Protein 2ECT (pdb70)

GO terms:
  GO:0061630 ubiquitin protein ligase activity (F, IDA)
  GO:0070534 protein K63-linked ubiquitination (P, IDA)
  GO:0070936 protein K48-linked ubiquitination (P, IDA)
  GO:0005154 epidermal growth factor receptor binding (F, IPI)
  GO:0005515 protein binding (F, IPI)

Solvent-accessible surface area: 6063 Å² total; per-residue (Å²): 129,130,116,80,119,123,57,118,127,169,78,91,53,64,82,34,80,0,29,58,55,146,113,78,22,37,191,75,74,74,42,102,112,7,100,14,128,61,33,0,19,58,89,27,0,62,61,67,20,72,128,74,70,18,0,38,78,51,124,114,83,50,86,72,161,115,123,87,94,137,99,53,45,128,138,56,58,110

Organism: Mus musculus (NCBI:txid10090)

Secondary structure (DSSP, 8-state):
---------TTSSSS---TTTTS---TTS-EEE-TTS-EEETTTTHHHHTTT-S-TTT------S-S----SS-TT--

Structure (mmCIF, N/CA/C/O backbone):
data_2ECT
#
_entry.id   2ECT
#
loop_
_entity.id
_entity.type
_entity.pdbx_description
1 polymer 'RING finger protein 126'
2 non-polymer 'ZINC ION'
#
loop_
_atom_site.group_PDB
_atom_site.id
_atom_site.type_symbol
_atom_site.label_atom_id
_atom_site.label_alt_id
_atom_site.label_comp_id
_atom_site.label_asym_id
_atom_site.label_entity_id
_atom_site.label_seq_id
_atom_site.pdbx_PDB_ins_code
_atom_site.Cartn_x
_atom_site.Cartn_y
_atom_site.Cartn_z
_atom_site.occupancy
_atom_site.B_iso_or_equiv
_atom_site.auth_seq_id
_atom_site.auth_comp_id
_atom_site.auth_asym_id
_atom_s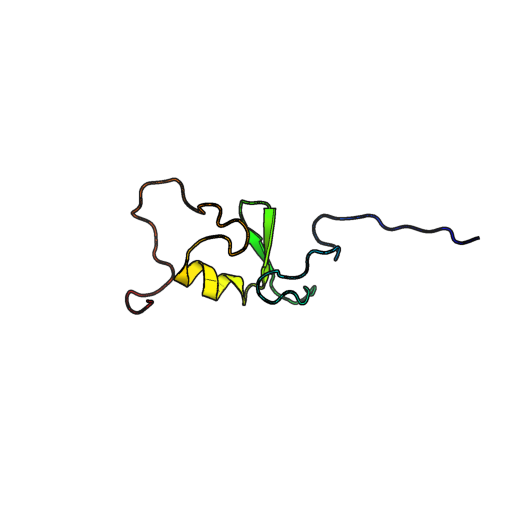ite.auth_atom_id
_atom_site.pdbx_PDB_model_num
ATOM 1 N N . GLY A 1 1 ? 7.995 -40.751 5.289 1.00 0.00 1 GLY A N 1
ATOM 2 C CA . GLY A 1 1 ? 6.861 -39.960 5.730 1.00 0.00 1 GLY A CA 1
ATOM 3 C C . GLY A 1 1 ? 6.631 -38.742 4.857 1.00 0.00 1 GLY A C 1
ATOM 4 O O . GLY A 1 1 ? 6.761 -38.811 3.635 1.00 0.00 1 GLY A O 1
ATOM 8 N N . SER A 1 2 ? 6.285 -37.623 5.486 1.00 0.00 2 SER A N 1
ATOM 9 C CA . SER A 1 2 ? 6.030 -36.385 4.758 1.00 0.00 2 SER A CA 1
ATOM 10 C C . SER A 1 2 ? 7.331 -35.636 4.486 1.00 0.00 2 SER A C 1
ATOM 11 O O . SER A 1 2 ? 8.012 -35.196 5.412 1.00 0.00 2 SER A O 1
ATOM 19 N N . SER A 1 3 ? 7.670 -35.497 3.209 1.00 0.00 3 SER A N 1
ATOM 20 C CA . SER A 1 3 ? 8.892 -34.805 2.813 1.00 0.00 3 SER A CA 1
ATOM 21 C C . SER A 1 3 ? 8.594 -33.730 1.773 1.00 0.00 3 SER A C 1
ATOM 22 O O . SER A 1 3 ? 8.142 -34.027 0.668 1.00 0.00 3 SER A O 1
ATOM 30 N N . GLY A 1 4 ? 8.853 -32.477 2.135 1.00 0.00 4 GLY A N 1
ATOM 31 C CA . GLY A 1 4 ? 8.607 -31.375 1.223 1.00 0.00 4 GLY A CA 1
ATOM 32 C C . GLY A 1 4 ? 8.655 -30.027 1.915 1.00 0.00 4 GLY A C 1
ATOM 33 O O . GLY A 1 4 ? 8.341 -29.919 3.101 1.00 0.00 4 GLY A O 1
ATOM 37 N N . SER A 1 5 ? 9.051 -28.997 1.175 1.00 0.00 5 SER A N 1
ATOM 38 C CA . SER A 1 5 ? 9.145 -27.650 1.726 1.00 0.00 5 SER A CA 1
ATOM 39 C C . SER A 1 5 ? 9.181 -26.608 0.613 1.00 0.00 5 SER A C 1
ATOM 40 O O . SER A 1 5 ? 9.405 -26.936 -0.552 1.00 0.00 5 SER A O 1
ATOM 48 N N . SER A 1 6 ? 8.958 -25.351 0.980 1.00 0.00 6 SER A N 1
ATOM 49 C CA . SER A 1 6 ? 8.960 -24.260 0.013 1.00 0.00 6 SER A CA 1
ATOM 50 C C . SER A 1 6 ? 9.850 -23.115 0.487 1.00 0.00 6 SER A C 1
ATOM 51 O O . SER A 1 6 ? 10.698 -22.623 -0.257 1.00 0.00 6 SER A O 1
ATOM 59 N N . GLY A 1 7 ? 9.651 -22.695 1.733 1.00 0.00 7 GLY A N 1
ATOM 60 C CA . GLY A 1 7 ? 10.442 -21.612 2.286 1.00 0.00 7 GLY A CA 1
ATOM 61 C C . GLY A 1 7 ? 9.608 -20.385 2.597 1.00 0.00 7 GLY A C 1
ATOM 62 O O . GLY A 1 7 ? 8.379 -20.451 2.628 1.00 0.00 7 GLY A O 1
ATOM 66 N N . THR A 1 8 ? 10.277 -19.259 2.828 1.00 0.00 8 THR A N 1
ATOM 67 C CA . THR A 1 8 ? 9.590 -18.013 3.141 1.00 0.00 8 THR A CA 1
ATOM 68 C C . THR A 1 8 ? 10.145 -16.858 2.315 1.00 0.00 8 THR A C 1
ATOM 69 O O . THR A 1 8 ? 10.974 -16.084 2.793 1.00 0.00 8 THR A O 1
ATOM 80 N N . GLU A 1 9 ? 9.682 -16.747 1.074 1.00 0.00 9 GLU A N 1
ATOM 81 C CA . GLU A 1 9 ? 10.133 -15.685 0.182 1.00 0.00 9 GLU A CA 1
ATOM 82 C C . GLU A 1 9 ? 9.635 -14.325 0.661 1.00 0.00 9 GLU A C 1
ATOM 83 O O . GLU A 1 9 ? 8.689 -14.239 1.442 1.00 0.00 9 GLU A O 1
ATOM 95 N N . GLU A 1 10 ? 10.280 -13.264 0.185 1.00 0.00 10 GLU A N 1
ATOM 96 C CA . GLU A 1 10 ? 9.904 -11.908 0.566 1.00 0.00 10 GLU A CA 1
ATOM 97 C C . GLU A 1 10 ? 8.388 -11.735 0.535 1.00 0.00 10 GLU A C 1
ATOM 98 O O . GLU A 1 10 ? 7.765 -11.438 1.555 1.00 0.00 10 GLU A O 1
ATOM 110 N N . HIS A 1 11 ? 7.801 -11.923 -0.643 1.00 0.00 11 HIS A N 1
ATOM 111 C CA . HIS A 1 11 ? 6.358 -11.788 -0.808 1.00 0.00 11 HIS A CA 1
ATOM 112 C C . HIS A 1 11 ? 5.766 -13.037 -1.454 1.00 0.00 11 HIS A C 1
ATOM 113 O O . HIS A 1 11 ? 5.484 -13.054 -2.652 1.00 0.00 11 HIS A O 1
ATOM 127 N N . VAL A 1 12 ? 5.581 -14.081 -0.652 1.00 0.00 12 VAL A N 1
ATOM 128 C CA . VAL A 1 12 ? 5.022 -15.334 -1.146 1.00 0.00 12 VAL A CA 1
ATOM 129 C C . VAL A 1 12 ? 3.643 -15.593 -0.550 1.00 0.00 12 VAL A C 1
ATOM 130 O O . VAL A 1 12 ? 2.793 -16.223 -1.178 1.00 0.00 12 VAL A O 1
ATOM 143 N N . GLY A 1 13 ? 3.428 -15.102 0.666 1.00 0.00 13 GLY A N 1
ATOM 144 C CA . GLY A 1 13 ? 2.149 -15.290 1.327 1.00 0.00 13 GLY A CA 1
ATOM 145 C C . GLY A 1 13 ? 2.301 -15.768 2.757 1.00 0.00 13 GLY A C 1
ATOM 146 O O . GLY A 1 13 ? 1.580 -16.663 3.200 1.00 0.00 13 GLY A O 1
ATOM 150 N N . SER A 1 14 ? 3.241 -15.172 3.482 1.00 0.00 14 SER A N 1
ATOM 151 C CA . SER A 1 14 ? 3.489 -15.545 4.870 1.00 0.00 14 SER A CA 1
ATOM 152 C C . SER A 1 14 ? 3.156 -14.392 5.811 1.00 0.00 14 SER A C 1
ATOM 153 O O . SER A 1 14 ? 3.863 -13.386 5.853 1.00 0.00 14 SER A O 1
ATOM 161 N N . GLY A 1 15 ? 2.072 -14.546 6.567 1.00 0.00 15 GLY A N 1
ATOM 162 C CA . GLY A 1 15 ? 1.663 -13.510 7.497 1.00 0.00 15 GLY A CA 1
ATOM 163 C C . GLY A 1 15 ? 1.964 -12.117 6.982 1.00 0.00 15 GLY A C 1
ATOM 164 O O . GLY A 1 15 ? 2.417 -11.253 7.735 1.00 0.00 15 GLY A O 1
ATOM 168 N N . LEU A 1 16 ? 1.713 -11.896 5.697 1.00 0.00 16 LEU A N 1
ATOM 169 C CA . LEU A 1 16 ? 1.961 -10.597 5.081 1.00 0.00 16 LEU A CA 1
ATOM 170 C C . LEU A 1 16 ? 0.652 -9.857 4.826 1.00 0.00 16 LEU A C 1
ATOM 171 O O . LEU A 1 16 ? 0.653 -8.718 4.358 1.00 0.00 16 LEU A O 1
ATOM 187 N N . GLU A 1 17 ? -0.463 -10.510 5.139 1.00 0.00 17 GLU A N 1
ATOM 188 C CA . GLU A 1 17 ? -1.779 -9.912 4.944 1.00 0.00 17 GLU A CA 1
ATOM 189 C C . GLU A 1 17 ? -1.756 -8.426 5.288 1.00 0.00 17 GLU A C 1
ATOM 190 O O . GLU A 1 17 ? -1.117 -8.009 6.254 1.00 0.00 17 GLU A O 1
ATOM 202 N N . CYS A 1 18 ? -2.459 -7.630 4.489 1.00 0.00 18 CYS A N 1
ATOM 203 C CA . CYS A 1 18 ? -2.521 -6.189 4.706 1.00 0.00 18 CYS A CA 1
ATOM 204 C C . CYS A 1 18 ? -3.012 -5.872 6.115 1.00 0.00 18 CYS A C 1
ATOM 205 O O . CYS A 1 18 ? -4.058 -6.347 6.557 1.00 0.00 18 CYS A O 1
ATOM 212 N N . PRO A 1 19 ? -2.239 -5.048 6.839 1.00 0.00 19 PRO A N 1
ATOM 213 C CA . PRO A 1 19 ? -2.575 -4.648 8.209 1.00 0.00 19 PRO A CA 1
ATOM 214 C C . PRO A 1 19 ? -3.783 -3.719 8.262 1.00 0.00 19 PRO A C 1
ATOM 215 O O . PRO A 1 19 ? -4.545 -3.730 9.229 1.00 0.00 19 PRO A O 1
ATOM 226 N N . VAL A 1 20 ? -3.954 -2.917 7.215 1.00 0.00 20 VAL A N 1
ATOM 227 C CA . VAL A 1 20 ? -5.071 -1.983 7.142 1.00 0.00 20 VAL A CA 1
ATOM 228 C C . VAL A 1 20 ? -6.398 -2.695 7.378 1.00 0.00 20 VAL A C 1
ATOM 229 O O . VAL A 1 20 ? -7.215 -2.257 8.188 1.00 0.00 20 VAL A O 1
ATOM 242 N N . CYS A 1 21 ? -6.608 -3.796 6.664 1.00 0.00 21 CYS A N 1
ATOM 243 C CA . CYS A 1 21 ? -7.836 -4.571 6.795 1.00 0.00 21 CYS A CA 1
ATOM 244 C C . CYS A 1 21 ? -7.569 -5.900 7.494 1.00 0.00 21 CYS A C 1
ATOM 245 O O . CYS A 1 21 ? -8.488 -6.541 8.006 1.00 0.00 21 CYS A O 1
ATOM 252 N N . LYS A 1 22 ? -6.305 -6.309 7.514 1.00 0.00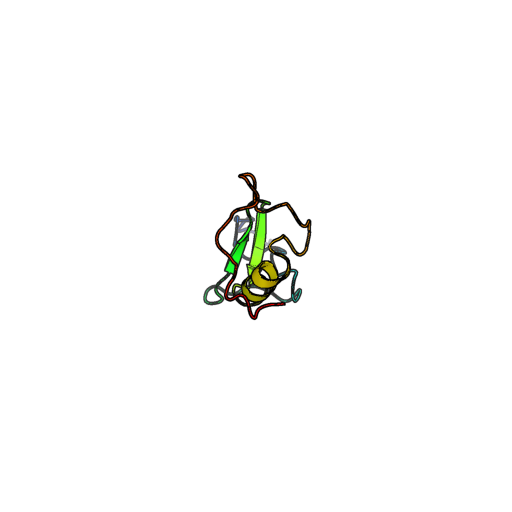 22 LYS A N 1
ATOM 253 C CA . LYS A 1 22 ? -5.915 -7.561 8.151 1.00 0.00 22 LYS A CA 1
ATOM 254 C C . LYS A 1 22 ? -6.570 -8.752 7.458 1.00 0.00 22 LYS A C 1
ATOM 255 O O . LYS A 1 22 ? -7.011 -9.696 8.113 1.00 0.00 22 LYS A O 1
ATOM 274 N N . GLU A 1 23 ? -6.627 -8.700 6.131 1.00 0.00 23 GLU A N 1
ATOM 275 C CA . GLU A 1 23 ? -7.227 -9.776 5.351 1.00 0.00 23 GLU A CA 1
ATOM 276 C C . GLU A 1 23 ? -6.151 -10.644 4.703 1.00 0.00 23 GLU A C 1
ATOM 277 O O . GLU A 1 23 ? -5.766 -11.680 5.245 1.00 0.00 23 GLU A O 1
ATOM 289 N N . ASP A 1 24 ? -5.673 -10.213 3.541 1.00 0.00 24 ASP A N 1
ATOM 290 C CA . ASP A 1 24 ? -4.642 -10.949 2.819 1.00 0.00 24 ASP A CA 1
ATOM 291 C C . ASP A 1 24 ? -4.330 -10.279 1.484 1.00 0.00 24 ASP A C 1
ATOM 292 O O . ASP A 1 24 ? -5.012 -9.340 1.075 1.00 0.00 24 ASP A O 1
ATOM 301 N N . TYR A 1 25 ? -3.295 -10.768 0.811 1.00 0.00 25 TYR A N 1
ATOM 302 C CA . TYR A 1 25 ? -2.890 -10.215 -0.476 1.00 0.00 25 TYR A CA 1
ATOM 303 C C . TYR A 1 25 ? -3.365 -11.101 -1.624 1.00 0.00 25 TYR A C 1
ATOM 304 O O . TYR A 1 25 ? -4.086 -12.076 -1.413 1.00 0.00 25 TYR A O 1
ATOM 322 N N . ALA A 1 26 ? -2.953 -10.755 -2.839 1.00 0.00 26 ALA A N 1
ATOM 323 C CA . ALA A 1 26 ? -3.334 -11.519 -4.021 1.00 0.00 26 ALA A CA 1
ATOM 324 C C . ALA A 1 26 ? -2.461 -11.152 -5.216 1.00 0.00 26 ALA A C 1
ATOM 325 O O . ALA A 1 26 ? -2.266 -9.973 -5.517 1.00 0.00 26 ALA A O 1
ATOM 332 N N . LEU A 1 27 ? -1.937 -12.167 -5.894 1.00 0.00 27 LEU A N 1
ATOM 333 C CA . LEU A 1 27 ? -1.084 -11.951 -7.057 1.00 0.00 27 LEU A CA 1
ATOM 334 C C . LEU A 1 27 ? -1.586 -10.776 -7.890 1.00 0.00 27 LEU A C 1
ATOM 335 O O . LEU A 1 27 ? -0.809 -9.910 -8.292 1.00 0.00 27 LEU A O 1
ATOM 351 N N . GLY A 1 28 ? -2.891 -10.750 -8.143 1.00 0.00 28 GLY A N 1
ATOM 352 C CA . GLY A 1 28 ? -3.474 -9.676 -8.925 1.00 0.00 28 GLY A CA 1
ATOM 353 C C . GLY A 1 28 ? -3.699 -8.420 -8.106 1.00 0.00 28 GLY A C 1
ATOM 354 O O . GLY A 1 28 ? -3.733 -7.316 -8.649 1.00 0.00 28 GLY A O 1
ATOM 358 N N . GLU A 1 29 ? -3.853 -8.588 -6.797 1.00 0.00 29 GLU A N 1
ATOM 359 C CA . GLU A 1 29 ? -4.078 -7.458 -5.903 1.00 0.00 29 GLU A CA 1
ATOM 360 C C . GLU A 1 29 ? -2.856 -6.545 -5.861 1.00 0.00 29 GLU A C 1
ATOM 361 O O . GLU A 1 29 ? -1.773 -6.959 -5.445 1.00 0.00 29 GLU A O 1
ATOM 373 N N . SER A 1 30 ? -3.037 -5.303 -6.296 1.00 0.00 30 SER A N 1
ATOM 374 C CA . SER A 1 30 ? -1.949 -4.332 -6.313 1.00 0.00 30 SER A CA 1
ATOM 375 C C . SER A 1 30 ? -1.500 -3.995 -4.894 1.00 0.00 30 SER A C 1
ATOM 376 O O . SER A 1 30 ? -2.193 -3.290 -4.162 1.00 0.00 30 SER A O 1
ATOM 384 N N . VAL A 1 31 ? -0.333 -4.505 -4.513 1.00 0.00 31 VAL A N 1
ATOM 385 C CA . VAL A 1 31 ? 0.211 -4.259 -3.183 1.00 0.00 31 VAL A CA 1
ATOM 386 C C . VAL A 1 31 ? 1.300 -3.193 -3.224 1.00 0.00 31 VAL A C 1
ATOM 387 O O . VAL A 1 31 ? 2.008 -3.051 -4.222 1.00 0.00 31 VAL A O 1
ATOM 400 N N . ARG A 1 32 ? 1.430 -2.445 -2.133 1.00 0.00 32 ARG A N 1
ATOM 401 C CA . ARG A 1 32 ? 2.432 -1.390 -2.044 1.00 0.00 32 ARG A CA 1
ATOM 402 C C . ARG A 1 32 ? 3.348 -1.610 -0.844 1.00 0.00 32 ARG A C 1
ATOM 403 O O . ARG A 1 32 ? 2.884 -1.908 0.256 1.00 0.00 32 ARG A O 1
ATOM 424 N N . GLN A 1 33 ? 4.651 -1.463 -1.065 1.00 0.00 33 GLN A N 1
ATOM 425 C CA . GLN A 1 33 ? 5.631 -1.648 -0.001 1.00 0.00 33 GLN A CA 1
ATOM 426 C C . GLN A 1 33 ? 6.107 -0.303 0.539 1.00 0.00 33 GLN A C 1
ATOM 427 O O . GLN A 1 33 ? 6.309 0.646 -0.220 1.00 0.00 33 GLN A O 1
ATOM 441 N N . LEU A 1 34 ? 6.286 -0.229 1.853 1.00 0.00 34 LEU A N 1
ATOM 442 C CA . LEU A 1 34 ? 6.738 1.000 2.496 1.00 0.00 34 LEU A CA 1
ATOM 443 C C . LEU A 1 34 ? 8.237 0.949 2.773 1.00 0.00 34 LEU A C 1
ATOM 444 O O . LEU A 1 34 ? 8.851 -0.118 2.810 1.00 0.00 34 LEU A O 1
ATOM 460 N N . PRO A 1 35 ? 8.843 2.129 2.975 1.00 0.00 35 PRO A N 1
ATOM 461 C CA . PRO A 1 35 ? 10.277 2.245 3.255 1.00 0.00 35 PRO A CA 1
ATOM 462 C C . PRO A 1 35 ? 10.642 1.711 4.636 1.00 0.00 35 PRO A C 1
ATOM 463 O O . PRO A 1 35 ? 11.781 1.848 5.084 1.00 0.00 35 PRO A O 1
ATOM 474 N N . CYS A 1 36 ? 9.670 1.101 5.306 1.00 0.00 36 CYS A N 1
ATOM 475 C CA . CYS A 1 36 ? 9.889 0.545 6.636 1.00 0.00 36 CYS A CA 1
ATOM 476 C C . CYS A 1 36 ? 9.758 -0.975 6.618 1.00 0.00 36 CYS A C 1
ATOM 477 O O . CYS A 1 36 ? 9.690 -1.614 7.667 1.00 0.00 36 CYS A O 1
ATOM 484 N N . ASN A 1 37 ? 9.723 -1.547 5.419 1.00 0.00 37 ASN A N 1
ATOM 485 C CA . ASN A 1 37 ? 9.599 -2.992 5.265 1.00 0.00 37 ASN A CA 1
ATOM 486 C C . ASN A 1 37 ? 8.178 -3.452 5.573 1.00 0.00 37 ASN A C 1
ATOM 487 O O . ASN A 1 37 ? 7.965 -4.563 6.061 1.00 0.00 37 ASN A O 1
ATOM 498 N N . HIS A 1 38 ? 7.207 -2.592 5.284 1.00 0.00 38 HIS A N 1
ATOM 499 C CA . HIS A 1 38 ? 5.805 -2.910 5.528 1.00 0.00 38 HIS A CA 1
ATOM 500 C C . HIS A 1 38 ? 4.979 -2.741 4.257 1.00 0.00 38 HIS A C 1
ATOM 501 O O . HIS A 1 38 ? 5.004 -1.684 3.624 1.00 0.00 38 HIS A O 1
ATOM 515 N N . LEU A 1 39 ? 4.249 -3.788 3.887 1.00 0.00 39 LEU A N 1
ATOM 516 C CA . LEU A 1 39 ? 3.416 -3.755 2.690 1.00 0.00 39 LEU A CA 1
ATOM 517 C C . LEU A 1 39 ? 1.967 -3.432 3.044 1.00 0.00 39 LEU A C 1
ATOM 518 O O . LEU A 1 39 ? 1.535 -3.633 4.179 1.00 0.00 39 LEU A O 1
ATOM 534 N N . PHE A 1 40 ? 1.222 -2.933 2.063 1.00 0.00 40 PHE A N 1
ATOM 535 C CA . PHE A 1 40 ? -0.179 -2.584 2.270 1.00 0.00 40 PHE A CA 1
ATOM 536 C C . PHE A 1 40 ? -0.930 -2.541 0.943 1.00 0.00 40 PHE A C 1
ATOM 537 O O . PHE A 1 40 ? -0.368 -2.179 -0.091 1.00 0.00 40 PHE A O 1
ATOM 554 N N . HIS A 1 41 ? -2.206 -2.915 0.980 1.00 0.00 41 HIS A N 1
ATOM 555 C CA . HIS A 1 41 ? -3.036 -2.919 -0.220 1.00 0.00 41 HIS A CA 1
ATOM 556 C C . HIS A 1 41 ? -3.009 -1.556 -0.904 1.00 0.00 41 HIS A C 1
ATOM 557 O O . HIS A 1 41 ? -3.152 -0.521 -0.254 1.00 0.00 41 HIS A O 1
ATOM 571 N N . ASP A 1 42 ? -2.823 -1.564 -2.220 1.00 0.00 42 ASP A N 1
ATOM 572 C CA . ASP A 1 42 ? -2.777 -0.328 -2.993 1.00 0.00 42 ASP A CA 1
ATOM 573 C C . ASP A 1 42 ? -4.079 0.453 -2.846 1.00 0.00 42 ASP A C 1
ATOM 574 O O . ASP A 1 42 ? -4.175 1.604 -3.271 1.00 0.00 42 ASP A O 1
ATOM 583 N N . SER A 1 43 ? -5.079 -0.181 -2.242 1.00 0.00 43 SER A N 1
ATOM 584 C CA . SER A 1 43 ? -6.377 0.453 -2.043 1.00 0.00 43 SER A CA 1
ATOM 585 C C . SER A 1 43 ? -6.590 0.805 -0.574 1.00 0.00 43 SER A C 1
ATOM 586 O O . SER A 1 43 ? -7.543 1.502 -0.222 1.00 0.00 43 SER A O 1
ATOM 594 N N . CYS A 1 44 ? -5.697 0.318 0.281 1.00 0.00 44 CYS A N 1
ATOM 595 C CA . CYS A 1 44 ? -5.785 0.579 1.712 1.00 0.00 44 CYS A CA 1
ATOM 596 C C . CYS A 1 44 ? -4.764 1.631 2.137 1.00 0.00 44 CYS A C 1
ATOM 597 O O . CYS A 1 44 ? -5.029 2.446 3.022 1.00 0.00 44 CYS A O 1
ATOM 604 N N . ILE A 1 45 ? -3.598 1.606 1.500 1.00 0.00 45 ILE A N 1
ATOM 605 C CA . ILE A 1 45 ? -2.538 2.558 1.811 1.00 0.00 45 ILE A CA 1
ATOM 606 C C . ILE A 1 45 ? -2.718 3.855 1.030 1.00 0.00 45 ILE A C 1
ATOM 607 O O . ILE A 1 45 ? -2.596 4.948 1.583 1.00 0.00 45 ILE A O 1
ATOM 623 N N . VAL A 1 46 ? -3.009 3.726 -0.261 1.00 0.00 46 VAL A N 1
ATOM 624 C CA . VAL A 1 46 ? -3.208 4.888 -1.119 1.00 0.00 46 VAL A CA 1
ATOM 625 C C . VAL A 1 46 ? -4.047 5.951 -0.419 1.00 0.00 46 VAL A C 1
ATOM 626 O O . VAL A 1 46 ? -3.627 7.095 -0.246 1.00 0.00 46 VAL A O 1
ATOM 639 N N . PRO A 1 47 ? -5.264 5.567 -0.006 1.00 0.00 47 PRO A N 1
ATOM 640 C CA . PRO A 1 47 ? -6.188 6.472 0.684 1.00 0.00 47 PRO A CA 1
ATOM 641 C C . PRO A 1 47 ? -5.714 6.824 2.090 1.00 0.00 47 PRO A C 1
ATOM 642 O O . PRO A 1 47 ? -6.236 7.745 2.718 1.00 0.00 47 PRO A O 1
ATOM 653 N N . TRP A 1 48 ? -4.724 6.086 2.577 1.00 0.00 48 TRP A N 1
ATOM 654 C CA . TRP A 1 48 ? -4.179 6.322 3.909 1.00 0.00 48 TRP A CA 1
ATOM 655 C C . TRP A 1 48 ? -3.097 7.395 3.873 1.00 0.00 48 TRP A C 1
ATOM 656 O O . TRP A 1 48 ? -3.211 8.428 4.534 1.00 0.00 48 TRP A O 1
ATOM 677 N N . LEU A 1 49 ? -2.048 7.145 3.098 1.00 0.00 49 LEU A N 1
ATOM 678 C CA . LEU A 1 49 ? -0.944 8.091 2.975 1.00 0.00 49 LEU A CA 1
ATOM 679 C C . LEU A 1 49 ? -1.449 9.462 2.535 1.00 0.00 49 LEU A C 1
ATOM 680 O O . LEU A 1 49 ? -0.879 10.490 2.901 1.00 0.00 49 LEU A O 1
ATOM 696 N N . GLU A 1 50 ? -2.522 9.468 1.751 1.00 0.00 50 GLU A N 1
ATOM 697 C CA . GLU A 1 50 ? -3.103 10.714 1.263 1.00 0.00 50 GLU A CA 1
ATOM 698 C C . GLU A 1 50 ? -3.821 11.456 2.386 1.00 0.00 50 GLU A C 1
ATOM 699 O O . GLU A 1 50 ? -4.379 12.532 2.175 1.00 0.00 50 GLU A O 1
ATOM 711 N N . GLN A 1 51 ? -3.802 10.872 3.580 1.00 0.00 51 GLN A N 1
ATOM 712 C CA . GLN A 1 51 ? -4.452 11.477 4.736 1.00 0.00 51 GLN A CA 1
ATOM 713 C C . GLN A 1 51 ? -3.472 11.629 5.894 1.00 0.00 51 GLN A C 1
ATOM 714 O O . GLN A 1 51 ? -3.487 12.634 6.606 1.00 0.00 51 GLN A O 1
ATOM 728 N N . HIS A 1 52 ? -2.619 10.626 6.078 1.00 0.00 52 HIS A N 1
ATOM 729 C CA . HIS A 1 52 ? -1.631 10.649 7.150 1.00 0.00 52 HIS A CA 1
ATOM 730 C C . HIS A 1 52 ? -0.217 10.739 6.584 1.00 0.00 52 HIS A C 1
ATOM 731 O O . HIS A 1 52 ? 0.685 11.281 7.223 1.00 0.00 52 HIS A O 1
ATOM 745 N N . ASP A 1 53 ? -0.031 10.205 5.382 1.00 0.00 53 ASP A N 1
ATOM 746 C CA . ASP A 1 53 ? 1.273 10.225 4.729 1.00 0.00 53 ASP A CA 1
ATOM 747 C C . ASP A 1 53 ? 2.314 9.494 5.571 1.00 0.00 53 ASP A C 1
ATOM 748 O O . ASP A 1 53 ? 3.456 9.939 5.688 1.00 0.00 53 ASP A O 1
ATOM 757 N N . SER A 1 54 ? 1.911 8.371 6.156 1.00 0.00 54 SER A N 1
ATOM 758 C CA . SER A 1 54 ? 2.807 7.580 6.992 1.00 0.00 54 SER A CA 1
ATOM 759 C C . SER A 1 54 ? 2.350 6.126 7.055 1.00 0.00 54 SER A C 1
ATOM 760 O O . SER A 1 54 ? 1.362 5.746 6.425 1.00 0.00 54 SER A O 1
ATOM 768 N N . CYS A 1 55 ? 3.075 5.317 7.819 1.00 0.00 55 CYS A N 1
ATOM 769 C CA . CYS A 1 55 ? 2.747 3.904 7.966 1.00 0.00 55 CYS A CA 1
ATOM 770 C C . CYS A 1 55 ? 1.688 3.702 9.046 1.00 0.00 55 CYS A C 1
ATOM 771 O O . CYS A 1 55 ? 1.854 4.105 10.197 1.00 0.00 55 CYS A O 1
ATOM 778 N N . PRO A 1 56 ? 0.572 3.060 8.668 1.00 0.00 56 PRO A N 1
ATOM 779 C CA . PRO A 1 56 ? -0.535 2.788 9.589 1.00 0.00 56 PRO A CA 1
ATOM 780 C C . PRO A 1 56 ? -0.173 1.743 10.639 1.00 0.00 56 PRO A C 1
ATOM 781 O O . PRO A 1 56 ? -1.013 1.340 11.444 1.00 0.00 56 PRO A O 1
ATOM 792 N N . VAL A 1 57 ? 1.083 1.308 10.625 1.00 0.00 57 VAL A N 1
ATOM 793 C CA . VAL A 1 57 ? 1.557 0.311 11.577 1.00 0.00 57 VAL A CA 1
ATOM 794 C C . VAL A 1 57 ? 2.609 0.899 12.512 1.00 0.00 57 VAL A C 1
ATOM 795 O O . VAL A 1 57 ? 2.422 0.938 13.728 1.00 0.00 57 VAL A O 1
ATOM 808 N N . CYS A 1 58 ? 3.715 1.356 11.935 1.00 0.00 58 CYS A N 1
ATOM 809 C CA . CYS A 1 58 ? 4.798 1.943 12.715 1.00 0.00 58 CYS A CA 1
ATOM 810 C C . CYS A 1 58 ? 4.855 3.455 12.516 1.00 0.00 58 CYS A C 1
ATOM 811 O O . CYS A 1 58 ? 5.550 4.162 13.245 1.00 0.00 58 CYS A O 1
ATOM 818 N N . ARG A 1 59 ? 4.118 3.943 11.522 1.00 0.00 59 ARG A N 1
ATOM 819 C CA . ARG A 1 59 ? 4.086 5.370 11.226 1.00 0.00 59 ARG A CA 1
ATOM 820 C C . ARG A 1 59 ? 5.494 5.911 11.000 1.00 0.00 59 ARG A C 1
ATOM 821 O O . ARG A 1 59 ? 5.866 6.952 11.543 1.00 0.00 59 ARG A O 1
ATOM 842 N N . LYS A 1 60 ? 6.275 5.197 10.196 1.00 0.00 60 LYS A N 1
ATOM 843 C CA . LYS A 1 60 ? 7.642 5.604 9.896 1.00 0.00 60 LYS A CA 1
ATOM 844 C C . LYS A 1 60 ? 7.659 6.785 8.931 1.00 0.00 60 LYS A C 1
ATOM 845 O O . LYS A 1 60 ? 7.334 6.640 7.752 1.00 0.00 60 LYS A O 1
ATOM 864 N N . SER A 1 61 ? 8.042 7.953 9.437 1.00 0.00 61 SER A N 1
ATOM 865 C CA . SER A 1 61 ? 8.099 9.159 8.620 1.00 0.00 61 SER A CA 1
ATOM 866 C C . SER A 1 61 ? 8.564 8.834 7.204 1.00 0.00 61 SER A C 1
ATOM 867 O O . SER A 1 61 ? 9.714 8.450 6.988 1.00 0.00 61 SER A O 1
ATOM 875 N N . LEU A 1 62 ? 7.661 8.989 6.242 1.00 0.00 62 LEU A N 1
ATOM 876 C CA . LEU A 1 62 ? 7.977 8.713 4.844 1.00 0.00 62 LEU A CA 1
ATOM 877 C C . LEU A 1 62 ? 8.501 9.964 4.147 1.00 0.00 62 LEU A C 1
ATOM 878 O O . LEU A 1 62 ? 8.192 10.214 2.981 1.00 0.00 62 LEU A O 1
ATOM 894 N N . THR A 1 63 ? 9.299 10.746 4.867 1.00 0.00 63 THR A N 1
ATOM 895 C CA . THR A 1 63 ? 9.868 11.970 4.317 1.00 0.00 63 THR A CA 1
ATOM 896 C C . THR A 1 63 ? 11.106 12.399 5.096 1.00 0.00 63 THR A C 1
ATOM 897 O O . THR A 1 63 ? 11.175 12.232 6.313 1.00 0.00 63 THR A O 1
ATOM 908 N N . GLY A 1 64 ? 12.084 12.954 4.386 1.00 0.00 64 GLY A N 1
ATOM 909 C CA . GLY A 1 64 ? 13.307 13.399 5.028 1.00 0.00 64 GLY A CA 1
ATOM 910 C C . GLY A 1 64 ? 13.652 14.835 4.686 1.00 0.00 64 GLY A C 1
ATOM 911 O O . GLY A 1 64 ? 14.084 15.598 5.549 1.00 0.00 64 GLY A O 1
ATOM 915 N N . GLN A 1 65 ? 13.464 15.202 3.423 1.00 0.00 65 GLN A N 1
ATOM 916 C CA . GLN A 1 65 ? 13.761 16.555 2.969 1.00 0.00 65 GLN A CA 1
ATOM 917 C C . GLN A 1 65 ? 12.810 17.564 3.605 1.00 0.00 65 GLN A C 1
ATOM 918 O O . GLN A 1 65 ? 11.885 17.191 4.325 1.00 0.00 65 GLN A O 1
ATOM 932 N N . ASN A 1 66 ? 13.045 18.844 3.334 1.00 0.00 66 ASN A N 1
ATOM 933 C CA . ASN A 1 66 ? 12.210 19.907 3.881 1.00 0.00 66 ASN A CA 1
ATOM 934 C C . ASN A 1 66 ? 10.732 19.543 3.780 1.00 0.00 66 ASN A C 1
ATOM 935 O O . ASN A 1 66 ? 10.349 18.659 3.012 1.00 0.00 66 ASN A O 1
ATOM 946 N N . THR A 1 67 ? 9.904 20.232 4.559 1.00 0.00 67 THR A N 1
ATOM 947 C CA . THR A 1 67 ? 8.468 19.982 4.559 1.00 0.00 67 THR A CA 1
ATOM 948 C C . THR A 1 67 ? 7.884 20.135 3.159 1.00 0.00 67 THR A C 1
ATOM 949 O O . THR A 1 67 ? 7.046 19.340 2.736 1.00 0.00 67 THR A O 1
ATOM 960 N N . ALA A 1 68 ? 8.333 21.162 2.445 1.00 0.00 68 ALA A N 1
ATOM 961 C CA . ALA A 1 68 ? 7.856 21.417 1.091 1.00 0.00 68 ALA A CA 1
ATOM 962 C C . ALA A 1 68 ? 7.980 20.170 0.221 1.00 0.00 68 ALA A C 1
ATOM 963 O O . ALA A 1 68 ? 9.045 19.888 -0.330 1.00 0.00 68 ALA A O 1
ATOM 970 N N . THR A 1 69 ? 6.885 19.426 0.102 1.00 0.00 69 THR A N 1
ATOM 971 C CA . THR A 1 69 ? 6.872 18.209 -0.699 1.00 0.00 69 THR A CA 1
ATOM 972 C C . THR A 1 69 ? 5.547 18.050 -1.436 1.00 0.00 69 THR A C 1
ATOM 973 O O . THR A 1 69 ? 4.494 18.432 -0.928 1.00 0.00 69 THR A O 1
ATOM 984 N N . ASN A 1 70 ? 5.607 17.482 -2.636 1.00 0.00 70 ASN A N 1
ATOM 985 C CA . ASN A 1 70 ? 4.411 17.273 -3.444 1.00 0.00 70 ASN A CA 1
ATOM 986 C C . ASN A 1 70 ? 3.256 16.767 -2.584 1.00 0.00 70 ASN A C 1
ATOM 987 O O . ASN A 1 70 ? 3.404 15.843 -1.784 1.00 0.00 70 ASN A O 1
ATOM 998 N N . PRO A 1 71 ? 2.078 17.386 -2.752 1.00 0.00 71 PRO A N 1
ATOM 999 C CA . PRO A 1 71 ? 0.875 17.015 -2.001 1.00 0.00 71 PRO A CA 1
ATOM 1000 C C . PRO A 1 71 ? 0.330 15.653 -2.416 1.00 0.00 71 PRO A C 1
ATOM 1001 O O . PRO A 1 71 ? 0.570 15.173 -3.524 1.00 0.00 71 PRO A O 1
ATOM 1012 N N . PRO A 1 72 ? -0.423 15.014 -1.508 1.00 0.00 72 PRO A N 1
ATOM 1013 C CA . PRO A 1 72 ? -1.019 13.699 -1.759 1.00 0.00 72 PRO A CA 1
ATOM 1014 C C . PRO A 1 72 ? -2.140 13.757 -2.791 1.00 0.00 72 PRO A C 1
ATOM 1015 O O . PRO A 1 72 ? -2.468 12.754 -3.423 1.00 0.00 72 PRO A O 1
ATOM 1026 N N . GLY A 1 73 ? -2.724 14.940 -2.958 1.00 0.00 73 GLY A N 1
ATOM 1027 C CA . GLY A 1 73 ? -3.802 15.107 -3.916 1.00 0.00 73 GLY A CA 1
ATOM 1028 C C . GLY A 1 73 ? -4.112 16.564 -4.191 1.00 0.00 73 GLY A C 1
ATOM 1029 O O . GLY A 1 73 ? -3.302 17.278 -4.785 1.00 0.00 73 GLY A O 1
ATOM 1033 N N . LEU A 1 74 ? -5.288 17.009 -3.762 1.00 0.00 74 LEU A N 1
ATOM 1034 C CA . LEU A 1 74 ? -5.704 18.392 -3.968 1.00 0.00 74 LEU A CA 1
ATOM 1035 C C . LEU A 1 74 ? -6.052 19.059 -2.641 1.00 0.00 74 LEU A C 1
ATOM 1036 O O . LEU A 1 74 ? -6.555 18.412 -1.721 1.00 0.00 74 LEU A O 1
ATOM 1052 N N . THR A 1 75 ? -5.784 20.357 -2.548 1.00 0.00 75 THR A N 1
ATOM 1053 C CA . THR A 1 75 ? -6.069 21.112 -1.335 1.00 0.00 75 THR A CA 1
ATOM 1054 C C . THR A 1 75 ? -7.325 20.592 -0.646 1.00 0.00 75 THR A C 1
ATOM 1055 O O . THR A 1 75 ? -7.368 20.468 0.577 1.00 0.00 75 THR A O 1
ATOM 1066 N N . GLY A 1 76 ? -8.348 20.289 -1.441 1.00 0.00 76 GLY A N 1
ATOM 1067 C CA . GLY A 1 76 ? -9.592 19.785 -0.889 1.00 0.00 76 GLY A CA 1
ATOM 1068 C C . GLY A 1 76 ? -9.367 18.770 0.215 1.00 0.00 76 GLY A C 1
ATOM 1069 O O . GLY A 1 76 ? -9.951 18.877 1.294 1.00 0.00 76 GLY A O 1
ATOM 1073 N N . VAL A 1 77 ? -8.520 17.782 -0.055 1.00 0.00 77 VAL A N 1
ATOM 1074 C CA . VAL A 1 77 ? -8.221 16.744 0.924 1.00 0.00 77 VAL A CA 1
ATOM 1075 C C . VAL A 1 77 ? -8.173 17.317 2.336 1.00 0.00 77 VAL A C 1
ATOM 1076 O O . VAL A 1 77 ? -7.724 18.443 2.545 1.00 0.00 77 VAL A O 1
ATOM 1089 N N . GLY A 1 78 ? -8.638 16.533 3.304 1.00 0.00 78 GLY A N 1
ATOM 1090 C CA . GLY A 1 78 ? -8.639 16.979 4.684 1.00 0.00 78 GLY A CA 1
ATOM 1091 C C . GLY A 1 78 ? -7.243 17.265 5.202 1.00 0.00 78 GLY A C 1
ATOM 1092 O O . GLY A 1 78 ? -7.057 17.330 6.416 1.00 0.00 78 GLY A O 1
ATOM 1098 N N . GLY A 1 1 ? 6.249 -30.807 -6.883 1.00 0.00 1 GLY A N 2
ATOM 1099 C CA . GLY A 1 1 ? 5.492 -30.844 -8.121 1.00 0.00 1 GLY A CA 2
ATOM 1100 C C . GLY A 1 1 ? 6.084 -29.946 -9.189 1.00 0.00 1 GLY A C 2
ATOM 1101 O O . GLY A 1 1 ? 6.938 -29.108 -8.902 1.00 0.00 1 GLY A O 2
ATOM 1105 N N . SER A 1 2 ? 5.630 -30.121 -10.426 1.00 0.00 2 SER A N 2
ATOM 1106 C CA . SER A 1 2 ? 6.124 -29.323 -11.542 1.00 0.00 2 SER A CA 2
ATOM 1107 C C . SER A 1 2 ? 5.914 -27.835 -11.280 1.00 0.00 2 SER A C 2
ATOM 1108 O O . SER A 1 2 ? 4.841 -27.292 -11.543 1.00 0.00 2 SER A O 2
ATOM 1116 N N . SER A 1 3 ? 6.948 -27.181 -10.761 1.00 0.00 3 SER A N 2
ATOM 1117 C CA . SER A 1 3 ? 6.878 -25.756 -10.459 1.00 0.00 3 SER A CA 2
ATOM 1118 C C . SER A 1 3 ? 5.779 -25.470 -9.441 1.00 0.00 3 SER A C 2
ATOM 1119 O O . SER A 1 3 ? 5.024 -24.509 -9.579 1.00 0.00 3 SER A O 2
ATOM 1127 N N . GLY A 1 4 ? 5.696 -26.313 -8.416 1.00 0.00 4 GLY A N 2
ATOM 1128 C CA . GLY A 1 4 ? 4.687 -26.135 -7.388 1.00 0.00 4 GLY A CA 2
ATOM 1129 C C . GLY A 1 4 ? 5.221 -25.407 -6.171 1.00 0.00 4 GLY A C 2
ATOM 1130 O O . GLY A 1 4 ? 6.017 -24.477 -6.295 1.00 0.00 4 GLY A O 2
ATOM 1134 N N . SER A 1 5 ? 4.781 -25.831 -4.990 1.00 0.00 5 SER A N 2
ATOM 1135 C CA . SER A 1 5 ? 5.216 -25.209 -3.745 1.00 0.00 5 SER A CA 2
ATOM 1136 C C . SER A 1 5 ? 6.191 -26.114 -2.997 1.00 0.00 5 SER A C 2
ATOM 1137 O O . SER A 1 5 ? 5.798 -27.133 -2.429 1.00 0.00 5 SER A O 2
ATOM 1145 N N . SER A 1 6 ? 7.464 -25.734 -3.002 1.00 0.00 6 SER A N 2
ATOM 1146 C CA . SER A 1 6 ? 8.497 -26.512 -2.328 1.00 0.00 6 SER A CA 2
ATOM 1147 C C . SER A 1 6 ? 8.419 -26.323 -0.816 1.00 0.00 6 SER A C 2
ATOM 1148 O O . SER A 1 6 ? 8.242 -27.283 -0.067 1.00 0.00 6 SER A O 2
ATOM 1156 N N . GLY A 1 7 ? 8.553 -25.077 -0.374 1.00 0.00 7 GLY A N 2
ATOM 1157 C CA . GLY A 1 7 ? 8.496 -24.783 1.046 1.00 0.00 7 GLY A CA 2
ATOM 1158 C C . GLY A 1 7 ? 8.110 -23.344 1.326 1.00 0.00 7 GLY A C 2
ATOM 1159 O O . GLY A 1 7 ? 7.159 -23.080 2.063 1.00 0.00 7 GLY A O 2
ATOM 1163 N N . THR A 1 8 ? 8.849 -22.409 0.737 1.00 0.00 8 THR A N 2
ATOM 1164 C CA . THR A 1 8 ? 8.581 -20.989 0.928 1.00 0.00 8 THR A CA 2
ATOM 1165 C C . THR A 1 8 ? 8.882 -20.197 -0.339 1.00 0.00 8 THR A C 2
ATOM 1166 O O . THR A 1 8 ? 10.041 -20.047 -0.726 1.00 0.00 8 THR A O 2
ATOM 1177 N N . GLU A 1 9 ? 7.833 -19.692 -0.979 1.00 0.00 9 GLU A N 2
ATOM 1178 C CA . GLU A 1 9 ? 7.987 -18.915 -2.203 1.00 0.00 9 GLU A CA 2
ATOM 1179 C C . GLU A 1 9 ? 7.936 -17.419 -1.908 1.00 0.00 9 GLU A C 2
ATOM 1180 O O . GLU A 1 9 ? 7.370 -16.994 -0.901 1.00 0.00 9 GLU A O 2
ATOM 1192 N N . GLU A 1 10 ? 8.531 -16.626 -2.794 1.00 0.00 10 GLU A N 2
ATOM 1193 C CA . GLU A 1 10 ? 8.554 -15.177 -2.627 1.00 0.00 10 GLU A CA 2
ATOM 1194 C C . GLU A 1 10 ? 7.138 -14.622 -2.493 1.00 0.00 10 GLU A C 2
ATOM 1195 O O . GLU A 1 10 ? 6.309 -14.783 -3.389 1.00 0.00 10 GLU A O 2
ATOM 1207 N N . HIS A 1 11 ? 6.869 -13.969 -1.367 1.00 0.00 11 HIS A N 2
ATOM 1208 C CA . HIS A 1 11 ? 5.555 -13.390 -1.115 1.00 0.00 11 HIS A CA 2
ATOM 1209 C C . HIS A 1 11 ? 4.450 -14.394 -1.427 1.00 0.00 11 HIS A C 2
ATOM 1210 O O . HIS A 1 11 ? 3.507 -14.090 -2.158 1.00 0.00 11 HIS A O 2
ATOM 1224 N N . VAL A 1 12 ? 4.572 -15.594 -0.867 1.00 0.00 12 VAL A N 2
ATOM 1225 C CA . VAL A 1 12 ? 3.584 -16.644 -1.084 1.00 0.00 12 VAL A CA 2
ATOM 1226 C C . VAL A 1 12 ? 2.361 -16.440 -0.197 1.00 0.00 12 VAL A C 2
ATOM 1227 O O . VAL A 1 12 ? 1.297 -17.003 -0.449 1.00 0.00 12 VAL A O 2
ATOM 1240 N N . GLY A 1 13 ? 2.521 -15.629 0.845 1.00 0.00 13 GLY A N 2
ATOM 1241 C CA . GLY A 1 13 ? 1.422 -15.365 1.755 1.00 0.00 13 GLY A CA 2
ATOM 1242 C C . GLY A 1 13 ? 1.759 -15.721 3.190 1.00 0.00 13 GLY A C 2
ATOM 1243 O O . GLY A 1 13 ? 0.928 -16.274 3.911 1.00 0.00 13 GLY A O 2
ATOM 1247 N N . SER A 1 14 ? 2.981 -15.405 3.605 1.00 0.00 14 SER A N 2
ATOM 1248 C CA . SER A 1 14 ? 3.428 -15.700 4.962 1.00 0.00 14 SER A CA 2
ATOM 1249 C C . SER A 1 14 ? 3.149 -14.524 5.893 1.00 0.00 14 SER A C 2
ATOM 1250 O O . SER A 1 14 ? 3.900 -13.550 5.924 1.00 0.00 14 SER A O 2
ATOM 1258 N N . GLY A 1 15 ? 2.062 -14.624 6.652 1.00 0.00 15 GLY A N 2
ATOM 1259 C CA . GLY A 1 15 ? 1.701 -13.563 7.575 1.00 0.00 15 GLY A CA 2
ATOM 1260 C C . GLY A 1 15 ? 2.049 -12.187 7.041 1.00 0.00 15 GLY A C 2
ATOM 1261 O O . GLY A 1 15 ? 2.678 -11.385 7.733 1.00 0.00 15 GLY A O 2
ATOM 1265 N N . LEU A 1 16 ? 1.642 -11.913 5.806 1.00 0.00 16 LEU A N 2
ATOM 1266 C CA . LEU A 1 16 ? 1.917 -10.625 5.178 1.00 0.00 16 LEU A CA 2
ATOM 1267 C C . LEU A 1 16 ? 0.622 -9.867 4.903 1.00 0.00 16 LEU A C 2
ATOM 1268 O O . LEU A 1 16 ? 0.646 -8.727 4.441 1.00 0.00 16 LEU A O 2
ATOM 1284 N N . GLU A 1 17 ? -0.506 -10.509 5.191 1.00 0.00 17 GLU A N 2
ATOM 1285 C CA . GLU A 1 17 ? -1.811 -9.894 4.974 1.00 0.00 17 GLU A CA 2
ATOM 1286 C C . GLU A 1 17 ? -1.775 -8.408 5.318 1.00 0.00 17 GLU A C 2
ATOM 1287 O O . GLU A 1 17 ? -1.143 -7.999 6.293 1.00 0.00 17 GLU A O 2
ATOM 1299 N N . CYS A 1 18 ? -2.457 -7.603 4.510 1.00 0.00 18 CYS A N 2
ATOM 1300 C CA . CYS A 1 18 ? -2.504 -6.162 4.725 1.00 0.00 18 CYS A CA 2
ATOM 1301 C C . CYS A 1 18 ? -2.997 -5.839 6.133 1.00 0.00 18 CYS A C 2
ATOM 1302 O O . CYS A 1 18 ? -4.042 -6.314 6.576 1.00 0.00 18 CYS A O 2
ATOM 1309 N N . PRO A 1 19 ? -2.227 -5.010 6.853 1.00 0.00 19 PRO A N 2
ATOM 1310 C CA . PRO A 1 19 ? -2.565 -4.603 8.221 1.00 0.00 19 PRO A CA 2
ATOM 1311 C C . PRO A 1 19 ? -3.775 -3.677 8.267 1.00 0.00 19 PRO A C 2
ATOM 1312 O O . PRO A 1 19 ? -4.539 -3.685 9.233 1.00 0.00 19 PRO A O 2
ATOM 1323 N N . VAL A 1 20 ? -3.945 -2.880 7.218 1.00 0.00 20 VAL A N 2
ATOM 1324 C CA . VAL A 1 20 ? -5.065 -1.948 7.138 1.00 0.00 20 VAL A CA 2
ATOM 1325 C C . VAL A 1 20 ? -6.391 -2.662 7.376 1.00 0.00 20 VAL A C 2
ATOM 1326 O O . VAL A 1 20 ? -7.203 -2.229 8.194 1.00 0.00 20 VAL A O 2
ATOM 1339 N N . CYS A 1 21 ? -6.604 -3.758 6.656 1.00 0.00 21 CYS A N 2
ATOM 1340 C CA . CYS A 1 21 ? -7.832 -4.533 6.787 1.00 0.00 21 CYS A CA 2
ATOM 1341 C C . CYS A 1 21 ? -7.568 -5.852 7.506 1.00 0.00 21 CYS A C 2
ATOM 1342 O O . CYS A 1 21 ? -8.482 -6.465 8.059 1.00 0.00 21 CYS A O 2
ATOM 1349 N N . LYS A 1 22 ? -6.312 -6.285 7.495 1.00 0.00 22 LYS A N 2
ATOM 1350 C CA . LYS A 1 22 ? -5.925 -7.530 8.147 1.00 0.00 22 LYS A CA 2
ATOM 1351 C C . LYS A 1 22 ? -6.577 -8.728 7.463 1.00 0.00 22 LYS A C 2
ATOM 1352 O O . LYS A 1 22 ? -7.014 -9.669 8.125 1.00 0.00 22 LYS A O 2
ATOM 1371 N N . GLU A 1 23 ? -6.638 -8.685 6.136 1.00 0.00 23 GLU A N 2
ATOM 1372 C CA . GLU A 1 23 ? -7.237 -9.767 5.364 1.00 0.00 23 GLU A CA 2
ATOM 1373 C C . GLU A 1 23 ? -6.160 -10.646 4.734 1.00 0.00 23 GLU A C 2
ATOM 1374 O O . GLU A 1 23 ? -5.786 -11.681 5.286 1.00 0.00 23 GLU A O 2
ATOM 1386 N N . ASP A 1 24 ? -5.666 -10.227 3.574 1.00 0.00 24 ASP A N 2
ATOM 1387 C CA . ASP A 1 24 ? -4.632 -10.974 2.868 1.00 0.00 24 ASP A CA 2
ATOM 1388 C C . ASP A 1 24 ? -4.306 -10.319 1.530 1.00 0.00 24 ASP A C 2
ATOM 1389 O O . ASP A 1 24 ? -5.000 -9.402 1.091 1.00 0.00 24 ASP A O 2
ATOM 1398 N N . TYR A 1 25 ? -3.245 -10.794 0.887 1.00 0.00 25 TYR A N 2
ATOM 1399 C CA . TYR A 1 25 ? -2.825 -10.252 -0.400 1.00 0.00 25 TYR A CA 2
ATOM 1400 C C . TYR A 1 25 ? -3.280 -11.152 -1.545 1.00 0.00 25 TYR A C 2
ATOM 1401 O O . TYR A 1 25 ? -4.007 -12.122 -1.335 1.00 0.00 25 TYR A O 2
ATOM 1419 N N . ALA A 1 26 ? -2.846 -10.821 -2.757 1.00 0.00 26 ALA A N 2
ATOM 1420 C CA . ALA A 1 26 ? -3.206 -11.599 -3.935 1.00 0.00 26 ALA A CA 2
ATOM 1421 C C . ALA A 1 26 ? -2.310 -11.249 -5.119 1.00 0.00 26 ALA A C 2
ATOM 1422 O O . ALA A 1 26 ? -2.142 -10.076 -5.458 1.00 0.00 26 ALA A O 2
ATOM 1429 N N . LEU A 1 27 ? -1.736 -12.271 -5.743 1.00 0.00 27 LEU A N 2
ATOM 1430 C CA . LEU A 1 27 ? -0.856 -12.071 -6.889 1.00 0.00 27 LEU A CA 2
ATOM 1431 C C . LEU A 1 27 ? -1.332 -10.900 -7.744 1.00 0.00 27 LEU A C 2
ATOM 1432 O O . LEU A 1 27 ? -0.550 -10.019 -8.098 1.00 0.00 27 LEU A O 2
ATOM 1448 N N . GLY A 1 28 ? -2.621 -10.897 -8.070 1.00 0.00 28 GLY A N 2
ATOM 1449 C CA . GLY A 1 28 ? -3.179 -9.829 -8.877 1.00 0.00 28 GLY A CA 2
ATOM 1450 C C . GLY A 1 28 ? -3.446 -8.572 -8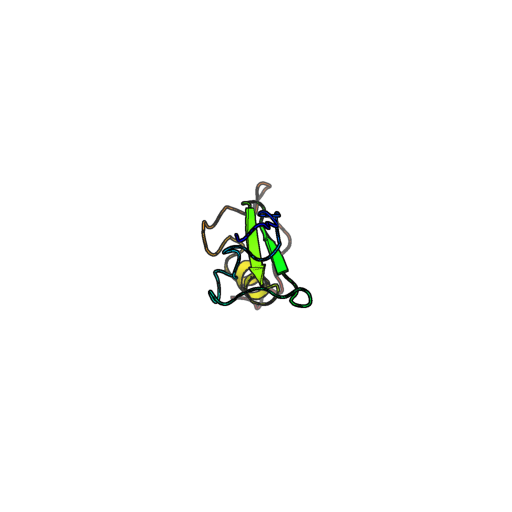.073 1.00 0.00 28 GLY A C 2
ATOM 1451 O O . GLY A 1 28 ? -3.405 -7.465 -8.608 1.00 0.00 28 GLY A O 2
ATOM 1455 N N . GLU A 1 29 ? -3.722 -8.744 -6.784 1.00 0.00 29 GLU A N 2
ATOM 1456 C CA . GLU A 1 29 ? -3.999 -7.614 -5.905 1.00 0.00 29 GLU A CA 2
ATOM 1457 C C . GLU A 1 29 ? -2.808 -6.661 -5.852 1.00 0.00 29 GLU A C 2
ATOM 1458 O O . GLU A 1 29 ? -1.722 -7.033 -5.408 1.00 0.00 29 GLU A O 2
ATOM 1470 N N . SER A 1 30 ? -3.021 -5.431 -6.308 1.00 0.00 30 SER A N 2
ATOM 1471 C CA . SER A 1 30 ? -1.965 -4.425 -6.317 1.00 0.00 30 SER A CA 2
ATOM 1472 C C . SER A 1 30 ? -1.538 -4.074 -4.895 1.00 0.00 30 SER A C 2
ATOM 1473 O O . SER A 1 30 ? -2.274 -3.421 -4.156 1.00 0.00 30 SER A O 2
ATOM 1481 N N . VAL A 1 31 ? -0.341 -4.513 -4.518 1.00 0.00 31 VAL A N 2
ATOM 1482 C CA . VAL A 1 31 ? 0.187 -4.245 -3.186 1.00 0.00 31 VAL A CA 2
ATOM 1483 C C . VAL A 1 31 ? 1.276 -3.179 -3.230 1.00 0.00 31 VAL A C 2
ATOM 1484 O O . VAL A 1 31 ? 1.972 -3.029 -4.235 1.00 0.00 31 VAL A O 2
ATOM 1497 N N . ARG A 1 32 ? 1.418 -2.440 -2.135 1.00 0.00 32 ARG A N 2
ATOM 1498 C CA . ARG A 1 32 ? 2.422 -1.386 -2.049 1.00 0.00 32 ARG A CA 2
ATOM 1499 C C . ARG A 1 32 ? 3.335 -1.602 -0.845 1.00 0.00 32 ARG A C 2
ATOM 1500 O O . ARG A 1 32 ? 2.868 -1.902 0.253 1.00 0.00 32 ARG A O 2
ATOM 1521 N N . GLN A 1 33 ? 4.637 -1.448 -1.062 1.00 0.00 33 GLN A N 2
ATOM 1522 C CA . GLN A 1 33 ? 5.615 -1.628 0.005 1.00 0.00 33 GLN A CA 2
ATOM 1523 C C . GLN A 1 33 ? 6.074 -0.282 0.555 1.00 0.00 33 GLN A C 2
ATOM 1524 O O . GLN A 1 33 ? 6.241 0.683 -0.194 1.00 0.00 33 GLN A O 2
ATOM 1538 N N . LEU A 1 34 ? 6.276 -0.222 1.866 1.00 0.00 34 LEU A N 2
ATOM 1539 C CA . LEU A 1 34 ? 6.716 1.007 2.518 1.00 0.00 34 LEU A CA 2
ATOM 1540 C C . LEU A 1 34 ? 8.216 0.972 2.791 1.00 0.00 34 LEU A C 2
ATOM 1541 O O . LEU A 1 34 ? 8.842 -0.088 2.819 1.00 0.00 34 LEU A O 2
ATOM 1557 N N . PRO A 1 35 ? 8.808 2.157 3.000 1.00 0.00 35 PRO A N 2
ATOM 1558 C CA . PRO A 1 35 ? 10.242 2.288 3.278 1.00 0.00 35 PRO A CA 2
ATOM 1559 C C . PRO A 1 35 ? 10.617 1.748 4.654 1.00 0.00 35 PRO A C 2
ATOM 1560 O O . PRO A 1 35 ? 11.758 1.887 5.096 1.00 0.00 35 PRO A O 2
ATOM 1571 N N . CYS A 1 36 ? 9.651 1.131 5.326 1.00 0.00 36 CYS A N 2
ATOM 1572 C CA . CYS A 1 36 ? 9.879 0.569 6.652 1.00 0.00 36 CYS A CA 2
ATOM 1573 C C . CYS A 1 36 ? 9.749 -0.951 6.628 1.00 0.00 36 CYS A C 2
ATOM 1574 O O . CYS A 1 36 ? 9.682 -1.594 7.674 1.00 0.00 36 CYS A O 2
ATOM 1581 N N . ASN A 1 37 ? 9.716 -1.518 5.426 1.00 0.00 37 ASN A N 2
ATOM 1582 C CA . ASN A 1 37 ? 9.594 -2.962 5.266 1.00 0.00 37 ASN A CA 2
ATOM 1583 C C . ASN A 1 37 ? 8.174 -3.426 5.574 1.00 0.00 37 ASN A C 2
ATOM 1584 O O . ASN A 1 37 ? 7.964 -4.538 6.059 1.00 0.00 37 ASN A O 2
ATOM 1595 N N . HIS A 1 38 ? 7.201 -2.566 5.287 1.00 0.00 38 HIS A N 2
ATOM 1596 C CA . HIS A 1 38 ? 5.800 -2.888 5.532 1.00 0.00 38 HIS A CA 2
ATOM 1597 C C . HIS A 1 38 ? 4.976 -2.731 4.258 1.00 0.00 38 HIS A C 2
ATOM 1598 O O . HIS A 1 38 ? 5.000 -1.680 3.616 1.00 0.00 38 HIS A O 2
ATOM 1612 N N . LEU A 1 39 ? 4.247 -3.781 3.897 1.00 0.00 39 LEU A N 2
ATOM 1613 C CA . LEU A 1 39 ? 3.416 -3.761 2.698 1.00 0.00 39 LEU A CA 2
ATOM 1614 C C . LEU A 1 39 ? 1.965 -3.444 3.047 1.00 0.00 39 LEU A C 2
ATOM 1615 O O . LEU A 1 39 ? 1.525 -3.666 4.176 1.00 0.00 39 LEU A O 2
ATOM 1631 N N . PHE A 1 40 ? 1.226 -2.927 2.071 1.00 0.00 40 PHE A N 2
ATOM 1632 C CA . PHE A 1 40 ? -0.176 -2.581 2.275 1.00 0.00 40 PHE A CA 2
ATOM 1633 C C . PHE A 1 40 ? -0.925 -2.543 0.946 1.00 0.00 40 PHE A C 2
ATOM 1634 O O . PHE A 1 40 ? -0.370 -2.152 -0.081 1.00 0.00 40 PHE A O 2
ATOM 1651 N N . HIS A 1 41 ? -2.189 -2.953 0.975 1.00 0.00 41 HIS A N 2
ATOM 1652 C CA . HIS A 1 41 ? -3.016 -2.966 -0.227 1.00 0.00 41 HIS A CA 2
ATOM 1653 C C . HIS A 1 41 ? -2.984 -1.609 -0.923 1.00 0.00 41 HIS A C 2
ATOM 1654 O O . HIS A 1 41 ? -3.096 -0.567 -0.278 1.00 0.00 41 HIS A O 2
ATOM 1668 N N . ASP A 1 42 ? -2.829 -1.630 -2.242 1.00 0.00 42 ASP A N 2
ATOM 1669 C CA . ASP A 1 42 ? -2.782 -0.402 -3.027 1.00 0.00 42 ASP A CA 2
ATOM 1670 C C . ASP A 1 42 ? -4.088 0.376 -2.897 1.00 0.00 42 ASP A C 2
ATOM 1671 O O . ASP A 1 42 ? -4.198 1.507 -3.370 1.00 0.00 42 ASP A O 2
ATOM 1680 N N . SER A 1 43 ? -5.076 -0.239 -2.253 1.00 0.00 43 SER A N 2
ATOM 1681 C CA . SER A 1 43 ? -6.376 0.394 -2.065 1.00 0.00 43 SER A CA 2
ATOM 1682 C C . SER A 1 43 ? -6.606 0.736 -0.597 1.00 0.00 43 SER A C 2
ATOM 1683 O O . SER A 1 43 ? -7.591 1.387 -0.246 1.00 0.00 43 SER A O 2
ATOM 1691 N N . CYS A 1 44 ? -5.691 0.291 0.258 1.00 0.00 44 CYS A N 2
ATOM 1692 C CA . CYS A 1 44 ? -5.793 0.548 1.690 1.00 0.00 44 CYS A CA 2
ATOM 1693 C C . CYS A 1 44 ? -4.779 1.602 2.126 1.00 0.00 44 CYS A C 2
ATOM 1694 O O . CYS A 1 44 ? -5.046 2.400 3.026 1.00 0.00 44 CYS A O 2
ATOM 1701 N N . ILE A 1 45 ? -3.616 1.599 1.484 1.00 0.00 45 ILE A N 2
ATOM 1702 C CA . ILE A 1 45 ? -2.564 2.554 1.804 1.00 0.00 45 ILE A CA 2
ATOM 1703 C C . ILE A 1 45 ? -2.742 3.851 1.022 1.00 0.00 45 ILE A C 2
ATOM 1704 O O . ILE A 1 45 ? -2.644 4.944 1.580 1.00 0.00 45 ILE A O 2
ATOM 1720 N N . VAL A 1 46 ? -3.006 3.723 -0.274 1.00 0.00 46 VAL A N 2
ATOM 1721 C CA . VAL A 1 46 ? -3.202 4.884 -1.133 1.00 0.00 46 VAL A CA 2
ATOM 1722 C C . VAL A 1 46 ? -4.030 5.954 -0.431 1.00 0.00 46 VAL A C 2
ATOM 1723 O O . VAL A 1 46 ? -3.602 7.097 -0.267 1.00 0.00 46 VAL A O 2
ATOM 1736 N N . PRO A 1 47 ? -5.245 5.577 -0.005 1.00 0.00 47 PRO A N 2
ATOM 1737 C CA . PRO A 1 47 ? -6.159 6.490 0.688 1.00 0.00 47 PRO A CA 2
ATOM 1738 C C . PRO A 1 47 ? -5.671 6.847 2.088 1.00 0.00 47 PRO A C 2
ATOM 1739 O O . PRO A 1 47 ? -6.146 7.806 2.695 1.00 0.00 47 PRO A O 2
ATOM 1750 N N . TRP A 1 48 ? -4.720 6.070 2.594 1.00 0.00 48 TRP A N 2
ATOM 1751 C CA . TRP A 1 48 ? -4.168 6.305 3.923 1.00 0.00 48 TRP A CA 2
ATOM 1752 C C . TRP A 1 48 ? -3.094 7.387 3.882 1.00 0.00 48 TRP A C 2
ATOM 1753 O O . TRP A 1 48 ? -3.208 8.413 4.554 1.00 0.00 48 TRP A O 2
ATOM 1774 N N . LEU A 1 49 ? -2.053 7.153 3.091 1.00 0.00 49 LEU A N 2
ATOM 1775 C CA . LEU A 1 49 ? -0.959 8.109 2.963 1.00 0.00 49 LEU A CA 2
ATOM 1776 C C . LEU A 1 49 ? -1.479 9.479 2.540 1.00 0.00 49 LEU A C 2
ATOM 1777 O O . LEU A 1 49 ? -0.918 10.508 2.914 1.00 0.00 49 LEU A O 2
ATOM 1793 N N . GLU A 1 50 ? -2.556 9.482 1.761 1.00 0.00 50 GLU A N 2
ATOM 1794 C CA . GLU A 1 50 ? -3.153 10.726 1.289 1.00 0.00 50 GLU A CA 2
ATOM 1795 C C . GLU A 1 50 ? -3.840 11.468 2.432 1.00 0.00 50 GLU A C 2
ATOM 1796 O O . GLU A 1 50 ? -4.359 12.568 2.247 1.00 0.00 50 GLU A O 2
ATOM 1808 N N . GLN A 1 51 ? -3.839 10.856 3.612 1.00 0.00 51 GLN A N 2
ATOM 1809 C CA . GLN A 1 51 ? -4.464 11.458 4.784 1.00 0.00 51 GLN A CA 2
ATOM 1810 C C . GLN A 1 51 ? -3.454 11.620 5.916 1.00 0.00 51 GLN A C 2
ATOM 1811 O O . GLN A 1 51 ? -3.447 12.635 6.614 1.00 0.00 51 GLN A O 2
ATOM 1825 N N . HIS A 1 52 ? -2.603 10.615 6.092 1.00 0.00 52 HIS A N 2
ATOM 1826 C CA . HIS A 1 52 ? -1.588 10.647 7.139 1.00 0.00 52 HIS A CA 2
ATOM 1827 C C . HIS A 1 52 ? -0.187 10.707 6.537 1.00 0.00 52 HIS A C 2
ATOM 1828 O O . HIS A 1 52 ? 0.747 11.207 7.163 1.00 0.00 52 HIS A O 2
ATOM 1842 N N . ASP A 1 53 ? -0.050 10.194 5.319 1.00 0.00 53 ASP A N 2
ATOM 1843 C CA . ASP A 1 53 ? 1.237 10.190 4.632 1.00 0.00 53 ASP A CA 2
ATOM 1844 C C . ASP A 1 53 ? 2.287 9.445 5.450 1.00 0.00 53 ASP A C 2
ATOM 1845 O O . ASP A 1 53 ? 3.466 9.797 5.432 1.00 0.00 53 ASP A O 2
ATOM 1854 N N . SER A 1 54 ? 1.850 8.414 6.166 1.00 0.00 54 SER A N 2
ATOM 1855 C CA . SER A 1 54 ? 2.752 7.621 6.994 1.00 0.00 54 SER A CA 2
ATOM 1856 C C . SER A 1 54 ? 2.284 6.171 7.073 1.00 0.00 54 SER A C 2
ATOM 1857 O O . SER A 1 54 ? 1.248 5.810 6.514 1.00 0.00 54 SER A O 2
ATOM 1865 N N . CYS A 1 55 ? 3.056 5.344 7.770 1.00 0.00 55 CYS A N 2
ATOM 1866 C CA . CYS A 1 55 ? 2.723 3.933 7.923 1.00 0.00 55 CYS A CA 2
ATOM 1867 C C . CYS A 1 55 ? 1.666 3.737 9.005 1.00 0.00 55 CYS A C 2
ATOM 1868 O O . CYS A 1 55 ? 1.829 4.158 10.151 1.00 0.00 55 CYS A O 2
ATOM 1875 N N . PRO A 1 56 ? 0.555 3.083 8.636 1.00 0.00 56 PRO A N 2
ATOM 1876 C CA . PRO A 1 56 ? -0.551 2.816 9.561 1.00 0.00 56 PRO A CA 2
ATOM 1877 C C . PRO A 1 56 ? -0.181 1.787 10.624 1.00 0.00 56 PRO A C 2
ATOM 1878 O O . PRO A 1 56 ? -1.017 1.392 11.437 1.00 0.00 56 PRO A O 2
ATOM 1889 N N . VAL A 1 57 ? 1.077 1.358 10.614 1.00 0.00 57 VAL A N 2
ATOM 1890 C CA . VAL A 1 57 ? 1.558 0.377 11.579 1.00 0.00 57 VAL A CA 2
ATOM 1891 C C . VAL A 1 57 ? 2.603 0.985 12.507 1.00 0.00 57 VAL A C 2
ATOM 1892 O O . VAL A 1 57 ? 2.401 1.068 13.719 1.00 0.00 57 VAL A O 2
ATOM 1905 N N . CYS A 1 58 ? 3.722 1.411 11.931 1.00 0.00 58 CYS A N 2
ATOM 1906 C CA . CYS A 1 58 ? 4.801 2.012 12.705 1.00 0.00 58 CYS A CA 2
ATOM 1907 C C . CYS A 1 58 ? 4.834 3.525 12.507 1.00 0.00 58 CYS A C 2
ATOM 1908 O O . CYS A 1 58 ? 5.496 4.245 13.256 1.00 0.00 58 CYS A O 2
ATOM 1915 N N . ARG A 1 59 ? 4.117 4.000 11.494 1.00 0.00 59 ARG A N 2
ATOM 1916 C CA . ARG A 1 59 ? 4.065 5.426 11.197 1.00 0.00 59 ARG A CA 2
ATOM 1917 C C . ARG A 1 59 ? 5.466 5.985 10.968 1.00 0.00 59 ARG A C 2
ATOM 1918 O O . ARG A 1 59 ? 5.844 7.001 11.552 1.00 0.00 59 ARG A O 2
ATOM 1939 N N . LYS A 1 60 ? 6.232 5.315 10.114 1.00 0.00 60 LYS A N 2
ATOM 1940 C CA . LYS A 1 60 ? 7.591 5.744 9.806 1.00 0.00 60 LYS A CA 2
ATOM 1941 C C . LYS A 1 60 ? 7.586 6.873 8.780 1.00 0.00 60 LYS A C 2
ATOM 1942 O O . LYS A 1 60 ? 7.247 6.664 7.615 1.00 0.00 60 LYS A O 2
ATOM 1961 N N . SER A 1 61 ? 7.966 8.068 9.221 1.00 0.00 61 SER A N 2
ATOM 1962 C CA . SER A 1 61 ? 8.003 9.230 8.341 1.00 0.00 61 SER A CA 2
ATOM 1963 C C . SER A 1 61 ? 8.401 8.827 6.924 1.00 0.00 61 SER A C 2
ATOM 1964 O O . SER A 1 61 ? 9.493 8.304 6.698 1.00 0.00 61 SER A O 2
ATOM 1972 N N . LEU A 1 62 ? 7.507 9.073 5.973 1.00 0.00 62 LEU A N 2
ATOM 1973 C CA . LEU A 1 62 ? 7.763 8.737 4.577 1.00 0.00 62 LEU A CA 2
ATOM 1974 C C . LEU A 1 62 ? 8.262 9.954 3.806 1.00 0.00 62 LEU A C 2
ATOM 1975 O O . LEU A 1 62 ? 7.894 10.165 2.650 1.00 0.00 62 LEU A O 2
ATOM 1991 N N . THR A 1 63 ? 9.106 10.752 4.452 1.00 0.00 63 THR A N 2
ATOM 1992 C CA . THR A 1 63 ? 9.658 11.948 3.828 1.00 0.00 63 THR A CA 2
ATOM 1993 C C . THR A 1 63 ? 10.925 12.406 4.541 1.00 0.00 63 THR A C 2
ATOM 1994 O O . THR A 1 63 ? 11.001 12.384 5.768 1.00 0.00 63 THR A O 2
ATOM 2005 N N . GLY A 1 64 ? 11.919 12.822 3.762 1.00 0.00 64 GLY A N 2
ATOM 2006 C CA . GLY A 1 64 ? 13.171 13.280 4.337 1.00 0.00 64 GLY A CA 2
ATOM 2007 C C . GLY A 1 64 ? 14.094 13.892 3.304 1.00 0.00 64 GLY A C 2
ATOM 2008 O O . GLY A 1 64 ? 13.729 14.855 2.629 1.00 0.00 64 GLY A O 2
ATOM 2012 N N . GLN A 1 65 ? 15.294 13.335 3.180 1.00 0.00 65 GLN A N 2
ATOM 2013 C CA . GLN A 1 65 ? 16.274 13.835 2.223 1.00 0.00 65 GLN A CA 2
ATOM 2014 C C . GLN A 1 65 ? 15.649 13.999 0.841 1.00 0.00 65 GLN A C 2
ATOM 2015 O O . GLN A 1 65 ? 15.585 15.105 0.306 1.00 0.00 65 GLN A O 2
ATOM 2029 N N . ASN A 1 66 ? 15.190 12.891 0.269 1.00 0.00 66 ASN A N 2
ATOM 2030 C CA . ASN A 1 66 ? 14.571 12.912 -1.051 1.00 0.00 66 ASN A CA 2
ATOM 2031 C C . ASN A 1 66 ? 13.756 11.645 -1.290 1.00 0.00 66 ASN A C 2
ATOM 2032 O O . ASN A 1 66 ? 13.993 10.612 -0.662 1.00 0.00 66 ASN A O 2
ATOM 2043 N N . THR A 1 67 ? 12.794 11.730 -2.204 1.00 0.00 67 THR A N 2
ATOM 2044 C CA . THR A 1 67 ? 11.943 10.592 -2.526 1.00 0.00 67 THR A CA 2
ATOM 2045 C C . THR A 1 67 ? 11.487 10.640 -3.980 1.00 0.00 67 THR A C 2
ATOM 2046 O O . THR A 1 67 ? 11.238 11.714 -4.527 1.00 0.00 67 THR A O 2
ATOM 2057 N N . ALA A 1 68 ? 11.380 9.470 -4.601 1.00 0.00 68 ALA A N 2
ATOM 2058 C CA . ALA A 1 68 ? 10.951 9.379 -5.991 1.00 0.00 68 ALA A CA 2
ATOM 2059 C C . ALA A 1 68 ? 9.432 9.446 -6.103 1.00 0.00 68 ALA A C 2
ATOM 2060 O O . ALA A 1 68 ? 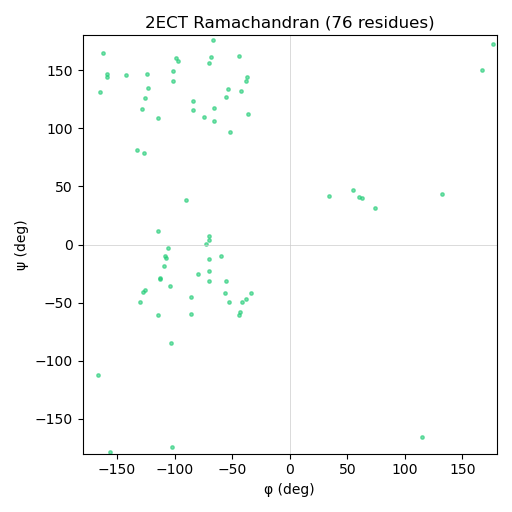8.890 10.205 -6.907 1.00 0.00 68 ALA A O 2
ATOM 2067 N N . THR A 1 69 ? 8.748 8.646 -5.291 1.00 0.00 69 THR A N 2
ATOM 2068 C CA . THR A 1 69 ? 7.291 8.612 -5.299 1.00 0.00 69 THR A CA 2
ATOM 2069 C C . THR A 1 69 ? 6.708 9.938 -4.824 1.00 0.00 69 THR A C 2
ATOM 2070 O O . THR A 1 69 ? 7.074 10.443 -3.764 1.00 0.00 69 THR A O 2
ATOM 2081 N N . ASN A 1 70 ? 5.797 10.496 -5.615 1.00 0.00 70 ASN A N 2
ATOM 2082 C CA . ASN A 1 70 ? 5.162 11.764 -5.274 1.00 0.00 70 ASN A CA 2
ATOM 2083 C C . ASN A 1 70 ? 4.371 11.644 -3.975 1.00 0.00 70 ASN A C 2
ATOM 2084 O O . ASN A 1 70 ? 3.803 10.598 -3.660 1.00 0.00 70 ASN A O 2
ATOM 2095 N N . PRO A 1 71 ? 4.330 12.741 -3.204 1.00 0.00 71 PRO A N 2
ATOM 2096 C CA . PRO A 1 71 ? 3.610 12.784 -1.928 1.00 0.00 71 PRO A CA 2
ATOM 2097 C C . PRO A 1 71 ? 2.097 12.740 -2.114 1.00 0.00 71 PRO A C 2
ATOM 2098 O O . PRO A 1 71 ? 1.511 13.559 -2.822 1.00 0.00 71 PRO A O 2
ATOM 2109 N N . PRO A 1 72 ? 1.448 11.763 -1.464 1.00 0.00 72 PRO A N 2
ATOM 2110 C CA . PRO A 1 72 ? -0.005 11.589 -1.542 1.00 0.00 72 PRO A CA 2
ATOM 2111 C C . PRO A 1 72 ? -0.761 12.702 -0.824 1.00 0.00 72 PRO A C 2
ATOM 2112 O O . PRO A 1 72 ? -1.982 12.807 -0.933 1.00 0.00 72 PRO A O 2
ATOM 2123 N N . GLY A 1 73 ? -0.026 13.532 -0.089 1.00 0.00 73 GLY A N 2
ATOM 2124 C CA . GLY A 1 73 ? -0.645 14.627 0.635 1.00 0.00 73 GLY A CA 2
ATOM 2125 C C . GLY A 1 73 ? -0.310 15.979 0.039 1.00 0.00 73 GLY A C 2
ATOM 2126 O O . GLY A 1 73 ? 0.419 16.067 -0.950 1.00 0.00 73 GLY A O 2
ATOM 2130 N N . LEU A 1 74 ? -0.845 17.037 0.639 1.00 0.00 74 LEU A N 2
ATOM 2131 C CA . LEU A 1 74 ? -0.600 18.393 0.161 1.00 0.00 74 LEU A CA 2
ATOM 2132 C C . LEU A 1 74 ? -0.915 18.511 -1.327 1.00 0.00 74 LEU A C 2
ATOM 2133 O O . LEU A 1 74 ? -0.160 19.118 -2.087 1.00 0.00 74 LEU A O 2
ATOM 2149 N N . THR A 1 75 ? -2.036 17.926 -1.737 1.00 0.00 75 THR A N 2
ATOM 2150 C CA . THR A 1 75 ? -2.453 17.966 -3.134 1.00 0.00 75 THR A CA 2
ATOM 2151 C C . THR A 1 75 ? -3.687 18.842 -3.315 1.00 0.00 75 THR A C 2
ATOM 2152 O O . THR A 1 75 ? -3.697 19.753 -4.141 1.00 0.00 75 THR A O 2
ATOM 2163 N N . GLY A 1 76 ? -4.727 18.560 -2.536 1.00 0.00 76 GLY A N 2
ATOM 2164 C CA . GLY A 1 76 ? -5.952 19.332 -2.626 1.00 0.00 76 GLY A CA 2
ATOM 2165 C C . GLY A 1 76 ? -7.146 18.595 -2.050 1.00 0.00 76 GLY A C 2
ATOM 2166 O O . GLY A 1 76 ? -8.177 18.459 -2.708 1.00 0.00 76 GLY A O 2
ATOM 2170 N N . VAL A 1 77 ? -7.005 18.116 -0.818 1.00 0.00 77 VAL A N 2
ATOM 2171 C CA . VAL A 1 77 ? -8.080 17.389 -0.154 1.00 0.00 77 VAL A CA 2
ATOM 2172 C C . VAL A 1 77 ? -8.821 18.283 0.833 1.00 0.00 77 VAL A C 2
ATOM 2173 O O . VAL A 1 77 ? -8.243 19.205 1.407 1.00 0.00 77 VAL A O 2
ATOM 2186 N N . GLY A 1 78 ? -10.107 18.005 1.026 1.00 0.00 78 GLY A N 2
ATOM 2187 C CA . GLY A 1 78 ? -10.908 18.793 1.944 1.00 0.00 78 GLY A CA 2
ATOM 2188 C C . GLY A 1 78 ? -12.286 18.202 2.167 1.00 0.00 78 GLY A C 2
ATOM 2189 O O . GLY A 1 78 ? -12.738 17.410 1.342 1.00 0.00 78 GLY A O 2
ATOM 2195 N N . GLY A 1 1 ? 9.693 -25.619 -13.414 1.00 0.00 1 GLY A N 3
ATOM 2196 C CA . GLY A 1 1 ? 8.387 -26.077 -12.978 1.00 0.00 1 GLY A CA 3
ATOM 2197 C C . GLY A 1 1 ? 8.381 -26.517 -11.527 1.00 0.00 1 GLY A C 3
ATOM 2198 O O . GLY A 1 1 ? 8.500 -25.692 -10.621 1.00 0.00 1 GLY A O 3
ATOM 2202 N N . SER A 1 2 ? 8.240 -27.820 -11.307 1.00 0.00 2 SER A N 3
ATOM 2203 C CA . SER A 1 2 ? 8.213 -28.368 -9.955 1.00 0.00 2 SER A CA 3
ATOM 2204 C C . SER A 1 2 ? 9.167 -27.606 -9.041 1.00 0.00 2 SER A C 3
ATOM 2205 O O . SER A 1 2 ? 10.250 -27.196 -9.459 1.00 0.00 2 SER A O 3
ATOM 2213 N N . SER A 1 3 ? 8.757 -27.420 -7.791 1.00 0.00 3 SER A N 3
ATOM 2214 C CA . SER A 1 3 ? 9.573 -26.704 -6.817 1.00 0.00 3 SER A CA 3
ATOM 2215 C C . SER A 1 3 ? 10.493 -27.664 -6.068 1.00 0.00 3 SER A C 3
ATOM 2216 O O . SER A 1 3 ? 10.450 -28.875 -6.281 1.00 0.00 3 SER A O 3
ATOM 2224 N N . GLY A 1 4 ? 11.324 -27.113 -5.189 1.00 0.00 4 GLY A N 3
ATOM 2225 C CA . GLY A 1 4 ? 12.243 -27.933 -4.422 1.00 0.00 4 GLY A CA 3
ATOM 2226 C C . GLY A 1 4 ? 11.528 -28.853 -3.452 1.00 0.00 4 GLY A C 3
ATOM 2227 O O . GLY A 1 4 ? 10.789 -29.747 -3.864 1.00 0.00 4 GLY A O 3
ATOM 2231 N N . SER A 1 5 ? 11.749 -28.635 -2.160 1.00 0.00 5 SER A N 3
ATOM 2232 C CA . SER A 1 5 ? 11.124 -29.455 -1.129 1.00 0.00 5 SER A CA 3
ATOM 2233 C C . SER A 1 5 ? 10.074 -28.657 -0.363 1.00 0.00 5 SER A C 3
ATOM 2234 O O . SER A 1 5 ? 8.943 -29.109 -0.184 1.00 0.00 5 SER A O 3
ATOM 2242 N N . SER A 1 6 ? 10.456 -27.466 0.088 1.00 0.00 6 SER A N 3
ATOM 2243 C CA . SER A 1 6 ? 9.549 -26.605 0.838 1.00 0.00 6 SER A CA 3
ATOM 2244 C C . SER A 1 6 ? 8.802 -25.658 -0.096 1.00 0.00 6 SER A C 3
ATOM 2245 O O . SER A 1 6 ? 9.282 -25.330 -1.180 1.00 0.00 6 SER A O 3
ATOM 2253 N N . GLY A 1 7 ? 7.621 -25.223 0.334 1.00 0.00 7 GLY A N 3
ATOM 2254 C CA . GLY A 1 7 ? 6.825 -24.318 -0.475 1.00 0.00 7 GLY A CA 3
ATOM 2255 C C . GLY A 1 7 ? 6.699 -22.942 0.148 1.00 0.00 7 GLY A C 3
ATOM 2256 O O . GLY A 1 7 ? 5.690 -22.629 0.783 1.00 0.00 7 GLY A O 3
ATOM 2260 N N . THR A 1 8 ? 7.725 -22.116 -0.030 1.00 0.00 8 THR A N 3
ATOM 2261 C CA . THR A 1 8 ? 7.726 -20.768 0.521 1.00 0.00 8 THR A CA 3
ATOM 2262 C C . THR A 1 8 ? 8.681 -19.860 -0.245 1.00 0.00 8 THR A C 3
ATOM 2263 O O . THR A 1 8 ? 9.790 -20.265 -0.594 1.00 0.00 8 THR A O 3
ATOM 2274 N N . GLU A 1 9 ? 8.244 -18.632 -0.505 1.00 0.00 9 GLU A N 3
ATOM 2275 C CA . GLU A 1 9 ? 9.062 -17.668 -1.231 1.00 0.00 9 GLU A CA 3
ATOM 2276 C C . GLU A 1 9 ? 9.071 -16.318 -0.521 1.00 0.00 9 GLU A C 3
ATOM 2277 O O . GLU A 1 9 ? 8.409 -16.138 0.501 1.00 0.00 9 GLU A O 3
ATOM 2289 N N . GLU A 1 10 ? 9.828 -15.372 -1.069 1.00 0.00 10 GLU A N 3
ATOM 2290 C CA . GLU A 1 10 ? 9.925 -14.039 -0.486 1.00 0.00 10 GLU A CA 3
ATOM 2291 C C . GLU A 1 10 ? 8.540 -13.434 -0.278 1.00 0.00 10 GLU A C 3
ATOM 2292 O O . GLU A 1 10 ? 8.202 -12.993 0.821 1.00 0.00 10 GLU A O 3
ATOM 2304 N N . HIS A 1 11 ? 7.741 -13.418 -1.340 1.00 0.00 11 HIS A N 3
ATOM 2305 C CA . HIS A 1 11 ? 6.392 -12.867 -1.274 1.00 0.00 11 HIS A CA 3
ATOM 2306 C C . HIS A 1 11 ? 5.373 -13.861 -1.823 1.00 0.00 11 HIS A C 3
ATOM 2307 O O . HIS A 1 11 ? 4.890 -13.715 -2.946 1.00 0.00 11 HIS A O 3
ATOM 2321 N N . VAL A 1 12 ? 5.050 -14.873 -1.023 1.00 0.00 12 VAL A N 3
ATOM 2322 C CA . VAL A 1 12 ? 4.088 -15.891 -1.428 1.00 0.00 12 VAL A CA 3
ATOM 2323 C C . VAL A 1 12 ? 2.789 -15.763 -0.641 1.00 0.00 12 VAL A C 3
ATOM 2324 O O . VAL A 1 12 ? 1.705 -16.017 -1.165 1.00 0.00 12 VAL A O 3
ATOM 2337 N N . GLY A 1 13 ? 2.905 -15.367 0.623 1.00 0.00 13 GLY A N 3
ATOM 2338 C CA . GLY A 1 13 ? 1.732 -15.212 1.463 1.00 0.00 13 GLY A CA 3
ATOM 2339 C C . GLY A 1 13 ? 1.977 -15.660 2.890 1.00 0.00 13 GLY A C 3
ATOM 2340 O O . GLY A 1 13 ? 1.145 -16.344 3.485 1.00 0.00 13 GLY A O 3
ATOM 2344 N N . SER A 1 14 ? 3.125 -15.276 3.441 1.00 0.00 14 SER A N 3
ATOM 2345 C CA . SER A 1 14 ? 3.480 -15.648 4.805 1.00 0.00 14 SER A CA 3
ATOM 2346 C C . SER A 1 14 ? 3.219 -14.493 5.768 1.00 0.00 14 SER A C 3
ATOM 2347 O O . SER A 1 14 ? 3.978 -13.526 5.815 1.00 0.00 14 SER A O 3
ATOM 2355 N N . GLY A 1 15 ? 2.139 -14.603 6.535 1.00 0.00 15 GLY A N 3
ATOM 2356 C CA . GLY A 1 15 ? 1.796 -13.563 7.487 1.00 0.00 15 GLY A CA 3
ATOM 2357 C C . GLY A 1 15 ? 2.132 -12.176 6.976 1.00 0.00 15 GLY A C 3
ATOM 2358 O O . GLY A 1 15 ? 2.746 -11.376 7.684 1.00 0.00 15 GLY A O 3
ATOM 2362 N N . LEU A 1 16 ? 1.731 -11.889 5.742 1.00 0.00 16 LEU A N 3
ATOM 2363 C CA . LEU A 1 16 ? 1.995 -10.589 5.135 1.00 0.00 16 LEU A CA 3
ATOM 2364 C C . LEU A 1 16 ? 0.693 -9.840 4.866 1.00 0.00 16 LEU A C 3
ATOM 2365 O O . LEU A 1 16 ? 0.708 -8.694 4.418 1.00 0.00 16 LEU A O 3
ATOM 2381 N N . GLU A 1 17 ? -0.429 -10.495 5.145 1.00 0.00 17 GLU A N 3
ATOM 2382 C CA . GLU A 1 17 ? -1.739 -9.889 4.934 1.00 0.00 17 GLU A CA 3
ATOM 2383 C C . GLU A 1 17 ? -1.714 -8.404 5.282 1.00 0.00 17 GLU A C 3
ATOM 2384 O O . GLU A 1 17 ? -1.079 -7.993 6.254 1.00 0.00 17 GLU A O 3
ATOM 2396 N N . CYS A 1 18 ? -2.408 -7.602 4.481 1.00 0.00 18 CYS A N 3
ATOM 2397 C CA . CYS A 1 18 ? -2.466 -6.163 4.702 1.00 0.00 18 CYS A CA 3
ATOM 2398 C C . CYS A 1 18 ? -2.961 -5.848 6.111 1.00 0.00 18 CYS A C 3
ATOM 2399 O O . CYS A 1 18 ? -4.000 -6.336 6.555 1.00 0.00 18 CYS A O 3
ATOM 2406 N N . PRO A 1 19 ? -2.199 -5.013 6.833 1.00 0.00 19 PRO A N 3
ATOM 2407 C CA . PRO A 1 19 ? -2.540 -4.613 8.201 1.00 0.00 19 PRO A CA 3
ATOM 2408 C C . PRO A 1 19 ? -3.760 -3.701 8.252 1.00 0.00 19 PRO A C 3
ATOM 2409 O O . PRO A 1 19 ? -4.524 -3.722 9.217 1.00 0.00 19 PRO A O 3
ATOM 2420 N N . VAL A 1 20 ? -3.938 -2.899 7.207 1.00 0.00 20 VAL A N 3
ATOM 2421 C CA . VAL A 1 20 ? -5.068 -1.980 7.132 1.00 0.00 20 VAL A CA 3
ATOM 2422 C C . VAL A 1 20 ? -6.385 -2.707 7.375 1.00 0.00 20 VAL A C 3
ATOM 2423 O O . VAL A 1 20 ? -7.197 -2.284 8.199 1.00 0.00 20 VAL A O 3
ATOM 2436 N 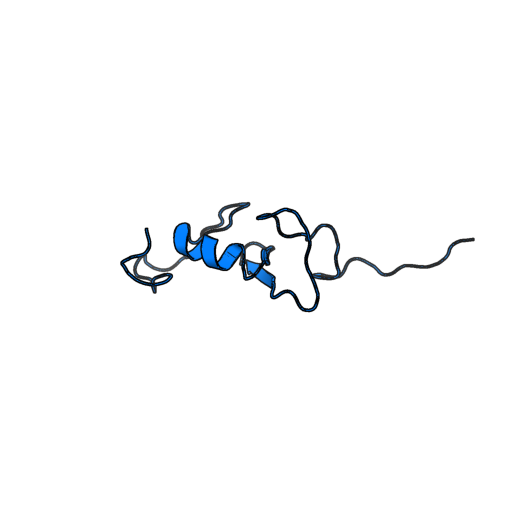N . CYS A 1 21 ? -6.592 -3.804 6.654 1.00 0.00 21 CYS A N 3
ATOM 2437 C CA . CYS A 1 21 ? -7.811 -4.592 6.791 1.00 0.00 21 CYS A CA 3
ATOM 2438 C C . CYS A 1 21 ? -7.528 -5.913 7.500 1.00 0.00 21 CYS A C 3
ATOM 2439 O O . CYS A 1 21 ? -8.432 -6.541 8.052 1.00 0.00 21 CYS A O 3
ATOM 2446 N N . LYS A 1 22 ? -6.266 -6.330 7.480 1.00 0.00 22 LYS A N 3
ATOM 2447 C CA . LYS A 1 22 ? -5.862 -7.576 8.122 1.00 0.00 22 LYS A CA 3
ATOM 2448 C C . LYS A 1 22 ? -6.506 -8.776 7.435 1.00 0.00 22 LYS A C 3
ATOM 2449 O O . LYS A 1 22 ? -6.932 -9.724 8.093 1.00 0.00 22 LYS A O 3
ATOM 2468 N N . GLU A 1 23 ? -6.572 -8.727 6.108 1.00 0.00 23 GLU A N 3
ATOM 2469 C CA . GLU A 1 23 ? -7.164 -9.812 5.333 1.00 0.00 23 GLU A CA 3
ATOM 2470 C C . GLU A 1 23 ? -6.082 -10.674 4.690 1.00 0.00 23 GLU A C 3
ATOM 2471 O O . GLU A 1 23 ? -5.690 -11.706 5.236 1.00 0.00 23 GLU A O 3
ATOM 2483 N N . ASP A 1 24 ? -5.605 -10.245 3.527 1.00 0.00 24 ASP A N 3
ATOM 2484 C CA . ASP A 1 24 ? -4.568 -10.977 2.809 1.00 0.00 24 ASP A CA 3
ATOM 2485 C C . ASP A 1 24 ? -4.266 -10.316 1.468 1.00 0.00 24 ASP A C 3
ATOM 2486 O O . ASP A 1 24 ? -4.972 -9.402 1.042 1.00 0.00 24 ASP A O 3
ATOM 2495 N N . TYR A 1 25 ? -3.213 -10.785 0.807 1.00 0.00 25 TYR A N 3
ATOM 2496 C CA . TYR A 1 25 ? -2.816 -10.237 -0.484 1.00 0.00 25 TYR A CA 3
ATOM 2497 C C . TYR A 1 25 ? -3.265 -11.148 -1.624 1.00 0.00 25 TYR A C 3
ATOM 2498 O O . TYR A 1 25 ? -3.971 -12.131 -1.405 1.00 0.00 25 TYR A O 3
ATOM 2516 N N . ALA A 1 26 ? -2.849 -10.811 -2.840 1.00 0.00 26 ALA A N 3
ATOM 2517 C CA . ALA A 1 26 ? -3.205 -11.599 -4.014 1.00 0.00 26 ALA A CA 3
ATOM 2518 C C . ALA A 1 26 ? -2.346 -11.214 -5.214 1.00 0.00 26 ALA A C 3
ATOM 2519 O O . ALA A 1 26 ? -2.169 -10.032 -5.510 1.00 0.00 26 ALA A O 3
ATOM 2526 N N . LEU A 1 27 ? -1.814 -12.219 -5.901 1.00 0.00 27 LEU A N 3
ATOM 2527 C CA . LEU A 1 27 ? -0.972 -11.986 -7.069 1.00 0.00 27 LEU A CA 3
ATOM 2528 C C . LEU A 1 27 ? -1.525 -10.847 -7.920 1.00 0.00 27 LEU A C 3
ATOM 2529 O O . LEU A 1 27 ? -0.778 -9.985 -8.381 1.00 0.00 27 LEU A O 3
ATOM 2545 N N . GLY A 1 28 ? -2.839 -10.850 -8.122 1.00 0.00 28 GLY A N 3
ATOM 2546 C CA . GLY A 1 28 ? -3.469 -9.811 -8.916 1.00 0.00 28 GLY A CA 3
ATOM 2547 C C . GLY A 1 28 ? -3.705 -8.540 -8.124 1.00 0.00 28 GLY A C 3
ATOM 2548 O O . GLY A 1 28 ? -3.805 -7.455 -8.696 1.00 0.00 28 GLY A O 3
ATOM 2552 N N . GLU A 1 29 ? -3.795 -8.674 -6.805 1.00 0.00 29 GLU A N 3
ATOM 2553 C CA . GLU A 1 29 ? -4.023 -7.526 -5.934 1.00 0.00 29 GLU A CA 3
ATOM 2554 C C . GLU A 1 29 ? -2.802 -6.611 -5.911 1.00 0.00 29 GLU A C 3
ATOM 2555 O O . GLU A 1 29 ? -1.707 -7.028 -5.535 1.00 0.00 29 GLU A O 3
ATOM 2567 N N . SER A 1 30 ? -3.000 -5.360 -6.316 1.00 0.00 30 SER A N 3
ATOM 2568 C CA . SER A 1 30 ? -1.916 -4.386 -6.346 1.00 0.00 30 SER A CA 3
ATOM 2569 C C . SER A 1 30 ? -1.483 -4.012 -4.932 1.00 0.00 30 SER A C 3
ATOM 2570 O O . SER A 1 30 ? -2.162 -3.251 -4.242 1.00 0.00 30 SER A O 3
ATOM 2578 N N . VAL A 1 31 ? -0.346 -4.553 -4.505 1.00 0.00 31 VAL A N 3
ATOM 2579 C CA . VAL A 1 31 ? 0.180 -4.276 -3.174 1.00 0.00 31 VAL A CA 3
ATOM 2580 C C . VAL A 1 31 ? 1.278 -3.220 -3.226 1.00 0.00 31 VAL A C 3
ATOM 2581 O O . VAL A 1 31 ? 1.987 -3.095 -4.224 1.00 0.00 31 VAL A O 3
ATOM 2594 N N . ARG A 1 32 ? 1.413 -2.461 -2.143 1.00 0.00 32 ARG A N 3
ATOM 2595 C CA . ARG A 1 32 ? 2.425 -1.414 -2.064 1.00 0.00 32 ARG A CA 3
ATOM 2596 C C . ARG A 1 32 ? 3.336 -1.628 -0.860 1.00 0.00 32 ARG A C 3
ATOM 2597 O O . ARG A 1 32 ? 2.868 -1.922 0.240 1.00 0.00 32 ARG A O 3
ATOM 2618 N N . GLN A 1 33 ? 4.639 -1.478 -1.076 1.00 0.00 33 GLN A N 3
ATOM 2619 C CA . GLN A 1 33 ? 5.616 -1.656 -0.008 1.00 0.00 33 GLN A CA 3
ATOM 2620 C C . GLN A 1 33 ? 6.088 -0.308 0.528 1.00 0.00 33 GLN A C 3
ATOM 2621 O O . GLN A 1 33 ? 6.268 0.645 -0.231 1.00 0.00 33 GLN A O 3
ATOM 2635 N N . LEU A 1 34 ? 6.287 -0.235 1.839 1.00 0.00 34 LEU A N 3
ATOM 2636 C CA . LEU A 1 34 ? 6.738 0.997 2.477 1.00 0.00 34 LEU A CA 3
ATOM 2637 C C . LEU A 1 34 ? 8.237 0.949 2.754 1.00 0.00 34 LEU A C 3
ATOM 2638 O O . LEU A 1 34 ? 8.853 -0.117 2.791 1.00 0.00 34 LEU A O 3
ATOM 2654 N N . PRO A 1 35 ? 8.840 2.130 2.954 1.00 0.00 35 PRO A N 3
ATOM 2655 C CA . PRO A 1 35 ? 10.274 2.250 3.234 1.00 0.00 35 PRO A CA 3
ATOM 2656 C C . PRO A 1 35 ? 10.642 1.716 4.614 1.00 0.00 35 PRO A C 3
ATOM 2657 O O . PRO A 1 35 ? 11.785 1.844 5.056 1.00 0.00 35 PRO A O 3
ATOM 2668 N N . CYS A 1 36 ? 9.668 1.118 5.291 1.00 0.00 36 CYS A N 3
ATOM 2669 C CA . CYS A 1 36 ? 9.889 0.565 6.622 1.00 0.00 36 CYS A CA 3
ATOM 2670 C C . CYS A 1 36 ? 9.750 -0.955 6.609 1.00 0.00 36 CYS A C 3
ATOM 2671 O O . CYS A 1 36 ? 9.670 -1.590 7.660 1.00 0.00 36 CYS A O 3
ATOM 2678 N N . ASN A 1 37 ? 9.723 -1.531 5.412 1.00 0.00 37 ASN A N 3
ATOM 2679 C CA . ASN A 1 37 ? 9.594 -2.976 5.261 1.00 0.00 37 ASN A CA 3
ATOM 2680 C C . ASN A 1 37 ? 8.170 -3.430 5.568 1.00 0.00 37 ASN A C 3
ATOM 2681 O O . ASN A 1 37 ? 7.951 -4.546 6.039 1.00 0.00 37 ASN A O 3
ATOM 2692 N N . HIS A 1 38 ? 7.205 -2.556 5.297 1.00 0.00 38 HIS A N 3
ATOM 2693 C CA . HIS A 1 38 ? 5.802 -2.867 5.543 1.00 0.00 38 HIS A CA 3
ATOM 2694 C C . HIS A 1 38 ? 4.980 -2.717 4.266 1.00 0.00 38 HIS A C 3
ATOM 2695 O O . HIS A 1 38 ? 5.009 -1.671 3.617 1.00 0.00 38 HIS A O 3
ATOM 2709 N N . LEU A 1 39 ? 4.250 -3.768 3.911 1.00 0.00 39 LEU A N 3
ATOM 2710 C CA . LEU A 1 39 ? 3.421 -3.754 2.711 1.00 0.00 39 LEU A CA 3
ATOM 2711 C C . LEU A 1 39 ? 1.972 -3.422 3.055 1.00 0.00 39 LEU A C 3
ATOM 2712 O O . LEU A 1 39 ? 1.531 -3.616 4.188 1.00 0.00 39 LEU A O 3
ATOM 2728 N N . PHE A 1 40 ? 1.235 -2.923 2.068 1.00 0.00 40 PHE A N 3
ATOM 2729 C CA . PHE A 1 40 ? -0.165 -2.565 2.265 1.00 0.00 40 PHE A CA 3
ATOM 2730 C C . PHE A 1 40 ? -0.910 -2.529 0.934 1.00 0.00 40 PHE A C 3
ATOM 2731 O O . PHE A 1 40 ? -0.350 -2.143 -0.093 1.00 0.00 40 PHE A O 3
ATOM 2748 N N . HIS A 1 41 ? -2.176 -2.934 0.959 1.00 0.00 41 HIS A N 3
ATOM 2749 C CA . HIS A 1 41 ? -2.998 -2.948 -0.246 1.00 0.00 41 HIS A CA 3
ATOM 2750 C C . HIS A 1 41 ? -2.965 -1.591 -0.942 1.00 0.00 41 HIS A C 3
ATOM 2751 O O . HIS A 1 41 ? -3.063 -0.548 -0.295 1.00 0.00 41 HIS A O 3
ATOM 2765 N N . ASP A 1 42 ? -2.826 -1.612 -2.263 1.00 0.00 42 ASP A N 3
ATOM 2766 C CA . ASP A 1 42 ? -2.781 -0.383 -3.047 1.00 0.00 42 ASP A CA 3
ATOM 2767 C C . ASP A 1 42 ? -4.083 0.400 -2.906 1.00 0.00 42 ASP A C 3
ATOM 2768 O O . ASP A 1 42 ? -4.195 1.528 -3.385 1.00 0.00 42 ASP A O 3
ATOM 2777 N N . SER A 1 43 ? -5.064 -0.208 -2.246 1.00 0.00 43 SER A N 3
ATOM 2778 C CA . SER A 1 43 ? -6.360 0.430 -2.047 1.00 0.00 43 SER A CA 3
ATOM 2779 C C . SER A 1 43 ? -6.581 0.763 -0.574 1.00 0.00 43 SER A C 3
ATOM 2780 O O . SER A 1 43 ? -7.564 1.409 -0.212 1.00 0.00 43 SER A O 3
ATOM 2788 N N . CYS A 1 44 ? -5.659 0.315 0.271 1.00 0.00 44 CYS A N 3
ATOM 2789 C CA . CYS A 1 44 ? -5.751 0.562 1.705 1.00 0.00 44 CYS A CA 3
ATOM 2790 C C . CYS A 1 44 ? -4.738 1.617 2.141 1.00 0.00 44 CYS A C 3
ATOM 2791 O O . CYS A 1 44 ? -5.001 2.407 3.048 1.00 0.00 44 CYS A O 3
ATOM 2798 N N . ILE A 1 45 ? -3.581 1.623 1.489 1.00 0.00 45 ILE A N 3
ATOM 2799 C CA . ILE A 1 45 ? -2.529 2.580 1.808 1.00 0.00 45 ILE A CA 3
ATOM 2800 C C . ILE A 1 45 ? -2.714 3.879 1.030 1.00 0.00 45 ILE A C 3
ATOM 2801 O O . ILE A 1 45 ? -2.615 4.971 1.590 1.00 0.00 45 ILE A O 3
ATOM 2817 N N . VAL A 1 46 ? -2.983 3.753 -0.266 1.00 0.00 46 VAL A N 3
ATOM 2818 C CA . VAL A 1 46 ? -3.185 4.916 -1.122 1.00 0.00 46 VAL A CA 3
ATOM 2819 C C . VAL A 1 46 ? -4.029 5.974 -0.421 1.00 0.00 46 VAL A C 3
ATOM 2820 O O . VAL A 1 46 ? -3.615 7.120 -0.247 1.00 0.00 46 VAL A O 3
ATOM 2833 N N . PRO A 1 47 ? -5.244 5.583 -0.008 1.00 0.00 47 PRO A N 3
ATOM 2834 C CA . PRO A 1 47 ? -6.173 6.483 0.682 1.00 0.00 47 PRO A CA 3
ATOM 2835 C C . PRO A 1 47 ? -5.701 6.837 2.088 1.00 0.00 47 PRO A C 3
ATOM 2836 O O . PRO A 1 47 ? -6.205 7.775 2.705 1.00 0.00 47 PRO A O 3
ATOM 2847 N N . TRP A 1 48 ? -4.731 6.080 2.589 1.00 0.00 48 TRP A N 3
ATOM 2848 C CA . TRP A 1 48 ? -4.191 6.315 3.923 1.00 0.00 48 TRP A CA 3
ATOM 2849 C C . TRP A 1 48 ? -3.117 7.397 3.893 1.00 0.00 48 TRP A C 3
ATOM 2850 O O . TRP A 1 48 ? -3.234 8.421 4.567 1.00 0.00 48 TRP A O 3
ATOM 2871 N N . LEU A 1 49 ? -2.070 7.164 3.108 1.00 0.00 49 LEU A N 3
ATOM 2872 C CA . LEU A 1 49 ? -0.975 8.120 2.990 1.00 0.00 49 LEU A CA 3
ATOM 2873 C C . LEU A 1 49 ? -1.493 9.493 2.575 1.00 0.00 49 LEU A C 3
ATOM 2874 O O . LEU A 1 49 ? -0.928 10.519 2.952 1.00 0.00 49 LEU A O 3
ATOM 2890 N N . GLU A 1 50 ? -2.572 9.504 1.799 1.00 0.00 50 GLU A N 3
ATOM 2891 C CA . GLU A 1 50 ? -3.166 10.752 1.335 1.00 0.00 50 GLU A CA 3
ATOM 2892 C C . GLU A 1 50 ? -3.824 11.503 2.488 1.00 0.00 50 GLU A C 3
ATOM 2893 O O . GLU A 1 50 ? -4.331 12.610 2.312 1.00 0.00 50 GLU A O 3
ATOM 2905 N N . GLN A 1 51 ? -3.812 10.891 3.668 1.00 0.00 51 GLN A N 3
ATOM 2906 C CA . GLN A 1 51 ? -4.409 11.502 4.851 1.00 0.00 51 GLN A CA 3
ATOM 2907 C C . GLN A 1 51 ? -3.387 11.623 5.976 1.00 0.00 51 GLN A C 3
ATOM 2908 O O . GLN A 1 51 ? -3.338 12.633 6.678 1.00 0.00 51 GLN A O 3
ATOM 2922 N N . HIS A 1 52 ? -2.571 10.587 6.141 1.00 0.00 52 HIS A N 3
ATOM 2923 C CA . HIS A 1 52 ? -1.548 10.578 7.181 1.00 0.00 52 HIS A CA 3
ATOM 2924 C C . HIS A 1 52 ? -0.153 10.673 6.572 1.00 0.00 52 HIS A C 3
ATOM 2925 O O . HIS A 1 52 ? 0.782 11.158 7.211 1.00 0.00 52 HIS A O 3
ATOM 2939 N N . ASP A 1 53 ? -0.019 10.208 5.335 1.00 0.00 53 ASP A N 3
ATOM 2940 C CA . ASP A 1 53 ? 1.262 10.241 4.640 1.00 0.00 53 ASP A CA 3
ATOM 2941 C C . ASP A 1 53 ? 2.321 9.462 5.414 1.00 0.00 53 ASP A C 3
ATOM 2942 O O . ASP A 1 53 ? 3.516 9.733 5.295 1.00 0.00 53 ASP A O 3
ATOM 2951 N N . SER A 1 54 ? 1.874 8.495 6.208 1.00 0.00 54 SER A N 3
ATOM 2952 C CA . SER A 1 54 ? 2.783 7.680 7.006 1.00 0.00 54 SER A CA 3
ATOM 2953 C C . SER A 1 54 ? 2.315 6.228 7.048 1.00 0.00 54 SER A C 3
ATOM 2954 O O . SER A 1 54 ? 1.319 5.865 6.422 1.00 0.00 54 SER A O 3
ATOM 2962 N N . CYS A 1 55 ? 3.042 5.400 7.792 1.00 0.00 55 CYS A N 3
ATOM 2963 C CA . CYS A 1 55 ? 2.705 3.988 7.917 1.00 0.00 55 CYS A CA 3
ATOM 2964 C C . CYS A 1 55 ? 1.656 3.774 9.005 1.00 0.00 55 CYS A C 3
ATOM 2965 O O . CYS A 1 55 ? 1.824 4.186 10.153 1.00 0.00 55 CYS A O 3
ATOM 2972 N N . PRO A 1 56 ? 0.548 3.113 8.638 1.00 0.00 56 PRO A N 3
ATOM 2973 C CA . PRO A 1 56 ? -0.549 2.828 9.567 1.00 0.00 56 PRO A CA 3
ATOM 2974 C C . PRO A 1 56 ? -0.163 1.794 10.619 1.00 0.00 56 PRO A C 3
ATOM 2975 O O . PRO A 1 56 ? -0.989 1.385 11.435 1.00 0.00 56 PRO A O 3
ATOM 2986 N N . VAL A 1 57 ? 1.098 1.373 10.595 1.00 0.00 57 VAL A N 3
ATOM 2987 C CA . VAL A 1 57 ? 1.594 0.388 11.548 1.00 0.00 57 VAL A CA 3
ATOM 2988 C C . VAL A 1 57 ? 2.645 0.995 12.470 1.00 0.00 57 VAL A C 3
ATOM 2989 O O . VAL A 1 57 ? 2.475 1.024 13.690 1.00 0.00 57 VAL A O 3
ATOM 3002 N N . CYS A 1 58 ? 3.732 1.480 11.880 1.00 0.00 58 CYS A N 3
ATOM 3003 C CA . CYS A 1 58 ? 4.813 2.088 12.647 1.00 0.00 58 CYS A CA 3
ATOM 3004 C C . CYS A 1 58 ? 4.852 3.598 12.431 1.00 0.00 58 CYS A C 3
ATOM 3005 O O . CYS A 1 58 ? 5.533 4.322 13.156 1.00 0.00 58 CYS A O 3
ATOM 3012 N N . ARG A 1 59 ? 4.115 4.065 11.428 1.00 0.00 59 ARG A N 3
ATOM 3013 C CA . ARG A 1 59 ? 4.066 5.488 11.114 1.00 0.00 59 ARG A CA 3
ATOM 3014 C C . ARG A 1 59 ? 5.468 6.042 10.880 1.00 0.00 59 ARG A C 3
ATOM 3015 O O . ARG A 1 59 ? 5.839 7.078 11.432 1.00 0.00 59 ARG A O 3
ATOM 3036 N N . LYS A 1 60 ? 6.245 5.344 10.058 1.00 0.00 60 LYS A N 3
ATOM 3037 C CA . LYS A 1 60 ? 7.606 5.765 9.749 1.00 0.00 60 LYS A CA 3
ATOM 3038 C C . LYS A 1 60 ? 7.606 6.903 8.733 1.00 0.00 60 LYS A C 3
ATOM 3039 O O . LYS A 1 60 ? 7.310 6.697 7.556 1.00 0.00 60 LYS A O 3
ATOM 3058 N N . SER A 1 61 ? 7.942 8.103 9.195 1.00 0.00 61 SER A N 3
ATOM 3059 C CA . SER A 1 61 ? 7.979 9.274 8.327 1.00 0.00 61 SER A CA 3
ATOM 3060 C C . SER A 1 61 ? 8.421 8.892 6.918 1.00 0.00 61 SER A C 3
ATOM 3061 O O . SER A 1 61 ? 9.553 8.453 6.708 1.00 0.00 61 SER A O 3
ATOM 3069 N N . LEU A 1 62 ? 7.521 9.061 5.956 1.00 0.00 62 LEU A N 3
ATOM 3070 C CA . LEU A 1 62 ? 7.818 8.734 4.565 1.00 0.00 62 LEU A CA 3
ATOM 3071 C C . LEU A 1 62 ? 8.349 9.955 3.820 1.00 0.00 62 LEU A C 3
ATOM 3072 O O . LEU A 1 62 ? 8.002 10.190 2.663 1.00 0.00 62 LEU A O 3
ATOM 3088 N N . THR A 1 63 ? 9.196 10.729 4.492 1.00 0.00 63 THR A N 3
ATOM 3089 C CA . THR A 1 63 ? 9.777 11.925 3.894 1.00 0.00 63 THR A CA 3
ATOM 3090 C C . THR A 1 63 ? 10.944 12.444 4.726 1.00 0.00 63 THR A C 3
ATOM 3091 O O . THR A 1 63 ? 11.129 12.040 5.873 1.00 0.00 63 THR A O 3
ATOM 3102 N N . GLY A 1 64 ? 11.729 13.343 4.140 1.00 0.00 64 GLY A N 3
ATOM 3103 C CA . GLY A 1 64 ? 12.868 13.903 4.842 1.00 0.00 64 GLY A CA 3
ATOM 3104 C C . GLY A 1 64 ? 14.176 13.659 4.115 1.00 0.00 64 GLY A C 3
ATOM 3105 O O . GLY A 1 64 ? 15.015 14.553 4.017 1.00 0.00 64 GLY A O 3
ATOM 3109 N N . GLN A 1 65 ? 14.349 12.444 3.605 1.00 0.00 65 GLN A N 3
ATOM 3110 C CA . GLN A 1 65 ? 15.565 12.084 2.885 1.00 0.00 65 GLN A CA 3
ATOM 3111 C C . GLN A 1 65 ? 15.690 12.885 1.593 1.00 0.00 65 GLN A C 3
ATOM 3112 O O . GLN A 1 65 ? 14.751 13.565 1.180 1.00 0.00 65 GLN A O 3
ATOM 3126 N N . ASN A 1 66 ? 16.855 12.799 0.960 1.00 0.00 66 ASN A N 3
ATOM 3127 C CA . ASN A 1 66 ? 17.103 13.517 -0.285 1.00 0.00 66 ASN A CA 3
ATOM 3128 C C . ASN A 1 66 ? 15.925 13.366 -1.244 1.00 0.00 66 ASN A C 3
ATOM 3129 O O . ASN A 1 66 ? 15.485 14.336 -1.863 1.00 0.00 66 ASN A O 3
ATOM 3140 N N . THR A 1 67 ? 15.418 12.143 -1.362 1.00 0.00 67 THR A N 3
ATOM 3141 C CA . THR A 1 67 ? 14.292 11.864 -2.244 1.00 0.00 67 THR A CA 3
ATOM 3142 C C . THR A 1 67 ? 13.296 13.017 -2.246 1.00 0.00 67 THR A C 3
ATOM 3143 O O . THR A 1 67 ? 13.039 13.629 -1.209 1.00 0.00 67 THR A O 3
ATOM 3154 N N . ALA A 1 68 ? 12.737 13.309 -3.416 1.00 0.00 68 ALA A N 3
ATOM 3155 C CA . ALA A 1 68 ? 11.766 14.387 -3.551 1.00 0.00 68 ALA A CA 3
ATOM 3156 C C . ALA A 1 68 ? 10.488 14.076 -2.779 1.00 0.00 68 ALA A C 3
ATOM 3157 O O . ALA A 1 68 ? 10.180 12.914 -2.511 1.00 0.00 68 ALA A O 3
ATOM 3164 N N . THR A 1 69 ? 9.746 15.121 -2.425 1.00 0.00 69 THR A N 3
ATOM 3165 C CA . THR A 1 69 ? 8.503 14.958 -1.682 1.00 0.00 69 THR A CA 3
ATOM 3166 C C . THR A 1 69 ? 7.341 14.642 -2.618 1.00 0.00 69 THR A C 3
ATOM 3167 O O . THR A 1 69 ? 7.301 15.112 -3.754 1.00 0.00 69 THR A O 3
ATOM 3178 N N . ASN A 1 70 ? 6.398 13.842 -2.132 1.00 0.00 70 ASN A N 3
ATOM 3179 C CA . ASN A 1 70 ? 5.235 13.462 -2.926 1.00 0.00 70 ASN A CA 3
ATOM 3180 C C . ASN A 1 70 ? 3.969 14.121 -2.386 1.00 0.00 70 ASN A C 3
ATOM 3181 O O . ASN A 1 70 ? 3.734 14.174 -1.178 1.00 0.00 70 ASN A O 3
ATOM 3192 N N . PRO A 1 71 ? 3.133 14.635 -3.300 1.00 0.00 71 PRO A N 3
ATOM 3193 C CA . PRO A 1 71 ? 1.877 15.299 -2.940 1.00 0.00 71 PRO A CA 3
ATOM 3194 C C . PRO A 1 71 ? 0.839 14.321 -2.398 1.00 0.00 71 PRO A C 3
ATOM 3195 O O . PRO A 1 71 ? 0.770 13.162 -2.807 1.00 0.00 71 PRO A O 3
ATOM 3206 N N . PRO A 1 72 ? 0.012 14.797 -1.455 1.00 0.00 72 PRO A N 3
ATOM 3207 C CA . PRO A 1 72 ? -1.038 13.981 -0.838 1.00 0.00 72 PRO A CA 3
ATOM 3208 C C . PRO A 1 72 ? -2.169 13.661 -1.808 1.00 0.00 72 PRO A C 3
ATOM 3209 O O . PRO A 1 72 ? -3.153 13.021 -1.440 1.00 0.00 72 PRO A O 3
ATOM 3220 N N . GLY A 1 73 ? -2.022 14.110 -3.051 1.00 0.00 73 GLY A N 3
ATOM 3221 C CA . GLY A 1 73 ? -3.040 13.861 -4.055 1.00 0.00 73 GLY A CA 3
ATOM 3222 C C . GLY A 1 73 ? -3.391 15.106 -4.846 1.00 0.00 73 GLY A C 3
ATOM 3223 O O . GLY A 1 73 ? -2.691 16.117 -4.770 1.00 0.00 73 GLY A O 3
ATOM 3227 N N . LEU A 1 74 ? -4.476 15.034 -5.609 1.00 0.00 74 LEU A N 3
ATOM 3228 C CA . LEU A 1 74 ? -4.918 16.163 -6.420 1.00 0.00 74 LEU A CA 3
ATOM 3229 C C . LEU A 1 74 ? -6.277 16.671 -5.950 1.00 0.00 74 LEU A C 3
ATOM 3230 O O . LEU A 1 74 ? -7.115 15.898 -5.485 1.00 0.00 74 LEU A O 3
ATOM 3246 N N . THR A 1 75 ? -6.491 17.977 -6.076 1.00 0.00 75 THR A N 3
ATOM 3247 C CA . THR A 1 75 ? -7.749 18.589 -5.666 1.00 0.00 75 THR A CA 3
ATOM 3248 C C . THR A 1 75 ? -8.104 18.208 -4.233 1.00 0.00 75 THR A C 3
ATOM 3249 O O . THR A 1 75 ? -9.272 18.003 -3.907 1.00 0.00 75 THR A O 3
ATOM 3260 N N . GLY A 1 76 ? -7.087 18.116 -3.381 1.00 0.00 76 GLY A N 3
ATOM 3261 C CA . GLY A 1 76 ? -7.313 17.761 -1.992 1.00 0.00 76 GLY A CA 3
ATOM 3262 C C . GLY A 1 76 ? -8.365 16.681 -1.834 1.00 0.00 76 GLY A C 3
ATOM 3263 O O . GLY A 1 76 ? -9.544 16.975 -1.637 1.00 0.00 76 GLY A O 3
ATOM 3267 N N . VAL A 1 77 ? -7.938 15.425 -1.922 1.00 0.00 77 VAL A N 3
ATOM 3268 C CA . VAL A 1 77 ? -8.851 14.296 -1.788 1.00 0.00 77 VAL A CA 3
ATOM 3269 C C . VAL A 1 77 ? -8.861 13.764 -0.360 1.00 0.00 77 VAL A C 3
ATOM 3270 O O . VAL A 1 77 ? -7.827 13.722 0.306 1.00 0.00 77 VAL A O 3
ATOM 3283 N N . GLY A 1 78 ? -10.038 13.357 0.106 1.00 0.00 78 GLY A N 3
ATOM 3284 C CA . GLY A 1 78 ? -10.161 12.832 1.454 1.00 0.00 78 GLY A CA 3
ATOM 3285 C C . GLY A 1 78 ? -10.683 11.409 1.476 1.00 0.00 78 GLY A C 3
ATOM 3286 O O . GLY A 1 78 ? -11.311 11.017 2.458 1.00 0.00 78 GLY A O 3
ATOM 3292 N N . GLY A 1 1 ? 27.291 -35.517 -4.646 1.00 0.00 1 GLY A N 4
ATOM 3293 C CA . GLY A 1 1 ? 26.781 -34.856 -3.459 1.00 0.00 1 GLY A CA 4
ATOM 3294 C C . GLY A 1 1 ? 26.632 -33.359 -3.648 1.00 0.00 1 GLY A C 4
ATOM 3295 O O . GLY A 1 1 ? 27.422 -32.734 -4.354 1.00 0.00 1 GLY A O 4
ATOM 3299 N N . SER A 1 2 ? 25.614 -32.784 -3.016 1.00 0.00 2 SER A N 4
ATOM 3300 C CA . SER A 1 2 ? 25.359 -31.352 -3.122 1.00 0.00 2 SER A CA 4
ATOM 3301 C C . SER A 1 2 ? 25.340 -30.700 -1.743 1.00 0.00 2 SER A C 4
ATOM 3302 O O . SER A 1 2 ? 24.859 -31.286 -0.773 1.00 0.00 2 SER A O 4
ATOM 3310 N N . SER A 1 3 ? 25.868 -29.482 -1.663 1.00 0.00 3 SER A N 4
ATOM 3311 C CA . SER A 1 3 ? 25.916 -28.751 -0.403 1.00 0.00 3 SER A CA 4
ATOM 3312 C C . SER A 1 3 ? 25.352 -27.343 -0.570 1.00 0.00 3 SER A C 4
ATOM 3313 O O . SER A 1 3 ? 25.973 -26.484 -1.194 1.00 0.00 3 SER A O 4
ATOM 3321 N N . GLY A 1 4 ? 24.169 -27.115 -0.007 1.00 0.00 4 GLY A N 4
ATOM 3322 C CA . GLY A 1 4 ? 23.540 -25.811 -0.104 1.00 0.00 4 GLY A CA 4
ATOM 3323 C C . GLY A 1 4 ? 22.208 -25.862 -0.825 1.00 0.00 4 GLY A C 4
ATOM 3324 O O . GLY A 1 4 ? 21.897 -24.987 -1.633 1.00 0.00 4 GLY A O 4
ATOM 3328 N N . SER A 1 5 ? 21.418 -26.891 -0.534 1.00 0.00 5 SER A N 4
ATOM 3329 C CA . SER A 1 5 ? 20.114 -27.057 -1.165 1.00 0.00 5 SER A CA 4
ATOM 3330 C C . SER A 1 5 ? 19.005 -26.516 -0.268 1.00 0.00 5 SER A C 4
ATOM 3331 O O . SER A 1 5 ? 18.801 -26.999 0.846 1.00 0.00 5 SER A O 4
ATOM 3339 N N . SER A 1 6 ? 18.291 -25.509 -0.762 1.00 0.00 6 SER A N 4
ATOM 3340 C CA . SER A 1 6 ? 17.204 -24.899 -0.005 1.00 0.00 6 SER A CA 4
ATOM 3341 C C . SER A 1 6 ? 16.382 -23.967 -0.890 1.00 0.00 6 SER A C 4
ATOM 3342 O O . SER A 1 6 ? 16.874 -23.451 -1.893 1.00 0.00 6 SER A O 4
ATOM 3350 N N . GLY A 1 7 ? 15.126 -23.756 -0.510 1.00 0.00 7 GLY A N 4
ATOM 3351 C CA . GLY A 1 7 ? 14.254 -22.886 -1.279 1.00 0.00 7 GLY A CA 4
ATOM 3352 C C . GLY A 1 7 ? 13.653 -21.777 -0.439 1.00 0.00 7 GLY A C 4
ATOM 3353 O O . GLY A 1 7 ? 13.596 -21.878 0.787 1.00 0.00 7 GLY A O 4
ATOM 3357 N N . THR A 1 8 ? 13.205 -20.713 -1.098 1.00 0.00 8 THR A N 4
ATOM 3358 C CA . THR A 1 8 ? 12.609 -19.579 -0.404 1.00 0.00 8 THR A CA 4
ATOM 3359 C C . THR A 1 8 ? 11.280 -19.184 -1.038 1.00 0.00 8 THR A C 4
ATOM 3360 O O . THR A 1 8 ? 11.240 -18.710 -2.172 1.00 0.00 8 THR A O 4
ATOM 3371 N N . GLU A 1 9 ? 10.194 -19.382 -0.297 1.00 0.00 9 GLU A N 4
ATOM 3372 C CA . GLU A 1 9 ? 8.863 -19.045 -0.788 1.00 0.00 9 GLU A CA 4
ATOM 3373 C C . GLU A 1 9 ? 8.692 -17.534 -0.905 1.00 0.00 9 GLU A C 4
ATOM 3374 O O . GLU A 1 9 ? 8.686 -16.820 0.097 1.00 0.00 9 GLU A O 4
ATOM 3386 N N . GLU A 1 10 ? 8.555 -17.053 -2.137 1.00 0.00 10 GLU A N 4
ATOM 3387 C CA . GLU A 1 10 ? 8.386 -15.626 -2.385 1.00 0.00 10 GLU A CA 4
ATOM 3388 C C . GLU A 1 10 ? 6.909 -15.270 -2.528 1.00 0.00 10 GLU A C 4
ATOM 3389 O O . GLU A 1 10 ? 6.131 -16.022 -3.117 1.00 0.00 10 GLU A O 4
ATOM 3401 N N . HIS A 1 11 ? 6.528 -14.118 -1.985 1.00 0.00 11 HIS A N 4
ATOM 3402 C CA . HIS A 1 11 ? 5.145 -13.661 -2.052 1.00 0.00 11 HIS A CA 4
ATOM 3403 C C . HIS A 1 11 ? 4.179 -14.839 -1.969 1.00 0.00 11 HIS A C 4
ATOM 3404 O O . HIS A 1 11 ? 3.126 -14.838 -2.606 1.00 0.00 11 HIS A O 4
ATOM 3418 N N . VAL A 1 12 ? 4.546 -15.845 -1.180 1.00 0.00 12 VAL A N 4
ATOM 3419 C CA . VAL A 1 12 ? 3.712 -17.029 -1.013 1.00 0.00 12 VAL A CA 4
ATOM 3420 C C . VAL A 1 12 ? 2.526 -16.742 -0.099 1.00 0.00 12 VAL A C 4
ATOM 3421 O O . VAL A 1 12 ? 1.549 -17.489 -0.080 1.00 0.00 12 VAL A O 4
ATOM 3434 N N . GLY A 1 13 ? 2.620 -15.654 0.659 1.00 0.00 13 GLY A N 4
ATOM 3435 C CA . GLY A 1 13 ? 1.548 -15.287 1.566 1.00 0.00 13 GLY A CA 4
ATOM 3436 C C . GLY A 1 13 ? 1.841 -15.682 3.000 1.00 0.00 13 GLY A C 4
ATOM 3437 O O . GLY A 1 13 ? 0.984 -16.239 3.685 1.00 0.00 13 GLY A O 4
ATOM 3441 N N . SER A 1 14 ? 3.057 -15.395 3.455 1.00 0.00 14 SER A N 4
ATOM 3442 C CA . SER A 1 14 ? 3.462 -15.729 4.815 1.00 0.00 14 SER A CA 4
ATOM 3443 C C . SER A 1 14 ? 3.163 -14.577 5.770 1.00 0.00 14 SER A C 4
ATOM 3444 O O . SER A 1 14 ? 3.913 -13.604 5.842 1.00 0.00 14 SER A O 4
ATOM 3452 N N . GLY A 1 15 ? 2.059 -14.695 6.502 1.00 0.00 15 GLY A N 4
ATOM 3453 C CA . GLY A 1 15 ? 1.679 -13.658 7.443 1.00 0.00 15 GLY A CA 4
ATOM 3454 C C . GLY A 1 15 ? 2.032 -12.269 6.949 1.00 0.00 15 GLY A C 4
ATOM 3455 O O . GLY A 1 15 ? 2.676 -11.495 7.658 1.00 0.00 15 GLY A O 4
ATOM 3459 N N . LEU A 1 16 ? 1.613 -11.952 5.729 1.00 0.00 16 LEU A N 4
ATOM 3460 C CA . LEU A 1 16 ? 1.891 -10.647 5.139 1.00 0.00 16 LEU A CA 4
ATOM 3461 C C . LEU A 1 16 ? 0.597 -9.888 4.862 1.00 0.00 16 LEU A C 4
ATOM 3462 O O . LEU A 1 16 ? 0.623 -8.744 4.411 1.00 0.00 16 LEU A O 4
ATOM 3478 N N . GLU A 1 17 ? -0.532 -10.534 5.137 1.00 0.00 17 GLU A N 4
ATOM 3479 C CA . GLU A 1 17 ? -1.835 -9.918 4.918 1.00 0.00 17 GLU A CA 4
ATOM 3480 C C . GLU A 1 17 ? -1.802 -8.433 5.269 1.00 0.00 17 GLU A C 4
ATOM 3481 O O . GLU A 1 17 ? -1.170 -8.029 6.245 1.00 0.00 17 GLU A O 4
ATOM 3493 N N . CYS A 1 18 ? -2.486 -7.626 4.465 1.00 0.00 18 CYS A N 4
ATOM 3494 C CA . CYS A 1 18 ? -2.535 -6.186 4.688 1.00 0.00 18 CYS A CA 4
ATOM 3495 C C . CYS A 1 18 ? -3.041 -5.870 6.093 1.00 0.00 18 CYS A C 4
ATOM 3496 O O . CYS A 1 18 ? -4.090 -6.348 6.524 1.00 0.00 18 CYS A O 4
ATOM 3503 N N . PRO A 1 19 ? -2.278 -5.045 6.825 1.00 0.00 19 PRO A N 4
ATOM 3504 C CA . PRO A 1 19 ? -2.628 -4.646 8.191 1.00 0.00 19 PRO A CA 4
ATOM 3505 C C . PRO A 1 19 ? -3.839 -3.721 8.232 1.00 0.00 19 PRO A C 4
ATOM 3506 O O . PRO A 1 19 ? -4.614 -3.737 9.188 1.00 0.00 19 PRO A O 4
ATOM 3517 N N . VAL A 1 20 ? -3.996 -2.913 7.188 1.00 0.00 20 VAL A N 4
ATOM 3518 C CA . VAL A 1 20 ? -5.115 -1.981 7.104 1.00 0.00 20 VAL A CA 4
ATOM 3519 C C . VAL A 1 20 ? -6.443 -2.694 7.331 1.00 0.00 20 VAL A C 4
ATOM 3520 O O . VAL A 1 20 ? -7.263 -2.260 8.141 1.00 0.00 20 VAL A O 4
ATOM 3533 N N . CYS A 1 21 ? -6.649 -3.792 6.612 1.00 0.00 21 CYS A N 4
ATOM 3534 C CA . CYS A 1 21 ? -7.878 -4.567 6.734 1.00 0.00 21 CYS A CA 4
ATOM 3535 C C . CYS A 1 21 ? -7.616 -5.893 7.444 1.00 0.00 21 CYS A C 4
ATOM 3536 O O . CYS A 1 21 ? -8.534 -6.514 7.981 1.00 0.00 21 CYS A O 4
ATOM 3543 N N . LYS A 1 22 ? -6.358 -6.321 7.442 1.00 0.00 22 LYS A N 4
ATOM 3544 C CA . LYS A 1 22 ? -5.974 -7.571 8.086 1.00 0.00 22 LYS A CA 4
ATOM 3545 C C . LYS A 1 22 ? -6.622 -8.763 7.390 1.00 0.00 22 LYS A C 4
ATOM 3546 O O . LYS A 1 22 ? -7.065 -9.708 8.043 1.00 0.00 22 LYS A O 4
ATOM 3565 N N . GLU A 1 23 ? -6.673 -8.712 6.063 1.00 0.00 23 GLU A N 4
ATOM 3566 C CA . GLU A 1 23 ? -7.266 -9.790 5.280 1.00 0.00 23 GLU A CA 4
ATOM 3567 C C . GLU A 1 23 ? -6.186 -10.660 4.645 1.00 0.00 23 GLU A C 4
ATOM 3568 O O . GLU A 1 23 ? -5.808 -11.697 5.191 1.00 0.00 23 GLU A O 4
ATOM 3580 N N . ASP A 1 24 ? -5.693 -10.231 3.488 1.00 0.00 24 ASP A N 4
ATOM 3581 C CA . ASP A 1 24 ? -4.656 -10.970 2.777 1.00 0.00 24 ASP A CA 4
ATOM 3582 C C . ASP A 1 24 ? -4.328 -10.302 1.446 1.00 0.00 24 ASP A C 4
ATOM 3583 O O . ASP A 1 24 ? -5.017 -9.374 1.019 1.00 0.00 24 ASP A O 4
ATOM 3592 N N . TYR A 1 25 ? -3.274 -10.779 0.794 1.00 0.00 25 TYR A N 4
ATOM 3593 C CA . TYR A 1 25 ? -2.853 -10.225 -0.488 1.00 0.00 25 TYR A CA 4
ATOM 3594 C C . TYR A 1 25 ? -3.296 -11.122 -1.640 1.00 0.00 25 TYR A C 4
ATOM 3595 O O . TYR A 1 25 ? -4.012 -12.102 -1.438 1.00 0.00 25 TYR A O 4
ATOM 3613 N N . ALA A 1 26 ? -2.863 -10.778 -2.848 1.00 0.00 26 ALA A N 4
ATOM 3614 C CA . ALA A 1 26 ? -3.212 -11.552 -4.034 1.00 0.00 26 ALA A CA 4
ATOM 3615 C C . ALA A 1 26 ? -2.370 -11.130 -5.232 1.00 0.00 26 ALA A C 4
ATOM 3616 O O . ALA A 1 26 ? -2.244 -9.940 -5.528 1.00 0.00 26 ALA A O 4
ATOM 3623 N N . LEU A 1 27 ? -1.794 -12.110 -5.919 1.00 0.00 27 LEU A N 4
ATOM 3624 C CA . LEU A 1 27 ? -0.962 -11.840 -7.087 1.00 0.00 27 LEU A CA 4
ATOM 3625 C C . LEU A 1 27 ? -1.525 -10.679 -7.900 1.00 0.00 27 LEU A C 4
ATOM 3626 O O . LEU A 1 27 ? -0.801 -9.754 -8.265 1.00 0.00 27 LEU A O 4
ATOM 3642 N N . GLY A 1 28 ? -2.824 -10.735 -8.180 1.00 0.00 28 GLY A N 4
ATOM 3643 C CA . GLY A 1 28 ? -3.463 -9.681 -8.947 1.00 0.00 28 GLY A CA 4
ATOM 3644 C C . GLY A 1 28 ? -3.682 -8.422 -8.132 1.00 0.00 28 GLY A C 4
ATOM 3645 O O . GLY A 1 28 ? -3.727 -7.321 -8.679 1.00 0.00 28 GLY A O 4
ATOM 3649 N N . GLU A 1 29 ? -3.820 -8.585 -6.819 1.00 0.00 29 GLU A N 4
ATOM 3650 C CA . GLU A 1 29 ? -4.038 -7.452 -5.929 1.00 0.00 29 GLU A CA 4
ATOM 3651 C C . GLU A 1 29 ? -2.814 -6.541 -5.897 1.00 0.00 29 GLU A C 4
ATOM 3652 O O . GLU A 1 29 ? -1.726 -6.959 -5.500 1.00 0.00 29 GLU A O 4
ATOM 3664 N N . SER A 1 30 ? -3.000 -5.294 -6.319 1.00 0.00 30 SER A N 4
ATOM 3665 C CA . SER A 1 30 ? -1.910 -4.325 -6.343 1.00 0.00 30 SER A CA 4
ATOM 3666 C C . SER A 1 30 ? -1.463 -3.975 -4.927 1.00 0.00 30 SER A C 4
ATOM 3667 O O . SER A 1 30 ? -2.131 -3.219 -4.221 1.00 0.00 30 SER A O 4
ATOM 3675 N N . VAL A 1 31 ? -0.327 -4.531 -4.517 1.00 0.00 31 VAL A N 4
ATOM 3676 C CA . VAL A 1 31 ? 0.212 -4.278 -3.187 1.00 0.00 31 VAL A CA 4
ATOM 3677 C C . VAL A 1 31 ? 1.304 -3.216 -3.229 1.00 0.00 31 VAL A C 4
ATOM 3678 O O . VAL A 1 31 ? 2.015 -3.081 -4.225 1.00 0.00 31 VAL A O 4
ATOM 3691 N N . ARG A 1 32 ? 1.433 -2.464 -2.141 1.00 0.00 32 ARG A N 4
ATOM 3692 C CA . ARG A 1 32 ? 2.439 -1.412 -2.054 1.00 0.00 32 ARG A CA 4
ATOM 3693 C C . ARG A 1 32 ? 3.350 -1.630 -0.849 1.00 0.00 32 ARG A C 4
ATOM 3694 O O . ARG A 1 32 ? 2.883 -1.945 0.245 1.00 0.00 32 ARG A O 4
ATOM 3715 N N . GLN A 1 33 ? 4.652 -1.459 -1.059 1.00 0.00 33 GLN A N 4
ATOM 3716 C CA . GLN A 1 33 ? 5.627 -1.638 0.009 1.00 0.00 33 GLN A CA 4
ATOM 3717 C C . GLN A 1 33 ? 6.097 -0.291 0.550 1.00 0.00 33 GLN A C 4
ATOM 3718 O O . GLN A 1 33 ? 6.295 0.659 -0.209 1.00 0.00 33 GLN A O 4
ATOM 3732 N N . LEU A 1 34 ? 6.272 -0.215 1.864 1.00 0.00 34 LEU A N 4
ATOM 3733 C CA . LEU A 1 34 ? 6.718 1.016 2.507 1.00 0.00 34 LEU A CA 4
ATOM 3734 C C . LEU A 1 34 ? 8.216 0.971 2.790 1.00 0.00 34 LEU A C 4
ATOM 3735 O O . LEU A 1 34 ? 8.835 -0.093 2.823 1.00 0.00 34 LEU A O 4
ATOM 3751 N N . PRO A 1 35 ? 8.815 2.152 3.001 1.00 0.00 35 PRO A N 4
ATOM 3752 C CA . PRO A 1 35 ? 10.247 2.274 3.288 1.00 0.00 35 PRO A CA 4
ATOM 3753 C C . PRO A 1 35 ? 10.610 1.733 4.667 1.00 0.00 35 PRO A C 4
ATOM 3754 O O . PRO A 1 35 ? 11.751 1.857 5.113 1.00 0.00 35 PRO A O 4
ATOM 3765 N N . CYS A 1 36 ? 9.633 1.132 5.338 1.00 0.00 36 CYS A N 4
ATOM 3766 C CA . CYS A 1 36 ? 9.849 0.572 6.666 1.00 0.00 36 CYS A CA 4
ATOM 3767 C C . CYS A 1 36 ? 9.713 -0.948 6.644 1.00 0.00 36 CYS A C 4
ATOM 3768 O O . CYS A 1 36 ? 9.620 -1.588 7.690 1.00 0.00 36 CYS A O 4
ATOM 3775 N N . ASN A 1 37 ? 9.704 -1.518 5.443 1.00 0.00 37 ASN A N 4
ATOM 3776 C CA . ASN A 1 37 ? 9.579 -2.962 5.284 1.00 0.00 37 ASN A CA 4
ATOM 3777 C C . ASN A 1 37 ? 8.157 -3.423 5.587 1.00 0.00 37 ASN A C 4
ATOM 3778 O O . ASN A 1 37 ? 7.941 -4.540 6.057 1.00 0.00 37 ASN A O 4
ATOM 3789 N N . HIS A 1 38 ? 7.188 -2.554 5.312 1.00 0.00 38 HIS A N 4
ATOM 3790 C CA . HIS A 1 38 ? 5.785 -2.871 5.554 1.00 0.00 38 HIS A CA 4
ATOM 3791 C C . HIS A 1 38 ? 4.965 -2.713 4.277 1.00 0.00 38 HIS A C 4
ATOM 3792 O O . HIS A 1 38 ? 4.989 -1.660 3.638 1.00 0.00 38 HIS A O 4
ATOM 3806 N N . LEU A 1 39 ? 4.240 -3.764 3.911 1.00 0.00 39 LEU A N 4
ATOM 3807 C CA . LEU A 1 39 ? 3.413 -3.743 2.710 1.00 0.00 39 LEU A CA 4
ATOM 3808 C C . LEU A 1 39 ? 1.963 -3.417 3.054 1.00 0.00 39 LEU A C 4
ATOM 3809 O O . LEU A 1 39 ? 1.527 -3.601 4.190 1.00 0.00 39 LEU A O 4
ATOM 3825 N N . PHE A 1 40 ? 1.220 -2.933 2.064 1.00 0.00 40 PHE A N 4
ATOM 3826 C CA . PHE A 1 40 ? -0.182 -2.583 2.261 1.00 0.00 40 PHE A CA 4
ATOM 3827 C C . PHE A 1 40 ? -0.925 -2.545 0.929 1.00 0.00 40 PHE A C 4
ATOM 3828 O O . PHE A 1 40 ? -0.359 -2.175 -0.100 1.00 0.00 40 PHE A O 4
ATOM 3845 N N . HIS A 1 41 ? -2.197 -2.930 0.957 1.00 0.00 41 HIS A N 4
ATOM 3846 C CA . HIS A 1 41 ? -3.020 -2.940 -0.248 1.00 0.00 41 HIS A CA 4
ATOM 3847 C C . HIS A 1 41 ? -2.991 -1.579 -0.937 1.00 0.00 41 HIS A C 4
ATOM 3848 O O . HIS A 1 41 ? -3.121 -0.541 -0.287 1.00 0.00 41 HIS A O 4
ATOM 3862 N N . ASP A 1 42 ? -2.819 -1.591 -2.254 1.00 0.00 42 ASP A N 4
ATOM 3863 C CA . ASP A 1 42 ? -2.773 -0.358 -3.031 1.00 0.00 42 ASP A CA 4
ATOM 3864 C C . ASP A 1 42 ? -4.080 0.419 -2.895 1.00 0.00 42 ASP A C 4
ATOM 3865 O O . ASP A 1 42 ? -4.183 1.562 -3.339 1.00 0.00 42 ASP A O 4
ATOM 3874 N N . SER A 1 43 ? -5.075 -0.211 -2.280 1.00 0.00 43 SER A N 4
ATOM 3875 C CA . SER A 1 43 ? -6.377 0.418 -2.090 1.00 0.00 43 SER A CA 4
ATOM 3876 C C . SER A 1 43 ? -6.606 0.760 -0.621 1.00 0.00 43 SER A C 4
ATOM 3877 O O . SER A 1 43 ? -7.582 1.425 -0.271 1.00 0.00 43 SER A O 4
ATOM 3885 N N . CYS A 1 44 ? -5.699 0.302 0.235 1.00 0.00 44 CYS A N 4
ATOM 3886 C CA . CYS A 1 44 ? -5.799 0.558 1.667 1.00 0.00 44 CYS A CA 4
ATOM 3887 C C . CYS A 1 44 ? -4.781 1.606 2.105 1.00 0.00 44 CYS A C 4
ATOM 3888 O O . CYS A 1 44 ? -5.043 2.403 3.006 1.00 0.00 44 CYS A O 4
ATOM 3895 N N . ILE A 1 45 ? -3.618 1.598 1.462 1.00 0.00 45 ILE A N 4
ATOM 3896 C CA . ILE A 1 45 ? -2.561 2.549 1.784 1.00 0.00 45 ILE A CA 4
ATOM 3897 C C . ILE A 1 45 ? -2.741 3.853 1.015 1.00 0.00 45 ILE A C 4
ATOM 3898 O O . ILE A 1 45 ? -2.614 4.941 1.577 1.00 0.00 45 ILE A O 4
ATOM 3914 N N . VAL A 1 46 ? -3.038 3.736 -0.276 1.00 0.00 46 VAL A N 4
ATOM 3915 C CA . VAL A 1 46 ? -3.239 4.906 -1.123 1.00 0.00 46 VAL A CA 4
ATOM 3916 C C . VAL A 1 46 ? -4.071 5.965 -0.409 1.00 0.00 46 VAL A C 4
ATOM 3917 O O . VAL A 1 46 ? -3.644 7.105 -0.224 1.00 0.00 46 VAL A O 4
ATOM 3930 N N . PRO A 1 47 ? -5.288 5.582 0.005 1.00 0.00 47 PRO A N 4
ATOM 3931 C CA . PRO A 1 47 ? -6.206 6.485 0.707 1.00 0.00 47 PRO A CA 4
ATOM 3932 C C . PRO A 1 47 ? -5.726 6.820 2.115 1.00 0.00 47 PRO A C 4
ATOM 3933 O O . PRO A 1 47 ? -6.265 7.713 2.768 1.00 0.00 47 PRO A O 4
ATOM 3944 N N . TRP A 1 48 ? -4.710 6.099 2.575 1.00 0.00 48 TRP A N 4
ATOM 3945 C CA . TRP A 1 48 ? -4.157 6.321 3.906 1.00 0.00 48 TRP A CA 4
ATOM 3946 C C . TRP A 1 48 ? -3.073 7.393 3.874 1.00 0.00 48 TRP A C 4
ATOM 3947 O O . TRP A 1 48 ? -3.180 8.417 4.550 1.00 0.00 48 TRP A O 4
ATOM 3968 N N . LEU A 1 49 ? -2.032 7.152 3.085 1.00 0.00 49 LEU A N 4
ATOM 3969 C CA . LEU A 1 49 ? -0.928 8.099 2.965 1.00 0.00 49 LEU A CA 4
ATOM 3970 C C . LEU A 1 49 ? -1.438 9.481 2.570 1.00 0.00 49 LEU A C 4
ATOM 3971 O O . LEU A 1 49 ? -0.905 10.498 3.013 1.00 0.00 49 LEU A O 4
ATOM 3987 N N . GLU A 1 50 ? -2.472 9.510 1.736 1.00 0.00 50 GLU A N 4
ATOM 3988 C CA . GLU A 1 50 ? -3.054 10.768 1.284 1.00 0.00 50 GLU A CA 4
ATOM 3989 C C . GLU A 1 50 ? -3.770 11.479 2.428 1.00 0.00 50 GLU A C 4
ATOM 3990 O O . GLU A 1 50 ? -4.293 12.580 2.257 1.00 0.00 50 GLU A O 4
ATOM 4002 N N . GLN A 1 51 ? -3.788 10.842 3.594 1.00 0.00 51 GLN A N 4
ATOM 4003 C CA . GLN A 1 51 ? -4.440 11.413 4.766 1.00 0.00 51 GLN A CA 4
ATOM 4004 C C . GLN A 1 51 ? -3.452 11.570 5.917 1.00 0.00 51 GLN A C 4
ATOM 4005 O O . GLN A 1 51 ? -3.508 12.543 6.669 1.00 0.00 51 GLN A O 4
ATOM 4019 N N . HIS A 1 52 ? -2.547 10.604 6.050 1.00 0.00 52 HIS A N 4
ATOM 4020 C CA . HIS A 1 52 ? -1.546 10.635 7.109 1.00 0.00 52 HIS A CA 4
ATOM 4021 C C . HIS A 1 52 ? -0.140 10.736 6.526 1.00 0.00 52 HIS A C 4
ATOM 4022 O O . HIS A 1 52 ? 0.768 11.276 7.158 1.00 0.00 52 HIS A O 4
ATOM 4036 N N . ASP A 1 53 ? 0.032 10.212 5.317 1.00 0.00 53 ASP A N 4
ATOM 4037 C CA . ASP A 1 53 ? 1.327 10.244 4.647 1.00 0.00 53 ASP A CA 4
ATOM 4038 C C . ASP A 1 53 ? 2.371 9.471 5.447 1.00 0.00 53 ASP A C 4
ATOM 4039 O O . ASP A 1 53 ? 3.562 9.779 5.394 1.00 0.00 53 ASP A O 4
ATOM 4048 N N . SER A 1 54 ? 1.916 8.466 6.189 1.00 0.00 54 SER A N 4
ATOM 4049 C CA . SER A 1 54 ? 2.810 7.652 7.004 1.00 0.00 54 SER A CA 4
ATOM 4050 C C . SER A 1 54 ? 2.331 6.204 7.055 1.00 0.00 54 SER A C 4
ATOM 4051 O O . SER A 1 54 ? 1.295 5.860 6.486 1.00 0.00 54 SER A O 4
ATOM 4059 N N . CYS A 1 55 ? 3.094 5.359 7.741 1.00 0.00 55 CYS A N 4
ATOM 4060 C CA . CYS A 1 55 ? 2.750 3.948 7.867 1.00 0.00 55 CYS A CA 4
ATOM 4061 C C . CYS A 1 55 ? 1.646 3.747 8.901 1.00 0.00 55 CYS A C 4
ATOM 4062 O O . CYS A 1 55 ? 1.750 4.181 10.049 1.00 0.00 55 CYS A O 4
ATOM 4069 N N . PRO A 1 56 ? 0.563 3.074 8.487 1.00 0.00 56 PRO A N 4
ATOM 4070 C CA . PRO A 1 56 ? -0.581 2.799 9.362 1.00 0.00 56 PRO A CA 4
ATOM 4071 C C . PRO A 1 56 ? -0.247 1.786 10.452 1.00 0.00 56 PRO A C 4
ATOM 4072 O O . PRO A 1 56 ? -1.115 1.385 11.227 1.00 0.00 56 PRO A O 4
ATOM 4083 N N . VAL A 1 57 ? 1.016 1.377 10.506 1.00 0.00 57 VAL A N 4
ATOM 4084 C CA . VAL A 1 57 ? 1.465 0.411 11.502 1.00 0.00 57 VAL A CA 4
ATOM 4085 C C . VAL A 1 57 ? 2.520 1.019 12.420 1.00 0.00 57 VAL A C 4
ATOM 4086 O O . VAL A 1 57 ? 2.274 1.241 13.606 1.00 0.00 57 VAL A O 4
ATOM 4099 N N . CYS A 1 58 ? 3.697 1.286 11.863 1.00 0.00 58 CYS A N 4
ATOM 4100 C CA . CYS A 1 58 ? 4.792 1.869 12.630 1.00 0.00 58 CYS A CA 4
ATOM 4101 C C . CYS A 1 58 ? 4.807 3.388 12.488 1.00 0.00 58 CYS A C 4
ATOM 4102 O O . CYS A 1 58 ? 5.479 4.086 13.248 1.00 0.00 58 CYS A O 4
ATOM 4109 N N . ARG A 1 59 ? 4.063 3.893 11.510 1.00 0.00 59 ARG A N 4
ATOM 4110 C CA . ARG A 1 59 ? 3.992 5.329 11.267 1.00 0.00 59 ARG A CA 4
ATOM 4111 C C . ARG A 1 59 ? 5.386 5.916 11.067 1.00 0.00 59 ARG A C 4
ATOM 4112 O O . ARG A 1 59 ? 5.740 6.927 11.675 1.00 0.00 59 ARG A O 4
ATOM 4133 N N . LYS A 1 60 ? 6.175 5.275 10.211 1.00 0.00 60 LYS A N 4
ATOM 4134 C CA . LYS A 1 60 ? 7.530 5.733 9.928 1.00 0.00 60 LYS A CA 4
ATOM 4135 C C . LYS A 1 60 ? 7.518 6.890 8.935 1.00 0.00 60 LYS A C 4
ATOM 4136 O O . LYS A 1 60 ? 7.061 6.742 7.801 1.00 0.00 60 LYS A O 4
ATOM 4155 N N . SER A 1 61 ? 8.024 8.041 9.367 1.00 0.00 61 SER A N 4
ATOM 4156 C CA . SER A 1 61 ? 8.069 9.224 8.515 1.00 0.00 61 SER A CA 4
ATOM 4157 C C . SER A 1 61 ? 8.481 8.854 7.094 1.00 0.00 61 SER A C 4
ATOM 4158 O O . SER A 1 61 ? 9.596 8.386 6.860 1.00 0.00 61 SER A O 4
ATOM 4166 N N . LEU A 1 62 ? 7.574 9.069 6.147 1.00 0.00 62 LEU A N 4
ATOM 4167 C CA . LEU A 1 62 ? 7.842 8.759 4.747 1.00 0.00 62 LEU A CA 4
ATOM 4168 C C . LEU A 1 62 ? 8.365 9.986 4.008 1.00 0.00 62 LEU A C 4
ATOM 4169 O O . LEU A 1 62 ? 7.995 10.239 2.861 1.00 0.00 62 LEU A O 4
ATOM 4185 N N . THR A 1 63 ? 9.231 10.746 4.672 1.00 0.00 63 THR A N 4
ATOM 4186 C CA . THR A 1 63 ? 9.806 11.946 4.079 1.00 0.00 63 THR A CA 4
ATOM 4187 C C . THR A 1 63 ? 10.949 12.487 4.931 1.00 0.00 63 THR A C 4
ATOM 4188 O O . THR A 1 63 ? 10.999 12.256 6.139 1.00 0.00 63 THR A O 4
ATOM 4199 N N . GLY A 1 64 ? 11.866 13.209 4.294 1.00 0.00 64 GLY A N 4
ATOM 4200 C CA . GLY A 1 64 ? 12.996 13.772 5.010 1.00 0.00 64 GLY A CA 4
ATOM 4201 C C . GLY A 1 64 ? 14.065 14.306 4.078 1.00 0.00 64 GLY A C 4
ATOM 4202 O O . GLY A 1 64 ? 14.308 13.740 3.013 1.00 0.00 64 GLY A O 4
ATOM 4206 N N . GLN A 1 65 ? 14.704 15.401 4.479 1.00 0.00 65 GLN A N 4
ATOM 4207 C CA . GLN A 1 65 ? 15.751 16.013 3.669 1.00 0.00 65 GLN A CA 4
ATOM 4208 C C . GLN A 1 65 ? 15.329 16.096 2.206 1.00 0.00 65 GLN A C 4
ATOM 4209 O O . GLN A 1 65 ? 16.120 15.818 1.306 1.00 0.00 65 GLN A O 4
ATOM 4223 N N . ASN A 1 66 ? 14.078 16.480 1.977 1.00 0.00 66 ASN A N 4
ATOM 4224 C CA . ASN A 1 66 ? 13.551 16.599 0.622 1.00 0.00 66 ASN A CA 4
ATOM 4225 C C . ASN A 1 66 ? 14.017 15.435 -0.247 1.00 0.00 66 ASN A C 4
ATOM 4226 O O . ASN A 1 66 ? 14.407 15.623 -1.400 1.00 0.00 66 ASN A O 4
ATOM 4237 N N . THR A 1 67 ? 13.974 14.230 0.314 1.00 0.00 67 THR A N 4
ATOM 4238 C CA . THR A 1 67 ? 14.392 13.036 -0.409 1.00 0.00 67 THR A CA 4
ATOM 4239 C C . THR A 1 67 ? 13.215 12.390 -1.131 1.00 0.00 67 THR A C 4
ATOM 4240 O O . THR A 1 67 ? 13.222 12.260 -2.355 1.00 0.00 67 THR A O 4
ATOM 4251 N N . ALA A 1 68 ? 12.206 11.988 -0.367 1.00 0.00 68 ALA A N 4
ATOM 4252 C CA . ALA A 1 68 ? 11.021 11.358 -0.935 1.00 0.00 68 ALA A CA 4
ATOM 4253 C C . ALA A 1 68 ? 9.939 12.391 -1.232 1.00 0.00 68 ALA A C 4
ATOM 4254 O O . ALA A 1 68 ? 9.397 13.018 -0.321 1.00 0.00 68 ALA A O 4
ATOM 4261 N N . THR A 1 69 ? 9.629 12.565 -2.513 1.00 0.00 69 THR A N 4
ATOM 4262 C CA . THR A 1 69 ? 8.614 13.524 -2.931 1.00 0.00 69 THR A CA 4
ATOM 4263 C C . THR A 1 69 ? 7.392 12.816 -3.505 1.00 0.00 69 THR A C 4
ATOM 4264 O O . THR A 1 69 ? 7.412 12.348 -4.643 1.00 0.00 69 THR A O 4
ATOM 4275 N N . ASN A 1 70 ? 6.330 12.741 -2.710 1.00 0.00 70 ASN A N 4
ATOM 4276 C CA . ASN A 1 70 ? 5.098 12.089 -3.140 1.00 0.00 70 ASN A CA 4
ATOM 4277 C C . ASN A 1 70 ? 3.886 12.968 -2.845 1.00 0.00 70 ASN A C 4
ATOM 4278 O O . ASN A 1 70 ? 3.371 13.003 -1.727 1.00 0.00 70 ASN A O 4
ATOM 4289 N N . PRO A 1 71 ? 3.418 13.695 -3.871 1.00 0.00 71 PRO A N 4
ATOM 4290 C CA . PRO A 1 71 ? 2.261 14.586 -3.746 1.00 0.00 71 PRO A CA 4
ATOM 4291 C C . PRO A 1 71 ? 0.955 13.819 -3.567 1.00 0.00 71 PRO A C 4
ATOM 4292 O O . PRO A 1 71 ? 0.833 12.655 -3.949 1.00 0.00 71 PRO A O 4
ATOM 4303 N N . PRO A 1 72 ? -0.046 14.484 -2.972 1.00 0.00 72 PRO A N 4
ATOM 4304 C CA . PRO A 1 72 ? -1.361 13.884 -2.729 1.00 0.00 72 PRO A CA 4
ATOM 4305 C C . PRO A 1 72 ? -2.144 13.663 -4.019 1.00 0.00 72 PRO A C 4
ATOM 4306 O O . PRO A 1 72 ? -2.421 14.606 -4.758 1.00 0.00 72 PRO A O 4
ATOM 4317 N N . GLY A 1 73 ? -2.499 12.409 -4.283 1.00 0.00 73 GLY A N 4
ATOM 4318 C CA . GLY A 1 73 ? -3.248 12.087 -5.484 1.00 0.00 73 GLY A CA 4
ATOM 4319 C C . GLY A 1 73 ? -4.357 13.083 -5.760 1.00 0.00 73 GLY A C 4
ATOM 4320 O O . GLY A 1 73 ? -4.890 13.701 -4.838 1.00 0.00 73 GLY A O 4
ATOM 4324 N N . LEU A 1 74 ? -4.704 13.240 -7.032 1.00 0.00 74 LEU A N 4
ATOM 4325 C CA . LEU A 1 74 ? -5.757 14.170 -7.428 1.00 0.00 74 LEU A CA 4
ATOM 4326 C C . LEU A 1 74 ? -7.133 13.531 -7.274 1.00 0.00 74 LEU A C 4
ATOM 4327 O O . LEU A 1 74 ? -8.083 14.176 -6.827 1.00 0.00 74 LEU A O 4
ATOM 4343 N N . THR A 1 75 ? -7.235 12.259 -7.645 1.00 0.00 75 THR A N 4
ATOM 4344 C CA . THR A 1 75 ? -8.494 11.532 -7.547 1.00 0.00 75 THR A CA 4
ATOM 4345 C C . THR A 1 75 ? -8.643 10.871 -6.181 1.00 0.00 75 THR A C 4
ATOM 4346 O O . THR A 1 75 ? -7.657 10.474 -5.562 1.00 0.00 75 THR A O 4
ATOM 4357 N N . GLY A 1 76 ? -9.883 10.756 -5.716 1.00 0.00 76 GLY A N 4
ATOM 4358 C CA . GLY A 1 76 ? -10.138 10.141 -4.426 1.00 0.00 76 GLY A CA 4
ATOM 4359 C C . GLY A 1 76 ? -10.431 11.163 -3.345 1.00 0.00 76 GLY A C 4
ATOM 4360 O O . GLY A 1 76 ? -11.355 10.988 -2.550 1.00 0.00 76 GLY A O 4
ATOM 4364 N N . VAL A 1 77 ? -9.642 12.232 -3.313 1.00 0.00 77 VAL A N 4
ATOM 4365 C CA . VAL A 1 77 ? -9.821 13.285 -2.321 1.00 0.00 77 VAL A CA 4
ATOM 4366 C C . VAL A 1 77 ? -10.443 14.529 -2.946 1.00 0.00 77 VAL A C 4
ATOM 4367 O O . VAL A 1 77 ? -9.737 15.410 -3.435 1.00 0.00 77 VAL A O 4
ATOM 4380 N N . GLY A 1 78 ? -11.771 14.594 -2.926 1.00 0.00 78 GLY A N 4
ATOM 4381 C CA . GLY A 1 78 ? -12.467 15.734 -3.493 1.00 0.00 78 GLY A CA 4
ATOM 4382 C C . GLY A 1 78 ? -12.116 15.961 -4.951 1.00 0.00 78 GLY A C 4
ATOM 4383 O O . GLY A 1 78 ? -12.868 16.639 -5.649 1.00 0.00 78 GLY A O 4
ATOM 4389 N N . GLY A 1 1 ? 6.280 -34.966 14.306 1.00 0.00 1 GLY A N 5
ATOM 4390 C CA . GLY A 1 1 ? 5.046 -34.590 13.642 1.00 0.00 1 GLY A CA 5
ATOM 4391 C C . GLY A 1 1 ? 5.289 -33.882 12.324 1.00 0.00 1 GLY A C 5
ATOM 4392 O O . GLY A 1 1 ? 6.080 -32.940 12.254 1.00 0.00 1 GLY A O 5
ATOM 4396 N N . SER A 1 2 ? 4.610 -34.335 11.276 1.00 0.00 2 SER A N 5
ATOM 4397 C CA . SER A 1 2 ? 4.760 -33.741 9.952 1.00 0.00 2 SER A CA 5
ATOM 4398 C C . SER A 1 2 ? 3.792 -32.578 9.765 1.00 0.00 2 SER A C 5
ATOM 4399 O O . SER A 1 2 ? 3.180 -32.429 8.707 1.00 0.00 2 SER A O 5
ATOM 4407 N N . SER A 1 3 ? 3.658 -31.755 10.801 1.00 0.00 3 SER A N 5
ATOM 4408 C CA . SER A 1 3 ? 2.761 -30.607 10.754 1.00 0.00 3 SER A CA 5
ATOM 4409 C C . SER A 1 3 ? 3.540 -29.303 10.901 1.00 0.00 3 SER A C 5
ATOM 4410 O O . SER A 1 3 ? 4.177 -29.060 11.925 1.00 0.00 3 SER A O 5
ATOM 4418 N N . GLY A 1 4 ? 3.483 -28.467 9.869 1.00 0.00 4 GLY A N 5
ATOM 4419 C CA . GLY A 1 4 ? 4.187 -27.198 9.902 1.00 0.00 4 GLY A CA 5
ATOM 4420 C C . GLY A 1 4 ? 4.079 -26.440 8.594 1.00 0.00 4 GLY A C 5
ATOM 4421 O O . GLY A 1 4 ? 3.447 -26.910 7.647 1.00 0.00 4 GLY A O 5
ATOM 4425 N N . SER A 1 5 ? 4.695 -25.264 8.540 1.00 0.00 5 SER A N 5
ATOM 4426 C CA . SER A 1 5 ? 4.660 -24.436 7.340 1.00 0.00 5 SER A CA 5
ATOM 4427 C C . SER A 1 5 ? 5.194 -25.205 6.135 1.00 0.00 5 SER A C 5
ATOM 4428 O O . SER A 1 5 ? 6.128 -25.997 6.255 1.00 0.00 5 SER A O 5
ATOM 4436 N N . SER A 1 6 ? 4.594 -24.963 4.974 1.00 0.00 6 SER A N 5
ATOM 4437 C CA . SER A 1 6 ? 5.005 -25.634 3.747 1.00 0.00 6 SER A CA 5
ATOM 4438 C C . SER A 1 6 ? 5.740 -24.670 2.820 1.00 0.00 6 SER A C 5
ATOM 4439 O O . SER A 1 6 ? 5.160 -23.706 2.323 1.00 0.00 6 SER A O 5
ATOM 4447 N N . GLY A 1 7 ? 7.023 -24.939 2.593 1.00 0.00 7 GLY A N 5
ATOM 4448 C CA . GLY A 1 7 ? 7.817 -24.087 1.728 1.00 0.00 7 GLY A CA 5
ATOM 4449 C C . GLY A 1 7 ? 7.955 -22.678 2.269 1.00 0.00 7 GLY A C 5
ATOM 4450 O O . GLY A 1 7 ? 7.360 -22.336 3.292 1.00 0.00 7 GLY A O 5
ATOM 4454 N N . THR A 1 8 ? 8.743 -21.856 1.583 1.00 0.00 8 THR A N 5
ATOM 4455 C CA . THR A 1 8 ? 8.960 -20.477 2.003 1.00 0.00 8 THR A CA 5
ATOM 4456 C C . THR A 1 8 ? 9.544 -19.643 0.869 1.00 0.00 8 THR A C 5
ATOM 4457 O O . THR A 1 8 ? 10.488 -20.063 0.200 1.00 0.00 8 THR A O 5
ATOM 4468 N N . GLU A 1 9 ? 8.977 -18.459 0.658 1.00 0.00 9 GLU A N 5
ATOM 4469 C CA . GLU A 1 9 ? 9.443 -17.567 -0.397 1.00 0.00 9 GLU A CA 5
ATOM 4470 C C . GLU A 1 9 ? 9.360 -16.109 0.048 1.00 0.00 9 GLU A C 5
ATOM 4471 O O . GLU A 1 9 ? 8.769 -15.798 1.081 1.00 0.00 9 GLU A O 5
ATOM 4483 N N . GLU A 1 10 ? 9.958 -15.221 -0.741 1.00 0.00 10 GLU A N 5
ATOM 4484 C CA . GLU A 1 10 ? 9.953 -13.797 -0.427 1.00 0.00 10 GLU A CA 5
ATOM 4485 C C . GLU A 1 10 ? 8.526 -13.284 -0.252 1.00 0.00 10 GLU A C 5
ATOM 4486 O O . GLU A 1 10 ? 8.124 -12.899 0.846 1.00 0.00 10 GLU A O 5
ATOM 4498 N N . HIS A 1 11 ? 7.766 -13.281 -1.343 1.00 0.00 11 HIS A N 5
ATOM 4499 C CA . HIS A 1 11 ? 6.385 -12.815 -1.310 1.00 0.00 11 HIS A CA 5
ATOM 4500 C C . HIS A 1 11 ? 5.439 -13.882 -1.852 1.00 0.00 11 HIS A C 5
ATOM 4501 O O . HIS A 1 11 ? 5.101 -13.883 -3.036 1.00 0.00 11 HIS A O 5
ATOM 4515 N N . VAL A 1 12 ? 5.015 -14.790 -0.979 1.00 0.00 12 VAL A N 5
ATOM 4516 C CA . VAL A 1 12 ? 4.108 -15.862 -1.370 1.00 0.00 12 VAL A CA 5
ATOM 4517 C C . VAL A 1 12 ? 2.790 -15.773 -0.607 1.00 0.00 12 VAL A C 5
ATOM 4518 O O . VAL A 1 12 ? 1.724 -16.048 -1.156 1.00 0.00 12 VAL A O 5
ATOM 4531 N N . GLY A 1 13 ? 2.872 -15.385 0.662 1.00 0.00 13 GLY A N 5
ATOM 4532 C CA . GLY A 1 13 ? 1.679 -15.265 1.479 1.00 0.00 13 GLY A CA 5
ATOM 4533 C C . GLY A 1 13 ? 1.913 -15.697 2.913 1.00 0.00 13 GLY A C 5
ATOM 4534 O O . GLY A 1 13 ? 1.086 -16.393 3.502 1.00 0.00 13 GLY A O 5
ATOM 4538 N N . SER A 1 14 ? 3.045 -15.286 3.476 1.00 0.00 14 SER A N 5
ATOM 4539 C CA . SER A 1 14 ? 3.388 -15.639 4.849 1.00 0.00 14 SER A CA 5
ATOM 4540 C C . SER A 1 14 ? 3.109 -14.476 5.796 1.00 0.00 14 SER A C 5
ATOM 4541 O O . SER A 1 14 ? 3.849 -13.494 5.825 1.00 0.00 14 SER A O 5
ATOM 4549 N N . GLY A 1 15 ? 2.034 -14.596 6.569 1.00 0.00 15 GLY A N 5
ATOM 4550 C CA . GLY A 1 15 ? 1.674 -13.548 7.507 1.00 0.00 15 GLY A CA 5
ATOM 4551 C C . GLY A 1 15 ? 2.005 -12.164 6.984 1.00 0.00 15 GLY A C 5
ATOM 4552 O O . GLY A 1 15 ? 2.573 -11.340 7.703 1.00 0.00 15 GLY A O 5
ATOM 4556 N N . LEU A 1 16 ? 1.651 -11.906 5.730 1.00 0.00 16 LEU A N 5
ATOM 4557 C CA . LEU A 1 16 ? 1.915 -10.612 5.111 1.00 0.00 16 LEU A CA 5
ATOM 4558 C C . LEU A 1 16 ? 0.615 -9.860 4.846 1.00 0.00 16 LEU A C 5
ATOM 4559 O O . LEU A 1 16 ? 0.631 -8.708 4.413 1.00 0.00 16 LEU A O 5
ATOM 4575 N N . GLU A 1 17 ? -0.509 -10.519 5.111 1.00 0.00 17 GLU A N 5
ATOM 4576 C CA . GLU A 1 17 ? -1.818 -9.910 4.903 1.00 0.00 17 GLU A CA 5
ATOM 4577 C C . GLU A 1 17 ? -1.790 -8.426 5.255 1.00 0.00 17 GLU A C 5
ATOM 4578 O O . GLU A 1 17 ? -1.159 -8.019 6.231 1.00 0.00 17 GLU A O 5
ATOM 4590 N N . CYS A 1 18 ? -2.478 -7.621 4.452 1.00 0.00 18 CYS A N 5
ATOM 4591 C CA . CYS A 1 18 ? -2.533 -6.181 4.677 1.00 0.00 18 CYS A CA 5
ATOM 4592 C C . CYS A 1 18 ? -3.032 -5.869 6.084 1.00 0.00 18 CYS A C 5
ATOM 4593 O O . CYS A 1 18 ? -4.080 -6.348 6.519 1.00 0.00 18 CYS A O 5
ATOM 4600 N N . PRO A 1 19 ? -2.265 -5.045 6.815 1.00 0.00 19 PRO A N 5
ATOM 4601 C CA . PRO A 1 19 ? -2.610 -4.649 8.184 1.00 0.00 19 PRO A CA 5
ATOM 4602 C C . PRO A 1 19 ? -3.820 -3.724 8.232 1.00 0.00 19 PRO A C 5
ATOM 4603 O O . PRO A 1 19 ? -4.587 -3.737 9.195 1.00 0.00 19 PRO A O 5
ATOM 4614 N N . VAL A 1 20 ? -3.987 -2.920 7.186 1.00 0.00 20 VAL A N 5
ATOM 4615 C CA . VAL A 1 20 ? -5.106 -1.989 7.109 1.00 0.00 20 VAL A CA 5
ATOM 4616 C C . VAL A 1 20 ? -6.433 -2.704 7.336 1.00 0.00 20 VAL A C 5
ATOM 4617 O O . VAL A 1 20 ? -7.257 -2.268 8.141 1.00 0.00 20 VAL A O 5
ATOM 4630 N N . CYS A 1 21 ? -6.635 -3.806 6.620 1.00 0.00 21 CYS A N 5
ATOM 4631 C CA . CYS A 1 21 ? -7.862 -4.583 6.742 1.00 0.00 21 CYS A CA 5
ATOM 4632 C C . CYS A 1 21 ? -7.596 -5.913 7.442 1.00 0.00 21 CYS A C 5
ATOM 4633 O O . CYS A 1 21 ? -8.516 -6.554 7.951 1.00 0.00 21 CYS A O 5
ATOM 4640 N N . LYS A 1 22 ? -6.332 -6.321 7.464 1.00 0.00 22 LYS A N 5
ATOM 4641 C CA . LYS A 1 22 ? -5.943 -7.573 8.102 1.00 0.00 22 LYS A CA 5
ATOM 4642 C C . LYS A 1 22 ? -6.593 -8.764 7.405 1.00 0.00 22 LYS A C 5
ATOM 4643 O O . LYS A 1 22 ? -7.034 -9.710 8.057 1.00 0.00 22 LYS A O 5
ATOM 4662 N N . GLU A 1 23 ? -6.649 -8.710 6.078 1.00 0.00 23 GLU A N 5
ATOM 4663 C CA . GLU A 1 23 ? -7.245 -9.785 5.295 1.00 0.00 23 GLU A CA 5
ATOM 4664 C C . GLU A 1 23 ? -6.167 -10.656 4.657 1.00 0.00 23 GLU A C 5
ATOM 4665 O O . GLU A 1 23 ? -5.785 -11.690 5.205 1.00 0.00 23 GLU A O 5
ATOM 4677 N N . ASP A 1 24 ? -5.681 -10.231 3.496 1.00 0.00 24 ASP A N 5
ATOM 4678 C CA . ASP A 1 24 ? -4.646 -10.971 2.784 1.00 0.00 24 ASP A CA 5
ATOM 4679 C C . ASP A 1 24 ? -4.323 -10.305 1.450 1.00 0.00 24 ASP A C 5
ATOM 4680 O O . ASP A 1 24 ? -5.014 -9.380 1.022 1.00 0.00 24 ASP A O 5
ATOM 4689 N N . TYR A 1 25 ? -3.268 -10.780 0.797 1.00 0.00 25 TYR A N 5
ATOM 4690 C CA . TYR A 1 25 ? -2.851 -10.229 -0.486 1.00 0.00 25 TYR A CA 5
ATOM 4691 C C . TYR A 1 25 ? -3.303 -11.123 -1.637 1.00 0.00 25 TYR A C 5
ATOM 4692 O O . TYR A 1 25 ? -4.020 -12.102 -1.431 1.00 0.00 25 TYR A O 5
ATOM 4710 N N . ALA A 1 26 ? -2.877 -10.780 -2.848 1.00 0.00 26 ALA A N 5
ATOM 4711 C CA . ALA A 1 26 ? -3.234 -11.552 -4.031 1.00 0.00 26 ALA A CA 5
ATOM 4712 C C . ALA A 1 26 ? -2.423 -11.106 -5.243 1.00 0.00 26 ALA A C 5
ATOM 4713 O O . ALA A 1 26 ? -2.315 -9.913 -5.526 1.00 0.00 26 ALA A O 5
ATOM 4720 N N . LEU A 1 27 ? -1.853 -12.072 -5.955 1.00 0.00 27 LEU A N 5
ATOM 4721 C CA . LEU A 1 27 ? -1.050 -11.779 -7.137 1.00 0.00 27 LEU A CA 5
ATOM 4722 C C . LEU A 1 27 ? -1.643 -10.614 -7.923 1.00 0.00 27 LEU A C 5
ATOM 4723 O O . LEU A 1 27 ? -0.944 -9.660 -8.261 1.00 0.00 27 LEU A O 5
ATOM 4739 N N . GLY A 1 28 ? -2.939 -10.699 -8.210 1.00 0.00 28 GLY A N 5
ATOM 4740 C CA . GLY A 1 28 ? -3.605 -9.644 -8.951 1.00 0.00 28 GLY A CA 5
ATOM 4741 C C . GLY A 1 28 ? -3.800 -8.388 -8.125 1.00 0.00 28 GLY A C 5
ATOM 4742 O O . GLY A 1 28 ? -3.866 -7.286 -8.667 1.00 0.00 28 GLY A O 5
ATOM 4746 N N . GLU A 1 29 ? -3.895 -8.556 -6.810 1.00 0.00 29 GLU A N 5
ATOM 4747 C CA . GLU A 1 29 ? -4.087 -7.426 -5.908 1.00 0.00 29 GLU A CA 5
ATOM 4748 C C . GLU A 1 29 ? -2.850 -6.532 -5.885 1.00 0.00 29 GLU A C 5
ATOM 4749 O O . GLU A 1 29 ? -1.767 -6.963 -5.490 1.00 0.00 29 GLU A O 5
ATOM 4761 N N . SER A 1 30 ? -3.021 -5.285 -6.313 1.00 0.00 30 SER A N 5
ATOM 4762 C CA . SER A 1 30 ? -1.919 -4.331 -6.346 1.00 0.00 30 SER A CA 5
ATOM 4763 C C . SER A 1 30 ? -1.472 -3.969 -4.933 1.00 0.00 30 SER A C 5
ATOM 4764 O O . SER A 1 30 ? -2.128 -3.189 -4.243 1.00 0.00 30 SER A O 5
ATOM 4772 N N . VAL A 1 31 ? -0.349 -4.540 -4.509 1.00 0.00 31 VAL A N 5
ATOM 4773 C CA . VAL A 1 31 ? 0.188 -4.277 -3.180 1.00 0.00 31 VAL A CA 5
ATOM 4774 C C . VAL A 1 31 ? 1.282 -3.217 -3.228 1.00 0.00 31 VAL A C 5
ATOM 4775 O O . VAL A 1 31 ? 1.981 -3.077 -4.232 1.00 0.00 31 VAL A O 5
ATOM 4788 N N . ARG A 1 32 ? 1.425 -2.471 -2.138 1.00 0.00 32 ARG A N 5
ATOM 4789 C CA . ARG A 1 32 ? 2.433 -1.422 -2.056 1.00 0.00 32 ARG A CA 5
ATOM 4790 C C . ARG A 1 32 ? 3.348 -1.639 -0.854 1.00 0.00 32 ARG A C 5
ATOM 4791 O O . ARG A 1 32 ? 2.883 -1.942 0.244 1.00 0.00 32 ARG A O 5
ATOM 4812 N N . GLN A 1 33 ? 4.650 -1.484 -1.072 1.00 0.00 33 GLN A N 5
ATOM 4813 C CA . GLN A 1 33 ? 5.630 -1.665 -0.007 1.00 0.00 33 GLN A CA 5
ATOM 4814 C C . GLN A 1 33 ? 6.106 -0.319 0.528 1.00 0.00 33 GLN A C 5
ATOM 4815 O O . GLN A 1 33 ? 6.318 0.625 -0.235 1.00 0.00 33 GLN A O 5
ATOM 4829 N N . LEU A 1 34 ? 6.273 -0.236 1.843 1.00 0.00 34 LEU A N 5
ATOM 4830 C CA . LEU A 1 34 ? 6.725 0.995 2.482 1.00 0.00 34 LEU A CA 5
ATOM 4831 C C . LEU A 1 34 ? 8.225 0.948 2.756 1.00 0.00 34 LEU A C 5
ATOM 4832 O O . LEU A 1 34 ? 8.841 -0.117 2.790 1.00 0.00 34 LEU A O 5
ATOM 4848 N N . PRO A 1 35 ? 8.827 2.129 2.959 1.00 0.00 35 PRO A N 5
ATOM 4849 C CA . PRO A 1 35 ? 10.261 2.249 3.237 1.00 0.00 35 PRO A CA 5
ATOM 4850 C C . PRO A 1 35 ? 10.631 1.712 4.616 1.00 0.00 35 PRO A C 5
ATOM 4851 O O . PRO A 1 35 ? 11.774 1.837 5.056 1.00 0.00 35 PRO A O 5
ATOM 4862 N N . CYS A 1 36 ? 9.658 1.113 5.293 1.00 0.00 36 CYS A N 5
ATOM 4863 C CA . CYS A 1 36 ? 9.880 0.557 6.622 1.00 0.00 36 CYS A CA 5
ATOM 4864 C C . CYS A 1 36 ? 9.748 -0.963 6.605 1.00 0.00 36 CYS A C 5
ATOM 4865 O O . CYS A 1 36 ? 9.681 -1.603 7.654 1.00 0.00 36 CYS A O 5
ATOM 4872 N N . ASN A 1 37 ? 9.710 -1.535 5.406 1.00 0.00 37 ASN A N 5
ATOM 4873 C CA . ASN A 1 37 ? 9.586 -2.980 5.251 1.00 0.00 37 ASN A CA 5
ATOM 4874 C C . ASN A 1 37 ? 8.162 -3.438 5.554 1.00 0.00 37 ASN A C 5
ATOM 4875 O O . ASN A 1 37 ? 7.943 -4.565 6.001 1.00 0.00 37 ASN A O 5
ATOM 4886 N N . HIS A 1 38 ? 7.198 -2.558 5.308 1.00 0.00 38 HIS A N 5
ATOM 4887 C CA . HIS A 1 38 ? 5.795 -2.872 5.554 1.00 0.00 38 HIS A CA 5
ATOM 4888 C C . HIS A 1 38 ? 4.971 -2.713 4.279 1.00 0.00 38 HIS A C 5
ATOM 4889 O O . HIS A 1 38 ? 4.989 -1.658 3.643 1.00 0.00 38 HIS A O 5
ATOM 4903 N N . LEU A 1 39 ? 4.251 -3.767 3.911 1.00 0.00 39 LEU A N 5
ATOM 4904 C CA . LEU A 1 39 ? 3.421 -3.745 2.711 1.00 0.00 39 LEU A CA 5
ATOM 4905 C C . LEU A 1 39 ? 1.974 -3.407 3.056 1.00 0.00 39 LEU A C 5
ATOM 4906 O O . LEU A 1 39 ? 1.540 -3.580 4.196 1.00 0.00 39 LEU A O 5
ATOM 4922 N N . PHE A 1 40 ? 1.231 -2.927 2.065 1.00 0.00 40 PHE A N 5
ATOM 4923 C CA . PHE A 1 40 ? -0.168 -2.566 2.263 1.00 0.00 40 PHE A CA 5
ATOM 4924 C C . PHE A 1 40 ? -0.912 -2.522 0.931 1.00 0.00 40 PHE A C 5
ATOM 4925 O O . PHE A 1 40 ? -0.348 -2.145 -0.096 1.00 0.00 40 PHE A O 5
ATOM 4942 N N . HIS A 1 41 ? -2.183 -2.912 0.957 1.00 0.00 41 HIS A N 5
ATOM 4943 C CA . HIS A 1 41 ? -3.006 -2.917 -0.247 1.00 0.00 41 HIS A CA 5
ATOM 4944 C C . HIS A 1 41 ? -2.974 -1.555 -0.933 1.00 0.00 41 HIS A C 5
ATOM 4945 O O . HIS A 1 41 ? -3.110 -0.519 -0.282 1.00 0.00 41 HIS A O 5
ATOM 4959 N N . ASP A 1 42 ? -2.793 -1.565 -2.249 1.00 0.00 42 ASP A N 5
ATOM 4960 C CA . ASP A 1 42 ? -2.744 -0.330 -3.023 1.00 0.00 42 ASP A CA 5
ATOM 4961 C C . ASP A 1 42 ? -4.047 0.451 -2.885 1.00 0.00 42 ASP A C 5
ATOM 4962 O O . ASP A 1 42 ? -4.148 1.594 -3.330 1.00 0.00 42 ASP A O 5
ATOM 4971 N N . SER A 1 43 ? -5.043 -0.176 -2.266 1.00 0.00 43 SER A N 5
ATOM 4972 C CA . SER A 1 43 ? -6.342 0.458 -2.074 1.00 0.00 43 SER A CA 5
ATOM 4973 C C . SER A 1 43 ? -6.565 0.806 -0.605 1.00 0.00 43 SER A C 5
ATOM 4974 O O . SER A 1 43 ? -7.524 1.495 -0.256 1.00 0.00 43 SER A O 5
ATOM 4982 N N . CYS A 1 44 ? -5.671 0.325 0.252 1.00 0.00 44 CYS A N 5
ATOM 4983 C CA . CYS A 1 44 ? -5.767 0.584 1.684 1.00 0.00 44 CYS A CA 5
ATOM 4984 C C . CYS A 1 44 ? -4.751 1.636 2.117 1.00 0.00 44 CYS A C 5
ATOM 4985 O O . CYS A 1 44 ? -5.020 2.446 3.004 1.00 0.00 44 CYS A O 5
ATOM 4992 N N . ILE A 1 45 ? -3.583 1.618 1.483 1.00 0.00 45 ILE A N 5
ATOM 4993 C CA . ILE A 1 45 ? -2.527 2.571 1.801 1.00 0.00 45 ILE A CA 5
ATOM 4994 C C . ILE A 1 45 ? -2.706 3.870 1.023 1.00 0.00 45 ILE A C 5
ATOM 4995 O O . ILE A 1 45 ? -2.581 4.962 1.579 1.00 0.00 45 ILE A O 5
ATOM 5011 N N . VAL A 1 46 ? -3.002 3.745 -0.267 1.00 0.00 46 VAL A N 5
ATOM 5012 C CA . VAL A 1 46 ? -3.202 4.909 -1.121 1.00 0.00 46 VAL A CA 5
ATOM 5013 C C . VAL A 1 46 ? -4.042 5.969 -0.419 1.00 0.00 46 VAL A C 5
ATOM 5014 O O . VAL A 1 46 ? -3.624 7.114 -0.243 1.00 0.00 46 VAL A O 5
ATOM 5027 N N . PRO A 1 47 ? -5.258 5.582 -0.005 1.00 0.00 47 PRO A N 5
ATOM 5028 C CA . PRO A 1 47 ? -6.183 6.484 0.687 1.00 0.00 47 PRO A CA 5
ATOM 5029 C C . PRO A 1 47 ? -5.709 6.834 2.093 1.00 0.00 47 PRO A C 5
ATOM 5030 O O . PRO A 1 47 ? -6.216 7.768 2.715 1.00 0.00 47 PRO A O 5
ATOM 5041 N N . TRP A 1 48 ? -4.734 6.081 2.588 1.00 0.00 48 TRP A N 5
ATOM 5042 C CA . TRP A 1 48 ? -4.191 6.313 3.922 1.00 0.00 48 TRP A CA 5
ATOM 5043 C C . TRP A 1 48 ? -3.113 7.391 3.891 1.00 0.00 48 TRP A C 5
ATOM 5044 O O . TRP A 1 48 ? -3.230 8.418 4.561 1.00 0.00 48 TRP A O 5
ATOM 5065 N N . LEU A 1 49 ? -2.066 7.153 3.110 1.00 0.00 49 LEU A N 5
ATOM 5066 C CA . LEU A 1 49 ? -0.967 8.105 2.991 1.00 0.00 49 LEU A CA 5
ATOM 5067 C C . LEU A 1 49 ? -1.477 9.473 2.550 1.00 0.00 49 LEU A C 5
ATOM 5068 O O . LEU A 1 49 ? -0.904 10.503 2.905 1.00 0.00 49 LEU A O 5
ATOM 5084 N N . GLU A 1 50 ? -2.559 9.475 1.778 1.00 0.00 50 GLU A N 5
ATOM 5085 C CA . GLU A 1 50 ? -3.147 10.717 1.291 1.00 0.00 50 GLU A CA 5
ATOM 5086 C C . GLU A 1 50 ? -3.846 11.468 2.420 1.00 0.00 50 GLU A C 5
ATOM 5087 O O . GLU A 1 50 ? -4.321 12.588 2.233 1.00 0.00 50 GLU A O 5
ATOM 5099 N N . GLN A 1 51 ? -3.906 10.842 3.591 1.00 0.00 51 GLN A N 5
ATOM 5100 C CA . GLN A 1 51 ? -4.548 11.450 4.750 1.00 0.00 51 GLN A CA 5
ATOM 5101 C C . GLN A 1 51 ? -3.551 11.639 5.888 1.00 0.00 51 GLN A C 5
ATOM 5102 O O . GLN A 1 51 ? -3.547 12.672 6.559 1.00 0.00 51 GLN A O 5
ATOM 5116 N N . HIS A 1 52 ? -2.705 10.635 6.101 1.00 0.00 52 HIS A N 5
ATOM 5117 C CA . HIS A 1 52 ? -1.703 10.692 7.159 1.00 0.00 52 HIS A CA 5
ATOM 5118 C C . HIS A 1 52 ? -0.296 10.757 6.571 1.00 0.00 52 HIS A C 5
ATOM 5119 O O . HIS A 1 52 ? 0.618 11.309 7.184 1.00 0.00 52 HIS A O 5
ATOM 5133 N N . ASP A 1 53 ? -0.131 10.191 5.381 1.00 0.00 53 ASP A N 5
ATOM 5134 C CA . ASP A 1 53 ? 1.164 10.185 4.710 1.00 0.00 53 ASP A CA 5
ATOM 5135 C C . ASP A 1 53 ? 2.214 9.477 5.561 1.00 0.00 53 ASP A C 5
ATOM 5136 O O . ASP A 1 53 ? 3.345 9.947 5.688 1.00 0.00 53 ASP A O 5
ATOM 5145 N N . SER A 1 54 ? 1.831 8.345 6.144 1.00 0.00 54 SER A N 5
ATOM 5146 C CA . SER A 1 54 ? 2.738 7.575 6.987 1.00 0.00 54 SER A CA 5
ATOM 5147 C C . SER A 1 54 ? 2.289 6.120 7.080 1.00 0.00 54 SER A C 5
ATOM 5148 O O . SER A 1 54 ? 1.224 5.754 6.583 1.00 0.00 54 SER A O 5
ATOM 5156 N N . CYS A 1 55 ? 3.109 5.295 7.722 1.00 0.00 55 CYS A N 5
ATOM 5157 C CA . CYS A 1 55 ? 2.799 3.879 7.881 1.00 0.00 55 CYS A CA 5
ATOM 5158 C C . CYS A 1 55 ? 1.739 3.673 8.960 1.00 0.00 55 CYS A C 5
ATOM 5159 O O . CYS A 1 55 ? 1.906 4.069 10.113 1.00 0.00 55 CYS A O 5
ATOM 5166 N N . PRO A 1 56 ? 0.622 3.037 8.577 1.00 0.00 56 PRO A N 5
ATOM 5167 C CA . PRO A 1 56 ? -0.486 2.762 9.496 1.00 0.00 56 PRO A CA 5
ATOM 5168 C C . PRO A 1 56 ? -0.128 1.710 10.540 1.00 0.00 56 PRO A C 5
ATOM 5169 O O . PRO A 1 56 ? -0.974 1.290 11.329 1.00 0.00 56 PRO A O 5
ATOM 5180 N N . VAL A 1 57 ? 1.133 1.287 10.538 1.00 0.00 57 VAL A N 5
ATOM 5181 C CA . VAL A 1 57 ? 1.604 0.285 11.486 1.00 0.00 57 VAL A CA 5
ATOM 5182 C C . VAL A 1 57 ? 2.668 0.862 12.414 1.00 0.00 57 VAL A C 5
ATOM 5183 O O . VAL A 1 57 ? 2.561 0.762 13.636 1.00 0.00 57 VAL A O 5
ATOM 5196 N N . CYS A 1 58 ? 3.693 1.468 11.824 1.00 0.00 58 CYS A N 5
ATOM 5197 C CA . CYS A 1 58 ? 4.777 2.062 12.596 1.00 0.00 58 CYS A CA 5
ATOM 5198 C C . CYS A 1 58 ? 4.775 3.582 12.457 1.00 0.00 58 CYS A C 5
ATOM 5199 O O . CYS A 1 58 ? 5.429 4.287 13.225 1.00 0.00 58 CYS A O 5
ATOM 5206 N N . ARG A 1 59 ? 4.035 4.078 11.471 1.00 0.00 59 ARG A N 5
ATOM 5207 C CA . ARG A 1 59 ? 3.948 5.514 11.229 1.00 0.00 59 ARG A CA 5
ATOM 5208 C C . ARG A 1 59 ? 5.323 6.097 10.917 1.00 0.00 59 ARG A C 5
ATOM 5209 O O . ARG A 1 59 ? 5.630 7.229 11.292 1.00 0.00 59 ARG A O 5
ATOM 5230 N N . LYS A 1 60 ? 6.149 5.316 10.228 1.00 0.00 60 LYS A N 5
ATOM 5231 C CA . LYS A 1 60 ? 7.491 5.754 9.864 1.00 0.00 60 LYS A CA 5
ATOM 5232 C C . LYS A 1 60 ? 7.436 6.903 8.863 1.00 0.00 60 LYS A C 5
ATOM 5233 O O . LYS A 1 60 ? 7.013 6.725 7.721 1.00 0.00 60 LYS A O 5
ATOM 5252 N N . SER A 1 61 ? 7.866 8.083 9.299 1.00 0.00 61 SER A N 5
ATOM 5253 C CA . SER A 1 61 ? 7.864 9.262 8.441 1.00 0.00 61 SER A CA 5
ATOM 5254 C C . SER A 1 61 ? 8.323 8.909 7.030 1.00 0.00 61 SER A C 5
ATOM 5255 O O . SER A 1 61 ? 9.477 8.533 6.816 1.00 0.00 61 SER A O 5
ATOM 5263 N N . LEU A 1 62 ? 7.414 9.032 6.070 1.00 0.00 62 LEU A N 5
ATOM 5264 C CA . LEU A 1 62 ? 7.724 8.726 4.678 1.00 0.00 62 LEU A CA 5
ATOM 5265 C C . LEU A 1 62 ? 8.138 9.985 3.923 1.00 0.00 62 LEU A C 5
ATOM 5266 O O . LEU A 1 62 ? 7.839 10.140 2.739 1.00 0.00 62 LEU A O 5
ATOM 5282 N N . THR A 1 63 ? 8.832 10.883 4.616 1.00 0.00 63 THR A N 5
ATOM 5283 C CA . THR A 1 63 ? 9.289 12.128 4.012 1.00 0.00 63 THR A CA 5
ATOM 5284 C C . THR A 1 63 ? 10.573 12.620 4.670 1.00 0.00 63 THR A C 5
ATOM 5285 O O . THR A 1 63 ? 10.680 12.655 5.896 1.00 0.00 63 THR A O 5
ATOM 5296 N N . GLY A 1 64 ? 11.546 13.002 3.848 1.00 0.00 64 GLY A N 5
ATOM 5297 C CA . GLY A 1 64 ? 12.810 13.488 4.370 1.00 0.00 64 GLY A CA 5
ATOM 5298 C C . GLY A 1 64 ? 13.996 13.004 3.560 1.00 0.00 64 GLY A C 5
ATOM 5299 O O . GLY A 1 64 ? 14.732 13.806 2.986 1.00 0.00 64 GLY A O 5
ATOM 5303 N N . GLN A 1 65 ? 14.182 11.689 3.515 1.00 0.00 65 GLN A N 5
ATOM 5304 C CA . GLN A 1 65 ? 15.290 11.100 2.771 1.00 0.00 65 GLN A CA 5
ATOM 5305 C C . GLN A 1 65 ? 14.842 10.672 1.377 1.00 0.00 65 GLN A C 5
ATOM 5306 O O . GLN A 1 65 ? 15.556 10.876 0.396 1.00 0.00 65 GLN A O 5
ATOM 5320 N N . ASN A 1 66 ? 13.657 10.077 1.298 1.00 0.00 66 ASN A N 5
ATOM 5321 C CA . ASN A 1 66 ? 13.115 9.619 0.024 1.00 0.00 66 ASN A CA 5
ATOM 5322 C C . ASN A 1 66 ? 13.204 10.717 -1.031 1.00 0.00 66 ASN A C 5
ATOM 5323 O O . ASN A 1 66 ? 13.161 11.906 -0.712 1.00 0.00 66 ASN A O 5
ATOM 5334 N N . THR A 1 67 ? 13.327 10.311 -2.291 1.00 0.00 67 THR A N 5
ATOM 5335 C CA . THR A 1 67 ? 13.423 11.260 -3.394 1.00 0.00 67 THR A CA 5
ATOM 5336 C C . THR A 1 67 ? 12.426 10.923 -4.496 1.00 0.00 67 THR A C 5
ATOM 5337 O O . THR A 1 67 ? 12.158 9.753 -4.768 1.00 0.00 67 THR A O 5
ATOM 5348 N N . ALA A 1 68 ? 11.880 11.956 -5.129 1.00 0.00 68 ALA A N 5
ATOM 5349 C CA . ALA A 1 68 ? 10.914 11.769 -6.205 1.00 0.00 68 ALA A CA 5
ATOM 5350 C C . ALA A 1 68 ? 9.642 11.102 -5.691 1.00 0.00 68 ALA A C 5
ATOM 5351 O O . ALA A 1 68 ? 9.152 10.139 -6.281 1.00 0.00 68 ALA A O 5
ATOM 5358 N N . THR A 1 69 ? 9.112 11.621 -4.588 1.00 0.00 69 THR A N 5
ATOM 5359 C CA . THR A 1 69 ? 7.898 11.075 -3.994 1.00 0.00 69 THR A CA 5
ATOM 5360 C C . THR A 1 69 ? 6.676 11.896 -4.388 1.00 0.00 69 THR A C 5
ATOM 5361 O O . THR A 1 69 ? 6.753 13.116 -4.524 1.00 0.00 69 THR A O 5
ATOM 5372 N N . ASN A 1 70 ? 5.547 11.218 -4.569 1.00 0.00 70 ASN A N 5
ATOM 5373 C CA . ASN A 1 70 ? 4.307 11.885 -4.948 1.00 0.00 70 ASN A CA 5
ATOM 5374 C C . ASN A 1 70 ? 3.584 12.429 -3.719 1.00 0.00 70 ASN A C 5
ATOM 5375 O O . ASN A 1 70 ? 3.214 11.688 -2.808 1.00 0.00 70 ASN A O 5
ATOM 5386 N N . PRO A 1 71 ? 3.378 13.754 -3.691 1.00 0.00 71 PRO A N 5
ATOM 5387 C CA . PRO A 1 71 ? 2.697 14.426 -2.581 1.00 0.00 71 PRO A CA 5
ATOM 5388 C C . PRO A 1 71 ? 1.210 14.094 -2.526 1.00 0.00 71 PRO A C 5
ATOM 5389 O O . PRO A 1 71 ? 0.611 13.655 -3.508 1.00 0.00 71 PRO A O 5
ATOM 5400 N N . PRO A 1 72 ? 0.598 14.309 -1.352 1.00 0.00 72 PRO A N 5
ATOM 5401 C CA . PRO A 1 72 ? -0.828 14.040 -1.142 1.00 0.00 72 PRO A CA 5
ATOM 5402 C C . PRO A 1 72 ? -1.720 15.019 -1.898 1.00 0.00 72 PRO A C 5
ATOM 5403 O O . PRO A 1 72 ? -1.236 15.846 -2.670 1.00 0.00 72 PRO A O 5
ATOM 5414 N N . GLY A 1 73 ? -3.026 14.920 -1.671 1.00 0.00 73 GLY A N 5
ATOM 5415 C CA . GLY A 1 73 ? -3.965 15.803 -2.338 1.00 0.00 73 GLY A CA 5
ATOM 5416 C C . GLY A 1 73 ? -3.612 17.266 -2.158 1.00 0.00 73 GLY A C 5
ATOM 5417 O O . GLY A 1 73 ? -2.736 17.608 -1.363 1.00 0.00 73 GLY A O 5
ATOM 5421 N N . LEU A 1 74 ? -4.295 18.133 -2.898 1.00 0.00 74 LEU A N 5
ATOM 5422 C CA . LEU A 1 74 ? -4.048 19.568 -2.818 1.00 0.00 74 LEU A CA 5
ATOM 5423 C C . LEU A 1 74 ? -5.301 20.312 -2.364 1.00 0.00 74 LEU A C 5
ATOM 5424 O O . LEU A 1 74 ? -5.246 21.156 -1.469 1.00 0.00 74 LEU A O 5
ATOM 5440 N N . THR A 1 75 ? -6.431 19.991 -2.986 1.00 0.00 75 THR A N 5
ATOM 5441 C CA . THR A 1 75 ? -7.698 20.626 -2.646 1.00 0.00 75 THR A CA 5
ATOM 5442 C C . THR A 1 75 ? -8.611 19.665 -1.894 1.00 0.00 75 THR A C 5
ATOM 5443 O O . THR A 1 75 ? -9.045 18.652 -2.439 1.00 0.00 75 THR A O 5
ATOM 5454 N N . GLY A 1 76 ? -8.899 19.991 -0.638 1.00 0.00 76 GLY A N 5
ATOM 5455 C CA . GLY A 1 76 ? -9.760 19.146 0.169 1.00 0.00 76 GLY A CA 5
ATOM 5456 C C . GLY A 1 76 ? -9.565 17.672 -0.124 1.00 0.00 76 GLY A C 5
ATOM 5457 O O . GLY A 1 76 ? -10.448 17.021 -0.682 1.00 0.00 76 GLY A O 5
ATOM 5461 N N . VAL A 1 77 ? -8.405 17.144 0.252 1.00 0.00 77 VAL A N 5
ATOM 5462 C CA . VAL A 1 77 ? -8.096 15.737 0.025 1.00 0.00 77 VAL A CA 5
ATOM 5463 C C . VAL A 1 77 ? -9.085 14.833 0.753 1.00 0.00 77 VAL A C 5
ATOM 5464 O O . VAL A 1 77 ? -9.555 15.160 1.842 1.00 0.00 77 VAL A O 5
ATOM 5477 N N . GLY A 1 78 ? -9.397 13.694 0.142 1.00 0.00 78 GLY A N 5
ATOM 5478 C CA . GLY A 1 78 ? -10.329 12.760 0.747 1.00 0.00 78 GLY A CA 5
ATOM 5479 C C . GLY A 1 78 ? -11.463 13.458 1.470 1.00 0.00 78 GLY A C 5
ATOM 5480 O O . GLY A 1 78 ? -12.430 13.858 0.822 1.00 0.00 78 GLY A O 5
ATOM 5486 N N . GLY A 1 1 ? 1.007 -33.116 12.311 1.00 0.00 1 GLY A N 6
ATOM 5487 C CA . GLY A 1 1 ? 1.116 -31.803 11.704 1.00 0.00 1 GLY A CA 6
ATOM 5488 C C . GLY A 1 1 ? 2.076 -30.897 12.449 1.00 0.00 1 GLY A C 6
ATOM 5489 O O . GLY A 1 1 ? 1.678 -30.178 13.365 1.00 0.00 1 GLY A O 6
ATOM 5493 N N . SER A 1 2 ? 3.346 -30.932 12.057 1.00 0.00 2 SER A N 6
ATOM 5494 C CA . SER A 1 2 ? 4.367 -30.112 12.698 1.00 0.00 2 SER A CA 6
ATOM 5495 C C . SER A 1 2 ? 4.185 -28.640 12.340 1.00 0.00 2 SER A C 6
ATOM 5496 O O . SER A 1 2 ? 4.123 -27.780 13.218 1.00 0.00 2 SER A O 6
ATOM 5504 N N . SER A 1 3 ? 4.101 -28.359 11.044 1.00 0.00 3 SER A N 6
ATOM 5505 C CA . SER A 1 3 ? 3.931 -26.992 10.568 1.00 0.00 3 SER A CA 6
ATOM 5506 C C . SER A 1 3 ? 3.239 -26.972 9.208 1.00 0.00 3 SER A C 6
ATOM 5507 O O . SER A 1 3 ? 3.046 -28.013 8.582 1.00 0.00 3 SER A O 6
ATOM 5515 N N . GLY A 1 4 ? 2.868 -25.777 8.757 1.00 0.00 4 GLY A N 6
ATOM 5516 C CA . GLY A 1 4 ? 2.202 -25.643 7.475 1.00 0.00 4 GLY A CA 6
ATOM 5517 C C . GLY A 1 4 ? 2.926 -24.693 6.542 1.00 0.00 4 GLY A C 6
ATOM 5518 O O . GLY A 1 4 ? 2.296 -23.911 5.829 1.00 0.00 4 GLY A O 6
ATOM 5522 N N . SER A 1 5 ? 4.254 -24.758 6.547 1.00 0.00 5 SER A N 6
ATOM 5523 C CA . SER A 1 5 ? 5.065 -23.892 5.699 1.00 0.00 5 SER A CA 6
ATOM 5524 C C . SER A 1 5 ? 5.916 -24.717 4.738 1.00 0.00 5 SER A C 6
ATOM 5525 O O . SER A 1 5 ? 7.001 -25.178 5.092 1.00 0.00 5 SER A O 6
ATOM 5533 N N . SER A 1 6 ? 5.416 -24.898 3.520 1.00 0.00 6 SER A N 6
ATOM 5534 C CA . SER A 1 6 ? 6.127 -25.670 2.508 1.00 0.00 6 SER A CA 6
ATOM 5535 C C . SER A 1 6 ? 6.591 -24.771 1.365 1.00 0.00 6 SER A C 6
ATOM 5536 O O . SER A 1 6 ? 7.766 -24.767 1.001 1.00 0.00 6 SER A O 6
ATOM 5544 N N . GLY A 1 7 ? 5.656 -24.010 0.803 1.00 0.00 7 GLY A N 6
ATOM 5545 C CA . GLY A 1 7 ? 5.987 -23.117 -0.292 1.00 0.00 7 GLY A CA 6
ATOM 5546 C C . GLY A 1 7 ? 6.429 -21.749 0.188 1.00 0.00 7 GLY A C 6
ATOM 5547 O O . GLY A 1 7 ? 5.626 -20.819 0.261 1.00 0.00 7 GLY A O 6
ATOM 5551 N N . THR A 1 8 ? 7.711 -21.625 0.518 1.00 0.00 8 THR A N 6
ATOM 5552 C CA . THR A 1 8 ? 8.258 -20.362 0.996 1.00 0.00 8 THR A CA 6
ATOM 5553 C C . THR A 1 8 ? 8.751 -19.502 -0.162 1.00 0.00 8 THR A C 6
ATOM 5554 O O . THR A 1 8 ? 9.827 -18.909 -0.092 1.00 0.00 8 THR A O 6
ATOM 5565 N N . GLU A 1 9 ? 7.957 -19.439 -1.227 1.00 0.00 9 GLU A N 6
ATOM 5566 C CA . GLU A 1 9 ? 8.315 -18.652 -2.400 1.00 0.00 9 GLU A CA 6
ATOM 5567 C C . GLU A 1 9 ? 8.228 -17.158 -2.100 1.00 0.00 9 GLU A C 6
ATOM 5568 O O . GLU A 1 9 ? 7.483 -16.735 -1.217 1.00 0.00 9 GLU A O 6
ATOM 5580 N N . GLU A 1 10 ? 8.997 -16.366 -2.841 1.00 0.00 10 GLU A N 6
ATOM 5581 C CA . GLU A 1 10 ? 9.008 -14.920 -2.653 1.00 0.00 10 GLU A CA 6
ATOM 5582 C C . GLU A 1 10 ? 7.589 -14.359 -2.663 1.00 0.00 10 GLU A C 6
ATOM 5583 O O . GLU A 1 10 ? 6.880 -14.452 -3.666 1.00 0.00 10 GLU A O 6
ATOM 5595 N N . HIS A 1 11 ? 7.180 -13.777 -1.540 1.00 0.00 11 HIS A N 6
ATOM 5596 C CA . HIS A 1 11 ? 5.846 -13.201 -1.418 1.00 0.00 11 HIS A CA 6
ATOM 5597 C C . HIS A 1 11 ? 4.774 -14.252 -1.686 1.00 0.00 11 HIS A C 6
ATOM 5598 O O . HIS A 1 11 ? 3.833 -14.016 -2.444 1.00 0.00 11 HIS A O 6
ATOM 5612 N N . VAL A 1 12 ? 4.922 -15.415 -1.058 1.00 0.00 12 VAL A N 6
ATOM 5613 C CA . VAL A 1 12 ? 3.967 -16.503 -1.228 1.00 0.00 12 VAL A CA 6
ATOM 5614 C C . VAL A 1 12 ? 2.733 -16.291 -0.358 1.00 0.00 12 VAL A C 6
ATOM 5615 O O . VAL A 1 12 ? 1.695 -16.918 -0.571 1.00 0.00 12 VAL A O 6
ATOM 5628 N N . GLY A 1 13 ? 2.853 -15.403 0.624 1.00 0.00 13 GLY A N 6
ATOM 5629 C CA . GLY A 1 13 ? 1.739 -15.123 1.512 1.00 0.00 13 GLY A CA 6
ATOM 5630 C C . GLY A 1 13 ? 2.036 -15.502 2.949 1.00 0.00 13 GLY A C 6
ATOM 5631 O O . GLY A 1 13 ? 1.178 -16.047 3.644 1.00 0.00 13 GLY A O 6
ATOM 5635 N N . SER A 1 14 ? 3.253 -15.213 3.397 1.00 0.00 14 SER A N 6
ATOM 5636 C CA . SER A 1 14 ? 3.663 -15.531 4.760 1.00 0.00 14 SER A CA 6
ATOM 5637 C C . SER A 1 14 ? 3.334 -14.382 5.708 1.00 0.00 14 SER A C 6
ATOM 5638 O O . SER A 1 14 ? 4.047 -13.381 5.759 1.00 0.00 14 SER A O 6
ATOM 5646 N N . GLY A 1 15 ? 2.247 -14.535 6.459 1.00 0.00 15 GLY A N 6
ATOM 5647 C CA . GLY A 1 15 ? 1.841 -13.503 7.395 1.00 0.00 15 GLY A CA 6
ATOM 5648 C C . GLY A 1 15 ? 2.156 -12.108 6.893 1.00 0.00 15 GLY A C 6
ATOM 5649 O O . GLY A 1 15 ? 2.761 -11.306 7.606 1.00 0.00 15 GLY A O 6
ATOM 5653 N N . LEU A 1 16 ? 1.747 -11.818 5.663 1.00 0.00 16 LEU A N 6
ATOM 5654 C CA . LEU A 1 16 ? 1.991 -10.509 5.065 1.00 0.00 16 LEU A CA 6
ATOM 5655 C C . LEU A 1 16 ? 0.679 -9.770 4.820 1.00 0.00 16 LEU A C 6
ATOM 5656 O O . LEU A 1 16 ? 0.678 -8.613 4.401 1.00 0.00 16 LEU A O 6
ATOM 5672 N N . GLU A 1 17 ? -0.434 -10.446 5.086 1.00 0.00 17 GLU A N 6
ATOM 5673 C CA . GLU A 1 17 ? -1.752 -9.852 4.894 1.00 0.00 17 GLU A CA 6
ATOM 5674 C C . GLU A 1 17 ? -1.741 -8.373 5.270 1.00 0.00 17 GLU A C 6
ATOM 5675 O O . GLU A 1 17 ? -1.119 -7.975 6.255 1.00 0.00 17 GLU A O 6
ATOM 5687 N N . CYS A 1 18 ? -2.435 -7.563 4.477 1.00 0.00 18 CYS A N 6
ATOM 5688 C CA . CYS A 1 18 ? -2.506 -6.128 4.724 1.00 0.00 18 CYS A CA 6
ATOM 5689 C C . CYS A 1 18 ? -2.983 -5.843 6.145 1.00 0.00 18 CYS A C 6
ATOM 5690 O O . CYS A 1 18 ? -4.009 -6.353 6.596 1.00 0.00 18 CYS A O 6
ATOM 5697 N N . PRO A 1 19 ? -2.221 -5.009 6.869 1.00 0.00 19 PRO A N 6
ATOM 5698 C CA . PRO A 1 19 ? -2.546 -4.637 8.249 1.00 0.00 19 PRO A CA 6
ATOM 5699 C C . PRO A 1 19 ? -3.778 -3.742 8.333 1.00 0.00 19 PRO A C 6
ATOM 5700 O O . PRO A 1 19 ? -4.519 -3.779 9.316 1.00 0.00 19 PRO A O 6
ATOM 5711 N N . VAL A 1 20 ? -3.992 -2.938 7.296 1.00 0.00 20 VAL A N 6
ATOM 5712 C CA . VAL A 1 20 ? -5.136 -2.035 7.252 1.00 0.00 20 VAL A CA 6
ATOM 5713 C C . VAL A 1 20 ? -6.441 -2.789 7.482 1.00 0.00 20 VAL A C 6
ATOM 5714 O O . VAL A 1 20 ? -7.242 -2.418 8.341 1.00 0.00 20 VAL A O 6
ATOM 5727 N N . CYS A 1 21 ? -6.649 -3.850 6.710 1.00 0.00 21 CYS A N 6
ATOM 5728 C CA . CYS A 1 21 ? -7.856 -4.658 6.829 1.00 0.00 21 CYS A CA 6
ATOM 5729 C C . CYS A 1 21 ? -7.556 -5.988 7.514 1.00 0.00 21 CYS A C 6
ATOM 5730 O O . CYS A 1 21 ? -8.454 -6.644 8.042 1.00 0.00 21 CYS A O 6
ATOM 5737 N N . LYS A 1 22 ? -6.287 -6.380 7.503 1.00 0.00 22 LYS A N 6
ATOM 5738 C CA . LYS A 1 22 ? -5.866 -7.630 8.124 1.00 0.00 22 LYS A CA 6
ATOM 5739 C C . LYS A 1 22 ? -6.508 -8.826 7.429 1.00 0.00 22 LYS A C 6
ATOM 5740 O O . LYS A 1 22 ? -6.919 -9.786 8.080 1.00 0.00 22 LYS A O 6
ATOM 5759 N N . GLU A 1 23 ? -6.588 -8.762 6.103 1.00 0.00 23 GLU A N 6
ATOM 5760 C CA . GLU A 1 23 ? -7.179 -9.841 5.321 1.00 0.00 23 GLU A CA 6
ATOM 5761 C C . GLU A 1 23 ? -6.097 -10.701 4.676 1.00 0.00 23 GLU A C 6
ATOM 5762 O O . GLU A 1 23 ? -5.704 -11.734 5.218 1.00 0.00 23 GLU A O 6
ATOM 5774 N N . ASP A 1 24 ? -5.620 -10.268 3.514 1.00 0.00 24 ASP A N 6
ATOM 5775 C CA . ASP A 1 24 ? -4.583 -10.997 2.793 1.00 0.00 24 ASP A CA 6
ATOM 5776 C C . ASP A 1 24 ? -4.277 -10.329 1.456 1.00 0.00 24 ASP A C 6
ATOM 5777 O O . ASP A 1 24 ? -4.989 -9.420 1.029 1.00 0.00 24 ASP A O 6
ATOM 5786 N N . TYR A 1 25 ? -3.214 -10.784 0.803 1.00 0.00 25 TYR A N 6
ATOM 5787 C CA . TYR A 1 25 ? -2.812 -10.227 -0.483 1.00 0.00 25 TYR A CA 6
ATOM 5788 C C . TYR A 1 25 ? -3.259 -11.128 -1.631 1.00 0.00 25 TYR A C 6
ATOM 5789 O O . TYR A 1 25 ? -3.961 -12.117 -1.421 1.00 0.00 25 TYR A O 6
ATOM 5807 N N . ALA A 1 26 ? -2.845 -10.779 -2.844 1.00 0.00 26 ALA A N 6
ATOM 5808 C CA . ALA A 1 26 ? -3.199 -11.556 -4.025 1.00 0.00 26 ALA A CA 6
ATOM 5809 C C . ALA A 1 26 ? -2.361 -11.138 -5.229 1.00 0.00 26 ALA A C 6
ATOM 5810 O O . ALA A 1 26 ? -2.218 -9.949 -5.517 1.00 0.00 26 ALA A O 6
ATOM 5817 N N . LEU A 1 27 ? -1.808 -12.123 -5.929 1.00 0.00 27 LEU A N 6
ATOM 5818 C CA . LEU A 1 27 ? -0.983 -11.858 -7.102 1.00 0.00 27 LEU A CA 6
ATOM 5819 C C . LEU A 1 27 ? -1.544 -10.692 -7.911 1.00 0.00 27 LEU A C 6
ATOM 5820 O O . LEU A 1 27 ? -0.821 -9.761 -8.262 1.00 0.00 27 LEU A O 6
ATOM 5836 N N . GLY A 1 28 ? -2.840 -10.751 -8.202 1.00 0.00 28 GLY A N 6
ATOM 5837 C CA . GLY A 1 28 ? -3.477 -9.693 -8.965 1.00 0.00 28 GLY A CA 6
ATOM 5838 C C . GLY A 1 28 ? -3.698 -8.438 -8.144 1.00 0.00 28 GLY A C 6
ATOM 5839 O O . GLY A 1 28 ? -3.736 -7.334 -8.686 1.00 0.00 28 GLY A O 6
ATOM 5843 N N . GLU A 1 29 ? -3.846 -8.608 -6.834 1.00 0.00 29 GLU A N 6
ATOM 5844 C CA . GLU A 1 29 ? -4.067 -7.479 -5.938 1.00 0.00 29 GLU A CA 6
ATOM 5845 C C . GLU A 1 29 ? -2.845 -6.566 -5.902 1.00 0.00 29 GLU A C 6
ATOM 5846 O O . GLU A 1 29 ? -1.757 -6.983 -5.508 1.00 0.00 29 GLU A O 6
ATOM 5858 N N . SER A 1 30 ? -3.035 -5.317 -6.317 1.00 0.00 30 SER A N 6
ATOM 5859 C CA . SER A 1 30 ? -1.948 -4.345 -6.337 1.00 0.00 30 SER A CA 6
ATOM 5860 C C . SER A 1 30 ? -1.510 -3.991 -4.919 1.00 0.00 30 SER A C 6
ATOM 5861 O O . SER A 1 30 ? -2.206 -3.269 -4.205 1.00 0.00 30 SER A O 6
ATOM 5869 N N . VAL A 1 31 ? -0.352 -4.504 -4.518 1.00 0.00 31 VAL A N 6
ATOM 5870 C CA . VAL A 1 31 ? 0.181 -4.242 -3.186 1.00 0.00 31 VAL A CA 6
ATOM 5871 C C . VAL A 1 31 ? 1.278 -3.185 -3.232 1.00 0.00 31 VAL A C 6
ATOM 5872 O O . VAL A 1 31 ? 1.978 -3.044 -4.235 1.00 0.00 31 VAL A O 6
ATOM 5885 N N . ARG A 1 32 ? 1.425 -2.444 -2.138 1.00 0.00 32 ARG A N 6
ATOM 5886 C CA . ARG A 1 32 ? 2.438 -1.399 -2.053 1.00 0.00 32 ARG A CA 6
ATOM 5887 C C . ARG A 1 32 ? 3.351 -1.623 -0.851 1.00 0.00 32 ARG A C 6
ATOM 5888 O O . ARG A 1 32 ? 2.884 -1.924 0.247 1.00 0.00 32 ARG A O 6
ATOM 5909 N N . GLN A 1 33 ? 4.654 -1.475 -1.069 1.00 0.00 33 GLN A N 6
ATOM 5910 C CA . GLN A 1 33 ? 5.632 -1.663 -0.004 1.00 0.00 33 GLN A CA 6
ATOM 5911 C C . GLN A 1 33 ? 6.116 -0.320 0.534 1.00 0.00 33 GLN A C 6
ATOM 5912 O O . GLN A 1 33 ? 6.323 0.626 -0.226 1.00 0.00 33 GLN A O 6
ATOM 5926 N N . LEU A 1 34 ? 6.293 -0.245 1.848 1.00 0.00 34 LEU A N 6
ATOM 5927 C CA . LEU A 1 34 ? 6.752 0.983 2.489 1.00 0.00 34 LEU A CA 6
ATOM 5928 C C . LEU A 1 34 ? 8.251 0.926 2.763 1.00 0.00 34 LEU A C 6
ATOM 5929 O O . LEU A 1 34 ? 8.862 -0.143 2.793 1.00 0.00 34 LEU A O 6
ATOM 5945 N N . PRO A 1 35 ? 8.861 2.103 2.970 1.00 0.00 35 PRO A N 6
ATOM 5946 C CA . PRO A 1 35 ? 10.296 2.213 3.249 1.00 0.00 35 PRO A CA 6
ATOM 5947 C C . PRO A 1 35 ? 10.662 1.670 4.625 1.00 0.00 35 PRO A C 6
ATOM 5948 O O . PRO A 1 35 ? 11.807 1.785 5.065 1.00 0.00 35 PRO A O 6
ATOM 5959 N N . CYS A 1 36 ? 9.684 1.078 5.302 1.00 0.00 36 CYS A N 6
ATOM 5960 C CA . CYS A 1 36 ? 9.903 0.516 6.630 1.00 0.00 36 CYS A CA 6
ATOM 5961 C C . CYS A 1 36 ? 9.739 -1.001 6.613 1.00 0.00 36 CYS A C 6
ATOM 5962 O O . CYS A 1 36 ? 9.612 -1.633 7.660 1.00 0.00 36 CYS A O 6
ATOM 5969 N N . ASN A 1 37 ? 9.744 -1.578 5.415 1.00 0.00 37 ASN A N 6
ATOM 5970 C CA . ASN A 1 37 ? 9.596 -3.020 5.261 1.00 0.00 37 ASN A CA 6
ATOM 5971 C C . ASN A 1 37 ? 8.171 -3.458 5.585 1.00 0.00 37 ASN A C 6
ATOM 5972 O O . ASN A 1 37 ? 7.949 -4.549 6.111 1.00 0.00 37 ASN A O 6
ATOM 5983 N N . HIS A 1 38 ? 7.207 -2.600 5.266 1.00 0.00 38 HIS A N 6
ATOM 5984 C CA . HIS A 1 38 ? 5.802 -2.898 5.522 1.00 0.00 38 HIS A CA 6
ATOM 5985 C C . HIS A 1 38 ? 4.973 -2.738 4.252 1.00 0.00 38 HIS A C 6
ATOM 5986 O O . HIS A 1 38 ? 4.987 -1.683 3.617 1.00 0.00 38 HIS A O 6
ATOM 6000 N N . LEU A 1 39 ? 4.251 -3.792 3.886 1.00 0.00 39 LEU A N 6
ATOM 6001 C CA . LEU A 1 39 ? 3.415 -3.769 2.690 1.00 0.00 39 LEU A CA 6
ATOM 6002 C C . LEU A 1 39 ? 1.967 -3.446 3.044 1.00 0.00 39 LEU A C 6
ATOM 6003 O O . LEU A 1 39 ? 1.530 -3.664 4.174 1.00 0.00 39 LEU A O 6
ATOM 6019 N N . PHE A 1 40 ? 1.227 -2.926 2.070 1.00 0.00 40 PHE A N 6
ATOM 6020 C CA . PHE A 1 40 ? -0.173 -2.574 2.278 1.00 0.00 40 PHE A CA 6
ATOM 6021 C C . PHE A 1 40 ? -0.926 -2.533 0.952 1.00 0.00 40 PHE A C 6
ATOM 6022 O O . PHE A 1 40 ? -0.374 -2.141 -0.077 1.00 0.00 40 PHE A O 6
ATOM 6039 N N . HIS A 1 41 ? -2.191 -2.942 0.984 1.00 0.00 41 HIS A N 6
ATOM 6040 C CA . HIS A 1 41 ? -3.021 -2.952 -0.215 1.00 0.00 41 HIS A CA 6
ATOM 6041 C C . HIS A 1 41 ? -2.992 -1.593 -0.908 1.00 0.00 41 HIS A C 6
ATOM 6042 O O . HIS A 1 41 ? -3.126 -0.553 -0.262 1.00 0.00 41 HIS A O 6
ATOM 6056 N N . ASP A 1 42 ? -2.815 -1.609 -2.225 1.00 0.00 42 ASP A N 6
ATOM 6057 C CA . ASP A 1 42 ? -2.769 -0.378 -3.005 1.00 0.00 42 ASP A CA 6
ATOM 6058 C C . ASP A 1 42 ? -4.062 0.415 -2.847 1.00 0.00 42 ASP A C 6
ATOM 6059 O O . ASP A 1 42 ? -4.156 1.561 -3.284 1.00 0.00 42 ASP A O 6
ATOM 6068 N N . SER A 1 43 ? -5.057 -0.204 -2.219 1.00 0.00 43 SER A N 6
ATOM 6069 C CA . SER A 1 43 ? -6.347 0.442 -2.007 1.00 0.00 43 SER A CA 6
ATOM 6070 C C . SER A 1 43 ? -6.552 0.776 -0.532 1.00 0.00 43 SER A C 6
ATOM 6071 O O . SER A 1 43 ? -7.518 1.444 -0.163 1.00 0.00 43 SER A O 6
ATOM 6079 N N . CYS A 1 44 ? -5.635 0.306 0.307 1.00 0.00 44 CYS A N 6
ATOM 6080 C CA . CYS A 1 44 ? -5.713 0.552 1.742 1.00 0.00 44 CYS A CA 6
ATOM 6081 C C . CYS A 1 44 ? -4.700 1.611 2.167 1.00 0.00 44 CYS A C 6
ATOM 6082 O O . CYS A 1 44 ? -4.957 2.400 3.077 1.00 0.00 44 CYS A O 6
ATOM 6089 N N . ILE A 1 45 ? -3.549 1.621 1.504 1.00 0.00 45 ILE A N 6
ATOM 6090 C CA . ILE A 1 45 ? -2.498 2.584 1.812 1.00 0.00 45 ILE A CA 6
ATOM 6091 C C . ILE A 1 45 ? -2.689 3.877 1.027 1.00 0.00 45 ILE A C 6
ATOM 6092 O O . ILE A 1 45 ? -2.583 4.972 1.579 1.00 0.00 45 ILE A O 6
ATOM 6108 N N . VAL A 1 46 ? -2.974 3.742 -0.264 1.00 0.00 46 VAL A N 6
ATOM 6109 C CA . VAL A 1 46 ? -3.184 4.900 -1.126 1.00 0.00 46 VAL A CA 6
ATOM 6110 C C . VAL A 1 46 ? -4.030 5.958 -0.428 1.00 0.00 46 VAL A C 6
ATOM 6111 O O . VAL A 1 46 ? -3.619 7.106 -0.260 1.00 0.00 46 VAL A O 6
ATOM 6124 N N . PRO A 1 47 ? -5.242 5.565 -0.009 1.00 0.00 47 PRO A N 6
ATOM 6125 C CA . PRO A 1 47 ? -6.173 6.465 0.679 1.00 0.00 47 PRO A CA 6
ATOM 6126 C C . PRO A 1 47 ? -5.698 6.827 2.082 1.00 0.00 47 PRO A C 6
ATOM 6127 O O . PRO A 1 47 ? -6.202 7.769 2.693 1.00 0.00 47 PRO A O 6
ATOM 6138 N N . TRP A 1 48 ? -4.727 6.074 2.585 1.00 0.00 48 TRP A N 6
ATOM 6139 C CA . TRP A 1 48 ? -4.184 6.317 3.917 1.00 0.00 48 TRP A CA 6
ATOM 6140 C C . TRP A 1 48 ? -3.120 7.409 3.880 1.00 0.00 48 TRP A C 6
ATOM 6141 O O . TRP A 1 48 ? -3.254 8.442 4.538 1.00 0.00 48 TRP A O 6
ATOM 6162 N N . LEU A 1 49 ? -2.065 7.175 3.109 1.00 0.00 49 LEU A N 6
ATOM 6163 C CA . LEU A 1 49 ? -0.977 8.139 2.986 1.00 0.00 49 LEU A CA 6
ATOM 6164 C C . LEU A 1 49 ? -1.504 9.501 2.545 1.00 0.00 49 LEU A C 6
ATOM 6165 O O . LEU A 1 49 ? -0.950 10.538 2.906 1.00 0.00 49 LEU A O 6
ATOM 6181 N N . GLU A 1 50 ? -2.580 9.489 1.764 1.00 0.00 50 GLU A N 6
ATOM 6182 C CA . GLU A 1 50 ? -3.182 10.723 1.275 1.00 0.00 50 GLU A CA 6
ATOM 6183 C C . GLU A 1 50 ? -3.904 11.459 2.400 1.00 0.00 50 GLU A C 6
ATOM 6184 O O . GLU A 1 50 ? -4.522 12.500 2.178 1.00 0.00 50 GLU A O 6
ATOM 6196 N N . GLN A 1 51 ? -3.821 10.910 3.607 1.00 0.00 51 GLN A N 6
ATOM 6197 C CA . GLN A 1 51 ? -4.467 11.513 4.767 1.00 0.00 51 GLN A CA 6
ATOM 6198 C C . GLN A 1 51 ? -3.490 11.637 5.931 1.00 0.00 51 GLN A C 6
ATOM 6199 O O . GLN A 1 51 ? -3.490 12.636 6.651 1.00 0.00 51 GLN A O 6
ATOM 6213 N N . HIS A 1 52 ? -2.657 10.617 6.110 1.00 0.00 52 HIS A N 6
ATOM 6214 C CA . HIS A 1 52 ? -1.673 10.613 7.187 1.00 0.00 52 HIS A CA 6
ATOM 6215 C C . HIS A 1 52 ? -0.258 10.742 6.632 1.00 0.00 52 HIS A C 6
ATOM 6216 O O . HIS A 1 52 ? 0.634 11.270 7.296 1.00 0.00 52 HIS A O 6
ATOM 6230 N N . ASP A 1 53 ? -0.060 10.256 5.411 1.00 0.00 53 ASP A N 6
ATOM 6231 C CA . ASP A 1 53 ? 1.246 10.318 4.767 1.00 0.00 53 ASP A CA 6
ATOM 6232 C C . ASP A 1 53 ? 2.293 9.573 5.588 1.00 0.00 53 ASP A C 6
ATOM 6233 O O . ASP A 1 53 ? 3.448 9.990 5.665 1.00 0.00 53 ASP A O 6
ATOM 6242 N N . SER A 1 54 ? 1.881 8.467 6.200 1.00 0.00 54 SER A N 6
ATOM 6243 C CA . SER A 1 54 ? 2.782 7.665 7.019 1.00 0.00 54 SER A CA 6
ATOM 6244 C C . SER A 1 54 ? 2.323 6.211 7.068 1.00 0.00 54 SER A C 6
ATOM 6245 O O . SER A 1 54 ? 1.322 5.843 6.454 1.00 0.00 54 SER A O 6
ATOM 6253 N N . CYS A 1 55 ? 3.064 5.388 7.803 1.00 0.00 55 CYS A N 6
ATOM 6254 C CA . CYS A 1 55 ? 2.736 3.974 7.933 1.00 0.00 55 CYS A CA 6
ATOM 6255 C C . CYS A 1 55 ? 1.698 3.755 9.031 1.00 0.00 55 CYS A C 6
ATOM 6256 O O . CYS A 1 55 ? 1.882 4.152 10.182 1.00 0.00 55 CYS A O 6
ATOM 6263 N N . PRO A 1 56 ? 0.581 3.107 8.668 1.00 0.00 56 PRO A N 6
ATOM 6264 C CA . PRO A 1 56 ? -0.508 2.820 9.607 1.00 0.00 56 PRO A CA 6
ATOM 6265 C C . PRO A 1 56 ? -0.118 1.770 10.642 1.00 0.00 56 PRO A C 6
ATOM 6266 O O . PRO A 1 56 ? -0.940 1.355 11.459 1.00 0.00 56 PRO A O 6
ATOM 6277 N N . VAL A 1 57 ? 1.140 1.345 10.603 1.00 0.00 57 VAL A N 6
ATOM 6278 C CA . VAL A 1 57 ? 1.639 0.345 11.539 1.00 0.00 57 VAL A CA 6
ATOM 6279 C C . VAL A 1 57 ? 2.705 0.934 12.456 1.00 0.00 57 VAL A C 6
ATOM 6280 O O . VAL A 1 57 ? 2.561 0.926 13.679 1.00 0.00 57 VAL A O 6
ATOM 6293 N N . CYS A 1 58 ? 3.776 1.445 11.858 1.00 0.00 58 CYS A N 6
ATOM 6294 C CA . CYS A 1 58 ? 4.868 2.038 12.620 1.00 0.00 58 CYS A CA 6
ATOM 6295 C C . CYS A 1 58 ? 4.916 3.549 12.414 1.00 0.00 58 CYS A C 6
ATOM 6296 O O . CYS A 1 58 ? 5.628 4.261 13.123 1.00 0.00 58 CYS A O 6
ATOM 6303 N N . ARG A 1 59 ? 4.155 4.032 11.438 1.00 0.00 59 ARG A N 6
ATOM 6304 C CA . ARG A 1 59 ? 4.111 5.458 11.137 1.00 0.00 59 ARG A CA 6
ATOM 6305 C C . ARG A 1 59 ? 5.513 6.002 10.874 1.00 0.00 59 ARG A C 6
ATOM 6306 O O . ARG A 1 59 ? 5.875 7.075 11.356 1.00 0.00 59 ARG A O 6
ATOM 6327 N N . LYS A 1 60 ? 6.298 5.253 10.107 1.00 0.00 60 LYS A N 6
ATOM 6328 C CA . LYS A 1 60 ? 7.659 5.658 9.778 1.00 0.00 60 LYS A CA 6
ATOM 6329 C C . LYS A 1 60 ? 7.658 6.800 8.767 1.00 0.00 60 LYS A C 6
ATOM 6330 O O . LYS A 1 60 ? 7.388 6.593 7.584 1.00 0.00 60 LYS A O 6
ATOM 6349 N N . SER A 1 61 ? 7.963 8.004 9.240 1.00 0.00 61 SER A N 6
ATOM 6350 C CA . SER A 1 61 ? 7.995 9.179 8.377 1.00 0.00 61 SER A CA 6
ATOM 6351 C C . SER A 1 61 ? 8.484 8.813 6.979 1.00 0.00 61 SER A C 6
ATOM 6352 O O . SER A 1 61 ? 9.635 8.415 6.796 1.00 0.00 61 SER A O 6
ATOM 6360 N N . LEU A 1 62 ? 7.602 8.951 5.996 1.00 0.00 62 LEU A N 6
ATOM 6361 C CA . LEU A 1 62 ? 7.942 8.636 4.613 1.00 0.00 62 LEU A CA 6
ATOM 6362 C C . LEU A 1 62 ? 8.564 9.842 3.916 1.00 0.00 62 LEU A C 6
ATOM 6363 O O . LEU A 1 62 ? 9.052 9.739 2.790 1.00 0.00 62 LEU A O 6
ATOM 6379 N N . THR A 1 63 ? 8.544 10.985 4.594 1.00 0.00 63 THR A N 6
ATOM 6380 C CA . THR A 1 63 ? 9.107 12.211 4.042 1.00 0.00 63 THR A CA 6
ATOM 6381 C C . THR A 1 63 ? 10.583 12.348 4.397 1.00 0.00 63 THR A C 6
ATOM 6382 O O . THR A 1 63 ? 11.407 12.689 3.550 1.00 0.00 63 THR A O 6
ATOM 6393 N N . GLY A 1 64 ? 10.911 12.078 5.658 1.00 0.00 64 GLY A N 6
ATOM 6394 C CA . GLY A 1 64 ? 12.289 12.176 6.103 1.00 0.00 64 GLY A CA 6
ATOM 6395 C C . GLY A 1 64 ? 12.893 13.538 5.822 1.00 0.00 64 GLY A C 6
ATOM 6396 O O . GLY A 1 64 ? 12.731 14.469 6.610 1.00 0.00 64 GLY A O 6
ATOM 6400 N N . GLN A 1 65 ? 13.593 13.653 4.698 1.00 0.00 65 GLN A N 6
ATOM 6401 C CA . GLN A 1 65 ? 14.225 14.910 4.318 1.00 0.00 65 GLN A CA 6
ATOM 6402 C C . GLN A 1 65 ? 13.196 15.893 3.768 1.00 0.00 65 GLN A C 6
ATOM 6403 O O . GLN A 1 65 ? 12.261 15.501 3.072 1.00 0.00 65 GLN A O 6
ATOM 6417 N N . ASN A 1 66 ? 13.377 17.170 4.086 1.00 0.00 66 ASN A N 6
ATOM 6418 C CA . ASN A 1 66 ? 12.463 18.209 3.624 1.00 0.00 66 ASN A CA 6
ATOM 6419 C C . ASN A 1 66 ? 12.377 18.220 2.101 1.00 0.00 66 ASN A C 6
ATOM 6420 O O . ASN A 1 66 ? 13.016 19.036 1.437 1.00 0.00 66 ASN A O 6
ATOM 6431 N N . THR A 1 67 ? 11.581 17.307 1.552 1.00 0.00 67 THR A N 6
ATOM 6432 C CA . THR A 1 67 ? 11.411 17.210 0.108 1.00 0.00 67 THR A CA 6
ATOM 6433 C C . THR A 1 67 ? 10.322 16.206 -0.251 1.00 0.00 67 THR A C 6
ATOM 6434 O O . THR A 1 67 ? 10.245 15.125 0.331 1.00 0.00 67 THR A O 6
ATOM 6445 N N . ALA A 1 68 ? 9.482 16.571 -1.215 1.00 0.00 68 ALA A N 6
ATOM 6446 C CA . ALA A 1 68 ? 8.399 15.700 -1.654 1.00 0.00 68 ALA A CA 6
ATOM 6447 C C . ALA A 1 68 ? 8.339 15.622 -3.175 1.00 0.00 68 ALA A C 6
ATOM 6448 O O . ALA A 1 68 ? 8.837 16.506 -3.873 1.00 0.00 68 ALA A O 6
ATOM 6455 N N . THR A 1 69 ? 7.727 14.557 -3.685 1.00 0.00 69 THR A N 6
ATOM 6456 C CA . THR A 1 69 ? 7.604 14.363 -5.124 1.00 0.00 69 THR A CA 6
ATOM 6457 C C . THR A 1 69 ? 6.155 14.102 -5.522 1.00 0.00 69 THR A C 6
ATOM 6458 O O . THR A 1 69 ? 5.717 14.497 -6.601 1.00 0.00 69 THR A O 6
ATOM 6469 N N . ASN A 1 70 ? 5.416 13.433 -4.642 1.00 0.00 70 ASN A N 6
ATOM 6470 C CA . ASN A 1 70 ? 4.016 13.119 -4.902 1.00 0.00 70 ASN A CA 6
ATOM 6471 C C . ASN A 1 70 ? 3.133 13.571 -3.743 1.00 0.00 70 ASN A C 6
ATOM 6472 O O . ASN A 1 70 ? 2.777 12.790 -2.861 1.00 0.00 70 ASN A O 6
ATOM 6483 N N . PRO A 1 71 ? 2.770 14.862 -3.744 1.00 0.00 71 PRO A N 6
ATOM 6484 C CA . PRO A 1 71 ? 1.923 15.447 -2.700 1.00 0.00 71 PRO A CA 6
ATOM 6485 C C . PRO A 1 71 ? 0.486 14.941 -2.769 1.00 0.00 71 PRO A C 6
ATOM 6486 O O . PRO A 1 71 ? -0.050 14.666 -3.842 1.00 0.00 71 PRO A O 6
ATOM 6497 N N . PRO A 1 72 ? -0.155 14.816 -1.597 1.00 0.00 72 PRO A N 6
ATOM 6498 C CA . PRO A 1 72 ? -1.539 14.345 -1.498 1.00 0.00 72 PRO A CA 6
ATOM 6499 C C . PRO A 1 72 ? -2.538 15.358 -2.048 1.00 0.00 72 PRO A C 6
ATOM 6500 O O . PRO A 1 72 ? -2.360 16.565 -1.895 1.00 0.00 72 PRO A O 6
ATOM 6511 N N . GLY A 1 73 ? -3.589 14.857 -2.689 1.00 0.00 73 GLY A N 6
ATOM 6512 C CA . GLY A 1 73 ? -4.601 15.733 -3.252 1.00 0.00 73 GLY A CA 6
ATOM 6513 C C . GLY A 1 73 ? -5.984 15.452 -2.697 1.00 0.00 73 GLY A C 6
ATOM 6514 O O . GLY A 1 73 ? -6.161 14.550 -1.879 1.00 0.00 73 GLY A O 6
ATOM 6518 N N . LEU A 1 74 ? -6.966 16.229 -3.142 1.00 0.00 74 LEU A N 6
ATOM 6519 C CA . LEU A 1 74 ? -8.340 16.061 -2.684 1.00 0.00 74 LEU A CA 6
ATOM 6520 C C . LEU A 1 74 ? -9.113 15.127 -3.610 1.00 0.00 74 LEU A C 6
ATOM 6521 O O . LEU A 1 74 ? -9.778 14.195 -3.157 1.00 0.00 74 LEU A O 6
ATOM 6537 N N . THR A 1 75 ? -9.020 15.382 -4.911 1.00 0.00 75 THR A N 6
ATOM 6538 C CA . THR A 1 75 ? -9.708 14.565 -5.902 1.00 0.00 75 THR A CA 6
ATOM 6539 C C . THR A 1 75 ? -8.933 13.285 -6.194 1.00 0.00 75 THR A C 6
ATOM 6540 O O . THR A 1 75 ? -9.518 12.255 -6.525 1.00 0.00 75 THR A O 6
ATOM 6551 N N . GLY A 1 76 ? -7.611 13.358 -6.068 1.00 0.00 76 GLY A N 6
ATOM 6552 C CA . GLY A 1 76 ? -6.777 12.197 -6.322 1.00 0.00 76 GLY A CA 6
ATOM 6553 C C . GLY A 1 76 ? -7.140 11.019 -5.441 1.00 0.00 76 GLY A C 6
ATOM 6554 O O . GLY A 1 76 ? -7.165 9.876 -5.899 1.00 0.00 76 GLY A O 6
ATOM 6558 N N . VAL A 1 77 ? -7.421 11.295 -4.171 1.00 0.00 77 VAL A N 6
ATOM 6559 C CA . VAL A 1 77 ? -7.784 10.248 -3.223 1.00 0.00 77 VAL A CA 6
ATOM 6560 C C . VAL A 1 77 ? -8.592 9.148 -3.902 1.00 0.00 77 VAL A C 6
ATOM 6561 O O . VAL A 1 77 ? -9.500 9.424 -4.685 1.00 0.00 77 VAL A O 6
ATOM 6574 N N . GLY A 1 78 ? -8.255 7.899 -3.596 1.00 0.00 78 GLY A N 6
ATOM 6575 C CA . GLY A 1 78 ? -8.960 6.775 -4.185 1.00 0.00 78 GLY A CA 6
ATOM 6576 C C . GLY A 1 78 ? -9.907 6.107 -3.207 1.00 0.00 78 GLY A C 6
ATOM 6577 O O . GLY A 1 78 ? -9.773 4.908 -2.968 1.00 0.00 78 GLY A O 6
ATOM 6583 N N . GLY A 1 1 ? 7.289 -27.872 -6.646 1.00 0.00 1 GLY A N 7
ATOM 6584 C CA . GLY A 1 1 ? 6.438 -27.872 -5.470 1.00 0.00 1 GLY A CA 7
ATOM 6585 C C . GLY A 1 1 ? 6.929 -26.919 -4.399 1.00 0.00 1 GLY A C 7
ATOM 6586 O O . GLY A 1 1 ? 8.086 -26.983 -3.984 1.00 0.00 1 GLY A O 7
ATOM 6590 N N . SER A 1 2 ? 6.048 -26.030 -3.951 1.00 0.00 2 SER A N 7
ATOM 6591 C CA . SER A 1 2 ? 6.400 -25.055 -2.925 1.00 0.00 2 SER A CA 7
ATOM 6592 C C . SER A 1 2 ? 5.831 -25.464 -1.569 1.00 0.00 2 SER A C 7
ATOM 6593 O O . SER A 1 2 ? 4.640 -25.296 -1.308 1.00 0.00 2 SER A O 7
ATOM 6601 N N . SER A 1 3 ? 6.692 -26.001 -0.711 1.00 0.00 3 SER A N 7
ATOM 6602 C CA . SER A 1 3 ? 6.276 -26.438 0.617 1.00 0.00 3 SER A CA 7
ATOM 6603 C C . SER A 1 3 ? 6.553 -25.356 1.656 1.00 0.00 3 SER A C 7
ATOM 6604 O O . SER A 1 3 ? 7.010 -25.643 2.761 1.00 0.00 3 SER A O 7
ATOM 6612 N N . GLY A 1 4 ? 6.271 -24.108 1.292 1.00 0.00 4 GLY A N 7
ATOM 6613 C CA . GLY A 1 4 ? 6.496 -23.001 2.203 1.00 0.00 4 GLY A CA 7
ATOM 6614 C C . GLY A 1 4 ? 7.838 -23.089 2.902 1.00 0.00 4 GLY A C 7
ATOM 6615 O O . GLY A 1 4 ? 7.901 -23.312 4.111 1.00 0.00 4 GLY A O 7
ATOM 6619 N N . SER A 1 5 ? 8.913 -22.916 2.141 1.00 0.00 5 SER A N 7
ATOM 6620 C CA . SER A 1 5 ? 10.261 -22.983 2.695 1.00 0.00 5 SER A CA 7
ATOM 6621 C C . SER A 1 5 ? 10.784 -21.587 3.021 1.00 0.00 5 SER A C 7
ATOM 6622 O O . SER A 1 5 ? 10.225 -20.584 2.578 1.00 0.00 5 SER A O 7
ATOM 6630 N N . SER A 1 6 ? 11.860 -21.532 3.798 1.00 0.00 6 SER A N 7
ATOM 6631 C CA . SER A 1 6 ? 12.458 -20.261 4.188 1.00 0.00 6 SER A CA 7
ATOM 6632 C C . SER A 1 6 ? 13.052 -19.546 2.978 1.00 0.00 6 SER A C 7
ATOM 6633 O O . SER A 1 6 ? 13.139 -20.112 1.889 1.00 0.00 6 SER A O 7
ATOM 6641 N N . GLY A 1 7 ? 13.459 -18.296 3.178 1.00 0.00 7 GLY A N 7
ATOM 6642 C CA . GLY A 1 7 ? 14.040 -17.523 2.095 1.00 0.00 7 GLY A CA 7
ATOM 6643 C C . GLY A 1 7 ? 13.118 -16.422 1.610 1.00 0.00 7 GLY A C 7
ATOM 6644 O O . GLY A 1 7 ? 12.981 -15.384 2.258 1.00 0.00 7 GLY A O 7
ATOM 6648 N N . THR A 1 8 ? 12.482 -16.647 0.464 1.00 0.00 8 THR A N 7
ATOM 6649 C CA . THR A 1 8 ? 11.571 -15.665 -0.110 1.00 0.00 8 THR A CA 7
ATOM 6650 C C . THR A 1 8 ? 10.761 -16.268 -1.252 1.00 0.00 8 THR A C 7
ATOM 6651 O O . THR A 1 8 ? 11.225 -17.175 -1.942 1.00 0.00 8 THR A O 7
ATOM 6662 N N . GLU A 1 9 ? 9.549 -15.758 -1.446 1.00 0.00 9 GLU A N 7
ATOM 6663 C CA . GLU A 1 9 ? 8.675 -16.248 -2.505 1.00 0.00 9 GLU A CA 7
ATOM 6664 C C . GLU A 1 9 ? 7.791 -15.126 -3.044 1.00 0.00 9 GLU A C 7
ATOM 6665 O O . GLU A 1 9 ? 7.682 -14.063 -2.435 1.00 0.00 9 GLU A O 7
ATOM 6677 N N . GLU A 1 10 ? 7.164 -15.374 -4.190 1.00 0.00 10 GLU A N 7
ATOM 6678 C CA . GLU A 1 10 ? 6.292 -14.384 -4.811 1.00 0.00 10 GLU A CA 7
ATOM 6679 C C . GLU A 1 10 ? 5.019 -14.191 -3.993 1.00 0.00 10 GLU A C 7
ATOM 6680 O O . GLU A 1 10 ? 3.945 -14.659 -4.373 1.00 0.00 10 GLU A O 7
ATOM 6692 N N . HIS A 1 11 ? 5.146 -13.497 -2.866 1.00 0.00 11 HIS A N 7
ATOM 6693 C CA . HIS A 1 11 ? 4.006 -13.241 -1.993 1.00 0.00 11 HIS A CA 7
ATOM 6694 C C . HIS A 1 11 ? 3.250 -14.532 -1.695 1.00 0.00 11 HIS A C 7
ATOM 6695 O O . HIS A 1 11 ? 2.024 -14.583 -1.796 1.00 0.00 11 HIS A O 7
ATOM 6709 N N . VAL A 1 12 ? 3.989 -15.574 -1.327 1.00 0.00 12 VAL A N 7
ATOM 6710 C CA . VAL A 1 12 ? 3.388 -16.865 -1.014 1.00 0.00 12 VAL A CA 7
ATOM 6711 C C . VAL A 1 12 ? 2.230 -16.709 -0.035 1.00 0.00 12 VAL A C 7
ATOM 6712 O O . VAL A 1 12 ? 1.261 -17.467 -0.077 1.00 0.00 12 VAL A O 7
ATOM 6725 N N . GLY A 1 13 ? 2.337 -15.720 0.847 1.00 0.00 13 GLY A N 7
ATOM 6726 C CA . GLY A 1 13 ? 1.292 -15.482 1.825 1.00 0.00 13 GLY A CA 7
ATOM 6727 C C . GLY A 1 13 ? 1.718 -15.853 3.232 1.00 0.00 13 GLY A C 7
ATOM 6728 O O . GLY A 1 13 ? 0.954 -16.465 3.978 1.00 0.00 13 GLY A O 7
ATOM 6732 N N . SER A 1 14 ? 2.942 -15.484 3.594 1.00 0.00 14 SER A N 7
ATOM 6733 C CA . SER A 1 14 ? 3.472 -15.787 4.919 1.00 0.00 14 SER A CA 7
ATOM 6734 C C . SER A 1 14 ? 3.223 -14.630 5.881 1.00 0.00 14 SER A C 7
ATOM 6735 O O . SER A 1 14 ? 4.067 -13.750 6.043 1.00 0.00 14 SER A O 7
ATOM 6743 N N . GLY A 1 15 ? 2.055 -14.639 6.518 1.00 0.00 15 GLY A N 7
ATOM 6744 C CA . GLY A 1 15 ? 1.714 -13.585 7.456 1.00 0.00 15 GLY A CA 7
ATOM 6745 C C . GLY A 1 15 ? 2.049 -12.205 6.925 1.00 0.00 15 GLY A C 7
ATOM 6746 O O . GLY A 1 15 ? 2.674 -11.401 7.617 1.00 0.00 15 GLY A O 7
ATOM 6750 N N . LEU A 1 16 ? 1.634 -11.930 5.694 1.00 0.00 16 LEU A N 7
ATOM 6751 C CA . LEU A 1 16 ? 1.894 -10.638 5.069 1.00 0.00 16 LEU A CA 7
ATOM 6752 C C . LEU A 1 16 ? 0.593 -9.883 4.815 1.00 0.00 16 LEU A C 7
ATOM 6753 O O . LEU A 1 16 ? 0.606 -8.747 4.344 1.00 0.00 16 LEU A O 7
ATOM 6769 N N . GLU A 1 17 ? -0.528 -10.524 5.133 1.00 0.00 17 GLU A N 7
ATOM 6770 C CA . GLU A 1 17 ? -1.837 -9.911 4.940 1.00 0.00 17 GLU A CA 7
ATOM 6771 C C . GLU A 1 17 ? -1.800 -8.426 5.289 1.00 0.00 17 GLU A C 7
ATOM 6772 O O . GLU A 1 17 ? -1.155 -8.020 6.256 1.00 0.00 17 GLU A O 7
ATOM 6784 N N . CYS A 1 18 ? -2.496 -7.620 4.494 1.00 0.00 18 CYS A N 7
ATOM 6785 C CA . CYS A 1 18 ? -2.543 -6.180 4.716 1.00 0.00 18 CYS A CA 7
ATOM 6786 C C . CYS A 1 18 ? -3.040 -5.863 6.124 1.00 0.00 18 CYS A C 7
ATOM 6787 O O . CYS A 1 18 ? -4.088 -6.339 6.562 1.00 0.00 18 CYS A O 7
ATOM 6794 N N . PRO A 1 19 ? -2.270 -5.039 6.851 1.00 0.00 19 PRO A N 7
ATOM 6795 C CA . PRO A 1 19 ? -2.611 -4.639 8.219 1.00 0.00 19 PRO A CA 7
ATOM 6796 C C . PRO A 1 19 ? -3.820 -3.711 8.267 1.00 0.00 19 PRO A C 7
ATOM 6797 O O . PRO A 1 19 ? -4.593 -3.730 9.226 1.00 0.00 19 PRO A O 7
ATOM 6808 N N . VAL A 1 20 ? -3.979 -2.899 7.227 1.00 0.00 20 VAL A N 7
ATOM 6809 C CA . VAL A 1 20 ? -5.095 -1.964 7.150 1.00 0.00 20 VAL A CA 7
ATOM 6810 C C . VAL A 1 20 ? -6.424 -2.674 7.387 1.00 0.00 20 VAL A C 7
ATOM 6811 O O . VAL A 1 20 ? -7.237 -2.237 8.202 1.00 0.00 20 VAL A O 7
ATOM 6824 N N . CYS A 1 21 ? -6.638 -3.772 6.670 1.00 0.00 21 CYS A N 7
ATOM 6825 C CA . CYS A 1 21 ? -7.867 -4.544 6.801 1.00 0.00 21 CYS A CA 7
ATOM 6826 C C . CYS A 1 21 ? -7.606 -5.867 7.515 1.00 0.00 21 CYS A C 7
ATOM 6827 O O . CYS A 1 21 ? -8.520 -6.478 8.069 1.00 0.00 21 CYS A O 7
ATOM 6834 N N . LYS A 1 22 ? -6.351 -6.303 7.499 1.00 0.00 22 LYS A N 7
ATOM 6835 C CA . LYS A 1 22 ? -5.966 -7.552 8.146 1.00 0.00 22 LYS A CA 7
ATOM 6836 C C . LYS A 1 22 ? -6.621 -8.745 7.457 1.00 0.00 22 LYS A C 7
ATOM 6837 O O . LYS A 1 22 ? -7.064 -9.686 8.115 1.00 0.00 22 LYS A O 7
ATOM 6856 N N . GLU A 1 23 ? -6.675 -8.700 6.130 1.00 0.00 23 GLU A N 7
ATOM 6857 C CA . GLU A 1 23 ? -7.275 -9.779 5.354 1.00 0.00 23 GLU A CA 7
ATOM 6858 C C . GLU A 1 23 ? -6.199 -10.652 4.714 1.00 0.00 23 GLU A C 7
ATOM 6859 O O . GLU A 1 23 ? -5.817 -11.686 5.262 1.00 0.00 23 GLU A O 7
ATOM 6871 N N . ASP A 1 24 ? -5.717 -10.228 3.551 1.00 0.00 24 ASP A N 7
ATOM 6872 C CA . ASP A 1 24 ? -4.685 -10.970 2.835 1.00 0.00 24 ASP A CA 7
ATOM 6873 C C . ASP A 1 24 ? -4.364 -10.305 1.501 1.00 0.00 24 ASP A C 7
ATOM 6874 O O . ASP A 1 24 ? -5.070 -9.396 1.063 1.00 0.00 24 ASP A O 7
ATOM 6883 N N . TYR A 1 25 ? -3.296 -10.764 0.859 1.00 0.00 25 TYR A N 7
ATOM 6884 C CA . TYR A 1 25 ? -2.879 -10.211 -0.425 1.00 0.00 25 TYR A CA 7
ATOM 6885 C C . TYR A 1 25 ? -3.349 -11.095 -1.577 1.00 0.00 25 TYR A C 7
ATOM 6886 O O . TYR A 1 25 ? -4.072 -12.069 -1.371 1.00 0.00 25 TYR A O 7
ATOM 6904 N N . ALA A 1 26 ? -2.930 -10.747 -2.789 1.00 0.00 26 ALA A N 7
ATOM 6905 C CA . ALA A 1 26 ? -3.304 -11.509 -3.974 1.00 0.00 26 ALA A CA 7
ATOM 6906 C C . ALA A 1 26 ? -2.405 -11.162 -5.156 1.00 0.00 26 ALA A C 7
ATOM 6907 O O . ALA A 1 26 ? -2.186 -9.988 -5.459 1.00 0.00 26 ALA A O 7
ATOM 6914 N N . LEU A 1 27 ? -1.887 -12.189 -5.820 1.00 0.00 27 LEU A N 7
ATOM 6915 C CA . LEU A 1 27 ? -1.010 -11.992 -6.970 1.00 0.00 27 LEU A CA 7
ATOM 6916 C C . LEU A 1 27 ? -1.500 -10.837 -7.837 1.00 0.00 27 LEU A C 7
ATOM 6917 O O . LEU A 1 27 ? -0.712 -9.999 -8.275 1.00 0.00 27 LEU A O 7
ATOM 6933 N N . GLY A 1 28 ? -2.807 -10.797 -8.079 1.00 0.00 28 GLY A N 7
ATOM 6934 C CA . GLY A 1 28 ? -3.379 -9.739 -8.890 1.00 0.00 28 GLY A CA 7
ATOM 6935 C C . GLY A 1 28 ? -3.629 -8.471 -8.098 1.00 0.00 28 GLY A C 7
ATOM 6936 O O . GLY A 1 28 ? -3.711 -7.383 -8.666 1.00 0.00 28 GLY A O 7
ATOM 6940 N N . GLU A 1 29 ? -3.751 -8.612 -6.782 1.00 0.00 29 GLU A N 7
ATOM 6941 C CA . GLU A 1 29 ? -3.996 -7.468 -5.911 1.00 0.00 29 GLU A CA 7
ATOM 6942 C C . GLU A 1 29 ? -2.786 -6.539 -5.881 1.00 0.00 29 GLU A C 7
ATOM 6943 O O . GLU A 1 29 ? -1.689 -6.943 -5.493 1.00 0.00 29 GLU A O 7
ATOM 6955 N N . SER A 1 30 ? -2.993 -5.293 -6.292 1.00 0.00 30 SER A N 7
ATOM 6956 C CA . SER A 1 30 ? -1.920 -4.307 -6.317 1.00 0.00 30 SER A CA 7
ATOM 6957 C C . SER A 1 30 ? -1.461 -3.967 -4.902 1.00 0.00 30 SER A C 7
ATOM 6958 O O . SER A 1 30 ? -2.122 -3.214 -4.186 1.00 0.00 30 SER A O 7
ATOM 6966 N N . VAL A 1 31 ? -0.324 -4.529 -4.504 1.00 0.00 31 VAL A N 7
ATOM 6967 C CA . VAL A 1 31 ? 0.225 -4.286 -3.176 1.00 0.00 31 VAL A CA 7
ATOM 6968 C C . VAL A 1 31 ? 1.316 -3.221 -3.218 1.00 0.00 31 VAL A C 7
ATOM 6969 O O . VAL A 1 31 ? 2.034 -3.093 -4.210 1.00 0.00 31 VAL A O 7
ATOM 6982 N N . ARG A 1 32 ? 1.435 -2.461 -2.134 1.00 0.00 32 ARG A N 7
ATOM 6983 C CA . ARG A 1 32 ? 2.438 -1.406 -2.048 1.00 0.00 32 ARG A CA 7
ATOM 6984 C C . ARG A 1 32 ? 3.353 -1.624 -0.846 1.00 0.00 32 ARG A C 7
ATOM 6985 O O . ARG A 1 32 ? 2.888 -1.936 0.250 1.00 0.00 32 ARG A O 7
ATOM 7006 N N . GLN A 1 33 ? 4.653 -1.457 -1.061 1.00 0.00 33 GLN A N 7
ATOM 7007 C CA . GLN A 1 33 ? 5.632 -1.636 0.005 1.00 0.00 33 GLN A CA 7
ATOM 7008 C C . GLN A 1 33 ? 6.114 -0.289 0.534 1.00 0.00 33 GLN A C 7
ATOM 7009 O O . GLN A 1 33 ? 6.318 0.654 -0.232 1.00 0.00 33 GLN A O 7
ATOM 7023 N N . LEU A 1 34 ? 6.294 -0.206 1.847 1.00 0.00 34 LEU A N 7
ATOM 7024 C CA . LEU A 1 34 ? 6.752 1.027 2.480 1.00 0.00 34 LEU A CA 7
ATOM 7025 C C . LEU A 1 34 ? 8.250 0.970 2.761 1.00 0.00 34 LEU A C 7
ATOM 7026 O O . LEU A 1 34 ? 8.858 -0.099 2.809 1.00 0.00 34 LEU A O 7
ATOM 7042 N N . PRO A 1 35 ? 8.861 2.149 2.955 1.00 0.00 35 PRO A N 7
ATOM 7043 C CA . PRO A 1 35 ? 10.295 2.260 3.238 1.00 0.00 35 PRO A CA 7
ATOM 7044 C C . PRO A 1 35 ? 10.655 1.735 4.623 1.00 0.00 35 PRO A C 7
ATOM 7045 O O . PRO A 1 35 ? 11.795 1.865 5.071 1.00 0.00 35 PRO A O 7
ATOM 7056 N N . CYS A 1 36 ? 9.677 1.141 5.298 1.00 0.00 36 CYS A N 7
ATOM 7057 C CA . CYS A 1 36 ? 9.889 0.596 6.633 1.00 0.00 36 CYS A CA 7
ATOM 7058 C C . CYS A 1 36 ? 9.755 -0.925 6.628 1.00 0.00 36 CYS A C 7
ATOM 7059 O O . CYS A 1 36 ? 9.669 -1.554 7.681 1.00 0.00 36 CYS A O 7
ATOM 7066 N N . ASN A 1 37 ? 9.739 -1.507 5.434 1.00 0.00 37 ASN A N 7
ATOM 7067 C CA . ASN A 1 37 ? 9.615 -2.953 5.290 1.00 0.00 37 ASN A CA 7
ATOM 7068 C C . ASN A 1 37 ? 8.197 -3.413 5.615 1.00 0.00 37 ASN A C 7
ATOM 7069 O O . ASN A 1 37 ? 7.995 -4.484 6.188 1.00 0.00 37 ASN A O 7
ATOM 7080 N N . HIS A 1 38 ? 7.216 -2.595 5.244 1.00 0.00 38 HIS A N 7
ATOM 7081 C CA . HIS A 1 38 ? 5.816 -2.918 5.495 1.00 0.00 38 HIS A CA 7
ATOM 7082 C C . HIS A 1 38 ? 4.982 -2.739 4.230 1.00 0.00 38 HIS A C 7
ATOM 7083 O O . HIS A 1 38 ? 5.000 -1.676 3.607 1.00 0.00 38 HIS A O 7
ATOM 7097 N N . LEU A 1 39 ? 4.254 -3.784 3.854 1.00 0.00 39 LEU A N 7
ATOM 7098 C CA . LEU A 1 39 ? 3.413 -3.743 2.662 1.00 0.00 39 LEU A CA 7
ATOM 7099 C C . LEU A 1 39 ? 1.968 -3.421 3.026 1.00 0.00 39 LEU A C 7
ATOM 7100 O O . LEU A 1 39 ? 1.545 -3.617 4.166 1.00 0.00 39 LEU A O 7
ATOM 7116 N N . PHE A 1 40 ? 1.213 -2.927 2.050 1.00 0.00 40 PHE A N 7
ATOM 7117 C CA . PHE A 1 40 ? -0.186 -2.579 2.267 1.00 0.00 40 PHE A CA 7
ATOM 7118 C C . PHE A 1 40 ? -0.946 -2.530 0.945 1.00 0.00 40 PHE A C 7
ATOM 7119 O O . PHE A 1 40 ? -0.399 -2.134 -0.084 1.00 0.00 40 PHE A O 7
ATOM 7136 N N . HIS A 1 41 ? -2.211 -2.938 0.981 1.00 0.00 41 HIS A N 7
ATOM 7137 C CA . HIS A 1 41 ? -3.047 -2.941 -0.214 1.00 0.00 41 HIS A CA 7
ATOM 7138 C C . HIS A 1 41 ? -3.016 -1.580 -0.903 1.00 0.00 41 HIS A C 7
ATOM 7139 O O . HIS A 1 41 ? -3.140 -0.542 -0.253 1.00 0.00 41 HIS A O 7
ATOM 7153 N N . ASP A 1 42 ? -2.850 -1.593 -2.221 1.00 0.00 42 ASP A N 7
ATOM 7154 C CA . ASP A 1 42 ? -2.803 -0.360 -2.998 1.00 0.00 42 ASP A CA 7
ATOM 7155 C C . ASP A 1 42 ? -4.105 0.421 -2.857 1.00 0.00 42 ASP A C 7
ATOM 7156 O O . ASP A 1 42 ? -4.209 1.562 -3.309 1.00 0.00 42 ASP A O 7
ATOM 7165 N N . SER A 1 43 ? -5.098 -0.201 -2.228 1.00 0.00 43 SER A N 7
ATOM 7166 C CA . SER A 1 43 ? -6.396 0.434 -2.032 1.00 0.00 43 SER A CA 7
ATOM 7167 C C . SER A 1 43 ? -6.617 0.774 -0.561 1.00 0.00 43 SER A C 7
ATOM 7168 O O . SER A 1 43 ? -7.592 1.438 -0.206 1.00 0.00 43 SER A O 7
ATOM 7176 N N . CYS A 1 44 ? -5.705 0.315 0.289 1.00 0.00 44 CYS A N 7
ATOM 7177 C CA . CYS A 1 44 ? -5.799 0.569 1.722 1.00 0.00 44 CYS A CA 7
ATOM 7178 C C . CYS A 1 44 ? -4.777 1.616 2.157 1.00 0.00 44 CYS A C 7
ATOM 7179 O O . CYS A 1 44 ? -5.035 2.412 3.061 1.00 0.00 44 CYS A O 7
ATOM 7186 N N . ILE A 1 45 ? -3.618 1.609 1.506 1.00 0.00 45 ILE A N 7
ATOM 7187 C CA . ILE A 1 45 ? -2.559 2.559 1.825 1.00 0.00 45 ILE A CA 7
ATOM 7188 C C . ILE A 1 45 ? -2.732 3.858 1.045 1.00 0.00 45 ILE A C 7
ATOM 7189 O O . ILE A 1 45 ? -2.622 4.949 1.604 1.00 0.00 45 ILE A O 7
ATOM 7205 N N . VAL A 1 46 ? -3.007 3.732 -0.250 1.00 0.00 46 VAL A N 7
ATOM 7206 C CA . VAL A 1 46 ? -3.199 4.896 -1.107 1.00 0.00 46 VAL A CA 7
ATOM 7207 C C . VAL A 1 46 ? -4.044 5.957 -0.411 1.00 0.00 46 VAL A C 7
ATOM 7208 O O . VAL A 1 46 ? -3.625 7.100 -0.229 1.00 0.00 46 VAL A O 7
ATOM 7221 N N . PRO A 1 47 ? -5.266 5.572 -0.012 1.00 0.00 47 PRO A N 7
ATOM 7222 C CA . PRO A 1 47 ? -6.196 6.475 0.672 1.00 0.00 47 PRO A CA 7
ATOM 7223 C C . PRO A 1 47 ? -5.737 6.822 2.084 1.00 0.00 47 PRO A C 7
ATOM 7224 O O . PRO A 1 47 ? -6.288 7.717 2.724 1.00 0.00 47 PRO A O 7
ATOM 7235 N N . TRP A 1 48 ? -4.724 6.108 2.563 1.00 0.00 48 TRP A N 7
ATOM 7236 C CA . TRP A 1 48 ? -4.190 6.342 3.900 1.00 0.00 48 TRP A CA 7
ATOM 7237 C C . TRP A 1 48 ? -3.103 7.411 3.873 1.00 0.00 48 TRP A C 7
ATOM 7238 O O . TRP A 1 48 ? -3.222 8.448 4.528 1.00 0.00 48 TRP A O 7
ATOM 7259 N N . LEU A 1 49 ? -2.045 7.154 3.112 1.00 0.00 49 LEU A N 7
ATOM 7260 C CA . LEU A 1 49 ? -0.937 8.096 2.999 1.00 0.00 49 LEU A CA 7
ATOM 7261 C C . LEU A 1 49 ? -1.434 9.474 2.576 1.00 0.00 49 LEU A C 7
ATOM 7262 O O . LEU A 1 49 ? -0.869 10.495 2.967 1.00 0.00 49 LEU A O 7
ATOM 7278 N N . GLU A 1 50 ? -2.496 9.495 1.777 1.00 0.00 50 GLU A N 7
ATOM 7279 C CA . GLU A 1 50 ? -3.070 10.749 1.302 1.00 0.00 50 GLU A CA 7
ATOM 7280 C C . GLU A 1 50 ? -3.705 11.526 2.451 1.00 0.00 50 GLU A C 7
ATOM 7281 O O . GLU A 1 50 ? -4.195 12.639 2.264 1.00 0.00 50 GLU A O 7
ATOM 7293 N N . GLN A 1 51 ? -3.692 10.930 3.639 1.00 0.00 51 GLN A N 7
ATOM 7294 C CA . GLN A 1 51 ? -4.268 11.565 4.818 1.00 0.00 51 GLN A CA 7
ATOM 7295 C C . GLN A 1 51 ? -3.249 11.635 5.951 1.00 0.00 51 GLN A C 7
ATOM 7296 O O . GLN A 1 51 ? -3.168 12.634 6.667 1.00 0.00 51 GLN A O 7
ATOM 7310 N N . HIS A 1 52 ? -2.473 10.568 6.109 1.00 0.00 52 HIS A N 7
ATOM 7311 C CA . HIS A 1 52 ? -1.459 10.508 7.156 1.00 0.00 52 HIS A CA 7
ATOM 7312 C C . HIS A 1 52 ? -0.057 10.515 6.554 1.00 0.00 52 HIS A C 7
ATOM 7313 O O . HIS A 1 52 ? 0.915 10.864 7.225 1.00 0.00 52 HIS A O 7
ATOM 7327 N N . ASP A 1 53 ? 0.040 10.127 5.288 1.00 0.00 53 ASP A N 7
ATOM 7328 C CA . ASP A 1 53 ? 1.324 10.089 4.596 1.00 0.00 53 ASP A CA 7
ATOM 7329 C C . ASP A 1 53 ? 2.373 9.369 5.437 1.00 0.00 53 ASP A C 7
ATOM 7330 O O . ASP A 1 53 ? 3.518 9.811 5.531 1.00 0.00 53 ASP A O 7
ATOM 7339 N N . SER A 1 54 ? 1.975 8.257 6.047 1.00 0.00 54 SER A N 7
ATOM 7340 C CA . SER A 1 54 ? 2.879 7.479 6.885 1.00 0.00 54 SER A CA 7
ATOM 7341 C C . SER A 1 54 ? 2.406 6.033 6.997 1.00 0.00 54 SER A C 7
ATOM 7342 O O . SER A 1 54 ? 1.366 5.663 6.452 1.00 0.00 54 SER A O 7
ATOM 7350 N N . CYS A 1 55 ? 3.178 5.218 7.709 1.00 0.00 55 CYS A N 7
ATOM 7351 C CA . CYS A 1 55 ? 2.840 3.812 7.894 1.00 0.00 55 CYS A CA 7
ATOM 7352 C C . CYS A 1 55 ? 1.790 3.644 8.988 1.00 0.00 55 CYS A C 7
ATOM 7353 O O . CYS A 1 55 ? 1.983 4.045 10.136 1.00 0.00 55 CYS A O 7
ATOM 7360 N N . PRO A 1 56 ? 0.649 3.038 8.625 1.00 0.00 56 PRO A N 7
ATOM 7361 C CA . PRO A 1 56 ? -0.454 2.802 9.561 1.00 0.00 56 PRO A CA 7
ATOM 7362 C C . PRO A 1 56 ? -0.112 1.748 10.608 1.00 0.00 56 PRO A C 7
ATOM 7363 O O . PRO A 1 56 ? -0.959 1.359 11.412 1.00 0.00 56 PRO A O 7
ATOM 7374 N N . VAL A 1 57 ? 1.136 1.289 10.593 1.00 0.00 57 VAL A N 7
ATOM 7375 C CA . VAL A 1 57 ? 1.591 0.280 11.542 1.00 0.00 57 VAL A CA 7
ATOM 7376 C C . VAL A 1 57 ? 2.636 0.853 12.493 1.00 0.00 57 VAL A C 7
ATOM 7377 O O . VAL A 1 57 ? 2.446 0.863 13.710 1.00 0.00 57 VAL A O 7
ATOM 7390 N N . CYS A 1 58 ? 3.742 1.329 11.930 1.00 0.00 58 CYS A N 7
ATOM 7391 C CA . CYS A 1 58 ? 4.819 1.904 12.727 1.00 0.00 58 CYS A CA 7
ATOM 7392 C C . CYS A 1 58 ? 4.896 3.415 12.528 1.00 0.00 58 CYS A C 7
ATOM 7393 O O . CYS A 1 58 ? 5.562 4.118 13.288 1.00 0.00 58 CYS A O 7
ATOM 7400 N N . ARG A 1 59 ? 4.209 3.907 11.502 1.00 0.00 59 ARG A N 7
ATOM 7401 C CA . ARG A 1 59 ? 4.199 5.334 11.203 1.00 0.00 59 ARG A CA 7
ATOM 7402 C C . ARG A 1 59 ? 5.614 5.845 10.947 1.00 0.00 59 ARG A C 7
ATOM 7403 O O . ARG A 1 59 ? 6.030 6.861 11.504 1.00 0.00 59 ARG A O 7
ATOM 7424 N N . LYS A 1 60 ? 6.350 5.134 10.100 1.00 0.00 60 LYS A N 7
ATOM 7425 C CA . LYS A 1 60 ? 7.718 5.514 9.767 1.00 0.00 60 LYS A CA 7
ATOM 7426 C C . LYS A 1 60 ? 7.735 6.637 8.735 1.00 0.00 60 LYS A C 7
ATOM 7427 O O . LYS A 1 60 ? 7.357 6.437 7.581 1.00 0.00 60 LYS A O 7
ATOM 7446 N N . SER A 1 61 ? 8.176 7.817 9.158 1.00 0.00 61 SER A N 7
ATOM 7447 C CA . SER A 1 61 ? 8.240 8.972 8.270 1.00 0.00 61 SER A CA 7
ATOM 7448 C C . SER A 1 61 ? 8.601 8.546 6.850 1.00 0.00 61 SER A C 7
ATOM 7449 O O . SER A 1 61 ? 9.613 7.881 6.627 1.00 0.00 61 SER A O 7
ATOM 7457 N N . LEU A 1 62 ? 7.766 8.935 5.893 1.00 0.00 62 LEU A N 7
ATOM 7458 C CA . LEU A 1 62 ? 7.995 8.594 4.493 1.00 0.00 62 LEU A CA 7
ATOM 7459 C C . LEU A 1 62 ? 8.615 9.768 3.742 1.00 0.00 62 LEU A C 7
ATOM 7460 O O . LEU A 1 62 ? 8.265 10.039 2.592 1.00 0.00 62 LEU A O 7
ATOM 7476 N N . THR A 1 63 ? 9.540 10.462 4.398 1.00 0.00 63 THR A N 7
ATOM 7477 C CA . THR A 1 63 ? 10.210 11.606 3.792 1.00 0.00 63 THR A CA 7
ATOM 7478 C C . THR A 1 63 ? 11.415 12.039 4.620 1.00 0.00 63 THR A C 7
ATOM 7479 O O . THR A 1 63 ? 11.395 11.965 5.848 1.00 0.00 63 THR A O 7
ATOM 7490 N N . GLY A 1 64 ? 12.463 12.493 3.939 1.00 0.00 64 GLY A N 7
ATOM 7491 C CA . GLY A 1 64 ? 13.662 12.932 4.629 1.00 0.00 64 GLY A CA 7
ATOM 7492 C C . GLY A 1 64 ? 14.568 13.764 3.744 1.00 0.00 64 GLY A C 7
ATOM 7493 O O . GLY A 1 64 ? 14.355 14.965 3.582 1.00 0.00 64 GLY A O 7
ATOM 7497 N N . GLN A 1 65 ? 15.583 13.124 3.171 1.00 0.00 65 GLN A N 7
ATOM 7498 C CA . GLN A 1 65 ? 16.526 13.814 2.300 1.00 0.00 65 GLN A CA 7
ATOM 7499 C C . GLN A 1 65 ? 15.825 14.356 1.059 1.00 0.00 65 GLN A C 7
ATOM 7500 O O . GLN A 1 65 ? 14.658 14.053 0.811 1.00 0.00 65 GLN A O 7
ATOM 7514 N N . ASN A 1 66 ? 16.544 15.160 0.282 1.00 0.00 66 ASN A N 7
ATOM 7515 C CA . ASN A 1 66 ? 15.989 15.746 -0.933 1.00 0.00 66 ASN A CA 7
ATOM 7516 C C . ASN A 1 66 ? 15.176 14.716 -1.711 1.00 0.00 66 ASN A C 7
ATOM 7517 O O . ASN A 1 66 ? 15.733 13.813 -2.337 1.00 0.00 66 ASN A O 7
ATOM 7528 N N . THR A 1 67 ? 13.855 14.857 -1.668 1.00 0.00 67 THR A N 7
ATOM 7529 C CA . THR A 1 67 ? 12.965 13.940 -2.368 1.00 0.00 67 THR A CA 7
ATOM 7530 C C . THR A 1 67 ? 11.852 14.695 -3.087 1.00 0.00 67 THR A C 7
ATOM 7531 O O . THR A 1 67 ? 11.503 15.813 -2.709 1.00 0.00 67 THR A O 7
ATOM 7542 N N . ALA A 1 68 ? 11.298 14.076 -4.124 1.00 0.00 68 ALA A N 7
ATOM 7543 C CA . ALA A 1 68 ? 10.222 14.688 -4.894 1.00 0.00 68 ALA A CA 7
ATOM 7544 C C . ALA A 1 68 ? 9.205 15.360 -3.977 1.00 0.00 68 ALA A C 7
ATOM 7545 O O . ALA A 1 68 ? 8.431 14.689 -3.293 1.00 0.00 68 ALA A O 7
ATOM 7552 N N . THR A 1 69 ? 9.212 16.689 -3.967 1.00 0.00 69 THR A N 7
ATOM 7553 C CA . THR A 1 69 ? 8.291 17.452 -3.133 1.00 0.00 69 THR A CA 7
ATOM 7554 C C . THR A 1 69 ? 6.887 17.456 -3.727 1.00 0.00 69 THR A C 7
ATOM 7555 O O . THR A 1 69 ? 6.571 18.275 -4.589 1.00 0.00 69 THR A O 7
ATOM 7566 N N . ASN A 1 70 ? 6.049 16.538 -3.258 1.00 0.00 70 ASN A N 7
ATOM 7567 C CA . ASN A 1 70 ? 4.677 16.437 -3.744 1.00 0.00 70 ASN A CA 7
ATOM 7568 C C . ASN A 1 70 ? 3.703 16.247 -2.585 1.00 0.00 70 ASN A C 7
ATOM 7569 O O . ASN A 1 70 ? 3.916 15.429 -1.690 1.00 0.00 70 ASN A O 7
ATOM 7580 N N . PRO A 1 71 ? 2.607 17.020 -2.601 1.00 0.00 71 PRO A N 7
ATOM 7581 C CA . PRO A 1 71 ? 1.577 16.955 -1.559 1.00 0.00 71 PRO A CA 7
ATOM 7582 C C . PRO A 1 71 ? 0.781 15.656 -1.612 1.00 0.00 71 PRO A C 7
ATOM 7583 O O . PRO A 1 71 ? 0.767 14.948 -2.620 1.00 0.00 71 PRO A O 7
ATOM 7594 N N . PRO A 1 72 ? 0.101 15.332 -0.502 1.00 0.00 72 PRO A N 7
ATOM 7595 C CA . PRO A 1 72 ? -0.712 14.116 -0.398 1.00 0.00 72 PRO A CA 7
ATOM 7596 C C . PRO A 1 72 ? -1.965 14.180 -1.265 1.00 0.00 72 PRO A C 7
ATOM 7597 O O . PRO A 1 72 ? -2.676 13.188 -1.419 1.00 0.00 72 PRO A O 7
ATOM 7608 N N . GLY A 1 73 ? -2.228 15.354 -1.831 1.00 0.00 73 GLY A N 7
ATOM 7609 C CA . GLY A 1 73 ? -3.396 15.525 -2.676 1.00 0.00 73 GLY A CA 7
ATOM 7610 C C . GLY A 1 73 ? -4.177 16.780 -2.339 1.00 0.00 73 GLY A C 7
ATOM 7611 O O . GLY A 1 73 ? -3.738 17.892 -2.638 1.00 0.00 73 GLY A O 7
ATOM 7615 N N . LEU A 1 74 ? -5.337 16.604 -1.718 1.00 0.00 74 LEU A N 7
ATOM 7616 C CA . LEU A 1 74 ? -6.183 17.731 -1.342 1.00 0.00 74 LEU A CA 7
ATOM 7617 C C . LEU A 1 74 ? -5.349 18.863 -0.750 1.00 0.00 74 LEU A C 7
ATOM 7618 O O . LEU A 1 74 ? -4.535 18.646 0.148 1.00 0.00 74 LEU A O 7
ATOM 7634 N N . THR A 1 75 ? -5.560 20.074 -1.257 1.00 0.00 75 THR A N 7
ATOM 7635 C CA . THR A 1 75 ? -4.829 21.241 -0.779 1.00 0.00 75 THR A CA 7
ATOM 7636 C C . THR A 1 75 ? -4.867 21.327 0.743 1.00 0.00 75 THR A C 7
ATOM 7637 O O . THR A 1 75 ? -3.853 21.596 1.385 1.00 0.00 75 THR A O 7
ATOM 7648 N N . GLY A 1 76 ? -6.045 21.097 1.315 1.00 0.00 76 GLY A N 7
ATOM 7649 C CA . GLY A 1 76 ? -6.193 21.153 2.758 1.00 0.00 76 GLY A CA 7
ATOM 7650 C C . GLY A 1 76 ? -6.557 19.809 3.356 1.00 0.00 76 GLY A C 7
ATOM 7651 O O . GLY A 1 76 ? -7.722 19.550 3.658 1.00 0.00 76 GLY A O 7
ATOM 7655 N N . VAL A 1 77 ? -5.558 18.949 3.527 1.00 0.00 77 VAL A N 7
ATOM 7656 C CA . VAL A 1 77 ? -5.778 17.623 4.092 1.00 0.00 77 VAL A CA 7
ATOM 7657 C C . VAL A 1 77 ? -5.066 17.472 5.432 1.00 0.00 77 VAL A C 7
ATOM 7658 O O . VAL A 1 77 ? -3.864 17.713 5.539 1.00 0.00 77 VAL A O 7
ATOM 7671 N N . GLY A 1 78 ? -5.816 17.069 6.453 1.00 0.00 78 GLY A N 7
ATOM 7672 C CA . GLY A 1 78 ? -5.240 16.892 7.773 1.00 0.00 78 GLY A CA 7
ATOM 7673 C C . GLY A 1 78 ? -5.354 18.139 8.628 1.00 0.00 78 GLY A C 7
ATOM 7674 O O . GLY A 1 78 ? -4.701 18.214 9.668 1.00 0.00 78 GLY A O 7
ATOM 7680 N N . GLY A 1 1 ? -6.604 -20.740 -10.651 1.00 0.00 1 GLY A N 8
ATOM 7681 C CA . GLY A 1 1 ? -7.687 -21.676 -10.415 1.00 0.00 1 GLY A CA 8
ATOM 7682 C C . GLY A 1 1 ? -7.477 -22.503 -9.162 1.00 0.00 1 GLY A C 8
ATOM 7683 O O . GLY A 1 1 ? -7.841 -22.082 -8.064 1.00 0.00 1 GLY A O 8
ATOM 7687 N N . SER A 1 2 ? -6.890 -23.684 -9.326 1.00 0.00 2 SER A N 8
ATOM 7688 C CA . SER A 1 2 ? -6.637 -24.575 -8.200 1.00 0.00 2 SER A CA 8
ATOM 7689 C C . SER A 1 2 ? -5.329 -25.337 -8.393 1.00 0.00 2 SER A C 8
ATOM 7690 O O . SER A 1 2 ? -4.879 -25.543 -9.520 1.00 0.00 2 SER A O 8
ATOM 7698 N N . SER A 1 3 ? -4.725 -25.752 -7.284 1.00 0.00 3 SER A N 8
ATOM 7699 C CA . SER A 1 3 ? -3.467 -26.488 -7.330 1.00 0.00 3 SER A CA 8
ATOM 7700 C C . SER A 1 3 ? -2.495 -25.843 -8.313 1.00 0.00 3 SER A C 8
ATOM 7701 O O . SER A 1 3 ? -1.825 -26.530 -9.083 1.00 0.00 3 SER A O 8
ATOM 7709 N N . GLY A 1 4 ? -2.423 -24.515 -8.280 1.00 0.00 4 GLY A N 8
ATOM 7710 C CA . GLY A 1 4 ? -1.532 -23.798 -9.172 1.00 0.00 4 GLY A CA 8
ATOM 7711 C C . GLY A 1 4 ? -0.084 -24.213 -9.002 1.00 0.00 4 GLY A C 8
ATOM 7712 O O . GLY A 1 4 ? 0.393 -25.120 -9.684 1.00 0.00 4 GLY A O 8
ATOM 7716 N N . SER A 1 5 ? 0.618 -23.547 -8.090 1.00 0.00 5 SER A N 8
ATOM 7717 C CA . SER A 1 5 ? 2.022 -23.848 -7.836 1.00 0.00 5 SER A CA 8
ATOM 7718 C C . SER A 1 5 ? 2.279 -24.023 -6.343 1.00 0.00 5 SER A C 8
ATOM 7719 O O . SER A 1 5 ? 1.384 -23.825 -5.521 1.00 0.00 5 SER A O 8
ATOM 7727 N N . SER A 1 6 ? 3.507 -24.397 -6.000 1.00 0.00 6 SER A N 8
ATOM 7728 C CA . SER A 1 6 ? 3.882 -24.603 -4.606 1.00 0.00 6 SER A CA 8
ATOM 7729 C C . SER A 1 6 ? 5.253 -23.999 -4.316 1.00 0.00 6 SER A C 8
ATOM 7730 O O . SER A 1 6 ? 6.054 -23.786 -5.225 1.00 0.00 6 SER A O 8
ATOM 7738 N N . GLY A 1 7 ? 5.515 -23.725 -3.042 1.00 0.00 7 GLY A N 8
ATOM 7739 C CA . GLY A 1 7 ? 6.789 -23.147 -2.654 1.00 0.00 7 GLY A CA 8
ATOM 7740 C C . GLY A 1 7 ? 6.641 -22.084 -1.585 1.00 0.00 7 GLY A C 8
ATOM 7741 O O . GLY A 1 7 ? 5.553 -21.547 -1.377 1.00 0.00 7 GLY A O 8
ATOM 7745 N N . THR A 1 8 ? 7.740 -21.778 -0.901 1.00 0.00 8 THR A N 8
ATOM 7746 C CA . THR A 1 8 ? 7.728 -20.774 0.155 1.00 0.00 8 THR A CA 8
ATOM 7747 C C . THR A 1 8 ? 8.605 -19.581 -0.210 1.00 0.00 8 THR A C 8
ATOM 7748 O O . THR A 1 8 ? 9.783 -19.536 0.142 1.00 0.00 8 THR A O 8
ATOM 7759 N N . GLU A 1 9 ? 8.022 -18.618 -0.916 1.00 0.00 9 GLU A N 8
ATOM 7760 C CA . GLU A 1 9 ? 8.753 -17.425 -1.328 1.00 0.00 9 GLU A CA 8
ATOM 7761 C C . GLU A 1 9 ? 8.822 -16.409 -0.191 1.00 0.00 9 GLU A C 8
ATOM 7762 O O . GLU A 1 9 ? 8.371 -16.678 0.922 1.00 0.00 9 GLU A O 8
ATOM 7774 N N . GLU A 1 10 ? 9.389 -15.242 -0.481 1.00 0.00 10 GLU A N 8
ATOM 7775 C CA . GLU A 1 10 ? 9.518 -14.187 0.517 1.00 0.00 10 GLU A CA 8
ATOM 7776 C C . GLU A 1 10 ? 8.222 -13.390 0.636 1.00 0.00 10 GLU A C 8
ATOM 7777 O O . GLU A 1 10 ? 8.011 -12.670 1.612 1.00 0.00 10 GLU A O 8
ATOM 7789 N N . HIS A 1 11 ? 7.358 -13.523 -0.366 1.00 0.00 11 HIS A N 8
ATOM 7790 C CA . HIS A 1 11 ? 6.083 -12.815 -0.374 1.00 0.00 11 HIS A CA 8
ATOM 7791 C C . HIS A 1 11 ? 4.941 -13.756 -0.746 1.00 0.00 11 HIS A C 8
ATOM 7792 O O . HIS A 1 11 ? 3.779 -13.354 -0.785 1.00 0.00 11 HIS A O 8
ATOM 7806 N N . VAL A 1 12 ? 5.282 -15.012 -1.019 1.00 0.00 12 VAL A N 8
ATOM 7807 C CA . VAL A 1 12 ? 4.285 -16.011 -1.388 1.00 0.00 12 VAL A CA 8
ATOM 7808 C C . VAL A 1 12 ? 2.962 -15.757 -0.674 1.00 0.00 12 VAL A C 8
ATOM 7809 O O . VAL A 1 12 ? 1.890 -15.951 -1.244 1.00 0.00 12 VAL A O 8
ATOM 7822 N N . GLY A 1 13 ? 3.046 -15.321 0.579 1.00 0.00 13 GLY A N 8
ATOM 7823 C CA . GLY A 1 13 ? 1.849 -15.046 1.351 1.00 0.00 13 GLY A CA 8
ATOM 7824 C C . GLY A 1 13 ? 1.941 -15.569 2.771 1.00 0.00 13 GLY A C 8
ATOM 7825 O O . GLY A 1 13 ? 1.073 -16.317 3.222 1.00 0.00 13 GLY A O 8
ATOM 7829 N N . SER A 1 14 ? 2.997 -15.178 3.477 1.00 0.00 14 SER A N 8
ATOM 7830 C CA . SER A 1 14 ? 3.204 -15.616 4.852 1.00 0.00 14 SER A CA 8
ATOM 7831 C C . SER A 1 14 ? 2.993 -14.463 5.828 1.00 0.00 14 SER A C 8
ATOM 7832 O O . SER A 1 14 ? 3.760 -13.501 5.844 1.00 0.00 14 SER A O 8
ATOM 7840 N N . GLY A 1 15 ? 1.945 -14.566 6.640 1.00 0.00 15 GLY A N 8
ATOM 7841 C CA . GLY A 1 15 ? 1.651 -13.526 7.608 1.00 0.00 15 GLY A CA 8
ATOM 7842 C C . GLY A 1 15 ? 1.981 -12.141 7.088 1.00 0.00 15 GLY A C 8
ATOM 7843 O O . GLY A 1 15 ? 2.502 -11.301 7.823 1.00 0.00 15 GLY A O 8
ATOM 7847 N N . LEU A 1 16 ? 1.679 -11.900 5.817 1.00 0.00 16 LEU A N 8
ATOM 7848 C CA . LEU A 1 16 ? 1.948 -10.607 5.198 1.00 0.00 16 LEU A CA 8
ATOM 7849 C C . LEU A 1 16 ? 0.650 -9.855 4.921 1.00 0.00 16 LEU A C 8
ATOM 7850 O O . LEU A 1 16 ? 0.669 -8.701 4.495 1.00 0.00 16 LEU A O 8
ATOM 7866 N N . GLU A 1 17 ? -0.476 -10.517 5.170 1.00 0.00 17 GLU A N 8
ATOM 7867 C CA . GLU A 1 17 ? -1.783 -9.909 4.949 1.00 0.00 17 GLU A CA 8
ATOM 7868 C C . GLU A 1 17 ? -1.757 -8.422 5.290 1.00 0.00 17 GLU A C 8
ATOM 7869 O O . GLU A 1 17 ? -1.125 -8.008 6.263 1.00 0.00 17 GLU A O 8
ATOM 7881 N N . CYS A 1 18 ? -2.447 -7.623 4.484 1.00 0.00 18 CYS A N 8
ATOM 7882 C CA . CYS A 1 18 ? -2.503 -6.183 4.698 1.00 0.00 18 CYS A CA 8
ATOM 7883 C C . CYS A 1 18 ? -3.006 -5.861 6.103 1.00 0.00 18 CYS A C 8
ATOM 7884 O O . CYS A 1 18 ? -4.051 -6.342 6.540 1.00 0.00 18 CYS A O 8
ATOM 7891 N N . PRO A 1 19 ? -2.245 -5.027 6.827 1.00 0.00 19 PRO A N 8
ATOM 7892 C CA . PRO A 1 19 ? -2.593 -4.621 8.192 1.00 0.00 19 PRO A CA 8
ATOM 7893 C C . PRO A 1 19 ? -3.809 -3.702 8.231 1.00 0.00 19 PRO A C 8
ATOM 7894 O O . PRO A 1 19 ? -4.579 -3.716 9.192 1.00 0.00 19 PRO A O 8
ATOM 7905 N N . VAL A 1 20 ? -3.977 -2.905 7.181 1.00 0.00 20 VAL A N 8
ATOM 7906 C CA . VAL A 1 20 ? -5.101 -1.980 7.095 1.00 0.00 20 VAL A CA 8
ATOM 7907 C C . VAL A 1 20 ? -6.424 -2.700 7.328 1.00 0.00 20 VAL A C 8
ATOM 7908 O O . VAL A 1 20 ? -7.245 -2.267 8.137 1.00 0.00 20 VAL A O 8
ATOM 7921 N N . CYS A 1 21 ? -6.625 -3.803 6.615 1.00 0.00 21 CYS A N 8
ATOM 7922 C CA . CYS A 1 21 ? -7.848 -4.585 6.744 1.00 0.00 21 CYS A CA 8
ATOM 7923 C C . CYS A 1 21 ? -7.577 -5.906 7.459 1.00 0.00 21 CYS A C 8
ATOM 7924 O O . CYS A 1 21 ? -8.490 -6.531 7.999 1.00 0.00 21 CYS A O 8
ATOM 7931 N N . LYS A 1 22 ? -6.316 -6.325 7.458 1.00 0.00 22 LYS A N 8
ATOM 7932 C CA . LYS A 1 22 ? -5.923 -7.569 8.107 1.00 0.00 22 LYS A CA 8
ATOM 7933 C C . LYS A 1 22 ? -6.565 -8.769 7.419 1.00 0.00 22 LYS A C 8
ATOM 7934 O O . LYS A 1 22 ? -6.999 -9.714 8.076 1.00 0.00 22 LYS A O 8
ATOM 7953 N N . GLU A 1 23 ? -6.621 -8.724 6.091 1.00 0.00 23 GLU A N 8
ATOM 7954 C CA . GLU A 1 23 ? -7.210 -9.809 5.315 1.00 0.00 23 GLU A CA 8
ATOM 7955 C C . GLU A 1 23 ? -6.125 -10.682 4.690 1.00 0.00 23 GLU A C 8
ATOM 7956 O O . GLU A 1 23 ? -5.748 -11.714 5.246 1.00 0.00 23 GLU A O 8
ATOM 7968 N N . ASP A 1 24 ? -5.629 -10.261 3.532 1.00 0.00 24 ASP A N 8
ATOM 7969 C CA . ASP A 1 24 ? -4.588 -11.003 2.831 1.00 0.00 24 ASP A CA 8
ATOM 7970 C C . ASP A 1 24 ? -4.254 -10.343 1.497 1.00 0.00 24 ASP A C 8
ATOM 7971 O O . ASP A 1 24 ? -4.957 -9.438 1.048 1.00 0.00 24 ASP A O 8
ATOM 7980 N N . TYR A 1 25 ? -3.178 -10.803 0.868 1.00 0.00 25 TYR A N 8
ATOM 7981 C CA . TYR A 1 25 ? -2.749 -10.255 -0.413 1.00 0.00 25 TYR A CA 8
ATOM 7982 C C . TYR A 1 25 ? -3.169 -11.166 -1.563 1.00 0.00 25 TYR A C 8
ATOM 7983 O O . TYR A 1 25 ? -3.865 -12.160 -1.359 1.00 0.00 25 TYR A O 8
ATOM 8001 N N . ALA A 1 26 ? -2.739 -10.818 -2.771 1.00 0.00 26 ALA A N 8
ATOM 8002 C CA . ALA A 1 26 ? -3.067 -11.604 -3.954 1.00 0.00 26 ALA A CA 8
ATOM 8003 C C . ALA A 1 26 ? -2.145 -11.256 -5.118 1.00 0.00 26 ALA A C 8
ATOM 8004 O O . ALA A 1 26 ? -1.964 -10.084 -5.450 1.00 0.00 26 ALA A O 8
ATOM 8011 N N . LEU A 1 27 ? -1.564 -12.280 -5.733 1.00 0.00 27 LEU A N 8
ATOM 8012 C CA . LEU A 1 27 ? -0.660 -12.082 -6.860 1.00 0.00 27 LEU A CA 8
ATOM 8013 C C . LEU A 1 27 ? -1.131 -10.929 -7.740 1.00 0.00 27 LEU A C 8
ATOM 8014 O O . LEU A 1 27 ? -0.340 -10.072 -8.135 1.00 0.00 27 LEU A O 8
ATOM 8030 N N . GLY A 1 28 ? -2.425 -10.912 -8.043 1.00 0.00 28 GLY A N 8
ATOM 8031 C CA . GLY A 1 28 ? -2.980 -9.858 -8.872 1.00 0.00 28 GLY A CA 8
ATOM 8032 C C . GLY A 1 28 ? -3.282 -8.599 -8.085 1.00 0.00 28 GLY A C 8
ATOM 8033 O O . GLY A 1 28 ? -3.298 -7.501 -8.640 1.00 0.00 28 GLY A O 8
ATOM 8037 N N . GLU A 1 29 ? -3.524 -8.758 -6.787 1.00 0.00 29 GLU A N 8
ATOM 8038 C CA . GLU A 1 29 ? -3.830 -7.624 -5.923 1.00 0.00 29 GLU A CA 8
ATOM 8039 C C . GLU A 1 29 ? -2.665 -6.638 -5.886 1.00 0.00 29 GLU A C 8
ATOM 8040 O O . GLU A 1 29 ? -1.560 -6.982 -5.467 1.00 0.00 29 GLU A O 8
ATOM 8052 N N . SER A 1 30 ? -2.922 -5.411 -6.330 1.00 0.00 30 SER A N 8
ATOM 8053 C CA . SER A 1 30 ? -1.895 -4.376 -6.352 1.00 0.00 30 SER A CA 8
ATOM 8054 C C . SER A 1 30 ? -1.469 -4.003 -4.936 1.00 0.00 30 SER A C 8
ATOM 8055 O O . SER A 1 30 ? -2.158 -3.252 -4.245 1.00 0.00 30 SER A O 8
ATOM 8063 N N . VAL A 1 31 ? -0.328 -4.534 -4.509 1.00 0.00 31 VAL A N 8
ATOM 8064 C CA . VAL A 1 31 ? 0.193 -4.257 -3.175 1.00 0.00 31 VAL A CA 8
ATOM 8065 C C . VAL A 1 31 ? 1.287 -3.196 -3.222 1.00 0.00 31 VAL A C 8
ATOM 8066 O O . VAL A 1 31 ? 1.990 -3.058 -4.223 1.00 0.00 31 VAL A O 8
ATOM 8079 N N . ARG A 1 32 ? 1.426 -2.450 -2.131 1.00 0.00 32 ARG A N 8
ATOM 8080 C CA . ARG A 1 32 ? 2.435 -1.400 -2.048 1.00 0.00 32 ARG A CA 8
ATOM 8081 C C . ARG A 1 32 ? 3.341 -1.612 -0.839 1.00 0.00 32 ARG A C 8
ATOM 8082 O O . ARG A 1 32 ? 2.868 -1.908 0.259 1.00 0.00 32 ARG A O 8
ATOM 8103 N N . GLN A 1 33 ? 4.645 -1.460 -1.049 1.00 0.00 33 GLN A N 8
ATOM 8104 C CA . GLN A 1 33 ? 5.617 -1.636 0.024 1.00 0.00 33 GLN A CA 8
ATOM 8105 C C . GLN A 1 33 ? 6.093 -0.288 0.554 1.00 0.00 33 GLN A C 8
ATOM 8106 O O . GLN A 1 33 ? 6.282 0.660 -0.210 1.00 0.00 33 GLN A O 8
ATOM 8120 N N . LEU A 1 34 ? 6.286 -0.208 1.866 1.00 0.00 34 LEU A N 8
ATOM 8121 C CA . LEU A 1 34 ? 6.741 1.025 2.499 1.00 0.00 34 LEU A CA 8
ATOM 8122 C C . LEU A 1 34 ? 8.239 0.972 2.782 1.00 0.00 34 LEU A C 8
ATOM 8123 O O . LEU A 1 34 ? 8.849 -0.097 2.828 1.00 0.00 34 LEU A O 8
ATOM 8139 N N . PRO A 1 35 ? 8.847 2.151 2.978 1.00 0.00 35 PRO A N 8
ATOM 8140 C CA . PRO A 1 35 ? 10.280 2.265 3.263 1.00 0.00 35 PRO A CA 8
ATOM 8141 C C . PRO A 1 35 ? 10.639 1.739 4.648 1.00 0.00 35 PRO A C 8
ATOM 8142 O O . PRO A 1 35 ? 11.780 1.865 5.095 1.00 0.00 35 PRO A O 8
ATOM 8153 N N . CYS A 1 36 ? 9.660 1.148 5.324 1.00 0.00 36 CYS A N 8
ATOM 8154 C CA . CYS A 1 36 ? 9.872 0.602 6.659 1.00 0.00 36 CYS A CA 8
ATOM 8155 C C . CYS A 1 36 ? 9.719 -0.916 6.656 1.00 0.00 36 CYS A C 8
ATOM 8156 O O . CYS A 1 36 ? 9.606 -1.540 7.710 1.00 0.00 36 CYS A O 8
ATOM 8163 N N . ASN A 1 37 ? 9.718 -1.503 5.464 1.00 0.00 37 ASN A N 8
ATOM 8164 C CA . ASN A 1 37 ? 9.580 -2.948 5.323 1.00 0.00 37 ASN A CA 8
ATOM 8165 C C . ASN A 1 37 ? 8.155 -3.391 5.640 1.00 0.00 37 ASN A C 8
ATOM 8166 O O . ASN A 1 37 ? 7.936 -4.475 6.181 1.00 0.00 37 ASN A O 8
ATOM 8177 N N . HIS A 1 38 ? 7.188 -2.545 5.299 1.00 0.00 38 HIS A N 8
ATOM 8178 C CA . HIS A 1 38 ? 5.783 -2.849 5.546 1.00 0.00 38 HIS A CA 8
ATOM 8179 C C . HIS A 1 38 ? 4.962 -2.698 4.269 1.00 0.00 38 HIS A C 8
ATOM 8180 O O . HIS A 1 38 ? 4.986 -1.649 3.623 1.00 0.00 38 HIS A O 8
ATOM 8194 N N . LEU A 1 39 ? 4.236 -3.751 3.910 1.00 0.00 39 LEU A N 8
ATOM 8195 C CA . LEU A 1 39 ? 3.407 -3.736 2.709 1.00 0.00 39 LEU A CA 8
ATOM 8196 C C . LEU A 1 39 ? 1.958 -3.406 3.052 1.00 0.00 39 LEU A C 8
ATOM 8197 O O . LEU A 1 39 ? 1.521 -3.587 4.189 1.00 0.00 39 LEU A O 8
ATOM 8213 N N . PHE A 1 40 ? 1.216 -2.923 2.061 1.00 0.00 40 PHE A N 8
ATOM 8214 C CA . PHE A 1 40 ? -0.185 -2.569 2.257 1.00 0.00 40 PHE A CA 8
ATOM 8215 C C . PHE A 1 40 ? -0.928 -2.533 0.925 1.00 0.00 40 PHE A C 8
ATOM 8216 O O . PHE A 1 40 ? -0.368 -2.148 -0.102 1.00 0.00 40 PHE A O 8
ATOM 8233 N N . HIS A 1 41 ? -2.194 -2.938 0.950 1.00 0.00 41 HIS A N 8
ATOM 8234 C CA . HIS A 1 41 ? -3.016 -2.953 -0.255 1.00 0.00 41 HIS A CA 8
ATOM 8235 C C . HIS A 1 41 ? -2.990 -1.593 -0.947 1.00 0.00 41 HIS A C 8
ATOM 8236 O O . HIS A 1 41 ? -3.133 -0.555 -0.302 1.00 0.00 41 HIS A O 8
ATOM 8250 N N . ASP A 1 42 ? -2.805 -1.608 -2.263 1.00 0.00 42 ASP A N 8
ATOM 8251 C CA . ASP A 1 42 ? -2.760 -0.376 -3.042 1.00 0.00 42 ASP A CA 8
ATOM 8252 C C . ASP A 1 42 ? -4.066 0.401 -2.906 1.00 0.00 42 ASP A C 8
ATOM 8253 O O . ASP A 1 42 ? -4.168 1.545 -3.347 1.00 0.00 42 ASP A O 8
ATOM 8262 N N . SER A 1 43 ? -5.063 -0.229 -2.292 1.00 0.00 43 SER A N 8
ATOM 8263 C CA . SER A 1 43 ? -6.364 0.401 -2.102 1.00 0.00 43 SER A CA 8
ATOM 8264 C C . SER A 1 43 ? -6.589 0.749 -0.634 1.00 0.00 43 SER A C 8
ATOM 8265 O O . SER A 1 43 ? -7.556 1.427 -0.286 1.00 0.00 43 SER A O 8
ATOM 8273 N N . CYS A 1 44 ? -5.689 0.280 0.224 1.00 0.00 44 CYS A N 8
ATOM 8274 C CA . CYS A 1 44 ? -5.787 0.540 1.655 1.00 0.00 44 CYS A CA 8
ATOM 8275 C C . CYS A 1 44 ? -4.777 1.599 2.086 1.00 0.00 44 CYS A C 8
ATOM 8276 O O . CYS A 1 44 ? -5.048 2.404 2.978 1.00 0.00 44 CYS A O 8
ATOM 8283 N N . ILE A 1 45 ? -3.611 1.591 1.448 1.00 0.00 45 ILE A N 8
ATOM 8284 C CA . ILE A 1 45 ? -2.561 2.551 1.764 1.00 0.00 45 ILE A CA 8
ATOM 8285 C C . ILE A 1 45 ? -2.753 3.851 0.990 1.00 0.00 45 ILE A C 8
ATOM 8286 O O . ILE A 1 45 ? -2.648 4.942 1.551 1.00 0.00 45 ILE A O 8
ATOM 8302 N N . VAL A 1 46 ? -3.037 3.727 -0.303 1.00 0.00 46 VAL A N 8
ATOM 8303 C CA . VAL A 1 46 ? -3.246 4.892 -1.154 1.00 0.00 46 VAL A CA 8
ATOM 8304 C C . VAL A 1 46 ? -4.062 5.960 -0.433 1.00 0.00 46 VAL A C 8
ATOM 8305 O O . VAL A 1 46 ? -3.630 7.102 -0.271 1.00 0.00 46 VAL A O 8
ATOM 8318 N N . PRO A 1 47 ? -5.269 5.583 0.011 1.00 0.00 47 PRO A N 8
ATOM 8319 C CA . PRO A 1 47 ? -6.171 6.493 0.723 1.00 0.00 47 PRO A CA 8
ATOM 8320 C C . PRO A 1 47 ? -5.659 6.844 2.117 1.00 0.00 47 PRO A C 8
ATOM 8321 O O . PRO A 1 47 ? -6.115 7.808 2.731 1.00 0.00 47 PRO A O 8
ATOM 8332 N N . TRP A 1 48 ? -4.710 6.055 2.608 1.00 0.00 48 TRP A N 8
ATOM 8333 C CA . TRP A 1 48 ? -4.136 6.283 3.929 1.00 0.00 48 TRP A CA 8
ATOM 8334 C C . TRP A 1 48 ? -3.067 7.369 3.879 1.00 0.00 48 TRP A C 8
ATOM 8335 O O . TRP A 1 48 ? -3.176 8.394 4.553 1.00 0.00 48 TRP A O 8
ATOM 8356 N N . LEU A 1 49 ? -2.034 7.139 3.076 1.00 0.00 49 LEU A N 8
ATOM 8357 C CA . LEU A 1 49 ? -0.944 8.099 2.937 1.00 0.00 49 LEU A CA 8
ATOM 8358 C C . LEU A 1 49 ? -1.477 9.478 2.562 1.00 0.00 49 LEU A C 8
ATOM 8359 O O . LEU A 1 49 ? -0.919 10.498 2.962 1.00 0.00 49 LEU A O 8
ATOM 8375 N N . GLU A 1 50 ? -2.562 9.498 1.795 1.00 0.00 50 GLU A N 8
ATOM 8376 C CA . GLU A 1 50 ? -3.171 10.753 1.368 1.00 0.00 50 GLU A CA 8
ATOM 8377 C C . GLU A 1 50 ? -3.897 11.428 2.529 1.00 0.00 50 GLU A C 8
ATOM 8378 O O . GLU A 1 50 ? -4.535 12.466 2.355 1.00 0.00 50 GLU A O 8
ATOM 8390 N N . GLN A 1 51 ? -3.793 10.830 3.711 1.00 0.00 51 GLN A N 8
ATOM 8391 C CA . GLN A 1 51 ? -4.440 11.373 4.900 1.00 0.00 51 GLN A CA 8
ATOM 8392 C C . GLN A 1 51 ? -3.449 11.491 6.053 1.00 0.00 51 GLN A C 8
ATOM 8393 O O . GLN A 1 51 ? -3.486 12.453 6.820 1.00 0.00 51 GLN A O 8
ATOM 8407 N N . HIS A 1 52 ? -2.565 10.505 6.170 1.00 0.00 52 HIS A N 8
ATOM 8408 C CA . HIS A 1 52 ? -1.563 10.499 7.230 1.00 0.00 52 HIS A CA 8
ATOM 8409 C C . HIS A 1 52 ? -0.156 10.591 6.649 1.00 0.00 52 HIS A C 8
ATOM 8410 O O . HIS A 1 52 ? 0.795 10.934 7.351 1.00 0.00 52 HIS A O 8
ATOM 8424 N N . ASP A 1 53 ? -0.031 10.283 5.362 1.00 0.00 53 ASP A N 8
ATOM 8425 C CA . ASP A 1 53 ? 1.260 10.332 4.686 1.00 0.00 53 ASP A CA 8
ATOM 8426 C C . ASP A 1 53 ? 2.317 9.567 5.477 1.00 0.00 53 ASP A C 8
ATOM 8427 O O . ASP A 1 53 ? 3.484 9.957 5.511 1.00 0.00 53 ASP A O 8
ATOM 8436 N N . SER A 1 54 ? 1.899 8.477 6.113 1.00 0.00 54 SER A N 8
ATOM 8437 C CA . SER A 1 54 ? 2.809 7.660 6.908 1.00 0.00 54 SER A CA 8
ATOM 8438 C C . SER A 1 54 ? 2.329 6.213 6.966 1.00 0.00 54 SER A C 8
ATOM 8439 O O . SER A 1 54 ? 1.300 5.864 6.387 1.00 0.00 54 SER A O 8
ATOM 8447 N N . CYS A 1 55 ? 3.082 5.375 7.670 1.00 0.00 55 CYS A N 8
ATOM 8448 C CA . CYS A 1 55 ? 2.737 3.965 7.806 1.00 0.00 55 CYS A CA 8
ATOM 8449 C C . CYS A 1 55 ? 1.652 3.770 8.862 1.00 0.00 55 CYS A C 8
ATOM 8450 O O . CYS A 1 55 ? 1.782 4.202 10.007 1.00 0.00 55 CYS A O 8
ATOM 8457 N N . PRO A 1 56 ? 0.556 3.104 8.468 1.00 0.00 56 PRO A N 8
ATOM 8458 C CA . PRO A 1 56 ? -0.572 2.836 9.365 1.00 0.00 56 PRO A CA 8
ATOM 8459 C C . PRO A 1 56 ? -0.223 1.820 10.447 1.00 0.00 56 PRO A C 8
ATOM 8460 O O . PRO A 1 56 ? -1.081 1.411 11.229 1.00 0.00 56 PRO A O 8
ATOM 8471 N N . VAL A 1 57 ? 1.043 1.415 10.487 1.00 0.00 57 VAL A N 8
ATOM 8472 C CA . VAL A 1 57 ? 1.506 0.447 11.474 1.00 0.00 57 VAL A CA 8
ATOM 8473 C C . VAL A 1 57 ? 2.557 1.059 12.393 1.00 0.00 57 VAL A C 8
ATOM 8474 O O . VAL A 1 57 ? 2.394 1.082 13.613 1.00 0.00 57 VAL A O 8
ATOM 8487 N N . CYS A 1 58 ? 3.637 1.556 11.799 1.00 0.00 58 CYS A N 8
ATOM 8488 C CA . CYS A 1 58 ? 4.717 2.169 12.563 1.00 0.00 58 CYS A CA 8
ATOM 8489 C C . CYS A 1 58 ? 4.745 3.680 12.349 1.00 0.00 58 CYS A C 8
ATOM 8490 O O . CYS A 1 58 ? 5.483 4.399 13.023 1.00 0.00 58 CYS A O 8
ATOM 8497 N N . ARG A 1 59 ? 3.935 4.153 11.407 1.00 0.00 59 ARG A N 8
ATOM 8498 C CA . ARG A 1 59 ? 3.868 5.578 11.103 1.00 0.00 59 ARG A CA 8
ATOM 8499 C C . ARG A 1 59 ? 5.265 6.159 10.908 1.00 0.00 59 ARG A C 8
ATOM 8500 O O . ARG A 1 59 ? 5.595 7.210 11.460 1.00 0.00 59 ARG A O 8
ATOM 8521 N N . LYS A 1 60 ? 6.083 5.469 10.121 1.00 0.00 60 LYS A N 8
ATOM 8522 C CA . LYS A 1 60 ? 7.445 5.915 9.852 1.00 0.00 60 LYS A CA 8
ATOM 8523 C C . LYS A 1 60 ? 7.450 7.086 8.874 1.00 0.00 60 LYS A C 8
ATOM 8524 O O . LYS A 1 60 ? 7.039 6.947 7.722 1.00 0.00 60 LYS A O 8
ATOM 8543 N N . SER A 1 61 ? 7.919 8.239 9.341 1.00 0.00 61 SER A N 8
ATOM 8544 C CA . SER A 1 61 ? 7.976 9.435 8.508 1.00 0.00 61 SER A CA 8
ATOM 8545 C C . SER A 1 61 ? 8.460 9.095 7.102 1.00 0.00 61 SER A C 8
ATOM 8546 O O . SER A 1 61 ? 9.646 8.842 6.885 1.00 0.00 61 SER A O 8
ATOM 8554 N N . LEU A 1 62 ? 7.534 9.090 6.150 1.00 0.00 62 LEU A N 8
ATOM 8555 C CA . LEU A 1 62 ? 7.865 8.782 4.763 1.00 0.00 62 LEU A CA 8
ATOM 8556 C C . LEU A 1 62 ? 8.387 10.019 4.039 1.00 0.00 62 LEU A C 8
ATOM 8557 O O . LEU A 1 62 ? 8.079 10.243 2.867 1.00 0.00 62 LEU A O 8
ATOM 8573 N N . THR A 1 63 ? 9.180 10.820 4.744 1.00 0.00 63 THR A N 8
ATOM 8574 C CA . THR A 1 63 ? 9.746 12.034 4.169 1.00 0.00 63 THR A CA 8
ATOM 8575 C C . THR A 1 63 ? 10.912 12.546 5.005 1.00 0.00 63 THR A C 8
ATOM 8576 O O . THR A 1 63 ? 10.937 12.376 6.224 1.00 0.00 63 THR A O 8
ATOM 8587 N N . GLY A 1 64 ? 11.878 13.176 4.343 1.00 0.00 64 GLY A N 8
ATOM 8588 C CA . GLY A 1 64 ? 13.034 13.705 5.043 1.00 0.00 64 GLY A CA 8
ATOM 8589 C C . GLY A 1 64 ? 12.699 14.926 5.877 1.00 0.00 64 GLY A C 8
ATOM 8590 O O . GLY A 1 64 ? 11.539 15.148 6.223 1.00 0.00 64 GLY A O 8
ATOM 8594 N N . GLN A 1 65 ? 13.717 15.717 6.201 1.00 0.00 65 GLN A N 8
ATOM 8595 C CA . GLN A 1 65 ? 13.524 16.920 7.001 1.00 0.00 65 GLN A CA 8
ATOM 8596 C C . GLN A 1 65 ? 13.139 18.104 6.121 1.00 0.00 65 GLN A C 8
ATOM 8597 O O . GLN A 1 65 ? 12.224 18.859 6.445 1.00 0.00 65 GLN A O 8
ATOM 8611 N N . ASN A 1 66 ? 13.846 18.260 5.006 1.00 0.00 66 ASN A N 8
ATOM 8612 C CA . ASN A 1 66 ? 13.579 19.354 4.079 1.00 0.00 66 ASN A CA 8
ATOM 8613 C C . ASN A 1 66 ? 13.533 18.848 2.640 1.00 0.00 66 ASN A C 8
ATOM 8614 O O . ASN A 1 66 ? 14.502 18.983 1.891 1.00 0.00 66 ASN A O 8
ATOM 8625 N N . THR A 1 67 ? 12.401 18.265 2.259 1.00 0.00 67 THR A N 8
ATOM 8626 C CA . THR A 1 67 ? 12.228 17.738 0.911 1.00 0.00 67 THR A CA 8
ATOM 8627 C C . THR A 1 67 ? 10.753 17.665 0.534 1.00 0.00 67 THR A C 8
ATOM 8628 O O . THR A 1 67 ? 9.879 17.952 1.351 1.00 0.00 67 THR A O 8
ATOM 8639 N N . ALA A 1 68 ? 10.483 17.277 -0.708 1.00 0.00 68 ALA A N 8
ATOM 8640 C CA . ALA A 1 68 ? 9.113 17.164 -1.192 1.00 0.00 68 ALA A CA 8
ATOM 8641 C C . ALA A 1 68 ? 8.999 16.094 -2.273 1.00 0.00 68 ALA A C 8
ATOM 8642 O O . ALA A 1 68 ? 9.777 16.076 -3.227 1.00 0.00 68 ALA A O 8
ATOM 8649 N N . THR A 1 69 ? 8.025 15.203 -2.118 1.00 0.00 69 THR A N 8
ATOM 8650 C CA . THR A 1 69 ? 7.811 14.129 -3.079 1.00 0.00 69 THR A CA 8
ATOM 8651 C C . THR A 1 69 ? 6.627 14.434 -3.990 1.00 0.00 69 THR A C 8
ATOM 8652 O O . THR A 1 69 ? 6.782 14.555 -5.204 1.00 0.00 69 THR A O 8
ATOM 8663 N N . ASN A 1 70 ? 5.446 14.558 -3.395 1.00 0.00 70 ASN A N 8
ATOM 8664 C CA . ASN A 1 70 ? 4.235 14.850 -4.153 1.00 0.00 70 ASN A CA 8
ATOM 8665 C C . ASN A 1 70 ? 3.092 15.246 -3.223 1.00 0.00 70 ASN A C 8
ATOM 8666 O O . ASN A 1 70 ? 3.014 14.809 -2.075 1.00 0.00 70 ASN A O 8
ATOM 8677 N N . PRO A 1 71 ? 2.184 16.093 -3.729 1.00 0.00 71 PRO A N 8
ATOM 8678 C CA . PRO A 1 71 ? 1.028 16.566 -2.961 1.00 0.00 71 PRO A CA 8
ATOM 8679 C C . PRO A 1 71 ? 0.005 15.462 -2.714 1.00 0.00 71 PRO A C 8
ATOM 8680 O O . PRO A 1 71 ? -0.303 14.660 -3.596 1.00 0.00 71 PRO A O 8
ATOM 8691 N N . PRO A 1 72 ? -0.536 15.419 -1.488 1.00 0.00 72 PRO A N 8
ATOM 8692 C CA . PRO A 1 72 ? -1.533 14.419 -1.097 1.00 0.00 72 PRO A CA 8
ATOM 8693 C C . PRO A 1 72 ? -2.875 14.637 -1.787 1.00 0.00 72 PRO A C 8
ATOM 8694 O O . PRO A 1 72 ? -3.553 15.634 -1.545 1.00 0.00 72 PRO A O 8
ATOM 8705 N N . GLY A 1 73 ? -3.252 13.697 -2.649 1.00 0.00 73 GLY A N 8
ATOM 8706 C CA . GLY A 1 73 ? -4.512 13.806 -3.361 1.00 0.00 73 GLY A CA 8
ATOM 8707 C C . GLY A 1 73 ? -4.738 15.192 -3.931 1.00 0.00 73 GLY A C 8
ATOM 8708 O O . GLY A 1 73 ? -3.910 15.703 -4.687 1.00 0.00 73 GLY A O 8
ATOM 8712 N N . LEU A 1 74 ? -5.862 15.802 -3.571 1.00 0.00 74 LEU A N 8
ATOM 8713 C CA . LEU A 1 74 ? -6.195 17.138 -4.054 1.00 0.00 74 LEU A CA 8
ATOM 8714 C C . LEU A 1 74 ? -5.683 18.207 -3.095 1.00 0.00 74 LEU A C 8
ATOM 8715 O O . LEU A 1 74 ? -5.452 17.940 -1.915 1.00 0.00 74 LEU A O 8
ATOM 8731 N N . THR A 1 75 ? -5.509 19.421 -3.608 1.00 0.00 75 THR A N 8
ATOM 8732 C CA . THR A 1 75 ? -5.025 20.531 -2.797 1.00 0.00 75 THR A CA 8
ATOM 8733 C C . THR A 1 75 ? -5.667 20.524 -1.415 1.00 0.00 75 THR A C 8
ATOM 8734 O O . THR A 1 75 ? -6.884 20.399 -1.286 1.00 0.00 75 THR A O 8
ATOM 8745 N N . GLY A 1 76 ? -4.840 20.659 -0.382 1.00 0.00 76 GLY A N 8
ATOM 8746 C CA . GLY A 1 76 ? -5.347 20.666 0.978 1.00 0.00 76 GLY A CA 8
ATOM 8747 C C . GLY A 1 76 ? -6.458 19.657 1.187 1.00 0.00 76 GLY A C 8
ATOM 8748 O O . GLY A 1 76 ? -7.472 19.961 1.816 1.00 0.00 76 GLY A O 8
ATOM 8752 N N . VAL A 1 77 ? -6.270 18.453 0.657 1.00 0.00 77 VAL A N 8
ATOM 8753 C CA . VAL A 1 77 ? -7.266 17.396 0.789 1.00 0.00 77 VAL A CA 8
ATOM 8754 C C . VAL A 1 77 ? -7.556 17.093 2.254 1.00 0.00 77 VAL A C 8
ATOM 8755 O O . VAL A 1 77 ? -7.088 16.094 2.798 1.00 0.00 77 VAL A O 8
ATOM 8768 N N . GLY A 1 78 ? -8.334 17.965 2.890 1.00 0.00 78 GLY A N 8
ATOM 8769 C CA . GLY A 1 78 ? -8.674 17.773 4.288 1.00 0.00 78 GLY A CA 8
ATOM 8770 C C . GLY A 1 78 ? -7.449 17.654 5.172 1.00 0.00 78 GLY A C 8
ATOM 8771 O O . GLY A 1 78 ? -7.557 17.870 6.378 1.00 0.00 78 GLY A O 8
ATOM 8777 N N . GLY A 1 1 ? 5.941 -37.938 -8.261 1.00 0.00 1 GLY A N 9
ATOM 8778 C CA . GLY A 1 1 ? 5.289 -36.962 -9.114 1.00 0.00 1 GLY A CA 9
ATOM 8779 C C . GLY A 1 1 ? 6.152 -35.741 -9.364 1.00 0.00 1 GLY A C 9
ATOM 8780 O O . GLY A 1 1 ? 7.371 -35.790 -9.198 1.00 0.00 1 GLY A O 9
ATOM 8784 N N . SER A 1 2 ? 5.520 -34.644 -9.767 1.00 0.00 2 SER A N 9
ATOM 8785 C CA . SER A 1 2 ? 6.239 -33.406 -10.046 1.00 0.00 2 SER A CA 9
ATOM 8786 C C . SER A 1 2 ? 7.199 -33.068 -8.910 1.00 0.00 2 SER A C 9
ATOM 8787 O O . SER A 1 2 ? 7.252 -33.767 -7.898 1.00 0.00 2 SER A O 9
ATOM 8795 N N . SER A 1 3 ? 7.958 -31.990 -9.086 1.00 0.00 3 SER A N 9
ATOM 8796 C CA . SER A 1 3 ? 8.919 -31.560 -8.078 1.00 0.00 3 SER A CA 9
ATOM 8797 C C . SER A 1 3 ? 8.653 -30.119 -7.653 1.00 0.00 3 SER A C 9
ATOM 8798 O O . SER A 1 3 ? 9.126 -29.176 -8.286 1.00 0.00 3 SER A O 9
ATOM 8806 N N . GLY A 1 4 ? 7.891 -29.957 -6.575 1.00 0.00 4 GLY A N 9
ATOM 8807 C CA . GLY A 1 4 ? 7.574 -28.629 -6.084 1.00 0.00 4 GLY A CA 9
ATOM 8808 C C . GLY A 1 4 ? 8.354 -28.273 -4.833 1.00 0.00 4 GLY A C 9
ATOM 8809 O O . GLY A 1 4 ? 7.780 -27.815 -3.845 1.00 0.00 4 GLY A O 9
ATOM 8813 N N . SER A 1 5 ? 9.666 -28.484 -4.875 1.00 0.00 5 SER A N 9
ATOM 8814 C CA . SER A 1 5 ? 10.524 -28.187 -3.735 1.00 0.00 5 SER A CA 9
ATOM 8815 C C . SER A 1 5 ? 10.846 -26.697 -3.671 1.00 0.00 5 SER A C 9
ATOM 8816 O O . SER A 1 5 ? 11.563 -26.168 -4.521 1.00 0.00 5 SER A O 9
ATOM 8824 N N . SER A 1 6 ? 10.311 -26.025 -2.656 1.00 0.00 6 SER A N 9
ATOM 8825 C CA . SER A 1 6 ? 10.537 -24.595 -2.482 1.00 0.00 6 SER A CA 9
ATOM 8826 C C . SER A 1 6 ? 11.287 -24.318 -1.182 1.00 0.00 6 SER A C 9
ATOM 8827 O O . SER A 1 6 ? 11.056 -24.974 -0.168 1.00 0.00 6 SER A O 9
ATOM 8835 N N . GLY A 1 7 ? 12.187 -23.340 -1.222 1.00 0.00 7 GLY A N 9
ATOM 8836 C CA . GLY A 1 7 ? 12.957 -22.992 -0.043 1.00 0.00 7 GLY A CA 9
ATOM 8837 C C . GLY A 1 7 ? 12.293 -21.909 0.784 1.00 0.00 7 GLY A C 9
ATOM 8838 O O . GLY A 1 7 ? 11.292 -22.155 1.457 1.00 0.00 7 GLY A O 9
ATOM 8842 N N . THR A 1 8 ? 12.853 -20.704 0.737 1.00 0.00 8 THR A N 9
ATOM 8843 C CA . THR A 1 8 ? 12.312 -19.579 1.490 1.00 0.00 8 THR A CA 9
ATOM 8844 C C . THR A 1 8 ? 11.843 -18.469 0.558 1.00 0.00 8 THR A C 9
ATOM 8845 O O . THR A 1 8 ? 12.654 -17.731 -0.000 1.00 0.00 8 THR A O 9
ATOM 8856 N N . GLU A 1 9 ? 10.528 -18.355 0.394 1.00 0.00 9 GLU A N 9
ATOM 8857 C CA . GLU A 1 9 ? 9.952 -17.333 -0.472 1.00 0.00 9 GLU A CA 9
ATOM 8858 C C . GLU A 1 9 ? 9.938 -15.975 0.224 1.00 0.00 9 GLU A C 9
ATOM 8859 O O . GLU A 1 9 ? 9.941 -15.896 1.452 1.00 0.00 9 GLU A O 9
ATOM 8871 N N . GLU A 1 10 ? 9.924 -14.909 -0.571 1.00 0.00 10 GLU A N 9
ATOM 8872 C CA . GLU A 1 10 ? 9.911 -13.555 -0.031 1.00 0.00 10 GLU A CA 9
ATOM 8873 C C . GLU A 1 10 ? 8.481 -13.051 0.141 1.00 0.00 10 GLU A C 9
ATOM 8874 O O . GLU A 1 10 ? 8.070 -12.677 1.240 1.00 0.00 10 GLU A O 9
ATOM 8886 N N . HIS A 1 11 ? 7.727 -13.045 -0.954 1.00 0.00 11 HIS A N 9
ATOM 8887 C CA . HIS A 1 11 ? 6.342 -12.587 -0.925 1.00 0.00 11 HIS A CA 9
ATOM 8888 C C . HIS A 1 11 ? 5.408 -13.644 -1.508 1.00 0.00 11 HIS A C 9
ATOM 8889 O O . HIS A 1 11 ? 5.006 -13.560 -2.669 1.00 0.00 11 HIS A O 9
ATOM 8903 N N . VAL A 1 12 ? 5.068 -14.640 -0.696 1.00 0.00 12 VAL A N 9
ATOM 8904 C CA . VAL A 1 12 ? 4.182 -15.713 -1.130 1.00 0.00 12 VAL A CA 9
ATOM 8905 C C . VAL A 1 12 ? 2.838 -15.639 -0.415 1.00 0.00 12 VAL A C 9
ATOM 8906 O O . VAL A 1 12 ? 1.783 -15.701 -1.045 1.00 0.00 12 VAL A O 9
ATOM 8919 N N . GLY A 1 13 ? 2.884 -15.506 0.908 1.00 0.00 13 GLY A N 9
ATOM 8920 C CA . GLY A 1 13 ? 1.663 -15.426 1.688 1.00 0.00 13 GLY A CA 9
ATOM 8921 C C . GLY A 1 13 ? 1.872 -15.831 3.134 1.00 0.00 13 GLY A C 9
ATOM 8922 O O . GLY A 1 13 ? 1.076 -16.583 3.696 1.00 0.00 13 GLY A O 9
ATOM 8926 N N . SER A 1 14 ? 2.946 -15.332 3.738 1.00 0.00 14 SER A N 9
ATOM 8927 C CA . SER A 1 14 ? 3.260 -15.651 5.125 1.00 0.00 14 SER A CA 9
ATOM 8928 C C . SER A 1 14 ? 3.010 -14.447 6.029 1.00 0.00 14 SER A C 9
ATOM 8929 O O . SER A 1 14 ? 3.767 -13.477 6.013 1.00 0.00 14 SER A O 9
ATOM 8937 N N . GLY A 1 15 ? 1.942 -14.517 6.817 1.00 0.00 15 GLY A N 9
ATOM 8938 C CA . GLY A 1 15 ? 1.610 -13.428 7.716 1.00 0.00 15 GLY A CA 9
ATOM 8939 C C . GLY A 1 15 ? 1.951 -12.070 7.134 1.00 0.00 15 GLY A C 9
ATOM 8940 O O . GLY A 1 15 ? 2.505 -11.212 7.822 1.00 0.00 15 GLY A O 9
ATOM 8944 N N . LEU A 1 16 ? 1.622 -11.875 5.862 1.00 0.00 16 LEU A N 9
ATOM 8945 C CA . LEU A 1 16 ? 1.898 -10.612 5.185 1.00 0.00 16 LEU A CA 9
ATOM 8946 C C . LEU A 1 16 ? 0.604 -9.865 4.878 1.00 0.00 16 LEU A C 9
ATOM 8947 O O . LEU A 1 16 ? 0.629 -8.752 4.354 1.00 0.00 16 LEU A O 9
ATOM 8963 N N . GLU A 1 17 ? -0.525 -10.484 5.211 1.00 0.00 17 GLU A N 9
ATOM 8964 C CA . GLU A 1 17 ? -1.828 -9.876 4.971 1.00 0.00 17 GLU A CA 9
ATOM 8965 C C . GLU A 1 17 ? -1.807 -8.390 5.321 1.00 0.00 17 GLU A C 9
ATOM 8966 O O . GLU A 1 17 ? -1.189 -7.981 6.304 1.00 0.00 17 GLU A O 9
ATOM 8978 N N . CYS A 1 18 ? -2.487 -7.588 4.509 1.00 0.00 18 CYS A N 9
ATOM 8979 C CA . CYS A 1 18 ? -2.548 -6.148 4.729 1.00 0.00 18 CYS A CA 9
ATOM 8980 C C . CYS A 1 18 ? -3.046 -5.834 6.137 1.00 0.00 18 CYS A C 9
ATOM 8981 O O . CYS A 1 18 ? -4.091 -6.316 6.575 1.00 0.00 18 CYS A O 9
ATOM 8988 N N . PRO A 1 19 ? -2.280 -5.007 6.865 1.00 0.00 19 PRO A N 9
ATOM 8989 C CA . PRO A 1 19 ? -2.624 -4.609 8.233 1.00 0.00 19 PRO A CA 9
ATOM 8990 C C . PRO A 1 19 ? -3.837 -3.688 8.282 1.00 0.00 19 PRO A C 9
ATOM 8991 O O . PRO A 1 19 ? -4.602 -3.702 9.247 1.00 0.00 19 PRO A O 9
ATOM 9002 N N . VAL A 1 20 ? -4.009 -2.887 7.235 1.00 0.00 20 VAL A N 9
ATOM 9003 C CA . VAL A 1 20 ? -5.131 -1.959 7.158 1.00 0.00 20 VAL A CA 9
ATOM 9004 C C . VAL A 1 20 ? -6.456 -2.680 7.381 1.00 0.00 20 VAL A C 9
ATOM 9005 O O . VAL A 1 20 ? -7.278 -2.253 8.193 1.00 0.00 20 VAL A O 9
ATOM 9018 N N . CYS A 1 21 ? -6.657 -3.775 6.656 1.00 0.00 21 CYS A N 9
ATOM 9019 C CA . CYS A 1 21 ? -7.882 -4.556 6.774 1.00 0.00 21 CYS A CA 9
ATOM 9020 C C . CYS A 1 21 ? -7.615 -5.883 7.479 1.00 0.00 21 CYS A C 9
ATOM 9021 O O . CYS A 1 21 ? -8.536 -6.532 7.976 1.00 0.00 21 CYS A O 9
ATOM 9028 N N . LYS A 1 22 ? -6.348 -6.282 7.517 1.00 0.00 22 LYS A N 9
ATOM 9029 C CA . LYS A 1 22 ? -5.958 -7.530 8.161 1.00 0.00 22 LYS A CA 9
ATOM 9030 C C . LYS A 1 22 ? -6.607 -8.725 7.471 1.00 0.00 22 LYS A C 9
ATOM 9031 O O . LYS A 1 22 ? -7.056 -9.664 8.128 1.00 0.00 22 LYS A O 9
ATOM 9050 N N . GLU A 1 23 ? -6.653 -8.683 6.143 1.00 0.00 23 GLU A N 9
ATOM 9051 C CA . GLU A 1 23 ? -7.248 -9.764 5.365 1.00 0.00 23 GLU A CA 9
ATOM 9052 C C . GLU A 1 23 ? -6.168 -10.637 4.732 1.00 0.00 23 GLU A C 9
ATOM 9053 O O . GLU A 1 23 ? -5.787 -11.669 5.285 1.00 0.00 23 GLU A O 9
ATOM 9065 N N . ASP A 1 24 ? -5.680 -10.215 3.571 1.00 0.00 24 ASP A N 9
ATOM 9066 C CA . ASP A 1 24 ? -4.644 -10.958 2.862 1.00 0.00 24 ASP A CA 9
ATOM 9067 C C . ASP A 1 24 ? -4.331 -10.306 1.519 1.00 0.00 24 ASP A C 9
ATOM 9068 O O . ASP A 1 24 ? -5.031 -9.391 1.083 1.00 0.00 24 ASP A O 9
ATOM 9077 N N . TYR A 1 25 ? -3.275 -10.782 0.868 1.00 0.00 25 TYR A N 9
ATOM 9078 C CA . TYR A 1 25 ? -2.867 -10.243 -0.424 1.00 0.00 25 TYR A CA 9
ATOM 9079 C C . TYR A 1 25 ? -3.344 -11.139 -1.563 1.00 0.00 25 TYR A C 9
ATOM 9080 O O . TYR A 1 25 ? -4.069 -12.109 -1.343 1.00 0.00 25 TYR A O 9
ATOM 9098 N N . ALA A 1 26 ? -2.930 -10.808 -2.781 1.00 0.00 26 ALA A N 9
ATOM 9099 C CA . ALA A 1 26 ? -3.311 -11.583 -3.955 1.00 0.00 26 ALA A CA 9
ATOM 9100 C C . ALA A 1 26 ? -2.411 -11.259 -5.143 1.00 0.00 26 ALA A C 9
ATOM 9101 O O . ALA A 1 26 ? -2.180 -10.092 -5.460 1.00 0.00 26 ALA A O 9
ATOM 9108 N N . LEU A 1 27 ? -1.904 -12.300 -5.795 1.00 0.00 27 LEU A N 9
ATOM 9109 C CA . LEU A 1 27 ? -1.028 -12.126 -6.949 1.00 0.00 27 LEU A CA 9
ATOM 9110 C C . LEU A 1 27 ? -1.475 -10.942 -7.799 1.00 0.00 27 LEU A C 9
ATOM 9111 O O . LEU A 1 27 ? -0.665 -10.098 -8.181 1.00 0.00 27 LEU A O 9
ATOM 9127 N N . GLY A 1 28 ? -2.771 -10.885 -8.091 1.00 0.00 28 GLY A N 9
ATOM 9128 C CA . GLY A 1 28 ? -3.303 -9.799 -8.893 1.00 0.00 28 GLY A CA 9
ATOM 9129 C C . GLY A 1 28 ? -3.533 -8.539 -8.082 1.00 0.00 28 GLY A C 9
ATOM 9130 O O . GLY A 1 28 ? -3.472 -7.431 -8.616 1.00 0.00 28 GLY A O 9
ATOM 9134 N N . GLU A 1 29 ? -3.798 -8.707 -6.791 1.00 0.00 29 GLU A N 9
ATOM 9135 C CA . GLU A 1 29 ? -4.040 -7.573 -5.907 1.00 0.00 29 GLU A CA 9
ATOM 9136 C C . GLU A 1 29 ? -2.826 -6.650 -5.862 1.00 0.00 29 GLU A C 9
ATOM 9137 O O . GLU A 1 29 ? -1.742 -7.052 -5.438 1.00 0.00 29 GLU A O 9
ATOM 9149 N N . SER A 1 30 ? -3.015 -5.410 -6.303 1.00 0.00 30 SER A N 9
ATOM 9150 C CA . SER A 1 30 ? -1.935 -4.431 -6.318 1.00 0.00 30 SER A CA 9
ATOM 9151 C C . SER A 1 30 ? -1.500 -4.081 -4.899 1.00 0.00 30 SER A C 9
ATOM 9152 O O . SER A 1 30 ? -2.216 -3.396 -4.168 1.00 0.00 30 SER A O 9
ATOM 9160 N N . VAL A 1 31 ? -0.319 -4.556 -4.515 1.00 0.00 31 VAL A N 9
ATOM 9161 C CA . VAL A 1 31 ? 0.214 -4.294 -3.183 1.00 0.00 31 VAL A CA 9
ATOM 9162 C C . VAL A 1 31 ? 1.304 -3.229 -3.228 1.00 0.00 31 VAL A C 9
ATOM 9163 O O . VAL A 1 31 ? 2.018 -3.098 -4.222 1.00 0.00 31 VAL A O 9
ATOM 9176 N N . ARG A 1 32 ? 1.427 -2.469 -2.144 1.00 0.00 32 ARG A N 9
ATOM 9177 C CA . ARG A 1 32 ? 2.429 -1.414 -2.060 1.00 0.00 32 ARG A CA 9
ATOM 9178 C C . ARG A 1 32 ? 3.340 -1.625 -0.854 1.00 0.00 32 ARG A C 9
ATOM 9179 O O . ARG A 1 32 ? 2.873 -1.932 0.242 1.00 0.00 32 ARG A O 9
ATOM 9200 N N . GLN A 1 33 ? 4.642 -1.460 -1.066 1.00 0.00 33 GLN A N 9
ATOM 9201 C CA . GLN A 1 33 ? 5.618 -1.633 0.003 1.00 0.00 33 GLN A CA 9
ATOM 9202 C C . GLN A 1 33 ? 6.102 -0.284 0.523 1.00 0.00 33 GLN A C 9
ATOM 9203 O O . GLN A 1 33 ? 6.316 0.651 -0.251 1.00 0.00 33 GLN A O 9
ATOM 9217 N N . LEU A 1 34 ? 6.273 -0.188 1.837 1.00 0.00 34 LEU A N 9
ATOM 9218 C CA . LEU A 1 34 ? 6.733 1.048 2.460 1.00 0.00 34 LEU A CA 9
ATOM 9219 C C . LEU A 1 34 ? 8.230 0.991 2.744 1.00 0.00 34 LEU A C 9
ATOM 9220 O O . LEU A 1 34 ? 8.836 -0.079 2.800 1.00 0.00 34 LEU A O 9
ATOM 9236 N N . PRO A 1 35 ? 8.843 2.170 2.929 1.00 0.00 35 PRO A N 9
ATOM 9237 C CA . PRO A 1 35 ? 10.277 2.281 3.213 1.00 0.00 35 PRO A CA 9
ATOM 9238 C C . PRO A 1 35 ? 10.634 1.766 4.603 1.00 0.00 35 PRO A C 9
ATOM 9239 O O . PRO A 1 35 ? 11.777 1.887 5.046 1.00 0.00 35 PRO A O 9
ATOM 9250 N N . CYS A 1 36 ? 9.651 1.189 5.286 1.00 0.00 36 CYS A N 9
ATOM 9251 C CA . CYS A 1 36 ? 9.861 0.655 6.626 1.00 0.00 36 CYS A CA 9
ATOM 9252 C C . CYS A 1 36 ? 9.747 -0.867 6.629 1.00 0.00 36 CYS A C 9
ATOM 9253 O O . CYS A 1 36 ? 9.697 -1.494 7.686 1.00 0.00 36 CYS A O 9
ATOM 9260 N N . ASN A 1 37 ? 9.708 -1.454 5.437 1.00 0.00 37 ASN A N 9
ATOM 9261 C CA . ASN A 1 37 ? 9.599 -2.902 5.301 1.00 0.00 37 ASN A CA 9
ATOM 9262 C C . ASN A 1 37 ? 8.183 -3.373 5.616 1.00 0.00 37 ASN A C 9
ATOM 9263 O O . ASN A 1 37 ? 7.985 -4.464 6.153 1.00 0.00 37 ASN A O 9
ATOM 9274 N N . HIS A 1 38 ? 7.200 -2.545 5.277 1.00 0.00 38 HIS A N 9
ATOM 9275 C CA . HIS A 1 38 ? 5.801 -2.877 5.522 1.00 0.00 38 HIS A CA 9
ATOM 9276 C C . HIS A 1 38 ? 4.973 -2.713 4.252 1.00 0.00 38 HIS A C 9
ATOM 9277 O O . HIS A 1 38 ? 4.991 -1.656 3.619 1.00 0.00 38 HIS A O 9
ATOM 9291 N N . LEU A 1 39 ? 4.249 -3.764 3.883 1.00 0.00 39 LEU A N 9
ATOM 9292 C CA . LEU A 1 39 ? 3.415 -3.737 2.687 1.00 0.00 39 LEU A CA 9
ATOM 9293 C C . LEU A 1 39 ? 1.966 -3.417 3.041 1.00 0.00 39 LEU A C 9
ATOM 9294 O O . LEU A 1 39 ? 1.535 -3.614 4.178 1.00 0.00 39 LEU A O 9
ATOM 9310 N N . PHE A 1 40 ? 1.218 -2.923 2.060 1.00 0.00 40 PHE A N 9
ATOM 9311 C CA . PHE A 1 40 ? -0.184 -2.576 2.268 1.00 0.00 40 PHE A CA 9
ATOM 9312 C C . PHE A 1 40 ? -0.937 -2.539 0.941 1.00 0.00 40 PHE A C 9
ATOM 9313 O O . PHE A 1 40 ? -0.389 -2.136 -0.086 1.00 0.00 40 PHE A O 9
ATOM 9330 N N . HIS A 1 41 ? -2.196 -2.963 0.971 1.00 0.00 41 HIS A N 9
ATOM 9331 C CA . HIS A 1 41 ? -3.026 -2.978 -0.229 1.00 0.00 41 HIS A CA 9
ATOM 9332 C C . HIS A 1 41 ? -2.999 -1.621 -0.926 1.00 0.00 41 HIS A C 9
ATOM 9333 O O . HIS A 1 41 ? -3.126 -0.579 -0.282 1.00 0.00 41 HIS A O 9
ATOM 9347 N N . ASP A 1 42 ? -2.832 -1.642 -2.244 1.00 0.00 42 ASP A N 9
ATOM 9348 C CA . ASP A 1 42 ? -2.788 -0.413 -3.028 1.00 0.00 42 ASP A CA 9
ATOM 9349 C C . ASP A 1 42 ? -4.095 0.363 -2.895 1.00 0.00 42 ASP A C 9
ATOM 9350 O O . ASP A 1 42 ? -4.207 1.495 -3.366 1.00 0.00 42 ASP A O 9
ATOM 9359 N N . SER A 1 43 ? -5.081 -0.254 -2.252 1.00 0.00 43 SER A N 9
ATOM 9360 C CA . SER A 1 43 ? -6.382 0.377 -2.062 1.00 0.00 43 SER A CA 9
ATOM 9361 C C . SER A 1 43 ? -6.621 0.695 -0.589 1.00 0.00 43 SER A C 9
ATOM 9362 O O . SER A 1 43 ? -7.641 1.282 -0.226 1.00 0.00 43 SER A O 9
ATOM 9370 N N . CYS A 1 44 ? -5.673 0.304 0.256 1.00 0.00 44 CYS A N 9
ATOM 9371 C CA . CYS A 1 44 ? -5.779 0.545 1.690 1.00 0.00 44 CYS A CA 9
ATOM 9372 C C . CYS A 1 44 ? -4.759 1.586 2.142 1.00 0.00 44 CYS A C 9
ATOM 9373 O O . CYS A 1 44 ? -5.007 2.347 3.078 1.00 0.00 44 CYS A O 9
ATOM 9380 N N . ILE A 1 45 ? -3.612 1.613 1.472 1.00 0.00 45 ILE A N 9
ATOM 9381 C CA . ILE A 1 45 ? -2.556 2.561 1.804 1.00 0.00 45 ILE A CA 9
ATOM 9382 C C . ILE A 1 45 ? -2.728 3.867 1.037 1.00 0.00 45 ILE A C 9
ATOM 9383 O O . ILE A 1 45 ? -2.621 4.953 1.607 1.00 0.00 45 ILE A O 9
ATOM 9399 N N . VAL A 1 46 ? -2.997 3.754 -0.260 1.00 0.00 46 VAL A N 9
ATOM 9400 C CA . VAL A 1 46 ? -3.187 4.926 -1.106 1.00 0.00 46 VAL A CA 9
ATOM 9401 C C . VAL A 1 46 ? -4.041 5.977 -0.405 1.00 0.00 46 VAL A C 9
ATOM 9402 O O . VAL A 1 46 ? -3.629 7.121 -0.215 1.00 0.00 46 VAL A O 9
ATOM 9415 N N . PRO A 1 47 ? -5.261 5.582 -0.012 1.00 0.00 47 PRO A N 9
ATOM 9416 C CA . PRO A 1 47 ? -6.199 6.474 0.675 1.00 0.00 47 PRO A CA 9
ATOM 9417 C C . PRO A 1 47 ? -5.745 6.814 2.091 1.00 0.00 47 PRO A C 9
ATOM 9418 O O . PRO A 1 47 ? -6.313 7.691 2.741 1.00 0.00 47 PRO A O 9
ATOM 9429 N N . TRP A 1 48 ? -4.718 6.115 2.561 1.00 0.00 48 TRP A N 9
ATOM 9430 C CA . TRP A 1 48 ? -4.188 6.344 3.901 1.00 0.00 48 TRP A CA 9
ATOM 9431 C C . TRP A 1 48 ? -3.104 7.416 3.881 1.00 0.00 48 TRP A C 9
ATOM 9432 O O . TRP A 1 48 ? -3.226 8.448 4.543 1.00 0.00 48 TRP A O 9
ATOM 9453 N N . LEU A 1 49 ? -2.045 7.167 3.119 1.00 0.00 49 LEU A N 9
ATOM 9454 C CA . LEU A 1 49 ? -0.939 8.112 3.014 1.00 0.00 49 LEU A CA 9
ATOM 9455 C C . LEU A 1 49 ? -1.439 9.490 2.590 1.00 0.00 49 LEU A C 9
ATOM 9456 O O . LEU A 1 49 ? -0.899 10.512 3.011 1.00 0.00 49 LEU A O 9
ATOM 9472 N N . GLU A 1 50 ? -2.474 9.508 1.757 1.00 0.00 50 GLU A N 9
ATOM 9473 C CA . GLU A 1 50 ? -3.047 10.760 1.278 1.00 0.00 50 GLU A CA 9
ATOM 9474 C C . GLU A 1 50 ? -3.755 11.501 2.409 1.00 0.00 50 GLU A C 9
ATOM 9475 O O . GLU A 1 50 ? -4.280 12.597 2.213 1.00 0.00 50 GLU A O 9
ATOM 9487 N N . GLN A 1 51 ? -3.765 10.895 3.591 1.00 0.00 51 GLN A N 9
ATOM 9488 C CA . GLN A 1 51 ? -4.409 11.497 4.753 1.00 0.00 51 GLN A CA 9
ATOM 9489 C C . GLN A 1 51 ? -3.426 11.633 5.911 1.00 0.00 51 GLN A C 9
ATOM 9490 O O . GLN A 1 51 ? -3.439 12.628 6.636 1.00 0.00 51 GLN A O 9
ATOM 9504 N N . HIS A 1 52 ? -2.575 10.626 6.080 1.00 0.00 52 HIS A N 9
ATOM 9505 C CA . HIS A 1 52 ? -1.584 10.634 7.150 1.00 0.00 52 HIS A CA 9
ATOM 9506 C C . HIS A 1 52 ? -0.169 10.657 6.581 1.00 0.00 52 HIS A C 9
ATOM 9507 O O . HIS A 1 52 ? 0.769 11.104 7.241 1.00 0.00 52 HIS A O 9
ATOM 9521 N N . ASP A 1 53 ? -0.023 10.172 5.353 1.00 0.00 53 ASP A N 9
ATOM 9522 C CA . ASP A 1 53 ? 1.278 10.137 4.694 1.00 0.00 53 ASP A CA 9
ATOM 9523 C C . ASP A 1 53 ? 2.306 9.414 5.559 1.00 0.00 53 ASP A C 9
ATOM 9524 O O . ASP A 1 53 ? 3.472 9.805 5.613 1.00 0.00 53 ASP A O 9
ATOM 9533 N N . SER A 1 54 ? 1.865 8.357 6.235 1.00 0.00 54 SER A N 9
ATOM 9534 C CA . SER A 1 54 ? 2.745 7.582 7.101 1.00 0.00 54 SER A CA 9
ATOM 9535 C C . SER A 1 54 ? 2.287 6.129 7.181 1.00 0.00 54 SER A C 9
ATOM 9536 O O . SER A 1 54 ? 1.247 5.763 6.633 1.00 0.00 54 SER A O 9
ATOM 9544 N N . CYS A 1 55 ? 3.073 5.305 7.866 1.00 0.00 55 CYS A N 9
ATOM 9545 C CA . CYS A 1 55 ? 2.751 3.891 8.017 1.00 0.00 55 CYS A CA 9
ATOM 9546 C C . CYS A 1 55 ? 1.727 3.683 9.129 1.00 0.00 55 CYS A C 9
ATOM 9547 O O . CYS A 1 55 ? 1.940 4.058 10.282 1.00 0.00 55 CYS A O 9
ATOM 9554 N N . PRO A 1 56 ? 0.587 3.069 8.777 1.00 0.00 56 PRO A N 9
ATOM 9555 C CA . PRO A 1 56 ? -0.492 2.796 9.730 1.00 0.00 56 PRO A CA 9
ATOM 9556 C C . PRO A 1 56 ? -0.113 1.722 10.743 1.00 0.00 56 PRO A C 9
ATOM 9557 O O . PRO A 1 56 ? -0.938 1.300 11.554 1.00 0.00 56 PRO A O 9
ATOM 9568 N N . VAL A 1 57 ? 1.141 1.283 10.692 1.00 0.00 57 VAL A N 9
ATOM 9569 C CA . VAL A 1 57 ? 1.630 0.258 11.607 1.00 0.00 57 VAL A CA 9
ATOM 9570 C C . VAL A 1 57 ? 2.711 0.814 12.527 1.00 0.00 57 VAL A C 9
ATOM 9571 O O . VAL A 1 57 ? 2.582 0.772 13.751 1.00 0.00 57 VAL A O 9
ATOM 9584 N N . CYS A 1 58 ? 3.777 1.337 11.931 1.00 0.00 58 CYS A N 9
ATOM 9585 C CA . CYS A 1 58 ? 4.882 1.902 12.696 1.00 0.00 58 CYS A CA 9
ATOM 9586 C C . CYS A 1 58 ? 4.911 3.422 12.566 1.00 0.00 58 CYS A C 9
ATOM 9587 O O . CYS A 1 58 ? 5.581 4.108 13.338 1.00 0.00 58 CYS A O 9
ATOM 9594 N N . ARG A 1 59 ? 4.181 3.941 11.584 1.00 0.00 59 ARG A N 9
ATOM 9595 C CA . ARG A 1 59 ? 4.124 5.379 11.352 1.00 0.00 59 ARG A CA 9
ATOM 9596 C C . ARG A 1 59 ? 5.498 5.924 10.974 1.00 0.00 59 ARG A C 9
ATOM 9597 O O . ARG A 1 59 ? 5.840 7.060 11.302 1.00 0.00 59 ARG A O 9
ATOM 9618 N N . LYS A 1 60 ? 6.283 5.105 10.282 1.00 0.00 60 LYS A N 9
ATOM 9619 C CA . LYS A 1 60 ? 7.620 5.503 9.857 1.00 0.00 60 LYS A CA 9
ATOM 9620 C C . LYS A 1 60 ? 7.561 6.725 8.946 1.00 0.00 60 LYS A C 9
ATOM 9621 O O . LYS A 1 60 ? 7.044 6.655 7.831 1.00 0.00 60 LYS A O 9
ATOM 9640 N N . SER A 1 61 ? 8.094 7.843 9.428 1.00 0.00 61 SER A N 9
ATOM 9641 C CA . SER A 1 61 ? 8.099 9.081 8.658 1.00 0.00 61 SER A CA 9
ATOM 9642 C C . SER A 1 61 ? 8.514 8.820 7.213 1.00 0.00 61 SER A C 9
ATOM 9643 O O . SER A 1 61 ? 9.674 8.512 6.934 1.00 0.00 61 SER A O 9
ATOM 9651 N N . LEU A 1 62 ? 7.560 8.946 6.298 1.00 0.00 62 LEU A N 9
ATOM 9652 C CA . LEU A 1 62 ? 7.824 8.724 4.881 1.00 0.00 62 LEU A CA 9
ATOM 9653 C C . LEU A 1 62 ? 8.241 10.021 4.195 1.00 0.00 62 LEU A C 9
ATOM 9654 O O . LEU A 1 62 ? 7.858 10.285 3.055 1.00 0.00 62 LEU A O 9
ATOM 9670 N N . THR A 1 63 ? 9.031 10.828 4.897 1.00 0.00 63 THR A N 9
ATOM 9671 C CA . THR A 1 63 ? 9.502 12.096 4.356 1.00 0.00 63 THR A CA 9
ATOM 9672 C C . THR A 1 63 ? 10.791 12.541 5.039 1.00 0.00 63 THR A C 9
ATOM 9673 O O . THR A 1 63 ? 11.036 12.211 6.198 1.00 0.00 63 THR A O 9
ATOM 9684 N N . GLY A 1 64 ? 11.612 13.293 4.312 1.00 0.00 64 GLY A N 9
ATOM 9685 C CA . GLY A 1 64 ? 12.865 13.771 4.865 1.00 0.00 64 GLY A CA 9
ATOM 9686 C C . GLY A 1 64 ? 13.969 13.836 3.828 1.00 0.00 64 GLY A C 9
ATOM 9687 O O . GLY A 1 64 ? 15.037 13.252 4.012 1.00 0.00 64 GLY A O 9
ATOM 9691 N N . GLN A 1 65 ? 13.711 14.546 2.734 1.00 0.00 65 GLN A N 9
ATOM 9692 C CA . GLN A 1 65 ? 14.691 14.682 1.663 1.00 0.00 65 GLN A CA 9
ATOM 9693 C C . GLN A 1 65 ? 15.007 16.150 1.398 1.00 0.00 65 GLN A C 9
ATOM 9694 O O . GLN A 1 65 ? 16.169 16.554 1.395 1.00 0.00 65 GLN A O 9
ATOM 9708 N N . ASN A 1 66 ? 13.964 16.944 1.176 1.00 0.00 66 ASN A N 9
ATOM 9709 C CA . ASN A 1 66 ? 14.131 18.368 0.909 1.00 0.00 66 ASN A CA 9
ATOM 9710 C C . ASN A 1 66 ? 12.990 19.174 1.522 1.00 0.00 66 ASN A C 9
ATOM 9711 O O . ASN A 1 66 ? 12.055 18.612 2.094 1.00 0.00 66 ASN A O 9
ATOM 9722 N N . THR A 1 67 ? 13.072 20.495 1.397 1.00 0.00 67 THR A N 9
ATOM 9723 C CA . THR A 1 67 ? 12.047 21.379 1.938 1.00 0.00 67 THR A CA 9
ATOM 9724 C C . THR A 1 67 ? 10.675 21.048 1.362 1.00 0.00 67 THR A C 9
ATOM 9725 O O . THR A 1 67 ? 9.779 20.608 2.081 1.00 0.00 67 THR A O 9
ATOM 9736 N N . ALA A 1 68 ? 10.518 21.263 0.060 1.00 0.00 68 ALA A N 9
ATOM 9737 C CA . ALA A 1 68 ? 9.256 20.986 -0.614 1.00 0.00 68 ALA A CA 9
ATOM 9738 C C . ALA A 1 68 ? 8.571 19.763 -0.013 1.00 0.00 68 ALA A C 9
ATOM 9739 O O . ALA A 1 68 ? 9.208 18.737 0.230 1.00 0.00 68 ALA A O 9
ATOM 9746 N N . THR A 1 69 ? 7.268 19.878 0.226 1.00 0.00 69 THR A N 9
ATOM 9747 C CA . THR A 1 69 ? 6.496 18.783 0.800 1.00 0.00 69 THR A CA 9
ATOM 9748 C C . THR A 1 69 ? 5.547 18.180 -0.229 1.00 0.00 69 THR A C 9
ATOM 9749 O O . THR A 1 69 ? 4.948 18.897 -1.029 1.00 0.00 69 THR A O 9
ATOM 9760 N N . ASN A 1 70 ? 5.415 16.858 -0.202 1.00 0.00 70 ASN A N 9
ATOM 9761 C CA . ASN A 1 70 ? 4.538 16.158 -1.134 1.00 0.00 70 ASN A CA 9
ATOM 9762 C C . ASN A 1 70 ? 3.074 16.478 -0.847 1.00 0.00 70 ASN A C 9
ATOM 9763 O O . ASN A 1 70 ? 2.625 16.472 0.299 1.00 0.00 70 ASN A O 9
ATOM 9774 N N . PRO A 1 71 ? 2.311 16.763 -1.912 1.00 0.00 71 PRO A N 9
ATOM 9775 C CA . PRO A 1 71 ? 0.886 17.090 -1.801 1.00 0.00 71 PRO A CA 9
ATOM 9776 C C . PRO A 1 71 ? 0.045 15.883 -1.399 1.00 0.00 71 PRO A C 9
ATOM 9777 O O . PRO A 1 71 ? 0.514 14.745 -1.387 1.00 0.00 71 PRO A O 9
ATOM 9788 N N . PRO A 1 72 ? -1.229 16.135 -1.062 1.00 0.00 72 PRO A N 9
ATOM 9789 C CA . PRO A 1 72 ? -2.162 15.081 -0.654 1.00 0.00 72 PRO A CA 9
ATOM 9790 C C . PRO A 1 72 ? -2.547 14.167 -1.812 1.00 0.00 72 PRO A C 9
ATOM 9791 O O . PRO A 1 72 ? -3.398 13.290 -1.668 1.00 0.00 72 PRO A O 9
ATOM 9802 N N . GLY A 1 73 ? -1.913 14.377 -2.962 1.00 0.00 73 GLY A N 9
ATOM 9803 C CA . GLY A 1 73 ? -2.202 13.564 -4.128 1.00 0.00 73 GLY A CA 9
ATOM 9804 C C . GLY A 1 73 ? -3.027 14.305 -5.162 1.00 0.00 73 GLY A C 9
ATOM 9805 O O . GLY A 1 73 ? -2.509 15.156 -5.887 1.00 0.00 73 GLY A O 9
ATOM 9809 N N . LEU A 1 74 ? -4.313 13.981 -5.233 1.00 0.00 74 LEU A N 9
ATOM 9810 C CA . LEU A 1 74 ? -5.212 14.622 -6.187 1.00 0.00 74 LEU A CA 9
ATOM 9811 C C . LEU A 1 74 ? -6.650 14.601 -5.679 1.00 0.00 74 LEU A C 9
ATOM 9812 O O . LEU A 1 74 ? -7.111 13.601 -5.127 1.00 0.00 74 LEU A O 9
ATOM 9828 N N . THR A 1 75 ? -7.357 15.710 -5.872 1.00 0.00 75 THR A N 9
ATOM 9829 C CA . THR A 1 75 ? -8.743 15.819 -5.435 1.00 0.00 75 THR A CA 9
ATOM 9830 C C . THR A 1 75 ? -9.547 14.590 -5.844 1.00 0.00 75 THR A C 9
ATOM 9831 O O . THR A 1 75 ? -9.436 14.111 -6.972 1.00 0.00 75 THR A O 9
ATOM 9842 N N . GLY A 1 76 ? -10.357 14.084 -4.920 1.00 0.00 76 GLY A N 9
ATOM 9843 C CA . GLY A 1 76 ? -11.168 12.914 -5.204 1.00 0.00 76 GLY A CA 9
ATOM 9844 C C . GLY A 1 76 ? -10.359 11.633 -5.201 1.00 0.00 76 GLY A C 9
ATOM 9845 O O . GLY A 1 76 ? -10.261 10.949 -6.220 1.00 0.00 76 GLY A O 9
ATOM 9849 N N . VAL A 1 77 ? -9.775 11.306 -4.052 1.00 0.00 77 VAL A N 9
ATOM 9850 C CA . VAL A 1 77 ? -8.970 10.098 -3.920 1.00 0.00 77 VAL A CA 9
ATOM 9851 C C . VAL A 1 77 ? -9.850 8.855 -3.850 1.00 0.00 77 VAL A C 9
ATOM 9852 O O . VAL A 1 77 ? -10.594 8.663 -2.889 1.00 0.00 77 VAL A O 9
ATOM 9865 N N . GLY A 1 78 ? -9.760 8.013 -4.875 1.00 0.00 78 GLY A N 9
ATOM 9866 C CA . GLY A 1 78 ? -10.553 6.799 -4.909 1.00 0.00 78 GLY A CA 9
ATOM 9867 C C . GLY A 1 78 ? -11.814 6.953 -5.736 1.00 0.00 78 GLY A C 9
ATOM 9868 O O . GLY A 1 78 ? -12.867 6.473 -5.319 1.00 0.00 78 GLY A O 9
ATOM 9874 N N . GLY A 1 1 ? -1.685 -25.474 -18.265 1.00 0.00 1 GLY A N 10
ATOM 9875 C CA . GLY A 1 1 ? -0.817 -26.469 -17.662 1.00 0.00 1 GLY A CA 10
ATOM 9876 C C . GLY A 1 1 ? -1.088 -26.654 -16.182 1.00 0.00 1 GLY A C 10
ATOM 9877 O O . GLY A 1 1 ? -2.165 -26.312 -15.694 1.00 0.00 1 GLY A O 10
ATOM 9881 N N . SER A 1 2 ? -0.110 -27.199 -15.466 1.00 0.00 2 SER A N 10
ATOM 9882 C CA . SER A 1 2 ? -0.251 -27.436 -14.034 1.00 0.00 2 SER A CA 10
ATOM 9883 C C . SER A 1 2 ? 0.794 -26.649 -13.249 1.00 0.00 2 SER A C 10
ATOM 9884 O O . SER A 1 2 ? 1.847 -27.178 -12.892 1.00 0.00 2 SER A O 10
ATOM 9892 N N . SER A 1 3 ? 0.495 -25.381 -12.983 1.00 0.00 3 SER A N 10
ATOM 9893 C CA . SER A 1 3 ? 1.410 -24.519 -12.243 1.00 0.00 3 SER A CA 10
ATOM 9894 C C . SER A 1 3 ? 0.721 -23.918 -11.022 1.00 0.00 3 SER A C 10
ATOM 9895 O O . SER A 1 3 ? -0.351 -23.323 -11.130 1.00 0.00 3 SER A O 10
ATOM 9903 N N . GLY A 1 4 ? 1.345 -24.078 -9.859 1.00 0.00 4 GLY A N 10
ATOM 9904 C CA . GLY A 1 4 ? 0.779 -23.546 -8.633 1.00 0.00 4 GLY A CA 10
ATOM 9905 C C . GLY A 1 4 ? 1.831 -22.950 -7.719 1.00 0.00 4 GLY A C 10
ATOM 9906 O O . GLY A 1 4 ? 2.859 -22.457 -8.183 1.00 0.00 4 GLY A O 10
ATOM 9910 N N . SER A 1 5 ? 1.574 -22.995 -6.416 1.00 0.00 5 SER A N 10
ATOM 9911 C CA . SER A 1 5 ? 2.504 -22.450 -5.434 1.00 0.00 5 SER A CA 10
ATOM 9912 C C . SER A 1 5 ? 2.113 -22.873 -4.022 1.00 0.00 5 SER A C 10
ATOM 9913 O O . SER A 1 5 ? 0.937 -22.858 -3.660 1.00 0.00 5 SER A O 10
ATOM 9921 N N . SER A 1 6 ? 3.109 -23.251 -3.227 1.00 0.00 6 SER A N 10
ATOM 9922 C CA . SER A 1 6 ? 2.871 -23.683 -1.855 1.00 0.00 6 SER A CA 10
ATOM 9923 C C . SER A 1 6 ? 4.188 -23.903 -1.117 1.00 0.00 6 SER A C 10
ATOM 9924 O O . SER A 1 6 ? 5.184 -24.315 -1.711 1.00 0.00 6 SER A O 10
ATOM 9932 N N . GLY A 1 7 ? 4.186 -23.623 0.183 1.00 0.00 7 GLY A N 10
ATOM 9933 C CA . GLY A 1 7 ? 5.385 -23.796 0.981 1.00 0.00 7 GLY A CA 10
ATOM 9934 C C . GLY A 1 7 ? 5.888 -22.489 1.562 1.00 0.00 7 GLY A C 10
ATOM 9935 O O . GLY A 1 7 ? 5.222 -21.873 2.394 1.00 0.00 7 GLY A O 10
ATOM 9939 N N . THR A 1 8 ? 7.069 -22.064 1.124 1.00 0.00 8 THR A N 10
ATOM 9940 C CA . THR A 1 8 ? 7.663 -20.824 1.608 1.00 0.00 8 THR A CA 10
ATOM 9941 C C . THR A 1 8 ? 8.144 -19.957 0.451 1.00 0.00 8 THR A C 10
ATOM 9942 O O . THR A 1 8 ? 9.204 -19.337 0.527 1.00 0.00 8 THR A O 10
ATOM 9953 N N . GLU A 1 9 ? 7.357 -19.917 -0.620 1.00 0.00 9 GLU A N 10
ATOM 9954 C CA . GLU A 1 9 ? 7.704 -19.124 -1.793 1.00 0.00 9 GLU A CA 10
ATOM 9955 C C . GLU A 1 9 ? 7.732 -17.636 -1.456 1.00 0.00 9 GLU A C 10
ATOM 9956 O O . GLU A 1 9 ? 6.977 -17.168 -0.605 1.00 0.00 9 GLU A O 10
ATOM 9968 N N . GLU A 1 10 ? 8.610 -16.899 -2.130 1.00 0.00 10 GLU A N 10
ATOM 9969 C CA . GLU A 1 10 ? 8.737 -15.464 -1.900 1.00 0.00 10 GLU A CA 10
ATOM 9970 C C . GLU A 1 10 ? 7.396 -14.762 -2.089 1.00 0.00 10 GLU A C 10
ATOM 9971 O O . GLU A 1 10 ? 6.859 -14.710 -3.196 1.00 0.00 10 GLU A O 10
ATOM 9983 N N . HIS A 1 11 ? 6.858 -14.223 -0.999 1.00 0.00 11 HIS A N 10
ATOM 9984 C CA . HIS A 1 11 ? 5.580 -13.523 -1.043 1.00 0.00 11 HIS A CA 10
ATOM 9985 C C . HIS A 1 11 ? 4.438 -14.495 -1.327 1.00 0.00 11 HIS A C 10
ATOM 9986 O O . HIS A 1 11 ? 3.526 -14.189 -2.095 1.00 0.00 11 HIS A O 10
ATOM 10000 N N . VAL A 1 12 ? 4.496 -15.666 -0.702 1.00 0.00 12 VAL A N 10
ATOM 10001 C CA . VAL A 1 12 ? 3.467 -16.683 -0.887 1.00 0.00 12 VAL A CA 10
ATOM 10002 C C . VAL A 1 12 ? 2.232 -16.374 -0.047 1.00 0.00 12 VAL A C 10
ATOM 10003 O O . VAL A 1 12 ? 1.102 -16.517 -0.511 1.00 0.00 12 VAL A O 10
ATOM 10016 N N . GLY A 1 13 ? 2.457 -15.949 1.192 1.00 0.00 13 GLY A N 10
ATOM 10017 C CA . GLY A 1 13 ? 1.354 -15.627 2.078 1.00 0.00 13 GLY A CA 10
ATOM 10018 C C . GLY A 1 13 ? 1.653 -15.966 3.525 1.00 0.00 13 GLY A C 10
ATOM 10019 O O . GLY A 1 13 ? 0.789 -16.469 4.242 1.00 0.00 13 GLY A O 10
ATOM 10023 N N . SER A 1 14 ? 2.880 -15.691 3.954 1.00 0.00 14 SER A N 10
ATOM 10024 C CA . SER A 1 14 ? 3.293 -15.976 5.323 1.00 0.00 14 SER A CA 10
ATOM 10025 C C . SER A 1 14 ? 3.010 -14.786 6.234 1.00 0.00 14 SER A C 10
ATOM 10026 O O . SER A 1 14 ? 3.871 -13.933 6.447 1.00 0.00 14 SER A O 10
ATOM 10034 N N . GLY A 1 15 ? 1.794 -14.735 6.770 1.00 0.00 15 GLY A N 10
ATOM 10035 C CA . GLY A 1 15 ? 1.417 -13.646 7.652 1.00 0.00 15 GLY A CA 10
ATOM 10036 C C . GLY A 1 15 ? 1.823 -12.291 7.107 1.00 0.00 15 GLY A C 10
ATOM 10037 O O . GLY A 1 15 ? 2.436 -11.488 7.812 1.00 0.00 15 GLY A O 10
ATOM 10041 N N . LEU A 1 16 ? 1.483 -12.035 5.849 1.00 0.00 16 LEU A N 10
ATOM 10042 C CA . LEU A 1 16 ? 1.817 -10.768 5.208 1.00 0.00 16 LEU A CA 10
ATOM 10043 C C . LEU A 1 16 ? 0.556 -9.976 4.876 1.00 0.00 16 LEU A C 10
ATOM 10044 O O . LEU A 1 16 ? 0.631 -8.845 4.397 1.00 0.00 16 LEU A O 10
ATOM 10060 N N . GLU A 1 17 ? -0.600 -10.578 5.136 1.00 0.00 17 GLU A N 10
ATOM 10061 C CA . GLU A 1 17 ? -1.877 -9.927 4.866 1.00 0.00 17 GLU A CA 10
ATOM 10062 C C . GLU A 1 17 ? -1.819 -8.445 5.225 1.00 0.00 17 GLU A C 10
ATOM 10063 O O . GLU A 1 17 ? -1.179 -8.056 6.203 1.00 0.00 17 GLU A O 10
ATOM 10075 N N . CYS A 1 18 ? -2.491 -7.622 4.427 1.00 0.00 18 CYS A N 10
ATOM 10076 C CA . CYS A 1 18 ? -2.516 -6.183 4.658 1.00 0.00 18 CYS A CA 10
ATOM 10077 C C . CYS A 1 18 ? -3.019 -5.867 6.063 1.00 0.00 18 CYS A C 10
ATOM 10078 O O . CYS A 1 18 ? -4.069 -6.342 6.495 1.00 0.00 18 CYS A O 10
ATOM 10085 N N . PRO A 1 19 ? -2.253 -5.044 6.795 1.00 0.00 19 PRO A N 10
ATOM 10086 C CA . PRO A 1 19 ? -2.600 -4.645 8.162 1.00 0.00 19 PRO A CA 10
ATOM 10087 C C . PRO A 1 19 ? -3.809 -3.716 8.204 1.00 0.00 19 PRO A C 10
ATOM 10088 O O . PRO A 1 19 ? -4.585 -3.733 9.160 1.00 0.00 19 PRO A O 10
ATOM 10099 N N . VAL A 1 20 ? -3.964 -2.905 7.162 1.00 0.00 20 VAL A N 10
ATOM 10100 C CA . VAL A 1 20 ? -5.080 -1.970 7.080 1.00 0.00 20 VAL A CA 10
ATOM 10101 C C . VAL A 1 20 ? -6.409 -2.680 7.307 1.00 0.00 20 VAL A C 10
ATOM 10102 O O . VAL A 1 20 ? -7.231 -2.241 8.112 1.00 0.00 20 VAL A O 10
ATOM 10115 N N . CYS A 1 21 ? -6.615 -3.781 6.592 1.00 0.00 21 CYS A N 10
ATOM 10116 C CA . CYS A 1 21 ? -7.846 -4.554 6.715 1.00 0.00 21 CYS A CA 10
ATOM 10117 C C . CYS A 1 21 ? -7.587 -5.880 7.423 1.00 0.00 21 CYS A C 10
ATOM 10118 O O . CYS A 1 21 ? -8.508 -6.509 7.944 1.00 0.00 21 CYS A O 10
ATOM 10125 N N . LYS A 1 22 ? -6.326 -6.300 7.439 1.00 0.00 22 LYS A N 10
ATOM 10126 C CA . LYS A 1 22 ? -5.944 -7.550 8.085 1.00 0.00 22 LYS A CA 10
ATOM 10127 C C . LYS A 1 22 ? -6.598 -8.742 7.393 1.00 0.00 22 LYS A C 10
ATOM 10128 O O . LYS A 1 22 ? -7.041 -9.684 8.048 1.00 0.00 22 LYS A O 10
ATOM 10147 N N . GLU A 1 23 ? -6.652 -8.693 6.066 1.00 0.00 23 GLU A N 10
ATOM 10148 C CA . GLU A 1 23 ? -7.252 -9.770 5.287 1.00 0.00 23 GLU A CA 10
ATOM 10149 C C . GLU A 1 23 ? -6.176 -10.649 4.656 1.00 0.00 23 GLU A C 10
ATOM 10150 O O . GLU A 1 23 ? -5.805 -11.686 5.207 1.00 0.00 23 GLU A O 10
ATOM 10162 N N . ASP A 1 24 ? -5.680 -10.228 3.498 1.00 0.00 24 ASP A N 10
ATOM 10163 C CA . ASP A 1 24 ? -4.646 -10.976 2.791 1.00 0.00 24 ASP A CA 10
ATOM 10164 C C . ASP A 1 24 ? -4.308 -10.310 1.461 1.00 0.00 24 ASP A C 10
ATOM 10165 O O . ASP A 1 24 ? -4.972 -9.362 1.042 1.00 0.00 24 ASP A O 10
ATOM 10174 N N . TYR A 1 25 ? -3.270 -10.813 0.801 1.00 0.00 25 TYR A N 10
ATOM 10175 C CA . TYR A 1 25 ? -2.841 -10.265 -0.480 1.00 0.00 25 TYR A CA 10
ATOM 10176 C C . TYR A 1 25 ? -3.297 -11.154 -1.633 1.00 0.00 25 TYR A C 10
ATOM 10177 O O . TYR A 1 25 ? -4.023 -12.127 -1.431 1.00 0.00 25 TYR A O 10
ATOM 10195 N N . ALA A 1 26 ? -2.866 -10.811 -2.842 1.00 0.00 26 ALA A N 10
ATOM 10196 C CA . ALA A 1 26 ? -3.227 -11.578 -4.028 1.00 0.00 26 ALA A CA 10
ATOM 10197 C C . ALA A 1 26 ? -2.342 -11.206 -5.213 1.00 0.00 26 ALA A C 10
ATOM 10198 O O . ALA A 1 26 ? -2.160 -10.027 -5.520 1.00 0.00 26 ALA A O 10
ATOM 10205 N N . LEU A 1 27 ? -1.792 -12.219 -5.874 1.00 0.00 27 LEU A N 10
ATOM 10206 C CA . LEU A 1 27 ? -0.924 -11.999 -7.026 1.00 0.00 27 LEU A CA 10
ATOM 10207 C C . LEU A 1 27 ? -1.417 -10.822 -7.862 1.00 0.00 27 LEU A C 10
ATOM 10208 O O . LEU A 1 27 ? -0.639 -9.944 -8.235 1.00 0.00 27 LEU A O 10
ATOM 10224 N N . GLY A 1 28 ? -2.714 -10.809 -8.150 1.00 0.00 28 GLY A N 10
ATOM 10225 C CA . GLY A 1 28 ? -3.289 -9.734 -8.938 1.00 0.00 28 GLY A CA 10
ATOM 10226 C C . GLY A 1 28 ? -3.522 -8.478 -8.122 1.00 0.00 28 GLY A C 10
ATOM 10227 O O . GLY A 1 28 ? -3.503 -7.370 -8.658 1.00 0.00 28 GLY A O 10
ATOM 10231 N N . GLU A 1 29 ? -3.743 -8.650 -6.823 1.00 0.00 29 GLU A N 10
ATOM 10232 C CA . GLU A 1 29 ? -3.984 -7.521 -5.933 1.00 0.00 29 GLU A CA 10
ATOM 10233 C C . GLU A 1 29 ? -2.777 -6.587 -5.901 1.00 0.00 29 GLU A C 10
ATOM 10234 O O . GLU A 1 29 ? -1.684 -6.982 -5.497 1.00 0.00 29 GLU A O 10
ATOM 10246 N N . SER A 1 30 ? -2.984 -5.346 -6.330 1.00 0.00 30 SER A N 10
ATOM 10247 C CA . SER A 1 30 ? -1.913 -4.357 -6.355 1.00 0.00 30 SER A CA 10
ATOM 10248 C C . SER A 1 30 ? -1.474 -3.997 -4.940 1.00 0.00 30 SER A C 10
ATOM 10249 O O . SER A 1 30 ? -2.144 -3.233 -4.244 1.00 0.00 30 SER A O 10
ATOM 10257 N N . VAL A 1 31 ? -0.342 -4.553 -4.519 1.00 0.00 31 VAL A N 10
ATOM 10258 C CA . VAL A 1 31 ? 0.190 -4.290 -3.187 1.00 0.00 31 VAL A CA 10
ATOM 10259 C C . VAL A 1 31 ? 1.292 -3.238 -3.233 1.00 0.00 31 VAL A C 10
ATOM 10260 O O . VAL A 1 31 ? 2.010 -3.119 -4.226 1.00 0.00 31 VAL A O 10
ATOM 10273 N N . ARG A 1 32 ? 1.421 -2.477 -2.151 1.00 0.00 32 ARG A N 10
ATOM 10274 C CA . ARG A 1 32 ? 2.436 -1.433 -2.067 1.00 0.00 32 ARG A CA 10
ATOM 10275 C C . ARG A 1 32 ? 3.347 -1.656 -0.864 1.00 0.00 32 ARG A C 10
ATOM 10276 O O . ARG A 1 32 ? 2.879 -1.968 0.231 1.00 0.00 32 ARG A O 10
ATOM 10297 N N . GLN A 1 33 ? 4.649 -1.493 -1.075 1.00 0.00 33 GLN A N 10
ATOM 10298 C CA . GLN A 1 33 ? 5.625 -1.678 -0.008 1.00 0.00 33 GLN A CA 10
ATOM 10299 C C . GLN A 1 33 ? 6.113 -0.333 0.522 1.00 0.00 33 GLN A C 10
ATOM 10300 O O . GLN A 1 33 ? 6.345 0.601 -0.246 1.00 0.00 33 GLN A O 10
ATOM 10314 N N . LEU A 1 34 ? 6.265 -0.242 1.838 1.00 0.00 34 LEU A N 10
ATOM 10315 C CA . LEU A 1 34 ? 6.726 0.989 2.472 1.00 0.00 34 LEU A CA 10
ATOM 10316 C C . LEU A 1 34 ? 8.224 0.931 2.750 1.00 0.00 34 LEU A C 10
ATOM 10317 O O . LEU A 1 34 ? 8.832 -0.139 2.790 1.00 0.00 34 LEU A O 10
ATOM 10333 N N . PRO A 1 35 ? 8.835 2.108 2.950 1.00 0.00 35 PRO A N 10
ATOM 10334 C CA . PRO A 1 35 ? 10.270 2.217 3.231 1.00 0.00 35 PRO A CA 10
ATOM 10335 C C . PRO A 1 35 ? 10.632 1.684 4.613 1.00 0.00 35 PRO A C 10
ATOM 10336 O O . PRO A 1 35 ? 11.775 1.802 5.056 1.00 0.00 35 PRO A O 10
ATOM 10347 N N . CYS A 1 36 ? 9.652 1.095 5.290 1.00 0.00 36 CYS A N 10
ATOM 10348 C CA . CYS A 1 36 ? 9.867 0.542 6.622 1.00 0.00 36 CYS A CA 10
ATOM 10349 C C . CYS A 1 36 ? 9.719 -0.977 6.612 1.00 0.00 36 CYS A C 10
ATOM 10350 O O . CYS A 1 36 ? 9.622 -1.608 7.663 1.00 0.00 36 CYS A O 10
ATOM 10357 N N . ASN A 1 37 ? 9.704 -1.556 5.415 1.00 0.00 37 ASN A N 10
ATOM 10358 C CA . ASN A 1 37 ? 9.568 -3.000 5.267 1.00 0.00 37 ASN A CA 10
ATOM 10359 C C . ASN A 1 37 ? 8.140 -3.446 5.569 1.00 0.00 37 ASN A C 10
ATOM 10360 O O . ASN A 1 37 ? 7.909 -4.575 6.004 1.00 0.00 37 ASN A O 10
ATOM 10371 N N . HIS A 1 38 ? 7.185 -2.552 5.335 1.00 0.00 38 HIS A N 10
ATOM 10372 C CA . HIS A 1 38 ? 5.779 -2.853 5.580 1.00 0.00 38 HIS A CA 10
ATOM 10373 C C . HIS A 1 38 ? 4.959 -2.698 4.303 1.00 0.00 38 HIS A C 10
ATOM 10374 O O . HIS A 1 38 ? 4.979 -1.645 3.664 1.00 0.00 38 HIS A O 10
ATOM 10388 N N . LEU A 1 39 ? 4.239 -3.752 3.936 1.00 0.00 39 LEU A N 10
ATOM 10389 C CA . LEU A 1 39 ? 3.412 -3.734 2.735 1.00 0.00 39 LEU A CA 10
ATOM 10390 C C . LEU A 1 39 ? 1.968 -3.377 3.073 1.00 0.00 39 LEU A C 10
ATOM 10391 O O . LEU A 1 39 ? 1.534 -3.519 4.216 1.00 0.00 39 LEU A O 10
ATOM 10407 N N . PHE A 1 40 ? 1.227 -2.917 2.070 1.00 0.00 40 PHE A N 10
ATOM 10408 C CA . PHE A 1 40 ? -0.169 -2.542 2.260 1.00 0.00 40 PHE A CA 10
ATOM 10409 C C . PHE A 1 40 ? -0.909 -2.506 0.927 1.00 0.00 40 PHE A C 10
ATOM 10410 O O . PHE A 1 40 ? -0.348 -2.115 -0.098 1.00 0.00 40 PHE A O 10
ATOM 10427 N N . HIS A 1 41 ? -2.173 -2.917 0.947 1.00 0.00 41 HIS A N 10
ATOM 10428 C CA . HIS A 1 41 ? -2.992 -2.933 -0.260 1.00 0.00 41 HIS A CA 10
ATOM 10429 C C . HIS A 1 41 ? -2.964 -1.573 -0.953 1.00 0.00 41 HIS A C 10
ATOM 10430 O O . HIS A 1 41 ? -3.096 -0.534 -0.307 1.00 0.00 41 HIS A O 10
ATOM 10444 N N . ASP A 1 42 ? -2.791 -1.589 -2.270 1.00 0.00 42 ASP A N 10
ATOM 10445 C CA . ASP A 1 42 ? -2.746 -0.358 -3.050 1.00 0.00 42 ASP A CA 10
ATOM 10446 C C . ASP A 1 42 ? -4.052 0.419 -2.915 1.00 0.00 42 ASP A C 10
ATOM 10447 O O . ASP A 1 42 ? -4.156 1.560 -3.364 1.00 0.00 42 ASP A O 10
ATOM 10456 N N . SER A 1 43 ? -5.046 -0.208 -2.295 1.00 0.00 43 SER A N 10
ATOM 10457 C CA . SER A 1 43 ? -6.347 0.422 -2.105 1.00 0.00 43 SER A CA 10
ATOM 10458 C C . SER A 1 43 ? -6.576 0.763 -0.636 1.00 0.00 43 SER A C 10
ATOM 10459 O O . SER A 1 43 ? -7.560 1.414 -0.283 1.00 0.00 43 SER A O 10
ATOM 10467 N N . CYS A 1 44 ? -5.661 0.317 0.218 1.00 0.00 44 CYS A N 10
ATOM 10468 C CA . CYS A 1 44 ? -5.762 0.573 1.650 1.00 0.00 44 CYS A CA 10
ATOM 10469 C C . CYS A 1 44 ? -4.748 1.627 2.087 1.00 0.00 44 CYS A C 10
ATOM 10470 O O . CYS A 1 44 ? -5.019 2.430 2.980 1.00 0.00 44 CYS A O 10
ATOM 10477 N N . ILE A 1 45 ? -3.582 1.617 1.451 1.00 0.00 45 ILE A N 10
ATOM 10478 C CA . ILE A 1 45 ? -2.529 2.572 1.772 1.00 0.00 45 ILE A CA 10
ATOM 10479 C C . ILE A 1 45 ? -2.716 3.876 1.004 1.00 0.00 45 ILE A C 10
ATOM 10480 O O . ILE A 1 45 ? -2.597 4.964 1.567 1.00 0.00 45 ILE A O 10
ATOM 10496 N N . VAL A 1 46 ? -3.011 3.758 -0.287 1.00 0.00 46 VAL A N 10
ATOM 10497 C CA . VAL A 1 46 ? -3.218 4.927 -1.134 1.00 0.00 46 VAL A CA 10
ATOM 10498 C C . VAL A 1 46 ? -4.053 5.983 -0.419 1.00 0.00 46 VAL A C 10
ATOM 10499 O O . VAL A 1 46 ? -3.633 7.127 -0.241 1.00 0.00 46 VAL A O 10
ATOM 10512 N N . PRO A 1 47 ? -5.265 5.593 0.003 1.00 0.00 47 PRO A N 10
ATOM 10513 C CA . PRO A 1 47 ? -6.185 6.491 0.707 1.00 0.00 47 PRO A CA 10
ATOM 10514 C C . PRO A 1 47 ? -5.699 6.834 2.111 1.00 0.00 47 PRO A C 10
ATOM 10515 O O . PRO A 1 47 ? -6.194 7.771 2.737 1.00 0.00 47 PRO A O 10
ATOM 10526 N N . TRP A 1 48 ? -4.728 6.070 2.599 1.00 0.00 48 TRP A N 10
ATOM 10527 C CA . TRP A 1 48 ? -4.176 6.295 3.930 1.00 0.00 48 TRP A CA 10
ATOM 10528 C C . TRP A 1 48 ? -3.107 7.382 3.899 1.00 0.00 48 TRP A C 10
ATOM 10529 O O . TRP A 1 48 ? -3.227 8.404 4.577 1.00 0.00 48 TRP A O 10
ATOM 10550 N N . LEU A 1 49 ? -2.062 7.156 3.110 1.00 0.00 49 LEU A N 10
ATOM 10551 C CA . LEU A 1 49 ? -0.971 8.117 2.991 1.00 0.00 49 LEU A CA 10
ATOM 10552 C C . LEU A 1 49 ? -1.494 9.483 2.556 1.00 0.00 49 LEU A C 10
ATOM 10553 O O . LEU A 1 49 ? -0.928 10.516 2.911 1.00 0.00 49 LEU A O 10
ATOM 10569 N N . GLU A 1 50 ? -2.578 9.478 1.786 1.00 0.00 50 GLU A N 10
ATOM 10570 C CA . GLU A 1 50 ? -3.177 10.716 1.304 1.00 0.00 50 GLU A CA 10
ATOM 10571 C C . GLU A 1 50 ? -3.855 11.473 2.443 1.00 0.00 50 GLU A C 10
ATOM 10572 O O . GLU A 1 50 ? -4.321 12.597 2.263 1.00 0.00 50 GLU A O 10
ATOM 10584 N N . GLN A 1 51 ? -3.905 10.846 3.614 1.00 0.00 51 GLN A N 10
ATOM 10585 C CA . GLN A 1 51 ? -4.526 11.459 4.781 1.00 0.00 51 GLN A CA 10
ATOM 10586 C C . GLN A 1 51 ? -3.513 11.635 5.908 1.00 0.00 51 GLN A C 10
ATOM 10587 O O . GLN A 1 51 ? -3.489 12.667 6.579 1.00 0.00 51 GLN A O 10
ATOM 10601 N N . HIS A 1 52 ? -2.679 10.620 6.110 1.00 0.00 52 HIS A N 10
ATOM 10602 C CA . HIS A 1 52 ? -1.663 10.663 7.156 1.00 0.00 52 HIS A CA 10
ATOM 10603 C C . HIS A 1 52 ? -0.267 10.780 6.553 1.00 0.00 52 HIS A C 10
ATOM 10604 O O . HIS A 1 52 ? 0.643 11.332 7.171 1.00 0.00 52 HIS A O 10
ATOM 10618 N N . ASP A 1 53 ? -0.105 10.256 5.343 1.00 0.00 53 ASP A N 10
ATOM 10619 C CA . ASP A 1 53 ? 1.181 10.302 4.656 1.00 0.00 53 ASP A CA 10
ATOM 10620 C C . ASP A 1 53 ? 2.247 9.549 5.446 1.00 0.00 53 ASP A C 10
ATOM 10621 O O . ASP A 1 53 ? 3.416 9.934 5.454 1.00 0.00 53 ASP A O 10
ATOM 10630 N N . SER A 1 54 ? 1.835 8.474 6.110 1.00 0.00 54 SER A N 10
ATOM 10631 C CA . SER A 1 54 ? 2.753 7.670 6.908 1.00 0.00 54 SER A CA 10
ATOM 10632 C C . SER A 1 54 ? 2.292 6.217 6.967 1.00 0.00 54 SER A C 10
ATOM 10633 O O . SER A 1 54 ? 1.276 5.851 6.376 1.00 0.00 54 SER A O 10
ATOM 10641 N N . CYS A 1 55 ? 3.047 5.392 7.685 1.00 0.00 55 CYS A N 10
ATOM 10642 C CA . CYS A 1 55 ? 2.718 3.978 7.823 1.00 0.00 55 CYS A CA 10
ATOM 10643 C C . CYS A 1 55 ? 1.617 3.774 8.860 1.00 0.00 55 CYS A C 10
ATOM 10644 O O . CYS A 1 55 ? 1.719 4.213 10.006 1.00 0.00 55 CYS A O 10
ATOM 10651 N N . PRO A 1 56 ? 0.537 3.092 8.450 1.00 0.00 56 PRO A N 10
ATOM 10652 C CA . PRO A 1 56 ? -0.603 2.813 9.327 1.00 0.00 56 PRO A CA 10
ATOM 10653 C C . PRO A 1 56 ? -0.261 1.807 10.420 1.00 0.00 56 PRO A C 10
ATOM 10654 O O . PRO A 1 56 ? -1.123 1.410 11.205 1.00 0.00 56 PRO A O 10
ATOM 10665 N N . VAL A 1 57 ? 1.002 1.397 10.467 1.00 0.00 57 VAL A N 10
ATOM 10666 C CA . VAL A 1 57 ? 1.459 0.438 11.466 1.00 0.00 57 VAL A CA 10
ATOM 10667 C C . VAL A 1 57 ? 2.518 1.052 12.374 1.00 0.00 57 VAL A C 10
ATOM 10668 O O . VAL A 1 57 ? 2.266 1.318 13.549 1.00 0.00 57 VAL A O 10
ATOM 10681 N N . CYS A 1 58 ? 3.706 1.274 11.821 1.00 0.00 58 CYS A N 10
ATOM 10682 C CA . CYS A 1 58 ? 4.806 1.857 12.580 1.00 0.00 58 CYS A CA 10
ATOM 10683 C C . CYS A 1 58 ? 4.812 3.377 12.448 1.00 0.00 58 CYS A C 10
ATOM 10684 O O . CYS A 1 58 ? 5.477 4.075 13.215 1.00 0.00 58 CYS A O 10
ATOM 10691 N N . ARG A 1 59 ? 4.067 3.884 11.471 1.00 0.00 59 ARG A N 10
ATOM 10692 C CA . ARG A 1 59 ? 3.987 5.321 11.238 1.00 0.00 59 ARG A CA 10
ATOM 10693 C C . ARG A 1 59 ? 5.377 5.917 11.032 1.00 0.00 59 ARG A C 10
ATOM 10694 O O . ARG A 1 59 ? 5.721 6.938 11.626 1.00 0.00 59 ARG A O 10
ATOM 10715 N N . LYS A 1 60 ? 6.172 5.271 10.186 1.00 0.00 60 LYS A N 10
ATOM 10716 C CA . LYS A 1 60 ? 7.524 5.735 9.899 1.00 0.00 60 LYS A CA 10
ATOM 10717 C C . LYS A 1 60 ? 7.501 6.900 8.914 1.00 0.00 60 LYS A C 10
ATOM 10718 O O . LYS A 1 60 ? 7.081 6.747 7.767 1.00 0.00 60 LYS A O 10
ATOM 10737 N N . SER A 1 61 ? 7.958 8.062 9.369 1.00 0.00 61 SER A N 10
ATOM 10738 C CA . SER A 1 61 ? 7.988 9.253 8.528 1.00 0.00 61 SER A CA 10
ATOM 10739 C C . SER A 1 61 ? 8.448 8.909 7.115 1.00 0.00 61 SER A C 10
ATOM 10740 O O . SER A 1 61 ? 9.606 8.551 6.896 1.00 0.00 61 SER A O 10
ATOM 10748 N N . LEU A 1 62 ? 7.533 9.020 6.158 1.00 0.00 62 LEU A N 10
ATOM 10749 C CA . LEU A 1 62 ? 7.843 8.721 4.765 1.00 0.00 62 LEU A CA 10
ATOM 10750 C C . LEU A 1 62 ? 8.318 9.972 4.032 1.00 0.00 62 LEU A C 10
ATOM 10751 O O . LEU A 1 62 ? 8.022 10.164 2.852 1.00 0.00 62 LEU A O 10
ATOM 10767 N N . THR A 1 63 ? 9.059 10.820 4.738 1.00 0.00 63 THR A N 10
ATOM 10768 C CA . THR A 1 63 ? 9.576 12.051 4.156 1.00 0.00 63 THR A CA 10
ATOM 10769 C C . THR A 1 63 ? 10.955 12.387 4.714 1.00 0.00 63 THR A C 10
ATOM 10770 O O . THR A 1 63 ? 11.258 12.086 5.867 1.00 0.00 63 THR A O 10
ATOM 10781 N N . GLY A 1 64 ? 11.787 13.013 3.887 1.00 0.00 64 GLY A N 10
ATOM 10782 C CA . GLY A 1 64 ? 13.124 13.380 4.317 1.00 0.00 64 GLY A CA 10
ATOM 10783 C C . GLY A 1 64 ? 14.121 13.375 3.175 1.00 0.00 64 GLY A C 10
ATOM 10784 O O . GLY A 1 64 ? 14.359 14.406 2.547 1.00 0.00 64 GLY A O 10
ATOM 10788 N N . GLN A 1 65 ? 14.707 12.212 2.908 1.00 0.00 65 GLN A N 10
ATOM 10789 C CA . GLN A 1 65 ? 15.686 12.079 1.836 1.00 0.00 65 GLN A CA 10
ATOM 10790 C C . GLN A 1 65 ? 14.998 11.977 0.479 1.00 0.00 65 GLN A C 10
ATOM 10791 O O . GLN A 1 65 ? 13.896 11.440 0.370 1.00 0.00 65 GLN A O 10
ATOM 10805 N N . ASN A 1 66 ? 15.654 12.497 -0.553 1.00 0.00 66 ASN A N 10
ATOM 10806 C CA . ASN A 1 66 ? 15.104 12.466 -1.903 1.00 0.00 66 ASN A CA 10
ATOM 10807 C C . ASN A 1 66 ? 14.566 11.078 -2.239 1.00 0.00 66 ASN A C 10
ATOM 10808 O O . ASN A 1 66 ? 15.271 10.077 -2.107 1.00 0.00 66 ASN A O 10
ATOM 10819 N N . THR A 1 67 ? 13.311 11.026 -2.674 1.00 0.00 67 THR A N 10
ATOM 10820 C CA . THR A 1 67 ? 12.677 9.762 -3.028 1.00 0.00 67 THR A CA 10
ATOM 10821 C C . THR A 1 67 ? 12.105 9.810 -4.440 1.00 0.00 67 THR A C 10
ATOM 10822 O O . THR A 1 67 ? 12.208 8.844 -5.195 1.00 0.00 67 THR A O 10
ATOM 10833 N N . ALA A 1 68 ? 11.503 10.942 -4.791 1.00 0.00 68 ALA A N 10
ATOM 10834 C CA . ALA A 1 68 ? 10.918 11.117 -6.115 1.00 0.00 68 ALA A CA 10
ATOM 10835 C C . ALA A 1 68 ? 9.752 10.158 -6.330 1.00 0.00 68 ALA A C 10
ATOM 10836 O O . ALA A 1 68 ? 9.714 9.421 -7.316 1.00 0.00 68 ALA A O 10
ATOM 10843 N N . THR A 1 69 ? 8.801 10.171 -5.401 1.00 0.00 69 THR A N 10
ATOM 10844 C CA . THR A 1 69 ? 7.635 9.301 -5.489 1.00 0.00 69 THR A CA 10
ATOM 10845 C C . THR A 1 69 ? 6.350 10.114 -5.600 1.00 0.00 69 THR A C 10
ATOM 10846 O O . THR A 1 69 ? 6.275 11.243 -5.116 1.00 0.00 69 THR A O 10
ATOM 10857 N N . ASN A 1 70 ? 5.340 9.532 -6.239 1.00 0.00 70 ASN A N 10
ATOM 10858 C CA . ASN A 1 70 ? 4.057 10.203 -6.413 1.00 0.00 70 ASN A CA 10
ATOM 10859 C C . ASN A 1 70 ? 3.572 10.800 -5.095 1.00 0.00 70 ASN A C 10
ATOM 10860 O O . ASN A 1 70 ? 3.128 10.092 -4.191 1.00 0.00 70 ASN A O 10
ATOM 10871 N N . PRO A 1 71 ? 3.659 12.133 -4.981 1.00 0.00 71 PRO A N 10
ATOM 10872 C CA . PRO A 1 71 ? 3.232 12.855 -3.779 1.00 0.00 71 PRO A CA 10
ATOM 10873 C C . PRO A 1 71 ? 1.718 12.839 -3.600 1.00 0.00 71 PRO A C 10
ATOM 10874 O O . PRO A 1 71 ? 0.954 12.898 -4.563 1.00 0.00 71 PRO A O 10
ATOM 10885 N N . PRO A 1 72 ? 1.271 12.759 -2.337 1.00 0.00 72 PRO A N 10
ATOM 10886 C CA . PRO A 1 72 ? -0.156 12.735 -2.003 1.00 0.00 72 PRO A CA 10
ATOM 10887 C C . PRO A 1 72 ? -0.834 14.076 -2.261 1.00 0.00 72 PRO A C 10
ATOM 10888 O O . PRO A 1 72 ? -0.619 15.042 -1.531 1.00 0.00 72 PRO A O 10
ATOM 10899 N N . GLY A 1 73 ? -1.655 14.127 -3.306 1.00 0.00 73 GLY A N 10
ATOM 10900 C CA . GLY A 1 73 ? -2.353 15.354 -3.642 1.00 0.00 73 GLY A CA 10
ATOM 10901 C C . GLY A 1 73 ? -3.860 15.201 -3.578 1.00 0.00 73 GLY A C 10
ATOM 10902 O O . GLY A 1 73 ? -4.372 14.091 -3.427 1.00 0.00 73 GLY A O 10
ATOM 10906 N N . LEU A 1 74 ? -4.572 16.317 -3.691 1.00 0.00 74 LEU A N 10
ATOM 10907 C CA . LEU A 1 74 ? -6.030 16.302 -3.643 1.00 0.00 74 LEU A CA 10
ATOM 10908 C C . LEU A 1 74 ? -6.592 15.184 -4.515 1.00 0.00 74 LEU A C 10
ATOM 10909 O O . LEU A 1 74 ? -7.422 14.391 -4.069 1.00 0.00 74 LEU A O 10
ATOM 10925 N N . THR A 1 75 ? -6.132 15.124 -5.761 1.00 0.00 75 THR A N 10
ATOM 10926 C CA . THR A 1 75 ? -6.588 14.102 -6.695 1.00 0.00 75 THR A CA 10
ATOM 10927 C C . THR A 1 75 ? -8.034 13.709 -6.417 1.00 0.00 75 THR A C 10
ATOM 10928 O O . THR A 1 75 ? -8.376 12.527 -6.410 1.00 0.00 75 THR A O 10
ATOM 10939 N N . GLY A 1 76 ? -8.881 14.708 -6.190 1.00 0.00 76 GLY A N 10
ATOM 10940 C CA . GLY A 1 76 ? -10.282 14.445 -5.916 1.00 0.00 76 GLY A CA 10
ATOM 10941 C C . GLY A 1 76 ? -10.492 13.144 -5.167 1.00 0.00 76 GLY A C 10
ATOM 10942 O O . GLY A 1 76 ? -11.323 12.323 -5.555 1.00 0.00 76 GLY A O 10
ATOM 10946 N N . VAL A 1 77 ? -9.735 12.954 -4.091 1.00 0.00 77 VAL A N 10
ATOM 10947 C CA . VAL A 1 77 ? -9.842 11.742 -3.286 1.00 0.00 77 VAL A CA 10
ATOM 10948 C C . VAL A 1 77 ? -10.711 11.975 -2.055 1.00 0.00 77 VAL A C 10
ATOM 10949 O O . VAL A 1 77 ? -10.750 13.077 -1.509 1.00 0.00 77 VAL A O 10
ATOM 10962 N N . GLY A 1 78 ? -11.408 10.928 -1.623 1.00 0.00 78 GLY A N 10
ATOM 10963 C CA . GLY A 1 78 ? -12.267 11.039 -0.459 1.00 0.00 78 GLY A CA 10
ATOM 10964 C C . GLY A 1 78 ? -13.650 10.468 -0.703 1.00 0.00 78 GLY A C 10
ATOM 10965 O O . GLY A 1 78 ? -14.636 11.163 -0.462 1.00 0.00 78 GLY A O 10
ATOM 10971 N N . GLY A 1 1 ? -4.582 -34.395 8.012 1.00 0.00 1 GLY A N 11
ATOM 10972 C CA . GLY A 1 1 ? -3.294 -34.434 8.680 1.00 0.00 1 GLY A CA 11
ATOM 10973 C C . GLY A 1 1 ? -2.378 -33.312 8.236 1.00 0.00 1 GLY A C 11
ATOM 10974 O O . GLY A 1 1 ? -2.783 -32.434 7.475 1.00 0.00 1 GLY A O 11
ATOM 10978 N N . SER A 1 2 ? -1.138 -33.338 8.715 1.00 0.00 2 SER A N 11
ATOM 10979 C CA . SER A 1 2 ? -0.162 -32.311 8.368 1.00 0.00 2 SER A CA 11
ATOM 10980 C C . SER A 1 2 ? 0.508 -32.628 7.034 1.00 0.00 2 SER A C 11
ATOM 10981 O O . SER A 1 2 ? 1.560 -33.266 6.992 1.00 0.00 2 SER A O 11
ATOM 10989 N N . SER A 1 3 ? -0.109 -32.178 5.947 1.00 0.00 3 SER A N 11
ATOM 10990 C CA . SER A 1 3 ? 0.425 -32.417 4.611 1.00 0.00 3 SER A CA 11
ATOM 10991 C C . SER A 1 3 ? 1.913 -32.086 4.554 1.00 0.00 3 SER A C 11
ATOM 10992 O O . SER A 1 3 ? 2.734 -32.927 4.189 1.00 0.00 3 SER A O 11
ATOM 11000 N N . GLY A 1 4 ? 2.254 -30.854 4.918 1.00 0.00 4 GLY A N 11
ATOM 11001 C CA . GLY A 1 4 ? 3.643 -30.433 4.901 1.00 0.00 4 GLY A CA 11
ATOM 11002 C C . GLY A 1 4 ? 3.971 -29.565 3.702 1.00 0.00 4 GLY A C 11
ATOM 11003 O O . GLY A 1 4 ? 4.166 -30.070 2.597 1.00 0.00 4 GLY A O 11
ATOM 11007 N N . SER A 1 5 ? 4.031 -28.255 3.920 1.00 0.00 5 SER A N 11
ATOM 11008 C CA . SER A 1 5 ? 4.332 -27.315 2.847 1.00 0.00 5 SER A CA 11
ATOM 11009 C C . SER A 1 5 ? 5.649 -26.592 3.112 1.00 0.00 5 SER A C 11
ATOM 11010 O O . SER A 1 5 ? 5.763 -25.386 2.895 1.00 0.00 5 SER A O 11
ATOM 11018 N N . SER A 1 6 ? 6.643 -27.340 3.583 1.00 0.00 6 SER A N 11
ATOM 11019 C CA . SER A 1 6 ? 7.952 -26.771 3.882 1.00 0.00 6 SER A CA 11
ATOM 11020 C C . SER A 1 6 ? 8.502 -26.011 2.678 1.00 0.00 6 SER A C 11
ATOM 11021 O O . SER A 1 6 ? 8.362 -26.449 1.537 1.00 0.00 6 SER A O 11
ATOM 11029 N N . GLY A 1 7 ? 9.128 -24.869 2.943 1.00 0.00 7 GLY A N 11
ATOM 11030 C CA . GLY A 1 7 ? 9.690 -24.066 1.873 1.00 0.00 7 GLY A CA 11
ATOM 11031 C C . GLY A 1 7 ? 9.082 -22.678 1.809 1.00 0.00 7 GLY A C 11
ATOM 11032 O O . GLY A 1 7 ? 8.258 -22.314 2.648 1.00 0.00 7 GLY A O 11
ATOM 11036 N N . THR A 1 8 ? 9.491 -21.900 0.811 1.00 0.00 8 THR A N 11
ATOM 11037 C CA . THR A 1 8 ? 8.983 -20.545 0.642 1.00 0.00 8 THR A CA 11
ATOM 11038 C C . THR A 1 8 ? 8.905 -20.167 -0.832 1.00 0.00 8 THR A C 11
ATOM 11039 O O . THR A 1 8 ? 9.929 -20.009 -1.496 1.00 0.00 8 THR A O 11
ATOM 11050 N N . GLU A 1 9 ? 7.684 -20.023 -1.338 1.00 0.00 9 GLU A N 11
ATOM 11051 C CA . GLU A 1 9 ? 7.474 -19.663 -2.735 1.00 0.00 9 GLU A CA 11
ATOM 11052 C C . GLU A 1 9 ? 7.258 -18.160 -2.883 1.00 0.00 9 GLU A C 11
ATOM 11053 O O . GLU A 1 9 ? 7.010 -17.459 -1.903 1.00 0.00 9 GLU A O 11
ATOM 11065 N N . GLU A 1 10 ? 7.356 -17.672 -4.116 1.00 0.00 10 GLU A N 11
ATOM 11066 C CA . GLU A 1 10 ? 7.173 -16.252 -4.393 1.00 0.00 10 GLU A CA 11
ATOM 11067 C C . GLU A 1 10 ? 5.791 -15.785 -3.945 1.00 0.00 10 GLU A C 11
ATOM 11068 O O . GLU A 1 10 ? 4.788 -16.459 -4.182 1.00 0.00 10 GLU A O 11
ATOM 11080 N N . HIS A 1 11 ? 5.747 -14.626 -3.296 1.00 0.00 11 HIS A N 11
ATOM 11081 C CA . HIS A 1 11 ? 4.489 -14.067 -2.814 1.00 0.00 11 HIS A CA 11
ATOM 11082 C C . HIS A 1 11 ? 3.541 -15.173 -2.360 1.00 0.00 11 HIS A C 11
ATOM 11083 O O . HIS A 1 11 ? 2.363 -15.180 -2.717 1.00 0.00 11 HIS A O 11
ATOM 11097 N N . VAL A 1 12 ? 4.064 -16.107 -1.572 1.00 0.00 12 VAL A N 11
ATOM 11098 C CA . VAL A 1 12 ? 3.265 -17.218 -1.069 1.00 0.00 12 VAL A CA 11
ATOM 11099 C C . VAL A 1 12 ? 2.413 -16.788 0.121 1.00 0.00 12 VAL A C 11
ATOM 11100 O O . VAL A 1 12 ? 1.272 -17.223 0.270 1.00 0.00 12 VAL A O 11
ATOM 11113 N N . GLY A 1 13 ? 2.977 -15.931 0.966 1.00 0.00 13 GLY A N 11
ATOM 11114 C CA . GLY A 1 13 ? 2.256 -15.456 2.132 1.00 0.00 13 GLY A CA 11
ATOM 11115 C C . GLY A 1 13 ? 3.149 -15.314 3.349 1.00 0.00 13 GLY A C 11
ATOM 11116 O O . GLY A 1 13 ? 3.924 -14.363 3.451 1.00 0.00 13 GLY A O 11
ATOM 11120 N N . SER A 1 14 ? 3.040 -16.261 4.275 1.00 0.00 14 SER A N 11
ATOM 11121 C CA . SER A 1 14 ? 3.841 -16.235 5.493 1.00 0.00 14 SER A CA 11
ATOM 11122 C C . SER A 1 14 ? 3.479 -15.029 6.355 1.00 0.00 14 SER A C 11
ATOM 11123 O O . SER A 1 14 ? 4.354 -14.316 6.844 1.00 0.00 14 SER A O 11
ATOM 11131 N N . GLY A 1 15 ? 2.180 -14.806 6.536 1.00 0.00 15 GLY A N 11
ATOM 11132 C CA . GLY A 1 15 ? 1.724 -13.686 7.338 1.00 0.00 15 GLY A CA 11
ATOM 11133 C C . GLY A 1 15 ? 2.110 -12.349 6.738 1.00 0.00 15 GLY A C 11
ATOM 11134 O O . GLY A 1 15 ? 2.916 -11.613 7.310 1.00 0.00 15 GLY A O 11
ATOM 11138 N N . LEU A 1 16 ? 1.536 -12.032 5.583 1.00 0.00 16 LEU A N 11
ATOM 11139 C CA . LEU A 1 16 ? 1.825 -10.774 4.904 1.00 0.00 16 LEU A CA 11
ATOM 11140 C C . LEU A 1 16 ? 0.545 -9.984 4.652 1.00 0.00 16 LEU A C 11
ATOM 11141 O O . LEU A 1 16 ? 0.588 -8.850 4.175 1.00 0.00 16 LEU A O 11
ATOM 11157 N N . GLU A 1 17 ? -0.592 -10.590 4.979 1.00 0.00 17 GLU A N 11
ATOM 11158 C CA . GLU A 1 17 ? -1.884 -9.941 4.788 1.00 0.00 17 GLU A CA 11
ATOM 11159 C C . GLU A 1 17 ? -1.813 -8.465 5.168 1.00 0.00 17 GLU A C 11
ATOM 11160 O O . GLU A 1 17 ? -1.147 -8.092 6.134 1.00 0.00 17 GLU A O 11
ATOM 11172 N N . CYS A 1 18 ? -2.504 -7.629 4.400 1.00 0.00 18 CYS A N 11
ATOM 11173 C CA . CYS A 1 18 ? -2.519 -6.193 4.653 1.00 0.00 18 CYS A CA 11
ATOM 11174 C C . CYS A 1 18 ? -3.024 -5.894 6.061 1.00 0.00 18 CYS A C 11
ATOM 11175 O O . CYS A 1 18 ? -4.068 -6.386 6.491 1.00 0.00 18 CYS A O 11
ATOM 11182 N N . PRO A 1 19 ? -2.266 -5.069 6.798 1.00 0.00 19 PRO A N 11
ATOM 11183 C CA . PRO A 1 19 ? -2.617 -4.685 8.169 1.00 0.00 19 PRO A CA 11
ATOM 11184 C C . PRO A 1 19 ? -3.837 -3.771 8.221 1.00 0.00 19 PRO A C 11
ATOM 11185 O O . PRO A 1 19 ? -4.617 -3.814 9.172 1.00 0.00 19 PRO A O 11
ATOM 11196 N N . VAL A 1 20 ? -3.996 -2.944 7.193 1.00 0.00 20 VAL A N 11
ATOM 11197 C CA . VAL A 1 20 ? -5.122 -2.021 7.121 1.00 0.00 20 VAL A CA 11
ATOM 11198 C C . VAL A 1 20 ? -6.442 -2.745 7.361 1.00 0.00 20 VAL A C 11
ATOM 11199 O O . VAL A 1 20 ? -7.244 -2.334 8.200 1.00 0.00 20 VAL A O 11
ATOM 11212 N N . CYS A 1 21 ? -6.661 -3.825 6.620 1.00 0.00 21 CYS A N 11
ATOM 11213 C CA . CYS A 1 21 ? -7.884 -4.608 6.751 1.00 0.00 21 CYS A CA 11
ATOM 11214 C C . CYS A 1 21 ? -7.608 -5.936 7.451 1.00 0.00 21 CYS A C 11
ATOM 11215 O O . CYS A 1 21 ? -8.506 -6.541 8.037 1.00 0.00 21 CYS A O 11
ATOM 11222 N N . LYS A 1 22 ? -6.359 -6.384 7.385 1.00 0.00 22 LYS A N 11
ATOM 11223 C CA . LYS A 1 22 ? -5.961 -7.638 8.013 1.00 0.00 22 LYS A CA 11
ATOM 11224 C C . LYS A 1 22 ? -6.615 -8.827 7.315 1.00 0.00 22 LYS A C 11
ATOM 11225 O O . LYS A 1 22 ? -7.035 -9.784 7.964 1.00 0.00 22 LYS A O 11
ATOM 11244 N N . GLU A 1 23 ? -6.697 -8.758 5.990 1.00 0.00 23 GLU A N 11
ATOM 11245 C CA . GLU A 1 23 ? -7.300 -9.829 5.206 1.00 0.00 23 GLU A CA 11
ATOM 11246 C C . GLU A 1 23 ? -6.227 -10.699 4.558 1.00 0.00 23 GLU A C 11
ATOM 11247 O O . GLU A 1 23 ? -5.839 -11.734 5.101 1.00 0.00 23 GLU A O 11
ATOM 11259 N N . ASP A 1 24 ? -5.751 -10.271 3.393 1.00 0.00 24 ASP A N 11
ATOM 11260 C CA . ASP A 1 24 ? -4.723 -11.009 2.670 1.00 0.00 24 ASP A CA 11
ATOM 11261 C C . ASP A 1 24 ? -4.424 -10.351 1.327 1.00 0.00 24 ASP A C 11
ATOM 11262 O O . ASP A 1 24 ? -5.142 -9.449 0.893 1.00 0.00 24 ASP A O 11
ATOM 11271 N N . TYR A 1 25 ? -3.360 -10.806 0.674 1.00 0.00 25 TYR A N 11
ATOM 11272 C CA . TYR A 1 25 ? -2.965 -10.258 -0.618 1.00 0.00 25 TYR A CA 11
ATOM 11273 C C . TYR A 1 25 ? -3.389 -11.183 -1.755 1.00 0.00 25 TYR A C 11
ATOM 11274 O O . TYR A 1 25 ? -4.024 -12.213 -1.528 1.00 0.00 25 TYR A O 11
ATOM 11292 N N . ALA A 1 26 ? -3.034 -10.807 -2.979 1.00 0.00 26 ALA A N 11
ATOM 11293 C CA . ALA A 1 26 ? -3.375 -11.603 -4.152 1.00 0.00 26 ALA A CA 11
ATOM 11294 C C . ALA A 1 26 ? -2.551 -11.177 -5.362 1.00 0.00 26 ALA A C 11
ATOM 11295 O O . ALA A 1 26 ? -2.245 -9.997 -5.534 1.00 0.00 26 ALA A O 11
ATOM 11302 N N . LEU A 1 27 ? -2.194 -12.146 -6.199 1.00 0.00 27 LEU A N 11
ATOM 11303 C CA . LEU A 1 27 ? -1.404 -11.871 -7.394 1.00 0.00 27 LEU A CA 11
ATOM 11304 C C . LEU A 1 27 ? -1.971 -10.680 -8.160 1.00 0.00 27 LEU A C 11
ATOM 11305 O O . LEU A 1 27 ? -1.227 -9.817 -8.624 1.00 0.00 27 LEU A O 11
ATOM 11321 N N . GLY A 1 28 ? -3.294 -10.638 -8.285 1.00 0.00 28 GLY A N 11
ATOM 11322 C CA . GLY A 1 28 ? -3.938 -9.547 -8.993 1.00 0.00 28 GLY A CA 11
ATOM 11323 C C . GLY A 1 28 ? -4.095 -8.310 -8.132 1.00 0.00 28 GLY A C 11
ATOM 11324 O O . GLY A 1 28 ? -4.224 -7.200 -8.647 1.00 0.00 28 GLY A O 11
ATOM 11328 N N . GLU A 1 29 ? -4.084 -8.501 -6.816 1.00 0.00 29 GLU A N 11
ATOM 11329 C CA . GLU A 1 29 ? -4.228 -7.390 -5.882 1.00 0.00 29 GLU A CA 11
ATOM 11330 C C . GLU A 1 29 ? -2.960 -6.542 -5.846 1.00 0.00 29 GLU A C 11
ATOM 11331 O O . GLU A 1 29 ? -1.904 -7.004 -5.415 1.00 0.00 29 GLU A O 11
ATOM 11343 N N . SER A 1 30 ? -3.073 -5.298 -6.302 1.00 0.00 30 SER A N 11
ATOM 11344 C CA . SER A 1 30 ? -1.936 -4.386 -6.325 1.00 0.00 30 SER A CA 11
ATOM 11345 C C . SER A 1 30 ? -1.488 -4.039 -4.909 1.00 0.00 30 SER A C 11
ATOM 11346 O O . SER A 1 30 ? -2.171 -3.308 -4.191 1.00 0.00 30 SER A O 11
ATOM 11354 N N . VAL A 1 31 ? -0.336 -4.570 -4.513 1.00 0.00 31 VAL A N 11
ATOM 11355 C CA . VAL A 1 31 ? 0.205 -4.317 -3.183 1.00 0.00 31 VAL A CA 11
ATOM 11356 C C . VAL A 1 31 ? 1.304 -3.260 -3.228 1.00 0.00 31 VAL A C 11
ATOM 11357 O O . VAL A 1 31 ? 2.029 -3.146 -4.217 1.00 0.00 31 VAL A O 11
ATOM 11370 N N . ARG A 1 32 ? 1.421 -2.490 -2.152 1.00 0.00 32 ARG A N 11
ATOM 11371 C CA . ARG A 1 32 ? 2.431 -1.442 -2.069 1.00 0.00 32 ARG A CA 11
ATOM 11372 C C . ARG A 1 32 ? 3.346 -1.662 -0.867 1.00 0.00 32 ARG A C 11
ATOM 11373 O O . ARG A 1 32 ? 2.884 -2.000 0.222 1.00 0.00 32 ARG A O 11
ATOM 11394 N N . GLN A 1 33 ? 4.644 -1.468 -1.075 1.00 0.00 33 GLN A N 11
ATOM 11395 C CA . GLN A 1 33 ? 5.623 -1.647 -0.010 1.00 0.00 33 GLN A CA 11
ATOM 11396 C C . GLN A 1 33 ? 6.088 -0.300 0.534 1.00 0.00 33 GLN A C 11
ATOM 11397 O O . GLN A 1 33 ? 6.284 0.653 -0.222 1.00 0.00 33 GLN A O 11
ATOM 11411 N N . LEU A 1 34 ? 6.261 -0.226 1.849 1.00 0.00 34 LEU A N 11
ATOM 11412 C CA . LEU A 1 34 ? 6.703 1.005 2.495 1.00 0.00 34 LEU A CA 11
ATOM 11413 C C . LEU A 1 34 ? 8.203 0.969 2.768 1.00 0.00 34 LEU A C 11
ATOM 11414 O O . LEU A 1 34 ? 8.829 -0.091 2.794 1.00 0.00 34 LEU A O 11
ATOM 11430 N N . PRO A 1 35 ? 8.795 2.154 2.980 1.00 0.00 35 PRO A N 11
ATOM 11431 C CA . PRO A 1 35 ? 10.228 2.284 3.258 1.00 0.00 35 PRO A CA 11
ATOM 11432 C C . PRO A 1 35 ? 10.604 1.741 4.633 1.00 0.00 35 PRO A C 11
ATOM 11433 O O . PRO A 1 35 ? 11.746 1.872 5.073 1.00 0.00 35 PRO A O 11
ATOM 11444 N N . CYS A 1 36 ? 9.635 1.129 5.307 1.00 0.00 36 CYS A N 11
ATOM 11445 C CA . CYS A 1 36 ? 9.864 0.566 6.632 1.00 0.00 36 CYS A CA 11
ATOM 11446 C C . CYS A 1 36 ? 9.723 -0.954 6.608 1.00 0.00 36 CYS A C 11
ATOM 11447 O O . CYS A 1 36 ? 9.624 -1.595 7.653 1.00 0.00 36 CYS A O 11
ATOM 11454 N N . ASN A 1 37 ? 9.717 -1.523 5.407 1.00 0.00 37 ASN A N 11
ATOM 11455 C CA . ASN A 1 37 ? 9.589 -2.967 5.246 1.00 0.00 37 ASN A CA 11
ATOM 11456 C C . ASN A 1 37 ? 8.166 -3.424 5.553 1.00 0.00 37 ASN A C 11
ATOM 11457 O O . ASN A 1 37 ? 7.948 -4.547 6.009 1.00 0.00 37 ASN A O 11
ATOM 11468 N N . HIS A 1 38 ? 7.200 -2.546 5.299 1.00 0.00 38 HIS A N 11
ATOM 11469 C CA . HIS A 1 38 ? 5.797 -2.860 5.547 1.00 0.00 38 HIS A CA 11
ATOM 11470 C C . HIS A 1 38 ? 4.972 -2.699 4.274 1.00 0.00 38 HIS A C 11
ATOM 11471 O O . HIS A 1 38 ? 4.987 -1.642 3.642 1.00 0.00 38 HIS A O 11
ATOM 11485 N N . LEU A 1 39 ? 4.252 -3.752 3.904 1.00 0.00 39 LEU A N 11
ATOM 11486 C CA . LEU A 1 39 ? 3.420 -3.728 2.706 1.00 0.00 39 LEU A CA 11
ATOM 11487 C C . LEU A 1 39 ? 1.974 -3.389 3.054 1.00 0.00 39 LEU A C 11
ATOM 11488 O O . LEU A 1 39 ? 1.547 -3.544 4.198 1.00 0.00 39 LEU A O 11
ATOM 11504 N N . PHE A 1 40 ? 1.224 -2.927 2.059 1.00 0.00 40 PHE A N 11
ATOM 11505 C CA . PHE A 1 40 ? -0.174 -2.567 2.259 1.00 0.00 40 PHE A CA 11
ATOM 11506 C C . PHE A 1 40 ? -0.920 -2.522 0.929 1.00 0.00 40 PHE A C 11
ATOM 11507 O O . PHE A 1 40 ? -0.361 -2.133 -0.097 1.00 0.00 40 PHE A O 11
ATOM 11524 N N . HIS A 1 41 ? -2.187 -2.923 0.954 1.00 0.00 41 HIS A N 11
ATOM 11525 C CA . HIS A 1 41 ? -3.011 -2.929 -0.250 1.00 0.00 41 HIS A CA 11
ATOM 11526 C C . HIS A 1 41 ? -2.965 -1.572 -0.947 1.00 0.00 41 HIS A C 11
ATOM 11527 O O . HIS A 1 41 ? -3.045 -0.528 -0.300 1.00 0.00 41 HIS A O 11
ATOM 11541 N N . ASP A 1 42 ? -2.833 -1.596 -2.268 1.00 0.00 42 ASP A N 11
ATOM 11542 C CA . ASP A 1 42 ? -2.776 -0.368 -3.053 1.00 0.00 42 ASP A CA 11
ATOM 11543 C C . ASP A 1 42 ? -4.075 0.421 -2.924 1.00 0.00 42 ASP A C 11
ATOM 11544 O O . ASP A 1 42 ? -4.184 1.543 -3.418 1.00 0.00 42 ASP A O 11
ATOM 11553 N N . SER A 1 43 ? -5.058 -0.174 -2.256 1.00 0.00 43 SER A N 11
ATOM 11554 C CA . SER A 1 43 ? -6.352 0.471 -2.065 1.00 0.00 43 SER A CA 11
ATOM 11555 C C . SER A 1 43 ? -6.578 0.813 -0.596 1.00 0.00 43 SER A C 11
ATOM 11556 O O . SER A 1 43 ? -7.539 1.499 -0.246 1.00 0.00 43 SER A O 11
ATOM 11564 N N . CYS A 1 44 ? -5.685 0.330 0.262 1.00 0.00 44 CYS A N 11
ATOM 11565 C CA . CYS A 1 44 ? -5.784 0.582 1.694 1.00 0.00 44 CYS A CA 11
ATOM 11566 C C . CYS A 1 44 ? -4.770 1.635 2.132 1.00 0.00 44 CYS A C 11
ATOM 11567 O O . CYS A 1 44 ? -5.041 2.439 3.025 1.00 0.00 44 CYS A O 11
ATOM 11574 N N . ILE A 1 45 ? -3.602 1.623 1.499 1.00 0.00 45 ILE A N 11
ATOM 11575 C CA . ILE A 1 45 ? -2.548 2.577 1.822 1.00 0.00 45 ILE A CA 11
ATOM 11576 C C . ILE A 1 45 ? -2.724 3.876 1.043 1.00 0.00 45 ILE A C 11
ATOM 11577 O O . ILE A 1 45 ? -2.616 4.967 1.602 1.00 0.00 45 ILE A O 11
ATOM 11593 N N . VAL A 1 46 ? -2.999 3.750 -0.252 1.00 0.00 46 VAL A N 11
ATOM 11594 C CA . VAL A 1 46 ? -3.193 4.914 -1.108 1.00 0.00 46 VAL A CA 11
ATOM 11595 C C . VAL A 1 46 ? -4.033 5.976 -0.409 1.00 0.00 46 VAL A C 11
ATOM 11596 O O . VAL A 1 46 ? -3.611 7.119 -0.230 1.00 0.00 46 VAL A O 11
ATOM 11609 N N . PRO A 1 47 ? -5.253 5.594 -0.003 1.00 0.00 47 PRO A N 11
ATOM 11610 C CA . PRO A 1 47 ? -6.179 6.499 0.684 1.00 0.00 47 PRO A CA 11
ATOM 11611 C C . PRO A 1 47 ? -5.711 6.846 2.093 1.00 0.00 47 PRO A C 11
ATOM 11612 O O . PRO A 1 47 ? -6.224 7.775 2.716 1.00 0.00 47 PRO A O 11
ATOM 11623 N N . TRP A 1 48 ? -4.735 6.094 2.589 1.00 0.00 48 TRP A N 11
ATOM 11624 C CA . TRP A 1 48 ? -4.199 6.323 3.926 1.00 0.00 48 TRP A CA 11
ATOM 11625 C C . TRP A 1 48 ? -3.118 7.398 3.902 1.00 0.00 48 TRP A C 11
ATOM 11626 O O . TRP A 1 48 ? -3.230 8.420 4.579 1.00 0.00 48 TRP A O 11
ATOM 11647 N N . LEU A 1 49 ? -2.072 7.162 3.118 1.00 0.00 49 LEU A N 11
ATOM 11648 C CA . LEU A 1 49 ? -0.970 8.111 3.005 1.00 0.00 49 LEU A CA 11
ATOM 11649 C C . LEU A 1 49 ? -1.475 9.482 2.569 1.00 0.00 49 LEU A C 11
ATOM 11650 O O . LEU A 1 49 ? -0.902 10.509 2.930 1.00 0.00 49 LEU A O 11
ATOM 11666 N N . GLU A 1 50 ? -2.554 9.490 1.791 1.00 0.00 50 GLU A N 11
ATOM 11667 C CA . GLU A 1 50 ? -3.137 10.736 1.308 1.00 0.00 50 GLU A CA 11
ATOM 11668 C C . GLU A 1 50 ? -3.840 11.483 2.438 1.00 0.00 50 GLU A C 11
ATOM 11669 O O . GLU A 1 50 ? -4.286 12.616 2.262 1.00 0.00 50 GLU A O 11
ATOM 11681 N N . GLN A 1 51 ? -3.933 10.839 3.596 1.00 0.00 51 GLN A N 11
ATOM 11682 C CA . GLN A 1 51 ? -4.583 11.441 4.754 1.00 0.00 51 GLN A CA 11
ATOM 11683 C C . GLN A 1 51 ? -3.587 11.649 5.890 1.00 0.00 51 GLN A C 11
ATOM 11684 O O . GLN A 1 51 ? -3.594 12.686 6.555 1.00 0.00 51 GLN A O 11
ATOM 11698 N N . HIS A 1 52 ? -2.729 10.657 6.108 1.00 0.00 52 HIS A N 11
ATOM 11699 C CA . HIS A 1 52 ? -1.726 10.731 7.164 1.00 0.00 52 HIS A CA 11
ATOM 11700 C C . HIS A 1 52 ? -0.322 10.814 6.575 1.00 0.00 52 HIS A C 11
ATOM 11701 O O . HIS A 1 52 ? 0.578 11.407 7.170 1.00 0.00 52 HIS A O 11
ATOM 11715 N N . ASP A 1 53 ? -0.141 10.216 5.402 1.00 0.00 53 ASP A N 11
ATOM 11716 C CA . ASP A 1 53 ? 1.154 10.223 4.731 1.00 0.00 53 ASP A CA 11
ATOM 11717 C C . ASP A 1 53 ? 2.199 9.483 5.560 1.00 0.00 53 ASP A C 11
ATOM 11718 O O . ASP A 1 53 ? 3.364 9.877 5.603 1.00 0.00 53 ASP A O 11
ATOM 11727 N N . SER A 1 54 ? 1.773 8.410 6.219 1.00 0.00 54 SER A N 11
ATOM 11728 C CA . SER A 1 54 ? 2.671 7.617 7.051 1.00 0.00 54 SER A CA 11
ATOM 11729 C C . SER A 1 54 ? 2.217 6.162 7.107 1.00 0.00 54 SER A C 11
ATOM 11730 O O . SER A 1 54 ? 1.198 5.794 6.522 1.00 0.00 54 SER A O 11
ATOM 11738 N N . CYS A 1 55 ? 2.981 5.338 7.816 1.00 0.00 55 CYS A N 11
ATOM 11739 C CA . CYS A 1 55 ? 2.660 3.922 7.950 1.00 0.00 55 CYS A CA 11
ATOM 11740 C C . CYS A 1 55 ? 1.592 3.705 9.018 1.00 0.00 55 CYS A C 11
ATOM 11741 O O . CYS A 1 55 ? 1.738 4.115 10.170 1.00 0.00 55 CYS A O 11
ATOM 11748 N N . PRO A 1 56 ? 0.491 3.044 8.629 1.00 0.00 56 PRO A N 11
ATOM 11749 C CA . PRO A 1 56 ? -0.622 2.757 9.538 1.00 0.00 56 PRO A CA 11
ATOM 11750 C C . PRO A 1 56 ? -0.255 1.721 10.596 1.00 0.00 56 PRO A C 11
ATOM 11751 O O . PRO A 1 56 ? -1.096 1.310 11.395 1.00 0.00 56 PRO A O 11
ATOM 11762 N N . VAL A 1 57 ? 1.007 1.302 10.594 1.00 0.00 57 VAL A N 11
ATOM 11763 C CA . VAL A 1 57 ? 1.486 0.315 11.555 1.00 0.00 57 VAL A CA 11
ATOM 11764 C C . VAL A 1 57 ? 2.531 0.918 12.487 1.00 0.00 57 VAL A C 11
ATOM 11765 O O . VAL A 1 57 ? 2.349 0.949 13.704 1.00 0.00 57 VAL A O 11
ATOM 11778 N N . CYS A 1 58 ? 3.627 1.396 11.907 1.00 0.00 58 CYS A N 11
ATOM 11779 C CA . CYS A 1 58 ? 4.703 1.998 12.685 1.00 0.00 58 CYS A CA 11
ATOM 11780 C C . CYS A 1 58 ? 4.745 3.510 12.477 1.00 0.00 58 CYS A C 11
ATOM 11781 O O . CYS A 1 58 ? 5.445 4.226 13.192 1.00 0.00 58 CYS A O 11
ATOM 11788 N N . ARG A 1 59 ? 3.990 3.987 11.492 1.00 0.00 59 ARG A N 11
ATOM 11789 C CA . ARG A 1 59 ? 3.941 5.412 11.189 1.00 0.00 59 ARG A CA 11
ATOM 11790 C C . ARG A 1 59 ? 5.345 5.973 10.988 1.00 0.00 59 ARG A C 11
ATOM 11791 O O . ARG A 1 59 ? 5.714 6.983 11.589 1.00 0.00 59 ARG A O 11
ATOM 11812 N N . LYS A 1 60 ? 6.125 5.313 10.140 1.00 0.00 60 LYS A N 11
ATOM 11813 C CA . LYS A 1 60 ? 7.489 5.745 9.858 1.00 0.00 60 LYS A CA 11
ATOM 11814 C C . LYS A 1 60 ? 7.499 6.898 8.859 1.00 0.00 60 LYS A C 11
ATOM 11815 O O . LYS A 1 60 ? 7.187 6.715 7.683 1.00 0.00 60 LYS A O 11
ATOM 11834 N N . SER A 1 61 ? 7.861 8.085 9.336 1.00 0.00 61 SER A N 11
ATOM 11835 C CA . SER A 1 61 ? 7.909 9.268 8.485 1.00 0.00 61 SER A CA 11
ATOM 11836 C C . SER A 1 61 ? 8.333 8.900 7.066 1.00 0.00 61 SER A C 11
ATOM 11837 O O . SER A 1 61 ? 9.456 8.449 6.838 1.00 0.00 61 SER A O 11
ATOM 11845 N N . LEU A 1 62 ? 7.425 9.095 6.116 1.00 0.00 62 LEU A N 11
ATOM 11846 C CA . LEU A 1 62 ? 7.703 8.784 4.718 1.00 0.00 62 LEU A CA 11
ATOM 11847 C C . LEU A 1 62 ? 8.183 10.023 3.969 1.00 0.00 62 LEU A C 11
ATOM 11848 O O . LEU A 1 62 ? 7.820 10.244 2.813 1.00 0.00 62 LEU A O 11
ATOM 11864 N N . THR A 1 63 ? 9.004 10.829 4.635 1.00 0.00 63 THR A N 11
ATOM 11865 C CA . THR A 1 63 ? 9.536 12.045 4.033 1.00 0.00 63 THR A CA 11
ATOM 11866 C C . THR A 1 63 ? 10.786 12.520 4.765 1.00 0.00 63 THR A C 11
ATOM 11867 O O . THR A 1 63 ? 10.840 12.509 5.994 1.00 0.00 63 THR A O 11
ATOM 11878 N N . GLY A 1 64 ? 11.791 12.937 4.001 1.00 0.00 64 GLY A N 11
ATOM 11879 C CA . GLY A 1 64 ? 13.028 13.410 4.594 1.00 0.00 64 GLY A CA 11
ATOM 11880 C C . GLY A 1 64 ? 13.817 14.303 3.657 1.00 0.00 64 GLY A C 11
ATOM 11881 O O . GLY A 1 64 ? 13.802 15.526 3.798 1.00 0.00 64 GLY A O 11
ATOM 11885 N N . GLN A 1 65 ? 14.507 13.692 2.700 1.00 0.00 65 GLN A N 11
ATOM 11886 C CA . GLN A 1 65 ? 15.307 14.441 1.738 1.00 0.00 65 GLN A CA 11
ATOM 11887 C C . GLN A 1 65 ? 14.607 14.509 0.385 1.00 0.00 65 GLN A C 11
ATOM 11888 O O . GLN A 1 65 ? 14.407 15.590 -0.167 1.00 0.00 65 GLN A O 11
ATOM 11902 N N . ASN A 1 66 ? 14.239 13.347 -0.144 1.00 0.00 66 ASN A N 11
ATOM 11903 C CA . ASN A 1 66 ? 13.562 13.275 -1.434 1.00 0.00 66 ASN A CA 11
ATOM 11904 C C . ASN A 1 66 ? 12.348 14.198 -1.464 1.00 0.00 66 ASN A C 11
ATOM 11905 O O . ASN A 1 66 ? 11.918 14.712 -0.430 1.00 0.00 66 ASN A O 11
ATOM 11916 N N . THR A 1 67 ? 11.797 14.404 -2.656 1.00 0.00 67 THR A N 11
ATOM 11917 C CA . THR A 1 67 ? 10.633 15.265 -2.822 1.00 0.00 67 THR A CA 11
ATOM 11918 C C . THR A 1 67 ? 9.501 14.530 -3.531 1.00 0.00 67 THR A C 11
ATOM 11919 O O . THR A 1 67 ? 9.706 13.922 -4.582 1.00 0.00 67 THR A O 11
ATOM 11930 N N . ALA A 1 68 ? 8.307 14.590 -2.951 1.00 0.00 68 ALA A N 11
ATOM 11931 C CA . ALA A 1 68 ? 7.143 13.931 -3.529 1.00 0.00 68 ALA A CA 11
ATOM 11932 C C . ALA A 1 68 ? 6.475 14.817 -4.576 1.00 0.00 68 ALA A C 11
ATOM 11933 O O . ALA A 1 68 ? 6.374 16.032 -4.403 1.00 0.00 68 ALA A O 11
ATOM 11940 N N . THR A 1 69 ? 6.020 14.201 -5.663 1.00 0.00 69 THR A N 11
ATOM 11941 C CA . THR A 1 69 ? 5.363 14.934 -6.738 1.00 0.00 69 THR A CA 11
ATOM 11942 C C . THR A 1 69 ? 3.852 14.740 -6.693 1.00 0.00 69 THR A C 11
ATOM 11943 O O . THR A 1 69 ? 3.092 15.707 -6.705 1.00 0.00 69 THR A O 11
ATOM 11954 N N . ASN A 1 70 ? 3.423 13.483 -6.639 1.00 0.00 70 ASN A N 11
ATOM 11955 C CA . ASN A 1 70 ? 2.001 13.162 -6.591 1.00 0.00 70 ASN A CA 11
ATOM 11956 C C . ASN A 1 70 ? 1.301 13.956 -5.493 1.00 0.00 70 ASN A C 11
ATOM 11957 O O . ASN A 1 70 ? 1.511 13.733 -4.301 1.00 0.00 70 ASN A O 11
ATOM 11968 N N . PRO A 1 71 ? 0.447 14.907 -5.902 1.00 0.00 71 PRO A N 11
ATOM 11969 C CA . PRO A 1 71 ? -0.303 15.752 -4.969 1.00 0.00 71 PRO A CA 11
ATOM 11970 C C . PRO A 1 71 ? -1.376 14.974 -4.216 1.00 0.00 71 PRO A C 11
ATOM 11971 O O . PRO A 1 71 ? -1.947 14.008 -4.722 1.00 0.00 71 PRO A O 11
ATOM 11982 N N . PRO A 1 72 ? -1.661 15.404 -2.977 1.00 0.00 72 PRO A N 11
ATOM 11983 C CA . PRO A 1 72 ? -2.669 14.762 -2.129 1.00 0.00 72 PRO A CA 11
ATOM 11984 C C . PRO A 1 72 ? -4.087 14.990 -2.639 1.00 0.00 72 PRO A C 11
ATOM 11985 O O . PRO A 1 72 ? -4.296 15.691 -3.629 1.00 0.00 72 PRO A O 11
ATOM 11996 N N . GLY A 1 73 ? -5.061 14.394 -1.957 1.00 0.00 73 GLY A N 11
ATOM 11997 C CA . GLY A 1 73 ? -6.447 14.546 -2.357 1.00 0.00 73 GLY A CA 11
ATOM 11998 C C . GLY A 1 73 ? -7.211 15.492 -1.452 1.00 0.00 73 GLY A C 11
ATOM 11999 O O . GLY A 1 73 ? -8.230 15.119 -0.869 1.00 0.00 73 GLY A O 11
ATOM 12003 N N . LEU A 1 74 ? -6.719 16.721 -1.333 1.00 0.00 74 LEU A N 11
ATOM 12004 C CA . LEU A 1 74 ? -7.362 17.724 -0.491 1.00 0.00 74 LEU A CA 11
ATOM 12005 C C . LEU A 1 74 ? -8.852 17.822 -0.801 1.00 0.00 74 LEU A C 11
ATOM 12006 O O . LEU A 1 74 ? -9.675 17.996 0.098 1.00 0.00 74 LEU A O 11
ATOM 12022 N N . THR A 1 75 ? -9.193 17.708 -2.081 1.00 0.00 75 THR A N 11
ATOM 12023 C CA . THR A 1 75 ? -10.584 17.783 -2.511 1.00 0.00 75 THR A CA 11
ATOM 12024 C C . THR A 1 75 ? -11.364 16.553 -2.064 1.00 0.00 75 THR A C 11
ATOM 12025 O O . THR A 1 75 ? -12.507 16.658 -1.621 1.00 0.00 75 THR A O 11
ATOM 12036 N N . GLY A 1 76 ? -10.739 15.385 -2.182 1.00 0.00 76 GLY A N 11
ATOM 12037 C CA . GLY A 1 76 ? -11.391 14.151 -1.785 1.00 0.00 76 GLY A CA 11
ATOM 12038 C C . GLY A 1 76 ? -10.894 12.954 -2.571 1.00 0.00 76 GLY A C 11
ATOM 12039 O O . GLY A 1 76 ? -11.350 12.703 -3.687 1.00 0.00 76 GLY A O 11
ATOM 12043 N N . VAL A 1 77 ? -9.957 12.213 -1.989 1.00 0.00 77 VAL A N 11
ATOM 12044 C CA . VAL A 1 77 ? -9.397 11.036 -2.643 1.00 0.00 77 VAL A CA 11
ATOM 12045 C C . VAL A 1 77 ? -10.500 10.118 -3.159 1.00 0.00 77 VAL A C 11
ATOM 12046 O O . VAL A 1 77 ? -10.497 9.720 -4.323 1.00 0.00 77 VAL A O 11
ATOM 12059 N N . GLY A 1 78 ? -11.443 9.785 -2.283 1.00 0.00 78 GLY A N 11
ATOM 12060 C CA . GLY A 1 78 ? -12.540 8.916 -2.668 1.00 0.00 78 GLY A CA 11
ATOM 12061 C C . GLY A 1 78 ? -13.439 8.565 -1.500 1.00 0.00 78 GLY A C 11
ATOM 12062 O O . GLY A 1 78 ? -14.649 8.763 -1.595 1.00 0.00 78 GLY A O 11
ATOM 12068 N N . GLY A 1 1 ? 1.898 -31.078 17.465 1.00 0.00 1 GLY A N 12
ATOM 12069 C CA . GLY A 1 1 ? 1.798 -30.036 16.460 1.00 0.00 1 GLY A CA 12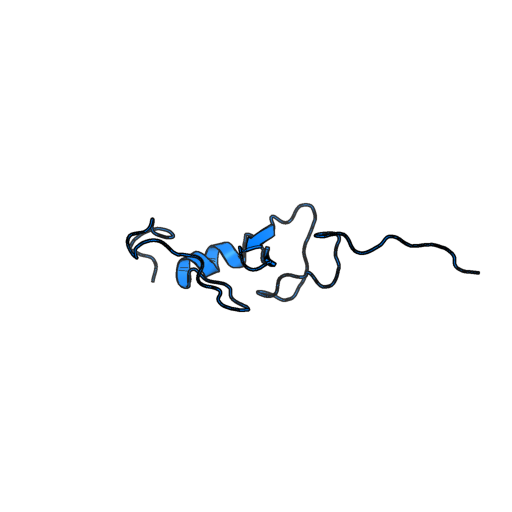
ATOM 12070 C C . GLY A 1 1 ? 2.052 -30.556 15.059 1.00 0.00 1 GLY A C 12
ATOM 12071 O O . GLY A 1 1 ? 3.181 -30.906 14.714 1.00 0.00 1 GLY A O 12
ATOM 12075 N N . SER A 1 2 ? 0.999 -30.609 14.249 1.00 0.00 2 SER A N 12
ATOM 12076 C CA . SER A 1 2 ? 1.112 -31.096 12.879 1.00 0.00 2 SER A CA 12
ATOM 12077 C C . SER A 1 2 ? 1.671 -30.012 11.962 1.00 0.00 2 SER A C 12
ATOM 12078 O O . SER A 1 2 ? 1.378 -28.829 12.132 1.00 0.00 2 SER A O 12
ATOM 12086 N N . SER A 1 3 ? 2.477 -30.426 10.990 1.00 0.00 3 SER A N 12
ATOM 12087 C CA . SER A 1 3 ? 3.080 -29.492 10.047 1.00 0.00 3 SER A CA 12
ATOM 12088 C C . SER A 1 3 ? 2.418 -29.598 8.677 1.00 0.00 3 SER A C 12
ATOM 12089 O O . SER A 1 3 ? 1.946 -30.665 8.284 1.00 0.00 3 SER A O 12
ATOM 12097 N N . GLY A 1 4 ? 2.387 -28.484 7.953 1.00 0.00 4 GLY A N 12
ATOM 12098 C CA . GLY A 1 4 ? 1.780 -28.472 6.635 1.00 0.00 4 GLY A CA 12
ATOM 12099 C C . GLY A 1 4 ? 2.790 -28.208 5.535 1.00 0.00 4 GLY A C 12
ATOM 12100 O O . GLY A 1 4 ? 3.478 -29.123 5.082 1.00 0.00 4 GLY A O 12
ATOM 12104 N N . SER A 1 5 ? 2.877 -26.955 5.102 1.00 0.00 5 SER A N 12
ATOM 12105 C CA . SER A 1 5 ? 3.806 -26.574 4.044 1.00 0.00 5 SER A CA 12
ATOM 12106 C C . SER A 1 5 ? 5.101 -26.021 4.631 1.00 0.00 5 SER A C 12
ATOM 12107 O O . SER A 1 5 ? 5.163 -25.676 5.810 1.00 0.00 5 SER A O 12
ATOM 12115 N N . SER A 1 6 ? 6.134 -25.941 3.798 1.00 0.00 6 SER A N 12
ATOM 12116 C CA . SER A 1 6 ? 7.430 -25.434 4.233 1.00 0.00 6 SER A CA 12
ATOM 12117 C C . SER A 1 6 ? 8.049 -24.537 3.166 1.00 0.00 6 SER A C 12
ATOM 12118 O O . SER A 1 6 ? 8.037 -24.864 1.980 1.00 0.00 6 SER A O 12
ATOM 12126 N N . GLY A 1 7 ? 8.590 -23.401 3.598 1.00 0.00 7 GLY A N 12
ATOM 12127 C CA . GLY A 1 7 ? 9.206 -22.473 2.668 1.00 0.00 7 GLY A CA 12
ATOM 12128 C C . GLY A 1 7 ? 9.235 -21.054 3.199 1.00 0.00 7 GLY A C 12
ATOM 12129 O O . GLY A 1 7 ? 8.379 -20.662 3.993 1.00 0.00 7 GLY A O 12
ATOM 12133 N N . THR A 1 8 ? 10.223 -20.279 2.762 1.00 0.00 8 THR A N 12
ATOM 12134 C CA . THR A 1 8 ? 10.362 -18.897 3.201 1.00 0.00 8 THR A CA 12
ATOM 12135 C C . THR A 1 8 ? 10.736 -17.986 2.037 1.00 0.00 8 THR A C 12
ATOM 12136 O O . THR A 1 8 ? 11.855 -18.043 1.528 1.00 0.00 8 THR A O 12
ATOM 12147 N N . GLU A 1 9 ? 9.793 -17.146 1.622 1.00 0.00 9 GLU A N 12
ATOM 12148 C CA . GLU A 1 9 ? 10.026 -16.222 0.518 1.00 0.00 9 GLU A CA 12
ATOM 12149 C C . GLU A 1 9 ? 9.654 -14.796 0.913 1.00 0.00 9 GLU A C 12
ATOM 12150 O O . GLU A 1 9 ? 8.931 -14.580 1.885 1.00 0.00 9 GLU A O 12
ATOM 12162 N N . GLU A 1 10 ? 10.156 -13.828 0.153 1.00 0.00 10 GLU A N 12
ATOM 12163 C CA . GLU A 1 10 ? 9.877 -12.422 0.425 1.00 0.00 10 GLU A CA 12
ATOM 12164 C C . GLU A 1 10 ? 8.375 -12.156 0.428 1.00 0.00 10 GLU A C 12
ATOM 12165 O O . GLU A 1 10 ? 7.803 -11.772 1.449 1.00 0.00 10 GLU A O 12
ATOM 12177 N N . HIS A 1 11 ? 7.741 -12.362 -0.722 1.00 0.00 11 HIS A N 12
ATOM 12178 C CA . HIS A 1 11 ? 6.304 -12.144 -0.852 1.00 0.00 11 HIS A CA 12
ATOM 12179 C C . HIS A 1 11 ? 5.626 -13.356 -1.485 1.00 0.00 11 HIS A C 12
ATOM 12180 O O . HIS A 1 11 ? 5.375 -13.381 -2.690 1.00 0.00 11 HIS A O 12
ATOM 12194 N N . VAL A 1 12 ? 5.334 -14.360 -0.664 1.00 0.00 12 VAL A N 12
ATOM 12195 C CA . VAL A 1 12 ? 4.685 -15.574 -1.142 1.00 0.00 12 VAL A CA 12
ATOM 12196 C C . VAL A 1 12 ? 3.308 -15.747 -0.511 1.00 0.00 12 VAL A C 12
ATOM 12197 O O . VAL A 1 12 ? 2.416 -16.356 -1.100 1.00 0.00 12 VAL A O 12
ATOM 12210 N N . GLY A 1 13 ? 3.142 -15.206 0.692 1.00 0.00 13 GLY A N 12
ATOM 12211 C CA . GLY A 1 13 ? 1.871 -15.311 1.384 1.00 0.00 13 GLY A CA 12
ATOM 12212 C C . GLY A 1 13 ? 2.026 -15.792 2.813 1.00 0.00 13 GLY A C 12
ATOM 12213 O O . GLY A 1 13 ? 1.264 -16.640 3.276 1.00 0.00 13 GLY A O 12
ATOM 12217 N N . SER A 1 14 ? 3.018 -15.250 3.514 1.00 0.00 14 SER A N 12
ATOM 12218 C CA . SER A 1 14 ? 3.274 -15.633 4.897 1.00 0.00 14 SER A CA 12
ATOM 12219 C C . SER A 1 14 ? 2.993 -14.470 5.844 1.00 0.00 14 SER A C 12
ATOM 12220 O O . SER A 1 14 ? 3.725 -13.481 5.865 1.00 0.00 14 SER A O 12
ATOM 12228 N N . GLY A 1 15 ? 1.926 -14.596 6.626 1.00 0.00 15 GLY A N 12
ATOM 12229 C CA . GLY A 1 15 ? 1.565 -13.550 7.565 1.00 0.00 15 GLY A CA 12
ATOM 12230 C C . GLY A 1 15 ? 1.891 -12.165 7.041 1.00 0.00 15 GLY A C 12
ATOM 12231 O O . GLY A 1 15 ? 2.376 -11.310 7.784 1.00 0.00 15 GLY A O 12
ATOM 12235 N N . LEU A 1 16 ? 1.625 -11.941 5.759 1.00 0.00 16 LEU A N 12
ATOM 12236 C CA . LEU A 1 16 ? 1.894 -10.650 5.135 1.00 0.00 16 LEU A CA 12
ATOM 12237 C C . LEU A 1 16 ? 0.597 -9.888 4.879 1.00 0.00 16 LEU A C 12
ATOM 12238 O O . LEU A 1 16 ? 0.618 -8.746 4.423 1.00 0.00 16 LEU A O 12
ATOM 12254 N N . GLU A 1 17 ? -0.529 -10.529 5.179 1.00 0.00 17 GLU A N 12
ATOM 12255 C CA . GLU A 1 17 ? -1.834 -9.910 4.982 1.00 0.00 17 GLU A CA 12
ATOM 12256 C C . GLU A 1 17 ? -1.789 -8.424 5.323 1.00 0.00 17 GLU A C 12
ATOM 12257 O O . GLU A 1 17 ? -1.163 -8.019 6.303 1.00 0.00 17 GLU A O 12
ATOM 12269 N N . CYS A 1 18 ? -2.456 -7.615 4.507 1.00 0.00 18 CYS A N 12
ATOM 12270 C CA . CYS A 1 18 ? -2.492 -6.173 4.719 1.00 0.00 18 CYS A CA 12
ATOM 12271 C C . CYS A 1 18 ? -2.984 -5.843 6.125 1.00 0.00 18 CYS A C 12
ATOM 12272 O O . CYS A 1 18 ? -4.029 -6.316 6.571 1.00 0.00 18 CYS A O 12
ATOM 12279 N N . PRO A 1 19 ? -2.214 -5.010 6.841 1.00 0.00 19 PRO A N 12
ATOM 12280 C CA . PRO A 1 19 ? -2.552 -4.597 8.207 1.00 0.00 19 PRO A CA 12
ATOM 12281 C C . PRO A 1 19 ? -3.763 -3.671 8.250 1.00 0.00 19 PRO A C 12
ATOM 12282 O O . PRO A 1 19 ? -4.521 -3.669 9.219 1.00 0.00 19 PRO A O 12
ATOM 12293 N N . VAL A 1 20 ? -3.939 -2.885 7.192 1.00 0.00 20 VAL A N 12
ATOM 12294 C CA . VAL A 1 20 ? -5.059 -1.955 7.108 1.00 0.00 20 VAL A CA 12
ATOM 12295 C C . VAL A 1 20 ? -6.384 -2.668 7.354 1.00 0.00 20 VAL A C 12
ATOM 12296 O O . VAL A 1 20 ? -7.195 -2.229 8.170 1.00 0.00 20 VAL A O 12
ATOM 12309 N N . CYS A 1 21 ? -6.597 -3.771 6.644 1.00 0.00 21 CYS A N 12
ATOM 12310 C CA . CYS A 1 21 ? -7.823 -4.546 6.784 1.00 0.00 21 CYS A CA 12
ATOM 12311 C C . CYS A 1 21 ? -7.553 -5.867 7.500 1.00 0.00 21 CYS A C 12
ATOM 12312 O O . CYS A 1 21 ? -8.463 -6.482 8.056 1.00 0.00 21 CYS A O 12
ATOM 12319 N N . LYS A 1 22 ? -6.297 -6.297 7.480 1.00 0.00 22 LYS A N 12
ATOM 12320 C CA . LYS A 1 22 ? -5.904 -7.543 8.128 1.00 0.00 22 LYS A CA 12
ATOM 12321 C C . LYS A 1 22 ? -6.560 -8.740 7.446 1.00 0.00 22 LYS A C 12
ATOM 12322 O O . LYS A 1 22 ? -6.988 -9.685 8.108 1.00 0.00 22 LYS A O 12
ATOM 12341 N N . GLU A 1 23 ? -6.633 -8.694 6.119 1.00 0.00 23 GLU A N 12
ATOM 12342 C CA . GLU A 1 23 ? -7.235 -9.775 5.350 1.00 0.00 23 GLU A CA 12
ATOM 12343 C C . GLU A 1 23 ? -6.162 -10.657 4.718 1.00 0.00 23 GLU A C 12
ATOM 12344 O O . GLU A 1 23 ? -5.776 -11.682 5.280 1.00 0.00 23 GLU A O 12
ATOM 12356 N N . ASP A 1 24 ? -5.685 -10.251 3.546 1.00 0.00 24 ASP A N 12
ATOM 12357 C CA . ASP A 1 24 ? -4.656 -11.003 2.837 1.00 0.00 24 ASP A CA 12
ATOM 12358 C C . ASP A 1 24 ? -4.328 -10.347 1.500 1.00 0.00 24 ASP A C 12
ATOM 12359 O O . ASP A 1 24 ? -5.023 -9.431 1.059 1.00 0.00 24 ASP A O 12
ATOM 12368 N N . TYR A 1 25 ? -3.265 -10.820 0.860 1.00 0.00 25 TYR A N 12
ATOM 12369 C CA . TYR A 1 25 ? -2.841 -10.276 -0.425 1.00 0.00 25 TYR A CA 12
ATOM 12370 C C . TYR A 1 25 ? -3.280 -11.184 -1.571 1.00 0.00 25 TYR A C 12
ATOM 12371 O O . TYR A 1 25 ? -3.980 -12.174 -1.360 1.00 0.00 25 TYR A O 12
ATOM 12389 N N . ALA A 1 26 ? -2.862 -10.838 -2.784 1.00 0.00 26 ALA A N 12
ATOM 12390 C CA . ALA A 1 26 ? -3.208 -11.621 -3.964 1.00 0.00 26 ALA A CA 12
ATOM 12391 C C . ALA A 1 26 ? -2.351 -11.219 -5.159 1.00 0.00 26 ALA A C 12
ATOM 12392 O O . ALA A 1 26 ? -2.220 -10.036 -5.473 1.00 0.00 26 ALA A O 12
ATOM 12399 N N . LEU A 1 27 ? -1.769 -12.212 -5.823 1.00 0.00 27 LEU A N 12
ATOM 12400 C CA . LEU A 1 27 ? -0.923 -11.962 -6.986 1.00 0.00 27 LEU A CA 12
ATOM 12401 C C . LEU A 1 27 ? -1.464 -10.801 -7.813 1.00 0.00 27 LEU A C 12
ATOM 12402 O O . LEU A 1 27 ? -0.725 -9.888 -8.179 1.00 0.00 27 LEU A O 12
ATOM 12418 N N . GLY A 1 28 ? -2.761 -10.842 -8.104 1.00 0.00 28 GLY A N 12
ATOM 12419 C CA . GLY A 1 28 ? -3.380 -9.786 -8.885 1.00 0.00 28 GLY A CA 12
ATOM 12420 C C . GLY A 1 28 ? -3.607 -8.524 -8.076 1.00 0.00 28 GLY A C 12
ATOM 12421 O O . GLY A 1 28 ? -3.605 -7.422 -8.622 1.00 0.00 28 GLY A O 12
ATOM 12425 N N . GLU A 1 29 ? -3.805 -8.686 -6.772 1.00 0.00 29 GLU A N 12
ATOM 12426 C CA . GLU A 1 29 ? -4.037 -7.550 -5.888 1.00 0.00 29 GLU A CA 12
ATOM 12427 C C . GLU A 1 29 ? -2.820 -6.630 -5.853 1.00 0.00 29 GLU A C 12
ATOM 12428 O O . GLU A 1 29 ? -1.736 -7.033 -5.432 1.00 0.00 29 GLU A O 12
ATOM 12440 N N . SER A 1 30 ? -3.008 -5.392 -6.300 1.00 0.00 30 SER A N 12
ATOM 12441 C CA . SER A 1 30 ? -1.926 -4.416 -6.325 1.00 0.00 30 SER A CA 12
ATOM 12442 C C . SER A 1 30 ? -1.492 -4.049 -4.908 1.00 0.00 30 SER A C 12
ATOM 12443 O O . SER A 1 30 ? -2.188 -3.318 -4.203 1.00 0.00 30 SER A O 12
ATOM 12451 N N . VAL A 1 31 ? -0.337 -4.563 -4.498 1.00 0.00 31 VAL A N 12
ATOM 12452 C CA . VAL A 1 31 ? 0.191 -4.290 -3.167 1.00 0.00 31 VAL A CA 12
ATOM 12453 C C . VAL A 1 31 ? 1.292 -3.236 -3.218 1.00 0.00 31 VAL A C 12
ATOM 12454 O O . VAL A 1 31 ? 2.009 -3.120 -4.212 1.00 0.00 31 VAL A O 12
ATOM 12467 N N . ARG A 1 32 ? 1.421 -2.470 -2.140 1.00 0.00 32 ARG A N 12
ATOM 12468 C CA . ARG A 1 32 ? 2.434 -1.425 -2.061 1.00 0.00 32 ARG A CA 12
ATOM 12469 C C . ARG A 1 32 ? 3.349 -1.643 -0.860 1.00 0.00 32 ARG A C 12
ATOM 12470 O O . ARG A 1 32 ? 2.885 -1.963 0.235 1.00 0.00 32 ARG A O 12
ATOM 12491 N N . GLN A 1 33 ? 4.649 -1.469 -1.072 1.00 0.00 33 GLN A N 12
ATOM 12492 C CA . GLN A 1 33 ? 5.628 -1.648 -0.007 1.00 0.00 33 GLN A CA 12
ATOM 12493 C C . GLN A 1 33 ? 6.117 -0.301 0.515 1.00 0.00 33 GLN A C 12
ATOM 12494 O O . GLN A 1 33 ? 6.314 0.641 -0.254 1.00 0.00 33 GLN A O 12
ATOM 12508 N N . LEU A 1 34 ? 6.312 -0.216 1.826 1.00 0.00 34 LEU A N 12
ATOM 12509 C CA . LEU A 1 34 ? 6.778 1.017 2.452 1.00 0.00 34 LEU A CA 12
ATOM 12510 C C . LEU A 1 34 ? 8.278 0.956 2.724 1.00 0.00 34 LEU A C 12
ATOM 12511 O O . LEU A 1 34 ? 8.882 -0.116 2.772 1.00 0.00 34 LEU A O 12
ATOM 12527 N N . PRO A 1 35 ? 8.894 2.132 2.911 1.00 0.00 35 PRO A N 12
ATOM 12528 C CA . PRO A 1 35 ? 10.330 2.239 3.185 1.00 0.00 35 PRO A CA 12
ATOM 12529 C C . PRO A 1 35 ? 10.696 1.717 4.570 1.00 0.00 35 PRO A C 12
ATOM 12530 O O . PRO A 1 35 ? 11.843 1.832 5.005 1.00 0.00 35 PRO A O 12
ATOM 12541 N N . CYS A 1 36 ? 9.716 1.142 5.258 1.00 0.00 36 CYS A N 12
ATOM 12542 C CA . CYS A 1 36 ? 9.935 0.601 6.595 1.00 0.00 36 CYS A CA 12
ATOM 12543 C C . CYS A 1 36 ? 9.785 -0.917 6.598 1.00 0.00 36 CYS A C 12
ATOM 12544 O O . CYS A 1 36 ? 9.716 -1.542 7.656 1.00 0.00 36 CYS A O 12
ATOM 12551 N N . ASN A 1 37 ? 9.736 -1.505 5.407 1.00 0.00 37 ASN A N 12
ATOM 12552 C CA . ASN A 1 37 ? 9.594 -2.950 5.273 1.00 0.00 37 ASN A CA 12
ATOM 12553 C C . ASN A 1 37 ? 8.170 -3.389 5.598 1.00 0.00 37 ASN A C 12
ATOM 12554 O O . ASN A 1 37 ? 7.952 -4.473 6.141 1.00 0.00 37 ASN A O 12
ATOM 12565 N N . HIS A 1 38 ? 7.204 -2.541 5.263 1.00 0.00 38 HIS A N 12
ATOM 12566 C CA . HIS A 1 38 ? 5.799 -2.842 5.519 1.00 0.00 38 HIS A CA 12
ATOM 12567 C C . HIS A 1 38 ? 4.972 -2.696 4.245 1.00 0.00 38 HIS A C 12
ATOM 12568 O O . HIS A 1 38 ? 4.994 -1.650 3.595 1.00 0.00 38 HIS A O 12
ATOM 12582 N N . LEU A 1 39 ? 4.244 -3.750 3.895 1.00 0.00 39 LEU A N 12
ATOM 12583 C CA . LEU A 1 39 ? 3.409 -3.740 2.698 1.00 0.00 39 LEU A CA 12
ATOM 12584 C C . LEU A 1 39 ? 1.962 -3.408 3.047 1.00 0.00 39 LEU A C 12
ATOM 12585 O O . LEU A 1 39 ? 1.526 -3.601 4.182 1.00 0.00 39 LEU A O 12
ATOM 12601 N N . PHE A 1 40 ? 1.220 -2.911 2.062 1.00 0.00 40 PHE A N 12
ATOM 12602 C CA . PHE A 1 40 ? -0.179 -2.554 2.264 1.00 0.00 40 PHE A CA 12
ATOM 12603 C C . PHE A 1 40 ? -0.928 -2.518 0.936 1.00 0.00 40 PHE A C 12
ATOM 12604 O O . PHE A 1 40 ? -0.377 -2.118 -0.090 1.00 0.00 40 PHE A O 12
ATOM 12621 N N . HIS A 1 41 ? -2.189 -2.938 0.963 1.00 0.00 41 HIS A N 12
ATOM 12622 C CA . HIS A 1 41 ? -3.016 -2.954 -0.239 1.00 0.00 41 HIS A CA 12
ATOM 12623 C C . HIS A 1 41 ? -2.990 -1.596 -0.934 1.00 0.00 41 HIS A C 12
ATOM 12624 O O . HIS A 1 41 ? -3.135 -0.556 -0.291 1.00 0.00 41 HIS A O 12
ATOM 12638 N N . ASP A 1 42 ? -2.805 -1.613 -2.249 1.00 0.00 42 ASP A N 12
ATOM 12639 C CA . ASP A 1 42 ? -2.761 -0.383 -3.031 1.00 0.00 42 ASP A CA 12
ATOM 12640 C C . ASP A 1 42 ? -4.070 0.391 -2.901 1.00 0.00 42 ASP A C 12
ATOM 12641 O O . ASP A 1 42 ? -4.177 1.529 -3.356 1.00 0.00 42 ASP A O 12
ATOM 12650 N N . SER A 1 43 ? -5.062 -0.236 -2.277 1.00 0.00 43 SER A N 12
ATOM 12651 C CA . SER A 1 43 ? -6.365 0.392 -2.091 1.00 0.00 43 SER A CA 12
ATOM 12652 C C . SER A 1 43 ? -6.600 0.730 -0.622 1.00 0.00 43 SER A C 12
ATOM 12653 O O . SER A 1 43 ? -7.597 1.362 -0.270 1.00 0.00 43 SER A O 12
ATOM 12661 N N . CYS A 1 44 ? -5.676 0.304 0.232 1.00 0.00 44 CYS A N 12
ATOM 12662 C CA . CYS A 1 44 ? -5.780 0.560 1.663 1.00 0.00 44 CYS A CA 12
ATOM 12663 C C . CYS A 1 44 ? -4.764 1.610 2.104 1.00 0.00 44 CYS A C 12
ATOM 12664 O O . CYS A 1 44 ? -5.025 2.397 3.014 1.00 0.00 44 CYS A O 12
ATOM 12671 N N . ILE A 1 45 ? -3.606 1.615 1.452 1.00 0.00 45 ILE A N 12
ATOM 12672 C CA . ILE A 1 45 ? -2.552 2.568 1.775 1.00 0.00 45 ILE A CA 12
ATOM 12673 C C . ILE A 1 45 ? -2.735 3.872 1.006 1.00 0.00 45 ILE A C 12
ATOM 12674 O O . ILE A 1 45 ? -2.648 4.960 1.577 1.00 0.00 45 ILE A O 12
ATOM 12690 N N . VAL A 1 46 ? -2.992 3.756 -0.293 1.00 0.00 46 VAL A N 12
ATOM 12691 C CA . VAL A 1 46 ? -3.191 4.926 -1.140 1.00 0.00 46 VAL A CA 12
ATOM 12692 C C . VAL A 1 46 ? -4.032 5.982 -0.431 1.00 0.00 46 VAL A C 12
ATOM 12693 O O . VAL A 1 46 ? -3.616 7.128 -0.257 1.00 0.00 46 VAL A O 12
ATOM 12706 N N . PRO A 1 47 ? -5.243 5.589 -0.009 1.00 0.00 47 PRO A N 12
ATOM 12707 C CA . PRO A 1 47 ? -6.167 6.487 0.689 1.00 0.00 47 PRO A CA 12
ATOM 12708 C C . PRO A 1 47 ? -5.685 6.838 2.093 1.00 0.00 47 PRO A C 12
ATOM 12709 O O . PRO A 1 47 ? -6.171 7.788 2.707 1.00 0.00 47 PRO A O 12
ATOM 12720 N N . TRP A 1 48 ? -4.728 6.066 2.594 1.00 0.00 48 TRP A N 12
ATOM 12721 C CA . TRP A 1 48 ? -4.180 6.296 3.926 1.00 0.00 48 TRP A CA 12
ATOM 12722 C C . TRP A 1 48 ? -3.114 7.386 3.895 1.00 0.00 48 TRP A C 12
ATOM 12723 O O . TRP A 1 48 ? -3.241 8.412 4.564 1.00 0.00 48 TRP A O 12
ATOM 12744 N N . LEU A 1 49 ? -2.063 7.158 3.115 1.00 0.00 49 LEU A N 12
ATOM 12745 C CA . LEU A 1 49 ? -0.974 8.122 2.996 1.00 0.00 49 LEU A CA 12
ATOM 12746 C C . LEU A 1 49 ? -1.504 9.496 2.601 1.00 0.00 49 LEU A C 12
ATOM 12747 O O . LEU A 1 49 ? -0.949 10.522 2.992 1.00 0.00 49 LEU A O 12
ATOM 12763 N N . GLU A 1 50 ? -2.583 9.508 1.824 1.00 0.00 50 GLU A N 12
ATOM 12764 C CA . GLU A 1 50 ? -3.189 10.757 1.378 1.00 0.00 50 GLU A CA 12
ATOM 12765 C C . GLU A 1 50 ? -3.874 11.474 2.537 1.00 0.00 50 GLU A C 12
ATOM 12766 O O . GLU A 1 50 ? -4.460 12.542 2.359 1.00 0.00 50 GLU A O 12
ATOM 12778 N N . GLN A 1 51 ? -3.796 10.879 3.723 1.00 0.00 51 GLN A N 12
ATOM 12779 C CA . GLN A 1 51 ? -4.410 11.460 4.911 1.00 0.00 51 GLN A CA 12
ATOM 12780 C C . GLN A 1 51 ? -3.405 11.549 6.055 1.00 0.00 51 GLN A C 12
ATOM 12781 O O . GLN A 1 51 ? -3.360 12.543 6.780 1.00 0.00 51 GLN A O 12
ATOM 12795 N N . HIS A 1 52 ? -2.601 10.502 6.211 1.00 0.00 52 HIS A N 12
ATOM 12796 C CA . HIS A 1 52 ? -1.596 10.462 7.268 1.00 0.00 52 HIS A CA 12
ATOM 12797 C C . HIS A 1 52 ? -0.191 10.580 6.686 1.00 0.00 52 HIS A C 12
ATOM 12798 O O . HIS A 1 52 ? 0.757 10.925 7.392 1.00 0.00 52 HIS A O 12
ATOM 12812 N N . ASP A 1 53 ? -0.064 10.290 5.395 1.00 0.00 53 ASP A N 12
ATOM 12813 C CA . ASP A 1 53 ? 1.225 10.365 4.718 1.00 0.00 53 ASP A CA 12
ATOM 12814 C C . ASP A 1 53 ? 2.292 9.598 5.495 1.00 0.00 53 ASP A C 12
ATOM 12815 O O . ASP A 1 53 ? 3.465 9.970 5.488 1.00 0.00 53 ASP A O 12
ATOM 12824 N N . SER A 1 54 ? 1.875 8.528 6.164 1.00 0.00 54 SER A N 12
ATOM 12825 C CA . SER A 1 54 ? 2.793 7.712 6.949 1.00 0.00 54 SER A CA 12
ATOM 12826 C C . SER A 1 54 ? 2.314 6.265 7.016 1.00 0.00 54 SER A C 12
ATOM 12827 O O . SER A 1 54 ? 1.252 5.926 6.493 1.00 0.00 54 SER A O 12
ATOM 12835 N N . CYS A 1 55 ? 3.105 5.416 7.662 1.00 0.00 55 CYS A N 12
ATOM 12836 C CA . CYS A 1 55 ? 2.764 4.005 7.798 1.00 0.00 55 CYS A CA 12
ATOM 12837 C C . CYS A 1 55 ? 1.682 3.806 8.855 1.00 0.00 55 CYS A C 12
ATOM 12838 O O . CYS A 1 55 ? 1.809 4.242 9.999 1.00 0.00 55 CYS A O 12
ATOM 12845 N N . PRO A 1 56 ? 0.591 3.131 8.465 1.00 0.00 56 PRO A N 12
ATOM 12846 C CA . PRO A 1 56 ? -0.535 2.857 9.363 1.00 0.00 56 PRO A CA 12
ATOM 12847 C C . PRO A 1 56 ? -0.178 1.847 10.448 1.00 0.00 56 PRO A C 12
ATOM 12848 O O . PRO A 1 56 ? -1.030 1.444 11.240 1.00 0.00 56 PRO A O 12
ATOM 12859 N N . VAL A 1 57 ? 1.088 1.442 10.481 1.00 0.00 57 VAL A N 12
ATOM 12860 C CA . VAL A 1 57 ? 1.558 0.480 11.470 1.00 0.00 57 VAL A CA 12
ATOM 12861 C C . VAL A 1 57 ? 2.612 1.099 12.381 1.00 0.00 57 VAL A C 12
ATOM 12862 O O . VAL A 1 57 ? 2.393 1.263 13.581 1.00 0.00 57 VAL A O 12
ATOM 12875 N N . CYS A 1 58 ? 3.759 1.441 11.802 1.00 0.00 58 CYS A N 12
ATOM 12876 C CA . CYS A 1 58 ? 4.849 2.042 12.560 1.00 0.00 58 CYS A CA 12
ATOM 12877 C C . CYS A 1 58 ? 4.849 3.560 12.402 1.00 0.00 58 CYS A C 12
ATOM 12878 O O . CYS A 1 58 ? 5.503 4.273 13.163 1.00 0.00 58 CYS A O 12
ATOM 12885 N N . ARG A 1 59 ? 4.111 4.046 11.410 1.00 0.00 59 ARG A N 12
ATOM 12886 C CA . ARG A 1 59 ? 4.026 5.478 11.152 1.00 0.00 59 ARG A CA 12
ATOM 12887 C C . ARG A 1 59 ? 5.412 6.072 10.920 1.00 0.00 59 ARG A C 12
ATOM 12888 O O . ARG A 1 59 ? 5.756 7.113 11.479 1.00 0.00 59 ARG A O 12
ATOM 12909 N N . LYS A 1 60 ? 6.206 5.402 10.091 1.00 0.00 60 LYS A N 12
ATOM 12910 C CA . LYS A 1 60 ? 7.555 5.862 9.783 1.00 0.00 60 LYS A CA 12
ATOM 12911 C C . LYS A 1 60 ? 7.521 7.027 8.798 1.00 0.00 60 LYS A C 12
ATOM 12912 O O . LYS A 1 60 ? 7.051 6.884 7.670 1.00 0.00 60 LYS A O 12
ATOM 12931 N N . SER A 1 61 ? 8.024 8.178 9.233 1.00 0.00 61 SER A N 12
ATOM 12932 C CA . SER A 1 61 ? 8.049 9.368 8.390 1.00 0.00 61 SER A CA 12
ATOM 12933 C C . SER A 1 61 ? 8.518 9.025 6.979 1.00 0.00 61 SER A C 12
ATOM 12934 O O . SER A 1 61 ? 9.690 8.713 6.761 1.00 0.00 61 SER A O 12
ATOM 12942 N N . LEU A 1 62 ? 7.596 9.084 6.025 1.00 0.00 62 LEU A N 12
ATOM 12943 C CA . LEU A 1 62 ? 7.914 8.780 4.634 1.00 0.00 62 LEU A CA 12
ATOM 12944 C C . LEU A 1 62 ? 8.436 10.018 3.912 1.00 0.00 62 LEU A C 12
ATOM 12945 O O . LEU A 1 62 ? 8.120 10.248 2.744 1.00 0.00 62 LEU A O 12
ATOM 12961 N N . THR A 1 63 ? 9.239 10.812 4.613 1.00 0.00 63 THR A N 12
ATOM 12962 C CA . THR A 1 63 ? 9.806 12.025 4.039 1.00 0.00 63 THR A CA 12
ATOM 12963 C C . THR A 1 63 ? 11.029 12.486 4.824 1.00 0.00 63 THR A C 12
ATOM 12964 O O . THR A 1 63 ? 11.104 12.303 6.038 1.00 0.00 63 THR A O 12
ATOM 12975 N N . GLY A 1 64 ? 11.986 13.085 4.122 1.00 0.00 64 GLY A N 12
ATOM 12976 C CA . GLY A 1 64 ? 13.193 13.562 4.770 1.00 0.00 64 GLY A CA 12
ATOM 12977 C C . GLY A 1 64 ? 13.976 14.526 3.901 1.00 0.00 64 GLY A C 12
ATOM 12978 O O . GLY A 1 64 ? 13.875 15.741 4.065 1.00 0.00 64 GLY A O 12
ATOM 12982 N N . GLN A 1 65 ? 14.759 13.982 2.974 1.00 0.00 65 GLN A N 12
ATOM 12983 C CA . GLN A 1 65 ? 15.564 14.803 2.078 1.00 0.00 65 GLN A CA 12
ATOM 12984 C C . GLN A 1 65 ? 14.696 15.821 1.345 1.00 0.00 65 GLN A C 12
ATOM 12985 O O . GLN A 1 65 ? 13.494 15.621 1.179 1.00 0.00 65 GLN A O 12
ATOM 12999 N N . ASN A 1 66 ? 15.314 16.915 0.910 1.00 0.00 66 ASN A N 12
ATOM 13000 C CA . ASN A 1 66 ? 14.597 17.965 0.196 1.00 0.00 66 ASN A CA 12
ATOM 13001 C C . ASN A 1 66 ? 14.090 17.459 -1.150 1.00 0.00 66 ASN A C 12
ATOM 13002 O O . ASN A 1 66 ? 14.870 17.232 -2.076 1.00 0.00 66 ASN A O 12
ATOM 13013 N N . THR A 1 67 ? 12.776 17.284 -1.254 1.00 0.00 67 THR A N 12
ATOM 13014 C CA . THR A 1 67 ? 12.164 16.804 -2.487 1.00 0.00 67 THR A CA 12
ATOM 13015 C C . THR A 1 67 ? 10.870 17.553 -2.786 1.00 0.00 67 THR A C 12
ATOM 13016 O O . THR A 1 67 ? 10.171 17.992 -1.873 1.00 0.00 67 THR A O 12
ATOM 13027 N N . ALA A 1 68 ? 10.557 17.695 -4.070 1.00 0.00 68 ALA A N 12
ATOM 13028 C CA . ALA A 1 68 ? 9.346 18.389 -4.488 1.00 0.00 68 ALA A CA 12
ATOM 13029 C C . ALA A 1 68 ? 8.099 17.662 -3.996 1.00 0.00 68 ALA A C 12
ATOM 13030 O O . ALA A 1 68 ? 7.539 16.820 -4.699 1.00 0.00 68 ALA A O 12
ATOM 13037 N N . THR A 1 69 ? 7.668 17.992 -2.782 1.00 0.00 69 THR A N 12
ATOM 13038 C CA . THR A 1 69 ? 6.489 17.369 -2.194 1.00 0.00 69 THR A CA 12
ATOM 13039 C C . THR A 1 69 ? 5.246 17.647 -3.032 1.00 0.00 69 THR A C 12
ATOM 13040 O O . THR A 1 69 ? 5.063 18.752 -3.541 1.00 0.00 69 THR A O 12
ATOM 13051 N N . ASN A 1 70 ? 4.393 16.637 -3.169 1.00 0.00 70 ASN A N 12
ATOM 13052 C CA . ASN A 1 70 ? 3.166 16.773 -3.946 1.00 0.00 70 ASN A CA 12
ATOM 13053 C C . ASN A 1 70 ? 1.939 16.704 -3.041 1.00 0.00 70 ASN A C 12
ATOM 13054 O O . ASN A 1 70 ? 1.906 15.968 -2.054 1.00 0.00 70 ASN A O 12
ATOM 13065 N N . PRO A 1 71 ? 0.905 17.487 -3.384 1.00 0.00 71 PRO A N 12
ATOM 13066 C CA . PRO A 1 71 ? -0.343 17.531 -2.617 1.00 0.00 71 PRO A CA 12
ATOM 13067 C C . PRO A 1 71 ? -1.149 16.243 -2.747 1.00 0.00 71 PRO A C 12
ATOM 13068 O O . PRO A 1 71 ? -1.494 15.806 -3.845 1.00 0.00 71 PRO A O 12
ATOM 13079 N N . PRO A 1 72 ? -1.457 15.619 -1.600 1.00 0.00 72 PRO A N 12
ATOM 13080 C CA . PRO A 1 72 ? -2.227 14.372 -1.559 1.00 0.00 72 PRO A CA 12
ATOM 13081 C C . PRO A 1 72 ? -3.686 14.579 -1.953 1.00 0.00 72 PRO A C 12
ATOM 13082 O O . PRO A 1 72 ? -4.498 15.032 -1.149 1.00 0.00 72 PRO A O 12
ATOM 13093 N N . GLY A 1 73 ? -4.011 14.242 -3.198 1.00 0.00 73 GLY A N 12
ATOM 13094 C CA . GLY A 1 73 ? -5.373 14.397 -3.676 1.00 0.00 73 GLY A CA 12
ATOM 13095 C C . GLY A 1 73 ? -5.967 15.742 -3.307 1.00 0.00 73 GLY A C 12
ATOM 13096 O O . GLY A 1 73 ? -5.245 16.667 -2.934 1.00 0.00 73 GLY A O 12
ATOM 13100 N N . LEU A 1 74 ? -7.287 15.852 -3.412 1.00 0.00 74 LEU A N 12
ATOM 13101 C CA . LEU A 1 74 ? -7.979 17.095 -3.088 1.00 0.00 74 LEU A CA 12
ATOM 13102 C C . LEU A 1 74 ? -7.319 17.792 -1.902 1.00 0.00 74 LEU A C 12
ATOM 13103 O O . LEU A 1 74 ? -6.886 17.144 -0.949 1.00 0.00 74 LEU A O 12
ATOM 13119 N N . THR A 1 75 ? -7.247 19.118 -1.966 1.00 0.00 75 THR A N 12
ATOM 13120 C CA . THR A 1 75 ? -6.642 19.903 -0.898 1.00 0.00 75 THR A CA 12
ATOM 13121 C C . THR A 1 75 ? -7.341 19.653 0.433 1.00 0.00 75 THR A C 12
ATOM 13122 O O . THR A 1 75 ? -8.463 19.149 0.470 1.00 0.00 75 THR A O 12
ATOM 13133 N N . GLY A 1 76 ? -6.671 20.009 1.525 1.00 0.00 76 GLY A N 12
ATOM 13134 C CA . GLY A 1 76 ? -7.245 19.815 2.843 1.00 0.00 76 GLY A CA 12
ATOM 13135 C C . GLY A 1 76 ? -6.850 18.487 3.458 1.00 0.00 76 GLY A C 12
ATOM 13136 O O . GLY A 1 76 ? -7.439 17.451 3.148 1.00 0.00 76 GLY A O 12
ATOM 13140 N N . VAL A 1 77 ? -5.849 18.515 4.331 1.00 0.00 77 VAL A N 12
ATOM 13141 C CA . VAL A 1 77 ? -5.375 17.304 4.991 1.00 0.00 77 VAL A CA 12
ATOM 13142 C C . VAL A 1 77 ? -4.765 17.622 6.351 1.00 0.00 77 VAL A C 12
ATOM 13143 O O . VAL A 1 77 ? -3.771 18.341 6.445 1.00 0.00 77 VAL A O 12
ATOM 13156 N N . GLY A 1 78 ? -5.367 17.079 7.405 1.00 0.00 78 GLY A N 12
ATOM 13157 C CA . GLY A 1 78 ? -4.868 17.316 8.747 1.00 0.00 78 GLY A CA 12
ATOM 13158 C C . GLY A 1 78 ? -5.963 17.247 9.793 1.00 0.00 78 GLY A C 12
ATOM 13159 O O . GLY A 1 78 ? -7.134 17.389 9.445 1.00 0.00 78 GLY A O 12
ATOM 13165 N N . GLY A 1 1 ? -5.115 -17.967 4.219 1.00 0.00 1 GLY A N 13
ATOM 13166 C CA . GLY A 1 1 ? -3.670 -18.103 4.260 1.00 0.00 1 GLY A CA 13
ATOM 13167 C C . GLY A 1 1 ? -3.199 -19.442 3.729 1.00 0.00 1 GLY A C 13
ATOM 13168 O O . GLY A 1 1 ? -3.971 -20.182 3.119 1.00 0.00 1 GLY A O 13
ATOM 13172 N N . SER A 1 2 ? -1.928 -19.755 3.959 1.00 0.00 2 SER A N 13
ATOM 13173 C CA . SER A 1 2 ? -1.353 -21.012 3.495 1.00 0.00 2 SER A CA 13
ATOM 13174 C C . SER A 1 2 ? -1.436 -22.081 4.581 1.00 0.00 2 SER A C 13
ATOM 13175 O O . SER A 1 2 ? -1.178 -21.811 5.754 1.00 0.00 2 SER A O 13
ATOM 13183 N N . SER A 1 3 ? -1.797 -23.295 4.180 1.00 0.00 3 SER A N 13
ATOM 13184 C CA . SER A 1 3 ? -1.918 -24.405 5.118 1.00 0.00 3 SER A CA 13
ATOM 13185 C C . SER A 1 3 ? -0.636 -25.233 5.148 1.00 0.00 3 SER A C 13
ATOM 13186 O O . SER A 1 3 ? -0.361 -26.006 4.232 1.00 0.00 3 SER A O 13
ATOM 13194 N N . GLY A 1 4 ? 0.145 -25.063 6.211 1.00 0.00 4 GLY A N 13
ATOM 13195 C CA . GLY A 1 4 ? 1.388 -25.800 6.342 1.00 0.00 4 GLY A CA 13
ATOM 13196 C C . GLY A 1 4 ? 2.220 -25.764 5.076 1.00 0.00 4 GLY A C 13
ATOM 13197 O O . GLY A 1 4 ? 2.055 -26.605 4.192 1.00 0.00 4 GLY A O 13
ATOM 13201 N N . SER A 1 5 ? 3.116 -24.786 4.986 1.00 0.00 5 SER A N 13
ATOM 13202 C CA . SER A 1 5 ? 3.974 -24.641 3.815 1.00 0.00 5 SER A CA 13
ATOM 13203 C C . SER A 1 5 ? 5.349 -25.249 4.070 1.00 0.00 5 SER A C 13
ATOM 13204 O O . SER A 1 5 ? 5.715 -25.528 5.212 1.00 0.00 5 SER A O 13
ATOM 13212 N N . SER A 1 6 ? 6.108 -25.452 2.997 1.00 0.00 6 SER A N 13
ATOM 13213 C CA . SER A 1 6 ? 7.442 -26.031 3.103 1.00 0.00 6 SER A CA 13
ATOM 13214 C C . SER A 1 6 ? 8.511 -24.999 2.756 1.00 0.00 6 SER A C 13
ATOM 13215 O O . SER A 1 6 ? 8.945 -24.899 1.609 1.00 0.00 6 SER A O 13
ATOM 13223 N N . GLY A 1 7 ? 8.931 -24.231 3.757 1.00 0.00 7 GLY A N 13
ATOM 13224 C CA . GLY A 1 7 ? 9.945 -23.217 3.539 1.00 0.00 7 GLY A CA 13
ATOM 13225 C C . GLY A 1 7 ? 9.357 -21.825 3.422 1.00 0.00 7 GLY A C 13
ATOM 13226 O O . GLY A 1 7 ? 8.595 -21.389 4.287 1.00 0.00 7 GLY A O 13
ATOM 13230 N N . THR A 1 8 ? 9.711 -21.121 2.351 1.00 0.00 8 THR A N 13
ATOM 13231 C CA . THR A 1 8 ? 9.216 -19.769 2.126 1.00 0.00 8 THR A CA 13
ATOM 13232 C C . THR A 1 8 ? 9.455 -19.329 0.687 1.00 0.00 8 THR A C 13
ATOM 13233 O O . THR A 1 8 ? 10.590 -19.068 0.288 1.00 0.00 8 THR A O 13
ATOM 13244 N N . GLU A 1 9 ? 8.378 -19.247 -0.089 1.00 0.00 9 GLU A N 13
ATOM 13245 C CA . GLU A 1 9 ? 8.473 -18.837 -1.485 1.00 0.00 9 GLU A CA 13
ATOM 13246 C C . GLU A 1 9 ? 8.096 -17.368 -1.648 1.00 0.00 9 GLU A C 13
ATOM 13247 O O . GLU A 1 9 ? 7.347 -16.816 -0.842 1.00 0.00 9 GLU A O 13
ATOM 13259 N N . GLU A 1 10 ? 8.621 -16.740 -2.696 1.00 0.00 10 GLU A N 13
ATOM 13260 C CA . GLU A 1 10 ? 8.340 -15.335 -2.963 1.00 0.00 10 GLU A CA 13
ATOM 13261 C C . GLU A 1 10 ? 6.850 -15.040 -2.818 1.00 0.00 10 GLU A C 13
ATOM 13262 O O . GLU A 1 10 ? 6.010 -15.737 -3.388 1.00 0.00 10 GLU A O 13
ATOM 13274 N N . HIS A 1 11 ? 6.530 -14.003 -2.050 1.00 0.00 11 HIS A N 13
ATOM 13275 C CA . HIS A 1 11 ? 5.141 -13.616 -1.830 1.00 0.00 11 HIS A CA 13
ATOM 13276 C C . HIS A 1 11 ? 4.256 -14.845 -1.651 1.00 0.00 11 HIS A C 13
ATOM 13277 O O . HIS A 1 11 ? 3.151 -14.911 -2.190 1.00 0.00 11 HIS A O 13
ATOM 13291 N N . VAL A 1 12 ? 4.749 -15.818 -0.891 1.00 0.00 12 VAL A N 13
ATOM 13292 C CA . VAL A 1 12 ? 4.002 -17.045 -0.640 1.00 0.00 12 VAL A CA 13
ATOM 13293 C C . VAL A 1 12 ? 2.787 -16.780 0.240 1.00 0.00 12 VAL A C 13
ATOM 13294 O O . VAL A 1 12 ? 1.870 -17.597 0.314 1.00 0.00 12 VAL A O 13
ATOM 13307 N N . GLY A 1 13 ? 2.786 -15.629 0.907 1.00 0.00 13 GLY A N 13
ATOM 13308 C CA . GLY A 1 13 ? 1.677 -15.275 1.775 1.00 0.00 13 GLY A CA 13
ATOM 13309 C C . GLY A 1 13 ? 1.937 -15.636 3.224 1.00 0.00 13 GLY A C 13
ATOM 13310 O O . GLY A 1 13 ? 1.069 -16.191 3.898 1.00 0.00 13 GLY A O 13
ATOM 13314 N N . SER A 1 14 ? 3.136 -15.321 3.705 1.00 0.00 14 SER A N 13
ATOM 13315 C CA . SER A 1 14 ? 3.509 -15.621 5.082 1.00 0.00 14 SER A CA 13
ATOM 13316 C C . SER A 1 14 ? 3.196 -14.442 5.999 1.00 0.00 14 SER A C 13
ATOM 13317 O O . SER A 1 14 ? 3.928 -13.454 6.029 1.00 0.00 14 SER A O 13
ATOM 13325 N N . GLY A 1 15 ? 2.101 -14.555 6.745 1.00 0.00 15 GLY A N 13
ATOM 13326 C CA . GLY A 1 15 ? 1.709 -13.492 7.652 1.00 0.00 15 GLY A CA 13
ATOM 13327 C C . GLY A 1 15 ? 2.046 -12.116 7.113 1.00 0.00 15 GLY A C 13
ATOM 13328 O O . GLY A 1 15 ? 2.653 -11.300 7.809 1.00 0.00 15 GLY A O 13
ATOM 13332 N N . LEU A 1 16 ? 1.654 -11.857 5.871 1.00 0.00 16 LEU A N 13
ATOM 13333 C CA . LEU A 1 16 ? 1.920 -10.569 5.238 1.00 0.00 16 LEU A CA 13
ATOM 13334 C C . LEU A 1 16 ? 0.620 -9.822 4.956 1.00 0.00 16 LEU A C 13
ATOM 13335 O O . LEU A 1 16 ? 0.637 -8.680 4.499 1.00 0.00 16 LEU A O 13
ATOM 13351 N N . GLU A 1 17 ? -0.504 -10.475 5.235 1.00 0.00 17 GLU A N 13
ATOM 13352 C CA . GLU A 1 17 ? -1.812 -9.871 5.013 1.00 0.00 17 GLU A CA 13
ATOM 13353 C C . GLU A 1 17 ? -1.789 -8.383 5.350 1.00 0.00 17 GLU A C 13
ATOM 13354 O O . GLU A 1 17 ? -1.169 -7.966 6.330 1.00 0.00 17 GLU A O 13
ATOM 13366 N N . CYS A 1 18 ? -2.467 -7.586 4.531 1.00 0.00 18 CYS A N 13
ATOM 13367 C CA . CYS A 1 18 ? -2.524 -6.144 4.740 1.00 0.00 18 CYS A CA 13
ATOM 13368 C C . CYS A 1 18 ? -3.035 -5.817 6.140 1.00 0.00 18 CYS A C 13
ATOM 13369 O O . CYS A 1 18 ? -4.084 -6.295 6.572 1.00 0.00 18 CYS A O 13
ATOM 13376 N N . PRO A 1 19 ? -2.277 -4.983 6.867 1.00 0.00 19 PRO A N 13
ATOM 13377 C CA . PRO A 1 19 ? -2.633 -4.572 8.228 1.00 0.00 19 PRO A CA 13
ATOM 13378 C C . PRO A 1 19 ? -3.848 -3.650 8.257 1.00 0.00 19 PRO A C 13
ATOM 13379 O O . PRO A 1 19 ? -4.622 -3.657 9.213 1.00 0.00 19 PRO A O 13
ATOM 13390 N N . VAL A 1 20 ? -4.009 -2.858 7.201 1.00 0.00 20 VAL A N 13
ATOM 13391 C CA . VAL A 1 20 ? -5.130 -1.932 7.105 1.00 0.00 20 VAL A CA 13
ATOM 13392 C C . VAL A 1 20 ? -6.456 -2.648 7.334 1.00 0.00 20 VAL A C 13
ATOM 13393 O O . VAL A 1 20 ? -7.282 -2.209 8.135 1.00 0.00 20 VAL A O 13
ATOM 13406 N N . CYS A 1 21 ? -6.655 -3.755 6.625 1.00 0.00 21 CYS A N 13
ATOM 13407 C CA . CYS A 1 21 ? -7.881 -4.534 6.750 1.00 0.00 21 CYS A CA 13
ATOM 13408 C C . CYS A 1 21 ? -7.613 -5.858 7.460 1.00 0.00 21 CYS A C 13
ATOM 13409 O O . CYS A 1 21 ? -8.535 -6.508 7.954 1.00 0.00 21 CYS A O 13
ATOM 13416 N N . LYS A 1 22 ? -6.345 -6.253 7.506 1.00 0.00 22 LYS A N 13
ATOM 13417 C CA . LYS A 1 22 ? -5.954 -7.498 8.155 1.00 0.00 22 LYS A CA 13
ATOM 13418 C C . LYS A 1 22 ? -6.602 -8.697 7.469 1.00 0.00 22 LYS A C 13
ATOM 13419 O O . LYS A 1 22 ? -7.047 -9.635 8.129 1.00 0.00 22 LYS A O 13
ATOM 13438 N N . GLU A 1 23 ? -6.650 -8.658 6.141 1.00 0.00 23 GLU A N 13
ATOM 13439 C CA . GLU A 1 23 ? -7.243 -9.742 5.367 1.00 0.00 23 GLU A CA 13
ATOM 13440 C C . GLU A 1 23 ? -6.162 -10.621 4.744 1.00 0.00 23 GLU A C 13
ATOM 13441 O O . GLU A 1 23 ? -5.789 -11.653 5.302 1.00 0.00 23 GLU A O 13
ATOM 13453 N N . ASP A 1 24 ? -5.665 -10.204 3.585 1.00 0.00 24 ASP A N 13
ATOM 13454 C CA . ASP A 1 24 ? -4.626 -10.952 2.886 1.00 0.00 24 ASP A CA 13
ATOM 13455 C C . ASP A 1 24 ? -4.298 -10.302 1.545 1.00 0.00 24 ASP A C 13
ATOM 13456 O O . ASP A 1 24 ? -4.984 -9.378 1.108 1.00 0.00 24 ASP A O 13
ATOM 13465 N N . TYR A 1 25 ? -3.244 -10.789 0.900 1.00 0.00 25 TYR A N 13
ATOM 13466 C CA . TYR A 1 25 ? -2.822 -10.253 -0.389 1.00 0.00 25 TYR A CA 13
ATOM 13467 C C . TYR A 1 25 ? -3.270 -11.162 -1.530 1.00 0.00 25 TYR A C 13
ATOM 13468 O O . TYR A 1 25 ? -3.979 -12.144 -1.314 1.00 0.00 25 TYR A O 13
ATOM 13486 N N . ALA A 1 26 ? -2.849 -10.827 -2.745 1.00 0.00 26 ALA A N 13
ATOM 13487 C CA . ALA A 1 26 ? -3.203 -11.613 -3.920 1.00 0.00 26 ALA A CA 13
ATOM 13488 C C . ALA A 1 26 ? -2.317 -11.253 -5.108 1.00 0.00 26 ALA A C 13
ATOM 13489 O O . ALA A 1 26 ? -2.084 -10.076 -5.388 1.00 0.00 26 ALA A O 13
ATOM 13496 N N . LEU A 1 27 ? -1.825 -12.272 -5.803 1.00 0.00 27 LEU A N 13
ATOM 13497 C CA . LEU A 1 27 ? -0.964 -12.063 -6.962 1.00 0.00 27 LEU A CA 13
ATOM 13498 C C . LEU A 1 27 ? -1.467 -10.901 -7.813 1.00 0.00 27 LEU A C 13
ATOM 13499 O O . LEU A 1 27 ? -0.692 -10.041 -8.228 1.00 0.00 27 LEU A O 13
ATOM 13515 N N . GLY A 1 28 ? -2.772 -10.882 -8.067 1.00 0.00 28 GLY A N 13
ATOM 13516 C CA . GLY A 1 28 ? -3.357 -9.821 -8.864 1.00 0.00 28 GLY A CA 13
ATOM 13517 C C . GLY A 1 28 ? -3.616 -8.564 -8.057 1.00 0.00 28 GLY A C 13
ATOM 13518 O O . GLY A 1 28 ? -3.684 -7.467 -8.610 1.00 0.00 28 GLY A O 13
ATOM 13522 N N . GLU A 1 29 ? -3.761 -8.725 -6.745 1.00 0.00 29 GLU A N 13
ATOM 13523 C CA . GLU A 1 29 ? -4.016 -7.593 -5.862 1.00 0.00 29 GLU A CA 13
ATOM 13524 C C . GLU A 1 29 ? -2.814 -6.654 -5.819 1.00 0.00 29 GLU A C 13
ATOM 13525 O O . GLU A 1 29 ? -1.735 -7.031 -5.361 1.00 0.00 29 GLU A O 13
ATOM 13537 N N . SER A 1 30 ? -3.009 -5.430 -6.300 1.00 0.00 30 SER A N 13
ATOM 13538 C CA . SER A 1 30 ? -1.941 -4.438 -6.321 1.00 0.00 30 SER A CA 13
ATOM 13539 C C . SER A 1 30 ? -1.505 -4.078 -4.904 1.00 0.00 30 SER A C 13
ATOM 13540 O O . SER A 1 30 ? -2.213 -3.374 -4.184 1.00 0.00 30 SER A O 13
ATOM 13548 N N . VAL A 1 31 ? -0.334 -4.568 -4.509 1.00 0.00 31 VAL A N 13
ATOM 13549 C CA . VAL A 1 31 ? 0.198 -4.298 -3.178 1.00 0.00 31 VAL A CA 13
ATOM 13550 C C . VAL A 1 31 ? 1.289 -3.235 -3.228 1.00 0.00 31 VAL A C 13
ATOM 13551 O O . VAL A 1 31 ? 2.001 -3.109 -4.224 1.00 0.00 31 VAL A O 13
ATOM 13564 N N . ARG A 1 32 ? 1.415 -2.473 -2.146 1.00 0.00 32 ARG A N 13
ATOM 13565 C CA . ARG A 1 32 ? 2.420 -1.420 -2.067 1.00 0.00 32 ARG A CA 13
ATOM 13566 C C . ARG A 1 32 ? 3.333 -1.630 -0.862 1.00 0.00 32 ARG A C 13
ATOM 13567 O O . ARG A 1 32 ? 2.867 -1.930 0.236 1.00 0.00 32 ARG A O 13
ATOM 13588 N N . GLN A 1 33 ? 4.635 -1.470 -1.079 1.00 0.00 33 GLN A N 13
ATOM 13589 C CA . GLN A 1 33 ? 5.613 -1.643 -0.011 1.00 0.00 33 GLN A CA 13
ATOM 13590 C C . GLN A 1 33 ? 6.095 -0.293 0.509 1.00 0.00 33 GLN A C 13
ATOM 13591 O O . GLN A 1 33 ? 6.305 0.643 -0.263 1.00 0.00 33 GLN A O 13
ATOM 13605 N N . LEU A 1 34 ? 6.269 -0.199 1.823 1.00 0.00 34 LEU A N 13
ATOM 13606 C CA . LEU A 1 34 ? 6.727 1.037 2.447 1.00 0.00 34 LEU A CA 13
ATOM 13607 C C . LEU A 1 34 ? 8.225 0.983 2.729 1.00 0.00 34 LEU A C 13
ATOM 13608 O O . LEU A 1 34 ? 8.834 -0.086 2.777 1.00 0.00 34 LEU A O 13
ATOM 13624 N N . PRO A 1 35 ? 8.835 2.162 2.922 1.00 0.00 35 PRO A N 13
ATOM 13625 C CA . PRO A 1 35 ? 10.269 2.275 3.205 1.00 0.00 35 PRO A CA 13
ATOM 13626 C C . PRO A 1 35 ? 10.629 1.751 4.591 1.00 0.00 35 PRO A C 13
ATOM 13627 O O . PRO A 1 35 ? 11.772 1.871 5.033 1.00 0.00 35 PRO A O 13
ATOM 13638 N N . CYS A 1 36 ? 9.648 1.170 5.272 1.00 0.00 36 CYS A N 13
ATOM 13639 C CA . CYS A 1 36 ? 9.861 0.627 6.608 1.00 0.00 36 CYS A CA 13
ATOM 13640 C C . CYS A 1 36 ? 9.717 -0.892 6.608 1.00 0.00 36 CYS A C 13
ATOM 13641 O O . CYS A 1 36 ? 9.616 -1.517 7.663 1.00 0.00 36 CYS A O 13
ATOM 13648 N N . ASN A 1 37 ? 9.710 -1.480 5.415 1.00 0.00 37 ASN A N 13
ATOM 13649 C CA . ASN A 1 37 ? 9.579 -2.926 5.277 1.00 0.00 37 ASN A CA 13
ATOM 13650 C C . ASN A 1 37 ? 8.155 -3.375 5.590 1.00 0.00 37 ASN A C 13
ATOM 13651 O O . ASN A 1 37 ? 7.936 -4.484 6.078 1.00 0.00 37 ASN A O 13
ATOM 13662 N N . HIS A 1 38 ? 7.190 -2.507 5.306 1.00 0.00 38 HIS A N 13
ATOM 13663 C CA . HIS A 1 38 ? 5.786 -2.814 5.556 1.00 0.00 38 HIS A CA 13
ATOM 13664 C C . HIS A 1 38 ? 4.963 -2.674 4.279 1.00 0.00 38 HIS A C 13
ATOM 13665 O O . HIS A 1 38 ? 4.978 -1.627 3.631 1.00 0.00 38 HIS A O 13
ATOM 13679 N N . LEU A 1 39 ? 4.247 -3.735 3.923 1.00 0.00 39 LEU A N 13
ATOM 13680 C CA . LEU A 1 39 ? 3.418 -3.730 2.723 1.00 0.00 39 LEU A CA 13
ATOM 13681 C C . LEU A 1 39 ? 1.969 -3.399 3.064 1.00 0.00 39 LEU A C 13
ATOM 13682 O O . LEU A 1 39 ? 1.531 -3.575 4.201 1.00 0.00 39 LEU A O 13
ATOM 13698 N N . PHE A 1 40 ? 1.227 -2.921 2.070 1.00 0.00 40 PHE A N 13
ATOM 13699 C CA . PHE A 1 40 ? -0.174 -2.567 2.264 1.00 0.00 40 PHE A CA 13
ATOM 13700 C C . PHE A 1 40 ? -0.918 -2.542 0.932 1.00 0.00 40 PHE A C 13
ATOM 13701 O O . PHE A 1 40 ? -0.356 -2.173 -0.100 1.00 0.00 40 PHE A O 13
ATOM 13718 N N . HIS A 1 41 ? -2.187 -2.938 0.962 1.00 0.00 41 HIS A N 13
ATOM 13719 C CA . HIS A 1 41 ? -3.009 -2.962 -0.242 1.00 0.00 41 HIS A CA 13
ATOM 13720 C C . HIS A 1 41 ? -2.982 -1.609 -0.946 1.00 0.00 41 HIS A C 13
ATOM 13721 O O . HIS A 1 41 ? -3.100 -0.563 -0.307 1.00 0.00 41 HIS A O 13
ATOM 13735 N N . ASP A 1 42 ? -2.824 -1.636 -2.265 1.00 0.00 42 ASP A N 13
ATOM 13736 C CA . ASP A 1 42 ? -2.780 -0.411 -3.055 1.00 0.00 42 ASP A CA 13
ATOM 13737 C C . ASP A 1 42 ? -4.089 0.363 -2.930 1.00 0.00 42 ASP A C 13
ATOM 13738 O O . ASP A 1 42 ? -4.203 1.491 -3.408 1.00 0.00 42 ASP A O 13
ATOM 13747 N N . SER A 1 43 ? -5.075 -0.253 -2.285 1.00 0.00 43 SER A N 13
ATOM 13748 C CA . SER A 1 43 ? -6.378 0.376 -2.101 1.00 0.00 43 SER A CA 13
ATOM 13749 C C . SER A 1 43 ? -6.618 0.708 -0.632 1.00 0.00 43 SER A C 13
ATOM 13750 O O . SER A 1 43 ? -7.634 1.306 -0.276 1.00 0.00 43 SER A O 13
ATOM 13758 N N . CYS A 1 44 ? -5.676 0.315 0.219 1.00 0.00 44 CYS A N 13
ATOM 13759 C CA . CYS A 1 44 ? -5.784 0.568 1.651 1.00 0.00 44 CYS A CA 13
ATOM 13760 C C . CYS A 1 44 ? -4.763 1.612 2.096 1.00 0.00 44 CYS A C 13
ATOM 13761 O O . CYS A 1 44 ? -5.020 2.394 3.012 1.00 0.00 44 CYS A O 13
ATOM 13768 N N . ILE A 1 45 ? -3.607 1.618 1.442 1.00 0.00 45 ILE A N 13
ATOM 13769 C CA . ILE A 1 45 ? -2.549 2.566 1.769 1.00 0.00 45 ILE A CA 13
ATOM 13770 C C . ILE A 1 45 ? -2.728 3.874 1.006 1.00 0.00 45 ILE A C 13
ATOM 13771 O O . ILE A 1 45 ? -2.628 4.958 1.580 1.00 0.00 45 ILE A O 13
ATOM 13787 N N . VAL A 1 46 ? -2.994 3.764 -0.291 1.00 0.00 46 VAL A N 13
ATOM 13788 C CA . VAL A 1 46 ? -3.189 4.938 -1.134 1.00 0.00 46 VAL A CA 13
ATOM 13789 C C . VAL A 1 46 ? -4.032 5.990 -0.422 1.00 0.00 46 VAL A C 13
ATOM 13790 O O . VAL A 1 46 ? -3.615 7.133 -0.236 1.00 0.00 46 VAL A O 13
ATOM 13803 N N . PRO A 1 47 ? -5.248 5.598 -0.015 1.00 0.00 47 PRO A N 13
ATOM 13804 C CA . PRO A 1 47 ? -6.176 6.492 0.684 1.00 0.00 47 PRO A CA 13
ATOM 13805 C C . PRO A 1 47 ? -5.704 6.830 2.094 1.00 0.00 47 PRO A C 13
ATOM 13806 O O . PRO A 1 47 ? -6.219 7.751 2.727 1.00 0.00 47 PRO A O 13
ATOM 13817 N N . TRP A 1 48 ? -4.723 6.079 2.580 1.00 0.00 48 TRP A N 13
ATOM 13818 C CA . TRP A 1 48 ? -4.181 6.300 3.916 1.00 0.00 48 TRP A CA 13
ATOM 13819 C C . TRP A 1 48 ? -3.107 7.382 3.897 1.00 0.00 48 TRP A C 13
ATOM 13820 O O . TRP A 1 48 ? -3.229 8.403 4.574 1.00 0.00 48 TRP A O 13
ATOM 13841 N N . LEU A 1 49 ? -2.057 7.153 3.117 1.00 0.00 49 LEU A N 13
ATOM 13842 C CA . LEU A 1 49 ? -0.961 8.109 3.009 1.00 0.00 49 LEU A CA 13
ATOM 13843 C C . LEU A 1 49 ? -1.478 9.487 2.607 1.00 0.00 49 LEU A C 13
ATOM 13844 O O . LEU A 1 49 ? -0.940 10.510 3.029 1.00 0.00 49 LEU A O 13
ATOM 13860 N N . GLU A 1 50 ? -2.527 9.504 1.790 1.00 0.00 50 GLU A N 13
ATOM 13861 C CA . GLU A 1 50 ? -3.117 10.757 1.333 1.00 0.00 50 GLU A CA 13
ATOM 13862 C C . GLU A 1 50 ? -3.859 11.455 2.469 1.00 0.00 50 GLU A C 13
ATOM 13863 O O . GLU A 1 50 ? -4.436 12.526 2.280 1.00 0.00 50 GLU A O 13
ATOM 13875 N N . GLN A 1 51 ? 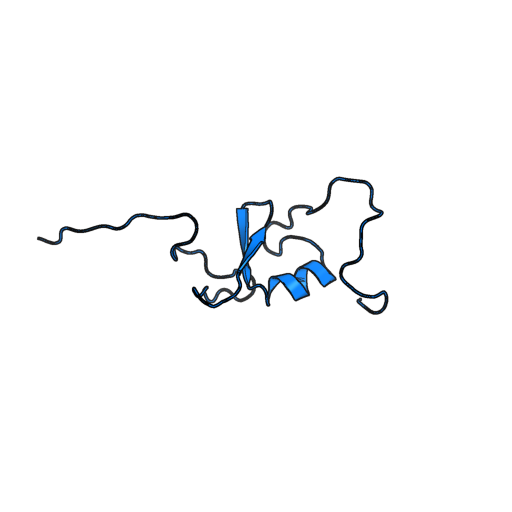-3.839 10.840 3.647 1.00 0.00 51 GLN A N 13
ATOM 13876 C CA . GLN A 1 51 ? -4.511 11.402 4.812 1.00 0.00 51 GLN A CA 13
ATOM 13877 C C . GLN A 1 51 ? -3.541 11.551 5.980 1.00 0.00 51 GLN A C 13
ATOM 13878 O O . GLN A 1 51 ? -3.615 12.515 6.743 1.00 0.00 51 GLN A O 13
ATOM 13892 N N . HIS A 1 52 ? -2.632 10.591 6.114 1.00 0.00 52 HIS A N 13
ATOM 13893 C CA . HIS A 1 52 ? -1.647 10.616 7.190 1.00 0.00 52 HIS A CA 13
ATOM 13894 C C . HIS A 1 52 ? -0.237 10.782 6.631 1.00 0.00 52 HIS A C 13
ATOM 13895 O O . HIS A 1 52 ? 0.653 11.299 7.308 1.00 0.00 52 HIS A O 13
ATOM 13909 N N . ASP A 1 53 ? -0.040 10.341 5.394 1.00 0.00 53 ASP A N 13
ATOM 13910 C CA . ASP A 1 53 ? 1.261 10.442 4.744 1.00 0.00 53 ASP A CA 13
ATOM 13911 C C . ASP A 1 53 ? 2.319 9.665 5.522 1.00 0.00 53 ASP A C 13
ATOM 13912 O O . ASP A 1 53 ? 3.486 10.054 5.561 1.00 0.00 53 ASP A O 13
ATOM 13921 N N . SER A 1 54 ? 1.901 8.565 6.141 1.00 0.00 54 SER A N 13
ATOM 13922 C CA . SER A 1 54 ? 2.811 7.736 6.923 1.00 0.00 54 SER A CA 13
ATOM 13923 C C . SER A 1 54 ? 2.339 6.286 6.948 1.00 0.00 54 SER A C 13
ATOM 13924 O O . SER A 1 54 ? 1.365 5.926 6.285 1.00 0.00 54 SER A O 13
ATOM 13932 N N . CYS A 1 55 ? 3.035 5.456 7.717 1.00 0.00 55 CYS A N 13
ATOM 13933 C CA . CYS A 1 55 ? 2.690 4.044 7.830 1.00 0.00 55 CYS A CA 13
ATOM 13934 C C . CYS A 1 55 ? 1.594 3.834 8.871 1.00 0.00 55 CYS A C 13
ATOM 13935 O O . CYS A 1 55 ? 1.696 4.278 10.015 1.00 0.00 55 CYS A O 13
ATOM 13942 N N . PRO A 1 56 ? 0.519 3.141 8.466 1.00 0.00 56 PRO A N 13
ATOM 13943 C CA . PRO A 1 56 ? -0.616 2.855 9.348 1.00 0.00 56 PRO A CA 13
ATOM 13944 C C . PRO A 1 56 ? -0.262 1.855 10.444 1.00 0.00 56 PRO A C 13
ATOM 13945 O O . PRO A 1 56 ? -1.117 1.458 11.236 1.00 0.00 56 PRO A O 13
ATOM 13956 N N . VAL A 1 57 ? 1.004 1.452 10.484 1.00 0.00 57 VAL A N 13
ATOM 13957 C CA . VAL A 1 57 ? 1.472 0.500 11.484 1.00 0.00 57 VAL A CA 13
ATOM 13958 C C . VAL A 1 57 ? 2.517 1.131 12.397 1.00 0.00 57 VAL A C 13
ATOM 13959 O O . VAL A 1 57 ? 2.265 1.362 13.581 1.00 0.00 57 VAL A O 13
ATOM 13972 N N . CYS A 1 58 ? 3.691 1.409 11.841 1.00 0.00 58 CYS A N 13
ATOM 13973 C CA . CYS A 1 58 ? 4.775 2.014 12.604 1.00 0.00 58 CYS A CA 13
ATOM 13974 C C . CYS A 1 58 ? 4.753 3.534 12.470 1.00 0.00 58 CYS A C 13
ATOM 13975 O O . CYS A 1 58 ? 5.366 4.246 13.265 1.00 0.00 58 CYS A O 13
ATOM 13982 N N . ARG A 1 59 ? 4.041 4.023 11.460 1.00 0.00 59 ARG A N 13
ATOM 13983 C CA . ARG A 1 59 ? 3.939 5.458 11.222 1.00 0.00 59 ARG A CA 13
ATOM 13984 C C . ARG A 1 59 ? 5.317 6.069 10.983 1.00 0.00 59 ARG A C 13
ATOM 13985 O O . ARG A 1 59 ? 5.630 7.142 11.499 1.00 0.00 59 ARG A O 13
ATOM 14006 N N . LYS A 1 60 ? 6.137 5.378 10.199 1.00 0.00 60 LYS A N 13
ATOM 14007 C CA . LYS A 1 60 ? 7.481 5.851 9.891 1.00 0.00 60 LYS A CA 13
ATOM 14008 C C . LYS A 1 60 ? 7.434 7.040 8.936 1.00 0.00 60 LYS A C 13
ATOM 14009 O O . LYS A 1 60 ? 6.806 6.975 7.879 1.00 0.00 60 LYS A O 13
ATOM 14028 N N . SER A 1 61 ? 8.103 8.124 9.315 1.00 0.00 61 SER A N 13
ATOM 14029 C CA . SER A 1 61 ? 8.135 9.329 8.494 1.00 0.00 61 SER A CA 13
ATOM 14030 C C . SER A 1 61 ? 8.602 9.008 7.077 1.00 0.00 61 SER A C 13
ATOM 14031 O O . SER A 1 61 ? 9.785 8.752 6.844 1.00 0.00 61 SER A O 13
ATOM 14039 N N . LEU A 1 62 ? 7.667 9.023 6.134 1.00 0.00 62 LEU A N 13
ATOM 14040 C CA . LEU A 1 62 ? 7.981 8.734 4.739 1.00 0.00 62 LEU A CA 13
ATOM 14041 C C . LEU A 1 62 ? 8.551 9.966 4.043 1.00 0.00 62 LEU A C 13
ATOM 14042 O O . LEU A 1 62 ? 8.220 10.251 2.892 1.00 0.00 62 LEU A O 13
ATOM 14058 N N . THR A 1 63 ? 9.413 10.692 4.748 1.00 0.00 63 THR A N 13
ATOM 14059 C CA . THR A 1 63 ? 10.030 11.892 4.199 1.00 0.00 63 THR A CA 13
ATOM 14060 C C . THR A 1 63 ? 11.384 12.160 4.846 1.00 0.00 63 THR A C 13
ATOM 14061 O O . THR A 1 63 ? 11.570 11.924 6.039 1.00 0.00 63 THR A O 13
ATOM 14072 N N . GLY A 1 64 ? 12.328 12.655 4.050 1.00 0.00 64 GLY A N 13
ATOM 14073 C CA . GLY A 1 64 ? 13.653 12.947 4.565 1.00 0.00 64 GLY A CA 13
ATOM 14074 C C . GLY A 1 64 ? 14.751 12.317 3.730 1.00 0.00 64 GLY A C 13
ATOM 14075 O O . GLY A 1 64 ? 15.406 12.997 2.940 1.00 0.00 64 GLY A O 13
ATOM 14079 N N . GLN A 1 65 ? 14.953 11.015 3.906 1.00 0.00 65 GLN A N 13
ATOM 14080 C CA . GLN A 1 65 ? 15.982 10.296 3.164 1.00 0.00 65 GLN A CA 13
ATOM 14081 C C . GLN A 1 65 ? 15.366 9.484 2.029 1.00 0.00 65 GLN A C 13
ATOM 14082 O O . GLN A 1 65 ? 15.749 8.339 1.793 1.00 0.00 65 GLN A O 13
ATOM 14096 N N . ASN A 1 66 ? 14.409 10.085 1.330 1.00 0.00 66 ASN A N 13
ATOM 14097 C CA . ASN A 1 66 ? 13.739 9.416 0.220 1.00 0.00 66 ASN A CA 13
ATOM 14098 C C . ASN A 1 66 ? 13.878 10.225 -1.066 1.00 0.00 66 ASN A C 13
ATOM 14099 O O . ASN A 1 66 ? 14.085 11.439 -1.031 1.00 0.00 66 ASN A O 13
ATOM 14110 N N . THR A 1 67 ? 13.762 9.545 -2.202 1.00 0.00 67 THR A N 13
ATOM 14111 C CA . THR A 1 67 ? 13.875 10.199 -3.500 1.00 0.00 67 THR A CA 13
ATOM 14112 C C . THR A 1 67 ? 12.558 10.136 -4.264 1.00 0.00 67 THR A C 13
ATOM 14113 O O . THR A 1 67 ? 12.053 11.155 -4.734 1.00 0.00 67 THR A O 13
ATOM 14124 N N . ALA A 1 68 ? 12.005 8.933 -4.384 1.00 0.00 68 ALA A N 13
ATOM 14125 C CA . ALA A 1 68 ? 10.745 8.738 -5.089 1.00 0.00 68 ALA A CA 13
ATOM 14126 C C . ALA A 1 68 ? 9.574 8.677 -4.114 1.00 0.00 68 ALA A C 13
ATOM 14127 O O . ALA A 1 68 ? 9.261 7.617 -3.569 1.00 0.00 68 ALA A O 13
ATOM 14134 N N . THR A 1 69 ? 8.929 9.819 -3.897 1.00 0.00 69 THR A N 13
ATOM 14135 C CA . THR A 1 69 ? 7.794 9.895 -2.986 1.00 0.00 69 THR A CA 13
ATOM 14136 C C . THR A 1 69 ? 6.494 10.133 -3.746 1.00 0.00 69 THR A C 13
ATOM 14137 O O . THR A 1 69 ? 6.235 11.239 -4.219 1.00 0.00 69 THR A O 13
ATOM 14148 N N . ASN A 1 70 ? 5.680 9.089 -3.859 1.00 0.00 70 ASN A N 13
ATOM 14149 C CA . ASN A 1 70 ? 4.406 9.185 -4.562 1.00 0.00 70 ASN A CA 13
ATOM 14150 C C . ASN A 1 70 ? 3.730 10.524 -4.281 1.00 0.00 70 ASN A C 13
ATOM 14151 O O . ASN A 1 70 ? 3.502 10.904 -3.133 1.00 0.00 70 ASN A O 13
ATOM 14162 N N . PRO A 1 71 ? 3.401 11.257 -5.355 1.00 0.00 71 PRO A N 13
ATOM 14163 C CA . PRO A 1 71 ? 2.745 12.564 -5.251 1.00 0.00 71 PRO A CA 13
ATOM 14164 C C . PRO A 1 71 ? 1.304 12.452 -4.763 1.00 0.00 71 PRO A C 13
ATOM 14165 O O . PRO A 1 71 ? 0.519 11.639 -5.251 1.00 0.00 71 PRO A O 13
ATOM 14176 N N . PRO A 1 72 ? 0.946 13.288 -3.777 1.00 0.00 72 PRO A N 13
ATOM 14177 C CA . PRO A 1 72 ? -0.402 13.303 -3.203 1.00 0.00 72 PRO A CA 13
ATOM 14178 C C . PRO A 1 72 ? -1.441 13.850 -4.176 1.00 0.00 72 PRO A C 13
ATOM 14179 O O . PRO A 1 72 ? -1.278 14.937 -4.727 1.00 0.00 72 PRO A O 13
ATOM 14190 N N . GLY A 1 73 ? -2.511 13.087 -4.383 1.00 0.00 73 GLY A N 13
ATOM 14191 C CA . GLY A 1 73 ? -3.560 13.513 -5.291 1.00 0.00 73 GLY A CA 13
ATOM 14192 C C . GLY A 1 73 ? -4.411 14.626 -4.712 1.00 0.00 73 GLY A C 13
ATOM 14193 O O . GLY A 1 73 ? -4.403 15.750 -5.217 1.00 0.00 73 GLY A O 13
ATOM 14197 N N . LEU A 1 74 ? -5.147 14.315 -3.651 1.00 0.00 74 LEU A N 13
ATOM 14198 C CA . LEU A 1 74 ? -6.009 15.298 -3.003 1.00 0.00 74 LEU A CA 13
ATOM 14199 C C . LEU A 1 74 ? -5.197 16.488 -2.502 1.00 0.00 74 LEU A C 13
ATOM 14200 O O . LEU A 1 74 ? -4.402 16.364 -1.570 1.00 0.00 74 LEU A O 13
ATOM 14216 N N . THR A 1 75 ? -5.403 17.644 -3.126 1.00 0.00 75 THR A N 13
ATOM 14217 C CA . THR A 1 75 ? -4.692 18.857 -2.743 1.00 0.00 75 THR A CA 13
ATOM 14218 C C . THR A 1 75 ? -4.869 19.153 -1.258 1.00 0.00 75 THR A C 13
ATOM 14219 O O . THR A 1 75 ? -3.900 19.410 -0.546 1.00 0.00 75 THR A O 13
ATOM 14230 N N . GLY A 1 76 ? -6.116 19.116 -0.797 1.00 0.00 76 GLY A N 13
ATOM 14231 C CA . GLY A 1 76 ? -6.398 19.382 0.602 1.00 0.00 76 GLY A CA 13
ATOM 14232 C C . GLY A 1 76 ? -6.488 18.113 1.426 1.00 0.00 76 GLY A C 13
ATOM 14233 O O . GLY A 1 76 ? -7.511 17.844 2.055 1.00 0.00 76 GLY A O 13
ATOM 14237 N N . VAL A 1 77 ? -5.414 17.329 1.423 1.00 0.00 77 VAL A N 13
ATOM 14238 C CA . VAL A 1 77 ? -5.376 16.082 2.176 1.00 0.00 77 VAL A CA 13
ATOM 14239 C C . VAL A 1 77 ? -6.169 16.198 3.473 1.00 0.00 77 VAL A C 13
ATOM 14240 O O . VAL A 1 77 ? -5.900 17.067 4.302 1.00 0.00 77 VAL A O 13
ATOM 14253 N N . GLY A 1 78 ? -7.148 15.315 3.643 1.00 0.00 78 GLY A N 13
ATOM 14254 C CA . GLY A 1 78 ? -7.966 15.335 4.842 1.00 0.00 78 GLY A CA 13
ATOM 14255 C C . GLY A 1 78 ? -7.433 14.415 5.923 1.00 0.00 78 GLY A C 13
ATOM 14256 O O . GLY A 1 78 ? -8.087 14.259 6.952 1.00 0.00 78 GLY A O 13
ATOM 14262 N N . GLY A 1 1 ? 8.214 -33.732 15.180 1.00 0.00 1 GLY A N 14
ATOM 14263 C CA . GLY A 1 1 ? 6.887 -33.174 14.994 1.00 0.00 1 GLY A CA 14
ATOM 14264 C C . GLY A 1 1 ? 6.231 -33.654 13.714 1.00 0.00 1 GLY A C 14
ATOM 14265 O O . GLY A 1 1 ? 5.567 -34.691 13.701 1.00 0.00 1 GLY A O 14
ATOM 14269 N N . SER A 1 2 ? 6.416 -32.899 12.636 1.00 0.00 2 SER A N 14
ATOM 14270 C CA . SER A 1 2 ? 5.832 -33.251 11.347 1.00 0.00 2 SER A CA 14
ATOM 14271 C C . SER A 1 2 ? 6.760 -32.852 10.204 1.00 0.00 2 SER A C 14
ATOM 14272 O O . SER A 1 2 ? 7.127 -31.686 10.064 1.00 0.00 2 SER A O 14
ATOM 14280 N N . SER A 1 3 ? 7.137 -33.832 9.388 1.00 0.00 3 SER A N 14
ATOM 14281 C CA . SER A 1 3 ? 8.026 -33.586 8.258 1.00 0.00 3 SER A CA 14
ATOM 14282 C C . SER A 1 3 ? 7.530 -32.409 7.423 1.00 0.00 3 SER A C 14
ATOM 14283 O O . SER A 1 3 ? 6.416 -32.429 6.901 1.00 0.00 3 SER A O 14
ATOM 14291 N N . GLY A 1 4 ? 8.368 -31.383 7.302 1.00 0.00 4 GLY A N 14
ATOM 14292 C CA . GLY A 1 4 ? 7.998 -30.211 6.530 1.00 0.00 4 GLY A CA 14
ATOM 14293 C C . GLY A 1 4 ? 8.729 -28.963 6.984 1.00 0.00 4 GLY A C 14
ATOM 14294 O O . GLY A 1 4 ? 9.927 -29.004 7.264 1.00 0.00 4 GLY A O 14
ATOM 14298 N N . SER A 1 5 ? 8.007 -27.850 7.057 1.00 0.00 5 SER A N 14
ATOM 14299 C CA . SER A 1 5 ? 8.595 -26.583 7.475 1.00 0.00 5 SER A CA 14
ATOM 14300 C C . SER A 1 5 ? 9.761 -26.200 6.569 1.00 0.00 5 SER A C 14
ATOM 14301 O O . SER A 1 5 ? 10.819 -25.783 7.041 1.00 0.00 5 SER A O 14
ATOM 14309 N N . SER A 1 6 ? 9.560 -26.345 5.263 1.00 0.00 6 SER A N 14
ATOM 14310 C CA . SER A 1 6 ? 10.595 -26.018 4.289 1.00 0.00 6 SER A CA 14
ATOM 14311 C C . SER A 1 6 ? 9.984 -25.406 3.032 1.00 0.00 6 SER A C 14
ATOM 14312 O O . SER A 1 6 ? 8.771 -25.450 2.833 1.00 0.00 6 SER A O 14
ATOM 14320 N N . GLY A 1 7 ? 10.836 -24.835 2.185 1.00 0.00 7 GLY A N 14
ATOM 14321 C CA . GLY A 1 7 ? 10.363 -24.222 0.958 1.00 0.00 7 GLY A CA 14
ATOM 14322 C C . GLY A 1 7 ? 10.211 -22.719 1.082 1.00 0.00 7 GLY A C 14
ATOM 14323 O O . GLY A 1 7 ? 9.478 -22.229 1.942 1.00 0.00 7 GLY A O 14
ATOM 14327 N N . THR A 1 8 ? 10.908 -21.982 0.222 1.00 0.00 8 THR A N 14
ATOM 14328 C CA . THR A 1 8 ? 10.850 -20.526 0.240 1.00 0.00 8 THR A CA 14
ATOM 14329 C C . THR A 1 8 ? 10.155 -19.988 -1.005 1.00 0.00 8 THR A C 14
ATOM 14330 O O . THR A 1 8 ? 10.807 -19.653 -1.994 1.00 0.00 8 THR A O 14
ATOM 14341 N N . GLU A 1 9 ? 8.830 -19.906 -0.949 1.00 0.00 9 GLU A N 14
ATOM 14342 C CA . GLU A 1 9 ? 8.047 -19.408 -2.074 1.00 0.00 9 GLU A CA 14
ATOM 14343 C C . GLU A 1 9 ? 8.160 -17.890 -2.185 1.00 0.00 9 GLU A C 14
ATOM 14344 O O . GLU A 1 9 ? 8.672 -17.228 -1.283 1.00 0.00 9 GLU A O 14
ATOM 14356 N N . GLU A 1 10 ? 7.678 -17.347 -3.299 1.00 0.00 10 GLU A N 14
ATOM 14357 C CA . GLU A 1 10 ? 7.727 -15.908 -3.528 1.00 0.00 10 GLU A CA 14
ATOM 14358 C C . GLU A 1 10 ? 6.333 -15.294 -3.432 1.00 0.00 10 GLU A C 14
ATOM 14359 O O . GLU A 1 10 ? 5.539 -15.379 -4.369 1.00 0.00 10 GLU A O 14
ATOM 14371 N N . HIS A 1 11 ? 6.042 -14.677 -2.291 1.00 0.00 11 HIS A N 14
ATOM 14372 C CA . HIS A 1 11 ? 4.744 -14.049 -2.071 1.00 0.00 11 HIS A CA 14
ATOM 14373 C C . HIS A 1 11 ? 3.642 -15.100 -1.968 1.00 0.00 11 HIS A C 14
ATOM 14374 O O . HIS A 1 11 ? 2.612 -15.001 -2.634 1.00 0.00 11 HIS A O 14
ATOM 14388 N N . VAL A 1 12 ? 3.868 -16.106 -1.129 1.00 0.00 12 VAL A N 14
ATOM 14389 C CA . VAL A 1 12 ? 2.895 -17.175 -0.939 1.00 0.00 12 VAL A CA 14
ATOM 14390 C C . VAL A 1 12 ? 1.805 -16.758 0.042 1.00 0.00 12 VAL A C 14
ATOM 14391 O O . VAL A 1 12 ? 0.665 -17.211 -0.051 1.00 0.00 12 VAL A O 14
ATOM 14404 N N . GLY A 1 13 ? 2.164 -15.891 0.984 1.00 0.00 13 GLY A N 14
ATOM 14405 C CA . GLY A 1 13 ? 1.206 -15.427 1.970 1.00 0.00 13 GLY A CA 14
ATOM 14406 C C . GLY A 1 13 ? 1.646 -15.720 3.390 1.00 0.00 13 GLY A C 14
ATOM 14407 O O . GLY A 1 13 ? 0.848 -16.162 4.216 1.00 0.00 13 GLY A O 14
ATOM 14411 N N . SER A 1 14 ? 2.921 -15.475 3.675 1.00 0.00 14 SER A N 14
ATOM 14412 C CA . SER A 1 14 ? 3.468 -15.721 5.004 1.00 0.00 14 SER A CA 14
ATOM 14413 C C . SER A 1 14 ? 3.173 -14.551 5.938 1.00 0.00 14 SER A C 14
ATOM 14414 O O . SER A 1 14 ? 3.937 -13.588 6.006 1.00 0.00 14 SER A O 14
ATOM 14422 N N . GLY A 1 15 ? 2.058 -14.641 6.657 1.00 0.00 15 GLY A N 14
ATOM 14423 C CA . GLY A 1 15 ? 1.681 -13.585 7.577 1.00 0.00 15 GLY A CA 14
ATOM 14424 C C . GLY A 1 15 ? 2.034 -12.207 7.053 1.00 0.00 15 GLY A C 14
ATOM 14425 O O . GLY A 1 15 ? 2.676 -11.417 7.746 1.00 0.00 15 GLY A O 14
ATOM 14429 N N . LEU A 1 16 ? 1.614 -11.917 5.827 1.00 0.00 16 LEU A N 14
ATOM 14430 C CA . LEU A 1 16 ? 1.891 -10.624 5.209 1.00 0.00 16 LEU A CA 14
ATOM 14431 C C . LEU A 1 16 ? 0.597 -9.868 4.926 1.00 0.00 16 LEU A C 14
ATOM 14432 O O . LEU A 1 16 ? 0.622 -8.727 4.466 1.00 0.00 16 LEU A O 14
ATOM 14448 N N . GLU A 1 17 ? -0.532 -10.511 5.207 1.00 0.00 17 GLU A N 14
ATOM 14449 C CA . GLU A 1 17 ? -1.836 -9.897 4.983 1.00 0.00 17 GLU A CA 14
ATOM 14450 C C . GLU A 1 17 ? -1.802 -8.410 5.322 1.00 0.00 17 GLU A C 14
ATOM 14451 O O . GLU A 1 17 ? -1.173 -7.997 6.297 1.00 0.00 17 GLU A O 14
ATOM 14463 N N . CYS A 1 18 ? -2.484 -7.609 4.510 1.00 0.00 18 CYS A N 14
ATOM 14464 C CA . CYS A 1 18 ? -2.533 -6.167 4.722 1.00 0.00 18 CYS A CA 14
ATOM 14465 C C . CYS A 1 18 ? -3.042 -5.839 6.122 1.00 0.00 18 CYS A C 14
ATOM 14466 O O . CYS A 1 18 ? -4.092 -6.315 6.555 1.00 0.00 18 CYS A O 14
ATOM 14473 N N . PRO A 1 19 ? -2.282 -5.007 6.849 1.00 0.00 19 PRO A N 14
ATOM 14474 C CA . PRO A 1 19 ? -2.636 -4.596 8.210 1.00 0.00 19 PRO A CA 14
ATOM 14475 C C . PRO A 1 19 ? -3.848 -3.671 8.240 1.00 0.00 19 PRO A C 14
ATOM 14476 O O . PRO A 1 19 ? -4.623 -3.678 9.197 1.00 0.00 19 PRO A O 14
ATOM 14487 N N . VAL A 1 20 ? -4.007 -2.877 7.186 1.00 0.00 20 VAL A N 14
ATOM 14488 C CA . VAL A 1 20 ? -5.127 -1.948 7.090 1.00 0.00 20 VAL A CA 14
ATOM 14489 C C . VAL A 1 20 ? -6.454 -2.661 7.321 1.00 0.00 20 VAL A C 14
ATOM 14490 O O . VAL A 1 20 ? -7.276 -2.223 8.127 1.00 0.00 20 VAL A O 14
ATOM 14503 N N . CYS A 1 21 ? -6.659 -3.764 6.608 1.00 0.00 21 CYS A N 14
ATOM 14504 C CA . CYS A 1 21 ? -7.886 -4.540 6.734 1.00 0.00 21 CYS A CA 14
ATOM 14505 C C . CYS A 1 21 ? -7.626 -5.857 7.459 1.00 0.00 21 CYS A C 14
ATOM 14506 O O . CYS A 1 21 ? -8.542 -6.467 8.011 1.00 0.00 21 CYS A O 14
ATOM 14513 N N . LYS A 1 22 ? -6.370 -6.290 7.454 1.00 0.00 22 LYS A N 14
ATOM 14514 C CA . LYS A 1 22 ? -5.986 -7.534 8.111 1.00 0.00 22 LYS A CA 14
ATOM 14515 C C . LYS A 1 22 ? -6.628 -8.734 7.423 1.00 0.00 22 LYS A C 14
ATOM 14516 O O . LYS A 1 22 ? -7.074 -9.673 8.082 1.00 0.00 22 LYS A O 14
ATOM 14535 N N . GLU A 1 23 ? -6.671 -8.696 6.095 1.00 0.00 23 GLU A N 14
ATOM 14536 C CA . GLU A 1 23 ? -7.259 -9.782 5.319 1.00 0.00 23 GLU A CA 14
ATOM 14537 C C . GLU A 1 23 ? -6.174 -10.656 4.698 1.00 0.00 23 GLU A C 14
ATOM 14538 O O . GLU A 1 23 ? -5.796 -11.687 5.256 1.00 0.00 23 GLU A O 14
ATOM 14550 N N . ASP A 1 24 ? -5.677 -10.238 3.539 1.00 0.00 24 ASP A N 14
ATOM 14551 C CA . ASP A 1 24 ? -4.634 -10.981 2.841 1.00 0.00 24 ASP A CA 14
ATOM 14552 C C . ASP A 1 24 ? -4.296 -10.321 1.508 1.00 0.00 24 ASP A C 14
ATOM 14553 O O . ASP A 1 24 ? -4.987 -9.403 1.065 1.00 0.00 24 ASP A O 14
ATOM 14562 N N . TYR A 1 25 ? -3.229 -10.793 0.874 1.00 0.00 25 TYR A N 14
ATOM 14563 C CA . TYR A 1 25 ? -2.796 -10.247 -0.407 1.00 0.00 25 TYR A CA 14
ATOM 14564 C C . TYR A 1 25 ? -3.232 -11.147 -1.559 1.00 0.00 25 TYR A C 14
ATOM 14565 O O . TYR A 1 25 ? -3.946 -12.129 -1.357 1.00 0.00 25 TYR A O 14
ATOM 14583 N N . ALA A 1 26 ? -2.797 -10.805 -2.766 1.00 0.00 26 ALA A N 14
ATOM 14584 C CA . ALA A 1 26 ? -3.139 -11.582 -3.951 1.00 0.00 26 ALA A CA 14
ATOM 14585 C C . ALA A 1 26 ? -2.258 -11.195 -5.135 1.00 0.00 26 ALA A C 14
ATOM 14586 O O . ALA A 1 26 ? -2.107 -10.014 -5.449 1.00 0.00 26 ALA A O 14
ATOM 14593 N N . LEU A 1 27 ? -1.678 -12.197 -5.787 1.00 0.00 27 LEU A N 14
ATOM 14594 C CA . LEU A 1 27 ? -0.812 -11.962 -6.936 1.00 0.00 27 LEU A CA 14
ATOM 14595 C C . LEU A 1 27 ? -1.335 -10.808 -7.786 1.00 0.00 27 LEU A C 14
ATOM 14596 O O . LEU A 1 27 ? -0.589 -9.897 -8.142 1.00 0.00 27 LEU A O 14
ATOM 14612 N N . GLY A 1 28 ? -2.625 -10.853 -8.106 1.00 0.00 28 GLY A N 14
ATOM 14613 C CA . GLY A 1 28 ? -3.227 -9.805 -8.909 1.00 0.00 28 GLY A CA 14
ATOM 14614 C C . GLY A 1 28 ? -3.493 -8.544 -8.112 1.00 0.00 28 GLY A C 14
ATOM 14615 O O . GLY A 1 28 ? -3.538 -7.448 -8.670 1.00 0.00 28 GLY A O 14
ATOM 14619 N N . GLU A 1 29 ? -3.671 -8.699 -6.804 1.00 0.00 29 GLU A N 14
ATOM 14620 C CA . GLU A 1 29 ? -3.936 -7.562 -5.930 1.00 0.00 29 GLU A CA 14
ATOM 14621 C C . GLU A 1 29 ? -2.741 -6.614 -5.892 1.00 0.00 29 GLU A C 14
ATOM 14622 O O . GLU A 1 29 ? -1.646 -6.994 -5.479 1.00 0.00 29 GLU A O 14
ATOM 14634 N N . SER A 1 30 ? -2.960 -5.377 -6.328 1.00 0.00 30 SER A N 14
ATOM 14635 C CA . SER A 1 30 ? -1.902 -4.375 -6.349 1.00 0.00 30 SER A CA 14
ATOM 14636 C C . SER A 1 30 ? -1.469 -4.012 -4.932 1.00 0.00 30 SER A C 14
ATOM 14637 O O . SER A 1 30 ? -2.157 -3.269 -4.232 1.00 0.00 30 SER A O 14
ATOM 14645 N N . VAL A 1 31 ? -0.323 -4.541 -4.515 1.00 0.00 31 VAL A N 14
ATOM 14646 C CA . VAL A 1 31 ? 0.203 -4.273 -3.182 1.00 0.00 31 VAL A CA 14
ATOM 14647 C C . VAL A 1 31 ? 1.292 -3.207 -3.226 1.00 0.00 31 VAL A C 14
ATOM 14648 O O . VAL A 1 31 ? 2.000 -3.069 -4.224 1.00 0.00 31 VAL A O 14
ATOM 14661 N N . ARG A 1 32 ? 1.421 -2.456 -2.137 1.00 0.00 32 ARG A N 14
ATOM 14662 C CA . ARG A 1 32 ? 2.424 -1.401 -2.051 1.00 0.00 32 ARG A CA 14
ATOM 14663 C C . ARG A 1 32 ? 3.335 -1.614 -0.846 1.00 0.00 32 ARG A C 14
ATOM 14664 O O . ARG A 1 32 ? 2.868 -1.927 0.249 1.00 0.00 32 ARG A O 14
ATOM 14685 N N . GLN A 1 33 ? 4.636 -1.444 -1.057 1.00 0.00 33 GLN A N 14
ATOM 14686 C CA . GLN A 1 33 ? 5.612 -1.619 0.012 1.00 0.00 33 GLN A CA 14
ATOM 14687 C C . GLN A 1 33 ? 6.079 -0.270 0.550 1.00 0.00 33 GLN A C 14
ATOM 14688 O O . GLN A 1 33 ? 6.263 0.683 -0.209 1.00 0.00 33 GLN A O 14
ATOM 14702 N N . LEU A 1 34 ? 6.267 -0.196 1.863 1.00 0.00 34 LEU A N 14
ATOM 14703 C CA . LEU A 1 34 ? 6.712 1.037 2.503 1.00 0.00 34 LEU A CA 14
ATOM 14704 C C . LEU A 1 34 ? 8.209 0.991 2.792 1.00 0.00 34 LEU A C 14
ATOM 14705 O O . LEU A 1 34 ? 8.826 -0.073 2.833 1.00 0.00 34 LEU A O 14
ATOM 14721 N N . PRO A 1 35 ? 8.808 2.173 3.000 1.00 0.00 35 PRO A N 14
ATOM 14722 C CA . PRO A 1 35 ? 10.240 2.294 3.292 1.00 0.00 35 PRO A CA 14
ATOM 14723 C C . PRO A 1 35 ? 10.596 1.760 4.675 1.00 0.00 35 PRO A C 14
ATOM 14724 O O . PRO A 1 35 ? 11.732 1.899 5.131 1.00 0.00 35 PRO A O 14
ATOM 14735 N N . CYS A 1 36 ? 9.621 1.147 5.337 1.00 0.00 36 CYS A N 14
ATOM 14736 C CA . CYS A 1 36 ? 9.831 0.591 6.668 1.00 0.00 36 CYS A CA 14
ATOM 14737 C C . CYS A 1 36 ? 9.712 -0.930 6.647 1.00 0.00 36 CYS A C 14
ATOM 14738 O O . CYS A 1 36 ? 9.644 -1.571 7.695 1.00 0.00 36 CYS A O 14
ATOM 14745 N N . ASN A 1 37 ? 9.687 -1.499 5.447 1.00 0.00 37 ASN A N 14
ATOM 14746 C CA . ASN A 1 37 ? 9.576 -2.945 5.289 1.00 0.00 37 ASN A CA 14
ATOM 14747 C C . ASN A 1 37 ? 8.156 -3.417 5.588 1.00 0.00 37 ASN A C 14
ATOM 14748 O O . ASN A 1 37 ? 7.948 -4.538 6.054 1.00 0.00 37 ASN A O 14
ATOM 14759 N N . HIS A 1 38 ? 7.182 -2.555 5.315 1.00 0.00 38 HIS A N 14
ATOM 14760 C CA . HIS A 1 38 ? 5.781 -2.884 5.553 1.00 0.00 38 HIS A CA 14
ATOM 14761 C C . HIS A 1 38 ? 4.961 -2.725 4.276 1.00 0.00 38 HIS A C 14
ATOM 14762 O O . HIS A 1 38 ? 4.984 -1.672 3.638 1.00 0.00 38 HIS A O 14
ATOM 14776 N N . LEU A 1 39 ? 4.239 -3.778 3.908 1.00 0.00 39 LEU A N 14
ATOM 14777 C CA . LEU A 1 39 ? 3.412 -3.756 2.707 1.00 0.00 39 LEU A CA 14
ATOM 14778 C C . LEU A 1 39 ? 1.961 -3.436 3.050 1.00 0.00 39 LEU A C 14
ATOM 14779 O O . LEU A 1 39 ? 1.520 -3.643 4.180 1.00 0.00 39 LEU A O 14
ATOM 14795 N N . PHE A 1 40 ? 1.223 -2.933 2.066 1.00 0.00 40 PHE A N 14
ATOM 14796 C CA . PHE A 1 40 ? -0.180 -2.586 2.264 1.00 0.00 40 PHE A CA 14
ATOM 14797 C C . PHE A 1 40 ? -0.923 -2.545 0.932 1.00 0.00 40 PHE A C 14
ATOM 14798 O O . PHE A 1 40 ? -0.363 -2.153 -0.093 1.00 0.00 40 PHE A O 14
ATOM 14815 N N . HIS A 1 41 ? -2.187 -2.955 0.954 1.00 0.00 41 HIS A N 14
ATOM 14816 C CA . HIS A 1 41 ? -3.008 -2.965 -0.252 1.00 0.00 41 HIS A CA 14
ATOM 14817 C C . HIS A 1 41 ? -2.975 -1.606 -0.944 1.00 0.00 41 HIS A C 14
ATOM 14818 O O . HIS A 1 41 ? -3.097 -0.566 -0.296 1.00 0.00 41 HIS A O 14
ATOM 14832 N N . ASP A 1 42 ? -2.810 -1.622 -2.262 1.00 0.00 42 ASP A N 14
ATOM 14833 C CA . ASP A 1 42 ? -2.762 -0.391 -3.042 1.00 0.00 42 ASP A CA 14
ATOM 14834 C C . ASP A 1 42 ? -4.072 0.381 -2.921 1.00 0.00 42 ASP A C 14
ATOM 14835 O O . ASP A 1 42 ? -4.180 1.516 -3.385 1.00 0.00 42 ASP A O 14
ATOM 14844 N N . SER A 1 43 ? -5.065 -0.244 -2.296 1.00 0.00 43 SER A N 14
ATOM 14845 C CA . SER A 1 43 ? -6.370 0.382 -2.119 1.00 0.00 43 SER A CA 14
ATOM 14846 C C . SER A 1 43 ? -6.616 0.718 -0.651 1.00 0.00 43 SER A C 14
ATOM 14847 O O . SER A 1 43 ? -7.620 1.342 -0.304 1.00 0.00 43 SER A O 14
ATOM 14855 N N . CYS A 1 44 ? -5.693 0.300 0.208 1.00 0.00 44 CYS A N 14
ATOM 14856 C CA . CYS A 1 44 ? -5.808 0.555 1.639 1.00 0.00 44 CYS A CA 14
ATOM 14857 C C . CYS A 1 44 ? -4.797 1.607 2.087 1.00 0.00 44 CYS A C 14
ATOM 14858 O O . CYS A 1 44 ? -5.075 2.409 2.979 1.00 0.00 44 CYS A O 14
ATOM 14865 N N . ILE A 1 45 ? -3.625 1.597 1.462 1.00 0.00 45 ILE A N 14
ATOM 14866 C CA . ILE A 1 45 ? -2.574 2.550 1.795 1.00 0.00 45 ILE A CA 14
ATOM 14867 C C . ILE A 1 45 ? -2.750 3.854 1.025 1.00 0.00 45 ILE A C 14
ATOM 14868 O O . ILE A 1 45 ? -2.642 4.942 1.591 1.00 0.00 45 ILE A O 14
ATOM 14884 N N . VAL A 1 46 ? -3.024 3.737 -0.271 1.00 0.00 46 VAL A N 14
ATOM 14885 C CA . VAL A 1 46 ? -3.219 4.907 -1.120 1.00 0.00 46 VAL A CA 14
ATOM 14886 C C . VAL A 1 46 ? -4.055 5.967 -0.411 1.00 0.00 46 VAL A C 14
ATOM 14887 O O . VAL A 1 46 ? -3.632 7.110 -0.235 1.00 0.00 46 VAL A O 14
ATOM 14900 N N . PRO A 1 47 ? -5.270 5.581 0.006 1.00 0.00 47 PRO A N 14
ATOM 14901 C CA . PRO A 1 47 ? -6.191 6.484 0.703 1.00 0.00 47 PRO A CA 14
ATOM 14902 C C . PRO A 1 47 ? -5.710 6.830 2.108 1.00 0.00 47 PRO A C 14
ATOM 14903 O O . PRO A 1 47 ? -6.235 7.742 2.747 1.00 0.00 47 PRO A O 14
ATOM 14914 N N . TRP A 1 48 ? -4.711 6.096 2.584 1.00 0.00 48 TRP A N 14
ATOM 14915 C CA . TRP A 1 48 ? -4.160 6.326 3.915 1.00 0.00 48 TRP A CA 14
ATOM 14916 C C . TRP A 1 48 ? -3.076 7.398 3.877 1.00 0.00 48 TRP A C 14
ATOM 14917 O O . TRP A 1 48 ? -3.178 8.421 4.555 1.00 0.00 48 TRP A O 14
ATOM 14938 N N . LEU A 1 49 ? -2.040 7.158 3.082 1.00 0.00 49 LEU A N 14
ATOM 14939 C CA . LEU A 1 49 ? -0.937 8.104 2.956 1.00 0.00 49 LEU A CA 14
ATOM 14940 C C . LEU A 1 49 ? -1.447 9.486 2.561 1.00 0.00 49 LEU A C 14
ATOM 14941 O O . LEU A 1 49 ? -0.894 10.504 2.976 1.00 0.00 49 LEU A O 14
ATOM 14957 N N . GLU A 1 50 ? -2.507 9.513 1.759 1.00 0.00 50 GLU A N 14
ATOM 14958 C CA . GLU A 1 50 ? -3.092 10.771 1.310 1.00 0.00 50 GLU A CA 14
ATOM 14959 C C . GLU A 1 50 ? -3.834 11.463 2.450 1.00 0.00 50 GLU A C 14
ATOM 14960 O O . GLU A 1 50 ? -4.438 12.519 2.260 1.00 0.00 50 GLU A O 14
ATOM 14972 N N . GLN A 1 51 ? -3.784 10.860 3.633 1.00 0.00 51 GLN A N 14
ATOM 14973 C CA . GLN A 1 51 ? -4.452 11.418 4.803 1.00 0.00 51 GLN A CA 14
ATOM 14974 C C . GLN A 1 51 ? -3.480 11.558 5.970 1.00 0.00 51 GLN A C 14
ATOM 14975 O O . GLN A 1 51 ? -3.554 12.515 6.741 1.00 0.00 51 GLN A O 14
ATOM 14989 N N . HIS A 1 52 ? -2.569 10.598 6.094 1.00 0.00 52 HIS A N 14
ATOM 14990 C CA . HIS A 1 52 ? -1.581 10.615 7.167 1.00 0.00 52 HIS A CA 14
ATOM 14991 C C . HIS A 1 52 ? -0.177 10.831 6.610 1.00 0.00 52 HIS A C 14
ATOM 14992 O O . HIS A 1 52 ? 0.645 11.512 7.222 1.00 0.00 52 HIS A O 14
ATOM 15006 N N . ASP A 1 53 ? 0.089 10.245 5.448 1.00 0.00 53 ASP A N 14
ATOM 15007 C CA . ASP A 1 53 ? 1.393 10.374 4.808 1.00 0.00 53 ASP A CA 14
ATOM 15008 C C . ASP A 1 53 ? 2.449 9.569 5.560 1.00 0.00 53 ASP A C 14
ATOM 15009 O O . ASP A 1 53 ? 3.633 9.904 5.536 1.00 0.00 53 ASP A O 14
ATOM 15018 N N . SER A 1 54 ? 2.010 8.506 6.228 1.00 0.00 54 SER A N 14
ATOM 15019 C CA . SER A 1 54 ? 2.917 7.656 6.991 1.00 0.00 54 SER A CA 14
ATOM 15020 C C . SER A 1 54 ? 2.389 6.226 7.062 1.00 0.00 54 SER A C 14
ATOM 15021 O O . SER A 1 54 ? 1.288 5.934 6.596 1.00 0.00 54 SER A O 14
ATOM 15029 N N . CYS A 1 55 ? 3.184 5.337 7.649 1.00 0.00 55 CYS A N 14
ATOM 15030 C CA . CYS A 1 55 ? 2.800 3.937 7.781 1.00 0.00 55 CYS A CA 14
ATOM 15031 C C . CYS A 1 55 ? 1.707 3.770 8.833 1.00 0.00 55 CYS A C 14
ATOM 15032 O O . CYS A 1 55 ? 1.836 4.215 9.974 1.00 0.00 55 CYS A O 14
ATOM 15039 N N . PRO A 1 56 ? 0.605 3.114 8.442 1.00 0.00 56 PRO A N 14
ATOM 15040 C CA . PRO A 1 56 ? -0.531 2.872 9.336 1.00 0.00 56 PRO A CA 14
ATOM 15041 C C . PRO A 1 56 ? -0.202 1.865 10.433 1.00 0.00 56 PRO A C 14
ATOM 15042 O O . PRO A 1 56 ? -1.068 1.486 11.222 1.00 0.00 56 PRO A O 14
ATOM 15053 N N . VAL A 1 57 ? 1.055 1.435 10.478 1.00 0.00 57 VAL A N 14
ATOM 15054 C CA . VAL A 1 57 ? 1.499 0.474 11.480 1.00 0.00 57 VAL A CA 14
ATOM 15055 C C . VAL A 1 57 ? 2.542 1.088 12.407 1.00 0.00 57 VAL A C 14
ATOM 15056 O O . VAL A 1 57 ? 2.366 1.116 13.625 1.00 0.00 57 VAL A O 14
ATOM 15069 N N . CYS A 1 58 ? 3.629 1.580 11.822 1.00 0.00 58 CYS A N 14
ATOM 15070 C CA . CYS A 1 58 ? 4.702 2.195 12.595 1.00 0.00 58 CYS A CA 14
ATOM 15071 C C . CYS A 1 58 ? 4.769 3.697 12.333 1.00 0.00 58 CYS A C 14
ATOM 15072 O O . CYS A 1 58 ? 5.451 4.432 13.047 1.00 0.00 58 CYS A O 14
ATOM 15079 N N . ARG A 1 59 ? 4.057 4.145 11.304 1.00 0.00 59 ARG A N 14
ATOM 15080 C CA . ARG A 1 59 ? 4.037 5.558 10.947 1.00 0.00 59 ARG A CA 14
ATOM 15081 C C . ARG A 1 59 ? 5.450 6.075 10.694 1.00 0.00 59 ARG A C 14
ATOM 15082 O O . ARG A 1 59 ? 5.808 7.172 11.125 1.00 0.00 59 ARG A O 14
ATOM 15103 N N . LYS A 1 60 ? 6.249 5.278 9.993 1.00 0.00 60 LYS A N 14
ATOM 15104 C CA . LYS A 1 60 ? 7.623 5.654 9.682 1.00 0.00 60 LYS A CA 14
ATOM 15105 C C . LYS A 1 60 ? 7.659 6.883 8.779 1.00 0.00 60 LYS A C 14
ATOM 15106 O O . LYS A 1 60 ? 7.282 6.817 7.609 1.00 0.00 60 LYS A O 14
ATOM 15125 N N . SER A 1 61 ? 8.117 8.003 9.329 1.00 0.00 61 SER A N 14
ATOM 15126 C CA . SER A 1 61 ? 8.200 9.248 8.574 1.00 0.00 61 SER A CA 14
ATOM 15127 C C . SER A 1 61 ? 8.685 8.988 7.151 1.00 0.00 61 SER A C 14
ATOM 15128 O O . SER A 1 61 ? 9.875 8.772 6.917 1.00 0.00 61 SER A O 14
ATOM 15136 N N . LEU A 1 62 ? 7.754 9.010 6.203 1.00 0.00 62 LEU A N 14
ATOM 15137 C CA . LEU A 1 62 ? 8.084 8.778 4.801 1.00 0.00 62 LEU A CA 14
ATOM 15138 C C . LEU A 1 62 ? 8.663 10.036 4.162 1.00 0.00 62 LEU A C 14
ATOM 15139 O O . LEU A 1 62 ? 8.327 10.380 3.028 1.00 0.00 62 LEU A O 14
ATOM 15155 N N . THR A 1 63 ? 9.537 10.718 4.896 1.00 0.00 63 THR A N 14
ATOM 15156 C CA . THR A 1 63 ? 10.163 11.937 4.400 1.00 0.00 63 THR A CA 14
ATOM 15157 C C . THR A 1 63 ? 11.490 12.199 5.105 1.00 0.00 63 THR A C 14
ATOM 15158 O O . THR A 1 63 ? 11.559 12.211 6.333 1.00 0.00 63 THR A O 14
ATOM 15169 N N . GLY A 1 64 ? 12.541 12.410 4.319 1.00 0.00 64 GLY A N 14
ATOM 15170 C CA . GLY A 1 64 ? 13.851 12.669 4.886 1.00 0.00 64 GLY A CA 14
ATOM 15171 C C . GLY A 1 64 ? 14.765 13.403 3.924 1.00 0.00 64 GLY A C 14
ATOM 15172 O O . GLY A 1 64 ? 15.148 14.546 4.173 1.00 0.00 64 GLY A O 14
ATOM 15176 N N . GLN A 1 65 ? 15.115 12.744 2.824 1.00 0.00 65 GLN A N 14
ATOM 15177 C CA . GLN A 1 65 ? 15.991 13.341 1.824 1.00 0.00 65 GLN A CA 14
ATOM 15178 C C . GLN A 1 65 ? 15.300 13.408 0.466 1.00 0.00 65 GLN A C 14
ATOM 15179 O O . GLN A 1 65 ? 15.197 14.476 -0.137 1.00 0.00 65 GLN A O 14
ATOM 15193 N N . ASN A 1 66 ? 14.828 12.261 -0.010 1.00 0.00 66 ASN A N 14
ATOM 15194 C CA . ASN A 1 66 ? 14.147 12.189 -1.298 1.00 0.00 66 ASN A CA 14
ATOM 15195 C C . ASN A 1 66 ? 12.652 11.951 -1.110 1.00 0.00 66 ASN A C 14
ATOM 15196 O O . ASN A 1 66 ? 12.220 10.833 -0.825 1.00 0.00 66 ASN A O 14
ATOM 15207 N N . THR A 1 67 ? 11.864 13.010 -1.274 1.00 0.00 67 THR A N 14
ATOM 15208 C CA . THR A 1 67 ? 10.418 12.917 -1.122 1.00 0.00 67 THR A CA 14
ATOM 15209 C C . THR A 1 67 ? 9.756 12.479 -2.423 1.00 0.00 67 THR A C 14
ATOM 15210 O O . THR A 1 67 ? 9.753 13.217 -3.408 1.00 0.00 67 THR A O 14
ATOM 15221 N N . ALA A 1 68 ? 9.194 11.275 -2.421 1.00 0.00 68 ALA A N 14
ATOM 15222 C CA . ALA A 1 68 ? 8.526 10.741 -3.601 1.00 0.00 68 ALA A CA 14
ATOM 15223 C C . ALA A 1 68 ? 7.056 10.450 -3.315 1.00 0.00 68 ALA A C 14
ATOM 15224 O O . ALA A 1 68 ? 6.533 9.404 -3.701 1.00 0.00 68 ALA A O 14
ATOM 15231 N N . THR A 1 69 ? 6.394 11.381 -2.636 1.00 0.00 69 THR A N 14
ATOM 15232 C CA . THR A 1 69 ? 4.986 11.224 -2.297 1.00 0.00 69 THR A CA 14
ATOM 15233 C C . THR A 1 69 ? 4.094 11.944 -3.302 1.00 0.00 69 THR A C 14
ATOM 15234 O O . THR A 1 69 ? 4.329 13.105 -3.634 1.00 0.00 69 THR A O 14
ATOM 15245 N N . ASN A 1 70 ? 3.070 11.246 -3.784 1.00 0.00 70 ASN A N 14
ATOM 15246 C CA . ASN A 1 70 ? 2.143 11.820 -4.752 1.00 0.00 70 ASN A CA 14
ATOM 15247 C C . ASN A 1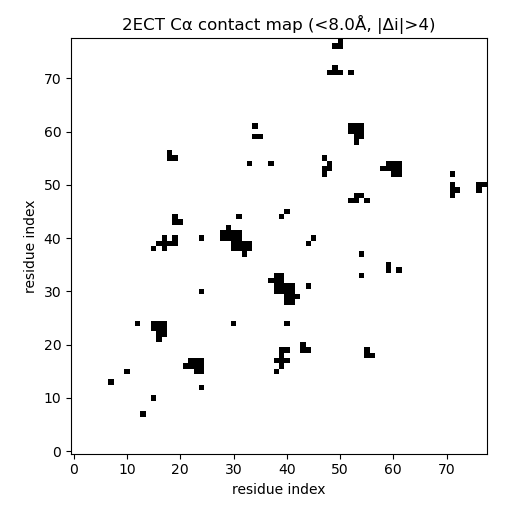 70 ? 1.259 12.877 -4.098 1.00 0.00 70 ASN A C 14
ATOM 15248 O O . ASN A 1 70 ? 1.029 12.868 -2.889 1.00 0.00 70 ASN A O 14
ATOM 15259 N N . PRO A 1 71 ? 0.749 13.811 -4.915 1.00 0.00 71 PRO A N 14
ATOM 15260 C CA . PRO A 1 71 ? -0.119 14.892 -4.439 1.00 0.00 71 PRO A CA 14
ATOM 15261 C C . PRO A 1 71 ? -1.490 14.385 -4.004 1.00 0.00 71 PRO A C 14
ATOM 15262 O O . PRO A 1 71 ? -2.009 13.399 -4.528 1.00 0.00 71 PRO A O 14
ATOM 15273 N N . PRO A 1 72 ? -2.092 15.073 -3.023 1.00 0.00 72 PRO A N 14
ATOM 15274 C CA . PRO A 1 72 ? -3.411 14.711 -2.496 1.00 0.00 72 PRO A CA 14
ATOM 15275 C C . PRO A 1 72 ? -4.528 14.975 -3.500 1.00 0.00 72 PRO A C 14
ATOM 15276 O O . PRO A 1 72 ? -4.322 15.645 -4.511 1.00 0.00 72 PRO A O 14
ATOM 15287 N N . GLY A 1 73 ? -5.713 14.443 -3.214 1.00 0.00 73 GLY A N 14
ATOM 15288 C CA . GLY A 1 73 ? -6.845 14.633 -4.102 1.00 0.00 73 GLY A CA 14
ATOM 15289 C C . GLY A 1 73 ? -7.280 16.082 -4.186 1.00 0.00 73 GLY A C 14
ATOM 15290 O O . GLY A 1 73 ? -6.880 16.907 -3.363 1.00 0.00 73 GLY A O 14
ATOM 15294 N N . LEU A 1 74 ? -8.099 16.396 -5.183 1.00 0.00 74 LEU A N 14
ATOM 15295 C CA . LEU A 1 74 ? -8.588 17.757 -5.373 1.00 0.00 74 LEU A CA 14
ATOM 15296 C C . LEU A 1 74 ? -9.892 17.979 -4.614 1.00 0.00 74 LEU A C 14
ATOM 15297 O O . LEU A 1 74 ? -10.003 18.900 -3.804 1.00 0.00 74 LEU A O 14
ATOM 15313 N N . THR A 1 75 ? -10.878 17.127 -4.879 1.00 0.00 75 THR A N 14
ATOM 15314 C CA . THR A 1 75 ? -12.174 17.228 -4.221 1.00 0.00 75 THR A CA 14
ATOM 15315 C C . THR A 1 75 ? -12.052 16.968 -2.723 1.00 0.00 75 THR A C 14
ATOM 15316 O O . THR A 1 75 ? -12.567 17.730 -1.907 1.00 0.00 75 THR A O 14
ATOM 15327 N N . GLY A 1 76 ? -11.365 15.886 -2.369 1.00 0.00 76 GLY A N 14
ATOM 15328 C CA . GLY A 1 76 ? -11.187 15.545 -0.970 1.00 0.00 76 GLY A CA 14
ATOM 15329 C C . GLY A 1 76 ? -11.205 14.048 -0.731 1.00 0.00 76 GLY A C 14
ATOM 15330 O O . GLY A 1 76 ? -11.880 13.565 0.178 1.00 0.00 76 GLY A O 14
ATOM 15334 N N . VAL A 1 77 ? -10.463 13.311 -1.551 1.00 0.00 77 VAL A N 14
ATOM 15335 C CA . VAL A 1 77 ? -10.396 11.859 -1.425 1.00 0.00 77 VAL A CA 14
ATOM 15336 C C . VAL A 1 77 ? -11.745 11.282 -1.010 1.00 0.00 77 VAL A C 14
ATOM 15337 O O . VAL A 1 77 ? -11.814 10.369 -0.188 1.00 0.00 77 VAL A O 14
ATOM 15350 N N . GLY A 1 78 ? -12.816 11.820 -1.585 1.00 0.00 78 GLY A N 14
ATOM 15351 C CA . GLY A 1 78 ? -14.149 11.345 -1.262 1.00 0.00 78 GLY A CA 14
ATOM 15352 C C . GLY A 1 78 ? -15.124 12.479 -1.016 1.00 0.00 78 GLY A C 14
ATOM 15353 O O . GLY A 1 78 ? -14.816 13.374 -0.231 1.00 0.00 78 GLY A O 14
ATOM 15359 N N . GLY A 1 1 ? 8.743 -25.836 22.446 1.00 0.00 1 GLY A N 15
ATOM 15360 C CA . GLY A 1 1 ? 8.476 -25.992 21.028 1.00 0.00 1 GLY A CA 15
ATOM 15361 C C . GLY A 1 1 ? 8.219 -24.667 20.338 1.00 0.00 1 GLY A C 15
ATOM 15362 O O . GLY A 1 1 ? 7.147 -24.080 20.484 1.00 0.00 1 GLY A O 15
ATOM 15366 N N . SER A 1 2 ? 9.206 -24.194 19.584 1.00 0.00 2 SER A N 15
ATOM 15367 C CA . SER A 1 2 ? 9.084 -22.927 18.872 1.00 0.00 2 SER A CA 15
ATOM 15368 C C . SER A 1 2 ? 9.739 -23.011 17.497 1.00 0.00 2 SER A C 15
ATOM 15369 O O . SER A 1 2 ? 10.535 -23.911 17.231 1.00 0.00 2 SER A O 15
ATOM 15377 N N . SER A 1 3 ? 9.398 -22.065 16.627 1.00 0.00 3 SER A N 15
ATOM 15378 C CA . SER A 1 3 ? 9.950 -22.033 15.278 1.00 0.00 3 SER A CA 15
ATOM 15379 C C . SER A 1 3 ? 10.403 -20.624 14.909 1.00 0.00 3 SER A C 15
ATOM 15380 O O . SER A 1 3 ? 10.121 -19.662 15.623 1.00 0.00 3 SER A O 15
ATOM 15388 N N . GLY A 1 4 ? 11.109 -20.510 13.788 1.00 0.00 4 GLY A N 15
ATOM 15389 C CA . GLY A 1 4 ? 11.591 -19.215 13.343 1.00 0.00 4 GLY A CA 15
ATOM 15390 C C . GLY A 1 4 ? 12.340 -19.296 12.028 1.00 0.00 4 GLY A C 15
ATOM 15391 O O . GLY A 1 4 ? 13.568 -19.205 11.999 1.00 0.00 4 GLY A O 15
ATOM 15395 N N . SER A 1 5 ? 11.601 -19.470 10.937 1.00 0.00 5 SER A N 15
ATOM 15396 C CA . SER A 1 5 ? 12.205 -19.569 9.613 1.00 0.00 5 SER A CA 15
ATOM 15397 C C . SER A 1 5 ? 11.361 -18.836 8.575 1.00 0.00 5 SER A C 15
ATOM 15398 O O . SER A 1 5 ? 10.221 -19.215 8.305 1.00 0.00 5 SER A O 15
ATOM 15406 N N . SER A 1 6 ? 11.929 -17.782 7.997 1.00 0.00 6 SER A N 15
ATOM 15407 C CA . SER A 1 6 ? 11.229 -16.992 6.991 1.00 0.00 6 SER A CA 15
ATOM 15408 C C . SER A 1 6 ? 11.018 -17.801 5.715 1.00 0.00 6 SER A C 15
ATOM 15409 O O . SER A 1 6 ? 9.887 -18.015 5.281 1.00 0.00 6 SER A O 15
ATOM 15417 N N . GLY A 1 7 ? 12.118 -18.248 5.116 1.00 0.00 7 GLY A N 15
ATOM 15418 C CA . GLY A 1 7 ? 12.034 -19.028 3.895 1.00 0.00 7 GLY A CA 15
ATOM 15419 C C . GLY A 1 7 ? 12.638 -18.309 2.706 1.00 0.00 7 GLY A C 15
ATOM 15420 O O . GLY A 1 7 ? 12.967 -17.125 2.786 1.00 0.00 7 GLY A O 15
ATOM 15424 N N . THR A 1 8 ? 12.787 -19.026 1.596 1.00 0.00 8 THR A N 15
ATOM 15425 C CA . THR A 1 8 ? 13.359 -18.451 0.385 1.00 0.00 8 THR A CA 15
ATOM 15426 C C . THR A 1 8 ? 12.300 -18.291 -0.700 1.00 0.00 8 THR A C 15
ATOM 15427 O O . THR A 1 8 ? 12.593 -18.420 -1.888 1.00 0.00 8 THR A O 15
ATOM 15438 N N . GLU A 1 9 ? 11.070 -18.008 -0.283 1.00 0.00 9 GLU A N 15
ATOM 15439 C CA . GLU A 1 9 ? 9.968 -17.830 -1.222 1.00 0.00 9 GLU A CA 15
ATOM 15440 C C . GLU A 1 9 ? 9.829 -16.366 -1.626 1.00 0.00 9 GLU A C 15
ATOM 15441 O O . GLU A 1 9 ? 10.422 -15.482 -1.009 1.00 0.00 9 GLU A O 15
ATOM 15453 N N . GLU A 1 10 ? 9.040 -16.118 -2.667 1.00 0.00 10 GLU A N 15
ATOM 15454 C CA . GLU A 1 10 ? 8.824 -14.760 -3.155 1.00 0.00 10 GLU A CA 15
ATOM 15455 C C . GLU A 1 10 ? 7.337 -14.421 -3.178 1.00 0.00 10 GLU A C 15
ATOM 15456 O O . GLU A 1 10 ? 6.635 -14.721 -4.145 1.00 0.00 10 GLU A O 15
ATOM 15468 N N . HIS A 1 11 ? 6.861 -13.795 -2.107 1.00 0.00 11 HIS A N 15
ATOM 15469 C CA . HIS A 1 11 ? 5.457 -13.414 -2.004 1.00 0.00 11 HIS A CA 15
ATOM 15470 C C . HIS A 1 11 ? 4.562 -14.649 -1.953 1.00 0.00 11 HIS A C 15
ATOM 15471 O O . HIS A 1 11 ? 3.590 -14.755 -2.702 1.00 0.00 11 HIS A O 15
ATOM 15485 N N . VAL A 1 12 ? 4.897 -15.581 -1.067 1.00 0.00 12 VAL A N 15
ATOM 15486 C CA . VAL A 1 12 ? 4.124 -16.808 -0.918 1.00 0.00 12 VAL A CA 15
ATOM 15487 C C . VAL A 1 12 ? 2.887 -16.578 -0.056 1.00 0.00 12 VAL A C 15
ATOM 15488 O O . VAL A 1 12 ? 1.947 -17.370 -0.077 1.00 0.00 12 VAL A O 15
ATOM 15501 N N . GLY A 1 13 ? 2.896 -15.485 0.702 1.00 0.00 13 GLY A N 15
ATOM 15502 C CA . GLY A 1 13 ? 1.770 -15.170 1.561 1.00 0.00 13 GLY A CA 15
ATOM 15503 C C . GLY A 1 13 ? 2.007 -15.578 3.001 1.00 0.00 13 GLY A C 15
ATOM 15504 O O . GLY A 1 13 ? 1.142 -16.187 3.631 1.00 0.00 13 GLY A O 15
ATOM 15508 N N . SER A 1 14 ? 3.183 -15.245 3.524 1.00 0.00 14 SER A N 15
ATOM 15509 C CA . SER A 1 14 ? 3.533 -15.587 4.897 1.00 0.00 14 SER A CA 15
ATOM 15510 C C . SER A 1 14 ? 3.228 -14.426 5.840 1.00 0.00 14 SER A C 15
ATOM 15511 O O . SER A 1 14 ? 3.955 -13.434 5.877 1.00 0.00 14 SER A O 15
ATOM 15519 N N . GLY A 1 15 ? 2.146 -14.559 6.602 1.00 0.00 15 GLY A N 15
ATOM 15520 C CA . GLY A 1 15 ? 1.763 -13.516 7.534 1.00 0.00 15 GLY A CA 15
ATOM 15521 C C . GLY A 1 15 ? 2.079 -12.128 7.013 1.00 0.00 15 GLY A C 15
ATOM 15522 O O . GLY A 1 15 ? 2.642 -11.300 7.731 1.00 0.00 15 GLY A O 15
ATOM 15526 N N . LEU A 1 16 ? 1.717 -11.871 5.761 1.00 0.00 16 LEU A N 15
ATOM 15527 C CA . LEU A 1 16 ? 1.967 -10.574 5.143 1.00 0.00 16 LEU A CA 15
ATOM 15528 C C . LEU A 1 16 ? 0.659 -9.835 4.880 1.00 0.00 16 LEU A C 15
ATOM 15529 O O . LEU A 1 16 ? 0.662 -8.682 4.450 1.00 0.00 16 LEU A O 15
ATOM 15545 N N . GLU A 1 17 ? -0.458 -10.507 5.144 1.00 0.00 17 GLU A N 15
ATOM 15546 C CA . GLU A 1 17 ? -1.773 -9.912 4.938 1.00 0.00 17 GLU A CA 15
ATOM 15547 C C . GLU A 1 17 ? -1.758 -8.425 5.281 1.00 0.00 17 GLU A C 15
ATOM 15548 O O . GLU A 1 17 ? -1.132 -8.008 6.256 1.00 0.00 17 GLU A O 15
ATOM 15560 N N . CYS A 1 18 ? -2.453 -7.631 4.474 1.00 0.00 18 CYS A N 15
ATOM 15561 C CA . CYS A 1 18 ? -2.520 -6.190 4.690 1.00 0.00 18 CYS A CA 15
ATOM 15562 C C . CYS A 1 18 ? -3.035 -5.874 6.092 1.00 0.00 18 CYS A C 15
ATOM 15563 O O . CYS A 1 18 ? -4.081 -6.361 6.520 1.00 0.00 18 CYS A O 15
ATOM 15570 N N . PRO A 1 19 ? -2.282 -5.039 6.824 1.00 0.00 19 PRO A N 15
ATOM 15571 C CA . PRO A 1 19 ? -2.642 -4.638 8.187 1.00 0.00 19 PRO A CA 15
ATOM 15572 C C . PRO A 1 19 ? -3.863 -3.724 8.219 1.00 0.00 19 PRO A C 15
ATOM 15573 O O . PRO A 1 19 ? -4.637 -3.740 9.176 1.00 0.00 19 PRO A O 15
ATOM 15584 N N . VAL A 1 20 ? -4.028 -2.928 7.168 1.00 0.00 20 VAL A N 15
ATOM 15585 C CA . VAL A 1 20 ? -5.155 -2.008 7.075 1.00 0.00 20 VAL A CA 15
ATOM 15586 C C . VAL A 1 20 ? -6.477 -2.734 7.301 1.00 0.00 20 VAL A C 15
ATOM 15587 O O . VAL A 1 20 ? -7.311 -2.296 8.094 1.00 0.00 20 VAL A O 15
ATOM 15600 N N . CYS A 1 21 ? -6.662 -3.847 6.599 1.00 0.00 21 CYS A N 15
ATOM 15601 C CA . CYS A 1 21 ? -7.882 -4.635 6.722 1.00 0.00 21 CYS A CA 15
ATOM 15602 C C . CYS A 1 21 ? -7.604 -5.963 7.420 1.00 0.00 21 CYS A C 15
ATOM 15603 O O . CYS A 1 21 ? -8.520 -6.621 7.915 1.00 0.00 21 CYS A O 15
ATOM 15610 N N . LYS A 1 22 ? -6.334 -6.350 7.458 1.00 0.00 22 LYS A N 15
ATOM 15611 C CA . LYS A 1 22 ? -5.933 -7.598 8.097 1.00 0.00 22 LYS A CA 15
ATOM 15612 C C . LYS A 1 22 ? -6.573 -8.795 7.402 1.00 0.00 22 LYS A C 15
ATOM 15613 O O . LYS A 1 22 ? -7.011 -9.742 8.056 1.00 0.00 22 LYS A O 15
ATOM 15632 N N . GLU A 1 23 ? -6.624 -8.747 6.075 1.00 0.00 23 GLU A N 15
ATOM 15633 C CA . GLU A 1 23 ? -7.211 -9.829 5.293 1.00 0.00 23 GLU A CA 15
ATOM 15634 C C . GLU A 1 23 ? -6.125 -10.696 4.664 1.00 0.00 23 GLU A C 15
ATOM 15635 O O . GLU A 1 23 ? -5.747 -11.732 5.212 1.00 0.00 23 GLU A O 15
ATOM 15647 N N . ASP A 1 24 ? -5.628 -10.267 3.509 1.00 0.00 24 ASP A N 15
ATOM 15648 C CA . ASP A 1 24 ? -4.586 -11.003 2.804 1.00 0.00 24 ASP A CA 15
ATOM 15649 C C . ASP A 1 24 ? -4.259 -10.339 1.470 1.00 0.00 24 ASP A C 15
ATOM 15650 O O . ASP A 1 24 ? -4.959 -9.427 1.031 1.00 0.00 24 ASP A O 15
ATOM 15659 N N . TYR A 1 25 ? -3.191 -10.802 0.830 1.00 0.00 25 TYR A N 15
ATOM 15660 C CA . TYR A 1 25 ? -2.769 -10.251 -0.452 1.00 0.00 25 TYR A CA 15
ATOM 15661 C C . TYR A 1 25 ? -3.198 -11.157 -1.602 1.00 0.00 25 TYR A C 15
ATOM 15662 O O . TYR A 1 25 ? -3.898 -12.148 -1.398 1.00 0.00 25 TYR A O 15
ATOM 15680 N N . ALA A 1 26 ? -2.774 -10.807 -2.812 1.00 0.00 26 ALA A N 15
ATOM 15681 C CA . ALA A 1 26 ? -3.111 -11.589 -3.995 1.00 0.00 26 ALA A CA 15
ATOM 15682 C C . ALA A 1 26 ? -2.277 -11.155 -5.196 1.00 0.00 26 ALA A C 15
ATOM 15683 O O . ALA A 1 26 ? -2.139 -9.962 -5.470 1.00 0.00 26 ALA A O 15
ATOM 15690 N N . LEU A 1 27 ? -1.723 -12.130 -5.908 1.00 0.00 27 LEU A N 15
ATOM 15691 C CA . LEU A 1 27 ? -0.901 -11.848 -7.080 1.00 0.00 27 LEU A CA 15
ATOM 15692 C C . LEU A 1 27 ? -1.481 -10.691 -7.887 1.00 0.00 27 LEU A C 15
ATOM 15693 O O . LEU A 1 27 ? -0.772 -9.749 -8.239 1.00 0.00 27 LEU A O 15
ATOM 15709 N N . GLY A 1 28 ? -2.777 -10.769 -8.176 1.00 0.00 28 GLY A N 15
ATOM 15710 C CA . GLY A 1 28 ? -3.431 -9.721 -8.937 1.00 0.00 28 GLY A CA 15
ATOM 15711 C C . GLY A 1 28 ? -3.676 -8.472 -8.113 1.00 0.00 28 GLY A C 15
ATOM 15712 O O . GLY A 1 28 ? -3.813 -7.378 -8.659 1.00 0.00 28 GLY A O 15
ATOM 15716 N N . GLU A 1 29 ? -3.734 -8.637 -6.795 1.00 0.00 29 GLU A N 15
ATOM 15717 C CA . GLU A 1 29 ? -3.967 -7.513 -5.896 1.00 0.00 29 GLU A CA 15
ATOM 15718 C C . GLU A 1 29 ? -2.760 -6.580 -5.866 1.00 0.00 29 GLU A C 15
ATOM 15719 O O . GLU A 1 29 ? -1.672 -6.969 -5.441 1.00 0.00 29 GLU A O 15
ATOM 15731 N N . SER A 1 30 ? -2.961 -5.347 -6.320 1.00 0.00 30 SER A N 15
ATOM 15732 C CA . SER A 1 30 ? -1.888 -4.360 -6.350 1.00 0.00 30 SER A CA 15
ATOM 15733 C C . SER A 1 30 ? -1.448 -3.992 -4.936 1.00 0.00 30 SER A C 15
ATOM 15734 O O . SER A 1 30 ? -2.116 -3.221 -4.246 1.00 0.00 30 SER A O 15
ATOM 15742 N N . VAL A 1 31 ? -0.320 -4.551 -4.510 1.00 0.00 31 VAL A N 15
ATOM 15743 C CA . VAL A 1 31 ? 0.211 -4.283 -3.179 1.00 0.00 31 VAL A CA 15
ATOM 15744 C C . VAL A 1 31 ? 1.298 -3.215 -3.226 1.00 0.00 31 VAL A C 15
ATOM 15745 O O . VAL A 1 31 ? 2.002 -3.075 -4.225 1.00 0.00 31 VAL A O 15
ATOM 15758 N N . ARG A 1 32 ? 1.428 -2.463 -2.137 1.00 0.00 32 ARG A N 15
ATOM 15759 C CA . ARG A 1 32 ? 2.429 -1.406 -2.054 1.00 0.00 32 ARG A CA 15
ATOM 15760 C C . ARG A 1 32 ? 3.342 -1.615 -0.850 1.00 0.00 32 ARG A C 15
ATOM 15761 O O . ARG A 1 32 ? 2.877 -1.926 0.246 1.00 0.00 32 ARG A O 15
ATOM 15782 N N . GLN A 1 33 ? 4.643 -1.443 -1.062 1.00 0.00 33 GLN A N 15
ATOM 15783 C CA . GLN A 1 33 ? 5.620 -1.614 0.006 1.00 0.00 33 GLN A CA 15
ATOM 15784 C C . GLN A 1 33 ? 6.082 -0.264 0.543 1.00 0.00 33 GLN A C 15
ATOM 15785 O O . GLN A 1 33 ? 6.287 0.682 -0.218 1.00 0.00 33 GLN A O 15
ATOM 15799 N N . LEU A 1 34 ? 6.243 -0.180 1.859 1.00 0.00 34 LEU A N 15
ATOM 15800 C CA . LEU A 1 34 ? 6.680 1.056 2.500 1.00 0.00 34 LEU A CA 15
ATOM 15801 C C . LEU A 1 34 ? 8.179 1.023 2.780 1.00 0.00 34 LEU A C 15
ATOM 15802 O O . LEU A 1 34 ? 8.806 -0.036 2.815 1.00 0.00 34 LEU A O 15
ATOM 15818 N N . PRO A 1 35 ? 8.768 2.210 2.988 1.00 0.00 35 PRO A N 15
ATOM 15819 C CA . PRO A 1 35 ? 10.200 2.343 3.272 1.00 0.00 35 PRO A CA 15
ATOM 15820 C C . PRO A 1 35 ? 10.570 1.808 4.651 1.00 0.00 35 PRO A C 15
ATOM 15821 O O . PRO A 1 35 ? 11.710 1.943 5.096 1.00 0.00 35 PRO A O 15
ATOM 15832 N N . CYS A 1 36 ? 9.599 1.200 5.325 1.00 0.00 36 CYS A N 15
ATOM 15833 C CA . CYS A 1 36 ? 9.821 0.645 6.654 1.00 0.00 36 CYS A CA 15
ATOM 15834 C C . CYS A 1 36 ? 9.698 -0.876 6.635 1.00 0.00 36 CYS A C 15
ATOM 15835 O O . CYS A 1 36 ? 9.633 -1.517 7.684 1.00 0.00 36 CYS A O 15
ATOM 15842 N N . ASN A 1 37 ? 9.666 -1.447 5.435 1.00 0.00 37 ASN A N 15
ATOM 15843 C CA . ASN A 1 37 ? 9.551 -2.893 5.280 1.00 0.00 37 ASN A CA 15
ATOM 15844 C C . ASN A 1 37 ? 8.129 -3.360 5.577 1.00 0.00 37 ASN A C 15
ATOM 15845 O O . ASN A 1 37 ? 7.914 -4.490 6.016 1.00 0.00 37 ASN A O 15
ATOM 15856 N N . HIS A 1 38 ? 7.160 -2.482 5.333 1.00 0.00 38 HIS A N 15
ATOM 15857 C CA . HIS A 1 38 ? 5.758 -2.805 5.574 1.00 0.00 38 HIS A CA 15
ATOM 15858 C C . HIS A 1 38 ? 4.942 -2.666 4.292 1.00 0.00 38 HIS A C 15
ATOM 15859 O O . HIS A 1 38 ? 4.959 -1.620 3.643 1.00 0.00 38 HIS A O 15
ATOM 15873 N N . LEU A 1 39 ? 4.228 -3.728 3.934 1.00 0.00 39 LEU A N 15
ATOM 15874 C CA . LEU A 1 39 ? 3.405 -3.725 2.729 1.00 0.00 39 LEU A CA 15
ATOM 15875 C C . LEU A 1 39 ? 1.952 -3.406 3.064 1.00 0.00 39 LEU A C 15
ATOM 15876 O O . LEU A 1 39 ? 1.509 -3.592 4.197 1.00 0.00 39 LEU A O 15
ATOM 15892 N N . PHE A 1 40 ? 1.213 -2.925 2.069 1.00 0.00 40 PHE A N 15
ATOM 15893 C CA . PHE A 1 40 ? -0.192 -2.581 2.257 1.00 0.00 40 PHE A CA 15
ATOM 15894 C C . PHE A 1 40 ? -0.928 -2.550 0.920 1.00 0.00 40 PHE A C 15
ATOM 15895 O O . PHE A 1 40 ? -0.354 -2.194 -0.109 1.00 0.00 40 PHE A O 15
ATOM 15912 N N . HIS A 1 41 ? -2.202 -2.927 0.945 1.00 0.00 41 HIS A N 15
ATOM 15913 C CA . HIS A 1 41 ? -3.018 -2.943 -0.264 1.00 0.00 41 HIS A CA 15
ATOM 15914 C C . HIS A 1 41 ? -2.995 -1.582 -0.953 1.00 0.00 41 HIS A C 15
ATOM 15915 O O . HIS A 1 41 ? -3.147 -0.545 -0.305 1.00 0.00 41 HIS A O 15
ATOM 15929 N N . ASP A 1 42 ? -2.805 -1.592 -2.267 1.00 0.00 42 ASP A N 15
ATOM 15930 C CA . ASP A 1 42 ? -2.764 -0.358 -3.044 1.00 0.00 42 ASP A CA 15
ATOM 15931 C C . ASP A 1 42 ? -4.075 0.410 -2.914 1.00 0.00 42 ASP A C 15
ATOM 15932 O O . ASP A 1 42 ? -4.179 1.557 -3.349 1.00 0.00 42 ASP A O 15
ATOM 15941 N N . SER A 1 43 ? -5.073 -0.230 -2.313 1.00 0.00 43 SER A N 15
ATOM 15942 C CA . SER A 1 43 ? -6.379 0.392 -2.130 1.00 0.00 43 SER A CA 15
ATOM 15943 C C . SER A 1 43 ? -6.617 0.734 -0.663 1.00 0.00 43 SER A C 15
ATOM 15944 O O . SER A 1 43 ? -7.600 1.392 -0.318 1.00 0.00 43 SER A O 15
ATOM 15952 N N . CYS A 1 44 ? -5.711 0.283 0.198 1.00 0.00 44 CYS A N 15
ATOM 15953 C CA . CYS A 1 44 ? -5.820 0.539 1.629 1.00 0.00 44 CYS A CA 15
ATOM 15954 C C . CYS A 1 44 ? -4.809 1.593 2.072 1.00 0.00 44 CYS A C 15
ATOM 15955 O O . CYS A 1 44 ? -5.083 2.394 2.965 1.00 0.00 44 CYS A O 15
ATOM 15962 N N . ILE A 1 45 ? -3.640 1.584 1.441 1.00 0.00 45 ILE A N 15
ATOM 15963 C CA . ILE A 1 45 ? -2.588 2.539 1.768 1.00 0.00 45 ILE A CA 15
ATOM 15964 C C . ILE A 1 45 ? -2.771 3.843 0.999 1.00 0.00 45 ILE A C 15
ATOM 15965 O O . ILE A 1 45 ? -2.667 4.931 1.567 1.00 0.00 45 ILE A O 15
ATOM 15981 N N . VAL A 1 46 ? -3.046 3.727 -0.296 1.00 0.00 46 VAL A N 15
ATOM 15982 C CA . VAL A 1 46 ? -3.247 4.896 -1.143 1.00 0.00 46 VAL A CA 15
ATOM 15983 C C . VAL A 1 46 ? -4.063 5.963 -0.422 1.00 0.00 46 VAL A C 15
ATOM 15984 O O . VAL A 1 46 ? -3.627 7.102 -0.248 1.00 0.00 46 VAL A O 15
ATOM 15997 N N . PRO A 1 47 ? -5.277 5.589 0.008 1.00 0.00 47 PRO A N 15
ATOM 15998 C CA . PRO A 1 47 ? -6.180 6.500 0.719 1.00 0.00 47 PRO A CA 15
ATOM 15999 C C . PRO A 1 47 ? -5.679 6.837 2.119 1.00 0.00 47 PRO A C 15
ATOM 16000 O O . PRO A 1 47 ? -6.165 7.774 2.753 1.00 0.00 47 PRO A O 15
ATOM 16011 N N . TRP A 1 48 ? -4.706 6.069 2.595 1.00 0.00 48 TRP A N 15
ATOM 16012 C CA . TRP A 1 48 ? -4.139 6.288 3.921 1.00 0.00 48 TRP A CA 15
ATOM 16013 C C . TRP A 1 48 ? -3.059 7.364 3.881 1.00 0.00 48 TRP A C 15
ATOM 16014 O O . TRP A 1 48 ? -3.161 8.385 4.562 1.00 0.00 48 TRP A O 15
ATOM 16035 N N . LEU A 1 49 ? -2.026 7.129 3.080 1.00 0.00 49 LEU A N 15
ATOM 16036 C CA . LEU A 1 49 ? -0.927 8.080 2.951 1.00 0.00 49 LEU A CA 15
ATOM 16037 C C . LEU A 1 49 ? -1.445 9.464 2.576 1.00 0.00 49 LEU A C 15
ATOM 16038 O O . LEU A 1 49 ? -0.886 10.479 2.990 1.00 0.00 49 LEU A O 15
ATOM 16054 N N . GLU A 1 50 ? -2.518 9.497 1.792 1.00 0.00 50 GLU A N 15
ATOM 16055 C CA . GLU A 1 50 ? -3.112 10.758 1.363 1.00 0.00 50 GLU A CA 15
ATOM 16056 C C . GLU A 1 50 ? -3.880 11.414 2.507 1.00 0.00 50 GLU A C 15
ATOM 16057 O O . GLU A 1 50 ? -4.526 12.445 2.322 1.00 0.00 50 GLU A O 15
ATOM 16069 N N . GLN A 1 51 ? -3.803 10.809 3.687 1.00 0.00 51 GLN A N 15
ATOM 16070 C CA . GLN A 1 51 ? -4.491 11.333 4.861 1.00 0.00 51 GLN A CA 15
ATOM 16071 C C . GLN A 1 51 ? -3.535 11.462 6.041 1.00 0.00 51 GLN A C 15
ATOM 16072 O O . GLN A 1 51 ? -3.640 12.393 6.841 1.00 0.00 51 GLN A O 15
ATOM 16086 N N . HIS A 1 52 ? -2.601 10.521 6.145 1.00 0.00 52 HIS A N 15
ATOM 16087 C CA . HIS A 1 52 ? -1.625 10.529 7.229 1.00 0.00 52 HIS A CA 15
ATOM 16088 C C . HIS A 1 52 ? -0.205 10.630 6.680 1.00 0.00 52 HIS A C 15
ATOM 16089 O O . HIS A 1 52 ? 0.734 10.938 7.414 1.00 0.00 52 HIS A O 15
ATOM 16103 N N . ASP A 1 53 ? -0.056 10.368 5.386 1.00 0.00 53 ASP A N 15
ATOM 16104 C CA . ASP A 1 53 ? 1.249 10.429 4.739 1.00 0.00 53 ASP A CA 15
ATOM 16105 C C . ASP A 1 53 ? 2.287 9.641 5.532 1.00 0.00 53 ASP A C 15
ATOM 16106 O O . ASP A 1 53 ? 3.469 9.983 5.538 1.00 0.00 53 ASP A O 15
ATOM 16115 N N . SER A 1 54 ? 1.836 8.585 6.201 1.00 0.00 54 SER A N 15
ATOM 16116 C CA . SER A 1 54 ? 2.724 7.750 7.002 1.00 0.00 54 SER A CA 15
ATOM 16117 C C . SER A 1 54 ? 2.239 6.304 7.022 1.00 0.00 54 SER A C 15
ATOM 16118 O O . SER A 1 54 ? 1.213 5.972 6.427 1.00 0.00 54 SER A O 15
ATOM 16126 N N . CYS A 1 55 ? 2.984 5.447 7.711 1.00 0.00 55 CYS A N 15
ATOM 16127 C CA . CYS A 1 55 ? 2.632 4.035 7.811 1.00 0.00 55 CYS A CA 15
ATOM 16128 C C . CYS A 1 55 ? 1.530 3.821 8.844 1.00 0.00 55 CYS A C 15
ATOM 16129 O O . CYS A 1 55 ? 1.622 4.266 9.988 1.00 0.00 55 CYS A O 15
ATOM 16136 N N . PRO A 1 56 ? 0.462 3.122 8.433 1.00 0.00 56 PRO A N 15
ATOM 16137 C CA . PRO A 1 56 ? -0.679 2.831 9.307 1.00 0.00 56 PRO A CA 15
ATOM 16138 C C . PRO A 1 56 ? -0.327 1.834 10.406 1.00 0.00 56 PRO A C 15
ATOM 16139 O O . PRO A 1 56 ? -1.185 1.435 11.194 1.00 0.00 56 PRO A O 15
ATOM 16150 N N . VAL A 1 57 ? 0.940 1.436 10.454 1.00 0.00 57 VAL A N 15
ATOM 16151 C CA . VAL A 1 57 ? 1.405 0.486 11.458 1.00 0.00 57 VAL A CA 15
ATOM 16152 C C . VAL A 1 57 ? 2.438 1.124 12.380 1.00 0.00 57 VAL A C 15
ATOM 16153 O O . VAL A 1 57 ? 2.179 1.341 13.564 1.00 0.00 57 VAL A O 15
ATOM 16166 N N . CYS A 1 58 ? 3.610 1.422 11.830 1.00 0.00 58 CYS A N 15
ATOM 16167 C CA . CYS A 1 58 ? 4.684 2.036 12.602 1.00 0.00 58 CYS A CA 15
ATOM 16168 C C . CYS A 1 58 ? 4.656 3.555 12.462 1.00 0.00 58 CYS A C 15
ATOM 16169 O O . CYS A 1 58 ? 5.257 4.274 13.261 1.00 0.00 58 CYS A O 15
ATOM 16176 N N . ARG A 1 59 ? 3.954 4.036 11.441 1.00 0.00 59 ARG A N 15
ATOM 16177 C CA . ARG A 1 59 ? 3.848 5.469 11.195 1.00 0.00 59 ARG A CA 15
ATOM 16178 C C . ARG A 1 59 ? 5.224 6.083 10.955 1.00 0.00 59 ARG A C 15
ATOM 16179 O O . ARG A 1 59 ? 5.543 7.147 11.487 1.00 0.00 59 ARG A O 15
ATOM 16200 N N . LYS A 1 60 ? 6.037 5.405 10.152 1.00 0.00 60 LYS A N 15
ATOM 16201 C CA . LYS A 1 60 ? 7.379 5.882 9.840 1.00 0.00 60 LYS A CA 15
ATOM 16202 C C . LYS A 1 60 ? 7.326 7.063 8.876 1.00 0.00 60 LYS A C 15
ATOM 16203 O O . LYS A 1 60 ? 6.702 6.984 7.817 1.00 0.00 60 LYS A O 15
ATOM 16222 N N . SER A 1 61 ? 7.986 8.155 9.247 1.00 0.00 61 SER A N 15
ATOM 16223 C CA . SER A 1 61 ? 8.012 9.352 8.416 1.00 0.00 61 SER A CA 15
ATOM 16224 C C . SER A 1 61 ? 8.499 9.026 7.008 1.00 0.00 61 SER A C 15
ATOM 16225 O O . SER A 1 61 ? 9.677 8.734 6.798 1.00 0.00 61 SER A O 15
ATOM 16233 N N . LEU A 1 62 ? 7.584 9.076 6.046 1.00 0.00 62 LEU A N 15
ATOM 16234 C CA . LEU A 1 62 ? 7.919 8.785 4.656 1.00 0.00 62 LEU A CA 15
ATOM 16235 C C . LEU A 1 62 ? 8.499 10.016 3.967 1.00 0.00 62 LEU A C 15
ATOM 16236 O O . LEU A 1 62 ? 8.212 10.281 2.799 1.00 0.00 62 LEU A O 15
ATOM 16252 N N . THR A 1 63 ? 9.321 10.764 4.696 1.00 0.00 63 THR A N 15
ATOM 16253 C CA . THR A 1 63 ? 9.943 11.966 4.156 1.00 0.00 63 THR A CA 15
ATOM 16254 C C . THR A 1 63 ? 11.186 12.347 4.951 1.00 0.00 63 THR A C 15
ATOM 16255 O O . THR A 1 63 ? 11.243 12.153 6.164 1.00 0.00 63 THR A O 15
ATOM 16266 N N . GLY A 1 64 ? 12.182 12.892 4.259 1.00 0.00 64 GLY A N 15
ATOM 16267 C CA . GLY A 1 64 ? 13.411 13.293 4.918 1.00 0.00 64 GLY A CA 15
ATOM 16268 C C . GLY A 1 64 ? 14.645 12.908 4.126 1.00 0.00 64 GLY A C 15
ATOM 16269 O O . GLY A 1 64 ? 15.379 13.774 3.650 1.00 0.00 64 GLY A O 15
ATOM 16273 N N . GLN A 1 65 ? 14.875 11.607 3.985 1.00 0.00 65 GLN A N 15
ATOM 16274 C CA . GLN A 1 65 ? 16.030 11.110 3.248 1.00 0.00 65 GLN A CA 15
ATOM 16275 C C . GLN A 1 65 ? 16.263 11.932 1.984 1.00 0.00 65 GLN A C 15
ATOM 16276 O O . GLN A 1 65 ? 15.378 12.050 1.137 1.00 0.00 65 GLN A O 15
ATOM 16290 N N . ASN A 1 66 ? 17.460 12.497 1.863 1.00 0.00 66 ASN A N 15
ATOM 16291 C CA . ASN A 1 66 ? 17.808 13.308 0.703 1.00 0.00 66 ASN A CA 15
ATOM 16292 C C . ASN A 1 66 ? 16.649 14.218 0.307 1.00 0.00 66 ASN A C 15
ATOM 16293 O O . ASN A 1 66 ? 16.333 14.362 -0.875 1.00 0.00 66 ASN A O 15
ATOM 16304 N N . THR A 1 67 ? 16.018 14.831 1.304 1.00 0.00 67 THR A N 15
ATOM 16305 C CA . THR A 1 67 ? 14.894 15.727 1.061 1.00 0.00 67 THR A CA 15
ATOM 16306 C C . THR A 1 67 ? 13.888 15.099 0.103 1.00 0.00 67 THR A C 15
ATOM 16307 O O . THR A 1 67 ? 13.478 15.720 -0.877 1.00 0.00 67 THR A O 15
ATOM 16318 N N . ALA A 1 68 ? 13.493 13.863 0.394 1.00 0.00 68 ALA A N 15
ATOM 16319 C CA . ALA A 1 68 ? 12.532 13.153 -0.441 1.00 0.00 68 ALA A CA 15
ATOM 16320 C C . ALA A 1 68 ? 11.101 13.521 -0.065 1.00 0.00 68 ALA A C 15
ATOM 16321 O O . ALA A 1 68 ? 10.413 12.764 0.621 1.00 0.00 68 ALA A O 15
ATOM 16328 N N . THR A 1 69 ? 10.657 14.690 -0.518 1.00 0.00 69 THR A N 15
ATOM 16329 C CA . THR A 1 69 ? 9.308 15.159 -0.228 1.00 0.00 69 THR A CA 15
ATOM 16330 C C . THR A 1 69 ? 8.286 14.495 -1.144 1.00 0.00 69 THR A C 15
ATOM 16331 O O . THR A 1 69 ? 8.060 14.944 -2.267 1.00 0.00 69 THR A O 15
ATOM 16342 N N . ASN A 1 70 ? 7.670 13.423 -0.656 1.00 0.00 70 ASN A N 15
ATOM 16343 C CA . ASN A 1 70 ? 6.670 12.697 -1.431 1.00 0.00 70 ASN A CA 15
ATOM 16344 C C . ASN A 1 70 ? 5.266 13.203 -1.117 1.00 0.00 70 ASN A C 15
ATOM 16345 O O . ASN A 1 70 ? 4.732 12.991 -0.028 1.00 0.00 70 ASN A O 15
ATOM 16356 N N . PRO A 1 71 ? 4.651 13.887 -2.093 1.00 0.00 71 PRO A N 15
ATOM 16357 C CA . PRO A 1 71 ? 3.300 14.436 -1.946 1.00 0.00 71 PRO A CA 15
ATOM 16358 C C . PRO A 1 71 ? 2.233 13.347 -1.903 1.00 0.00 71 PRO A C 15
ATOM 16359 O O . PRO A 1 71 ? 2.377 12.280 -2.500 1.00 0.00 71 PRO A O 15
ATOM 16370 N N . PRO A 1 72 ? 1.136 13.620 -1.180 1.00 0.00 72 PRO A N 15
ATOM 16371 C CA . PRO A 1 72 ? 0.023 12.675 -1.043 1.00 0.00 72 PRO A CA 15
ATOM 16372 C C . PRO A 1 72 ? -0.756 12.505 -2.343 1.00 0.00 72 PRO A C 15
ATOM 16373 O O . PRO A 1 72 ? -1.517 13.385 -2.741 1.00 0.00 72 PRO A O 15
ATOM 16384 N N . GLY A 1 73 ? -0.560 11.366 -3.001 1.00 0.00 73 GLY A N 15
ATOM 16385 C CA . GLY A 1 73 ? -1.252 11.101 -4.249 1.00 0.00 73 GLY A CA 15
ATOM 16386 C C . GLY A 1 73 ? -1.274 12.308 -5.166 1.00 0.00 73 GLY A C 15
ATOM 16387 O O . GLY A 1 73 ? -0.235 12.733 -5.672 1.00 0.00 73 GLY A O 15
ATOM 16391 N N . LEU A 1 74 ? -2.462 12.861 -5.384 1.00 0.00 74 LEU A N 15
ATOM 16392 C CA . LEU A 1 74 ? -2.617 14.026 -6.248 1.00 0.00 74 LEU A CA 15
ATOM 16393 C C . LEU A 1 74 ? -2.279 15.310 -5.498 1.00 0.00 74 LEU A C 15
ATOM 16394 O O . LEU A 1 74 ? -3.035 15.754 -4.633 1.00 0.00 74 LEU A O 15
ATOM 16410 N N . THR A 1 75 ? -1.140 15.905 -5.836 1.00 0.00 75 THR A N 15
ATOM 16411 C CA . THR A 1 75 ? -0.702 17.139 -5.196 1.00 0.00 75 THR A CA 15
ATOM 16412 C C . THR A 1 75 ? -1.879 18.073 -4.941 1.00 0.00 75 THR A C 15
ATOM 16413 O O . THR A 1 75 ? -2.560 18.498 -5.873 1.00 0.00 75 THR A O 15
ATOM 16424 N N . GLY A 1 76 ? -2.112 18.390 -3.670 1.00 0.00 76 GLY A N 15
ATOM 16425 C CA . GLY A 1 76 ? -3.208 19.274 -3.316 1.00 0.00 76 GLY A CA 15
ATOM 16426 C C . GLY A 1 76 ? -4.262 18.581 -2.476 1.00 0.00 76 GLY A C 15
ATOM 16427 O O . GLY A 1 76 ? -5.196 17.981 -3.009 1.00 0.00 76 GLY A O 15
ATOM 16431 N N . VAL A 1 77 ? -4.114 18.662 -1.157 1.00 0.00 77 VAL A N 15
ATOM 16432 C CA . VAL A 1 77 ? -5.061 18.037 -0.242 1.00 0.00 77 VAL A CA 15
ATOM 16433 C C . VAL A 1 77 ? -5.479 19.004 0.860 1.00 0.00 77 VAL A C 15
ATOM 16434 O O . VAL A 1 77 ? -6.651 19.071 1.230 1.00 0.00 77 VAL A O 15
ATOM 16447 N N . GLY A 1 78 ? -4.512 19.754 1.381 1.00 0.00 78 GLY A N 15
ATOM 16448 C CA . GLY A 1 78 ? -4.800 20.708 2.436 1.00 0.00 78 GLY A CA 15
ATOM 16449 C C . GLY A 1 78 ? -3.741 21.787 2.546 1.00 0.00 78 GLY A C 15
ATOM 16450 O O . GLY A 1 78 ? -3.183 21.970 3.627 1.00 0.00 78 GLY A O 15
ATOM 16456 N N . GLY A 1 1 ? -2.100 -34.512 -7.086 1.00 0.00 1 GLY A N 16
ATOM 16457 C CA . GLY A 1 1 ? -0.924 -34.129 -6.327 1.00 0.00 1 GLY A CA 16
ATOM 16458 C C . GLY A 1 1 ? -1.187 -32.955 -5.404 1.00 0.00 1 GLY A C 16
ATOM 16459 O O . GLY A 1 1 ? -0.468 -31.957 -5.438 1.00 0.00 1 GLY A O 16
ATOM 16463 N N . SER A 1 2 ? -2.222 -33.074 -4.578 1.00 0.00 2 SER A N 16
ATOM 16464 C CA . SER A 1 2 ? -2.582 -32.012 -3.646 1.00 0.00 2 SER A CA 16
ATOM 16465 C C . SER A 1 2 ? -1.523 -31.864 -2.557 1.00 0.00 2 SER A C 16
ATOM 16466 O O . SER A 1 2 ? -1.550 -32.570 -1.549 1.00 0.00 2 SER A O 16
ATOM 16474 N N . SER A 1 3 ? -0.592 -30.940 -2.768 1.00 0.00 3 SER A N 16
ATOM 16475 C CA . SER A 1 3 ? 0.479 -30.700 -1.808 1.00 0.00 3 SER A CA 16
ATOM 16476 C C . SER A 1 3 ? 0.225 -29.418 -1.020 1.00 0.00 3 SER A C 16
ATOM 16477 O O . SER A 1 3 ? -0.497 -28.531 -1.473 1.00 0.00 3 SER A O 16
ATOM 16485 N N . GLY A 1 4 ? 0.825 -29.329 0.164 1.00 0.00 4 GLY A N 16
ATOM 16486 C CA . GLY A 1 4 ? 0.652 -28.154 0.997 1.00 0.00 4 GLY A CA 16
ATOM 16487 C C . GLY A 1 4 ? 1.837 -27.212 0.923 1.00 0.00 4 GLY A C 16
ATOM 16488 O O . GLY A 1 4 ? 2.073 -26.580 -0.107 1.00 0.00 4 GLY A O 16
ATOM 16492 N N . SER A 1 5 ? 2.583 -27.116 2.019 1.00 0.00 5 SER A N 16
ATOM 16493 C CA . SER A 1 5 ? 3.747 -26.239 2.076 1.00 0.00 5 SER A CA 16
ATOM 16494 C C . SER A 1 5 ? 5.028 -27.018 1.792 1.00 0.00 5 SER A C 16
ATOM 16495 O O . SER A 1 5 ? 5.256 -28.087 2.357 1.00 0.00 5 SER A O 16
ATOM 16503 N N . SER A 1 6 ? 5.861 -26.473 0.911 1.00 0.00 6 SER A N 16
ATOM 16504 C CA . SER A 1 6 ? 7.118 -27.117 0.548 1.00 0.00 6 SER A CA 16
ATOM 16505 C C . SER A 1 6 ? 8.307 -26.349 1.117 1.00 0.00 6 SER A C 16
ATOM 16506 O O . SER A 1 6 ? 9.074 -26.877 1.921 1.00 0.00 6 SER A O 16
ATOM 16514 N N . GLY A 1 7 ? 8.452 -25.097 0.694 1.00 0.00 7 GLY A N 16
ATOM 16515 C CA . GLY A 1 7 ? 9.549 -24.275 1.171 1.00 0.00 7 GLY A CA 16
ATOM 16516 C C . GLY A 1 7 ? 9.143 -22.830 1.379 1.00 0.00 7 GLY A C 16
ATOM 16517 O O . GLY A 1 7 ? 8.111 -22.548 1.989 1.00 0.00 7 GLY A O 16
ATOM 16521 N N . THR A 1 8 ? 9.958 -21.909 0.873 1.00 0.00 8 THR A N 16
ATOM 16522 C CA . THR A 1 8 ? 9.680 -20.485 1.009 1.00 0.00 8 THR A CA 16
ATOM 16523 C C . THR A 1 8 ? 9.564 -19.814 -0.355 1.00 0.00 8 THR A C 16
ATOM 16524 O O . THR A 1 8 ? 10.552 -19.322 -0.900 1.00 0.00 8 THR A O 16
ATOM 16535 N N . GLU A 1 9 ? 8.352 -19.798 -0.901 1.00 0.00 9 GLU A N 16
ATOM 16536 C CA . GLU A 1 9 ? 8.109 -19.187 -2.202 1.00 0.00 9 GLU A CA 16
ATOM 16537 C C . GLU A 1 9 ? 8.359 -17.683 -2.152 1.00 0.00 9 GLU A C 16
ATOM 16538 O O . GLU A 1 9 ? 8.841 -17.157 -1.150 1.00 0.00 9 GLU A O 16
ATOM 16550 N N . GLU A 1 10 ? 8.029 -16.997 -3.243 1.00 0.00 10 GLU A N 16
ATOM 16551 C CA . GLU A 1 10 ? 8.219 -15.554 -3.323 1.00 0.00 10 GLU A CA 16
ATOM 16552 C C . GLU A 1 10 ? 6.902 -14.818 -3.096 1.00 0.00 10 GLU A C 16
ATOM 16553 O O . GLU A 1 10 ? 6.151 -14.562 -4.038 1.00 0.00 10 GLU A O 16
ATOM 16565 N N . HIS A 1 11 ? 6.628 -14.481 -1.840 1.00 0.00 11 HIS A N 16
ATOM 16566 C CA . HIS A 1 11 ? 5.401 -13.775 -1.488 1.00 0.00 11 HIS A CA 16
ATOM 16567 C C . HIS A 1 11 ? 4.199 -14.713 -1.544 1.00 0.00 11 HIS A C 16
ATOM 16568 O O . HIS A 1 11 ? 3.135 -14.345 -2.041 1.00 0.00 11 HIS A O 16
ATOM 16582 N N . VAL A 1 12 ? 4.377 -15.926 -1.030 1.00 0.00 12 VAL A N 16
ATOM 16583 C CA . VAL A 1 12 ? 3.307 -16.916 -1.020 1.00 0.00 12 VAL A CA 16
ATOM 16584 C C . VAL A 1 12 ? 2.142 -16.458 -0.150 1.00 0.00 12 VAL A C 16
ATOM 16585 O O . VAL A 1 12 ? 0.984 -16.519 -0.562 1.00 0.00 12 VAL A O 16
ATOM 16598 N N . GLY A 1 13 ? 2.457 -15.998 1.057 1.00 0.00 13 GLY A N 16
ATOM 16599 C CA . GLY A 1 13 ? 1.425 -15.536 1.967 1.00 0.00 13 GLY A CA 16
ATOM 16600 C C . GLY A 1 13 ? 1.779 -15.787 3.420 1.00 0.00 13 GLY A C 16
ATOM 16601 O O . GLY A 1 13 ? 0.923 -16.168 4.218 1.00 0.00 13 GLY A O 16
ATOM 16605 N N . SER A 1 14 ? 3.045 -15.574 3.764 1.00 0.00 14 SER A N 16
ATOM 16606 C CA . SER A 1 14 ? 3.512 -15.785 5.130 1.00 0.00 14 SER A CA 16
ATOM 16607 C C . SER A 1 14 ? 3.195 -14.576 6.004 1.00 0.00 14 SER A C 16
ATOM 16608 O O . SER A 1 14 ? 3.933 -13.591 6.012 1.00 0.00 14 SER A O 16
ATOM 16616 N N . GLY A 1 15 ? 2.091 -14.659 6.741 1.00 0.00 15 GLY A N 16
ATOM 16617 C CA . GLY A 1 15 ? 1.695 -13.566 7.610 1.00 0.00 15 GLY A CA 16
ATOM 16618 C C . GLY A 1 15 ? 2.056 -12.210 7.036 1.00 0.00 15 GLY A C 16
ATOM 16619 O O . GLY A 1 15 ? 2.733 -11.413 7.686 1.00 0.00 15 GLY A O 16
ATOM 16623 N N . LEU A 1 16 ? 1.604 -11.947 5.815 1.00 0.00 16 LEU A N 16
ATOM 16624 C CA . LEU A 1 16 ? 1.885 -10.677 5.152 1.00 0.00 16 LEU A CA 16
ATOM 16625 C C . LEU A 1 16 ? 0.596 -9.909 4.881 1.00 0.00 16 LEU A C 16
ATOM 16626 O O . LEU A 1 16 ? 0.627 -8.780 4.391 1.00 0.00 16 LEU A O 16
ATOM 16642 N N . GLU A 1 17 ? -0.536 -10.527 5.205 1.00 0.00 17 GLU A N 16
ATOM 16643 C CA . GLU A 1 17 ? -1.835 -9.899 4.997 1.00 0.00 17 GLU A CA 16
ATOM 16644 C C . GLU A 1 17 ? -1.782 -8.412 5.340 1.00 0.00 17 GLU A C 16
ATOM 16645 O O . GLU A 1 17 ? -1.147 -8.010 6.315 1.00 0.00 17 GLU A O 16
ATOM 16657 N N . CYS A 1 18 ? -2.453 -7.601 4.529 1.00 0.00 18 CYS A N 16
ATOM 16658 C CA . CYS A 1 18 ? -2.483 -6.159 4.744 1.00 0.00 18 CYS A CA 16
ATOM 16659 C C . CYS A 1 18 ? -2.973 -5.828 6.151 1.00 0.00 18 CYS A C 16
ATOM 16660 O O . CYS A 1 18 ? -4.018 -6.301 6.598 1.00 0.00 18 CYS A O 16
ATOM 16667 N N . PRO A 1 19 ? -2.201 -4.996 6.865 1.00 0.00 19 PRO A N 16
ATOM 16668 C CA . PRO A 1 19 ? -2.536 -4.582 8.231 1.00 0.00 19 PRO A CA 16
ATOM 16669 C C . PRO A 1 19 ? -3.746 -3.656 8.276 1.00 0.00 19 PRO A C 16
ATOM 16670 O O . PRO A 1 19 ? -4.506 -3.657 9.244 1.00 0.00 19 PRO A O 16
ATOM 16681 N N . VAL A 1 20 ? -3.919 -2.865 7.222 1.00 0.00 20 VAL A N 16
ATOM 16682 C CA . VAL A 1 20 ? -5.038 -1.934 7.140 1.00 0.00 20 VAL A CA 16
ATOM 16683 C C . VAL A 1 20 ? -6.363 -2.644 7.394 1.00 0.00 20 VAL A C 16
ATOM 16684 O O . VAL A 1 20 ? -7.163 -2.211 8.225 1.00 0.00 20 VAL A O 16
ATOM 16697 N N . CYS A 1 21 ? -6.590 -3.736 6.673 1.00 0.00 21 CYS A N 16
ATOM 16698 C CA . CYS A 1 21 ? -7.819 -4.508 6.819 1.00 0.00 21 CYS A CA 16
ATOM 16699 C C . CYS A 1 21 ? -7.551 -5.826 7.539 1.00 0.00 21 CYS A C 16
ATOM 16700 O O . CYS A 1 21 ? -8.457 -6.425 8.119 1.00 0.00 21 CYS A O 16
ATOM 16707 N N . LYS A 1 22 ? -6.300 -6.273 7.499 1.00 0.00 22 LYS A N 16
ATOM 16708 C CA . LYS A 1 22 ? -5.910 -7.518 8.148 1.00 0.00 22 LYS A CA 16
ATOM 16709 C C . LYS A 1 22 ? -6.569 -8.715 7.469 1.00 0.00 22 LYS A C 16
ATOM 16710 O O . LYS A 1 22 ? -6.996 -9.659 8.133 1.00 0.00 22 LYS A O 16
ATOM 16729 N N . GLU A 1 23 ? -6.646 -8.669 6.143 1.00 0.00 23 GLU A N 16
ATOM 16730 C CA . GLU A 1 23 ? -7.252 -9.751 5.375 1.00 0.00 23 GLU A CA 16
ATOM 16731 C C . GLU A 1 23 ? -6.181 -10.635 4.742 1.00 0.00 23 GLU A C 16
ATOM 16732 O O . GLU A 1 23 ? -5.802 -11.665 5.300 1.00 0.00 23 GLU A O 16
ATOM 16744 N N . ASP A 1 24 ? -5.699 -10.225 3.574 1.00 0.00 24 ASP A N 16
ATOM 16745 C CA . ASP A 1 24 ? -4.672 -10.979 2.865 1.00 0.00 24 ASP A CA 16
ATOM 16746 C C . ASP A 1 24 ? -4.349 -10.327 1.524 1.00 0.00 24 ASP A C 16
ATOM 16747 O O . ASP A 1 24 ? -5.045 -9.412 1.083 1.00 0.00 24 ASP A O 16
ATOM 16756 N N . TYR A 1 25 ? -3.289 -10.804 0.880 1.00 0.00 25 TYR A N 16
ATOM 16757 C CA . TYR A 1 25 ? -2.871 -10.266 -0.409 1.00 0.00 25 TYR A CA 16
ATOM 16758 C C . TYR A 1 25 ? -3.297 -11.187 -1.548 1.00 0.00 25 TYR A C 16
ATOM 16759 O O . TYR A 1 25 ? -3.969 -12.194 -1.328 1.00 0.00 25 TYR A O 16
ATOM 16777 N N . ALA A 1 26 ? -2.898 -10.835 -2.766 1.00 0.00 26 ALA A N 16
ATOM 16778 C CA . ALA A 1 26 ? -3.235 -11.630 -3.940 1.00 0.00 26 ALA A CA 16
ATOM 16779 C C . ALA A 1 26 ? -2.316 -11.298 -5.110 1.00 0.00 26 ALA A C 16
ATOM 16780 O O . ALA A 1 26 ? -2.123 -10.129 -5.448 1.00 0.00 26 ALA A O 16
ATOM 16787 N N . LEU A 1 27 ? -1.751 -12.331 -5.725 1.00 0.00 27 LEU A N 16
ATOM 16788 C CA . LEU A 1 27 ? -0.851 -12.148 -6.858 1.00 0.00 27 LEU A CA 16
ATOM 16789 C C . LEU A 1 27 ? -1.305 -10.983 -7.732 1.00 0.00 27 LEU A C 16
ATOM 16790 O O . LEU A 1 27 ? -0.500 -10.141 -8.128 1.00 0.00 27 LEU A O 16
ATOM 16806 N N . GLY A 1 28 ? -2.601 -10.940 -8.026 1.00 0.00 28 GLY A N 16
ATOM 16807 C CA . GLY A 1 28 ? -3.140 -9.873 -8.849 1.00 0.00 28 GLY A CA 16
ATOM 16808 C C . GLY A 1 28 ? -3.406 -8.608 -8.056 1.00 0.00 28 GLY A C 16
ATOM 16809 O O . GLY A 1 28 ? -3.366 -7.506 -8.602 1.00 0.00 28 GLY A O 16
ATOM 16813 N N . GLU A 1 29 ? -3.681 -8.767 -6.765 1.00 0.00 29 GLU A N 16
ATOM 16814 C CA . GLU A 1 29 ? -3.958 -7.629 -5.898 1.00 0.00 29 GLU A CA 16
ATOM 16815 C C . GLU A 1 29 ? -2.771 -6.670 -5.863 1.00 0.00 29 GLU A C 16
ATOM 16816 O O . GLU A 1 29 ? -1.672 -7.040 -5.450 1.00 0.00 29 GLU A O 16
ATOM 16828 N N . SER A 1 30 ? -3.002 -5.436 -6.301 1.00 0.00 30 SER A N 16
ATOM 16829 C CA . SER A 1 30 ? -1.952 -4.425 -6.324 1.00 0.00 30 SER A CA 16
ATOM 16830 C C . SER A 1 30 ? -1.521 -4.055 -4.908 1.00 0.00 30 SER A C 16
ATOM 16831 O O . SER A 1 30 ? -2.229 -3.341 -4.198 1.00 0.00 30 SER A O 16
ATOM 16839 N N . VAL A 1 31 ? -0.355 -4.547 -4.503 1.00 0.00 31 VAL A N 16
ATOM 16840 C CA . VAL A 1 31 ? 0.172 -4.269 -3.172 1.00 0.00 31 VAL A CA 16
ATOM 16841 C C . VAL A 1 31 ? 1.269 -3.211 -3.226 1.00 0.00 31 VAL A C 16
ATOM 16842 O O . VAL A 1 31 ? 1.967 -3.077 -4.230 1.00 0.00 31 VAL A O 16
ATOM 16855 N N . ARG A 1 32 ? 1.414 -2.463 -2.137 1.00 0.00 32 ARG A N 16
ATOM 16856 C CA . ARG A 1 32 ? 2.426 -1.416 -2.060 1.00 0.00 32 ARG A CA 16
ATOM 16857 C C . ARG A 1 32 ? 3.342 -1.633 -0.859 1.00 0.00 32 ARG A C 16
ATOM 16858 O O . ARG A 1 32 ? 2.879 -1.931 0.241 1.00 0.00 32 ARG A O 16
ATOM 16879 N N . GLN A 1 33 ? 4.644 -1.481 -1.080 1.00 0.00 33 GLN A N 16
ATOM 16880 C CA . GLN A 1 33 ? 5.625 -1.662 -0.016 1.00 0.00 33 GLN A CA 16
ATOM 16881 C C . GLN A 1 33 ? 6.102 -0.316 0.519 1.00 0.00 33 GLN A C 16
ATOM 16882 O O . GLN A 1 33 ? 6.277 0.639 -0.239 1.00 0.00 33 GLN A O 16
ATOM 16896 N N . LEU A 1 34 ? 6.309 -0.246 1.830 1.00 0.00 34 LEU A N 16
ATOM 16897 C CA . LEU A 1 34 ? 6.765 0.984 2.468 1.00 0.00 34 LEU A CA 16
ATOM 16898 C C . LEU A 1 34 ? 8.266 0.935 2.735 1.00 0.00 34 LEU A C 16
ATOM 16899 O O . LEU A 1 34 ? 8.880 -0.132 2.768 1.00 0.00 34 LEU A O 16
ATOM 16915 N N . PRO A 1 35 ? 8.871 2.115 2.933 1.00 0.00 35 PRO A N 16
ATOM 16916 C CA . PRO A 1 35 ? 10.307 2.233 3.204 1.00 0.00 35 PRO A CA 16
ATOM 16917 C C . PRO A 1 35 ? 10.682 1.699 4.582 1.00 0.00 35 PRO A C 16
ATOM 16918 O O . PRO A 1 35 ? 11.829 1.821 5.015 1.00 0.00 35 PRO A O 16
ATOM 16929 N N . CYS A 1 36 ? 9.710 1.106 5.267 1.00 0.00 36 CYS A N 16
ATOM 16930 C CA . CYS A 1 36 ? 9.938 0.553 6.596 1.00 0.00 36 CYS A CA 16
ATOM 16931 C C . CYS A 1 36 ? 9.798 -0.966 6.584 1.00 0.00 36 CYS A C 16
ATOM 16932 O O . CYS A 1 36 ? 9.739 -1.603 7.635 1.00 0.00 36 CYS A O 16
ATOM 16939 N N . ASN A 1 37 ? 9.747 -1.541 5.387 1.00 0.00 37 ASN A N 16
ATOM 16940 C CA . ASN A 1 37 ? 9.615 -2.986 5.237 1.00 0.00 37 ASN A CA 16
ATOM 16941 C C . ASN A 1 37 ? 8.192 -3.437 5.555 1.00 0.00 37 ASN A C 16
ATOM 16942 O O . ASN A 1 37 ? 7.977 -4.541 6.056 1.00 0.00 37 ASN A O 16
ATOM 16953 N N . HIS A 1 38 ? 7.224 -2.575 5.260 1.00 0.00 38 HIS A N 16
ATOM 16954 C CA . HIS A 1 38 ? 5.821 -2.886 5.513 1.00 0.00 38 HIS A CA 16
ATOM 16955 C C . HIS A 1 38 ? 4.993 -2.732 4.241 1.00 0.00 38 HIS A C 16
ATOM 16956 O O . HIS A 1 38 ? 5.018 -1.685 3.594 1.00 0.00 38 HIS A O 16
ATOM 16970 N N . LEU A 1 39 ? 4.261 -3.783 3.888 1.00 0.00 39 LEU A N 16
ATOM 16971 C CA . LEU A 1 39 ? 3.425 -3.765 2.692 1.00 0.00 39 LEU A CA 16
ATOM 16972 C C . LEU A 1 39 ? 1.977 -3.438 3.044 1.00 0.00 39 LEU A C 16
ATOM 16973 O O . LEU A 1 39 ? 1.540 -3.647 4.176 1.00 0.00 39 LEU A O 16
ATOM 16989 N N . PHE A 1 40 ? 1.237 -2.925 2.067 1.00 0.00 40 PHE A N 16
ATOM 16990 C CA . PHE A 1 40 ? -0.162 -2.569 2.273 1.00 0.00 40 PHE A CA 16
ATOM 16991 C C . PHE A 1 40 ? -0.914 -2.530 0.946 1.00 0.00 40 PHE A C 16
ATOM 16992 O O . PHE A 1 40 ? -0.364 -2.132 -0.081 1.00 0.00 40 PHE A O 16
ATOM 17009 N N . HIS A 1 41 ? -2.176 -2.947 0.976 1.00 0.00 41 HIS A N 16
ATOM 17010 C CA . HIS A 1 41 ? -3.006 -2.961 -0.224 1.00 0.00 41 HIS A CA 16
ATOM 17011 C C . HIS A 1 41 ? -2.966 -1.607 -0.926 1.00 0.00 41 HIS A C 16
ATOM 17012 O O . HIS A 1 41 ? -3.065 -0.561 -0.285 1.00 0.00 41 HIS A O 16
ATOM 17026 N N . ASP A 1 42 ? -2.821 -1.635 -2.246 1.00 0.00 42 ASP A N 16
ATOM 17027 C CA . ASP A 1 42 ? -2.770 -0.410 -3.036 1.00 0.00 42 ASP A CA 16
ATOM 17028 C C . ASP A 1 42 ? -4.073 0.373 -2.911 1.00 0.00 42 ASP A C 16
ATOM 17029 O O . ASP A 1 42 ? -4.186 1.493 -3.409 1.00 0.00 42 ASP A O 16
ATOM 17038 N N . SER A 1 43 ? -5.055 -0.225 -2.244 1.00 0.00 43 SER A N 16
ATOM 17039 C CA . SER A 1 43 ? -6.352 0.414 -2.058 1.00 0.00 43 SER A CA 16
ATOM 17040 C C . SER A 1 43 ? -6.586 0.752 -0.589 1.00 0.00 43 SER A C 16
ATOM 17041 O O . SER A 1 43 ? -7.583 1.382 -0.235 1.00 0.00 43 SER A O 16
ATOM 17049 N N . CYS A 1 44 ? -5.659 0.328 0.264 1.00 0.00 44 CYS A N 16
ATOM 17050 C CA . CYS A 1 44 ? -5.761 0.584 1.695 1.00 0.00 44 CYS A CA 16
ATOM 17051 C C . CYS A 1 44 ? -4.744 1.633 2.135 1.00 0.00 44 CYS A C 16
ATOM 17052 O O . CYS A 1 44 ? -5.005 2.424 3.042 1.00 0.00 44 CYS A O 16
ATOM 17059 N N . ILE A 1 45 ? -3.585 1.633 1.486 1.00 0.00 45 ILE A N 16
ATOM 17060 C CA . ILE A 1 45 ? -2.529 2.585 1.808 1.00 0.00 45 ILE A CA 16
ATOM 17061 C C . ILE A 1 45 ? -2.707 3.886 1.033 1.00 0.00 45 ILE A C 16
ATOM 17062 O O . ILE A 1 45 ? -2.615 4.976 1.598 1.00 0.00 45 ILE A O 16
ATOM 17078 N N . VAL A 1 46 ? -2.963 3.764 -0.266 1.00 0.00 46 VAL A N 16
ATOM 17079 C CA . VAL A 1 46 ? -3.157 4.931 -1.120 1.00 0.00 46 VAL A CA 16
ATOM 17080 C C . VAL A 1 46 ? -4.013 5.984 -0.425 1.00 0.00 46 VAL A C 16
ATOM 17081 O O . VAL A 1 46 ? -3.606 7.133 -0.250 1.00 0.00 46 VAL A O 16
ATOM 17094 N N . PRO A 1 47 ? -5.227 5.586 -0.019 1.00 0.00 47 PRO A N 16
ATOM 17095 C CA . PRO A 1 47 ? -6.166 6.480 0.665 1.00 0.00 47 PRO A CA 16
ATOM 17096 C C . PRO A 1 47 ? -5.704 6.839 2.073 1.00 0.00 47 PRO A C 16
ATOM 17097 O O . PRO A 1 47 ? -6.212 7.781 2.682 1.00 0.00 47 PRO A O 16
ATOM 17108 N N . TRP A 1 48 ? -4.740 6.082 2.585 1.00 0.00 48 TRP A N 16
ATOM 17109 C CA . TRP A 1 48 ? -4.210 6.321 3.923 1.00 0.00 48 TRP A CA 16
ATOM 17110 C C . TRP A 1 48 ? -3.139 7.406 3.898 1.00 0.00 48 TRP A C 16
ATOM 17111 O O . TRP A 1 48 ? -3.264 8.431 4.570 1.00 0.00 48 TRP A O 16
ATOM 17132 N N . LEU A 1 49 ? -2.088 7.176 3.119 1.00 0.00 49 LEU A N 16
ATOM 17133 C CA . LEU A 1 49 ? -0.994 8.135 3.007 1.00 0.00 49 LEU A CA 16
ATOM 17134 C C . LEU A 1 49 ? -1.512 9.504 2.577 1.00 0.00 49 LEU A C 16
ATOM 17135 O O . LEU A 1 49 ? -0.948 10.534 2.943 1.00 0.00 49 LEU A O 16
ATOM 17151 N N . GLU A 1 50 ? -2.591 9.505 1.800 1.00 0.00 50 GLU A N 16
ATOM 17152 C CA . GLU A 1 50 ? -3.186 10.748 1.322 1.00 0.00 50 GLU A CA 16
ATOM 17153 C C . GLU A 1 50 ? -3.849 11.509 2.467 1.00 0.00 50 GLU A C 16
ATOM 17154 O O . GLU A 1 50 ? -4.352 12.617 2.279 1.00 0.00 50 GLU A O 16
ATOM 17166 N N . GLN A 1 51 ? -3.844 10.907 3.651 1.00 0.00 51 GLN A N 16
ATOM 17167 C CA . GLN A 1 51 ? -4.446 11.527 4.826 1.00 0.00 51 GLN A CA 16
ATOM 17168 C C . GLN A 1 51 ? -3.431 11.650 5.957 1.00 0.00 51 GLN A C 16
ATOM 17169 O O . GLN A 1 51 ? -3.363 12.675 6.636 1.00 0.00 51 GLN A O 16
ATOM 17183 N N . HIS A 1 52 ? -2.642 10.598 6.155 1.00 0.00 52 HIS A N 16
ATOM 17184 C CA . HIS A 1 52 ? -1.630 10.589 7.205 1.00 0.00 52 HIS A CA 16
ATOM 17185 C C . HIS A 1 52 ? -0.230 10.720 6.611 1.00 0.00 52 HIS A C 16
ATOM 17186 O O . HIS A 1 52 ? 0.682 11.238 7.255 1.00 0.00 52 HIS A O 16
ATOM 17200 N N . ASP A 1 53 ? -0.069 10.246 5.380 1.00 0.00 53 ASP A N 16
ATOM 17201 C CA . ASP A 1 53 ? 1.219 10.310 4.699 1.00 0.00 53 ASP A CA 16
ATOM 17202 C C . ASP A 1 53 ? 2.288 9.557 5.485 1.00 0.00 53 ASP A C 16
ATOM 17203 O O . ASP A 1 53 ? 3.450 9.963 5.518 1.00 0.00 53 ASP A O 16
ATOM 17212 N N . SER A 1 54 ? 1.886 8.460 6.118 1.00 0.00 54 SER A N 16
ATOM 17213 C CA . SER A 1 54 ? 2.808 7.652 6.908 1.00 0.00 54 SER A CA 16
ATOM 17214 C C . SER A 1 54 ? 2.333 6.205 6.987 1.00 0.00 54 SER A C 16
ATOM 17215 O O . SER A 1 54 ? 1.299 5.847 6.422 1.00 0.00 54 SER A O 16
ATOM 17223 N N . CYS A 1 55 ? 3.094 5.376 7.694 1.00 0.00 55 CYS A N 16
ATOM 17224 C CA . CYS A 1 55 ? 2.753 3.967 7.848 1.00 0.00 55 CYS A CA 16
ATOM 17225 C C . CYS A 1 55 ? 1.694 3.780 8.931 1.00 0.00 55 CYS A C 16
ATOM 17226 O O . CYS A 1 55 ? 1.855 4.212 10.073 1.00 0.00 55 CYS A O 16
ATOM 17233 N N . PRO A 1 56 ? 0.586 3.119 8.567 1.00 0.00 56 PRO A N 16
ATOM 17234 C CA . PRO A 1 56 ? -0.521 2.857 9.492 1.00 0.00 56 PRO A CA 16
ATOM 17235 C C . PRO A 1 56 ? -0.150 1.841 10.567 1.00 0.00 56 PRO A C 16
ATOM 17236 O O . PRO A 1 56 ? -0.986 1.452 11.382 1.00 0.00 56 PRO A O 16
ATOM 17247 N N . VAL A 1 57 ? 1.109 1.414 10.562 1.00 0.00 57 VAL A N 16
ATOM 17248 C CA . VAL A 1 57 ? 1.591 0.443 11.537 1.00 0.00 57 VAL A CA 16
ATOM 17249 C C . VAL A 1 57 ? 2.640 1.061 12.455 1.00 0.00 57 VAL A C 16
ATOM 17250 O O . VAL A 1 57 ? 2.442 1.156 13.667 1.00 0.00 57 VAL A O 16
ATOM 17263 N N . CYS A 1 58 ? 3.756 1.482 11.870 1.00 0.00 58 CYS A N 16
ATOM 17264 C CA . CYS A 1 58 ? 4.838 2.091 12.634 1.00 0.00 58 CYS A CA 16
ATOM 17265 C C . CYS A 1 58 ? 4.862 3.603 12.431 1.00 0.00 58 CYS A C 16
ATOM 17266 O O . CYS A 1 58 ? 5.515 4.330 13.181 1.00 0.00 58 CYS A O 16
ATOM 17273 N N . ARG A 1 59 ? 4.147 4.070 11.413 1.00 0.00 59 ARG A N 16
ATOM 17274 C CA . ARG A 1 59 ? 4.087 5.495 11.110 1.00 0.00 59 ARG A CA 16
ATOM 17275 C C . ARG A 1 59 ? 5.485 6.058 10.868 1.00 0.00 59 ARG A C 16
ATOM 17276 O O . ARG A 1 59 ? 5.851 7.097 11.418 1.00 0.00 59 ARG A O 16
ATOM 17297 N N . LYS A 1 60 ? 6.262 5.365 10.043 1.00 0.00 60 LYS A N 16
ATOM 17298 C CA . LYS A 1 60 ? 7.618 5.795 9.726 1.00 0.00 60 LYS A CA 16
ATOM 17299 C C . LYS A 1 60 ? 7.605 6.935 8.713 1.00 0.00 60 LYS A C 16
ATOM 17300 O O . LYS A 1 60 ? 7.201 6.753 7.565 1.00 0.00 60 LYS A O 16
ATOM 17319 N N . SER A 1 61 ? 8.052 8.110 9.145 1.00 0.00 61 SER A N 16
ATOM 17320 C CA . SER A 1 61 ? 8.090 9.280 8.275 1.00 0.00 61 SER A CA 16
ATOM 17321 C C . SER A 1 61 ? 8.458 8.885 6.848 1.00 0.00 61 SER A C 16
ATOM 17322 O O . SER A 1 61 ? 9.561 8.400 6.591 1.00 0.00 61 SER A O 16
ATOM 17330 N N . LEU A 1 62 ? 7.528 9.097 5.924 1.00 0.00 62 LEU A N 16
ATOM 17331 C CA . LEU A 1 62 ? 7.754 8.763 4.522 1.00 0.00 62 LEU A CA 16
ATOM 17332 C C . LEU A 1 62 ? 8.195 9.992 3.734 1.00 0.00 62 LEU A C 16
ATOM 17333 O O . LEU A 1 62 ? 7.777 10.196 2.594 1.00 0.00 62 LEU A O 16
ATOM 17349 N N . THR A 1 63 ? 9.045 10.809 4.349 1.00 0.00 63 THR A N 16
ATOM 17350 C CA . THR A 1 63 ? 9.545 12.017 3.705 1.00 0.00 63 THR A CA 16
ATOM 17351 C C . THR A 1 63 ? 11.014 12.251 4.038 1.00 0.00 63 THR A C 16
ATOM 17352 O O . THR A 1 63 ? 11.435 12.083 5.182 1.00 0.00 63 THR A O 16
ATOM 17363 N N . GLY A 1 64 ? 11.790 12.639 3.031 1.00 0.00 64 GLY A N 16
ATOM 17364 C CA . GLY A 1 64 ? 13.205 12.890 3.239 1.00 0.00 64 GLY A CA 16
ATOM 17365 C C . GLY A 1 64 ? 14.075 12.175 2.224 1.00 0.00 64 GLY A C 16
ATOM 17366 O O . GLY A 1 64 ? 15.126 11.635 2.570 1.00 0.00 64 GLY A O 16
ATOM 17370 N N . GLN A 1 65 ? 13.636 12.170 0.969 1.00 0.00 65 GLN A N 16
ATOM 17371 C CA . GLN A 1 65 ? 14.383 11.513 -0.098 1.00 0.00 65 GLN A CA 16
ATOM 17372 C C . GLN A 1 65 ? 13.825 11.894 -1.465 1.00 0.00 65 GLN A C 16
ATOM 17373 O O . GLN A 1 65 ? 12.631 12.152 -1.610 1.00 0.00 65 GLN A O 16
ATOM 17387 N N . ASN A 1 66 ? 14.699 11.928 -2.466 1.00 0.00 66 ASN A N 16
ATOM 17388 C CA . ASN A 1 66 ? 14.294 12.278 -3.823 1.00 0.00 66 ASN A CA 16
ATOM 17389 C C . ASN A 1 66 ? 13.301 11.260 -4.374 1.00 0.00 66 ASN A C 16
ATOM 17390 O O . ASN A 1 66 ? 13.606 10.071 -4.479 1.00 0.00 66 ASN A O 16
ATOM 17401 N N . THR A 1 67 ? 12.110 11.734 -4.727 1.00 0.00 67 THR A N 16
ATOM 17402 C CA . THR A 1 67 ? 11.071 10.866 -5.267 1.00 0.00 67 THR A CA 16
ATOM 17403 C C . THR A 1 67 ? 10.101 11.649 -6.145 1.00 0.00 67 THR A C 16
ATOM 17404 O O . THR A 1 67 ? 9.540 12.658 -5.718 1.00 0.00 67 THR A O 16
ATOM 17415 N N . ALA A 1 68 ? 9.909 11.178 -7.372 1.00 0.00 68 ALA A N 16
ATOM 17416 C CA . ALA A 1 68 ? 9.005 11.834 -8.309 1.00 0.00 68 ALA A CA 16
ATOM 17417 C C . ALA A 1 68 ? 7.565 11.382 -8.089 1.00 0.00 68 ALA A C 16
ATOM 17418 O O . ALA A 1 68 ? 6.835 11.112 -9.043 1.00 0.00 68 ALA A O 16
ATOM 17425 N N . THR A 1 69 ? 7.161 11.301 -6.825 1.00 0.00 69 THR A N 16
ATOM 17426 C CA . THR A 1 69 ? 5.809 10.881 -6.480 1.00 0.00 69 THR A CA 16
ATOM 17427 C C . THR A 1 69 ? 4.881 12.081 -6.330 1.00 0.00 69 THR A C 16
ATOM 17428 O O . THR A 1 69 ? 5.292 13.140 -5.858 1.00 0.00 69 THR A O 16
ATOM 17439 N N . ASN A 1 70 ? 3.627 11.907 -6.734 1.00 0.00 70 ASN A N 16
ATOM 17440 C CA . ASN A 1 70 ? 2.640 12.977 -6.645 1.00 0.00 70 ASN A CA 16
ATOM 17441 C C . ASN A 1 70 ? 2.441 13.414 -5.196 1.00 0.00 70 ASN A C 16
ATOM 17442 O O . ASN A 1 70 ? 2.614 12.635 -4.258 1.00 0.00 70 ASN A O 16
ATOM 17453 N N . PRO A 1 71 ? 2.069 14.689 -5.009 1.00 0.00 71 PRO A N 16
ATOM 17454 C CA . PRO A 1 71 ? 1.837 15.258 -3.678 1.00 0.00 71 PRO A CA 16
ATOM 17455 C C . PRO A 1 71 ? 0.586 14.692 -3.015 1.00 0.00 71 PRO A C 16
ATOM 17456 O O . PRO A 1 71 ? -0.221 14.004 -3.641 1.00 0.00 71 PRO A O 16
ATOM 17467 N N . PRO A 1 72 ? 0.417 14.987 -1.718 1.00 0.00 72 PRO A N 16
ATOM 17468 C CA . PRO A 1 72 ? -0.735 14.519 -0.942 1.00 0.00 72 PRO A CA 16
ATOM 17469 C C . PRO A 1 72 ? -2.033 15.197 -1.366 1.00 0.00 72 PRO A C 16
ATOM 17470 O O . PRO A 1 72 ? -2.377 16.268 -0.868 1.00 0.00 72 PRO A O 16
ATOM 17481 N N . GLY A 1 73 ? -2.752 14.565 -2.289 1.00 0.00 73 GLY A N 16
ATOM 17482 C CA . GLY A 1 73 ? -4.005 15.122 -2.764 1.00 0.00 73 GLY A CA 16
ATOM 17483 C C . GLY A 1 73 ? -4.144 15.036 -4.271 1.00 0.00 73 GLY A C 16
ATOM 17484 O O . GLY A 1 73 ? -3.459 15.749 -5.007 1.00 0.00 73 GLY A O 16
ATOM 17488 N N . LEU A 1 74 ? -5.030 14.161 -4.733 1.00 0.00 74 LEU A N 16
ATOM 17489 C CA . LEU A 1 74 ? -5.256 13.983 -6.163 1.00 0.00 74 LEU A CA 16
ATOM 17490 C C . LEU A 1 74 ? -6.645 14.471 -6.560 1.00 0.00 74 LEU A C 16
ATOM 17491 O O . LEU A 1 74 ? -6.789 15.330 -7.430 1.00 0.00 74 LEU A O 16
ATOM 17507 N N . THR A 1 75 ? -7.668 13.918 -5.915 1.00 0.00 75 THR A N 16
ATOM 17508 C CA . THR A 1 75 ? -9.046 14.297 -6.199 1.00 0.00 75 THR A CA 16
ATOM 17509 C C . THR A 1 75 ? -9.536 15.361 -5.224 1.00 0.00 75 THR A C 16
ATOM 17510 O O . THR A 1 75 ? -10.051 16.401 -5.632 1.00 0.00 75 THR A O 16
ATOM 17521 N N . GLY A 1 76 ? -9.372 15.094 -3.932 1.00 0.00 76 GLY A N 16
ATOM 17522 C CA . GLY A 1 76 ? -9.802 16.040 -2.919 1.00 0.00 76 GLY A CA 16
ATOM 17523 C C . GLY A 1 76 ? -10.028 15.383 -1.571 1.00 0.00 76 GLY A C 16
ATOM 17524 O O . GLY A 1 76 ? -11.156 15.034 -1.223 1.00 0.00 76 GLY A O 16
ATOM 17528 N N . VAL A 1 77 ? -8.951 15.212 -0.810 1.00 0.00 77 VAL A N 16
ATOM 17529 C CA . VAL A 1 77 ? -9.036 14.592 0.506 1.00 0.00 77 VAL A CA 16
ATOM 17530 C C . VAL A 1 77 ? -9.612 15.560 1.534 1.00 0.00 77 VAL A C 16
ATOM 17531 O O . VAL A 1 77 ? -9.578 16.775 1.345 1.00 0.00 77 VAL A O 16
ATOM 17544 N N . GLY A 1 78 ? -10.142 15.012 2.623 1.00 0.00 78 GLY A N 16
ATOM 17545 C CA . GLY A 1 78 ? -10.719 15.841 3.665 1.00 0.00 78 GLY A CA 16
ATOM 17546 C C . GLY A 1 78 ? -9.850 17.037 4.001 1.00 0.00 78 GLY A C 16
ATOM 17547 O O . GLY A 1 78 ? -10.158 17.752 4.953 1.00 0.00 78 GLY A O 16
ATOM 17553 N N . GLY A 1 1 ? -2.967 -27.975 18.272 1.00 0.00 1 GLY A N 17
ATOM 17554 C CA . GLY A 1 1 ? -3.473 -26.905 17.433 1.00 0.00 1 GLY A CA 17
ATOM 17555 C C . GLY A 1 1 ? -3.300 -27.195 15.956 1.00 0.00 1 GLY A C 17
ATOM 17556 O O . GLY A 1 1 ? -4.069 -27.959 15.372 1.00 0.00 1 GLY A O 17
ATOM 17560 N N . SER A 1 2 ? -2.289 -26.583 15.348 1.00 0.00 2 SER A N 17
ATOM 17561 C CA . SER A 1 2 ? -2.021 -26.776 13.928 1.00 0.00 2 SER A CA 17
ATOM 17562 C C . SER A 1 2 ? -0.520 -26.829 13.660 1.00 0.00 2 SER A C 17
ATOM 17563 O O . SER A 1 2 ? 0.290 -26.575 14.552 1.00 0.00 2 SER A O 17
ATOM 17571 N N . SER A 1 3 ? -0.156 -27.160 12.426 1.00 0.00 3 SER A N 17
ATOM 17572 C CA . SER A 1 3 ? 1.247 -27.250 12.040 1.00 0.00 3 SER A CA 17
ATOM 17573 C C . SER A 1 3 ? 1.414 -27.027 10.540 1.00 0.00 3 SER A C 17
ATOM 17574 O O . SER A 1 3 ? 0.586 -27.461 9.741 1.00 0.00 3 SER A O 17
ATOM 17582 N N . GLY A 1 4 ? 2.492 -26.345 10.166 1.00 0.00 4 GLY A N 17
ATOM 17583 C CA . GLY A 1 4 ? 2.749 -26.074 8.763 1.00 0.00 4 GLY A CA 17
ATOM 17584 C C . GLY A 1 4 ? 3.925 -25.139 8.559 1.00 0.00 4 GLY A C 17
ATOM 17585 O O . GLY A 1 4 ? 3.839 -23.949 8.861 1.00 0.00 4 GLY A O 17
ATOM 17589 N N . SER A 1 5 ? 5.026 -25.679 8.047 1.00 0.00 5 SER A N 17
ATOM 17590 C CA . SER A 1 5 ? 6.226 -24.886 7.808 1.00 0.00 5 SER A CA 17
ATOM 17591 C C . SER A 1 5 ? 6.026 -23.940 6.628 1.00 0.00 5 SER A C 17
ATOM 17592 O O . SER A 1 5 ? 6.488 -24.208 5.519 1.00 0.00 5 SER A O 17
ATOM 17600 N N . SER A 1 6 ? 5.334 -22.833 6.875 1.00 0.00 6 SER A N 17
ATOM 17601 C CA . SER A 1 6 ? 5.069 -21.848 5.833 1.00 0.00 6 SER A CA 17
ATOM 17602 C C . SER A 1 6 ? 6.352 -21.480 5.094 1.00 0.00 6 SER A C 17
ATOM 17603 O O . SER A 1 6 ? 7.250 -20.858 5.658 1.00 0.00 6 SER A O 17
ATOM 17611 N N . GLY A 1 7 ? 6.429 -21.871 3.825 1.00 0.00 7 GLY A N 17
ATOM 17612 C CA . GLY A 1 7 ? 7.606 -21.574 3.028 1.00 0.00 7 GLY A CA 17
ATOM 17613 C C . GLY A 1 7 ? 7.930 -20.094 3.002 1.00 0.00 7 GLY A C 17
ATOM 17614 O O . GLY A 1 7 ? 7.103 -19.262 3.379 1.00 0.00 7 GLY A O 17
ATOM 17618 N N . THR A 1 8 ? 9.137 -19.761 2.556 1.00 0.00 8 THR A N 17
ATOM 17619 C CA . THR A 1 8 ? 9.570 -18.372 2.485 1.00 0.00 8 THR A CA 17
ATOM 17620 C C . THR A 1 8 ? 9.730 -17.919 1.038 1.00 0.00 8 THR A C 17
ATOM 17621 O O . THR A 1 8 ? 10.591 -17.097 0.728 1.00 0.00 8 THR A O 17
ATOM 17632 N N . GLU A 1 9 ? 8.895 -18.461 0.157 1.00 0.00 9 GLU A N 17
ATOM 17633 C CA . GLU A 1 9 ? 8.945 -18.112 -1.257 1.00 0.00 9 GLU A CA 17
ATOM 17634 C C . GLU A 1 9 ? 8.482 -16.675 -1.480 1.00 0.00 9 GLU A C 17
ATOM 17635 O O . GLU A 1 9 ? 7.836 -16.080 -0.618 1.00 0.00 9 GLU A O 17
ATOM 17647 N N . GLU A 1 10 ? 8.818 -16.124 -2.642 1.00 0.00 10 GLU A N 17
ATOM 17648 C CA . GLU A 1 10 ? 8.438 -14.757 -2.977 1.00 0.00 10 GLU A CA 17
ATOM 17649 C C . GLU A 1 10 ? 6.934 -14.555 -2.814 1.00 0.00 10 GLU A C 17
ATOM 17650 O O . GLU A 1 10 ? 6.132 -15.317 -3.355 1.00 0.00 10 GLU A O 17
ATOM 17662 N N . HIS A 1 11 ? 6.560 -13.523 -2.065 1.00 0.00 11 HIS A N 17
ATOM 17663 C CA . HIS A 1 11 ? 5.152 -13.220 -1.830 1.00 0.00 11 HIS A CA 17
ATOM 17664 C C . HIS A 1 11 ? 4.343 -14.501 -1.654 1.00 0.00 11 HIS A C 17
ATOM 17665 O O . HIS A 1 11 ? 3.209 -14.600 -2.124 1.00 0.00 11 HIS A O 17
ATOM 17679 N N . VAL A 1 12 ? 4.933 -15.480 -0.976 1.00 0.00 12 VAL A N 17
ATOM 17680 C CA . VAL A 1 12 ? 4.266 -16.755 -0.738 1.00 0.00 12 VAL A CA 17
ATOM 17681 C C . VAL A 1 12 ? 2.967 -16.560 0.035 1.00 0.00 12 VAL A C 17
ATOM 17682 O O . VAL A 1 12 ? 2.006 -17.307 -0.146 1.00 0.00 12 VAL A O 17
ATOM 17695 N N . GLY A 1 13 ? 2.945 -15.549 0.899 1.00 0.00 13 GLY A N 17
ATOM 17696 C CA . GLY A 1 13 ? 1.758 -15.273 1.688 1.00 0.00 13 GLY A CA 17
ATOM 17697 C C . GLY A 1 13 ? 1.925 -15.664 3.142 1.00 0.00 13 GLY A C 17
ATOM 17698 O O . GLY A 1 13 ? 1.007 -16.210 3.755 1.00 0.00 13 GLY A O 17
ATOM 17702 N N . SER A 1 14 ? 3.100 -15.386 3.697 1.00 0.00 14 SER A N 17
ATOM 17703 C CA . SER A 1 14 ? 3.386 -15.717 5.088 1.00 0.00 14 SER A CA 17
ATOM 17704 C C . SER A 1 14 ? 3.089 -14.531 6.002 1.00 0.00 14 SER A C 17
ATOM 17705 O O . SER A 1 14 ? 3.836 -13.554 6.031 1.00 0.00 14 SER A O 17
ATOM 17713 N N . GLY A 1 15 ? 1.991 -14.626 6.746 1.00 0.00 15 GLY A N 17
ATOM 17714 C CA . GLY A 1 15 ? 1.614 -13.556 7.650 1.00 0.00 15 GLY A CA 17
ATOM 17715 C C . GLY A 1 15 ? 1.968 -12.186 7.107 1.00 0.00 15 GLY A C 17
ATOM 17716 O O . GLY A 1 15 ? 2.570 -11.369 7.805 1.00 0.00 15 GLY A O 17
ATOM 17720 N N . LEU A 1 16 ? 1.597 -11.933 5.857 1.00 0.00 16 LEU A N 17
ATOM 17721 C CA . LEU A 1 16 ? 1.881 -10.652 5.218 1.00 0.00 16 LEU A CA 17
ATOM 17722 C C . LEU A 1 16 ? 0.591 -9.895 4.918 1.00 0.00 16 LEU A C 17
ATOM 17723 O O . LEU A 1 16 ? 0.622 -8.763 4.438 1.00 0.00 16 LEU A O 17
ATOM 17739 N N . GLU A 1 17 ? -0.542 -10.529 5.207 1.00 0.00 17 GLU A N 17
ATOM 17740 C CA . GLU A 1 17 ? -1.842 -9.914 4.969 1.00 0.00 17 GLU A CA 17
ATOM 17741 C C . GLU A 1 17 ? -1.812 -8.427 5.311 1.00 0.00 17 GLU A C 17
ATOM 17742 O O . GLU A 1 17 ? -1.186 -8.015 6.288 1.00 0.00 17 GLU A O 17
ATOM 17754 N N . CYS A 1 18 ? -2.492 -7.625 4.499 1.00 0.00 18 CYS A N 17
ATOM 17755 C CA . CYS A 1 18 ? -2.543 -6.184 4.712 1.00 0.00 18 CYS A CA 17
ATOM 17756 C C . CYS A 1 18 ? -3.053 -5.859 6.113 1.00 0.00 18 CYS A C 17
ATOM 17757 O O . CYS A 1 18 ? -4.105 -6.333 6.544 1.00 0.00 18 CYS A O 17
ATOM 17764 N N . PRO A 1 19 ? -2.290 -5.032 6.843 1.00 0.00 19 PRO A N 17
ATOM 17765 C CA . PRO A 1 19 ? -2.645 -4.624 8.206 1.00 0.00 19 PRO A CA 17
ATOM 17766 C C . PRO A 1 19 ? -3.854 -3.696 8.238 1.00 0.00 19 PRO A C 17
ATOM 17767 O O . PRO A 1 19 ? -4.626 -3.698 9.197 1.00 0.00 19 PRO A O 17
ATOM 17778 N N . VAL A 1 20 ? -4.015 -2.904 7.182 1.00 0.00 20 VAL A N 17
ATOM 17779 C CA . VAL A 1 20 ? -5.132 -1.972 7.089 1.00 0.00 20 VAL A CA 17
ATOM 17780 C C . VAL A 1 20 ? -6.462 -2.683 7.311 1.00 0.00 20 VAL A C 17
ATOM 17781 O O . VAL A 1 20 ? -7.288 -2.242 8.110 1.00 0.00 20 VAL A O 17
ATOM 17794 N N . CYS A 1 21 ? -6.662 -3.788 6.600 1.00 0.00 21 CYS A N 17
ATOM 17795 C CA . CYS A 1 21 ? -7.891 -4.562 6.719 1.00 0.00 21 CYS A CA 17
ATOM 17796 C C . CYS A 1 21 ? -7.633 -5.886 7.432 1.00 0.00 21 CYS A C 17
ATOM 17797 O O . CYS A 1 21 ? -8.558 -6.522 7.940 1.00 0.00 21 CYS A O 17
ATOM 17804 N N . LYS A 1 22 ? -6.370 -6.297 7.467 1.00 0.00 22 LYS A N 17
ATOM 17805 C CA . LYS A 1 22 ? -5.988 -7.544 8.119 1.00 0.00 22 LYS A CA 17
ATOM 17806 C C . LYS A 1 22 ? -6.634 -8.740 7.427 1.00 0.00 22 LYS A C 17
ATOM 17807 O O . LYS A 1 22 ? -7.083 -9.679 8.083 1.00 0.00 22 LYS A O 17
ATOM 17826 N N . GLU A 1 23 ? -6.676 -8.698 6.099 1.00 0.00 23 GLU A N 17
ATOM 17827 C CA . GLU A 1 23 ? -7.267 -9.779 5.319 1.00 0.00 23 GLU A CA 17
ATOM 17828 C C . GLU A 1 23 ? -6.185 -10.657 4.698 1.00 0.00 23 GLU A C 17
ATOM 17829 O O . GLU A 1 23 ? -5.811 -11.688 5.256 1.00 0.00 23 GLU A O 17
ATOM 17841 N N . ASP A 1 24 ? -5.686 -10.240 3.539 1.00 0.00 24 ASP A N 17
ATOM 17842 C CA . ASP A 1 24 ? -4.646 -10.987 2.841 1.00 0.00 24 ASP A CA 17
ATOM 17843 C C . ASP A 1 24 ? -4.305 -10.327 1.508 1.00 0.00 24 ASP A C 17
ATOM 17844 O O . ASP A 1 24 ? -4.999 -9.413 1.061 1.00 0.00 24 ASP A O 17
ATOM 17853 N N . TYR A 1 25 ? -3.233 -10.796 0.880 1.00 0.00 25 TYR A N 17
ATOM 17854 C CA . TYR A 1 25 ? -2.797 -10.249 -0.400 1.00 0.00 25 TYR A CA 17
ATOM 17855 C C . TYR A 1 25 ? -3.239 -11.145 -1.553 1.00 0.00 25 TYR A C 17
ATOM 17856 O O . TYR A 1 25 ? -3.967 -12.117 -1.355 1.00 0.00 25 TYR A O 17
ATOM 17874 N N . ALA A 1 26 ? -2.792 -10.809 -2.759 1.00 0.00 26 ALA A N 17
ATOM 17875 C CA . ALA A 1 26 ? -3.137 -11.583 -3.945 1.00 0.00 26 ALA A CA 17
ATOM 17876 C C . ALA A 1 26 ? -2.205 -11.255 -5.106 1.00 0.00 26 ALA A C 17
ATOM 17877 O O . ALA A 1 26 ? -2.012 -10.088 -5.450 1.00 0.00 26 ALA A O 17
ATOM 17884 N N . LEU A 1 27 ? -1.628 -12.290 -5.706 1.00 0.00 27 LEU A N 17
ATOM 17885 C CA . LEU A 1 27 ? -0.714 -12.111 -6.829 1.00 0.00 27 LEU A CA 17
ATOM 17886 C C . LEU A 1 27 ? -1.162 -10.954 -7.716 1.00 0.00 27 LEU A C 17
ATOM 17887 O O . LEU A 1 27 ? -0.354 -10.116 -8.116 1.00 0.00 27 LEU A O 17
ATOM 17903 N N . GLY A 1 28 ? -2.456 -10.913 -8.020 1.00 0.00 28 GLY A N 17
ATOM 17904 C CA . GLY A 1 28 ? -2.989 -9.854 -8.856 1.00 0.00 28 GLY A CA 17
ATOM 17905 C C . GLY A 1 28 ? -3.279 -8.588 -8.073 1.00 0.00 28 GLY A C 17
ATOM 17906 O O . GLY A 1 28 ? -3.244 -7.489 -8.625 1.00 0.00 28 GLY A O 17
ATOM 17910 N N . GLU A 1 29 ? -3.566 -8.743 -6.785 1.00 0.00 29 GLU A N 17
ATOM 17911 C CA . GLU A 1 29 ? -3.866 -7.603 -5.927 1.00 0.00 29 GLU A CA 17
ATOM 17912 C C . GLU A 1 29 ? -2.689 -6.632 -5.882 1.00 0.00 29 GLU A C 17
ATOM 17913 O O . GLU A 1 29 ? -1.593 -6.988 -5.449 1.00 0.00 29 GLU A O 17
ATOM 17925 N N . SER A 1 30 ? -2.926 -5.404 -6.333 1.00 0.00 30 SER A N 17
ATOM 17926 C CA . SER A 1 30 ? -1.885 -4.383 -6.349 1.00 0.00 30 SER A CA 17
ATOM 17927 C C . SER A 1 30 ? -1.462 -4.016 -4.930 1.00 0.00 30 SER A C 17
ATOM 17928 O O . SER A 1 30 ? -2.164 -3.287 -4.229 1.00 0.00 30 SER A O 17
ATOM 17936 N N . VAL A 1 31 ? -0.308 -4.527 -4.512 1.00 0.00 31 VAL A N 17
ATOM 17937 C CA . VAL A 1 31 ? 0.211 -4.254 -3.177 1.00 0.00 31 VAL A CA 17
ATOM 17938 C C . VAL A 1 31 ? 1.300 -3.188 -3.219 1.00 0.00 31 VAL A C 17
ATOM 17939 O O . VAL A 1 31 ? 2.009 -3.049 -4.216 1.00 0.00 31 VAL A O 17
ATOM 17952 N N . ARG A 1 32 ? 1.428 -2.438 -2.129 1.00 0.00 32 ARG A N 17
ATOM 17953 C CA . ARG A 1 32 ? 2.431 -1.384 -2.041 1.00 0.00 32 ARG A CA 17
ATOM 17954 C C . ARG A 1 32 ? 3.344 -1.601 -0.838 1.00 0.00 32 ARG A C 17
ATOM 17955 O O . ARG A 1 32 ? 2.878 -1.906 0.259 1.00 0.00 32 ARG A O 17
ATOM 17976 N N . GLN A 1 33 ? 4.646 -1.442 -1.053 1.00 0.00 33 GLN A N 17
ATOM 17977 C CA . GLN A 1 33 ? 5.623 -1.622 0.014 1.00 0.00 33 GLN A CA 17
ATOM 17978 C C . GLN A 1 33 ? 6.101 -0.275 0.548 1.00 0.00 33 GLN A C 17
ATOM 17979 O O . GLN A 1 33 ? 6.320 0.665 -0.217 1.00 0.00 33 GLN A O 17
ATOM 17993 N N . LEU A 1 34 ? 6.260 -0.189 1.864 1.00 0.00 34 LEU A N 17
ATOM 17994 C CA . LEU A 1 34 ? 6.711 1.044 2.501 1.00 0.00 34 LEU A CA 17
ATOM 17995 C C . LEU A 1 34 ? 8.208 0.991 2.788 1.00 0.00 34 LEU A C 17
ATOM 17996 O O . LEU A 1 34 ? 8.820 -0.076 2.833 1.00 0.00 34 LEU A O 17
ATOM 18012 N N . PRO A 1 35 ? 8.814 2.171 2.989 1.00 0.00 35 PRO A N 17
ATOM 18013 C CA . PRO A 1 35 ? 10.246 2.286 3.278 1.00 0.00 35 PRO A CA 17
ATOM 18014 C C . PRO A 1 35 ? 10.603 1.757 4.663 1.00 0.00 35 PRO A C 17
ATOM 18015 O O . PRO A 1 35 ? 11.743 1.878 5.111 1.00 0.00 35 PRO A O 17
ATOM 18026 N N . CYS A 1 36 ? 9.621 1.168 5.337 1.00 0.00 36 CYS A N 17
ATOM 18027 C CA . CYS A 1 36 ? 9.830 0.619 6.671 1.00 0.00 36 CYS A CA 17
ATOM 18028 C C . CYS A 1 36 ? 9.706 -0.902 6.659 1.00 0.00 36 CYS A C 17
ATOM 18029 O O . CYS A 1 36 ? 9.636 -1.537 7.710 1.00 0.00 36 CYS A O 17
ATOM 18036 N N . ASN A 1 37 ? 9.679 -1.478 5.462 1.00 0.00 37 ASN A N 17
ATOM 18037 C CA . ASN A 1 37 ? 9.563 -2.925 5.313 1.00 0.00 37 ASN A CA 17
ATOM 18038 C C . ASN A 1 37 ? 8.143 -3.391 5.621 1.00 0.00 37 ASN A C 17
ATOM 18039 O O . ASN A 1 37 ? 7.937 -4.491 6.135 1.00 0.00 37 ASN A O 17
ATOM 18050 N N . HIS A 1 38 ? 7.166 -2.547 5.302 1.00 0.00 38 HIS A N 17
ATOM 18051 C CA . HIS A 1 38 ? 5.765 -2.873 5.543 1.00 0.00 38 HIS A CA 17
ATOM 18052 C C . HIS A 1 38 ? 4.944 -2.719 4.266 1.00 0.00 38 HIS A C 17
ATOM 18053 O O . HIS A 1 38 ? 4.965 -1.668 3.625 1.00 0.00 38 HIS A O 17
ATOM 18067 N N . LEU A 1 39 ? 4.223 -3.774 3.902 1.00 0.00 39 LEU A N 17
ATOM 18068 C CA . LEU A 1 39 ? 3.394 -3.756 2.701 1.00 0.00 39 LEU A CA 17
ATOM 18069 C C . LEU A 1 39 ? 1.942 -3.442 3.046 1.00 0.00 39 LEU A C 17
ATOM 18070 O O . LEU A 1 39 ? 1.498 -3.665 4.172 1.00 0.00 39 LEU A O 17
ATOM 18086 N N . PHE A 1 40 ? 1.206 -2.923 2.068 1.00 0.00 40 PHE A N 17
ATOM 18087 C CA . PHE A 1 40 ? -0.197 -2.579 2.268 1.00 0.00 40 PHE A CA 17
ATOM 18088 C C . PHE A 1 40 ? -0.941 -2.537 0.936 1.00 0.00 40 PHE A C 17
ATOM 18089 O O . PHE A 1 40 ? -0.386 -2.128 -0.085 1.00 0.00 40 PHE A O 17
ATOM 18106 N N . HIS A 1 41 ? -2.200 -2.962 0.955 1.00 0.00 41 HIS A N 17
ATOM 18107 C CA . HIS A 1 41 ? -3.021 -2.973 -0.251 1.00 0.00 41 HIS A CA 17
ATOM 18108 C C . HIS A 1 41 ? -2.992 -1.612 -0.940 1.00 0.00 41 HIS A C 17
ATOM 18109 O O . HIS A 1 41 ? -3.138 -0.575 -0.293 1.00 0.00 41 HIS A O 17
ATOM 18123 N N . ASP A 1 42 ? -2.803 -1.625 -2.255 1.00 0.00 42 ASP A N 17
ATOM 18124 C CA . ASP A 1 42 ? -2.756 -0.391 -3.032 1.00 0.00 42 ASP A CA 17
ATOM 18125 C C . ASP A 1 42 ? -4.067 0.379 -2.909 1.00 0.00 42 ASP A C 17
ATOM 18126 O O . ASP A 1 42 ? -4.169 1.524 -3.350 1.00 0.00 42 ASP A O 17
ATOM 18135 N N . SER A 1 43 ? -5.067 -0.257 -2.308 1.00 0.00 43 SER A N 17
ATOM 18136 C CA . SER A 1 43 ? -6.373 0.367 -2.131 1.00 0.00 43 SER A CA 17
ATOM 18137 C C . SER A 1 43 ? -6.615 0.716 -0.666 1.00 0.00 43 SER A C 17
ATOM 18138 O O . SER A 1 43 ? -7.599 1.373 -0.326 1.00 0.00 43 SER A O 17
ATOM 18146 N N . CYS A 1 44 ? -5.708 0.273 0.199 1.00 0.00 44 CYS A N 17
ATOM 18147 C CA . CYS A 1 44 ? -5.821 0.537 1.628 1.00 0.00 44 CYS A CA 17
ATOM 18148 C C . CYS A 1 44 ? -4.809 1.591 2.068 1.00 0.00 44 CYS A C 17
ATOM 18149 O O . CYS A 1 44 ? -5.082 2.394 2.961 1.00 0.00 44 CYS A O 17
ATOM 18156 N N . ILE A 1 45 ? -3.641 1.582 1.435 1.00 0.00 45 ILE A N 17
ATOM 18157 C CA . ILE A 1 45 ? -2.589 2.538 1.759 1.00 0.00 45 ILE A CA 17
ATOM 18158 C C . ILE A 1 45 ? -2.773 3.841 0.988 1.00 0.00 45 ILE A C 17
ATOM 18159 O O . ILE A 1 45 ? -2.672 4.929 1.554 1.00 0.00 45 ILE A O 17
ATOM 18175 N N . VAL A 1 46 ? -3.045 3.721 -0.308 1.00 0.00 46 VAL A N 17
ATOM 18176 C CA . VAL A 1 46 ? -3.247 4.889 -1.157 1.00 0.00 46 VAL A CA 17
ATOM 18177 C C . VAL A 1 46 ? -4.061 5.958 -0.438 1.00 0.00 46 VAL A C 17
ATOM 18178 O O . VAL A 1 46 ? -3.634 7.103 -0.288 1.00 0.00 46 VAL A O 17
ATOM 18191 N N . PRO A 1 47 ? -5.264 5.578 0.020 1.00 0.00 47 PRO A N 17
ATOM 18192 C CA . PRO A 1 47 ? -6.164 6.490 0.733 1.00 0.00 47 PRO A CA 17
ATOM 18193 C C . PRO A 1 47 ? -5.642 6.853 2.119 1.00 0.00 47 PRO A C 17
ATOM 18194 O O . PRO A 1 47 ? -6.077 7.836 2.718 1.00 0.00 47 PRO A O 17
ATOM 18205 N N . TRP A 1 48 ? -4.708 6.054 2.622 1.00 0.00 48 TRP A N 17
ATOM 18206 C CA . TRP A 1 48 ? -4.127 6.292 3.939 1.00 0.00 48 TRP A CA 17
ATOM 18207 C C . TRP A 1 48 ? -3.066 7.385 3.876 1.00 0.00 48 TRP A C 17
ATOM 18208 O O . TRP A 1 48 ? -3.185 8.418 4.535 1.00 0.00 48 TRP A O 17
ATOM 18229 N N . LEU A 1 49 ? -2.030 7.152 3.079 1.00 0.00 49 LEU A N 17
ATOM 18230 C CA . LEU A 1 49 ? -0.947 8.118 2.929 1.00 0.00 49 LEU A CA 17
ATOM 18231 C C . LEU A 1 49 ? -1.489 9.486 2.528 1.00 0.00 49 LEU A C 17
ATOM 18232 O O . LEU A 1 49 ? -0.967 10.518 2.949 1.00 0.00 49 LEU A O 17
ATOM 18248 N N . GLU A 1 50 ? -2.540 9.485 1.715 1.00 0.00 50 GLU A N 17
ATOM 18249 C CA . GLU A 1 50 ? -3.153 10.727 1.259 1.00 0.00 50 GLU A CA 17
ATOM 18250 C C . GLU A 1 50 ? -3.914 11.406 2.393 1.00 0.00 50 GLU A C 17
ATOM 18251 O O . GLU A 1 50 ? -4.539 12.448 2.198 1.00 0.00 50 GLU A O 17
ATOM 18263 N N . GLN A 1 51 ? -3.857 10.808 3.578 1.00 0.00 51 GLN A N 17
ATOM 18264 C CA . GLN A 1 51 ? -4.542 11.354 4.744 1.00 0.00 51 GLN A CA 17
ATOM 18265 C C . GLN A 1 51 ? -3.574 11.533 5.909 1.00 0.00 51 GLN A C 17
ATOM 18266 O O . GLN A 1 51 ? -3.684 12.488 6.679 1.00 0.00 51 GLN A O 17
ATOM 18280 N N . HIS A 1 52 ? -2.627 10.608 6.033 1.00 0.00 52 HIS A N 17
ATOM 18281 C CA . HIS A 1 52 ? -1.640 10.664 7.105 1.00 0.00 52 HIS A CA 17
ATOM 18282 C C . HIS A 1 52 ? -0.227 10.763 6.538 1.00 0.00 52 HIS A C 17
ATOM 18283 O O . HIS A 1 52 ? 0.684 11.264 7.198 1.00 0.00 52 HIS A O 17
ATOM 18297 N N . ASP A 1 53 ? -0.052 10.283 5.312 1.00 0.00 53 ASP A N 17
ATOM 18298 C CA . ASP A 1 53 ? 1.250 10.318 4.656 1.00 0.00 53 ASP A CA 17
ATOM 18299 C C . ASP A 1 53 ? 2.295 9.575 5.482 1.00 0.00 53 ASP A C 17
ATOM 18300 O O . ASP A 1 53 ? 3.433 10.026 5.612 1.00 0.00 53 ASP A O 17
ATOM 18309 N N . SER A 1 54 ? 1.900 8.435 6.040 1.00 0.00 54 SER A N 17
ATOM 18310 C CA . SER A 1 54 ? 2.801 7.632 6.858 1.00 0.00 54 SER A CA 17
ATOM 18311 C C . SER A 1 54 ? 2.319 6.187 6.938 1.00 0.00 54 SER A C 17
ATOM 18312 O O . SER A 1 54 ? 1.275 5.836 6.387 1.00 0.00 54 SER A O 17
ATOM 18320 N N . CYS A 1 55 ? 3.088 5.351 7.629 1.00 0.00 55 CYS A N 17
ATOM 18321 C CA . CYS A 1 55 ? 2.742 3.943 7.782 1.00 0.00 55 CYS A CA 17
ATOM 18322 C C . CYS A 1 55 ? 1.657 3.761 8.840 1.00 0.00 55 CYS A C 17
ATOM 18323 O O . CYS A 1 55 ? 1.786 4.208 9.980 1.00 0.00 55 CYS A O 17
ATOM 18330 N N . PRO A 1 56 ? 0.562 3.090 8.455 1.00 0.00 56 PRO A N 17
ATOM 18331 C CA . PRO A 1 56 ? -0.567 2.833 9.355 1.00 0.00 56 PRO A CA 17
ATOM 18332 C C . PRO A 1 56 ? -0.218 1.831 10.450 1.00 0.00 56 PRO A C 17
ATOM 18333 O O . PRO A 1 56 ? -1.066 1.466 11.264 1.00 0.00 56 PRO A O 17
ATOM 18344 N N . VAL A 1 57 ? 1.036 1.389 10.465 1.00 0.00 57 VAL A N 17
ATOM 18345 C CA . VAL A 1 57 ? 1.497 0.430 11.461 1.00 0.00 57 VAL A CA 17
ATOM 18346 C C . VAL A 1 57 ? 2.572 1.040 12.355 1.00 0.00 57 VAL A C 17
ATOM 18347 O O . VAL A 1 57 ? 2.327 1.337 13.525 1.00 0.00 57 VAL A O 17
ATOM 18360 N N . CYS A 1 58 ? 3.763 1.225 11.796 1.00 0.00 58 CYS A N 17
ATOM 18361 C CA . CYS A 1 58 ? 4.877 1.800 12.541 1.00 0.00 58 CYS A CA 17
ATOM 18362 C C . CYS A 1 58 ? 4.914 3.317 12.378 1.00 0.00 58 CYS A C 17
ATOM 18363 O O . CYS A 1 58 ? 5.628 4.011 13.102 1.00 0.00 58 CYS A O 17
ATOM 18370 N N . ARG A 1 59 ? 4.141 3.824 11.424 1.00 0.00 59 ARG A N 17
ATOM 18371 C CA . ARG A 1 59 ? 4.086 5.258 11.166 1.00 0.00 59 ARG A CA 17
ATOM 18372 C C . ARG A 1 59 ? 5.490 5.838 11.021 1.00 0.00 59 ARG A C 17
ATOM 18373 O O . ARG A 1 59 ? 5.858 6.784 11.718 1.00 0.00 59 ARG A O 17
ATOM 18394 N N . LYS A 1 60 ? 6.271 5.264 10.112 1.00 0.00 60 LYS A N 17
ATOM 18395 C CA . LYS A 1 60 ? 7.634 5.724 9.874 1.00 0.00 60 LYS A CA 17
ATOM 18396 C C . LYS A 1 60 ? 7.649 6.906 8.910 1.00 0.00 60 LYS A C 17
ATOM 18397 O O . LYS A 1 60 ? 7.412 6.746 7.713 1.00 0.00 60 LYS A O 17
ATOM 18416 N N . SER A 1 61 ? 7.932 8.092 9.440 1.00 0.00 61 SER A N 17
ATOM 18417 C CA . SER A 1 61 ? 7.976 9.301 8.626 1.00 0.00 61 SER A CA 17
ATOM 18418 C C . SER A 1 61 ? 8.530 9.001 7.237 1.00 0.00 61 SER A C 17
ATOM 18419 O O . SER A 1 61 ? 9.726 8.753 7.072 1.00 0.00 61 SER A O 17
ATOM 18427 N N . LEU A 1 62 ? 7.654 9.026 6.239 1.00 0.00 62 LEU A N 17
ATOM 18428 C CA . LEU A 1 62 ? 8.054 8.757 4.862 1.00 0.00 62 LEU A CA 17
ATOM 18429 C C . LEU A 1 62 ? 8.663 9.999 4.220 1.00 0.00 62 LEU A C 17
ATOM 18430 O O . LEU A 1 62 ? 8.411 10.295 3.051 1.00 0.00 62 LEU A O 17
ATOM 18446 N N . THR A 1 63 ? 9.470 10.723 4.990 1.00 0.00 63 THR A N 17
ATOM 18447 C CA . THR A 1 63 ? 10.117 11.932 4.497 1.00 0.00 63 THR A CA 17
ATOM 18448 C C . THR A 1 63 ? 11.479 12.132 5.150 1.00 0.00 63 THR A C 17
ATOM 18449 O O . THR A 1 63 ? 11.638 11.926 6.353 1.00 0.00 63 THR A O 17
ATOM 18460 N N . GLY A 1 64 ? 12.461 12.535 4.350 1.00 0.00 64 GLY A N 17
ATOM 18461 C CA . GLY A 1 64 ? 13.798 12.757 4.869 1.00 0.00 64 GLY A CA 17
ATOM 18462 C C . GLY A 1 64 ? 14.672 13.535 3.905 1.00 0.00 64 GLY A C 17
ATOM 18463 O O . GLY A 1 64 ? 15.063 14.667 4.188 1.00 0.00 64 GLY A O 17
ATOM 18467 N N . GLN A 1 65 ? 14.982 12.925 2.765 1.00 0.00 65 GLN A N 17
ATOM 18468 C CA . GLN A 1 65 ? 15.818 13.568 1.759 1.00 0.00 65 GLN A CA 17
ATOM 18469 C C . GLN A 1 65 ? 14.966 14.322 0.744 1.00 0.00 65 GLN A C 17
ATOM 18470 O O . GLN A 1 65 ? 15.096 15.535 0.589 1.00 0.00 65 GLN A O 17
ATOM 18484 N N . ASN A 1 66 ? 14.094 13.594 0.053 1.00 0.00 66 ASN A N 17
ATOM 18485 C CA . ASN A 1 66 ? 13.220 14.194 -0.948 1.00 0.00 66 ASN A CA 17
ATOM 18486 C C . ASN A 1 66 ? 12.279 15.211 -0.310 1.00 0.00 66 ASN A C 17
ATOM 18487 O O . ASN A 1 66 ? 11.491 14.875 0.575 1.00 0.00 66 ASN A O 17
ATOM 18498 N N . THR A 1 67 ? 12.366 16.457 -0.765 1.00 0.00 67 THR A N 17
ATOM 18499 C CA . THR A 1 67 ? 11.523 17.524 -0.239 1.00 0.00 67 THR A CA 17
ATOM 18500 C C . THR A 1 67 ? 10.740 18.206 -1.354 1.00 0.00 67 THR A C 17
ATOM 18501 O O . THR A 1 67 ? 11.308 18.929 -2.172 1.00 0.00 67 THR A O 17
ATOM 18512 N N . ALA A 1 68 ? 9.431 17.974 -1.380 1.00 0.00 68 ALA A N 17
ATOM 18513 C CA . ALA A 1 68 ? 8.570 18.569 -2.394 1.00 0.00 68 ALA A CA 17
ATOM 18514 C C . ALA A 1 68 ? 7.237 19.005 -1.794 1.00 0.00 68 ALA A C 17
ATOM 18515 O O . ALA A 1 68 ? 6.896 18.629 -0.672 1.00 0.00 68 ALA A O 17
ATOM 18522 N N . THR A 1 69 ? 6.486 19.802 -2.549 1.00 0.00 69 THR A N 17
ATOM 18523 C CA . THR A 1 69 ? 5.192 20.290 -2.091 1.00 0.00 69 THR A CA 17
ATOM 18524 C C . THR A 1 69 ? 4.083 19.905 -3.064 1.00 0.00 69 THR A C 17
ATOM 18525 O O . THR A 1 69 ? 4.103 20.298 -4.229 1.00 0.00 69 THR A O 17
ATOM 18536 N N . ASN A 1 70 ? 3.116 19.134 -2.577 1.00 0.00 70 ASN A N 17
ATOM 18537 C CA . ASN A 1 70 ? 1.999 18.695 -3.404 1.00 0.00 70 ASN A CA 17
ATOM 18538 C C . ASN A 1 70 ? 0.852 18.179 -2.540 1.00 0.00 70 ASN A C 17
ATOM 18539 O O . ASN A 1 70 ? 1.058 17.559 -1.497 1.00 0.00 70 ASN A O 17
ATOM 18550 N N . PRO A 1 71 ? -0.387 18.439 -2.984 1.00 0.00 71 PRO A N 17
ATOM 18551 C CA . PRO A 1 71 ? -1.591 18.009 -2.267 1.00 0.00 71 PRO A CA 17
ATOM 18552 C C . PRO A 1 71 ? -1.785 16.497 -2.316 1.00 0.00 71 PRO A C 17
ATOM 18553 O O . PRO A 1 71 ? -1.780 15.880 -3.382 1.00 0.00 71 PRO A O 17
ATOM 18564 N N . PRO A 1 72 ? -1.962 15.884 -1.136 1.00 0.00 72 PRO A N 17
ATOM 18565 C CA . PRO A 1 72 ? -2.163 14.437 -1.019 1.00 0.00 72 PRO A CA 17
ATOM 18566 C C . PRO A 1 72 ? -3.517 13.993 -1.563 1.00 0.00 72 PRO A C 17
ATOM 18567 O O . PRO A 1 72 ? -4.508 13.958 -0.836 1.00 0.00 72 PRO A O 17
ATOM 18578 N N . GLY A 1 73 ? -3.550 13.654 -2.849 1.00 0.00 73 GLY A N 17
ATOM 18579 C CA . GLY A 1 73 ? -4.787 13.217 -3.468 1.00 0.00 73 GLY A CA 17
ATOM 18580 C C . GLY A 1 73 ? -5.902 14.232 -3.317 1.00 0.00 73 GLY A C 17
ATOM 18581 O O . GLY A 1 73 ? -5.754 15.228 -2.607 1.00 0.00 73 GLY A O 17
ATOM 18585 N N . LEU A 1 74 ? -7.023 13.983 -3.986 1.00 0.00 74 LEU A N 17
ATOM 18586 C CA . LEU A 1 74 ? -8.168 14.884 -3.924 1.00 0.00 74 LEU A CA 17
ATOM 18587 C C . LEU A 1 74 ? -9.415 14.148 -3.445 1.00 0.00 74 LEU A C 17
ATOM 18588 O O . LEU A 1 74 ? -10.509 14.346 -3.975 1.00 0.00 74 LEU A O 17
ATOM 18604 N N . THR A 1 75 ? -9.244 13.299 -2.437 1.00 0.00 75 THR A N 17
ATOM 18605 C CA . THR A 1 75 ? -10.355 12.534 -1.885 1.00 0.00 75 THR A CA 17
ATOM 18606 C C . THR A 1 75 ? -10.652 12.953 -0.450 1.00 0.00 75 THR A C 17
ATOM 18607 O O . THR A 1 75 ? -10.039 12.455 0.493 1.00 0.00 75 THR A O 17
ATOM 18618 N N . GLY A 1 76 ? -11.599 13.873 -0.291 1.00 0.00 76 GLY A N 17
ATOM 18619 C CA . GLY A 1 76 ? -11.962 14.343 1.033 1.00 0.00 76 GLY A CA 17
ATOM 18620 C C . GLY A 1 76 ? -10.754 14.744 1.857 1.00 0.00 76 GLY A C 17
ATOM 18621 O O . GLY A 1 76 ? -10.511 14.188 2.928 1.00 0.00 76 GLY A O 17
ATOM 18625 N N . VAL A 1 77 ? -9.993 15.712 1.356 1.00 0.00 77 VAL A N 17
ATOM 18626 C CA . VAL A 1 77 ? -8.803 16.187 2.052 1.00 0.00 77 VAL A CA 17
ATOM 18627 C C . VAL A 1 77 ? -8.551 17.663 1.766 1.00 0.00 77 VAL A C 17
ATOM 18628 O O . VAL A 1 77 ? -8.677 18.116 0.630 1.00 0.00 77 VAL A O 17
ATOM 18641 N N . GLY A 1 78 ? -8.193 18.409 2.807 1.00 0.00 78 GLY A N 17
ATOM 18642 C CA . GLY A 1 78 ? -7.928 19.827 2.647 1.00 0.00 78 GLY A CA 17
ATOM 18643 C C . GLY A 1 78 ? -8.896 20.690 3.433 1.00 0.00 78 GLY A C 17
ATOM 18644 O O . GLY A 1 78 ? -9.925 21.085 2.887 1.00 0.00 78 GLY A O 17
ATOM 18650 N N . GLY A 1 1 ? -8.149 -19.617 0.869 1.00 0.00 1 GLY A N 18
ATOM 18651 C CA . GLY A 1 1 ? -6.960 -20.296 0.388 1.00 0.00 1 GLY A CA 18
ATOM 18652 C C . GLY A 1 1 ? -5.989 -20.624 1.504 1.00 0.00 1 GLY A C 18
ATOM 18653 O O . GLY A 1 1 ? -5.007 -19.911 1.712 1.00 0.00 1 GLY A O 18
ATOM 18657 N N . SER A 1 2 ? -6.263 -21.707 2.226 1.00 0.00 2 SER A N 18
ATOM 18658 C CA . SER A 1 2 ? -5.408 -22.125 3.331 1.00 0.00 2 SER A CA 18
ATOM 18659 C C . SER A 1 2 ? -4.014 -22.491 2.831 1.00 0.00 2 SER A C 18
ATOM 18660 O O . SER A 1 2 ? -3.763 -23.629 2.434 1.00 0.00 2 SER A O 18
ATOM 18668 N N . SER A 1 3 ? -3.110 -21.516 2.853 1.00 0.00 3 SER A N 18
ATOM 18669 C CA . SER A 1 3 ? -1.741 -21.733 2.398 1.00 0.00 3 SER A CA 18
ATOM 18670 C C . SER A 1 3 ? -0.764 -21.671 3.568 1.00 0.00 3 SER A C 18
ATOM 18671 O O . SER A 1 3 ? -0.304 -20.596 3.951 1.00 0.00 3 SER A O 18
ATOM 18679 N N . GLY A 1 4 ? -0.452 -22.834 4.133 1.00 0.00 4 GLY A N 18
ATOM 18680 C CA . GLY A 1 4 ? 0.468 -22.891 5.254 1.00 0.00 4 GLY A CA 18
ATOM 18681 C C . GLY A 1 4 ? 1.247 -24.190 5.299 1.00 0.00 4 GLY A C 18
ATOM 18682 O O . GLY A 1 4 ? 0.923 -25.090 6.074 1.00 0.00 4 GLY A O 18
ATOM 18686 N N . SER A 1 5 ? 2.277 -24.290 4.464 1.00 0.00 5 SER A N 18
ATOM 18687 C CA . SER A 1 5 ? 3.101 -25.492 4.408 1.00 0.00 5 SER A CA 18
ATOM 18688 C C . SER A 1 5 ? 4.584 -25.135 4.431 1.00 0.00 5 SER A C 18
ATOM 18689 O O . SER A 1 5 ? 4.987 -24.076 3.948 1.00 0.00 5 SER A O 18
ATOM 18697 N N . SER A 1 6 ? 5.392 -26.026 4.995 1.00 0.00 6 SER A N 18
ATOM 18698 C CA . SER A 1 6 ? 6.831 -25.805 5.085 1.00 0.00 6 SER A CA 18
ATOM 18699 C C . SER A 1 6 ? 7.357 -25.127 3.823 1.00 0.00 6 SER A C 18
ATOM 18700 O O . SER A 1 6 ? 6.929 -25.440 2.713 1.00 0.00 6 SER A O 18
ATOM 18708 N N . GLY A 1 7 ? 8.289 -24.196 4.003 1.00 0.00 7 GLY A N 18
ATOM 18709 C CA . GLY A 1 7 ? 8.858 -23.488 2.872 1.00 0.00 7 GLY A CA 18
ATOM 18710 C C . GLY A 1 7 ? 8.108 -22.211 2.550 1.00 0.00 7 GLY A C 18
ATOM 18711 O O . GLY A 1 7 ? 6.890 -22.137 2.719 1.00 0.00 7 GLY A O 18
ATOM 18715 N N . THR A 1 8 ? 8.836 -21.200 2.085 1.00 0.00 8 THR A N 18
ATOM 18716 C CA . THR A 1 8 ? 8.233 -19.919 1.741 1.00 0.00 8 THR A CA 18
ATOM 18717 C C . THR A 1 8 ? 8.863 -19.334 0.482 1.00 0.00 8 THR A C 18
ATOM 18718 O O . THR A 1 8 ? 10.086 -19.270 0.362 1.00 0.00 8 THR A O 18
ATOM 18729 N N . GLU A 1 9 ? 8.020 -18.910 -0.454 1.00 0.00 9 GLU A N 18
ATOM 18730 C CA . GLU A 1 9 ? 8.496 -18.331 -1.704 1.00 0.00 9 GLU A CA 18
ATOM 18731 C C . GLU A 1 9 ? 8.356 -16.811 -1.689 1.00 0.00 9 GLU A C 18
ATOM 18732 O O . GLU A 1 9 ? 7.531 -16.262 -0.959 1.00 0.00 9 GLU A O 18
ATOM 18744 N N . GLU A 1 10 ? 9.168 -16.139 -2.499 1.00 0.00 10 GLU A N 18
ATOM 18745 C CA . GLU A 1 10 ? 9.136 -14.684 -2.576 1.00 0.00 10 GLU A CA 18
ATOM 18746 C C . GLU A 1 10 ? 7.700 -14.176 -2.681 1.00 0.00 10 GLU A C 18
ATOM 18747 O O . GLU A 1 10 ? 7.075 -14.262 -3.739 1.00 0.00 10 GLU A O 18
ATOM 18759 N N . HIS A 1 11 ? 7.183 -13.648 -1.577 1.00 0.00 11 HIS A N 18
ATOM 18760 C CA . HIS A 1 11 ? 5.821 -13.126 -1.544 1.00 0.00 11 HIS A CA 18
ATOM 18761 C C . HIS A 1 11 ? 4.805 -14.249 -1.729 1.00 0.00 11 HIS A C 18
ATOM 18762 O O . HIS A 1 11 ? 3.873 -14.132 -2.525 1.00 0.00 11 HIS A O 18
ATOM 18776 N N . VAL A 1 12 ? 4.992 -15.338 -0.990 1.00 0.00 12 VAL A N 18
ATOM 18777 C CA . VAL A 1 12 ? 4.091 -16.482 -1.072 1.00 0.00 12 VAL A CA 18
ATOM 18778 C C . VAL A 1 12 ? 2.822 -16.242 -0.263 1.00 0.00 12 VAL A C 18
ATOM 18779 O O . VAL A 1 12 ? 1.719 -16.551 -0.711 1.00 0.00 12 VAL A O 18
ATOM 18792 N N . GLY A 1 13 ? 2.986 -15.686 0.934 1.00 0.00 13 GLY A N 18
ATOM 18793 C CA . GLY A 1 13 ? 1.845 -15.413 1.788 1.00 0.00 13 GLY A CA 18
ATOM 18794 C C . GLY A 1 13 ? 2.121 -15.730 3.245 1.00 0.00 13 GLY A C 18
ATOM 18795 O O . GLY A 1 13 ? 1.264 -16.271 3.943 1.00 0.00 13 GLY A O 18
ATOM 18799 N N . SER A 1 14 ? 3.322 -15.392 3.704 1.00 0.00 14 SER A N 18
ATOM 18800 C CA . SER A 1 14 ? 3.711 -15.649 5.086 1.00 0.00 14 SER A CA 18
ATOM 18801 C C . SER A 1 14 ? 3.354 -14.465 5.980 1.00 0.00 14 SER A C 18
ATOM 18802 O O . SER A 1 14 ? 4.072 -13.467 6.023 1.00 0.00 14 SER A O 18
ATOM 18810 N N . GLY A 1 15 ? 2.238 -14.584 6.692 1.00 0.00 15 GLY A N 18
ATOM 18811 C CA . GLY A 1 15 ? 1.804 -13.518 7.575 1.00 0.00 15 GLY A CA 18
ATOM 18812 C C . GLY A 1 15 ? 2.132 -12.143 7.029 1.00 0.00 15 GLY A C 18
ATOM 18813 O O . GLY A 1 15 ? 2.759 -11.329 7.709 1.00 0.00 15 GLY A O 18
ATOM 18817 N N . LEU A 1 16 ? 1.710 -11.882 5.796 1.00 0.00 16 LEU A N 18
ATOM 18818 C CA . LEU A 1 16 ? 1.964 -10.595 5.157 1.00 0.00 16 LEU A CA 18
ATOM 18819 C C . LEU A 1 16 ? 0.659 -9.852 4.891 1.00 0.00 16 LEU A C 18
ATOM 18820 O O . LEU A 1 16 ? 0.666 -8.716 4.419 1.00 0.00 16 LEU A O 18
ATOM 18836 N N . GLU A 1 17 ? -0.459 -10.502 5.199 1.00 0.00 17 GLU A N 18
ATOM 18837 C CA . GLU A 1 17 ? -1.772 -9.901 4.993 1.00 0.00 17 GLU A CA 18
ATOM 18838 C C . GLU A 1 17 ? -1.748 -8.413 5.328 1.00 0.00 17 GLU A C 18
ATOM 18839 O O . GLU A 1 17 ? -1.117 -7.993 6.299 1.00 0.00 17 GLU A O 18
ATOM 18851 N N . CYS A 1 18 ? -2.439 -7.619 4.517 1.00 0.00 18 CYS A N 18
ATOM 18852 C CA . CYS A 1 18 ? -2.497 -6.177 4.725 1.00 0.00 18 CYS A CA 18
ATOM 18853 C C . CYS A 1 18 ? -2.985 -5.849 6.133 1.00 0.00 18 CYS A C 18
ATOM 18854 O O . CYS A 1 18 ? -4.029 -6.324 6.581 1.00 0.00 18 CYS A O 18
ATOM 18861 N N . PRO A 1 19 ? -2.213 -5.018 6.849 1.00 0.00 19 PRO A N 18
ATOM 18862 C CA . PRO A 1 19 ? -2.547 -4.608 8.216 1.00 0.00 19 PRO A CA 18
ATOM 18863 C C . PRO A 1 19 ? -3.757 -3.682 8.264 1.00 0.00 19 PRO A C 18
ATOM 18864 O O . PRO A 1 19 ? -4.516 -3.686 9.234 1.00 0.00 19 PRO A O 18
ATOM 18875 N N . VAL A 1 20 ? -3.933 -2.889 7.212 1.00 0.00 20 VAL A N 18
ATOM 18876 C CA . VAL A 1 20 ? -5.053 -1.959 7.133 1.00 0.00 20 VAL A CA 18
ATOM 18877 C C . VAL A 1 20 ? -6.378 -2.672 7.381 1.00 0.00 20 VAL A C 18
ATOM 18878 O O . VAL A 1 20 ? -7.189 -2.232 8.195 1.00 0.00 20 VAL A O 18
ATOM 18891 N N . CYS A 1 21 ? -6.590 -3.776 6.672 1.00 0.00 21 CYS A N 18
ATOM 18892 C CA . CYS A 1 21 ? -7.816 -4.551 6.814 1.00 0.00 21 CYS A CA 18
ATOM 18893 C C . CYS A 1 21 ? -7.546 -5.870 7.533 1.00 0.00 21 CYS A C 18
ATOM 18894 O O . CYS A 1 21 ? -8.458 -6.488 8.084 1.00 0.00 21 CYS A O 18
ATOM 18901 N N . LYS A 1 22 ? -6.288 -6.295 7.524 1.00 0.00 22 LYS A N 18
ATOM 18902 C CA . LYS A 1 22 ? -5.895 -7.539 8.176 1.00 0.00 22 LYS A CA 18
ATOM 18903 C C . LYS A 1 22 ? -6.547 -8.739 7.497 1.00 0.00 22 LYS A C 18
ATOM 18904 O O . LYS A 1 22 ? -6.986 -9.676 8.162 1.00 0.00 22 LYS A O 18
ATOM 18923 N N . GLU A 1 23 ? -6.605 -8.702 6.169 1.00 0.00 23 GLU A N 18
ATOM 18924 C CA . GLU A 1 23 ? -7.203 -9.788 5.401 1.00 0.00 23 GLU A CA 18
ATOM 18925 C C . GLU A 1 23 ? -6.125 -10.664 4.767 1.00 0.00 23 GLU A C 18
ATOM 18926 O O . GLU A 1 23 ? -5.737 -11.690 5.325 1.00 0.00 23 GLU A O 18
ATOM 18938 N N . ASP A 1 24 ? -5.648 -10.250 3.599 1.00 0.00 24 ASP A N 18
ATOM 18939 C CA . ASP A 1 24 ? -4.615 -10.996 2.888 1.00 0.00 24 ASP A CA 18
ATOM 18940 C C . ASP A 1 24 ? -4.303 -10.345 1.544 1.00 0.00 24 ASP A C 18
ATOM 18941 O O . ASP A 1 24 ? -5.014 -9.444 1.100 1.00 0.00 24 ASP A O 18
ATOM 18950 N N . TYR A 1 25 ? -3.235 -10.807 0.903 1.00 0.00 25 TYR A N 18
ATOM 18951 C CA . TYR A 1 25 ? -2.826 -10.268 -0.388 1.00 0.00 25 TYR A CA 18
ATOM 18952 C C . TYR A 1 25 ? -3.280 -11.176 -1.526 1.00 0.00 25 TYR A C 18
ATOM 18953 O O . TYR A 1 25 ? -3.987 -12.159 -1.307 1.00 0.00 25 TYR A O 18
ATOM 18971 N N . ALA A 1 26 ? -2.868 -10.840 -2.744 1.00 0.00 26 ALA A N 18
ATOM 18972 C CA . ALA A 1 26 ? -3.229 -11.626 -3.917 1.00 0.00 26 ALA A CA 18
ATOM 18973 C C . ALA A 1 26 ? -2.366 -11.248 -5.117 1.00 0.00 26 ALA A C 18
ATOM 18974 O O . ALA A 1 26 ? -2.224 -10.070 -5.447 1.00 0.00 26 ALA A O 18
ATOM 18981 N N . LEU A 1 27 ? -1.792 -12.255 -5.767 1.00 0.00 27 LEU A N 18
ATOM 18982 C CA . LEU A 1 27 ? -0.943 -12.028 -6.931 1.00 0.00 27 LEU A CA 18
ATOM 18983 C C . LEU A 1 27 ? -1.466 -10.867 -7.770 1.00 0.00 27 LEU A C 18
ATOM 18984 O O . LEU A 1 27 ? -0.713 -9.970 -8.145 1.00 0.00 27 LEU A O 18
ATOM 19000 N N . GLY A 1 28 ? -2.764 -10.890 -8.059 1.00 0.00 28 GLY A N 18
ATOM 19001 C CA . GLY A 1 28 ? -3.367 -9.832 -8.849 1.00 0.00 28 GLY A CA 18
ATOM 19002 C C . GLY A 1 28 ? -3.611 -8.573 -8.042 1.00 0.00 28 GLY A C 18
ATOM 19003 O O . GLY A 1 28 ? -3.601 -7.469 -8.586 1.00 0.00 28 GLY A O 18
ATOM 19007 N N . GLU A 1 29 ? -3.832 -8.738 -6.742 1.00 0.00 29 GLU A N 18
ATOM 19008 C CA . GLU A 1 29 ? -4.083 -7.604 -5.860 1.00 0.00 29 GLU A CA 18
ATOM 19009 C C . GLU A 1 29 ? -2.870 -6.680 -5.805 1.00 0.00 29 GLU A C 18
ATOM 19010 O O . GLU A 1 29 ? -1.797 -7.072 -5.347 1.00 0.00 29 GLU A O 18
ATOM 19022 N N . SER A 1 30 ? -3.050 -5.450 -6.276 1.00 0.00 30 SER A N 18
ATOM 19023 C CA . SER A 1 30 ? -1.970 -4.470 -6.285 1.00 0.00 30 SER A CA 18
ATOM 19024 C C . SER A 1 30 ? -1.537 -4.125 -4.863 1.00 0.00 30 SER A C 18
ATOM 19025 O O . SER A 1 30 ? -2.278 -3.492 -4.112 1.00 0.00 30 SER A O 18
ATOM 19033 N N . VAL A 1 31 ? -0.330 -4.548 -4.500 1.00 0.00 31 VAL A N 18
ATOM 19034 C CA . VAL A 1 31 ? 0.204 -4.285 -3.169 1.00 0.00 31 VAL A CA 18
ATOM 19035 C C . VAL A 1 31 ? 1.302 -3.229 -3.216 1.00 0.00 31 VAL A C 18
ATOM 19036 O O . VAL A 1 31 ? 2.017 -3.107 -4.211 1.00 0.00 31 VAL A O 18
ATOM 19049 N N . ARG A 1 32 ? 1.432 -2.469 -2.134 1.00 0.00 32 ARG A N 18
ATOM 19050 C CA . ARG A 1 32 ? 2.444 -1.422 -2.053 1.00 0.00 32 ARG A CA 18
ATOM 19051 C C . ARG A 1 32 ? 3.357 -1.641 -0.850 1.00 0.00 32 ARG A C 18
ATOM 19052 O O . ARG A 1 32 ? 2.893 -1.978 0.239 1.00 0.00 32 ARG A O 18
ATOM 19073 N N . GLN A 1 33 ? 4.656 -1.448 -1.057 1.00 0.00 33 GLN A N 18
ATOM 19074 C CA . GLN A 1 33 ? 5.633 -1.626 0.010 1.00 0.00 33 GLN A CA 18
ATOM 19075 C C . GLN A 1 33 ? 6.124 -0.279 0.529 1.00 0.00 33 GLN A C 18
ATOM 19076 O O . GLN A 1 33 ? 6.329 0.658 -0.244 1.00 0.00 33 GLN A O 18
ATOM 19090 N N . LEU A 1 34 ? 6.312 -0.188 1.841 1.00 0.00 34 LEU A N 18
ATOM 19091 C CA . LEU A 1 34 ? 6.779 1.046 2.463 1.00 0.00 34 LEU A CA 18
ATOM 19092 C C . LEU A 1 34 ? 8.277 0.981 2.743 1.00 0.00 34 LEU A C 18
ATOM 19093 O O . LEU A 1 34 ? 8.877 -0.093 2.798 1.00 0.00 34 LEU A O 18
ATOM 19109 N N . PRO A 1 35 ? 8.896 2.156 2.928 1.00 0.00 35 PRO A N 18
ATOM 19110 C CA . PRO A 1 35 ? 10.331 2.259 3.208 1.00 0.00 35 PRO A CA 18
ATOM 19111 C C . PRO A 1 35 ? 10.689 1.742 4.597 1.00 0.00 35 PRO A C 18
ATOM 19112 O O . PRO A 1 35 ? 11.835 1.851 5.036 1.00 0.00 35 PRO A O 18
ATOM 19123 N N . CYS A 1 36 ? 9.703 1.177 5.285 1.00 0.00 36 CYS A N 18
ATOM 19124 C CA . CYS A 1 36 ? 9.913 0.642 6.625 1.00 0.00 36 CYS A CA 18
ATOM 19125 C C . CYS A 1 36 ? 9.785 -0.879 6.630 1.00 0.00 36 CYS A C 18
ATOM 19126 O O . CYS A 1 36 ? 9.738 -1.504 7.688 1.00 0.00 36 CYS A O 18
ATOM 19133 N N . ASN A 1 37 ? 9.728 -1.466 5.439 1.00 0.00 37 ASN A N 18
ATOM 19134 C CA . ASN A 1 37 ? 9.605 -2.913 5.305 1.00 0.00 37 ASN A CA 18
ATOM 19135 C C . ASN A 1 37 ? 8.186 -3.370 5.631 1.00 0.00 37 ASN A C 18
ATOM 19136 O O . ASN A 1 37 ? 7.985 -4.435 6.216 1.00 0.00 37 ASN A O 18
ATOM 19147 N N . HIS A 1 38 ? 7.206 -2.558 5.248 1.00 0.00 38 HIS A N 18
ATOM 19148 C CA . HIS A 1 38 ? 5.805 -2.880 5.498 1.00 0.00 38 HIS A CA 18
ATOM 19149 C C . HIS A 1 38 ? 4.976 -2.719 4.227 1.00 0.00 38 HIS A C 18
ATOM 19150 O O . HIS A 1 38 ? 5.001 -1.667 3.587 1.00 0.00 38 HIS A O 18
ATOM 19164 N N . LEU A 1 39 ? 4.243 -3.767 3.868 1.00 0.00 39 LEU A N 18
ATOM 19165 C CA . LEU A 1 39 ? 3.406 -3.742 2.674 1.00 0.00 39 LEU A CA 18
ATOM 19166 C C . LEU A 1 39 ? 1.958 -3.419 3.030 1.00 0.00 39 LEU A C 18
ATOM 19167 O O . LEU A 1 39 ? 1.527 -3.624 4.164 1.00 0.00 39 LEU A O 18
ATOM 19183 N N . PHE A 1 40 ? 1.213 -2.914 2.052 1.00 0.00 40 PHE A N 18
ATOM 19184 C CA . PHE A 1 40 ? -0.188 -2.564 2.262 1.00 0.00 40 PHE A CA 18
ATOM 19185 C C . PHE A 1 40 ? -0.943 -2.526 0.937 1.00 0.00 40 PHE A C 18
ATOM 19186 O O . PHE A 1 40 ? -0.397 -2.122 -0.090 1.00 0.00 40 PHE A O 18
ATOM 19203 N N . HIS A 1 41 ? -2.202 -2.950 0.968 1.00 0.00 41 HIS A N 18
ATOM 19204 C CA . HIS A 1 41 ? -3.034 -2.965 -0.230 1.00 0.00 41 HIS A CA 18
ATOM 19205 C C . HIS A 1 41 ? -3.010 -1.606 -0.925 1.00 0.00 41 HIS A C 18
ATOM 19206 O O . HIS A 1 41 ? -3.152 -0.566 -0.281 1.00 0.00 41 HIS A O 18
ATOM 19220 N N . ASP A 1 42 ? -2.829 -1.624 -2.241 1.00 0.00 42 ASP A N 18
ATOM 19221 C CA . ASP A 1 42 ? -2.787 -0.393 -3.023 1.00 0.00 42 ASP A CA 18
ATOM 19222 C C . ASP A 1 42 ? -4.097 0.378 -2.894 1.00 0.00 42 ASP A C 18
ATOM 19223 O O . ASP A 1 42 ? -4.210 1.511 -3.361 1.00 0.00 42 ASP A O 18
ATOM 19232 N N . SER A 1 43 ? -5.084 -0.245 -2.258 1.00 0.00 43 SER A N 18
ATOM 19233 C CA . SER A 1 43 ? -6.388 0.381 -2.072 1.00 0.00 43 SER A CA 18
ATOM 19234 C C . SER A 1 43 ? -6.625 0.716 -0.602 1.00 0.00 43 SER A C 18
ATOM 19235 O O . SER A 1 43 ? -7.627 1.340 -0.249 1.00 0.00 43 SER A O 18
ATOM 19243 N N . CYS A 1 44 ? -5.697 0.296 0.251 1.00 0.00 44 CYS A N 18
ATOM 19244 C CA . CYS A 1 44 ? -5.803 0.550 1.682 1.00 0.00 44 CYS A CA 18
ATOM 19245 C C . CYS A 1 44 ? -4.787 1.599 2.126 1.00 0.00 44 CYS A C 18
ATOM 19246 O O . CYS A 1 44 ? -5.046 2.382 3.040 1.00 0.00 44 CYS A O 18
ATOM 19253 N N . ILE A 1 45 ? -3.630 1.607 1.471 1.00 0.00 45 ILE A N 18
ATOM 19254 C CA . ILE A 1 45 ? -2.576 2.560 1.797 1.00 0.00 45 ILE A CA 18
ATOM 19255 C C . ILE A 1 45 ? -2.753 3.861 1.022 1.00 0.00 45 ILE A C 18
ATOM 19256 O O . ILE A 1 45 ? -2.661 4.951 1.588 1.00 0.00 45 ILE A O 18
ATOM 19272 N N . VAL A 1 46 ? -3.010 3.741 -0.276 1.00 0.00 46 VAL A N 18
ATOM 19273 C CA . VAL A 1 46 ? -3.203 4.907 -1.129 1.00 0.00 46 VAL A CA 18
ATOM 19274 C C . VAL A 1 46 ? -4.038 5.971 -0.424 1.00 0.00 46 VAL A C 18
ATOM 19275 O O . VAL A 1 46 ? -3.615 7.114 -0.253 1.00 0.00 46 VAL A O 18
ATOM 19288 N N . PRO A 1 47 ? -5.253 5.588 -0.005 1.00 0.00 47 PRO A N 18
ATOM 19289 C CA . PRO A 1 47 ? -6.173 6.493 0.689 1.00 0.00 47 PRO A CA 18
ATOM 19290 C C . PRO A 1 47 ? -5.691 6.845 2.093 1.00 0.00 47 PRO A C 18
ATOM 19291 O O . PRO A 1 47 ? -6.185 7.788 2.710 1.00 0.00 47 PRO A O 18
ATOM 19302 N N . TRP A 1 48 ? -4.726 6.081 2.590 1.00 0.00 48 TRP A N 18
ATOM 19303 C CA . TRP A 1 48 ? -4.177 6.312 3.922 1.00 0.00 48 TRP A CA 18
ATOM 19304 C C . TRP A 1 48 ? -3.106 7.396 3.889 1.00 0.00 48 TRP A C 18
ATOM 19305 O O . TRP A 1 48 ? -3.232 8.428 4.549 1.00 0.00 48 TRP A O 18
ATOM 19326 N N . LEU A 1 49 ? -2.052 7.157 3.116 1.00 0.00 49 LEU A N 18
ATOM 19327 C CA . LEU A 1 49 ? -0.958 8.114 2.996 1.00 0.00 49 LEU A CA 18
ATOM 19328 C C . LEU A 1 49 ? -1.476 9.482 2.563 1.00 0.00 49 LEU A C 18
ATOM 19329 O O . LEU A 1 49 ? -0.896 10.512 2.904 1.00 0.00 49 LEU A O 18
ATOM 19345 N N . GLU A 1 50 ? -2.572 9.483 1.810 1.00 0.00 50 GLU A N 18
ATOM 19346 C CA . GLU A 1 50 ? -3.169 10.724 1.332 1.00 0.00 50 GLU A CA 18
ATOM 19347 C C . GLU A 1 50 ? -3.839 11.482 2.474 1.00 0.00 50 GLU A C 18
ATOM 19348 O O . GLU A 1 50 ? -4.380 12.569 2.278 1.00 0.00 50 GLU A O 18
ATOM 19360 N N . GLN A 1 51 ? -3.800 10.897 3.667 1.00 0.00 51 GLN A N 18
ATOM 19361 C CA . GLN A 1 51 ? -4.405 11.516 4.841 1.00 0.00 51 GLN A CA 18
ATOM 19362 C C . GLN A 1 51 ? -3.398 11.619 5.982 1.00 0.00 51 GLN A C 18
ATOM 19363 O O . GLN A 1 51 ? -3.300 12.652 6.646 1.00 0.00 51 GLN A O 18
ATOM 19377 N N . HIS A 1 52 ? -2.651 10.543 6.205 1.00 0.00 52 HIS A N 18
ATOM 19378 C CA . HIS A 1 52 ? -1.650 10.513 7.266 1.00 0.00 52 HIS A CA 18
ATOM 19379 C C . HIS A 1 52 ? -0.245 10.669 6.692 1.00 0.00 52 HIS A C 18
ATOM 19380 O O . HIS A 1 52 ? 0.648 11.205 7.349 1.00 0.00 52 HIS A O 18
ATOM 19394 N N . ASP A 1 53 ? -0.057 10.196 5.465 1.00 0.00 53 ASP A N 18
ATOM 19395 C CA . ASP A 1 53 ? 1.240 10.284 4.803 1.00 0.00 53 ASP A CA 18
ATOM 19396 C C . ASP A 1 53 ? 2.303 9.522 5.588 1.00 0.00 53 ASP A C 18
ATOM 19397 O O . ASP A 1 53 ? 3.476 9.895 5.587 1.00 0.00 53 ASP A O 18
ATOM 19406 N N . SER A 1 54 ? 1.885 8.453 6.257 1.00 0.00 54 SER A N 18
ATOM 19407 C CA . SER A 1 54 ? 2.800 7.641 7.051 1.00 0.00 54 SER A CA 18
ATOM 19408 C C . SER A 1 54 ? 2.326 6.192 7.114 1.00 0.00 54 SER A C 18
ATOM 19409 O O . SER A 1 54 ? 1.294 5.838 6.542 1.00 0.00 54 SER A O 18
ATOM 19417 N N . CYS A 1 55 ? 3.087 5.357 7.813 1.00 0.00 55 CYS A N 18
ATOM 19418 C CA . CYS A 1 55 ? 2.748 3.946 7.952 1.00 0.00 55 CYS A CA 18
ATOM 19419 C C . CYS A 1 55 ? 1.709 3.742 9.051 1.00 0.00 55 CYS A C 18
ATOM 19420 O O . CYS A 1 55 ? 1.896 4.146 10.199 1.00 0.00 55 CYS A O 18
ATOM 19427 N N . PRO A 1 56 ? 0.587 3.100 8.694 1.00 0.00 56 PRO A N 18
ATOM 19428 C CA . PRO A 1 56 ? -0.503 2.827 9.635 1.00 0.00 56 PRO A CA 18
ATOM 19429 C C . PRO A 1 56 ? -0.121 1.782 10.677 1.00 0.00 56 PRO A C 18
ATOM 19430 O O . PRO A 1 56 ? -0.945 1.377 11.497 1.00 0.00 56 PRO A O 18
ATOM 19441 N N . VAL A 1 57 ? 1.136 1.349 10.641 1.00 0.00 57 VAL A N 18
ATOM 19442 C CA . VAL A 1 57 ? 1.628 0.351 11.584 1.00 0.00 57 VAL A CA 18
ATOM 19443 C C . VAL A 1 57 ? 2.687 0.943 12.507 1.00 0.00 57 VAL A C 18
ATOM 19444 O O . VAL A 1 57 ? 2.494 1.026 13.720 1.00 0.00 57 VAL A O 18
ATOM 19457 N N . CYS A 1 58 ? 3.808 1.355 11.923 1.00 0.00 58 CYS A N 18
ATOM 19458 C CA . CYS A 1 58 ? 4.900 1.940 12.692 1.00 0.00 58 CYS A CA 18
ATOM 19459 C C . CYS A 1 58 ? 4.970 3.449 12.476 1.00 0.00 58 CYS A C 18
ATOM 19460 O O . CYS A 1 58 ? 5.672 4.158 13.198 1.00 0.00 58 CYS A O 18
ATOM 19467 N N . ARG A 1 59 ? 4.238 3.933 11.478 1.00 0.00 59 ARG A N 18
ATOM 19468 C CA . ARG A 1 59 ? 4.217 5.357 11.166 1.00 0.00 59 ARG A CA 18
ATOM 19469 C C . ARG A 1 59 ? 5.622 5.867 10.860 1.00 0.00 59 ARG A C 18
ATOM 19470 O O . ARG A 1 59 ? 6.011 6.949 11.299 1.00 0.00 59 ARG A O 18
ATOM 19491 N N . LYS A 1 60 ? 6.380 5.079 10.105 1.00 0.00 60 LYS A N 18
ATOM 19492 C CA . LYS A 1 60 ? 7.742 5.450 9.738 1.00 0.00 60 LYS A CA 18
ATOM 19493 C C . LYS A 1 60 ? 7.746 6.663 8.813 1.00 0.00 60 LYS A C 18
ATOM 19494 O O . LYS A 1 60 ? 7.467 6.546 7.620 1.00 0.00 60 LYS A O 18
ATOM 19513 N N . SER A 1 61 ? 8.066 7.826 9.372 1.00 0.00 61 SER A N 18
ATOM 19514 C CA . SER A 1 61 ? 8.104 9.061 8.597 1.00 0.00 61 SER A CA 18
ATOM 19515 C C . SER A 1 61 ? 8.605 8.798 7.180 1.00 0.00 61 SER A C 18
ATOM 19516 O O . SER A 1 61 ? 9.779 8.491 6.971 1.00 0.00 61 SER A O 18
ATOM 19524 N N . LEU A 1 62 ? 7.706 8.921 6.209 1.00 0.00 62 LEU A N 18
ATOM 19525 C CA . LEU A 1 62 ? 8.055 8.697 4.811 1.00 0.00 62 LEU A CA 18
ATOM 19526 C C . LEU A 1 62 ? 8.616 9.967 4.179 1.00 0.00 62 LEU A C 18
ATOM 19527 O O . LEU A 1 62 ? 8.396 10.236 2.998 1.00 0.00 62 LEU A O 18
ATOM 19543 N N . THR A 1 63 ? 9.343 10.746 4.974 1.00 0.00 63 THR A N 18
ATOM 19544 C CA . THR A 1 63 ? 9.936 11.987 4.494 1.00 0.00 63 THR A CA 18
ATOM 19545 C C . THR A 1 63 ? 11.313 12.213 5.108 1.00 0.00 63 THR A C 18
ATOM 19546 O O . THR A 1 63 ? 11.514 11.993 6.302 1.00 0.00 63 THR A O 18
ATOM 19557 N N . GLY A 1 64 ? 12.259 12.654 4.285 1.00 0.00 64 GLY A N 18
ATOM 19558 C CA . GLY A 1 64 ? 13.605 12.903 4.766 1.00 0.00 64 GLY A CA 18
ATOM 19559 C C . GLY A 1 64 ? 14.641 12.813 3.664 1.00 0.00 64 GLY A C 18
ATOM 19560 O O . GLY A 1 64 ? 15.359 13.777 3.398 1.00 0.00 64 GLY A O 18
ATOM 19564 N N . GLN A 1 65 ? 14.720 11.652 3.021 1.00 0.00 65 GLN A N 18
ATOM 19565 C CA . GLN A 1 65 ? 15.679 11.440 1.943 1.00 0.00 65 GLN A CA 18
ATOM 19566 C C . GLN A 1 65 ? 15.097 10.525 0.870 1.00 0.00 65 GLN A C 18
ATOM 19567 O O . GLN A 1 65 ? 14.636 9.423 1.164 1.00 0.00 65 GLN A O 18
ATOM 19581 N N . ASN A 1 66 ? 15.122 10.991 -0.375 1.00 0.00 66 ASN A N 18
ATOM 19582 C CA . ASN A 1 66 ? 14.596 10.214 -1.492 1.00 0.00 66 ASN A CA 18
ATOM 19583 C C . ASN A 1 66 ? 13.111 9.923 -1.300 1.00 0.00 66 ASN A C 18
ATOM 19584 O O . ASN A 1 66 ? 12.664 8.786 -1.457 1.00 0.00 66 ASN A O 18
ATOM 19595 N N . THR A 1 67 ? 12.349 10.959 -0.961 1.00 0.00 67 THR A N 18
ATOM 19596 C CA . THR A 1 67 ? 10.915 10.815 -0.748 1.00 0.00 67 THR A CA 18
ATOM 19597 C C . THR A 1 67 ? 10.222 10.294 -2.002 1.00 0.00 67 THR A C 18
ATOM 19598 O O . THR A 1 67 ? 10.792 10.317 -3.092 1.00 0.00 67 THR A O 18
ATOM 19609 N N . ALA A 1 68 ? 8.989 9.824 -1.839 1.00 0.00 68 ALA A N 18
ATOM 19610 C CA . ALA A 1 68 ? 8.218 9.300 -2.959 1.00 0.00 68 ALA A CA 18
ATOM 19611 C C . ALA A 1 68 ? 8.168 10.302 -4.108 1.00 0.00 68 ALA A C 18
ATOM 19612 O O . ALA A 1 68 ? 8.318 11.507 -3.903 1.00 0.00 68 ALA A O 18
ATOM 19619 N N . THR A 1 69 ? 7.956 9.796 -5.319 1.00 0.00 69 THR A N 18
ATOM 19620 C CA . THR A 1 69 ? 7.888 10.646 -6.501 1.00 0.00 69 THR A CA 18
ATOM 19621 C C . THR A 1 69 ? 6.454 11.075 -6.788 1.00 0.00 69 THR A C 18
ATOM 19622 O O . THR A 1 69 ? 6.195 12.234 -7.110 1.00 0.00 69 THR A O 18
ATOM 19633 N N . ASN A 1 70 ? 5.524 10.132 -6.669 1.00 0.00 70 ASN A N 18
ATOM 19634 C CA . ASN A 1 70 ? 4.114 10.414 -6.915 1.00 0.00 70 ASN A CA 18
ATOM 19635 C C . ASN A 1 70 ? 3.514 11.227 -5.773 1.00 0.00 70 ASN A C 18
ATOM 19636 O O . ASN A 1 70 ? 3.579 10.845 -4.604 1.00 0.00 70 ASN A O 18
ATOM 19647 N N . PRO A 1 71 ? 2.913 12.376 -6.116 1.00 0.00 71 PRO A N 18
ATOM 19648 C CA . PRO A 1 71 ? 2.288 13.267 -5.134 1.00 0.00 71 PRO A CA 18
ATOM 19649 C C . PRO A 1 71 ? 1.020 12.670 -4.534 1.00 0.00 71 PRO A C 18
ATOM 19650 O O . PRO A 1 71 ? 0.417 11.750 -5.087 1.00 0.00 71 PRO A O 18
ATOM 19661 N N . PRO A 1 72 ? 0.604 13.204 -3.376 1.00 0.00 72 PRO A N 18
ATOM 19662 C CA . PRO A 1 72 ? -0.598 12.739 -2.677 1.00 0.00 72 PRO A CA 18
ATOM 19663 C C . PRO A 1 72 ? -1.879 13.105 -3.419 1.00 0.00 72 PRO A C 18
ATOM 19664 O O . PRO A 1 72 ? -2.487 14.140 -3.154 1.00 0.00 72 PRO A O 18
ATOM 19675 N N . GLY A 1 73 ? -2.283 12.247 -4.351 1.00 0.00 73 GLY A N 18
ATOM 19676 C CA . GLY A 1 73 ? -3.490 12.498 -5.117 1.00 0.00 73 GLY A CA 18
ATOM 19677 C C . GLY A 1 73 ? -3.204 13.170 -6.445 1.00 0.00 73 GLY A C 18
ATOM 19678 O O . GLY A 1 73 ? -2.093 13.081 -6.968 1.00 0.00 73 GLY A O 18
ATOM 19682 N N . LEU A 1 74 ? -4.210 13.843 -6.994 1.00 0.00 74 LEU A N 18
ATOM 19683 C CA . LEU A 1 74 ? -4.062 14.532 -8.272 1.00 0.00 74 LEU A CA 18
ATOM 19684 C C . LEU A 1 74 ? -4.615 15.951 -8.192 1.00 0.00 74 LEU A C 18
ATOM 19685 O O . LEU A 1 74 ? -3.990 16.901 -8.665 1.00 0.00 74 LEU A O 18
ATOM 19701 N N . THR A 1 75 ? -5.792 16.089 -7.588 1.00 0.00 75 THR A N 18
ATOM 19702 C CA . THR A 1 75 ? -6.429 17.392 -7.445 1.00 0.00 75 THR A CA 18
ATOM 19703 C C . THR A 1 75 ? -7.377 17.412 -6.252 1.00 0.00 75 THR A C 18
ATOM 19704 O O . THR A 1 75 ? -8.085 16.440 -5.993 1.00 0.00 75 THR A O 18
ATOM 19715 N N . GLY A 1 76 ? -7.387 18.527 -5.528 1.00 0.00 76 GLY A N 18
ATOM 19716 C CA . GLY A 1 76 ? -8.254 18.653 -4.371 1.00 0.00 76 GLY A CA 18
ATOM 19717 C C . GLY A 1 76 ? -7.727 17.896 -3.168 1.00 0.00 76 GLY A C 18
ATOM 19718 O O . GLY A 1 76 ? -8.402 17.014 -2.636 1.00 0.00 76 GLY A O 18
ATOM 19722 N N . VAL A 1 77 ? -6.518 18.240 -2.737 1.00 0.00 77 VAL A N 18
ATOM 19723 C CA . VAL A 1 77 ? -5.900 17.586 -1.590 1.00 0.00 77 VAL A CA 18
ATOM 19724 C C . VAL A 1 77 ? -5.834 18.526 -0.391 1.00 0.00 77 VAL A C 18
ATOM 19725 O O . VAL A 1 77 ? -5.412 19.675 -0.513 1.00 0.00 77 VAL A O 18
ATOM 19738 N N . GLY A 1 78 ? -6.255 18.029 0.768 1.00 0.00 78 GLY A N 18
ATOM 19739 C CA . GLY A 1 78 ? -6.235 18.838 1.973 1.00 0.00 78 GLY A CA 18
ATOM 19740 C C . GLY A 1 78 ? -7.594 19.423 2.301 1.00 0.00 78 GLY A C 18
ATOM 19741 O O . GLY A 1 78 ? -7.954 20.455 1.738 1.00 0.00 78 GLY A O 18
ATOM 19747 N N . GLY A 1 1 ? -5.179 -15.488 0.789 1.00 0.00 1 GLY A N 19
ATOM 19748 C CA . GLY A 1 1 ? -5.751 -16.814 0.649 1.00 0.00 1 GLY A CA 19
ATOM 19749 C C . GLY A 1 1 ? -5.130 -17.816 1.602 1.00 0.00 1 GLY A C 19
ATOM 19750 O O . GLY A 1 1 ? -3.989 -17.649 2.033 1.00 0.00 1 GLY A O 19
ATOM 19754 N N . SER A 1 2 ? -5.883 -18.860 1.933 1.00 0.00 2 SER A N 19
ATOM 19755 C CA . SER A 1 2 ? -5.402 -19.891 2.846 1.00 0.00 2 SER A CA 19
ATOM 19756 C C . SER A 1 2 ? -4.998 -21.148 2.081 1.00 0.00 2 SER A C 19
ATOM 19757 O O . SER A 1 2 ? -5.516 -21.423 0.999 1.00 0.00 2 SER A O 19
ATOM 19765 N N . SER A 1 3 ? -4.070 -21.908 2.653 1.00 0.00 3 SER A N 19
ATOM 19766 C CA . SER A 1 3 ? -3.593 -23.135 2.025 1.00 0.00 3 SER A CA 19
ATOM 19767 C C . SER A 1 3 ? -3.047 -24.104 3.070 1.00 0.00 3 SER A C 19
ATOM 19768 O O . SER A 1 3 ? -2.466 -23.690 4.072 1.00 0.00 3 SER A O 19
ATOM 19776 N N . GLY A 1 4 ? -3.240 -25.397 2.827 1.00 0.00 4 GLY A N 19
ATOM 19777 C CA . GLY A 1 4 ? -2.762 -26.405 3.755 1.00 0.00 4 GLY A CA 19
ATOM 19778 C C . GLY A 1 4 ? -1.286 -26.254 4.066 1.00 0.00 4 GLY A C 19
ATOM 19779 O O . GLY A 1 4 ? -0.891 -25.362 4.816 1.00 0.00 4 GLY A O 19
ATOM 19783 N N . SER A 1 5 ? -0.469 -27.129 3.489 1.00 0.00 5 SER A N 19
ATOM 19784 C CA . SER A 1 5 ? 0.972 -27.092 3.713 1.00 0.00 5 SER A CA 19
ATOM 19785 C C . SER A 1 5 ? 1.658 -26.194 2.688 1.00 0.00 5 SER A C 19
ATOM 19786 O O . SER A 1 5 ? 2.002 -26.635 1.591 1.00 0.00 5 SER A O 19
ATOM 19794 N N . SER A 1 6 ? 1.854 -24.931 3.055 1.00 0.00 6 SER A N 19
ATOM 19795 C CA . SER A 1 6 ? 2.495 -23.969 2.167 1.00 0.00 6 SER A CA 19
ATOM 19796 C C . SER A 1 6 ? 4.011 -24.140 2.184 1.00 0.00 6 SER A C 19
ATOM 19797 O O . SER A 1 6 ? 4.646 -24.050 3.234 1.00 0.00 6 SER A O 19
ATOM 19805 N N . GLY A 1 7 ? 4.586 -24.388 1.011 1.00 0.00 7 GLY A N 19
ATOM 19806 C CA . GLY A 1 7 ? 6.022 -24.569 0.912 1.00 0.00 7 GLY A CA 19
ATOM 19807 C C . GLY A 1 7 ? 6.783 -23.267 1.067 1.00 0.00 7 GLY A C 19
ATOM 19808 O O . GLY A 1 7 ? 6.313 -22.339 1.727 1.00 0.00 7 GLY A O 19
ATOM 19812 N N . THR A 1 8 ? 7.963 -23.196 0.459 1.00 0.00 8 THR A N 19
ATOM 19813 C CA . THR A 1 8 ? 8.791 -22.000 0.535 1.00 0.00 8 THR A CA 19
ATOM 19814 C C . THR A 1 8 ? 8.545 -21.084 -0.659 1.00 0.00 8 THR A C 19
ATOM 19815 O O . THR A 1 8 ? 9.453 -20.393 -1.120 1.00 0.00 8 THR A O 19
ATOM 19826 N N . GLU A 1 9 ? 7.311 -21.082 -1.153 1.00 0.00 9 GLU A N 19
ATOM 19827 C CA . GLU A 1 9 ? 6.946 -20.250 -2.293 1.00 0.00 9 GLU A CA 19
ATOM 19828 C C . GLU A 1 9 ? 7.157 -18.772 -1.977 1.00 0.00 9 GLU A C 19
ATOM 19829 O O . GLU A 1 9 ? 7.060 -18.353 -0.824 1.00 0.00 9 GLU A O 19
ATOM 19841 N N . GLU A 1 10 ? 7.447 -17.987 -3.011 1.00 0.00 10 GLU A N 19
ATOM 19842 C CA . GLU A 1 10 ? 7.673 -16.557 -2.843 1.00 0.00 10 GLU A CA 19
ATOM 19843 C C . GLU A 1 10 ? 6.350 -15.799 -2.789 1.00 0.00 10 GLU A C 19
ATOM 19844 O O . GLU A 1 10 ? 5.437 -16.065 -3.572 1.00 0.00 10 GLU A O 19
ATOM 19856 N N . HIS A 1 11 ? 6.253 -14.855 -1.858 1.00 0.00 11 HIS A N 19
ATOM 19857 C CA . HIS A 1 11 ? 5.041 -14.058 -1.701 1.00 0.00 11 HIS A CA 19
ATOM 19858 C C . HIS A 1 11 ? 3.797 -14.933 -1.816 1.00 0.00 11 HIS A C 19
ATOM 19859 O O . HIS A 1 11 ? 2.816 -14.555 -2.457 1.00 0.00 11 HIS A O 19
ATOM 19873 N N . VAL A 1 12 ? 3.844 -16.106 -1.190 1.00 0.00 12 VAL A N 19
ATOM 19874 C CA . VAL A 1 12 ? 2.720 -17.034 -1.222 1.00 0.00 12 VAL A CA 19
ATOM 19875 C C . VAL A 1 12 ? 1.627 -16.608 -0.249 1.00 0.00 12 VAL A C 19
ATOM 19876 O O . VAL A 1 12 ? 0.455 -16.933 -0.435 1.00 0.00 12 VAL A O 19
ATOM 19889 N N . GLY A 1 13 ? 2.019 -15.877 0.790 1.00 0.00 13 GLY A N 19
ATOM 19890 C CA . GLY A 1 13 ? 1.060 -15.417 1.777 1.00 0.00 13 GLY A CA 19
ATOM 19891 C C . GLY A 1 13 ? 1.494 -15.729 3.196 1.00 0.00 13 GLY A C 19
ATOM 19892 O O . GLY A 1 13 ? 0.689 -16.173 4.015 1.00 0.00 13 GLY A O 19
ATOM 19896 N N . SER A 1 14 ? 2.770 -15.498 3.487 1.00 0.00 14 SER A N 19
ATOM 19897 C CA . SER A 1 14 ? 3.311 -15.762 4.815 1.00 0.00 14 SER A CA 19
ATOM 19898 C C . SER A 1 14 ? 3.060 -14.582 5.749 1.00 0.00 14 SER A C 19
ATOM 19899 O O . SER A 1 14 ? 3.820 -13.615 5.764 1.00 0.00 14 SER A O 19
ATOM 19907 N N . GLY A 1 15 ? 1.985 -14.670 6.528 1.00 0.00 15 GLY A N 19
ATOM 19908 C CA . GLY A 1 15 ? 1.652 -13.604 7.454 1.00 0.00 15 GLY A CA 19
ATOM 19909 C C . GLY A 1 15 ? 2.008 -12.233 6.913 1.00 0.00 15 GLY A C 19
ATOM 19910 O O . GLY A 1 15 ? 2.687 -11.451 7.581 1.00 0.00 15 GLY A O 19
ATOM 19914 N N . LEU A 1 16 ? 1.552 -11.941 5.701 1.00 0.00 16 LEU A N 19
ATOM 19915 C CA . LEU A 1 16 ? 1.827 -10.655 5.069 1.00 0.00 16 LEU A CA 19
ATOM 19916 C C . LEU A 1 16 ? 0.535 -9.888 4.809 1.00 0.00 16 LEU A C 19
ATOM 19917 O O . LEU A 1 16 ? 0.561 -8.755 4.328 1.00 0.00 16 LEU A O 19
ATOM 19933 N N . GLU A 1 17 ? -0.593 -10.512 5.132 1.00 0.00 17 GLU A N 19
ATOM 19934 C CA . GLU A 1 17 ? -1.895 -9.886 4.934 1.00 0.00 17 GLU A CA 19
ATOM 19935 C C . GLU A 1 17 ? -1.847 -8.404 5.295 1.00 0.00 17 GLU A C 19
ATOM 19936 O O . GLU A 1 17 ? -1.219 -8.013 6.279 1.00 0.00 17 GLU A O 19
ATOM 19948 N N . CYS A 1 18 ? -2.516 -7.584 4.491 1.00 0.00 18 CYS A N 19
ATOM 19949 C CA . CYS A 1 18 ? -2.549 -6.145 4.723 1.00 0.00 18 CYS A CA 19
ATOM 19950 C C . CYS A 1 18 ? -3.044 -5.832 6.132 1.00 0.00 18 CYS A C 19
ATOM 19951 O O . CYS A 1 18 ? -4.088 -6.315 6.572 1.00 0.00 18 CYS A O 19
ATOM 19958 N N . PRO A 1 19 ? -2.278 -5.005 6.858 1.00 0.00 19 PRO A N 19
ATOM 19959 C CA . PRO A 1 19 ? -2.619 -4.608 8.228 1.00 0.00 19 PRO A CA 19
ATOM 19960 C C . PRO A 1 19 ? -3.834 -3.688 8.280 1.00 0.00 19 PRO A C 19
ATOM 19961 O O . PRO A 1 19 ? -4.594 -3.701 9.248 1.00 0.00 19 PRO A O 19
ATOM 19972 N N . VAL A 1 20 ? -4.010 -2.889 7.232 1.00 0.00 20 VAL A N 19
ATOM 19973 C CA . VAL A 1 20 ? -5.134 -1.963 7.158 1.00 0.00 20 VAL A CA 19
ATOM 19974 C C . VAL A 1 20 ? -6.457 -2.684 7.390 1.00 0.00 20 VAL A C 19
ATOM 19975 O O . VAL A 1 20 ? -7.261 -2.275 8.228 1.00 0.00 20 VAL A O 19
ATOM 19988 N N . CYS A 1 21 ? -6.677 -3.761 6.643 1.00 0.00 21 CYS A N 19
ATOM 19989 C CA . CYS A 1 21 ? -7.902 -4.541 6.766 1.00 0.00 21 CYS A CA 19
ATOM 19990 C C . CYS A 1 21 ? -7.636 -5.862 7.482 1.00 0.00 21 CYS A C 19
ATOM 19991 O O . CYS A 1 21 ? -8.546 -6.470 8.046 1.00 0.00 21 CYS A O 19
ATOM 19998 N N . LYS A 1 22 ? -6.383 -6.301 7.454 1.00 0.00 22 LYS A N 19
ATOM 19999 C CA . LYS A 1 22 ? -5.994 -7.549 8.101 1.00 0.00 22 LYS A CA 19
ATOM 20000 C C . LYS A 1 22 ? -6.647 -8.744 7.413 1.00 0.00 22 LYS A C 19
ATOM 20001 O O . LYS A 1 22 ? -7.079 -9.690 8.071 1.00 0.00 22 LYS A O 19
ATOM 20020 N N . GLU A 1 23 ? -6.713 -8.694 6.086 1.00 0.00 23 GLU A N 19
ATOM 20021 C CA . GLU A 1 23 ? -7.313 -9.774 5.311 1.00 0.00 23 GLU A CA 19
ATOM 20022 C C . GLU A 1 23 ? -6.237 -10.657 4.685 1.00 0.00 23 GLU A C 19
ATOM 20023 O O . GLU A 1 23 ? -5.862 -11.688 5.244 1.00 0.00 23 GLU A O 19
ATOM 20035 N N . ASP A 1 24 ? -5.745 -10.245 3.522 1.00 0.00 24 ASP A N 19
ATOM 20036 C CA . ASP A 1 24 ? -4.712 -10.997 2.819 1.00 0.00 24 ASP A CA 19
ATOM 20037 C C . ASP A 1 24 ? -4.391 -10.353 1.474 1.00 0.00 24 ASP A C 19
ATOM 20038 O O . ASP A 1 24 ? -5.109 -9.466 1.012 1.00 0.00 24 ASP A O 19
ATOM 20047 N N . TYR A 1 25 ? -3.309 -10.805 0.850 1.00 0.00 25 TYR A N 19
ATOM 20048 C CA . TYR A 1 25 ? -2.891 -10.271 -0.440 1.00 0.00 25 TYR A CA 19
ATOM 20049 C C . TYR A 1 25 ? -3.304 -11.203 -1.575 1.00 0.00 25 TYR A C 19
ATOM 20050 O O . TYR A 1 25 ? -3.949 -12.226 -1.349 1.00 0.00 25 TYR A O 19
ATOM 20068 N N . ALA A 1 26 ? -2.927 -10.841 -2.797 1.00 0.00 26 ALA A N 19
ATOM 20069 C CA . ALA A 1 26 ? -3.255 -11.644 -3.968 1.00 0.00 26 ALA A CA 19
ATOM 20070 C C . ALA A 1 26 ? -2.355 -11.290 -5.147 1.00 0.00 26 ALA A C 19
ATOM 20071 O O . ALA A 1 26 ? -2.150 -10.115 -5.453 1.00 0.00 26 ALA A O 19
ATOM 20078 N N . LEU A 1 27 ? -1.819 -12.313 -5.804 1.00 0.00 27 LEU A N 19
ATOM 20079 C CA . LEU A 1 27 ? -0.939 -12.109 -6.950 1.00 0.00 27 LEU A CA 19
ATOM 20080 C C . LEU A 1 27 ? -1.420 -10.940 -7.804 1.00 0.00 27 LEU A C 19
ATOM 20081 O O . LEU A 1 27 ? -0.635 -10.075 -8.188 1.00 0.00 27 LEU A O 19
ATOM 20097 N N . GLY A 1 28 ? -2.717 -10.922 -8.097 1.00 0.00 28 GLY A N 19
ATOM 20098 C CA . GLY A 1 28 ? -3.280 -9.854 -8.902 1.00 0.00 28 GLY A CA 19
ATOM 20099 C C . GLY A 1 28 ? -3.507 -8.584 -8.105 1.00 0.00 28 GLY A C 19
ATOM 20100 O O . GLY A 1 28 ? -3.464 -7.484 -8.654 1.00 0.00 28 GLY A O 19
ATOM 20104 N N . GLU A 1 29 ? -3.750 -8.738 -6.807 1.00 0.00 29 GLU A N 19
ATOM 20105 C CA . GLU A 1 29 ? -3.986 -7.594 -5.935 1.00 0.00 29 GLU A CA 19
ATOM 20106 C C . GLU A 1 29 ? -2.767 -6.677 -5.896 1.00 0.00 29 GLU A C 19
ATOM 20107 O O . GLU A 1 29 ? -1.683 -7.086 -5.481 1.00 0.00 29 GLU A O 19
ATOM 20119 N N . SER A 1 30 ? -2.953 -5.436 -6.333 1.00 0.00 30 SER A N 19
ATOM 20120 C CA . SER A 1 30 ? -1.868 -4.462 -6.353 1.00 0.00 30 SER A CA 19
ATOM 20121 C C . SER A 1 30 ? -1.448 -4.087 -4.934 1.00 0.00 30 SER A C 19
ATOM 20122 O O . SER A 1 30 ? -2.150 -3.351 -4.241 1.00 0.00 30 SER A O 19
ATOM 20130 N N . VAL A 1 31 ? -0.297 -4.598 -4.510 1.00 0.00 31 VAL A N 19
ATOM 20131 C CA . VAL A 1 31 ? 0.219 -4.317 -3.175 1.00 0.00 31 VAL A CA 19
ATOM 20132 C C . VAL A 1 31 ? 1.311 -3.255 -3.221 1.00 0.00 31 VAL A C 19
ATOM 20133 O O . VAL A 1 31 ? 2.036 -3.137 -4.208 1.00 0.00 31 VAL A O 19
ATOM 20146 N N . ARG A 1 32 ? 1.423 -2.483 -2.144 1.00 0.00 32 ARG A N 19
ATOM 20147 C CA . ARG A 1 32 ? 2.426 -1.429 -2.061 1.00 0.00 32 ARG A CA 19
ATOM 20148 C C . ARG A 1 32 ? 3.341 -1.642 -0.858 1.00 0.00 32 ARG A C 19
ATOM 20149 O O . ARG A 1 32 ? 2.881 -1.999 0.226 1.00 0.00 32 ARG A O 19
ATOM 20170 N N . GLN A 1 33 ? 4.636 -1.422 -1.059 1.00 0.00 33 GLN A N 19
ATOM 20171 C CA . GLN A 1 33 ? 5.614 -1.592 0.009 1.00 0.00 33 GLN A CA 19
ATOM 20172 C C . GLN A 1 33 ? 6.077 -0.240 0.542 1.00 0.00 33 GLN A C 19
ATOM 20173 O O . GLN A 1 33 ? 6.263 0.709 -0.220 1.00 0.00 33 GLN A O 19
ATOM 20187 N N . LEU A 1 34 ? 6.261 -0.160 1.855 1.00 0.00 34 LEU A N 19
ATOM 20188 C CA . LEU A 1 34 ? 6.703 1.076 2.492 1.00 0.00 34 LEU A CA 19
ATOM 20189 C C . LEU A 1 34 ? 8.201 1.037 2.777 1.00 0.00 34 LEU A C 19
ATOM 20190 O O . LEU A 1 34 ? 8.822 -0.026 2.821 1.00 0.00 34 LEU A O 19
ATOM 20206 N N . PRO A 1 35 ? 8.797 2.222 2.979 1.00 0.00 35 PRO A N 19
ATOM 20207 C CA . PRO A 1 35 ? 10.228 2.349 3.267 1.00 0.00 35 PRO A CA 19
ATOM 20208 C C . PRO A 1 35 ? 10.591 1.820 4.651 1.00 0.00 35 PRO A C 19
ATOM 20209 O O . PRO A 1 35 ? 11.732 1.946 5.096 1.00 0.00 35 PRO A O 19
ATOM 20220 N N . CYS A 1 36 ? 9.612 1.228 5.328 1.00 0.00 36 CYS A N 19
ATOM 20221 C CA . CYS A 1 36 ? 9.827 0.680 6.662 1.00 0.00 36 CYS A CA 19
ATOM 20222 C C . CYS A 1 36 ? 9.725 -0.842 6.647 1.00 0.00 36 CYS A C 19
ATOM 20223 O O . CYS A 1 36 ? 9.678 -1.481 7.697 1.00 0.00 36 CYS A O 19
ATOM 20230 N N . ASN A 1 37 ? 9.690 -1.416 5.449 1.00 0.00 37 ASN A N 19
ATOM 20231 C CA . ASN A 1 37 ? 9.593 -2.863 5.297 1.00 0.00 37 ASN A CA 19
ATOM 20232 C C . ASN A 1 37 ? 8.180 -3.349 5.606 1.00 0.00 37 ASN A C 19
ATOM 20233 O O . ASN A 1 37 ? 7.990 -4.445 6.134 1.00 0.00 37 ASN A O 19
ATOM 20244 N N . HIS A 1 38 ? 7.191 -2.525 5.274 1.00 0.00 38 HIS A N 19
ATOM 20245 C CA . HIS A 1 38 ? 5.794 -2.871 5.514 1.00 0.00 38 HIS A CA 19
ATOM 20246 C C . HIS A 1 38 ? 4.967 -2.708 4.243 1.00 0.00 38 HIS A C 19
ATOM 20247 O O . HIS A 1 38 ? 4.986 -1.653 3.608 1.00 0.00 38 HIS A O 19
ATOM 20261 N N . LEU A 1 39 ? 4.242 -3.759 3.876 1.00 0.00 39 LEU A N 19
ATOM 20262 C CA . LEU A 1 39 ? 3.408 -3.733 2.679 1.00 0.00 39 LEU A CA 19
ATOM 20263 C C . LEU A 1 39 ? 1.959 -3.417 3.033 1.00 0.00 39 LEU A C 19
ATOM 20264 O O . LEU A 1 39 ? 1.527 -3.620 4.167 1.00 0.00 39 LEU A O 19
ATOM 20280 N N . PHE A 1 40 ? 1.211 -2.921 2.053 1.00 0.00 40 PHE A N 19
ATOM 20281 C CA . PHE A 1 40 ? -0.192 -2.578 2.259 1.00 0.00 40 PHE A CA 19
ATOM 20282 C C . PHE A 1 40 ? -0.943 -2.537 0.932 1.00 0.00 40 PHE A C 19
ATOM 20283 O O . PHE A 1 40 ? -0.395 -2.126 -0.092 1.00 0.00 40 PHE A O 19
ATOM 20300 N N . HIS A 1 41 ? -2.201 -2.966 0.957 1.00 0.00 41 HIS A N 19
ATOM 20301 C CA . HIS A 1 41 ? -3.028 -2.979 -0.244 1.00 0.00 41 HIS A CA 19
ATOM 20302 C C . HIS A 1 41 ? -2.987 -1.625 -0.946 1.00 0.00 41 HIS A C 19
ATOM 20303 O O . HIS A 1 41 ? -3.074 -0.578 -0.304 1.00 0.00 41 HIS A O 19
ATOM 20317 N N . ASP A 1 42 ? -2.852 -1.653 -2.268 1.00 0.00 42 ASP A N 19
ATOM 20318 C CA . ASP A 1 42 ? -2.799 -0.429 -3.057 1.00 0.00 42 ASP A CA 19
ATOM 20319 C C . ASP A 1 42 ? -4.108 0.348 -2.945 1.00 0.00 42 ASP A C 19
ATOM 20320 O O . ASP A 1 42 ? -4.228 1.458 -3.462 1.00 0.00 42 ASP A O 19
ATOM 20329 N N . SER A 1 43 ? -5.085 -0.245 -2.267 1.00 0.00 43 SER A N 19
ATOM 20330 C CA . SER A 1 43 ? -6.387 0.388 -2.091 1.00 0.00 43 SER A CA 19
ATOM 20331 C C . SER A 1 43 ? -6.636 0.717 -0.622 1.00 0.00 43 SER A C 19
ATOM 20332 O O . SER A 1 43 ? -7.644 1.334 -0.274 1.00 0.00 43 SER A O 19
ATOM 20340 N N . CYS A 1 44 ? -5.712 0.300 0.237 1.00 0.00 44 CYS A N 19
ATOM 20341 C CA . CYS A 1 44 ? -5.830 0.548 1.668 1.00 0.00 44 CYS A CA 19
ATOM 20342 C C . CYS A 1 44 ? -4.820 1.597 2.124 1.00 0.00 44 CYS A C 19
ATOM 20343 O O . CYS A 1 44 ? -5.090 2.379 3.035 1.00 0.00 44 CYS A O 19
ATOM 20350 N N . ILE A 1 45 ? -3.656 1.607 1.483 1.00 0.00 45 ILE A N 19
ATOM 20351 C CA . ILE A 1 45 ? -2.606 2.560 1.821 1.00 0.00 45 ILE A CA 19
ATOM 20352 C C . ILE A 1 45 ? -2.773 3.860 1.042 1.00 0.00 45 ILE A C 19
ATOM 20353 O O . ILE A 1 45 ? -2.684 4.951 1.606 1.00 0.00 45 ILE A O 19
ATOM 20369 N N . VAL A 1 46 ? -3.017 3.737 -0.259 1.00 0.00 46 VAL A N 19
ATOM 20370 C CA . VAL A 1 46 ? -3.200 4.902 -1.116 1.00 0.00 46 VAL A CA 19
ATOM 20371 C C . VAL A 1 46 ? -4.025 5.976 -0.416 1.00 0.00 46 VAL A C 19
ATOM 20372 O O . VAL A 1 46 ? -3.592 7.116 -0.248 1.00 0.00 46 VAL A O 19
ATOM 20385 N N . PRO A 1 47 ? -5.244 5.605 0.003 1.00 0.00 47 PRO A N 19
ATOM 20386 C CA . PRO A 1 47 ? -6.156 6.522 0.693 1.00 0.00 47 PRO A CA 19
ATOM 20387 C C . PRO A 1 47 ? -5.673 6.873 2.096 1.00 0.00 47 PRO A C 19
ATOM 20388 O O . PRO A 1 47 ? -6.148 7.833 2.704 1.00 0.00 47 PRO A O 19
ATOM 20399 N N . TRP A 1 48 ? -4.727 6.091 2.604 1.00 0.00 48 TRP A N 19
ATOM 20400 C CA . TRP A 1 48 ? -4.180 6.321 3.936 1.00 0.00 48 TRP A CA 19
ATOM 20401 C C . TRP A 1 48 ? -3.100 7.396 3.903 1.00 0.00 48 TRP A C 19
ATOM 20402 O O . TRP A 1 48 ? -3.205 8.417 4.583 1.00 0.00 48 TRP A O 19
ATOM 20423 N N . LEU A 1 49 ? -2.062 7.161 3.108 1.00 0.00 49 LEU A N 19
ATOM 20424 C CA . LEU A 1 49 ? -0.961 8.111 2.986 1.00 0.00 49 LEU A CA 19
ATOM 20425 C C . LEU A 1 49 ? -1.471 9.484 2.562 1.00 0.00 49 LEU A C 19
ATOM 20426 O O . LEU A 1 49 ? -0.893 10.509 2.921 1.00 0.00 49 LEU A O 19
ATOM 20442 N N . GLU A 1 50 ? -2.559 9.496 1.797 1.00 0.00 50 GLU A N 19
ATOM 20443 C CA . GLU A 1 50 ? -3.147 10.744 1.326 1.00 0.00 50 GLU A CA 19
ATOM 20444 C C . GLU A 1 50 ? -3.853 11.477 2.464 1.00 0.00 50 GLU A C 19
ATOM 20445 O O . GLU A 1 50 ? -4.349 12.588 2.285 1.00 0.00 50 GLU A O 19
ATOM 20457 N N . GLN A 1 51 ? -3.892 10.844 3.632 1.00 0.00 51 GLN A N 19
ATOM 20458 C CA . GLN A 1 51 ? -4.538 11.435 4.798 1.00 0.00 51 GLN A CA 19
ATOM 20459 C C . GLN A 1 51 ? -3.538 11.630 5.933 1.00 0.00 51 GLN A C 19
ATOM 20460 O O . GLN A 1 51 ? -3.536 12.665 6.602 1.00 0.00 51 GLN A O 19
ATOM 20474 N N . HIS A 1 52 ? -2.689 10.630 6.146 1.00 0.00 52 HIS A N 19
ATOM 20475 C CA . HIS A 1 52 ? -1.684 10.692 7.201 1.00 0.00 52 HIS A CA 19
ATOM 20476 C C . HIS A 1 52 ? -0.282 10.807 6.609 1.00 0.00 52 HIS A C 19
ATOM 20477 O O . HIS A 1 52 ? 0.599 11.438 7.194 1.00 0.00 52 HIS A O 19
ATOM 20491 N N . ASP A 1 53 ? -0.083 10.195 5.447 1.00 0.00 53 ASP A N 19
ATOM 20492 C CA . ASP A 1 53 ? 1.211 10.229 4.776 1.00 0.00 53 ASP A CA 19
ATOM 20493 C C . ASP A 1 53 ? 2.264 9.481 5.588 1.00 0.00 53 ASP A C 19
ATOM 20494 O O . ASP A 1 53 ? 3.427 9.883 5.635 1.00 0.00 53 ASP A O 19
ATOM 20503 N N . SER A 1 54 ? 1.848 8.392 6.227 1.00 0.00 54 SER A N 19
ATOM 20504 C CA . SER A 1 54 ? 2.754 7.591 7.041 1.00 0.00 54 SER A CA 19
ATOM 20505 C C . SER A 1 54 ? 2.291 6.138 7.100 1.00 0.00 54 SER A C 19
ATOM 20506 O O . SER A 1 54 ? 1.276 5.774 6.506 1.00 0.00 54 SER A O 19
ATOM 20514 N N . CYS A 1 55 ? 3.042 5.313 7.821 1.00 0.00 55 CYS A N 19
ATOM 20515 C CA . CYS A 1 55 ? 2.711 3.900 7.959 1.00 0.00 55 CYS A CA 19
ATOM 20516 C C . CYS A 1 55 ? 1.671 3.689 9.056 1.00 0.00 55 CYS A C 19
ATOM 20517 O O . CYS A 1 55 ? 1.857 4.087 10.206 1.00 0.00 55 CYS A O 19
ATOM 20524 N N . PRO A 1 56 ? 0.550 3.048 8.693 1.00 0.00 56 PRO A N 19
ATOM 20525 C CA . PRO A 1 56 ? -0.541 2.769 9.632 1.00 0.00 56 PRO A CA 19
ATOM 20526 C C . PRO A 1 56 ? -0.159 1.719 10.669 1.00 0.00 56 PRO A C 19
ATOM 20527 O O . PRO A 1 56 ? -0.986 1.304 11.480 1.00 0.00 56 PRO A O 19
ATOM 20538 N N . VAL A 1 57 ? 1.100 1.293 10.637 1.00 0.00 57 VAL A N 19
ATOM 20539 C CA . VAL A 1 57 ? 1.592 0.291 11.576 1.00 0.00 57 VAL A CA 19
ATOM 20540 C C . VAL A 1 57 ? 2.644 0.882 12.508 1.00 0.00 57 VAL A C 19
ATOM 20541 O O . VAL A 1 57 ? 2.455 0.931 13.723 1.00 0.00 57 VAL A O 19
ATOM 20554 N N . CYS A 1 58 ? 3.754 1.330 11.930 1.00 0.00 58 CYS A N 19
ATOM 20555 C CA . CYS A 1 58 ? 4.837 1.918 12.707 1.00 0.00 58 CYS A CA 19
ATOM 20556 C C . CYS A 1 58 ? 4.896 3.429 12.502 1.00 0.00 58 CYS A C 19
ATOM 20557 O O . CYS A 1 58 ? 5.570 4.141 13.247 1.00 0.00 58 CYS A O 19
ATOM 20564 N N . ARG A 1 59 ? 4.186 3.912 11.488 1.00 0.00 59 ARG A N 19
ATOM 20565 C CA . ARG A 1 59 ? 4.157 5.337 11.185 1.00 0.00 59 ARG A CA 19
ATOM 20566 C C . ARG A 1 59 ? 5.555 5.850 10.851 1.00 0.00 59 ARG A C 19
ATOM 20567 O O . ARG A 1 59 ? 5.917 6.973 11.201 1.00 0.00 59 ARG A O 19
ATOM 20588 N N . LYS A 1 60 ? 6.338 5.018 10.171 1.00 0.00 60 LYS A N 19
ATOM 20589 C CA . LYS A 1 60 ? 7.696 5.386 9.788 1.00 0.00 60 LYS A CA 19
ATOM 20590 C C . LYS A 1 60 ? 7.690 6.581 8.841 1.00 0.00 60 LYS A C 19
ATOM 20591 O O . LYS A 1 60 ? 7.308 6.460 7.677 1.00 0.00 60 LYS A O 19
ATOM 20610 N N . SER A 1 61 ? 8.116 7.734 9.347 1.00 0.00 61 SER A N 19
ATOM 20611 C CA . SER A 1 61 ? 8.157 8.952 8.546 1.00 0.00 61 SER A CA 19
ATOM 20612 C C . SER A 1 61 ? 8.484 8.633 7.090 1.00 0.00 61 SER A C 19
ATOM 20613 O O . SER A 1 61 ? 9.539 8.075 6.785 1.00 0.00 61 SER A O 19
ATOM 20621 N N . LEU A 1 62 ? 7.571 8.992 6.194 1.00 0.00 62 LEU A N 19
ATOM 20622 C CA . LEU A 1 62 ? 7.759 8.746 4.769 1.00 0.00 62 LEU A CA 19
ATOM 20623 C C . LEU A 1 62 ? 8.177 10.022 4.046 1.00 0.00 62 LEU A C 19
ATOM 20624 O O . LEU A 1 62 ? 8.494 10.000 2.856 1.00 0.00 62 LEU A O 19
ATOM 20640 N N . THR A 1 63 ? 8.178 11.135 4.774 1.00 0.00 63 THR A N 19
ATOM 20641 C CA . THR A 1 63 ? 8.558 12.421 4.203 1.00 0.00 63 THR A CA 19
ATOM 20642 C C . THR A 1 63 ? 9.792 12.987 4.896 1.00 0.00 63 THR A C 19
ATOM 20643 O O . THR A 1 63 ? 10.752 13.393 4.242 1.00 0.00 63 THR A O 19
ATOM 20654 N N . GLY A 1 64 ? 9.761 13.011 6.225 1.00 0.00 64 GLY A N 19
ATOM 20655 C CA . GLY A 1 64 ? 10.884 13.528 6.984 1.00 0.00 64 GLY A CA 19
ATOM 20656 C C . GLY A 1 64 ? 10.958 15.042 6.951 1.00 0.00 64 GLY A C 19
ATOM 20657 O O . GLY A 1 64 ? 9.989 15.724 7.283 1.00 0.00 64 GLY A O 19
ATOM 20661 N N . GLN A 1 65 ? 12.111 15.568 6.550 1.00 0.00 65 GLN A N 19
ATOM 20662 C CA . GLN A 1 65 ? 12.307 17.011 6.478 1.00 0.00 65 GLN A CA 19
ATOM 20663 C C . GLN A 1 65 ? 12.973 17.404 5.163 1.00 0.00 65 GLN A C 19
ATOM 20664 O O . GLN A 1 65 ? 12.521 18.319 4.476 1.00 0.00 65 GLN A O 19
ATOM 20678 N N . ASN A 1 66 ? 14.051 16.706 4.820 1.00 0.00 66 ASN A N 19
ATOM 20679 C CA . ASN A 1 66 ? 14.780 16.983 3.588 1.00 0.00 66 ASN A CA 19
ATOM 20680 C C . ASN A 1 66 ? 14.841 15.743 2.701 1.00 0.00 66 ASN A C 19
ATOM 20681 O O . ASN A 1 66 ? 14.693 15.829 1.481 1.00 0.00 66 ASN A O 19
ATOM 20692 N N . THR A 1 67 ? 15.060 14.588 3.322 1.00 0.00 67 THR A N 19
ATOM 20693 C CA . THR A 1 67 ? 15.142 13.330 2.591 1.00 0.00 67 THR A CA 19
ATOM 20694 C C . THR A 1 67 ? 14.183 13.320 1.406 1.00 0.00 67 THR A C 19
ATOM 20695 O O . THR A 1 67 ? 14.490 12.762 0.353 1.00 0.00 67 THR A O 19
ATOM 20706 N N . ALA A 1 68 ? 13.022 13.941 1.585 1.00 0.00 68 ALA A N 19
ATOM 20707 C CA . ALA A 1 68 ? 12.020 14.006 0.528 1.00 0.00 68 ALA A CA 19
ATOM 20708 C C . ALA A 1 68 ? 10.891 14.961 0.901 1.00 0.00 68 ALA A C 19
ATOM 20709 O O . ALA A 1 68 ? 10.592 15.158 2.079 1.00 0.00 68 ALA A O 19
ATOM 20716 N N . THR A 1 69 ? 10.265 15.554 -0.112 1.00 0.00 69 THR A N 19
ATOM 20717 C CA . THR A 1 69 ? 9.170 16.489 0.110 1.00 0.00 69 THR A CA 19
ATOM 20718 C C . THR A 1 69 ? 8.004 16.203 -0.830 1.00 0.00 69 THR A C 19
ATOM 20719 O O . THR A 1 69 ? 7.883 16.818 -1.889 1.00 0.00 69 THR A O 19
ATOM 20730 N N . ASN A 1 70 ? 7.147 15.267 -0.434 1.00 0.00 70 ASN A N 19
ATOM 20731 C CA . ASN A 1 70 ? 5.990 14.900 -1.242 1.00 0.00 70 ASN A CA 19
ATOM 20732 C C . ASN A 1 70 ? 4.730 14.828 -0.385 1.00 0.00 70 ASN A C 19
ATOM 20733 O O . ASN A 1 70 ? 4.462 13.832 0.288 1.00 0.00 70 ASN A O 19
ATOM 20744 N N . PRO A 1 71 ? 3.935 15.908 -0.410 1.00 0.00 71 PRO A N 19
ATOM 20745 C CA . PRO A 1 71 ? 2.689 15.992 0.357 1.00 0.00 71 PRO A CA 19
ATOM 20746 C C . PRO A 1 71 ? 1.609 15.064 -0.187 1.00 0.00 71 PRO A C 19
ATOM 20747 O O . PRO A 1 71 ? 1.637 14.653 -1.348 1.00 0.00 71 PRO A O 19
ATOM 20758 N N . PRO A 1 72 ? 0.632 14.724 0.667 1.00 0.00 72 PRO A N 19
ATOM 20759 C CA . PRO A 1 72 ? -0.476 13.841 0.293 1.00 0.00 72 PRO A CA 19
ATOM 20760 C C . PRO A 1 72 ? -1.435 14.501 -0.693 1.00 0.00 72 PRO A C 19
ATOM 20761 O O . PRO A 1 72 ? -2.416 13.894 -1.120 1.00 0.00 72 PRO A O 19
ATOM 20772 N N . GLY A 1 73 ? -1.143 15.748 -1.051 1.00 0.00 73 GLY A N 19
ATOM 20773 C CA . GLY A 1 73 ? -1.989 16.468 -1.985 1.00 0.00 73 GLY A CA 19
ATOM 20774 C C . GLY A 1 73 ? -2.074 17.948 -1.667 1.00 0.00 73 GLY A C 19
ATOM 20775 O O . GLY A 1 73 ? -2.403 18.331 -0.543 1.00 0.00 73 GLY A O 19
ATOM 20779 N N . LEU A 1 74 ? -1.775 18.782 -2.657 1.00 0.00 74 LEU A N 19
ATOM 20780 C CA . LEU A 1 74 ? -1.818 20.229 -2.477 1.00 0.00 74 LEU A CA 19
ATOM 20781 C C . LEU A 1 74 ? -3.249 20.709 -2.257 1.00 0.00 74 LEU A C 19
ATOM 20782 O O . LEU A 1 74 ? -3.489 21.663 -1.517 1.00 0.00 74 LEU A O 19
ATOM 20798 N N . THR A 1 75 ? -4.198 20.038 -2.903 1.00 0.00 75 THR A N 19
ATOM 20799 C CA . THR A 1 75 ? -5.606 20.395 -2.777 1.00 0.00 75 THR A CA 19
ATOM 20800 C C . THR A 1 75 ? -6.502 19.181 -2.994 1.00 0.00 75 THR A C 19
ATOM 20801 O O . THR A 1 75 ? -6.147 18.258 -3.726 1.00 0.00 75 THR A O 19
ATOM 20812 N N . GLY A 1 76 ? -7.667 19.189 -2.353 1.00 0.00 76 GLY A N 19
ATOM 20813 C CA . GLY A 1 76 ? -8.596 18.083 -2.490 1.00 0.00 76 GLY A CA 19
ATOM 20814 C C . GLY A 1 76 ? -9.188 17.654 -1.162 1.00 0.00 76 GLY A C 19
ATOM 20815 O O . GLY A 1 76 ? -10.220 18.174 -0.737 1.00 0.00 76 GLY A O 19
ATOM 20819 N N . VAL A 1 77 ? -8.534 16.702 -0.504 1.00 0.00 77 VAL A N 19
ATOM 20820 C CA . VAL A 1 77 ? -9.001 16.203 0.784 1.00 0.00 77 VAL A CA 19
ATOM 20821 C C . VAL A 1 77 ? -9.012 17.311 1.831 1.00 0.00 77 VAL A C 19
ATOM 20822 O O . VAL A 1 77 ? -8.155 18.194 1.825 1.00 0.00 77 VAL A O 19
ATOM 20835 N N . GLY A 1 78 ? -9.989 17.258 2.731 1.00 0.00 78 GLY A N 19
ATOM 20836 C CA . GLY A 1 78 ? -10.093 18.263 3.774 1.00 0.00 78 GLY A CA 19
ATOM 20837 C C . GLY A 1 78 ? -10.694 19.560 3.271 1.00 0.00 78 GLY A C 19
ATOM 20838 O O . GLY A 1 78 ? -11.597 19.518 2.437 1.00 0.00 78 GLY A O 19
ATOM 20844 N N . GLY A 1 1 ? 2.470 -32.583 7.331 1.00 0.00 1 GLY A N 20
ATOM 20845 C CA . GLY A 1 1 ? 2.895 -32.345 5.964 1.00 0.00 1 GLY A CA 20
ATOM 20846 C C . GLY A 1 1 ? 4.044 -33.242 5.550 1.00 0.00 1 GLY A C 20
ATOM 20847 O O . GLY A 1 1 ? 4.752 -33.786 6.397 1.00 0.00 1 GLY A O 20
ATOM 20851 N N . SER A 1 2 ? 4.230 -33.398 4.243 1.00 0.00 2 SER A N 20
ATOM 20852 C CA . SER A 1 2 ? 5.299 -34.240 3.718 1.00 0.00 2 SER A CA 20
ATOM 20853 C C . SER A 1 2 ? 6.626 -33.921 4.399 1.00 0.00 2 SER A C 20
ATOM 20854 O O . SER A 1 2 ? 7.103 -32.787 4.353 1.00 0.00 2 SER A O 20
ATOM 20862 N N . SER A 1 3 ? 7.217 -34.930 5.031 1.00 0.00 3 SER A N 20
ATOM 20863 C CA . SER A 1 3 ? 8.487 -34.758 5.726 1.00 0.00 3 SER A CA 20
ATOM 20864 C C . SER A 1 3 ? 9.658 -34.863 4.752 1.00 0.00 3 SER A C 20
ATOM 20865 O O . SER A 1 3 ? 9.863 -35.899 4.121 1.00 0.00 3 SER A O 20
ATOM 20873 N N . GLY A 1 4 ? 10.423 -33.782 4.637 1.00 0.00 4 GLY A N 20
ATOM 20874 C CA . GLY A 1 4 ? 11.563 -33.772 3.739 1.00 0.00 4 GLY A CA 20
ATOM 20875 C C . GLY A 1 4 ? 11.990 -32.368 3.359 1.00 0.00 4 GLY A C 20
ATOM 20876 O O . GLY A 1 4 ? 11.940 -31.453 4.182 1.00 0.00 4 GLY A O 20
ATOM 20880 N N . SER A 1 5 ? 12.412 -32.197 2.111 1.00 0.00 5 SER A N 20
ATOM 20881 C CA . SER A 1 5 ? 12.854 -30.895 1.625 1.00 0.00 5 SER A CA 20
ATOM 20882 C C . SER A 1 5 ? 12.022 -29.774 2.240 1.00 0.00 5 SER A C 20
ATOM 20883 O O . SER A 1 5 ? 10.802 -29.886 2.359 1.00 0.00 5 SER A O 20
ATOM 20891 N N . SER A 1 6 ? 12.692 -28.694 2.629 1.00 0.00 6 SER A N 20
ATOM 20892 C CA . SER A 1 6 ? 12.016 -27.553 3.236 1.00 0.00 6 SER A CA 20
ATOM 20893 C C . SER A 1 6 ? 12.556 -26.241 2.675 1.00 0.00 6 SER A C 20
ATOM 20894 O O . SER A 1 6 ? 13.699 -25.867 2.933 1.00 0.00 6 SER A O 20
ATOM 20902 N N . GLY A 1 7 ? 11.723 -25.545 1.907 1.00 0.00 7 GLY A N 20
ATOM 20903 C CA . GLY A 1 7 ? 12.134 -24.283 1.321 1.00 0.00 7 GLY A CA 20
ATOM 20904 C C . GLY A 1 7 ? 11.224 -23.137 1.717 1.00 0.00 7 GLY A C 20
ATOM 20905 O O . GLY A 1 7 ? 10.669 -23.125 2.817 1.00 0.00 7 GLY A O 20
ATOM 20909 N N . THR A 1 8 ? 11.070 -22.168 0.820 1.00 0.00 8 THR A N 20
ATOM 20910 C CA . THR A 1 8 ? 10.224 -21.011 1.082 1.00 0.00 8 THR A CA 20
ATOM 20911 C C . THR A 1 8 ? 10.040 -20.168 -0.175 1.00 0.00 8 THR A C 20
ATOM 20912 O O . THR A 1 8 ? 11.008 -19.657 -0.737 1.00 0.00 8 THR A O 20
ATOM 20923 N N . GLU A 1 9 ? 8.792 -20.027 -0.611 1.00 0.00 9 GLU A N 20
ATOM 20924 C CA . GLU A 1 9 ? 8.483 -19.245 -1.802 1.00 0.00 9 GLU A CA 20
ATOM 20925 C C . GLU A 1 9 ? 8.515 -17.751 -1.495 1.00 0.00 9 GLU A C 20
ATOM 20926 O O . GLU A 1 9 ? 8.517 -17.345 -0.334 1.00 0.00 9 GLU A O 20
ATOM 20938 N N . GLU A 1 10 ? 8.539 -16.937 -2.547 1.00 0.00 10 GLU A N 20
ATOM 20939 C CA . GLU A 1 10 ? 8.572 -15.488 -2.390 1.00 0.00 10 GLU A CA 20
ATOM 20940 C C . GLU A 1 10 ? 7.179 -14.890 -2.564 1.00 0.00 10 GLU A C 20
ATOM 20941 O O . GLU A 1 10 ? 6.480 -15.189 -3.533 1.00 0.00 10 GLU A O 20
ATOM 20953 N N . HIS A 1 11 ? 6.782 -14.044 -1.619 1.00 0.00 11 HIS A N 20
ATOM 20954 C CA . HIS A 1 11 ? 5.472 -13.403 -1.668 1.00 0.00 11 HIS A CA 20
ATOM 20955 C C . HIS A 1 11 ? 4.372 -14.433 -1.907 1.00 0.00 11 HIS A C 20
ATOM 20956 O O . HIS A 1 11 ? 3.451 -14.203 -2.691 1.00 0.00 11 HIS A O 20
ATOM 20970 N N . VAL A 1 12 ? 4.475 -15.570 -1.225 1.00 0.00 12 VAL A N 20
ATOM 20971 C CA . VAL A 1 12 ? 3.489 -16.635 -1.363 1.00 0.00 12 VAL A CA 20
ATOM 20972 C C . VAL A 1 12 ? 2.279 -16.383 -0.469 1.00 0.00 12 VAL A C 20
ATOM 20973 O O . VAL A 1 12 ? 1.177 -16.849 -0.753 1.00 0.00 12 VAL A O 20
ATOM 20986 N N . GLY A 1 13 ? 2.494 -15.642 0.613 1.00 0.00 13 GLY A N 20
ATOM 20987 C CA . GLY A 1 13 ? 1.413 -15.340 1.533 1.00 0.00 13 GLY A CA 20
ATOM 20988 C C . GLY A 1 13 ? 1.739 -15.733 2.960 1.00 0.00 13 GLY A C 20
ATOM 20989 O O . GLY A 1 13 ? 0.906 -16.311 3.658 1.00 0.00 13 GLY A O 20
ATOM 20993 N N . SER A 1 14 ? 2.955 -15.420 3.396 1.00 0.00 14 SER A N 20
ATOM 20994 C CA . SER A 1 14 ? 3.391 -15.749 4.748 1.00 0.00 14 SER A CA 20
ATOM 20995 C C . SER A 1 14 ? 3.108 -14.595 5.705 1.00 0.00 14 SER A C 20
ATOM 20996 O O . SER A 1 14 ? 3.859 -13.622 5.762 1.00 0.00 14 SER A O 20
ATOM 21004 N N . GLY A 1 15 ? 2.018 -14.712 6.457 1.00 0.00 15 GLY A N 20
ATOM 21005 C CA . GLY A 1 15 ? 1.654 -13.673 7.403 1.00 0.00 15 GLY A CA 20
ATOM 21006 C C . GLY A 1 15 ? 2.017 -12.287 6.909 1.00 0.00 15 GLY A C 20
ATOM 21007 O O . GLY A 1 15 ? 2.649 -11.510 7.626 1.00 0.00 15 GLY A O 20
ATOM 21011 N N . LEU A 1 16 ? 1.618 -11.975 5.681 1.00 0.00 16 LEU A N 20
ATOM 21012 C CA . LEU A 1 16 ? 1.906 -10.672 5.090 1.00 0.00 16 LEU A CA 20
ATOM 21013 C C . LEU A 1 16 ? 0.619 -9.901 4.817 1.00 0.00 16 LEU A C 20
ATOM 21014 O O . LEU A 1 16 ? 0.655 -8.756 4.367 1.00 0.00 16 LEU A O 20
ATOM 21030 N N . GLU A 1 17 ? -0.515 -10.536 5.094 1.00 0.00 17 GLU A N 20
ATOM 21031 C CA . GLU A 1 17 ? -1.814 -9.908 4.879 1.00 0.00 17 GLU A CA 20
ATOM 21032 C C . GLU A 1 17 ? -1.766 -8.424 5.233 1.00 0.00 17 GLU A C 20
ATOM 21033 O O . GLU A 1 17 ? -1.115 -8.026 6.200 1.00 0.00 17 GLU A O 20
ATOM 21045 N N . CYS A 1 18 ? -2.459 -7.611 4.443 1.00 0.00 18 CYS A N 20
ATOM 21046 C CA . CYS A 1 18 ? -2.495 -6.171 4.670 1.00 0.00 18 CYS A CA 20
ATOM 21047 C C . CYS A 1 18 ? -3.000 -5.855 6.076 1.00 0.00 18 CYS A C 20
ATOM 21048 O O . CYS A 1 18 ? -4.047 -6.336 6.509 1.00 0.00 18 CYS A O 20
ATOM 21055 N N . PRO A 1 19 ? -2.238 -5.026 6.805 1.00 0.00 19 PRO A N 20
ATOM 21056 C CA . PRO A 1 19 ? -2.588 -4.626 8.171 1.00 0.00 19 PRO A CA 20
ATOM 21057 C C . PRO A 1 19 ? -3.802 -3.705 8.213 1.00 0.00 19 PRO A C 20
ATOM 21058 O O . PRO A 1 19 ? -4.578 -3.727 9.168 1.00 0.00 19 PRO A O 20
ATOM 21069 N N . VAL A 1 20 ? -3.961 -2.896 7.170 1.00 0.00 20 VAL A N 20
ATOM 21070 C CA . VAL A 1 20 ? -5.082 -1.967 7.087 1.00 0.00 20 VAL A CA 20
ATOM 21071 C C . VAL A 1 20 ? -6.407 -2.684 7.321 1.00 0.00 20 VAL A C 20
ATOM 21072 O O . VAL A 1 20 ? -7.223 -2.254 8.137 1.00 0.00 20 VAL A O 20
ATOM 21085 N N . CYS A 1 21 ? -6.616 -3.781 6.600 1.00 0.00 21 CYS A N 20
ATOM 21086 C CA . CYS A 1 21 ? -7.842 -4.559 6.728 1.00 0.00 21 CYS A CA 20
ATOM 21087 C C . CYS A 1 21 ? -7.574 -5.884 7.436 1.00 0.00 21 CYS A C 20
ATOM 21088 O O . CYS A 1 21 ? -8.485 -6.503 7.985 1.00 0.00 21 CYS A O 20
ATOM 21095 N N . LYS A 1 22 ? -6.317 -6.313 7.419 1.00 0.00 22 LYS A N 20
ATOM 21096 C CA . LYS A 1 22 ? -5.926 -7.563 8.060 1.00 0.00 22 LYS A CA 20
ATOM 21097 C C . LYS A 1 22 ? -6.573 -8.757 7.365 1.00 0.00 22 LYS A C 20
ATOM 21098 O O . LYS A 1 22 ? -6.998 -9.710 8.016 1.00 0.00 22 LYS A O 20
ATOM 21117 N N . GLU A 1 23 ? -6.644 -8.696 6.039 1.00 0.00 23 GLU A N 20
ATOM 21118 C CA . GLU A 1 23 ? -7.240 -9.773 5.256 1.00 0.00 23 GLU A CA 20
ATOM 21119 C C . GLU A 1 23 ? -6.160 -10.648 4.625 1.00 0.00 23 GLU A C 20
ATOM 21120 O O . GLU A 1 23 ? -5.780 -11.680 5.178 1.00 0.00 23 GLU A O 20
ATOM 21132 N N . ASP A 1 24 ? -5.671 -10.227 3.463 1.00 0.00 24 ASP A N 20
ATOM 21133 C CA . ASP A 1 24 ? -4.636 -10.971 2.755 1.00 0.00 24 ASP A CA 20
ATOM 21134 C C . ASP A 1 24 ? -4.315 -10.315 1.416 1.00 0.00 24 ASP A C 20
ATOM 21135 O O . ASP A 1 24 ? -4.996 -9.382 0.991 1.00 0.00 24 ASP A O 20
ATOM 21144 N N . TYR A 1 25 ? -3.273 -10.809 0.756 1.00 0.00 25 TYR A N 20
ATOM 21145 C CA . TYR A 1 25 ? -2.860 -10.268 -0.534 1.00 0.00 25 TYR A CA 20
ATOM 21146 C C . TYR A 1 25 ? -3.302 -11.181 -1.674 1.00 0.00 25 TYR A C 20
ATOM 21147 O O . TYR A 1 25 ? -3.986 -12.180 -1.454 1.00 0.00 25 TYR A O 20
ATOM 21165 N N . ALA A 1 26 ? -2.904 -10.830 -2.892 1.00 0.00 26 ALA A N 20
ATOM 21166 C CA . ALA A 1 26 ? -3.255 -11.618 -4.067 1.00 0.00 26 ALA A CA 20
ATOM 21167 C C . ALA A 1 26 ? -2.437 -11.188 -5.281 1.00 0.00 26 ALA A C 20
ATOM 21168 O O . ALA A 1 26 ? -2.344 -10.000 -5.591 1.00 0.00 26 ALA A O 20
ATOM 21175 N N . LEU A 1 27 ? -1.845 -12.162 -5.963 1.00 0.00 27 LEU A N 20
ATOM 21176 C CA . LEU A 1 27 ? -1.034 -11.885 -7.144 1.00 0.00 27 LEU A CA 20
ATOM 21177 C C . LEU A 1 27 ? -1.609 -10.716 -7.937 1.00 0.00 27 LEU A C 20
ATOM 21178 O O . LEU A 1 27 ? -0.892 -9.781 -8.292 1.00 0.00 27 LEU A O 20
ATOM 21194 N N . GLY A 1 28 ? -2.908 -10.776 -8.211 1.00 0.00 28 GLY A N 20
ATOM 21195 C CA . GLY A 1 28 ? -3.558 -9.715 -8.959 1.00 0.00 28 GLY A CA 20
ATOM 21196 C C . GLY A 1 28 ? -3.719 -8.446 -8.146 1.00 0.00 28 GLY A C 20
ATOM 21197 O O . GLY A 1 28 ? -3.676 -7.343 -8.690 1.00 0.00 28 GLY A O 20
ATOM 21201 N N . GLU A 1 29 ? -3.906 -8.603 -6.839 1.00 0.00 29 GLU A N 20
ATOM 21202 C CA . GLU A 1 29 ? -4.076 -7.459 -5.950 1.00 0.00 29 GLU A CA 20
ATOM 21203 C C . GLU A 1 29 ? -2.830 -6.578 -5.953 1.00 0.00 29 GLU A C 20
ATOM 21204 O O . GLU A 1 29 ? -1.728 -7.041 -5.659 1.00 0.00 29 GLU A O 20
ATOM 21216 N N . SER A 1 30 ? -3.014 -5.305 -6.287 1.00 0.00 30 SER A N 20
ATOM 21217 C CA . SER A 1 30 ? -1.905 -4.359 -6.332 1.00 0.00 30 SER A CA 20
ATOM 21218 C C . SER A 1 30 ? -1.449 -3.988 -4.924 1.00 0.00 30 SER A C 20
ATOM 21219 O O . SER A 1 30 ? -2.081 -3.175 -4.249 1.00 0.00 30 SER A O 20
ATOM 21227 N N . VAL A 1 31 ? -0.348 -4.591 -4.488 1.00 0.00 31 VAL A N 20
ATOM 21228 C CA . VAL A 1 31 ? 0.195 -4.324 -3.161 1.00 0.00 31 VAL A CA 20
ATOM 21229 C C . VAL A 1 31 ? 1.295 -3.270 -3.218 1.00 0.00 31 VAL A C 20
ATOM 21230 O O . VAL A 1 31 ? 2.012 -3.161 -4.213 1.00 0.00 31 VAL A O 20
ATOM 21243 N N . ARG A 1 32 ? 1.422 -2.497 -2.145 1.00 0.00 32 ARG A N 20
ATOM 21244 C CA . ARG A 1 32 ? 2.434 -1.450 -2.074 1.00 0.00 32 ARG A CA 20
ATOM 21245 C C . ARG A 1 32 ? 3.350 -1.661 -0.871 1.00 0.00 32 ARG A C 20
ATOM 21246 O O . ARG A 1 32 ? 2.886 -1.966 0.227 1.00 0.00 32 ARG A O 20
ATOM 21267 N N . GLN A 1 33 ? 4.650 -1.496 -1.088 1.00 0.00 33 GLN A N 20
ATOM 21268 C CA . GLN A 1 33 ? 5.630 -1.670 -0.022 1.00 0.00 33 GLN A CA 20
ATOM 21269 C C . GLN A 1 33 ? 6.116 -0.320 0.495 1.00 0.00 33 GLN A C 20
ATOM 21270 O O . GLN A 1 33 ? 6.326 0.615 -0.279 1.00 0.00 33 GLN A O 20
ATOM 21284 N N . LEU A 1 34 ? 6.294 -0.225 1.808 1.00 0.00 34 LEU A N 20
ATOM 21285 C CA . LEU A 1 34 ? 6.755 1.012 2.431 1.00 0.00 34 LEU A CA 20
ATOM 21286 C C . LEU A 1 34 ? 8.253 0.954 2.711 1.00 0.00 34 LEU A C 20
ATOM 21287 O O . LEU A 1 34 ? 8.860 -0.117 2.761 1.00 0.00 34 LEU A O 20
ATOM 21303 N N . PRO A 1 35 ? 8.866 2.132 2.902 1.00 0.00 35 PRO A N 20
ATOM 21304 C CA . PRO A 1 35 ? 10.300 2.241 3.184 1.00 0.00 35 PRO A CA 20
ATOM 21305 C C . PRO A 1 35 ? 10.660 1.719 4.571 1.00 0.00 35 PRO A C 20
ATOM 21306 O O . PRO A 1 35 ? 11.801 1.845 5.017 1.00 0.00 35 PRO A O 20
ATOM 21317 N N . CYS A 1 36 ? 9.680 1.130 5.249 1.00 0.00 36 CYS A N 20
ATOM 21318 C CA . CYS A 1 36 ? 9.893 0.587 6.585 1.00 0.00 36 CYS A CA 20
ATOM 21319 C C . CYS A 1 36 ? 9.754 -0.932 6.583 1.00 0.00 36 CYS A C 20
ATOM 21320 O O . CYS A 1 36 ? 9.684 -1.560 7.639 1.00 0.00 36 CYS A O 20
ATOM 21327 N N . ASN A 1 37 ? 9.716 -1.516 5.390 1.00 0.00 37 ASN A N 20
ATOM 21328 C CA . ASN A 1 37 ? 9.586 -2.962 5.250 1.00 0.00 37 ASN A CA 20
ATOM 21329 C C . ASN A 1 37 ? 8.160 -3.412 5.556 1.00 0.00 37 ASN A C 20
ATOM 21330 O O . ASN A 1 37 ? 7.936 -4.535 6.009 1.00 0.00 37 ASN A O 20
ATOM 21341 N N . HIS A 1 38 ? 7.200 -2.528 5.306 1.00 0.00 38 HIS A N 20
ATOM 21342 C CA . HIS A 1 38 ? 5.795 -2.834 5.553 1.00 0.00 38 HIS A CA 20
ATOM 21343 C C . HIS A 1 38 ? 4.974 -2.688 4.276 1.00 0.00 38 HIS A C 20
ATOM 21344 O O . HIS A 1 38 ? 5.000 -1.642 3.625 1.00 0.00 38 HIS A O 20
ATOM 21358 N N . LEU A 1 39 ? 4.248 -3.742 3.922 1.00 0.00 39 LEU A N 20
ATOM 21359 C CA . LEU A 1 39 ? 3.419 -3.732 2.721 1.00 0.00 39 LEU A CA 20
ATOM 21360 C C . LEU A 1 39 ? 1.973 -3.386 3.060 1.00 0.00 39 LEU A C 20
ATOM 21361 O O . LEU A 1 39 ? 1.538 -3.539 4.202 1.00 0.00 39 LEU A O 20
ATOM 21377 N N . PHE A 1 40 ? 1.231 -2.920 2.061 1.00 0.00 40 PHE A N 20
ATOM 21378 C CA . PHE A 1 40 ? -0.167 -2.553 2.253 1.00 0.00 40 PHE A CA 20
ATOM 21379 C C . PHE A 1 40 ? -0.907 -2.514 0.919 1.00 0.00 40 PHE A C 20
ATOM 21380 O O . PHE A 1 40 ? -0.342 -2.135 -0.107 1.00 0.00 40 PHE A O 20
ATOM 21397 N N . HIS A 1 41 ? -2.176 -2.910 0.941 1.00 0.00 41 HIS A N 20
ATOM 21398 C CA . HIS A 1 41 ? -2.995 -2.921 -0.266 1.00 0.00 41 HIS A CA 20
ATOM 21399 C C . HIS A 1 41 ? -2.970 -1.559 -0.951 1.00 0.00 41 HIS A C 20
ATOM 21400 O O . HIS A 1 41 ? -3.107 -0.523 -0.300 1.00 0.00 41 HIS A O 20
ATOM 21414 N N . ASP A 1 42 ? -2.795 -1.568 -2.268 1.00 0.00 42 ASP A N 20
ATOM 21415 C CA . ASP A 1 42 ? -2.752 -0.332 -3.042 1.00 0.00 42 ASP A CA 20
ATOM 21416 C C . ASP A 1 42 ? -4.060 0.441 -2.904 1.00 0.00 42 ASP A C 20
ATOM 21417 O O . ASP A 1 42 ? -4.166 1.585 -3.345 1.00 0.00 42 ASP A O 20
ATOM 21426 N N . SER A 1 43 ? -5.054 -0.193 -2.289 1.00 0.00 43 SER A N 20
ATOM 21427 C CA . SER A 1 43 ? -6.356 0.434 -2.097 1.00 0.00 43 SER A CA 20
ATOM 21428 C C . SER A 1 43 ? -6.589 0.762 -0.625 1.00 0.00 43 SER A C 20
ATOM 21429 O O . SER A 1 43 ? -7.590 1.384 -0.266 1.00 0.00 43 SER A O 20
ATOM 21437 N N . CYS A 1 44 ? -5.659 0.339 0.224 1.00 0.00 44 CYS A N 20
ATOM 21438 C CA . CYS A 1 44 ? -5.761 0.586 1.657 1.00 0.00 44 CYS A CA 20
ATOM 21439 C C . CYS A 1 44 ? -4.739 1.628 2.103 1.00 0.00 44 CYS A C 20
ATOM 21440 O O . CYS A 1 44 ? -4.997 2.412 3.016 1.00 0.00 44 CYS A O 20
ATOM 21447 N N . ILE A 1 45 ? -3.581 1.629 1.453 1.00 0.00 45 ILE A N 20
ATOM 21448 C CA . ILE A 1 45 ? -2.522 2.575 1.781 1.00 0.00 45 ILE A CA 20
ATOM 21449 C C . ILE A 1 45 ? -2.701 3.886 1.023 1.00 0.00 45 ILE A C 20
ATOM 21450 O O . ILE A 1 45 ? -2.585 4.969 1.597 1.00 0.00 45 ILE A O 20
ATOM 21466 N N . VAL A 1 46 ? -2.985 3.780 -0.272 1.00 0.00 46 VAL A N 20
ATOM 21467 C CA . VAL A 1 46 ? -3.183 4.957 -1.109 1.00 0.00 46 VAL A CA 20
ATOM 21468 C C . VAL A 1 46 ? -4.045 5.996 -0.402 1.00 0.00 46 VAL A C 20
ATOM 21469 O O . VAL A 1 46 ? -3.641 7.142 -0.201 1.00 0.00 46 VAL A O 20
ATOM 21482 N N . PRO A 1 47 ? -5.263 5.590 -0.014 1.00 0.00 47 PRO A N 20
ATOM 21483 C CA . PRO A 1 47 ? -6.208 6.471 0.678 1.00 0.00 47 PRO A CA 20
ATOM 21484 C C . PRO A 1 47 ? -5.759 6.802 2.097 1.00 0.00 47 PRO A C 20
ATOM 21485 O O . PRO A 1 47 ? -6.334 7.671 2.754 1.00 0.00 47 PRO A O 20
ATOM 21496 N N . TRP A 1 48 ? -4.730 6.105 2.565 1.00 0.00 48 TRP A N 20
ATOM 21497 C CA . TRP A 1 48 ? -4.204 6.326 3.907 1.00 0.00 48 TRP A CA 20
ATOM 21498 C C . TRP A 1 48 ? -3.123 7.401 3.898 1.00 0.00 48 TRP A C 20
ATOM 21499 O O . TRP A 1 48 ? -3.244 8.423 4.574 1.00 0.00 48 TRP A O 20
ATOM 21520 N N . LEU A 1 49 ? -2.066 7.165 3.128 1.00 0.00 49 LEU A N 20
ATOM 21521 C CA . LEU A 1 49 ? -0.963 8.114 3.031 1.00 0.00 49 LEU A CA 20
ATOM 21522 C C . LEU A 1 49 ? -1.467 9.495 2.626 1.00 0.00 49 LEU A C 20
ATOM 21523 O O . LEU A 1 49 ? -0.931 10.514 3.061 1.00 0.00 49 LEU A O 20
ATOM 21539 N N . GLU A 1 50 ? -2.502 9.521 1.792 1.00 0.00 50 GLU A N 20
ATOM 21540 C CA . GLU A 1 50 ? -3.080 10.777 1.329 1.00 0.00 50 GLU A CA 20
ATOM 21541 C C . GLU A 1 50 ? -3.805 11.493 2.465 1.00 0.00 50 GLU A C 20
ATOM 21542 O O . GLU A 1 50 ? -4.347 12.582 2.279 1.00 0.00 50 GLU A O 20
ATOM 21554 N N . GLN A 1 51 ? -3.812 10.871 3.640 1.00 0.00 51 GLN A N 20
ATOM 21555 C CA . GLN A 1 51 ? -4.472 11.448 4.805 1.00 0.00 51 GLN A CA 20
ATOM 21556 C C . GLN A 1 51 ? -3.500 11.578 5.973 1.00 0.00 51 GLN A C 20
ATOM 21557 O O . GLN A 1 51 ? -3.536 12.558 6.718 1.00 0.00 51 GLN A O 20
ATOM 21571 N N . HIS A 1 52 ? -2.631 10.584 6.127 1.00 0.00 52 HIS A N 20
ATOM 21572 C CA . HIS A 1 52 ? -1.648 10.588 7.205 1.00 0.00 52 HIS A CA 20
ATOM 21573 C C . HIS A 1 52 ? -0.236 10.753 6.651 1.00 0.00 52 HIS A C 20
ATOM 21574 O O . HIS A 1 52 ? 0.654 11.256 7.337 1.00 0.00 52 HIS A O 20
ATOM 21588 N N . ASP A 1 53 ? -0.039 10.327 5.409 1.00 0.00 53 ASP A N 20
ATOM 21589 C CA . ASP A 1 53 ? 1.265 10.428 4.764 1.00 0.00 53 ASP A CA 20
ATOM 21590 C C . ASP A 1 53 ? 2.319 9.650 5.544 1.00 0.00 53 ASP A C 20
ATOM 21591 O O . ASP A 1 53 ? 3.482 10.051 5.606 1.00 0.00 53 ASP A O 20
ATOM 21600 N N . SER A 1 54 ? 1.905 8.536 6.139 1.00 0.00 54 SER A N 20
ATOM 21601 C CA . SER A 1 54 ? 2.813 7.704 6.920 1.00 0.00 54 SER A CA 20
ATOM 21602 C C . SER A 1 54 ? 2.329 6.257 6.957 1.00 0.00 54 SER A C 20
ATOM 21603 O O . SER A 1 54 ? 1.312 5.915 6.353 1.00 0.00 54 SER A O 20
ATOM 21611 N N . CYS A 1 55 ? 3.065 5.412 7.671 1.00 0.00 55 CYS A N 20
ATOM 21612 C CA . CYS A 1 55 ? 2.712 4.002 7.787 1.00 0.00 55 CYS A CA 20
ATOM 21613 C C . CYS A 1 55 ? 1.615 3.800 8.828 1.00 0.00 55 CYS A C 20
ATOM 21614 O O . CYS A 1 55 ? 1.719 4.243 9.972 1.00 0.00 55 CYS A O 20
ATOM 21621 N N . PRO A 1 56 ? 0.535 3.114 8.423 1.00 0.00 56 PRO A N 20
ATOM 21622 C CA . PRO A 1 56 ? -0.602 2.836 9.305 1.00 0.00 56 PRO A CA 20
ATOM 21623 C C . PRO A 1 56 ? -0.256 1.835 10.401 1.00 0.00 56 PRO A C 20
ATOM 21624 O O . PRO A 1 56 ? -1.115 1.438 11.188 1.00 0.00 56 PRO A O 20
ATOM 21635 N N . VAL A 1 57 ? 1.010 1.430 10.448 1.00 0.00 57 VAL A N 20
ATOM 21636 C CA . VAL A 1 57 ? 1.471 0.476 11.449 1.00 0.00 57 VAL A CA 20
ATOM 21637 C C . VAL A 1 57 ? 2.516 1.102 12.365 1.00 0.00 57 VAL A C 20
ATOM 21638 O O . VAL A 1 57 ? 2.261 1.340 13.546 1.00 0.00 57 VAL A O 20
ATOM 21651 N N . CYS A 1 58 ? 3.696 1.367 11.813 1.00 0.00 58 CYS A N 20
ATOM 21652 C CA . CYS A 1 58 ? 4.782 1.966 12.579 1.00 0.00 58 CYS A CA 20
ATOM 21653 C C . CYS A 1 58 ? 4.769 3.486 12.444 1.00 0.00 58 CYS A C 20
ATOM 21654 O O . CYS A 1 58 ? 5.379 4.196 13.243 1.00 0.00 58 CYS A O 20
ATOM 21661 N N . ARG A 1 59 ? 4.069 3.978 11.427 1.00 0.00 59 ARG A N 20
ATOM 21662 C CA . ARG A 1 59 ? 3.977 5.413 11.186 1.00 0.00 59 ARG A CA 20
ATOM 21663 C C . ARG A 1 59 ? 5.361 6.018 10.973 1.00 0.00 59 ARG A C 20
ATOM 21664 O O . ARG A 1 59 ? 5.720 7.013 11.604 1.00 0.00 59 ARG A O 20
ATOM 21685 N N . LYS A 1 60 ? 6.136 5.411 10.081 1.00 0.00 60 LYS A N 20
ATOM 21686 C CA . LYS A 1 60 ? 7.481 5.889 9.783 1.00 0.00 60 LYS A CA 20
ATOM 21687 C C . LYS A 1 60 ? 7.438 7.056 8.802 1.00 0.00 60 LYS A C 20
ATOM 21688 O O . LYS A 1 60 ? 6.804 6.973 7.750 1.00 0.00 60 LYS A O 20
ATOM 21707 N N . SER A 1 61 ? 8.119 8.143 9.152 1.00 0.00 61 SER A N 20
ATOM 21708 C CA . SER A 1 61 ? 8.157 9.328 8.303 1.00 0.00 61 SER A CA 20
ATOM 21709 C C . SER A 1 61 ? 8.648 8.977 6.902 1.00 0.00 61 SER A C 20
ATOM 21710 O O . SER A 1 61 ? 9.825 8.673 6.702 1.00 0.00 61 SER A O 20
ATOM 21718 N N . LEU A 1 62 ? 7.738 9.020 5.935 1.00 0.00 62 LEU A N 20
ATOM 21719 C CA . LEU A 1 62 ? 8.077 8.707 4.551 1.00 0.00 62 LEU A CA 20
ATOM 21720 C C . LEU A 1 62 ? 8.750 9.896 3.872 1.00 0.00 62 LEU A C 20
ATOM 21721 O O . LEU A 1 62 ? 9.350 9.759 2.806 1.00 0.00 62 LEU A O 20
ATOM 21737 N N . THR A 1 63 ? 8.647 11.064 4.498 1.00 0.00 63 THR A N 20
ATOM 21738 C CA . THR A 1 63 ? 9.246 12.277 3.956 1.00 0.00 63 THR A CA 20
ATOM 21739 C C . THR A 1 63 ? 10.341 12.808 4.874 1.00 0.00 63 THR A C 20
ATOM 21740 O O . THR A 1 63 ? 10.333 13.978 5.254 1.00 0.00 63 THR A O 20
ATOM 21751 N N . GLY A 1 64 ? 11.283 11.939 5.227 1.00 0.00 64 GLY A N 20
ATOM 21752 C CA . GLY A 1 64 ? 12.373 12.340 6.098 1.00 0.00 64 GLY A CA 20
ATOM 21753 C C . GLY A 1 64 ? 13.519 12.976 5.337 1.00 0.00 64 GLY A C 20
ATOM 21754 O O . GLY A 1 64 ? 14.661 12.959 5.795 1.00 0.00 64 GLY A O 20
ATOM 21758 N N . GLN A 1 65 ? 13.214 13.538 4.172 1.00 0.00 65 GLN A N 20
ATOM 21759 C CA . GLN A 1 65 ? 14.229 14.180 3.345 1.00 0.00 65 GLN A CA 20
ATOM 21760 C C . GLN A 1 65 ? 13.685 15.453 2.706 1.00 0.00 65 GLN A C 20
ATOM 21761 O O . GLN A 1 65 ? 12.484 15.715 2.747 1.00 0.00 65 GLN A O 20
ATOM 21775 N N . ASN A 1 66 ? 14.577 16.241 2.115 1.00 0.00 66 ASN A N 20
ATOM 21776 C CA . ASN A 1 66 ? 14.186 17.488 1.467 1.00 0.00 66 ASN A CA 20
ATOM 21777 C C . ASN A 1 66 ? 14.118 17.316 -0.047 1.00 0.00 66 ASN A C 20
ATOM 21778 O O . ASN A 1 66 ? 14.584 18.171 -0.802 1.00 0.00 66 ASN A O 20
ATOM 21789 N N . THR A 1 67 ? 13.534 16.205 -0.486 1.00 0.00 67 THR A N 20
ATOM 21790 C CA . THR A 1 67 ? 13.406 15.920 -1.909 1.00 0.00 67 THR A CA 20
ATOM 21791 C C . THR A 1 67 ? 12.356 16.816 -2.557 1.00 0.00 67 THR A C 20
ATOM 21792 O O . THR A 1 67 ? 12.672 17.638 -3.416 1.00 0.00 67 THR A O 20
ATOM 21803 N N . ALA A 1 68 ? 11.105 16.652 -2.138 1.00 0.00 68 ALA A N 20
ATOM 21804 C CA . ALA A 1 68 ? 10.009 17.448 -2.675 1.00 0.00 68 ALA A CA 20
ATOM 21805 C C . ALA A 1 68 ? 8.849 17.522 -1.688 1.00 0.00 68 ALA A C 20
ATOM 21806 O O . ALA A 1 68 ? 8.811 16.786 -0.702 1.00 0.00 68 ALA A O 20
ATOM 21813 N N . THR A 1 69 ? 7.903 18.416 -1.959 1.00 0.00 69 THR A N 20
ATOM 21814 C CA . THR A 1 69 ? 6.743 18.588 -1.094 1.00 0.00 69 THR A CA 20
ATOM 21815 C C . THR A 1 69 ? 5.461 18.701 -1.910 1.00 0.00 69 THR A C 20
ATOM 21816 O O . THR A 1 69 ? 5.344 19.560 -2.783 1.00 0.00 69 THR A O 20
ATOM 21827 N N . ASN A 1 70 ? 4.500 17.830 -1.618 1.00 0.00 70 ASN A N 20
ATOM 21828 C CA . ASN A 1 70 ? 3.225 17.833 -2.326 1.00 0.00 70 ASN A CA 20
ATOM 21829 C C . ASN A 1 70 ? 2.122 17.228 -1.462 1.00 0.00 70 ASN A C 20
ATOM 21830 O O . ASN A 1 70 ? 2.076 16.021 -1.227 1.00 0.00 70 ASN A O 20
ATOM 21841 N N . PRO A 1 71 ? 1.212 18.086 -0.978 1.00 0.00 71 PRO A N 20
ATOM 21842 C CA . PRO A 1 71 ? 0.092 17.659 -0.134 1.00 0.00 71 PRO A CA 20
ATOM 21843 C C . PRO A 1 71 ? -0.941 16.848 -0.908 1.00 0.00 71 PRO A C 20
ATOM 21844 O O . PRO A 1 71 ? -1.394 17.239 -1.984 1.00 0.00 71 PRO A O 20
ATOM 21855 N N . PRO A 1 72 ? -1.324 15.690 -0.350 1.00 0.00 72 PRO A N 20
ATOM 21856 C CA . PRO A 1 72 ? -2.309 14.799 -0.971 1.00 0.00 72 PRO A CA 20
ATOM 21857 C C . PRO A 1 72 ? -3.716 15.387 -0.952 1.00 0.00 72 PRO A C 20
ATOM 21858 O O . PRO A 1 72 ? -4.615 14.892 -1.630 1.00 0.00 72 PRO A O 20
ATOM 21869 N N . GLY A 1 73 ? -3.899 16.447 -0.170 1.00 0.00 73 GLY A N 20
ATOM 21870 C CA . GLY A 1 73 ? -5.199 17.085 -0.077 1.00 0.00 73 GLY A CA 20
ATOM 21871 C C . GLY A 1 73 ? -5.193 18.279 0.856 1.00 0.00 73 GLY A C 20
ATOM 21872 O O . GLY A 1 73 ? -4.136 18.716 1.312 1.00 0.00 73 GLY A O 20
ATOM 21876 N N . LEU A 1 74 ? -6.377 18.810 1.142 1.00 0.00 74 LEU A N 20
ATOM 21877 C CA . LEU A 1 74 ? -6.506 19.963 2.026 1.00 0.00 74 LEU A CA 20
ATOM 21878 C C . LEU A 1 74 ? -7.167 19.568 3.343 1.00 0.00 74 LEU A C 20
ATOM 21879 O O . LEU A 1 74 ? -8.393 19.549 3.454 1.00 0.00 74 LEU A O 20
ATOM 21895 N N . THR A 1 75 ? -6.346 19.254 4.341 1.00 0.00 75 THR A N 20
ATOM 21896 C CA . THR A 1 75 ? -6.851 18.861 5.650 1.00 0.00 75 THR A CA 20
ATOM 21897 C C . THR A 1 75 ? -8.123 18.030 5.522 1.00 0.00 75 THR A C 20
ATOM 21898 O O . THR A 1 75 ? -9.058 18.185 6.306 1.00 0.00 75 THR A O 20
ATOM 21909 N N . GLY A 1 76 ? -8.150 17.147 4.529 1.00 0.00 76 GLY A N 20
ATOM 21910 C CA . GLY A 1 76 ? -9.313 16.304 4.318 1.00 0.00 76 GLY A CA 20
ATOM 21911 C C . GLY A 1 76 ? -9.639 16.125 2.848 1.00 0.00 76 GLY A C 20
ATOM 21912 O O . GLY A 1 76 ? -9.886 17.099 2.137 1.00 0.00 76 GLY A O 20
ATOM 21916 N N . VAL A 1 77 ? -9.640 14.877 2.392 1.00 0.00 77 VAL A N 20
ATOM 21917 C CA . VAL A 1 77 ? -9.938 14.573 0.997 1.00 0.00 77 VAL A CA 20
ATOM 21918 C C . VAL A 1 77 ? -11.427 14.310 0.798 1.00 0.00 77 VAL A C 20
ATOM 21919 O O . VAL A 1 77 ? -12.057 13.615 1.595 1.00 0.00 77 VAL A O 20
ATOM 21932 N N . GLY A 1 78 ? -11.983 14.869 -0.272 1.00 0.00 78 GLY A N 20
ATOM 21933 C CA . GLY A 1 78 ? -13.394 14.682 -0.557 1.00 0.00 78 GLY A CA 20
ATOM 21934 C C . GLY A 1 78 ? -13.830 15.397 -1.821 1.00 0.00 78 GLY A C 20
ATOM 21935 O O . GLY A 1 78 ? -12.984 15.966 -2.509 1.00 0.00 78 GLY A O 20
#

Sequence (78 aa):
GSSGSSGTEEHVGSGLECPVCKEDYALGESVRQLPCNHLFHDSCIVPWLEQHDSCPVCRKSLTGQNTATNPPGLTGVGGSSGSSGTEEHVGSGLECPVCKEDYALGESVRQLPCNHLFHDSCIVPWLEQHDSCPVCRKSLTGQNTATNPPGLTGVGGSSGSSGTEEHVGSGLECPVCKEDYALGESVRQLPCNHLFHDSCIVPWLEQHDSCPVCRKSLTGQNTATNPPGLTGVGGSSGSSGTEEHVGSGLECPVCKEDYALGESVRQLPCNHLFHDSCIVPWLEQHDSCPVCRKSLTGQNTATNPPGLTGVGGSSGSSGTEEHVGSGLECPVCKEDYALGESVRQLPCNHLFHDSCIVPWLEQHDSCPVCRKSLTGQNTATNPPGLTGVGGSSGSSGTEEHVGSGLECPVCKEDYALGESVRQLPCNHLFHDSCIVPWLEQHDSCPVCRKSLTGQNTATNPPGLTGVGGSSGSSGTEEHVGSGLECPVCKEDYALGESVRQLPCNHLFHDSCIVPWLEQHDSCPVCRKSLTGQNTATNPPGLTGVGGSSGSSGTEEHVGSGLECPVCKEDYALGESVRQLPCNHLFHDSCIVPWLEQHDSCPVCRKSLTGQNTATNPPGLTGVGGSSGSSGTEEHVGSGLECPVCKEDYALGESVRQLPCNHLFHDSCIVPWLEQHDSCPVCRKSLTGQNTATNPPGLTGVGGSSGSSGTEEHVGSGLECPVCKEDYALGESVRQLPCNHLFHDSCIVPWLEQHDSCPVCRKSLTGQNTATNPPGLTGVGGSSGSSGTEEHVGSGLECPVCKEDYALGESVRQLPCNHLFHDSCIVPWLEQHDSCPVCRKSLTGQNTATNPPGLTGVGGSSGSSGTEEHVGSGLECPVCKEDYALGESVRQLPCNHLFHDSCIVPWLEQHDSCPVCRKSLTGQNTATNPPGLTGVGGSSGSSGTEEHVGSGLECPVCKEDYALGESVRQLPCNHLFHDSCIVPWLEQHDSCPVCRKSLTGQNTATNPPGLTGVGGSSGSSGTEEHVGSGLECPVCKEDYALGESVRQLPCNHLFHDSCIVPWLEQHDSCPVCRKSLTGQNTATNPPGLTGVGGSSGSSGTEEHVGSGLECPVCKEDYALGESVRQLPCNHLFHDSCIVPWLEQHDSCPVCRKSLTGQNTATNPPGLTGVGGSSGSSGTEEHVGSGLECPVCKEDYALGESVRQLPCNHLFHDSCIVPWLEQHDSCPVCRKSLTGQNTATNPPGLTGVGGSSGSSGTEEHVGSGLECPVCKEDYALGESVRQLPCNHLFHDSCIVPWLEQHDSCPVCRKSLTGQNTATNPPGLTGVGGSSGSSGTEEHVGSGLECPVCKEDYALGESVRQLPCNHLFHDSCIVPWLEQHDSCPVCRKSLTGQNTATNPPGLTGVGGSSGSSGTEEHVGSGLECPVCKEDYALGESVRQLPCNHLFHDSCIVPWLEQHDSCPVCRKSLTGQNTATNPPGLTGVGGSSGSSGTEEHVGSGLECPVCKEDYALGESVRQLPCNHLFHDSCIVPWLEQHDSCPVCRKSLTGQNTATNPPGLTGVG

Foldseek 3Di:
DDPDDDDDDDQPWDCQAAPQVSDTADPPFDKAAAPVRHIHGPVRVVVVCLQLVADPPPRDNSPPDPPDDDRSDDNDDD

InterPro domains:
  IPR001841 Zinc finger, RING-type [PF13639] (230-272)
  IPR001841 Zinc finger, RING-type [PS50089] (231-272)
  IPR001841 Zinc finger, RING-type [SM00184] (231-271)
  IPR013083 Zinc finger, RING/FYVE/PHD-type [G3DSA:3.30.40.10] (217-291)
  IPR039525 E3 ubiquitin-protein ligase RNF126-like, zinc-ribbon [PF14369] (10-40)
  IPR039571 RNF126, RING finger, H2 subclass [cd16801] (230-273)

CATH classification: 3.30.40.10

Nearest PDB structures (foldseek):
  2ect-assembly1_A  TM=8.459E-01  e=3.135E-14  Mus musculus
  5ulh-assembly1_C  TM=8.883E-01  e=1.916E-04  Homo sapiens
  1x4j-assembly1_A  TM=7.260E-01  e=5.057E-04  Homo sapiens
  2ep4-assembly1_A  TM=6.596E-01  e=5.420E-04  Homo sapiens
  5lg7-assembly1_A  TM=5.864E-01  e=5.057E-04  Homo sapiens

Radius of gyration: 16.05 Å; Cα contacts (8 Å, |Δi|>4): 76; chains: 1; bounding box: 23×61×22 Å